Protein 6G60 (pdb70)

Foldseek 3Di:
DFAEEEEEEAAAFLQCQQQFGDPLFPFVQRVVQSQQWAWENFAWFQALALQSLLCLFQLHHCLVQVSFHLAFAGDLPAAGLLQLVVVVFAQEEEQEARSHADQDPQSNHPFYFDWYLDARHRVQFDALVDQLDADVVDFAACCLLVVFEEDPDDSQNVRLVRLLVVQLVVLLQLLLCVPPPSRTHYYYYRYGHPPDDSLYAHPVLLVSCPPPPCLADPAAADDLVRDFLLVNLQCSNNVVVVDDRDSVSLSSSVSSRSSVSNVVSVSSVVNCVSCVVSVSQQRYKYKYKYRWHFCSRHNHGTREQDCASRTTRMIIIIGHPPFDNDYHHFYAYSSQVSQQSCVVSVHDPVVSVVRHPGHHCSVVSVPDDDFDWRKHKHDHRSDSFIKIWIHGDQWIWIDDPVGQIFIDRCVVCVNSPDGCSVPPPDDVSVVVVVVVVVVCVVPDDRVVRRVSSNVSSVVSVVVVVVCPPDDHDGSIDDGDDDVQPDDDHVVDDNVVVVQSSDPPHPD/DFFAEEEAEAAAFLQCQQQFGDPLFPFVLRVVQSQQWAWESFEWFQALALQSLLCLFQLAHCLVQVSFELAFARDLPAAGLLQLVVVVFAQEEEQEARSHADQDPQSNHPFYFDWYLDARHRVQFDALVDQPDADVVDFAACCLLVVFEEDADDSQNVRLVRLLVVQLVVLLVLLLCVPPPPRTRYYYYRYGHPPDDSLYAHPVLLVSCPPPPCLADPAAADDLVPDFLLVNLQCVNNVVVPDDRDSVSLSSSVSSRSSVSNVVSVSSVSNCVSCVVSVSQQRYKYKYKYSWHFCSRHNHGTREQDCQSRTTRMIIIIHHPLFGNDYHHWYHYSSQNSQQSSVVSVHDCVVSVVRHPGHHCSVVSVPNDDFDWRKHKHRGRSDSFIKIWIHGDQWIWIDDPVGQIFIDRCVVPVRRPDGCSVPPPDDVSVVVVVVVVVVCVVPDDRVVSRVSSNVSSVVSVVVVVVCPPDDHDGSIDDGDDQVQPDDDHVVDDNVVVVSSSDPPD/DFAEEEEEEAAAFLQCQQQFGNPLFPQVQRVVQSQQWAWESQAWFQALALQSLLCLFQLHHCLVQVSFHLAFARDLPAAGLLQLVVVVFAQEEEQEARSHADLDPQSNHPFYADWYLDARHNVQFDALVDQLDADVVDFAACCLLQVFEEDQDDSQNVRLVSLLVVQLVVLLVLLLCVPPPPRTRYYYYRYGHPPDDSLYYHPVLLVSCPVPPCLDPPAAADDLVRDFLLQNLQCSNRVVVPDDRDSVSLSRSVSSRSSVSNVVSVSSVVNCVSCVVSVSQQRYKYKYKYSWHFCSRHNHGTREQDCFSRTTRMIIIIHHPPFGNDYHHFYHYSSQVSQQSSVVSVHDCVVSVVRHDGHHCSVVSVPDDDFDWRKHKHDHRSDSFIKIWIGGDQWIWIDDPPTQIFIDRCVVCVNRPDGCSVPPPDDVSVVVVVVVVVVCVVVDDRVVSRVSSNVSSVVSVVVVVVCPPDDHDGSIDDGDDDVQPDDDHVVDDNVVRVSSSDGD/DFAEEEEEEAAAFLQCQQQFGNPLFPQVLRVVQSQQWAWESQEWFQELALQSLLCLFQLHHCLVQVSFHLAFARDLPAAGLLQLVVVLQAQEEEQEARSHADLDPQSNHPFYADWYLDARHNVQFDALVDQLDEDVVDFAACVLLVVFEEDDDDSQNVRLVVLLVVVLVVLLVLLLCVPPPPRGHYYYYRYGHPPDDSLYAHPVLLVSCPPPDCLAPPAAADDLVRDFLLVNLQCSNNVVVPDDRDSVSLSSSVSSRSSVSNVVSVSSVSNCVSCVVSVSQQRYKYKYKYSFHFCSRHNHGTREQDCQNRGTRMIIIIHHPPFGRDYHHFYHYSSQNSQQSSVVSVHDPVVSVVRHPGHHCSVVRVPHDDFDWRKHKHDHRSDSFIKIWIGGDQKIWIDDPVGQIFIDRCVVCVSSPDGCSVPPPDPVSVVVVVVVVVVCVVPDDRVVSRVSSNVSSVVSVVVVVVCPPDDHDGSIDDGDDQVCPDDDHVVDDNVVSVVSSDGD

B-factor: mean 34.03, std 11.66, range [13.54, 104.68]

Structure (mmCIF, N/CA/C/O backbone):
data_6G60
#
_entry.id   6G60
#
_cell.length_a   128.538
_cell.length_b   206.898
_cell.length_c   116.602
_cell.angle_alpha   90.000
_cell.angle_beta   110.170
_cell.angle_gamma   90.000
#
_symmetry.space_group_name_H-M   'C 1 2 1'
#
loop_
_entity.id
_entity.type
_entity.pdbx_description
1 polymer Choline-sulfatase
2 non-polymer 'CHOLINE ION'
3 non-polymer 'MAGNESIUM ION'
4 non-polymer 'SULFATE ION'
5 water water
#
loop_
_atom_site.group_PDB
_atom_site.id
_atom_site.type_symbol
_atom_site.label_atom_id
_atom_site.label_alt_id
_atom_site.label_comp_id
_atom_site.label_asym_id
_atom_site.label_entity_id
_atom_site.label_seq_id
_atom_site.pdbx_PDB_ins_code
_atom_site.Cartn_x
_atom_site.Cartn_y
_atom_site.Cartn_z
_atom_site.occupancy
_atom_site.B_iso_or_equiv
_atom_site.auth_seq_id
_atom_site.auth_comp_id
_atom_site.auth_asym_id
_atom_site.auth_atom_id
_atom_site.pdbx_PDB_model_num
ATOM 1 N N . LYS A 1 1 ? 29.654 0.380 80.862 1.00 35.84 5 LYS A N 1
ATOM 2 C CA . LYS A 1 1 ? 29.068 0.607 79.545 1.00 30.72 5 LYS A CA 1
ATOM 3 C C . LYS A 1 1 ? 29.844 -0.219 78.534 1.00 30.69 5 LYS A C 1
ATOM 4 O O . LYS A 1 1 ? 31.078 -0.163 78.477 1.00 34.38 5 LYS A O 1
ATOM 10 N N . PRO A 1 2 ? 29.141 -1.050 77.785 1.00 30.23 6 PRO A N 1
ATOM 11 C CA . PRO A 1 2 ? 29.823 -1.867 76.772 1.00 28.23 6 PRO A CA 1
ATOM 12 C C . PRO A 1 2 ? 30.247 -1.021 75.574 1.00 25.26 6 PRO A C 1
ATOM 13 O O . PRO A 1 2 ? 29.629 -0.007 75.255 1.00 24.93 6 PRO A O 1
ATOM 17 N N . ASN A 1 3 ? 31.294 -1.466 74.873 1.00 24.98 7 ASN A N 1
ATOM 18 C CA . ASN A 1 3 ? 31.528 -0.881 73.556 1.00 25.34 7 ASN A CA 1
ATOM 19 C C . ASN A 1 3 ? 30.457 -1.359 72.583 1.00 24.84 7 ASN A C 1
ATOM 20 O O . ASN A 1 3 ? 29.754 -2.345 72.824 1.00 23.95 7 ASN A O 1
ATOM 25 N N . ILE A 1 4 ? 30.318 -0.638 71.465 1.00 25.16 8 ILE A N 1
ATOM 26 C CA . ILE A 1 4 ? 29.288 -0.948 70.475 1.00 24.37 8 ILE A CA 1
ATOM 27 C C . ILE A 1 4 ? 29.928 -0.873 69.096 1.00 21.90 8 ILE A C 1
ATOM 28 O O . ILE A 1 4 ? 30.469 0.167 68.716 1.00 24.39 8 ILE A O 1
ATOM 33 N N . LEU A 1 5 ? 29.884 -1.971 68.359 1.00 20.25 9 LEU A N 1
ATOM 34 C CA . LEU A 1 5 ? 30.355 -2.008 66.969 1.00 20.95 9 LEU A CA 1
ATOM 35 C C . LEU A 1 5 ? 29.130 -2.216 66.088 1.00 21.43 9 LEU A C 1
ATOM 36 O O . LEU A 1 5 ? 28.463 -3.253 66.176 1.00 23.27 9 LEU A O 1
ATOM 41 N N . ILE A 1 6 ? 28.793 -1.217 65.287 1.00 20.04 10 ILE A N 1
ATOM 42 C CA . ILE A 1 6 ? 27.675 -1.318 64.366 1.00 19.02 10 ILE A CA 1
ATOM 43 C C . ILE A 1 6 ? 28.236 -1.603 62.983 1.00 23.77 10 ILE A C 1
ATOM 44 O O . ILE A 1 6 ? 28.985 -0.796 62.426 1.00 24.47 10 ILE A O 1
ATOM 49 N N . ILE A 1 7 ? 27.901 -2.748 62.426 1.00 18.85 11 ILE A N 1
ATOM 50 C CA . ILE A 1 7 ? 28.336 -3.078 61.074 1.00 21.03 11 ILE A CA 1
ATOM 51 C C . ILE A 1 7 ? 27.133 -2.899 60.163 1.00 23.33 11 ILE A C 1
ATOM 52 O O . ILE A 1 7 ? 26.141 -3.631 60.262 1.00 24.74 11 ILE A O 1
ATOM 57 N N . MET A 1 8 ? 27.221 -1.942 59.263 1.00 21.97 12 MET A N 1
ATOM 58 C CA . MET A 1 8 ? 26.130 -1.633 58.360 1.00 23.64 12 MET A CA 1
ATOM 59 C C . MET A 1 8 ? 26.558 -1.932 56.942 1.00 24.20 12 MET A C 1
ATOM 60 O O . MET A 1 8 ? 27.708 -1.663 56.571 1.00 22.48 12 MET A O 1
ATOM 65 N N . VAL A 1 9 ? 25.622 -2.468 56.151 1.00 21.59 13 VAL A N 1
ATOM 66 C CA . VAL A 1 9 ? 25.829 -2.659 54.728 1.00 20.75 13 VAL A CA 1
ATOM 67 C C . VAL A 1 9 ? 24.644 -2.062 53.990 1.00 23.18 13 VAL A C 1
ATOM 68 O O . VAL A 1 9 ? 23.604 -1.758 54.578 1.00 24.53 13 VAL A O 1
ATOM 72 N N . ASP A 1 10 ? 24.820 -1.877 52.682 1.00 19.65 14 ASP A N 1
ATOM 73 C CA . ASP A 1 10 ? 23.896 -1.077 51.882 1.00 21.61 14 ASP A CA 1
ATOM 74 C C . ASP A 1 10 ? 23.181 -2.005 50.918 1.00 21.95 14 ASP A C 1
ATOM 75 O O . ASP A 1 10 ? 23.833 -2.808 50.233 1.00 23.96 14 ASP A O 1
ATOM 80 N N . GLN A 1 11 ? 21.848 -1.948 50.912 1.00 20.18 15 GLN A N 1
ATOM 81 C CA . GLN A 1 11 ? 21.061 -2.610 49.862 1.00 22.55 15 GLN A CA 1
ATOM 82 C C . GLN A 1 11 ? 21.059 -4.130 50.008 1.00 22.32 15 GLN A C 1
ATOM 83 O O . GLN A 1 11 ? 21.079 -4.854 49.006 1.00 24.61 15 GLN A O 1
ATOM 89 N N . LEU A 1 12 ? 21.029 -4.630 51.242 1.00 20.28 16 LEU A N 1
ATOM 90 C CA . LEU A 1 12 ? 21.024 -6.067 51.498 1.00 24.64 16 LEU A CA 1
ATOM 91 C C . LEU A 1 12 ? 19.592 -6.539 51.757 1.00 23.52 16 LEU A C 1
ATOM 92 O O . LEU A 1 12 ? 18.983 -6.169 52.758 1.00 23.42 16 LEU A O 1
ATOM 97 N N . ASN A 1 13 ? 19.076 -7.360 50.842 1.00 23.43 17 ASN A N 1
ATOM 98 C CA . ASN A 1 13 ? 17.731 -7.943 50.913 1.00 22.98 17 ASN A CA 1
ATOM 99 C C . ASN A 1 13 ? 17.598 -8.808 52.160 1.00 25.41 17 ASN A C 1
ATOM 100 O O . ASN A 1 13 ? 18.333 -9.786 52.320 1.00 26.27 17 ASN A O 1
ATOM 105 N N . GLY A 1 14 ? 16.681 -8.434 53.069 1.00 25.93 18 GLY A N 1
ATOM 106 C CA . GLY A 1 14 ? 16.557 -9.127 54.340 1.00 23.56 18 GLY A CA 1
ATOM 107 C C . GLY A 1 14 ? 16.030 -10.550 54.244 1.00 28.13 18 GLY A C 1
ATOM 108 O O . GLY A 1 14 ? 16.278 -11.350 55.152 1.00 28.40 18 GLY A O 1
ATOM 109 N N . LYS A 1 15 ? 15.308 -10.889 53.171 1.00 31.37 19 LYS A N 1
ATOM 110 C CA . LYS A 1 15 ? 14.899 -12.280 52.980 1.00 32.10 19 LYS A CA 1
ATOM 111 C C . LYS A 1 15 ? 16.095 -13.218 52.858 1.00 30.13 19 LYS A C 1
ATOM 112 O O . LYS A 1 15 ? 15.938 -14.424 53.071 1.00 26.51 19 LYS A O 1
ATOM 118 N N . LEU A 1 16 ? 17.285 -12.691 52.556 1.00 28.73 20 LEU A N 1
ATOM 119 C CA . LEU A 1 16 ? 18.498 -13.506 52.478 1.00 28.41 20 LEU A CA 1
ATOM 120 C C . LEU A 1 16 ? 19.078 -13.832 53.843 1.00 29.50 20 LEU A C 1
ATOM 121 O O . LEU A 1 16 ? 20.076 -14.568 53.919 1.00 28.79 20 LEU A O 1
ATOM 126 N N . PHE A 1 17 ? 18.470 -13.319 54.915 1.00 26.98 21 PHE A N 1
ATOM 127 C CA . PHE A 1 17 ? 18.839 -13.636 56.292 1.00 29.61 21 PHE A CA 1
ATOM 128 C C . PHE A 1 17 ? 17.617 -14.238 56.963 1.00 35.53 21 PHE A C 1
ATOM 129 O O . PHE A 1 17 ? 16.974 -13.591 57.799 1.00 38.03 21 PHE A O 1
ATOM 137 N N . PRO A 1 18 ? 17.260 -15.474 56.611 1.00 36.27 22 PRO A N 1
ATOM 138 C CA . PRO A 1 18 ? 16.070 -16.086 57.220 1.00 38.24 22 PRO A CA 1
ATOM 139 C C . PRO A 1 18 ? 16.282 -16.484 58.672 1.00 40.50 22 PRO A C 1
ATOM 140 O O . PRO A 1 18 ? 15.300 -16.606 59.415 1.00 39.77 22 PRO A O 1
ATOM 144 N N . ASP A 1 19 ? 17.534 -16.623 59.102 1.00 38.77 23 ASP A N 1
ATOM 145 C CA . ASP A 1 19 ? 17.904 -17.020 60.456 1.00 41.55 23 ASP A CA 1
ATOM 146 C C . ASP A 1 19 ? 19.417 -16.893 60.520 1.00 41.41 23 ASP A C 1
ATOM 147 O O . ASP A 1 19 ? 20.126 -17.900 60.526 1.00 41.88 23 ASP A O 1
ATOM 152 N N . GLY A 1 20 ? 19.924 -15.663 60.504 1.00 37.71 24 GLY A N 1
ATOM 153 C CA . GLY A 1 20 ? 21.268 -15.430 60.038 1.00 36.63 24 GLY A CA 1
ATOM 154 C C . GLY A 1 20 ? 21.301 -15.611 58.529 1.00 33.78 24 GLY A C 1
ATOM 155 O O . GLY A 1 20 ? 20.258 -15.808 57.896 1.00 32.19 24 GLY A O 1
ATOM 156 N N . PRO A 1 21 ? 22.494 -15.550 57.929 1.00 30.51 25 PRO A N 1
ATOM 157 C CA . PRO A 1 21 ? 22.609 -15.725 56.473 1.00 27.70 25 PRO A CA 1
ATOM 158 C C . PRO A 1 21 ? 22.011 -17.040 56.014 1.00 30.30 25 PRO A C 1
ATOM 159 O O . PRO A 1 21 ? 22.165 -18.069 56.672 1.00 25.01 25 PRO A O 1
ATOM 163 N N . ALA A 1 22 ? 21.367 -16.999 54.850 1.00 30.64 26 ALA A N 1
ATOM 164 C CA . ALA A 1 22 ? 20.814 -18.197 54.241 1.00 30.72 26 ALA A CA 1
ATOM 165 C C . ALA A 1 22 ? 21.908 -19.233 54.043 1.00 29.55 26 ALA A C 1
ATOM 166 O O . ALA A 1 22 ? 23.071 -18.905 53.796 1.00 28.17 26 ALA A O 1
ATOM 168 N N . ASP A 1 23 ? 21.518 -20.506 54.118 1.00 28.79 27 ASP A N 1
ATOM 169 C CA . ASP A 1 23 ? 22.490 -21.584 53.973 1.00 28.42 27 ASP A CA 1
ATOM 170 C C . ASP A 1 23 ? 23.311 -21.474 52.700 1.00 26.52 27 ASP A C 1
ATOM 171 O O . ASP A 1 23 ? 24.492 -21.826 52.699 1.00 29.38 27 ASP A O 1
ATOM 176 N N . PHE A 1 24 ? 22.696 -21.054 51.592 1.00 27.87 28 PHE A N 1
ATOM 177 C CA . PHE A 1 24 ? 23.406 -21.083 50.311 1.00 28.29 28 PHE A CA 1
ATOM 178 C C . PHE A 1 24 ? 24.475 -20.001 50.199 1.00 28.87 28 PHE A C 1
ATOM 179 O O . PHE A 1 24 ? 25.328 -20.070 49.293 1.00 28.64 28 PHE A O 1
ATOM 187 N N . LEU A 1 25 ? 24.433 -18.985 51.060 1.00 26.55 29 LEU A N 1
ATOM 188 C CA . LEU A 1 25 ? 25.448 -17.943 51.031 1.00 26.97 29 LEU A CA 1
ATOM 189 C C . LEU A 1 25 ? 26.754 -18.465 51.613 1.00 27.88 29 LEU A C 1
ATOM 190 O O . LEU A 1 25 ? 26.756 -19.153 52.631 1.00 31.05 29 LEU A O 1
ATOM 195 N N . HIS A 1 26 ? 27.880 -18.086 50.998 1.00 24.69 30 HIS A N 1
ATOM 196 C CA . HIS A 1 26 ? 29.186 -18.389 51.597 1.00 26.94 30 HIS A CA 1
ATOM 197 C C . HIS A 1 26 ? 29.519 -17.253 52.550 1.00 25.28 30 HIS A C 1
ATOM 198 O O . HIS A 1 26 ? 30.103 -16.246 52.162 1.00 24.06 30 HIS A O 1
ATOM 205 N N . ALA A 1 27 ? 29.138 -17.416 53.819 1.00 23.39 31 ALA A N 1
ATOM 206 C CA . ALA A 1 27 ? 29.294 -16.326 54.784 1.00 24.52 31 ALA A CA 1
ATOM 207 C C . ALA A 1 27 ? 29.613 -16.880 56.171 1.00 23.90 31 ALA A C 1
ATOM 208 O O . ALA A 1 27 ? 28.827 -16.692 57.111 1.00 26.09 31 ALA A O 1
ATOM 210 N N . PRO A 1 28 ? 30.761 -17.557 56.330 1.00 25.14 32 PRO A N 1
ATOM 211 C CA . PRO A 1 28 ? 31.054 -18.207 57.611 1.00 24.45 32 PRO A CA 1
ATOM 212 C C . PRO A 1 28 ? 31.124 -17.241 58.769 1.00 24.17 32 PRO A C 1
ATOM 213 O O . PRO A 1 28 ? 30.660 -17.583 59.867 1.00 22.81 32 PRO A O 1
ATOM 217 N N . ASN A 1 29 ? 31.654 -16.028 58.563 1.00 21.83 33 ASN A N 1
ATOM 218 C CA . ASN A 1 29 ? 31.821 -15.138 59.708 1.00 24.77 33 ASN A CA 1
ATOM 219 C C . ASN A 1 29 ? 30.484 -14.575 60.169 1.00 26.20 33 ASN A C 1
ATOM 220 O O . ASN A 1 29 ? 30.217 -14.513 61.381 1.00 25.08 33 ASN A O 1
ATOM 225 N N . LEU A 1 30 ? 29.611 -14.207 59.222 1.00 22.27 34 LEU A N 1
ATOM 226 C CA . LEU A 1 30 ? 28.292 -13.722 59.612 1.00 23.96 34 LEU A CA 1
ATOM 227 C C . LEU A 1 30 ? 27.433 -14.851 60.182 1.00 26.66 34 LEU A C 1
ATOM 228 O O . LEU A 1 30 ? 26.619 -14.616 61.085 1.00 28.06 34 LEU A O 1
ATOM 233 N N . LYS A 1 31 ? 27.607 -16.078 59.685 1.00 24.05 35 LYS A N 1
ATOM 234 C CA . LYS A 1 31 ? 26.879 -17.212 60.268 1.00 25.09 35 LYS A CA 1
ATOM 235 C C . LYS A 1 31 ? 27.345 -17.510 61.689 1.00 27.13 35 LYS A C 1
ATOM 236 O O . LYS A 1 31 ? 26.522 -17.834 62.552 1.00 30.71 35 LYS A O 1
ATOM 242 N N . ALA A 1 32 ? 28.655 -17.425 61.966 1.00 25.60 36 ALA A N 1
ATOM 243 C CA . ALA A 1 32 ? 29.104 -17.597 63.353 1.00 24.50 36 ALA A CA 1
ATOM 244 C C . ALA A 1 32 ? 28.607 -16.462 64.245 1.00 25.47 36 ALA A C 1
ATOM 245 O O . ALA A 1 32 ? 28.238 -16.671 65.416 1.00 24.78 36 ALA A O 1
ATOM 247 N N . LEU A 1 33 ? 28.628 -15.242 63.724 1.00 23.53 37 LEU A N 1
ATOM 248 C CA . LEU A 1 33 ? 28.089 -14.115 64.475 1.00 23.24 37 LEU A CA 1
ATOM 249 C C . LEU A 1 33 ? 26.615 -14.319 64.756 1.00 24.55 37 LEU A C 1
ATOM 250 O O . LEU A 1 33 ? 26.151 -14.087 65.888 1.00 25.68 37 LEU A O 1
ATOM 255 N N . ALA A 1 34 ? 25.876 -14.825 63.757 1.00 21.30 38 ALA A N 1
ATOM 256 C CA . ALA A 1 34 ? 24.443 -15.045 63.925 1.00 23.42 38 ALA A CA 1
ATOM 257 C C . ALA A 1 34 ? 24.152 -16.010 65.073 1.00 25.21 38 ALA A C 1
ATOM 258 O O . ALA A 1 34 ? 23.171 -15.834 65.791 1.00 25.37 38 ALA A O 1
ATOM 260 N N . LYS A 1 35 ? 24.977 -17.047 65.234 1.00 24.30 39 LYS A N 1
ATOM 261 C CA . LYS A 1 35 ? 24.711 -18.033 66.294 1.00 26.28 39 LYS A CA 1
ATOM 262 C C . LYS A 1 35 ? 24.760 -17.422 67.685 1.00 30.03 39 LYS A C 1
ATOM 263 O O . LYS A 1 35 ? 24.162 -17.995 68.613 1.00 30.71 39 LYS A O 1
ATOM 269 N N . ARG A 1 36 ? 25.478 -16.297 67.858 1.00 27.30 40 ARG A N 1
ATOM 270 C CA . ARG A 1 36 ? 25.547 -15.585 69.135 1.00 27.51 40 ARG A CA 1
ATOM 271 C C . ARG A 1 36 ? 24.543 -14.463 69.238 1.00 26.46 40 ARG A C 1
ATOM 272 O O . ARG A 1 36 ? 24.529 -13.767 70.258 1.00 28.08 40 ARG A O 1
ATOM 280 N N . SER A 1 37 ? 23.750 -14.232 68.201 1.00 28.09 41 SER A N 1
ATOM 281 C CA . SER A 1 37 ? 22.974 -13.012 68.089 1.00 24.81 41 SER A CA 1
ATOM 282 C C . SER A 1 37 ? 21.501 -13.235 68.403 1.00 26.86 41 SER A C 1
ATOM 283 O O . SER A 1 37 ? 20.944 -14.318 68.199 1.00 27.33 41 SER A O 1
ATOM 286 N N . ALA A 1 38 ? 20.861 -12.171 68.858 1.00 25.66 42 ALA A N 1
ATOM 287 C CA . ALA A 1 38 ? 19.421 -12.057 68.701 1.00 26.32 42 ALA A CA 1
ATOM 288 C C . ALA A 1 38 ? 19.171 -11.648 67.263 1.00 28.66 42 ALA A C 1
ATOM 289 O O . ALA A 1 38 ? 19.762 -10.672 66.793 1.00 29.59 42 ALA A O 1
ATOM 291 N N . ARG A 1 39 ? 18.337 -12.407 66.552 1.00 26.88 43 ARG A N 1
ATOM 292 C CA . ARG A 1 39 ? 18.139 -12.216 65.119 1.00 27.71 43 ARG A CA 1
ATOM 293 C C . ARG A 1 39 ? 16.684 -11.855 64.877 1.00 31.23 43 ARG A C 1
ATOM 294 O O . ARG A 1 39 ? 15.778 -12.579 65.317 1.00 30.47 43 ARG A O 1
ATOM 302 N N . PHE A 1 40 ? 16.467 -10.729 64.180 1.00 28.70 44 PHE A N 1
ATOM 303 C CA . PHE A 1 40 ? 15.133 -10.172 63.968 1.00 31.65 44 PHE A CA 1
ATOM 304 C C . PHE A 1 40 ? 14.732 -10.467 62.529 1.00 31.15 44 PHE A C 1
ATOM 305 O O . PHE A 1 40 ? 15.142 -9.771 61.595 1.00 27.89 44 PHE A O 1
ATOM 313 N N . HIS A 1 41 ? 13.920 -11.516 62.366 1.00 29.17 45 HIS A N 1
ATOM 314 C CA . HIS A 1 41 ? 13.672 -12.111 61.054 1.00 30.92 45 HIS A CA 1
ATOM 315 C C . HIS A 1 41 ? 12.847 -11.188 60.174 1.00 29.19 45 HIS A C 1
ATOM 316 O O . HIS A 1 41 ? 13.099 -11.086 58.964 1.00 31.55 45 HIS A O 1
ATOM 323 N N . ASN A 1 42 ? 11.851 -10.522 60.762 1.00 26.40 46 ASN A N 1
ATOM 324 C CA . ASN A 1 42 ? 10.930 -9.686 60.006 1.00 26.82 46 ASN A CA 1
ATOM 325 C C . ASN A 1 42 ? 11.212 -8.211 60.258 1.00 28.39 46 ASN A C 1
ATOM 326 O O . ASN A 1 42 ? 10.319 -7.450 60.653 1.00 29.61 46 ASN A O 1
ATOM 331 N N . ASN A 1 43 ? 12.456 -7.806 60.012 1.00 27.33 47 ASN A N 1
ATOM 332 C CA . ASN A 1 43 ? 12.880 -6.436 60.227 1.00 24.38 47 ASN A CA 1
ATOM 333 C C . ASN A 1 43 ? 12.780 -5.637 58.938 1.00 24.12 47 ASN A C 1
ATOM 334 O O . ASN A 1 43 ? 13.099 -6.142 57.862 1.00 25.15 47 ASN A O 1
ATOM 339 N N . TYR A 1 44 ? 12.342 -4.382 59.066 1.00 24.99 48 TYR A N 1
ATOM 340 C CA . TYR A 1 44 ? 12.029 -3.515 57.940 1.00 25.19 48 TYR A CA 1
ATOM 341 C C . TYR A 1 44 ? 12.807 -2.212 58.001 1.00 22.10 48 TYR A C 1
ATOM 342 O O . TYR A 1 44 ? 13.042 -1.648 59.075 1.00 23.24 48 TYR A O 1
ATOM 351 N N . THR A 1 45 ? 13.182 -1.723 56.826 1.00 22.35 49 THR A N 1
ATOM 352 C CA . THR A 1 45 ? 13.637 -0.354 56.712 1.00 22.71 49 THR A CA 1
ATOM 353 C C . THR A 1 45 ? 12.481 0.586 57.004 1.00 25.60 49 THR A C 1
ATOM 354 O O . THR A 1 45 ? 11.312 0.223 56.882 1.00 26.85 49 THR A O 1
ATOM 358 N N . SER A 1 46 ? 12.809 1.810 57.403 1.00 23.48 50 SER A N 1
ATOM 359 C CA . SER A 1 46 ? 11.754 2.804 57.500 1.00 25.74 50 SER A CA 1
ATOM 360 C C . SER A 1 46 ? 11.499 3.508 56.181 1.00 23.79 50 SER A C 1
ATOM 361 O O . SER A 1 46 ? 10.432 4.114 56.014 1.00 22.34 50 SER A O 1
ATOM 364 N N . SER A 1 47 ? 12.423 3.397 55.205 1.00 21.44 51 SER A N 1
ATOM 365 C CA . SER A 1 47 ? 12.156 4.034 53.928 1.00 22.38 51 SER A CA 1
ATOM 366 C C . SER A 1 47 ? 13.087 3.412 52.904 1.00 23.28 51 SER A C 1
ATOM 367 O O . SER A 1 47 ? 14.300 3.409 53.127 1.00 22.96 51 SER A O 1
ATOM 370 N N . PRO A 1 48 ? 12.569 2.884 51.790 1.00 21.74 52 PRO A N 1
ATOM 371 C CA . PRO A 1 48 ? 13.386 2.076 50.854 1.00 22.95 52 PRO A CA 1
ATOM 372 C C . PRO A 1 48 ? 14.215 2.913 49.885 1.00 25.32 52 PRO A C 1
ATOM 373 O O . PRO A 1 48 ? 14.076 2.820 48.658 1.00 25.53 52 PRO A O 1
ATOM 377 N N . LEU A 1 49 ? 15.107 3.726 50.448 1.00 24.99 53 LEU A N 1
ATOM 378 C CA . LEU A 1 49 ? 16.026 4.565 49.690 1.00 20.80 53 LEU A CA 1
ATOM 379 C C . LEU A 1 49 ? 17.129 4.974 50.664 1.00 24.77 53 LEU A C 1
ATOM 380 O O . LEU A 1 49 ? 16.859 5.189 51.852 1.00 21.48 53 LEU A O 1
ATOM 392 N N . ALA A 1 51 ? 19.464 7.726 51.559 1.00 19.59 55 ALA A N 1
ATOM 393 C CA . ALA A 1 51 ? 19.493 8.850 52.521 1.00 18.91 55 ALA A CA 1
ATOM 394 C C . ALA A 1 51 ? 18.266 8.907 53.451 1.00 19.80 55 ALA A C 1
ATOM 395 O O . ALA A 1 51 ? 18.454 9.190 54.646 1.00 21.59 55 ALA A O 1
ATOM 397 N N . PRO A 1 52 ? 17.030 8.706 52.941 1.00 23.53 56 PRO A N 1
ATOM 398 C CA . PRO A 1 52 ? 15.888 8.650 53.875 1.00 23.69 56 PRO A CA 1
ATOM 399 C C . PRO A 1 52 ? 16.028 7.552 54.895 1.00 23.66 56 PRO A C 1
ATOM 400 O O . PRO A 1 52 ? 15.742 7.787 56.072 1.00 21.25 56 PRO A O 1
ATOM 404 N N . ALA A 1 53 ? 16.452 6.353 54.474 1.00 23.26 57 ALA A N 1
ATOM 405 C CA . ALA A 1 53 ? 16.632 5.264 55.431 1.00 23.32 57 ALA A CA 1
ATOM 406 C C . ALA A 1 53 ? 17.707 5.594 56.460 1.00 24.84 57 ALA A C 1
ATOM 407 O O . ALA A 1 53 ? 17.555 5.273 57.647 1.00 23.61 57 ALA A O 1
ATOM 409 N N . ARG A 1 54 ? 18.797 6.241 56.029 1.00 20.14 58 ARG A N 1
ATOM 410 C CA . ARG A 1 54 ? 19.928 6.452 56.923 1.00 20.02 58 ARG A CA 1
ATOM 411 C C . ARG A 1 54 ? 19.688 7.601 57.898 1.00 20.15 58 ARG A C 1
ATOM 412 O O . ARG A 1 54 ? 20.093 7.508 59.056 1.00 20.31 58 ARG A O 1
ATOM 420 N N . ALA A 1 55 ? 19.058 8.695 57.447 1.00 20.96 59 ALA A N 1
ATOM 421 C CA . ALA A 1 55 ? 18.705 9.770 58.373 1.00 19.78 59 ALA A CA 1
ATOM 422 C C . ALA A 1 55 ? 17.709 9.269 59.403 1.00 22.71 59 ALA A C 1
ATOM 423 O O . ALA A 1 55 ? 17.763 9.637 60.580 1.00 25.31 59 ALA A O 1
ATOM 425 N N . SER A 1 56 ? 16.795 8.417 58.966 1.00 21.64 60 SER A N 1
ATOM 426 C CA . SER A 1 56 ? 15.814 7.822 59.860 1.00 22.90 60 SER A CA 1
ATOM 427 C C . SER A 1 56 ? 16.462 6.835 60.821 1.00 24.56 60 SER A C 1
ATOM 428 O O . SER A 1 56 ? 16.173 6.837 62.027 1.00 26.11 60 SER A O 1
ATOM 431 N N . PHE A 1 57 ? 17.379 6.012 60.308 1.00 22.72 61 PHE A N 1
ATOM 432 C CA . PHE A 1 57 ? 18.161 5.108 61.154 1.00 20.79 61 PHE A CA 1
ATOM 433 C C . PHE A 1 57 ? 18.944 5.881 62.223 1.00 23.05 61 PHE A C 1
ATOM 434 O O . PHE A 1 57 ? 18.935 5.520 63.404 1.00 25.34 61 PHE A O 1
ATOM 442 N N A MET A 1 58 ? 19.607 6.964 61.836 0.59 21.52 62 MET A N 1
ATOM 443 N N B MET A 1 58 ? 19.622 6.958 61.821 0.41 21.84 62 MET A N 1
ATOM 444 C CA A MET A 1 58 ? 20.425 7.683 62.806 0.59 22.08 62 MET A CA 1
ATOM 445 C CA B MET A 1 58 ? 20.437 7.716 62.767 0.41 22.21 62 MET A CA 1
ATOM 446 C C A MET A 1 58 ? 19.576 8.354 63.872 0.59 22.86 62 MET A C 1
ATOM 447 C C B MET A 1 58 ? 19.583 8.352 63.855 0.41 22.82 62 MET A C 1
ATOM 448 O O A MET A 1 58 ? 19.946 8.355 65.048 0.59 23.16 62 MET A O 1
ATOM 449 O O B MET A 1 58 ? 19.947 8.317 65.034 0.41 23.03 62 MET A O 1
ATOM 458 N N . ALA A 1 59 ? 18.447 8.950 63.477 1.00 22.67 63 ALA A N 1
ATOM 459 C CA . ALA A 1 59 ? 17.602 9.660 64.441 1.00 23.06 63 ALA A CA 1
ATOM 460 C C . ALA A 1 59 ? 16.586 8.774 65.167 1.00 23.26 63 ALA A C 1
ATOM 461 O O . ALA A 1 59 ? 16.024 9.209 66.184 1.00 25.08 63 ALA A O 1
ATOM 463 N N . GLY A 1 60 ? 16.285 7.589 64.648 1.00 25.94 64 GLY A N 1
ATOM 464 C CA . GLY A 1 60 ? 15.135 6.839 65.149 1.00 26.64 64 GLY A CA 1
ATOM 465 C C . GLY A 1 60 ? 13.810 7.530 64.896 1.00 26.42 64 GLY A C 1
ATOM 466 O O . GLY A 1 60 ? 12.882 7.417 65.713 1.00 24.88 64 GLY A O 1
ATOM 467 N N . GLN A 1 61 ? 13.711 8.275 63.791 1.00 23.94 65 GLN A N 1
ATOM 468 C CA . GLN A 1 61 ? 12.539 9.072 63.413 1.00 30.18 65 GLN A CA 1
ATOM 469 C C . GLN A 1 61 ? 12.160 8.774 61.973 1.00 25.17 65 GLN A C 1
ATOM 470 O O . GLN A 1 61 ? 13.019 8.450 61.157 1.00 24.89 65 GLN A O 1
ATOM 476 N N . LEU A 1 62 ? 10.867 8.844 61.661 1.00 23.18 66 LEU A N 1
ATOM 477 C CA . LEU A 1 62 ? 10.433 8.585 60.293 1.00 25.16 66 LEU A CA 1
ATOM 478 C C . LEU A 1 62 ? 10.846 9.741 59.374 1.00 24.68 66 LEU A C 1
ATOM 479 O O . LEU A 1 62 ? 11.057 10.862 59.841 1.00 24.28 66 LEU A O 1
ATOM 484 N N . PRO A 1 63 ? 10.948 9.490 58.061 1.00 22.30 67 PRO A N 1
ATOM 485 C CA . PRO A 1 63 ? 11.239 10.585 57.118 1.00 21.78 67 PRO A CA 1
ATOM 486 C C . PRO A 1 63 ? 10.307 11.783 57.241 1.00 24.67 67 PRO A C 1
ATOM 487 O O . PRO A 1 63 ? 10.771 12.925 57.094 1.00 24.40 67 PRO A O 1
ATOM 491 N N . SER A 1 64 ? 9.013 11.566 57.511 1.00 25.61 68 SER A N 1
ATOM 492 C CA . SER A 1 64 ? 8.100 12.703 57.667 1.00 27.48 68 SER A CA 1
ATOM 493 C C . SER A 1 64 ? 8.538 13.590 58.816 1.00 27.36 68 SER A C 1
ATOM 494 O O . SER A 1 64 ? 8.271 14.790 58.812 1.00 28.76 68 SER A O 1
ATOM 497 N N . ARG A 1 65 ? 9.219 13.025 59.798 1.00 25.91 69 ARG A N 1
ATOM 498 C CA . ARG A 1 65 ? 9.717 13.819 60.913 1.00 26.03 69 ARG A CA 1
ATOM 499 C C . ARG A 1 65 ? 11.132 14.354 60.666 1.00 29.15 69 ARG A C 1
ATOM 500 O O . ARG A 1 65 ? 11.406 15.522 60.963 1.00 28.46 69 ARG A O 1
ATOM 508 N N . THR A 1 66 ? 12.045 13.539 60.106 1.00 22.67 70 THR A N 1
ATOM 509 C CA . THR A 1 66 ? 13.391 14.051 59.861 1.00 22.36 70 THR A CA 1
ATOM 510 C C . THR A 1 66 ? 13.423 15.064 58.733 1.00 24.13 70 THR A C 1
ATOM 511 O O . THR A 1 66 ? 14.406 15.805 58.621 1.00 24.22 70 THR A O 1
ATOM 515 N N . ARG A 1 67 ? 12.394 15.073 57.885 1.00 21.71 71 ARG A N 1
ATOM 516 C CA . ARG A 1 67 ? 12.282 15.839 56.637 1.00 23.41 71 ARG A CA 1
ATOM 517 C C . ARG A 1 67 ? 13.225 15.355 55.530 1.00 22.84 71 ARG A C 1
ATOM 518 O O . ARG A 1 67 ? 13.307 16.006 54.475 1.00 21.82 71 ARG A O 1
ATOM 526 N N . VAL A 1 68 ? 13.929 14.238 55.718 1.00 21.93 72 VAL A N 1
ATOM 527 C CA . VAL A 1 68 ? 14.836 13.728 54.682 1.00 22.95 72 VAL A CA 1
ATOM 528 C C . VAL A 1 68 ? 13.988 12.795 53.821 1.00 23.96 72 VAL A C 1
ATOM 529 O O . VAL A 1 68 ? 13.955 11.592 54.013 1.00 20.12 72 VAL A O 1
ATOM 533 N N . TYR A 1 69 ? 13.279 13.382 52.860 1.00 22.47 73 TYR A N 1
ATOM 534 C CA . TYR A 1 69 ? 12.348 12.647 52.023 1.00 23.16 73 TYR A CA 1
ATOM 535 C C . TYR A 1 69 ? 13.006 11.876 50.888 1.00 23.79 73 TYR A C 1
ATOM 536 O O . TYR A 1 69 ? 12.382 10.962 50.333 1.00 22.37 73 TYR A O 1
ATOM 545 N N . ASP A 1 70 ? 14.195 12.280 50.460 1.00 22.15 74 ASP A N 1
ATOM 546 C CA . ASP A 1 70 ? 14.776 11.688 49.253 1.00 20.98 74 ASP A CA 1
ATOM 547 C C . ASP A 1 70 ? 16.288 11.777 49.387 1.00 20.04 74 ASP A C 1
ATOM 548 O O . ASP A 1 70 ? 16.811 12.188 50.427 1.00 19.65 74 ASP A O 1
ATOM 553 N N . ASN A 1 71 ? 17.002 11.446 48.309 1.00 20.98 75 ASN A N 1
ATOM 554 C CA . ASN A 1 71 ? 18.451 11.325 48.386 1.00 20.75 75 ASN A CA 1
ATOM 555 C C . ASN A 1 71 ? 19.157 12.648 48.292 1.00 24.10 75 ASN A C 1
ATOM 556 O O . ASN A 1 71 ? 20.386 12.664 48.240 1.00 23.67 75 ASN A O 1
ATOM 561 N N . ALA A 1 72 ? 18.427 13.763 48.268 1.00 20.80 76 ALA A N 1
ATOM 562 C CA . ALA A 1 72 ? 19.104 15.050 48.246 1.00 20.78 76 ALA A CA 1
ATOM 563 C C . ALA A 1 72 ? 18.521 16.026 49.269 1.00 21.77 76 ALA A C 1
ATOM 564 O O . ALA A 1 72 ? 18.733 17.235 49.162 1.00 21.42 76 ALA A O 1
ATOM 566 N N . ALA A 1 73 ? 17.778 15.526 50.256 1.00 20.74 77 ALA A N 1
ATOM 567 C CA . ALA A 1 73 ? 17.097 16.398 51.197 1.00 19.46 77 ALA A CA 1
ATOM 568 C C . ALA A 1 73 ? 18.004 16.645 52.394 1.00 22.28 77 ALA A C 1
ATOM 569 O O . ALA A 1 73 ? 18.573 15.698 52.965 1.00 20.57 77 ALA A O 1
ATOM 571 N N . GLU A 1 74 ? 18.122 17.925 52.777 1.00 23.04 78 GLU A N 1
ATOM 572 C CA . GLU A 1 74 ? 19.026 18.341 53.846 1.00 21.28 78 GLU A CA 1
ATOM 573 C C . GLU A 1 74 ? 18.643 17.718 55.177 1.00 21.54 78 GLU A C 1
ATOM 574 O O . GLU A 1 74 ? 17.482 17.779 55.595 1.00 24.67 78 GLU A O 1
ATOM 580 N N . TYR A 1 75 ? 19.637 17.188 55.880 1.00 20.59 79 TYR A N 1
ATOM 581 C CA . TYR A 1 75 ? 19.464 16.656 57.237 1.00 21.48 79 TYR A CA 1
ATOM 582 C C . TYR A 1 75 ? 19.920 17.736 58.205 1.00 22.86 79 TYR A C 1
ATOM 583 O O . TYR A 1 75 ? 21.111 18.068 58.246 1.00 24.09 79 TYR A O 1
ATOM 592 N N . GLN A 1 76 ? 18.988 18.291 58.979 1.00 23.28 80 GLN A N 1
ATOM 593 C CA . GLN A 1 76 ? 19.343 19.371 59.894 1.00 22.14 80 GLN A CA 1
ATOM 594 C C . GLN A 1 76 ? 20.308 18.928 60.988 1.00 25.46 80 GLN A C 1
ATOM 595 O O . GLN A 1 76 ? 20.164 17.851 61.586 1.00 25.62 80 GLN A O 1
ATOM 601 N N . SER A 1 77 ? 21.310 19.783 61.260 1.00 21.58 81 SER A N 1
ATOM 602 C CA . SER A 1 77 ? 22.294 19.484 62.289 1.00 25.79 81 SER A CA 1
ATOM 603 C C . SER A 1 77 ? 21.683 19.420 63.681 1.00 27.55 81 SER A C 1
ATOM 604 O O . SER A 1 77 ? 22.263 18.786 64.560 1.00 28.78 81 SER A O 1
ATOM 607 N N . SER A 1 78 ? 20.549 20.071 63.905 1.00 25.43 82 SER A N 1
ATOM 608 C CA . SER A 1 78 ? 19.983 20.102 65.251 1.00 24.69 82 SER A CA 1
ATOM 609 C C . SER A 1 78 ? 19.168 18.860 65.599 1.00 27.47 82 SER A C 1
ATOM 610 O O . SER A 1 78 ? 18.682 18.764 66.733 1.00 29.58 82 SER A O 1
ATOM 613 N N . ILE A 1 79 ? 19.034 17.897 64.690 1.00 25.83 83 ILE A N 1
ATOM 614 C CA . ILE A 1 79 ? 18.277 16.679 64.966 1.00 24.58 83 ILE A CA 1
ATOM 615 C C . ILE A 1 79 ? 19.138 15.658 65.709 1.00 26.95 83 ILE A C 1
ATOM 616 O O . ILE A 1 79 ? 20.185 15.239 65.208 1.00 24.73 83 ILE A O 1
ATOM 621 N N . PRO A 1 80 ? 18.737 15.220 66.896 1.00 26.45 84 PRO A N 1
ATOM 622 C CA . PRO A 1 80 ? 19.571 14.277 67.649 1.00 24.41 84 PRO A CA 1
ATOM 623 C C . PRO A 1 80 ? 19.656 12.921 66.962 1.00 21.65 84 PRO A C 1
ATOM 624 O O . PRO A 1 80 ? 18.656 12.393 66.468 1.00 23.35 84 PRO A O 1
ATOM 628 N N . THR A 1 81 ? 20.850 12.335 66.965 1.00 20.29 85 THR A N 1
ATOM 629 C CA . THR A 1 81 ? 21.049 10.984 66.467 1.00 19.66 85 THR A CA 1
ATOM 630 C C . THR A 1 81 ? 21.555 10.080 67.578 1.00 19.98 85 THR A C 1
ATOM 631 O O . THR A 1 81 ? 21.874 10.524 68.675 1.00 23.07 85 THR A O 1
ATOM 635 N N . TYR A 1 82 ? 21.690 8.795 67.268 1.00 20.30 86 TYR A N 1
ATOM 636 C CA . TYR A 1 82 ? 22.254 7.900 68.275 1.00 21.03 86 TYR A CA 1
ATOM 637 C C . TYR A 1 82 ? 23.673 8.308 68.614 1.00 25.98 86 TYR A C 1
ATOM 638 O O . TYR A 1 82 ? 24.126 8.099 69.741 1.00 25.31 86 TYR A O 1
ATOM 647 N N . ALA A 1 83 ? 24.384 8.924 67.671 1.00 23.13 87 ALA A N 1
ATOM 648 C CA . ALA A 1 83 ? 25.705 9.415 68.018 1.00 22.66 87 ALA A CA 1
ATOM 649 C C . ALA A 1 83 ? 25.620 10.487 69.096 1.00 22.62 87 ALA A C 1
ATOM 650 O O . ALA A 1 83 ? 26.425 10.480 70.028 1.00 22.92 87 ALA A O 1
ATOM 652 N N . HIS A 1 84 ? 24.659 11.421 68.996 1.00 22.57 88 HIS A N 1
ATOM 653 C CA . HIS A 1 84 ? 24.516 12.417 70.058 1.00 21.22 88 HIS A CA 1
ATOM 654 C C . HIS A 1 84 ? 24.156 11.761 71.381 1.00 22.15 88 HIS A C 1
ATOM 655 O O . HIS A 1 84 ? 24.670 12.151 72.433 1.00 22.40 88 HIS A O 1
ATOM 662 N N . HIS A 1 85 ? 23.201 10.831 71.359 1.00 22.36 89 HIS A N 1
ATOM 663 C CA . HIS A 1 85 ? 22.759 10.230 72.621 1.00 22.75 89 HIS A CA 1
ATOM 664 C C . HIS A 1 85 ? 23.904 9.511 73.322 1.00 23.35 89 HIS A C 1
ATOM 665 O O . HIS A 1 85 ? 24.076 9.629 74.545 1.00 22.30 89 HIS A O 1
ATOM 672 N N . LEU A 1 86 ? 24.674 8.724 72.572 1.00 21.83 90 LEU A N 1
ATOM 673 C CA . LEU A 1 86 ? 25.785 8.001 73.185 1.00 22.00 90 LEU A CA 1
ATOM 674 C C . LEU A 1 86 ? 26.889 8.960 73.606 1.00 23.67 90 LEU A C 1
ATOM 675 O O . LEU A 1 86 ? 27.505 8.790 74.663 1.00 26.19 90 LEU A O 1
ATOM 680 N N . ARG A 1 87 ? 27.198 9.940 72.756 1.00 21.41 91 ARG A N 1
ATOM 681 C CA . ARG A 1 87 ? 28.257 10.898 73.080 1.00 23.00 91 ARG A CA 1
ATOM 682 C C . ARG A 1 87 ? 27.929 11.684 74.340 1.00 25.15 91 ARG A C 1
ATOM 683 O O . ARG A 1 87 ? 28.815 11.954 75.164 1.00 25.17 91 ARG A O 1
ATOM 691 N N . ARG A 1 88 ? 26.665 12.075 74.485 1.00 26.60 92 ARG A N 1
ATOM 692 C CA . ARG A 1 88 ? 26.197 12.769 75.685 1.00 28.34 92 ARG A CA 1
ATOM 693 C C . ARG A 1 88 ? 26.323 11.877 76.911 1.00 27.40 92 ARG A C 1
ATOM 694 O O . ARG A 1 88 ? 26.617 12.363 78.005 1.00 28.17 92 ARG A O 1
ATOM 702 N N . ALA A 1 89 ? 26.134 10.572 76.740 1.00 29.44 93 ALA A N 1
ATOM 703 C CA . ALA A 1 89 ? 26.282 9.578 77.797 1.00 31.22 93 ALA A CA 1
ATOM 704 C C . ALA A 1 89 ? 27.731 9.132 78.039 1.00 32.87 93 ALA A C 1
ATOM 705 O O . ALA A 1 89 ? 27.939 8.185 78.803 1.00 39.47 93 ALA A O 1
ATOM 707 N N . GLY A 1 90 ? 28.736 9.738 77.415 1.00 27.93 94 GLY A N 1
ATOM 708 C CA . GLY A 1 90 ? 30.119 9.420 77.731 1.00 25.18 94 GLY A CA 1
ATOM 709 C C . GLY A 1 90 ? 30.887 8.597 76.700 1.00 26.33 94 GLY A C 1
ATOM 710 O O . GLY A 1 90 ? 32.030 8.202 76.978 1.00 25.00 94 GLY A O 1
ATOM 711 N N . TYR A 1 91 ? 30.308 8.326 75.532 1.00 27.90 95 TYR A N 1
ATOM 712 C CA . TYR A 1 91 ? 30.964 7.496 74.522 1.00 28.98 95 TYR A CA 1
ATOM 713 C C . TYR A 1 91 ? 31.817 8.326 73.567 1.00 25.32 95 TYR A C 1
ATOM 714 O O . TYR A 1 91 ? 31.431 9.423 73.155 1.00 26.02 95 TYR A O 1
ATOM 723 N N . TYR A 1 92 ? 32.959 7.765 73.179 1.00 22.36 96 TYR A N 1
ATOM 724 C CA . TYR A 1 92 ? 33.618 8.165 71.943 1.00 25.03 96 TYR A CA 1
ATOM 725 C C . TYR A 1 92 ? 32.862 7.531 70.771 1.00 28.58 96 TYR A C 1
ATOM 726 O O . TYR A 1 92 ? 32.618 6.322 70.782 1.00 26.17 96 TYR A O 1
ATOM 735 N N . THR A 1 93 ? 32.471 8.344 69.771 1.00 23.60 97 THR A N 1
ATOM 736 C CA . THR A 1 93 ? 31.710 7.863 68.615 1.00 24.05 97 THR A CA 1
ATOM 737 C C . THR A 1 93 ? 32.475 8.143 67.326 1.00 23.98 97 THR A C 1
ATOM 738 O O . THR A 1 93 ? 33.020 9.235 67.147 1.00 22.37 97 THR A O 1
ATOM 742 N N . ALA A 1 94 ? 32.530 7.158 66.432 1.00 22.22 98 ALA A N 1
ATOM 743 C CA . ALA A 1 94 ? 33.206 7.357 65.162 1.00 22.96 98 ALA A CA 1
ATOM 744 C C . ALA A 1 94 ? 32.469 6.607 64.066 1.00 22.65 98 ALA A C 1
ATOM 745 O O . ALA A 1 94 ? 31.731 5.642 64.316 1.00 21.55 98 ALA A O 1
ATOM 747 N N . LEU A 1 95 ? 32.684 7.070 62.837 1.00 21.02 99 LEU A N 1
ATOM 748 C CA . LEU A 1 95 ? 32.078 6.471 61.660 1.00 18.21 99 LEU A CA 1
ATOM 749 C C . LEU A 1 95 ? 33.155 6.238 60.613 1.00 21.79 99 LEU A C 1
ATOM 750 O O . LEU A 1 95 ? 33.947 7.139 60.304 1.00 20.85 99 LEU A O 1
ATOM 755 N N . SER A 1 96 ? 33.190 5.029 60.071 1.00 20.85 100 SER A N 1
ATOM 756 C CA . SER A 1 96 ? 34.000 4.717 58.903 1.00 21.99 100 SER A CA 1
ATOM 757 C C . SER A 1 96 ? 33.031 4.283 57.815 1.00 19.76 100 SER A C 1
ATOM 758 O O . SER A 1 96 ? 32.251 3.345 58.011 1.00 21.29 100 SER A O 1
ATOM 761 N N . GLY A 1 97 ? 33.032 4.988 56.700 1.00 19.57 101 GLY A N 1
ATOM 762 C CA . GLY A 1 97 ? 32.190 4.592 55.598 1.00 20.50 101 GLY A CA 1
ATOM 763 C C . GLY A 1 97 ? 30.991 5.495 55.386 1.00 22.22 101 GLY A C 1
ATOM 764 O O . GLY A 1 97 ? 31.015 6.689 55.676 1.00 21.09 101 GLY A O 1
ATOM 765 N N . LYS A 1 98 ? 29.942 4.906 54.816 1.00 22.15 102 LYS A N 1
ATOM 766 C CA . LYS A 1 98 ? 28.871 5.657 54.163 1.00 24.27 102 LYS A CA 1
ATOM 767 C C . LYS A 1 98 ? 27.731 6.006 55.124 1.00 21.04 102 LYS A C 1
ATOM 768 O O . LYS A 1 98 ? 27.281 5.171 55.903 1.00 23.40 102 LYS A O 1
ATOM 774 N N . MET A 1 99 ? 27.229 7.237 55.042 1.00 19.84 103 MET A N 1
ATOM 775 C CA . MET A 1 99 ? 25.940 7.488 55.669 1.00 24.31 103 MET A CA 1
ATOM 776 C C . MET A 1 99 ? 25.008 8.316 54.800 1.00 24.30 103 MET A C 1
ATOM 777 O O . MET A 1 99 ? 23.827 8.447 55.159 1.00 20.90 103 MET A O 1
ATOM 782 N N . HIS A 1 100 ? 25.467 8.814 53.648 1.00 20.64 104 HIS A N 1
ATOM 783 C CA . HIS A 1 100 ? 24.633 9.572 52.710 1.00 20.44 104 HIS A CA 1
ATOM 784 C C . HIS A 1 100 ? 23.881 10.685 53.433 1.00 23.45 104 HIS A C 1
ATOM 785 O O . HIS A 1 100 ? 22.664 10.829 53.315 1.00 24.24 104 HIS A O 1
ATOM 792 N N . LEU A 1 101 ? 24.614 11.446 54.225 1.00 19.03 105 LEU A N 1
ATOM 793 C CA . LEU A 1 101 ? 24.058 12.648 54.842 1.00 19.40 105 LEU A CA 1
ATOM 794 C C . LEU A 1 101 ? 24.149 13.796 53.857 1.00 23.30 105 LEU A C 1
ATOM 795 O O . LEU A 1 101 ? 25.197 14.005 53.234 1.00 23.22 105 LEU A O 1
ATOM 800 N N . VAL A 1 102 ? 23.061 14.538 53.706 1.00 23.13 106 VAL A N 1
ATOM 801 C CA . VAL A 1 102 ? 22.986 15.595 52.713 1.00 22.18 106 VAL A CA 1
ATOM 802 C C . VAL A 1 102 ? 23.024 16.907 53.464 1.00 24.15 106 VAL A C 1
ATOM 803 O O . VAL A 1 102 ? 22.306 17.076 54.467 1.00 20.86 106 VAL A O 1
ATOM 807 N N . GLY A 1 103 ? 23.882 17.823 53.004 1.00 20.12 107 GLY A N 1
ATOM 808 C CA . GLY A 1 103 ? 24.033 19.101 53.644 1.00 18.95 107 GLY A CA 1
ATOM 809 C C . GLY A 1 103 ? 25.430 19.269 54.206 1.00 21.03 107 GLY A C 1
ATOM 810 O O . GLY A 1 103 ? 26.247 18.343 54.208 1.00 23.26 107 GLY A O 1
ATOM 811 N N . PRO A 1 104 ? 25.715 20.465 54.714 1.00 20.19 108 PRO A N 1
ATOM 812 C CA . PRO A 1 104 ? 27.080 20.781 55.123 1.00 23.97 108 PRO A CA 1
ATOM 813 C C . PRO A 1 104 ? 27.545 20.030 56.375 1.00 26.00 108 PRO A C 1
ATOM 814 O O . PRO A 1 104 ? 28.758 19.913 56.583 1.00 24.84 108 PRO A O 1
ATOM 818 N N . ASP A 1 105 ? 26.638 19.522 57.209 1.00 24.09 109 ASP A N 1
ATOM 819 C CA . ASP A 1 105 ? 27.039 18.710 58.360 1.00 22.61 109 ASP A CA 1
ATOM 820 C C . ASP A 1 105 ? 27.251 17.279 57.898 1.00 20.93 109 ASP A C 1
ATOM 821 O O . ASP A 1 105 ? 26.287 16.584 57.555 1.00 20.44 109 ASP A O 1
ATOM 826 N N . GLN A 1 106 ? 28.500 16.809 57.920 1.00 20.26 110 GLN A N 1
ATOM 827 C CA . GLN A 1 106 ? 28.794 15.435 57.525 1.00 20.20 110 GLN A CA 1
ATOM 828 C C . GLN A 1 106 ? 29.103 14.538 58.720 1.00 22.22 110 GLN A C 1
ATOM 829 O O . GLN A 1 106 ? 29.568 13.407 58.537 1.00 22.14 110 GLN A O 1
ATOM 835 N N . LEU A 1 107 ? 28.821 15.007 59.938 1.00 19.40 111 LEU A N 1
ATOM 836 C CA . LEU A 1 107 ? 29.073 14.244 61.158 1.00 22.79 111 LEU A CA 1
ATOM 837 C C . LEU A 1 107 ? 27.816 13.922 61.934 1.00 22.54 111 LEU A C 1
ATOM 838 O O . LEU A 1 107 ? 27.697 12.819 62.449 1.00 20.83 111 LEU A O 1
ATOM 843 N N . HIS A 1 108 ? 26.884 14.866 62.057 1.00 21.90 112 HIS A N 1
ATOM 844 C CA . HIS A 1 108 ? 25.618 14.621 62.745 1.00 22.21 112 HIS A CA 1
ATOM 845 C C . HIS A 1 108 ? 25.808 13.908 64.085 1.00 24.35 112 HIS A C 1
ATOM 846 O O . HIS A 1 108 ? 25.122 12.930 64.412 1.00 23.56 112 HIS A O 1
ATOM 853 N N . GLY A 1 109 ? 26.742 14.429 64.883 1.00 21.67 113 GLY A N 1
ATOM 854 C CA . GLY A 1 109 ? 26.999 13.922 66.207 1.00 21.61 113 GLY A CA 1
ATOM 855 C C . GLY A 1 109 ? 28.211 13.020 66.322 1.00 22.42 113 GLY A C 1
ATOM 856 O O . GLY A 1 109 ? 28.810 12.951 67.401 1.00 21.86 113 GLY A O 1
ATOM 857 N N . PHE A 1 110 ? 28.594 12.327 65.250 1.00 22.83 114 PHE A N 1
ATOM 858 C CA . PHE A 1 110 ? 29.818 11.525 65.317 1.00 20.57 114 PHE A CA 1
ATOM 859 C C . PHE A 1 110 ? 30.988 12.424 65.693 1.00 21.29 114 PHE A C 1
ATOM 860 O O . PHE A 1 110 ? 31.158 13.510 65.122 1.00 21.58 114 PHE A O 1
ATOM 868 N N . GLU A 1 111 ? 31.825 11.949 66.617 1.00 22.08 115 GLU A N 1
ATOM 869 C CA . GLU A 1 111 ? 32.979 12.753 67.040 1.00 23.10 115 GLU A CA 1
ATOM 870 C C . GLU A 1 111 ? 34.104 12.721 66.014 1.00 24.54 115 GLU A C 1
ATOM 871 O O . GLU A 1 111 ? 34.852 13.700 65.878 1.00 23.82 115 GLU A O 1
ATOM 877 N N . GLU A 1 112 ? 34.199 11.632 65.259 1.00 21.83 116 GLU A N 1
ATOM 878 C CA . GLU A 1 112 ? 35.218 11.501 64.237 1.00 22.08 116 GLU A CA 1
ATOM 879 C C . GLU A 1 112 ? 34.631 10.692 63.093 1.00 22.79 116 GLU A C 1
ATOM 880 O O . GLU A 1 112 ? 33.857 9.765 63.320 1.00 20.17 116 GLU A O 1
ATOM 886 N N . ARG A 1 113 ? 35.010 11.040 61.867 1.00 21.52 117 ARG A N 1
ATOM 887 C CA . ARG A 1 113 ? 34.577 10.308 60.696 1.00 19.92 117 ARG A CA 1
ATOM 888 C C . ARG A 1 113 ? 35.823 9.993 59.877 1.00 21.32 117 ARG A C 1
ATOM 889 O O . ARG A 1 113 ? 36.551 10.905 59.476 1.00 23.31 117 ARG A O 1
ATOM 897 N N . LEU A 1 114 ? 36.067 8.719 59.632 1.00 19.68 118 LEU A N 1
ATOM 898 C CA . LEU A 1 114 ? 37.362 8.320 59.104 1.00 21.14 118 LEU A CA 1
ATOM 899 C C . LEU A 1 114 ? 37.470 8.372 57.584 1.00 22.33 118 LEU A C 1
ATOM 900 O O . LEU A 1 114 ? 38.589 8.338 57.055 1.00 23.27 118 LEU A O 1
ATOM 905 N N . THR A 1 115 ? 36.357 8.384 56.867 1.00 23.32 119 THR A N 1
ATOM 906 C CA . THR A 1 115 ? 36.368 8.417 55.413 1.00 22.46 119 THR A CA 1
ATOM 907 C C . THR A 1 115 ? 35.391 9.482 54.962 1.00 22.72 119 THR A C 1
ATOM 908 O O . THR A 1 115 ? 34.462 9.846 55.697 1.00 22.14 119 THR A O 1
ATOM 912 N N . THR A 1 116 ? 35.555 9.911 53.718 1.00 19.84 120 THR A N 1
ATOM 913 C CA . THR A 1 116 ? 34.531 10.720 53.078 1.00 18.82 120 THR A CA 1
ATOM 914 C C . THR A 1 116 ? 33.358 9.818 52.692 1.00 20.17 120 THR A C 1
ATOM 915 O O . THR A 1 116 ? 33.397 8.595 52.865 1.00 21.37 120 THR A O 1
ATOM 919 N N . ASP A 1 117 ? 32.288 10.423 52.199 1.00 21.08 121 ASP A N 1
ATOM 920 C CA . ASP A 1 117 ? 31.175 9.615 51.710 1.00 20.64 121 ASP A CA 1
ATOM 921 C C . ASP A 1 117 ? 31.399 9.195 50.260 1.00 21.27 121 ASP A C 1
ATOM 922 O O . ASP A 1 117 ? 32.004 9.924 49.471 1.00 22.54 121 ASP A O 1
ATOM 927 N N . ILE A 1 118 ? 30.859 8.021 49.907 1.00 20.62 122 ILE A N 1
ATOM 928 C CA . ILE A 1 118 ? 30.927 7.576 48.514 1.00 22.92 122 ILE A CA 1
ATOM 929 C C . ILE A 1 118 ? 29.996 8.399 47.633 1.00 24.96 122 ILE A C 1
ATOM 930 O O . ILE A 1 118 ? 30.218 8.506 46.426 1.00 23.05 122 ILE A O 1
ATOM 935 N N . TYR A 1 119 ? 28.921 8.962 48.199 1.00 24.86 123 TYR A N 1
ATOM 936 C CA . TYR A 1 119 ? 27.873 9.622 47.423 1.00 21.66 123 TYR A CA 1
ATOM 937 C C . TYR A 1 119 ? 27.870 11.116 47.732 1.00 22.83 123 TYR A C 1
ATOM 938 O O . TYR A 1 119 ? 28.483 11.552 48.712 1.00 23.88 123 TYR A O 1
ATOM 947 N N . PRO A 1 120 ? 27.205 11.930 46.910 1.00 24.27 124 PRO A N 1
ATOM 948 C CA . PRO A 1 120 ? 27.288 13.383 47.095 1.00 23.24 124 PRO A CA 1
ATOM 949 C C . PRO A 1 120 ? 26.562 13.840 48.353 1.00 25.35 124 PRO A C 1
ATOM 950 O O . PRO A 1 120 ? 25.645 13.193 48.860 1.00 23.71 124 PRO A O 1
ATOM 954 N N . ALA A 1 121 ? 27.004 14.989 48.840 1.00 21.61 125 ALA A N 1
ATOM 955 C CA . ALA A 1 121 ? 26.443 15.650 50.012 1.00 23.66 125 ALA A CA 1
ATOM 956 C C . ALA A 1 121 ? 25.559 16.851 49.657 1.00 23.21 125 ALA A C 1
ATOM 957 O O . ALA A 1 121 ? 25.101 17.547 50.574 1.00 23.67 125 ALA A O 1
ATOM 959 N N . ASP A 1 122 ? 25.276 17.089 48.372 1.00 22.00 126 ASP A N 1
ATOM 960 C CA . ASP A 1 122 ? 24.562 18.299 47.948 1.00 22.11 126 ASP A CA 1
ATOM 961 C C . ASP A 1 122 ? 23.159 17.959 47.444 1.00 20.73 126 ASP A C 1
ATOM 962 O O . ASP A 1 122 ? 22.695 16.834 47.579 1.00 20.96 126 ASP A O 1
ATOM 967 N N . PHE A 1 123 ? 22.458 18.958 46.871 1.00 23.74 127 PHE A N 1
ATOM 968 C CA . PHE A 1 123 ? 21.032 18.843 46.557 1.00 23.16 127 PHE A CA 1
ATOM 969 C C . PHE A 1 123 ? 20.752 18.334 45.149 1.00 24.88 127 PHE A C 1
ATOM 970 O O . PHE A 1 123 ? 19.622 18.479 44.661 1.00 24.36 127 PHE A O 1
ATOM 978 N N . GLY A 1 124 ? 21.734 17.708 44.498 1.00 23.95 128 GLY A N 1
ATOM 979 C CA . GLY A 1 124 ? 21.581 17.384 43.090 1.00 24.34 128 GLY A CA 1
ATOM 980 C C . GLY A 1 124 ? 20.471 16.386 42.784 1.00 24.60 128 GLY A C 1
ATOM 981 O O . GLY A 1 124 ? 19.782 16.513 41.769 1.00 25.82 128 GLY A O 1
ATOM 982 N N . TRP A 1 125 ? 20.287 15.375 43.642 1.00 25.31 129 TRP A N 1
ATOM 983 C CA . TRP A 1 125 ? 19.348 14.290 43.337 1.00 23.28 129 TRP A CA 1
ATOM 984 C C . TRP A 1 125 ? 17.934 14.592 43.856 1.00 25.49 129 TRP A C 1
ATOM 985 O O . TRP A 1 125 ? 17.274 13.728 44.438 1.00 27.29 129 TRP A O 1
ATOM 996 N N . THR A 1 126 ? 17.467 15.835 43.684 1.00 28.07 130 THR A N 1
ATOM 997 C CA . THR A 1 126 ? 16.164 16.265 44.206 1.00 24.53 130 THR A CA 1
ATOM 998 C C . THR A 1 126 ? 15.071 15.925 43.204 1.00 26.73 130 THR A C 1
ATOM 999 O O . THR A 1 126 ? 15.098 16.449 42.084 1.00 29.50 130 THR A O 1
ATOM 1003 N N . PRO A 1 127 ? 14.121 15.053 43.538 1.00 28.29 131 PRO A N 1
ATOM 1004 C CA . PRO A 1 127 ? 12.989 14.800 42.640 1.00 27.16 131 PRO A CA 1
ATOM 1005 C C . PRO A 1 127 ? 12.112 16.042 42.521 1.00 27.87 131 PRO A C 1
ATOM 1006 O O . PRO A 1 127 ? 12.212 16.986 43.305 1.00 29.33 131 PRO A O 1
ATOM 1010 N N . ASP A 1 128 ? 11.218 16.029 41.535 1.00 30.43 132 ASP A N 1
ATOM 1011 C CA . ASP A 1 128 ? 10.305 17.163 41.329 1.00 31.07 132 ASP A CA 1
ATOM 1012 C C . ASP A 1 128 ? 8.903 16.627 41.066 1.00 30.13 132 ASP A C 1
ATOM 1013 O O . ASP A 1 128 ? 8.612 16.147 39.969 1.00 34.33 132 ASP A O 1
ATOM 1018 N N . TYR A 1 129 ? 8.036 16.710 42.076 1.00 28.67 133 TYR A N 1
ATOM 1019 C CA . TYR A 1 129 ? 6.661 16.255 41.897 1.00 28.65 133 TYR A CA 1
ATOM 1020 C C . TYR A 1 129 ? 5.913 17.076 40.853 1.00 29.98 133 TYR A C 1
ATOM 1021 O O . TYR A 1 129 ? 4.870 16.637 40.365 1.00 28.41 133 TYR A O 1
ATOM 1030 N N . ARG A 1 130 ? 6.427 18.248 40.481 1.00 30.33 134 ARG A N 1
ATOM 1031 C CA . ARG A 1 130 ? 5.765 19.027 39.441 1.00 32.52 134 ARG A CA 1
ATOM 1032 C C . ARG A 1 130 ? 5.954 18.448 38.047 1.00 37.14 134 ARG A C 1
ATOM 1033 O O . ARG A 1 130 ? 5.257 18.876 37.121 1.00 37.85 134 ARG A O 1
ATOM 1041 N N . LYS A 1 131 ? 6.857 17.492 37.860 1.00 34.94 135 LYS A N 1
ATOM 1042 C CA . LYS A 1 131 ? 7.097 16.902 36.541 1.00 38.28 135 LYS A CA 1
ATOM 1043 C C . LYS A 1 131 ? 6.985 15.385 36.656 1.00 39.15 135 LYS A C 1
ATOM 1044 O O . LYS A 1 131 ? 7.974 14.660 36.492 1.00 37.57 135 LYS A O 1
ATOM 1046 N N . PRO A 1 132 ? 5.780 14.870 36.929 1.00 38.78 136 PRO A N 1
ATOM 1047 C CA . PRO A 1 132 ? 5.622 13.414 37.091 1.00 41.07 136 PRO A CA 1
ATOM 1048 C C . PRO A 1 132 ? 5.837 12.700 35.761 1.00 38.86 136 PRO A C 1
ATOM 1049 O O . PRO A 1 132 ? 5.284 13.089 34.731 1.00 40.17 136 PRO A O 1
ATOM 1053 N N . GLY A 1 133 ? 6.664 11.661 35.785 1.00 36.27 137 GLY A N 1
ATOM 1054 C CA . GLY A 1 133 ? 6.965 10.891 34.599 1.00 42.85 137 GLY A CA 1
ATOM 1055 C C . GLY A 1 133 ? 8.336 11.155 34.013 1.00 44.32 137 GLY A C 1
ATOM 1056 O O . GLY A 1 133 ? 8.794 10.368 33.178 1.00 45.28 137 GLY A O 1
ATOM 1057 N N . GLU A 1 134 ? 8.996 12.241 34.405 1.00 43.34 138 GLU A N 1
ATOM 1058 C CA . GLU A 1 134 ? 10.360 12.468 33.947 1.00 45.84 138 GLU A CA 1
ATOM 1059 C C . GLU A 1 134 ? 11.330 11.541 34.674 1.00 41.05 138 GLU A C 1
ATOM 1060 O O . GLU A 1 134 ? 11.049 11.028 35.764 1.00 40.72 138 GLU A O 1
ATOM 1066 N N . ARG A 1 135 ? 12.497 11.344 34.071 1.00 33.99 139 ARG A N 1
ATOM 1067 C CA . ARG A 1 135 ? 13.589 10.682 34.767 1.00 31.73 139 ARG A CA 1
ATOM 1068 C C . ARG A 1 135 ? 14.865 11.456 34.481 1.00 36.24 139 ARG A C 1
ATOM 1069 O O . ARG A 1 135 ? 14.956 12.170 33.479 1.00 35.49 139 ARG A O 1
ATOM 1077 N N . ILE A 1 136 ? 15.843 11.339 35.372 1.00 34.22 140 ILE A N 1
ATOM 1078 C CA . ILE A 1 136 ? 17.103 12.049 35.211 1.00 32.67 140 ILE A CA 1
ATOM 1079 C C . ILE A 1 136 ? 18.173 11.004 34.937 1.00 34.71 140 ILE A C 1
ATOM 1080 O O . ILE A 1 136 ? 18.622 10.301 35.849 1.00 33.62 140 ILE A O 1
ATOM 1085 N N . ASP A 1 137 ? 18.611 10.911 33.682 1.00 33.88 141 ASP A N 1
ATOM 1086 C CA . ASP A 1 137 ? 19.412 9.746 33.303 1.00 35.90 141 ASP A CA 1
ATOM 1087 C C . ASP A 1 137 ? 20.793 9.749 33.953 1.00 33.67 141 ASP A C 1
ATOM 1088 O O . ASP A 1 137 ? 21.384 8.677 34.158 1.00 33.28 141 ASP A O 1
ATOM 1093 N N . TRP A 1 138 ? 21.319 10.920 34.319 1.00 35.01 142 TRP A N 1
ATOM 1094 C CA . TRP A 1 138 ? 22.682 10.903 34.829 1.00 34.96 142 TRP A CA 1
ATOM 1095 C C . TRP A 1 138 ? 22.768 10.453 36.284 1.00 31.60 142 TRP A C 1
ATOM 1096 O O . TRP A 1 138 ? 23.879 10.171 36.754 1.00 33.53 142 TRP A O 1
ATOM 1107 N N . TRP A 1 139 ? 21.643 10.337 37.007 1.00 28.92 143 TRP A N 1
ATOM 1108 C CA . TRP A 1 139 ? 21.737 9.730 38.338 1.00 31.15 143 TRP A CA 1
ATOM 1109 C C . TRP A 1 139 ? 20.652 8.712 38.688 1.00 32.13 143 TRP A C 1
ATOM 1110 O O . TRP A 1 139 ? 20.890 7.922 39.607 1.00 32.59 143 TRP A O 1
ATOM 1121 N N . TYR A 1 140 ? 19.507 8.654 38.007 1.00 29.42 144 TYR A N 1
ATOM 1122 C CA . TYR A 1 140 ? 18.541 7.590 38.289 1.00 31.71 144 TYR A CA 1
ATOM 1123 C C . TYR A 1 140 ? 19.174 6.208 38.118 1.00 33.25 144 TYR A C 1
ATOM 1124 O O . TYR A 1 140 ? 20.054 6.010 37.273 1.00 31.72 144 TYR A O 1
ATOM 1133 N N . HIS A 1 141 ? 18.704 5.240 38.926 1.00 28.80 145 HIS A N 1
ATOM 1134 C CA . HIS A 1 141 ? 18.926 3.821 38.630 1.00 29.09 145 HIS A CA 1
ATOM 1135 C C . HIS A 1 141 ? 18.496 3.527 37.197 1.00 28.63 145 HIS A C 1
ATOM 1136 O O . HIS A 1 141 ? 17.552 4.130 36.679 1.00 27.13 145 HIS A O 1
ATOM 1143 N N . ASN A 1 142 ? 19.181 2.582 36.554 1.00 27.17 146 ASN A N 1
ATOM 1144 C CA . ASN A 1 142 ? 18.694 2.023 35.294 1.00 26.73 146 ASN A CA 1
ATOM 1145 C C . ASN A 1 142 ? 19.138 0.559 35.240 1.00 26.87 146 ASN A C 1
ATOM 1146 O O . ASN A 1 142 ? 20.015 0.133 35.996 1.00 29.15 146 ASN A O 1
ATOM 1151 N N . LEU A 1 143 ? 18.508 -0.217 34.355 1.00 27.21 147 LEU A N 1
ATOM 1152 C CA . LEU A 1 143 ? 18.797 -1.641 34.293 1.00 26.03 147 LEU A CA 1
ATOM 1153 C C . LEU A 1 143 ? 20.165 -1.950 33.663 1.00 30.59 147 LEU A C 1
ATOM 1154 O O . LEU A 1 143 ? 20.507 -3.125 33.517 1.00 28.30 147 LEU A O 1
ATOM 1159 N N . GLY A 1 144 ? 20.974 -0.939 33.334 1.00 31.93 148 GLY A N 1
ATOM 1160 C CA . GLY A 1 144 ? 22.352 -1.184 32.948 1.00 32.41 148 GLY A CA 1
ATOM 1161 C C . GLY A 1 144 ? 23.173 -1.855 34.027 1.00 29.90 148 GLY A C 1
ATOM 1162 O O . GLY A 1 144 ? 24.195 -2.487 33.719 1.00 26.43 148 GLY A O 1
ATOM 1163 N N . SER A 1 145 ? 22.755 -1.727 35.290 1.00 23.15 149 SER A N 1
ATOM 1164 C CA . SER A 1 145 ? 23.371 -2.518 36.344 1.00 26.61 149 SER A CA 1
ATOM 1165 C C . SER A 1 145 ? 23.165 -4.011 36.096 1.00 26.45 149 SER A C 1
ATOM 1166 O O . SER A 1 145 ? 24.053 -4.827 36.373 1.00 26.18 149 SER A O 1
ATOM 1169 N N . VAL A 1 146 ? 22.000 -4.378 35.576 1.00 23.53 150 VAL A N 1
ATOM 1170 C CA . VAL A 1 146 ? 21.679 -5.783 35.366 1.00 23.28 150 VAL A CA 1
ATOM 1171 C C . VAL A 1 146 ? 22.400 -6.315 34.133 1.00 24.59 150 VAL A C 1
ATOM 1172 O O . VAL A 1 146 ? 23.023 -7.381 34.173 1.00 24.98 150 VAL A O 1
ATOM 1176 N N . THR A 1 147 ? 22.376 -5.554 33.033 1.00 25.71 151 THR A N 1
ATOM 1177 C CA . THR A 1 147 ? 23.054 -6.010 31.820 1.00 25.89 151 THR A CA 1
ATOM 1178 C C . THR A 1 147 ? 24.575 -5.880 31.908 1.00 27.67 151 THR A C 1
ATOM 1179 O O . THR A 1 147 ? 25.281 -6.560 31.148 1.00 28.88 151 THR A O 1
ATOM 1183 N N . GLY A 1 148 ? 25.100 -5.071 32.833 1.00 23.30 152 GLY A N 1
ATOM 1184 C CA . GLY A 1 148 ? 26.534 -4.874 33.001 1.00 26.24 152 GLY A CA 1
ATOM 1185 C C . GLY A 1 148 ? 27.192 -5.651 34.126 1.00 28.15 152 GLY A C 1
ATOM 1186 O O . GLY A 1 148 ? 28.382 -5.438 34.407 1.00 26.87 152 GLY A O 1
ATOM 1187 N N . ALA A 1 149 ? 26.458 -6.559 34.762 1.00 25.78 153 ALA A N 1
ATOM 1188 C CA . ALA A 1 149 ? 26.966 -7.321 35.888 1.00 23.81 153 ALA A CA 1
ATOM 1189 C C . ALA A 1 149 ? 28.172 -8.165 35.492 1.00 26.22 153 ALA A C 1
ATOM 1190 O O . ALA A 1 149 ? 28.286 -8.645 34.358 1.00 25.26 153 ALA A O 1
ATOM 1192 N N . GLY A 1 150 ? 29.069 -8.367 36.445 1.00 26.85 154 GLY A N 1
ATOM 1193 C CA . GLY A 1 150 ? 30.184 -9.245 36.163 1.00 28.33 154 GLY A CA 1
ATOM 1194 C C . GLY A 1 150 ? 31.282 -9.218 37.197 1.00 24.98 154 GLY A C 1
ATOM 1195 O O . GLY A 1 150 ? 31.026 -9.104 38.396 1.00 25.30 154 GLY A O 1
ATOM 1196 N N . VAL A 1 151 ? 32.519 -9.292 36.718 1.00 22.15 155 VAL A N 1
ATOM 1197 C CA . VAL A 1 151 ? 33.689 -9.580 37.527 1.00 20.85 155 VAL A CA 1
ATOM 1198 C C . VAL A 1 151 ? 34.746 -8.511 37.275 1.00 23.01 155 VAL A C 1
ATOM 1199 O O . VAL A 1 151 ? 35.057 -8.210 36.119 1.00 23.67 155 VAL A O 1
ATOM 1203 N N . ALA A 1 152 ? 35.301 -7.955 38.349 1.00 24.10 156 ALA A N 1
ATOM 1204 C CA . ALA A 1 152 ? 36.427 -7.022 38.269 1.00 25.00 156 ALA A CA 1
ATOM 1205 C C . ALA A 1 152 ? 37.208 -7.094 39.572 1.00 25.66 156 ALA A C 1
ATOM 1206 O O . ALA A 1 152 ? 36.680 -7.512 40.606 1.00 25.60 156 ALA A O 1
ATOM 1208 N N . GLU A 1 153 ? 38.474 -6.673 39.527 1.00 22.05 157 GLU A N 1
ATOM 1209 C CA . GLU A 1 153 ? 39.309 -6.710 40.726 1.00 24.02 157 GLU A CA 1
ATOM 1210 C C . GLU A 1 153 ? 39.331 -5.381 41.466 1.00 23.92 157 GLU A C 1
ATOM 1211 O O . GLU A 1 153 ? 39.637 -5.349 42.663 1.00 23.59 157 GLU A O 1
ATOM 1217 N N . ILE A 1 154 ? 38.942 -4.294 40.815 1.00 23.34 158 ILE A N 1
ATOM 1218 C CA . ILE A 1 154 ? 38.679 -3.052 41.527 1.00 20.34 158 ILE A CA 1
ATOM 1219 C C . ILE A 1 154 ? 37.460 -2.393 40.890 1.00 21.90 158 ILE A C 1
ATOM 1220 O O . ILE A 1 154 ? 37.185 -2.577 39.701 1.00 22.20 158 ILE A O 1
ATOM 1225 N N . THR A 1 155 ? 36.683 -1.693 41.714 1.00 21.82 159 THR A N 1
ATOM 1226 C CA . THR A 1 155 ? 35.545 -0.872 41.293 1.00 22.71 159 THR A CA 1
ATOM 1227 C C . THR A 1 155 ? 35.563 0.333 42.208 1.00 23.76 159 THR A C 1
ATOM 1228 O O . THR A 1 155 ? 36.346 0.371 43.156 1.00 21.28 159 THR A O 1
ATOM 1232 N N . ASN A 1 156 ? 34.724 1.331 41.902 1.00 20.41 160 ASN A N 1
ATOM 1233 C CA . ASN A 1 156 ? 34.522 2.461 42.811 1.00 19.99 160 ASN A CA 1
ATOM 1234 C C . ASN A 1 156 ? 34.160 1.952 44.200 1.00 19.61 160 ASN A C 1
ATOM 1235 O O . ASN A 1 156 ? 34.682 2.416 45.224 1.00 21.07 160 ASN A O 1
ATOM 1240 N N . GLN A 1 157 ? 33.252 0.974 44.254 1.00 19.47 161 GLN A N 1
ATOM 1241 C CA . GLN A 1 157 ? 32.759 0.558 45.551 1.00 22.01 161 GLN A CA 1
ATOM 1242 C C . GLN A 1 157 ? 33.774 -0.298 46.282 1.00 19.83 161 GLN A C 1
ATOM 1243 O O . GLN A 1 157 ? 33.837 -0.256 47.511 1.00 20.00 161 GLN A O 1
ATOM 1249 N N . MET A 1 158 ? 34.557 -1.104 45.571 1.00 17.04 162 MET A N 1
ATOM 1250 C CA . MET A 1 158 ? 35.541 -1.927 46.281 1.00 17.85 162 MET A CA 1
ATOM 1251 C C . MET A 1 158 ? 36.696 -1.073 46.790 1.00 19.40 162 MET A C 1
ATOM 1252 O O . MET A 1 158 ? 37.228 -1.324 47.871 1.00 20.77 162 MET A O 1
ATOM 1257 N N . GLU A 1 159 ? 37.082 -0.041 46.046 1.00 17.61 163 GLU A N 1
ATOM 1258 C CA . GLU A 1 159 ? 38.055 0.900 46.601 1.00 16.47 163 GLU A CA 1
ATOM 1259 C C . GLU A 1 159 ? 37.513 1.532 47.883 1.00 19.62 163 GLU A C 1
ATOM 1260 O O . GLU A 1 159 ? 38.215 1.612 48.904 1.00 21.46 163 GLU A O 1
ATOM 1266 N N . TYR A 1 160 ? 36.242 1.918 47.865 1.00 19.07 164 TYR A N 1
ATOM 1267 C CA . TYR A 1 160 ? 35.629 2.547 49.029 1.00 22.10 164 TYR A CA 1
ATOM 1268 C C . TYR A 1 160 ? 35.617 1.600 50.219 1.00 19.18 164 TYR A C 1
ATOM 1269 O O . TYR A 1 160 ? 36.108 1.934 51.308 1.00 19.75 164 TYR A O 1
ATOM 1278 N N . ASP A 1 161 ? 35.088 0.389 50.012 1.00 19.23 165 ASP A N 1
ATOM 1279 C CA . ASP A 1 161 ? 34.914 -0.541 51.130 1.00 20.64 165 ASP A CA 1
ATOM 1280 C C . ASP A 1 161 ? 36.245 -1.096 51.630 1.00 21.32 165 ASP A C 1
ATOM 1281 O O . ASP A 1 161 ? 36.384 -1.354 52.830 1.00 19.69 165 ASP A O 1
ATOM 1286 N N . ASP A 1 162 ? 37.229 -1.296 50.742 1.00 19.15 166 ASP A N 1
ATOM 1287 C CA . ASP A 1 162 ? 38.559 -1.706 51.208 1.00 20.75 166 ASP A CA 1
ATOM 1288 C C . ASP A 1 162 ? 39.108 -0.696 52.214 1.00 18.72 166 ASP A C 1
ATOM 1289 O O . ASP A 1 162 ? 39.658 -1.076 53.256 1.00 18.63 166 ASP A O 1
ATOM 1294 N N . GLU A 1 163 ? 38.927 0.599 51.931 1.00 19.42 167 GLU A N 1
ATOM 1295 C CA . GLU A 1 163 ? 39.414 1.641 52.835 1.00 18.41 167 GLU A CA 1
ATOM 1296 C C . GLU A 1 163 ? 38.554 1.760 54.102 1.00 19.51 167 GLU A C 1
ATOM 1297 O O . GLU A 1 163 ? 39.093 1.975 55.197 1.00 19.28 167 GLU A O 1
ATOM 1303 N N . VAL A 1 164 ? 37.229 1.608 53.976 1.00 18.10 168 VAL A N 1
ATOM 1304 C CA . VAL A 1 164 ? 36.343 1.609 55.150 1.00 20.38 168 VAL A CA 1
ATOM 1305 C C . VAL A 1 164 ? 36.796 0.550 56.141 1.00 21.07 168 VAL A C 1
ATOM 1306 O O . VAL A 1 164 ? 36.979 0.815 57.335 1.00 19.31 168 VAL A O 1
ATOM 1310 N N . ALA A 1 165 ? 37.001 -0.674 55.642 1.00 19.18 169 ALA A N 1
ATOM 1311 C CA . ALA A 1 165 ? 37.442 -1.779 56.487 1.00 16.75 169 ALA A CA 1
ATOM 1312 C C . ALA A 1 165 ? 38.812 -1.511 57.090 1.00 21.15 169 ALA A C 1
ATOM 1313 O O . ALA A 1 165 ? 39.031 -1.727 58.294 1.00 19.62 169 ALA A O 1
ATOM 1315 N N . PHE A 1 166 ? 39.777 -1.097 56.261 1.00 19.10 170 PHE A N 1
ATOM 1316 C CA . PHE A 1 166 ? 41.120 -0.873 56.790 1.00 21.18 170 PHE A CA 1
ATOM 1317 C C . PHE A 1 166 ? 41.103 0.172 57.902 1.00 18.80 170 PHE A C 1
ATOM 1318 O O . PHE A 1 166 ? 41.693 -0.022 58.973 1.00 20.05 170 PHE A O 1
ATOM 1326 N N . LEU A 1 167 ? 40.443 1.294 57.659 1.00 16.04 171 LEU A N 1
ATOM 1327 C CA . LEU A 1 167 ? 40.480 2.352 58.667 1.00 18.90 171 LEU A CA 1
ATOM 1328 C C . LEU A 1 167 ? 39.664 1.978 59.899 1.00 18.17 171 LEU A C 1
ATOM 1329 O O . LEU A 1 167 ? 39.971 2.428 61.019 1.00 20.08 171 LEU A O 1
ATOM 1334 N N . ALA A 1 168 ? 38.630 1.166 59.729 1.00 21.07 172 ALA A N 1
ATOM 1335 C CA . ALA A 1 168 ? 37.893 0.689 60.904 1.00 20.10 172 ALA A CA 1
ATOM 1336 C C . ALA A 1 168 ? 38.753 -0.226 61.784 1.00 20.88 172 ALA A C 1
ATOM 1337 O O . ALA A 1 168 ? 38.770 -0.090 63.023 1.00 16.95 172 ALA A O 1
ATOM 1339 N N . ASN A 1 169 ? 39.477 -1.163 61.172 1.00 19.87 173 ASN A N 1
ATOM 1340 C CA . ASN A 1 169 ? 40.368 -2.006 61.963 1.00 20.82 173 ASN A CA 1
ATOM 1341 C C . ASN A 1 169 ? 41.485 -1.190 62.597 1.00 20.76 173 ASN A C 1
ATOM 1342 O O . ASN A 1 169 ? 41.847 -1.424 63.747 1.00 22.82 173 ASN A O 1
ATOM 1347 N N . GLN A 1 170 ? 42.028 -0.216 61.867 1.00 19.15 174 GLN A N 1
ATOM 1348 C CA . GLN A 1 170 ? 43.068 0.634 62.444 1.00 17.47 174 GLN A CA 1
ATOM 1349 C C . GLN A 1 170 ? 42.530 1.372 63.659 1.00 21.68 174 GLN A C 1
ATOM 1350 O O . GLN A 1 170 ? 43.217 1.490 64.684 1.00 20.27 174 GLN A O 1
ATOM 1356 N N . LYS A 1 171 ? 41.281 1.839 63.575 1.00 20.92 175 LYS A N 1
ATOM 1357 C CA . LYS A 1 171 ? 40.694 2.561 64.699 1.00 20.86 175 LYS A CA 1
ATOM 1358 C C . LYS A 1 171 ? 40.526 1.645 65.910 1.00 22.16 175 LYS A C 1
ATOM 1359 O O . LYS A 1 171 ? 40.780 2.045 67.057 1.00 20.30 175 LYS A O 1
ATOM 1365 N N . LEU A 1 172 ? 40.081 0.416 65.680 1.00 21.06 176 LEU A N 1
ATOM 1366 C CA . LEU A 1 172 ? 40.023 -0.556 66.763 1.00 23.43 176 LEU A CA 1
ATOM 1367 C C . LEU A 1 172 ? 41.387 -0.760 67.410 1.00 23.27 176 LEU A C 1
ATOM 1368 O O . LEU A 1 172 ? 41.496 -0.789 68.631 1.00 22.44 176 LEU A O 1
ATOM 1373 N N . TYR A 1 173 ? 42.444 -0.939 66.610 1.00 22.25 177 TYR A N 1
ATOM 1374 C CA . TYR A 1 173 ? 43.781 -1.063 67.202 1.00 21.19 177 TYR A CA 1
ATOM 1375 C C . TYR A 1 173 ? 44.159 0.193 67.997 1.00 24.00 177 TYR A C 1
ATOM 1376 O O . TYR A 1 173 ? 44.735 0.102 69.083 1.00 25.95 177 TYR A O 1
ATOM 1385 N N . GLN A 1 174 ? 43.858 1.377 67.466 1.00 22.72 178 GLN A N 1
ATOM 1386 C CA . GLN A 1 174 ? 44.191 2.594 68.203 1.00 23.72 178 GLN A CA 1
ATOM 1387 C C . GLN A 1 174 ? 43.421 2.659 69.517 1.00 27.12 178 GLN A C 1
ATOM 1388 O O . GLN A 1 174 ? 43.976 3.040 70.556 1.00 27.45 178 GLN A O 1
ATOM 1394 N N . LEU A 1 175 ? 42.140 2.292 69.486 1.00 26.12 179 LEU A N 1
ATOM 1395 C CA . LEU A 1 175 ? 41.313 2.313 70.683 1.00 24.61 179 LEU A CA 1
ATOM 1396 C C . LEU A 1 175 ? 41.787 1.321 71.741 1.00 27.23 179 LEU A C 1
ATOM 1397 O O . LEU A 1 175 ? 41.593 1.553 72.949 1.00 25.81 179 LEU A O 1
ATOM 1402 N N . SER A 1 176 ? 42.369 0.197 71.312 1.00 24.68 180 SER A N 1
ATOM 1403 C CA . SER A 1 176 ? 42.850 -0.795 72.268 1.00 25.53 180 SER A CA 1
ATOM 1404 C C . SER A 1 176 ? 43.962 -0.239 73.152 1.00 26.08 180 SER A C 1
ATOM 1405 O O . SER A 1 176 ? 44.171 -0.733 74.269 1.00 28.96 180 SER A O 1
ATOM 1408 N N . ARG A 1 177 ? 44.698 0.759 72.667 1.00 26.71 181 ARG A N 1
ATOM 1409 C CA . ARG A 1 177 ? 45.798 1.349 73.426 1.00 27.02 181 ARG A CA 1
ATOM 1410 C C . ARG A 1 177 ? 45.313 2.056 74.684 1.00 28.75 181 ARG A C 1
ATOM 1411 O O . ARG A 1 177 ? 46.129 2.345 75.568 1.00 31.41 181 ARG A O 1
ATOM 1419 N N . GLU A 1 178 ? 44.027 2.371 74.763 1.00 28.82 182 GLU A N 1
ATOM 1420 C CA . GLU A 1 178 ? 43.429 2.942 75.967 1.00 36.82 182 GLU A CA 1
ATOM 1421 C C . GLU A 1 178 ? 42.901 1.884 76.933 1.00 39.98 182 GLU A C 1
ATOM 1422 O O . GLU A 1 178 ? 42.353 2.252 77.982 1.00 41.29 182 GLU A O 1
ATOM 1428 N N . ASN A 1 179 ? 43.070 0.590 76.615 1.00 41.61 183 ASN A N 1
ATOM 1429 C CA . ASN A 1 179 ? 42.346 -0.479 77.313 1.00 45.26 183 ASN A CA 1
ATOM 1430 C C . ASN A 1 179 ? 42.696 -0.569 78.792 1.00 47.10 183 ASN A C 1
ATOM 1431 O O . ASN A 1 179 ? 41.851 -0.985 79.594 1.00 46.48 183 ASN A O 1
ATOM 1436 N N . ASP A 1 180 ? 43.937 -0.243 79.170 1.00 48.07 184 ASP A N 1
ATOM 1437 C CA . ASP A 1 180 ? 44.358 -0.334 80.566 1.00 49.60 184 ASP A CA 1
ATOM 1438 C C . ASP A 1 180 ? 44.073 0.942 81.351 1.00 50.33 184 ASP A C 1
ATOM 1439 O O . ASP A 1 180 ? 44.300 0.961 82.562 1.00 50.79 184 ASP A O 1
ATOM 1444 N N . ASP A 1 181 ? 43.590 1.997 80.692 1.00 50.42 185 ASP A N 1
ATOM 1445 C CA . ASP A 1 181 ? 43.252 3.258 81.351 1.00 54.23 185 ASP A CA 1
ATOM 1446 C C . ASP A 1 181 ? 41.888 3.129 82.021 1.00 56.62 185 ASP A C 1
ATOM 1447 O O . ASP A 1 181 ? 40.880 2.886 81.348 1.00 57.50 185 ASP A O 1
ATOM 1452 N N . GLU A 1 182 ? 41.855 3.308 83.344 1.00 58.87 186 GLU A N 1
ATOM 1453 C CA . GLU A 1 182 ? 40.596 3.210 84.080 1.00 61.10 186 GLU A CA 1
ATOM 1454 C C . GLU A 1 182 ? 39.590 4.271 83.643 1.00 58.70 186 GLU A C 1
ATOM 1455 O O . GLU A 1 182 ? 38.377 4.047 83.726 1.00 59.42 186 GLU A O 1
ATOM 1457 N N . SER A 1 183 ? 40.067 5.425 83.176 1.00 55.93 187 SER A N 1
ATOM 1458 C CA . SER A 1 183 ? 39.211 6.547 82.811 1.00 55.49 187 SER A CA 1
ATOM 1459 C C . SER A 1 183 ? 38.904 6.601 81.313 1.00 48.77 187 SER A C 1
ATOM 1460 O O . SER A 1 183 ? 38.502 7.657 80.808 1.00 47.97 187 SER A O 1
ATOM 1463 N N . ARG A 1 184 ? 39.109 5.499 80.592 1.00 42.04 188 ARG A N 1
ATOM 1464 C CA . ARG A 1 184 ? 38.810 5.456 79.166 1.00 39.01 188 ARG A CA 1
ATOM 1465 C C . ARG A 1 184 ? 37.323 5.690 78.916 1.00 38.03 188 ARG A C 1
ATOM 1466 O O . ARG A 1 184 ? 36.466 5.283 79.705 1.00 39.23 188 ARG A O 1
ATOM 1474 N N . ARG A 1 185 ? 37.009 6.372 77.811 1.00 32.94 189 ARG A N 1
ATOM 1475 C CA . ARG A 1 185 ? 35.598 6.372 77.427 1.00 30.01 189 ARG A CA 1
ATOM 1476 C C . ARG A 1 185 ? 35.267 5.056 76.729 1.00 26.49 189 ARG A C 1
ATOM 1477 O O . ARG A 1 185 ? 36.106 4.531 75.995 1.00 29.31 189 ARG A O 1
ATOM 1485 N N . PRO A 1 186 ? 34.060 4.506 76.904 1.00 27.24 190 PRO A N 1
ATOM 1486 C CA . PRO A 1 186 ? 33.629 3.428 75.998 1.00 26.35 190 PRO A CA 1
ATOM 1487 C C . PRO A 1 186 ? 33.479 3.983 74.590 1.00 24.13 190 PRO A C 1
ATOM 1488 O O . PRO A 1 186 ? 33.288 5.176 74.389 1.00 22.37 190 PRO A O 1
ATOM 1492 N N . TRP A 1 187 ? 33.589 3.108 73.588 1.00 25.52 191 TRP A N 1
ATOM 1493 C CA . TRP A 1 187 ? 33.540 3.581 72.217 1.00 24.70 191 TRP A CA 1
ATOM 1494 C C . TRP A 1 187 ? 32.364 2.970 71.466 1.00 25.19 191 TRP A C 1
ATOM 1495 O O . TRP A 1 187 ? 31.899 1.866 71.773 1.00 24.16 191 TRP A O 1
ATOM 1506 N N . CYS A 1 188 ? 31.880 3.708 70.470 1.00 22.72 192 CYS A N 1
ATOM 1507 C CA . CYS A 1 188 ? 30.878 3.195 69.548 1.00 23.25 192 CYS A CA 1
ATOM 1508 C C . CYS A 1 188 ? 31.374 3.501 68.144 1.00 21.48 192 CYS A C 1
ATOM 1509 O O . CYS A 1 188 ? 31.499 4.668 67.768 1.00 23.46 192 CYS A O 1
ATOM 1512 N N . LEU A 1 189 ? 31.681 2.459 67.382 1.00 21.33 193 LEU A N 1
ATOM 1513 C CA . LEU A 1 189 ? 32.221 2.593 66.034 1.00 22.93 193 LEU A CA 1
ATOM 1514 C C . LEU A 1 189 ? 31.189 2.041 65.058 1.00 23.63 193 LEU A C 1
ATOM 1515 O O . LEU A 1 189 ? 30.780 0.878 65.182 1.00 22.44 193 LEU A O 1
ATOM 1520 N N . THR A 1 190 ? 30.771 2.863 64.100 1.00 21.25 194 THR A N 1
ATOM 1521 C CA . THR A 1 190 ? 29.891 2.450 63.009 1.00 22.70 194 THR A CA 1
ATOM 1522 C C . THR A 1 190 ? 30.763 2.212 61.777 1.00 22.23 194 THR A C 1
ATOM 1523 O O . THR A 1 190 ? 31.511 3.101 61.359 1.00 20.34 194 THR A O 1
ATOM 1527 N N . VAL A 1 191 ? 30.673 1.013 61.211 1.00 18.50 195 VAL A N 1
ATOM 1528 C CA . VAL A 1 191 ? 31.417 0.642 60.005 1.00 18.92 195 VAL A CA 1
ATOM 1529 C C . VAL A 1 191 ? 30.369 0.384 58.927 1.00 24.03 195 VAL A C 1
ATOM 1530 O O . VAL A 1 191 ? 29.583 -0.563 59.037 1.00 22.83 195 VAL A O 1
ATOM 1534 N N . SER A 1 192 ? 30.320 1.251 57.914 1.00 20.13 196 SER A N 1
ATOM 1535 C CA . SER A 1 192 ? 29.201 1.326 56.977 1.00 19.37 196 SER A CA 1
ATOM 1536 C C . SER A 1 192 ? 29.722 1.126 55.559 1.00 21.28 196 SER A C 1
ATOM 1537 O O . SER A 1 192 ? 30.373 2.013 54.977 1.00 19.69 196 SER A O 1
ATOM 1540 N N . PHE A 1 193 ? 29.455 -0.069 55.030 1.00 21.12 197 PHE A N 1
ATOM 1541 C CA . PHE A 1 193 ? 29.950 -0.504 53.740 1.00 21.30 197 PHE A CA 1
ATOM 1542 C C . PHE A 1 193 ? 28.946 -0.179 52.647 1.00 22.43 197 PHE A C 1
ATOM 1543 O O . PHE A 1 193 ? 27.731 -0.144 52.881 1.00 23.17 197 PHE A O 1
ATOM 1551 N N . THR A 1 194 ? 29.465 0.075 51.435 1.00 19.49 198 THR A N 1
ATOM 1552 C CA . THR A 1 194 ? 28.555 0.342 50.342 1.00 19.65 198 THR A CA 1
ATOM 1553 C C . THR A 1 194 ? 28.060 -0.936 49.662 1.00 22.69 198 THR A C 1
ATOM 1554 O O . THR A 1 194 ? 26.944 -0.954 49.150 1.00 24.52 198 THR A O 1
ATOM 1558 N N . HIS A 1 195 ? 28.811 -2.031 49.683 1.00 19.82 199 HIS A N 1
ATOM 1559 C CA . HIS A 1 195 ? 28.272 -3.266 49.123 1.00 19.18 199 HIS A CA 1
ATOM 1560 C C . HIS A 1 195 ? 27.117 -3.775 49.984 1.00 20.14 199 HIS A C 1
ATOM 1561 O O . HIS A 1 195 ? 27.031 -3.421 51.160 1.00 22.39 199 HIS A O 1
ATOM 1568 N N . PRO A 1 196 ? 26.234 -4.651 49.429 1.00 22.58 200 PRO A N 1
ATOM 1569 C CA . PRO A 1 196 ? 26.178 -5.185 48.040 1.00 20.88 200 PRO A CA 1
ATOM 1570 C C . PRO A 1 196 ? 25.344 -4.340 47.065 1.00 21.05 200 PRO A C 1
ATOM 1571 O O . PRO A 1 196 ? 24.837 -4.836 46.059 1.00 21.92 200 PRO A O 1
ATOM 1575 N N . HIS A 1 197 ? 25.215 -3.057 47.367 1.00 21.25 201 HIS A N 1
ATOM 1576 C CA . HIS A 1 197 ? 24.652 -2.089 46.428 1.00 22.11 201 HIS A CA 1
ATOM 1577 C C . HIS A 1 197 ? 25.262 -2.275 45.035 1.00 24.22 201 HIS A C 1
ATOM 1578 O O . HIS A 1 197 ? 26.442 -2.617 44.904 1.00 23.12 201 HIS A O 1
ATOM 1585 N N . ASP A 1 198 ? 24.450 -2.081 43.989 1.00 21.66 202 ASP A N 1
ATOM 1586 C CA . ASP A 1 198 ? 24.973 -2.195 42.626 1.00 23.64 202 ASP A CA 1
ATOM 1587 C C . ASP A 1 198 ? 25.947 -1.041 42.349 1.00 21.98 202 ASP A C 1
ATOM 1588 O O . ASP A 1 198 ? 25.969 -0.055 43.082 1.00 23.51 202 ASP A O 1
ATOM 1593 N N . PRO A 1 199 ? 26.770 -1.138 41.288 1.00 21.71 203 PRO A N 1
ATOM 1594 C CA . PRO A 1 199 ? 26.867 -2.180 40.263 1.00 21.26 203 PRO A CA 1
ATOM 1595 C C . PRO A 1 199 ? 27.130 -3.579 40.823 1.00 24.69 203 PRO A C 1
ATOM 1596 O O . PRO A 1 199 ? 27.845 -3.735 41.817 1.00 22.90 203 PRO A O 1
ATOM 1600 N N . TYR A 1 200 ? 26.519 -4.579 40.185 1.00 24.10 204 TYR A N 1
ATOM 1601 C CA . TYR A 1 200 ? 26.672 -5.975 40.594 1.00 27.67 204 TYR A CA 1
ATOM 1602 C C . TYR A 1 200 ? 27.961 -6.513 39.975 1.00 23.46 204 TYR A C 1
ATOM 1603 O O . TYR A 1 200 ? 27.968 -7.196 38.948 1.00 20.68 204 TYR A O 1
ATOM 1612 N N . VAL A 1 201 ? 29.079 -6.172 40.605 1.00 20.94 205 VAL A N 1
ATOM 1613 C CA . VAL A 1 201 ? 30.406 -6.472 40.073 1.00 22.92 205 VAL A CA 1
ATOM 1614 C C . VAL A 1 201 ? 31.286 -6.924 41.224 1.00 20.81 205 VAL A C 1
ATOM 1615 O O . VAL A 1 201 ? 31.456 -6.183 42.196 1.00 21.93 205 VAL A O 1
ATOM 1619 N N . ALA A 1 202 ? 31.899 -8.101 41.094 1.00 21.66 206 ALA A N 1
ATOM 1620 C CA . ALA A 1 202 ? 32.548 -8.748 42.233 1.00 22.64 206 ALA A CA 1
ATOM 1621 C C . ALA A 1 202 ? 33.951 -9.190 41.865 1.00 20.25 206 ALA A C 1
ATOM 1622 O O . ALA A 1 202 ? 34.224 -9.476 40.700 1.00 22.21 206 ALA A O 1
ATOM 1624 N N . ARG A 1 203 ? 34.831 -9.281 42.870 1.00 20.99 207 ARG A N 1
ATOM 1625 C CA . ARG A 1 203 ? 36.142 -9.891 42.644 1.00 21.12 207 ARG A CA 1
ATOM 1626 C C . ARG A 1 203 ? 35.999 -11.362 42.262 1.00 21.08 207 ARG A C 1
ATOM 1627 O O . ARG A 1 203 ? 35.103 -12.056 42.734 1.00 22.04 207 ARG A O 1
ATOM 1635 N N . ARG A 1 204 ? 36.923 -11.845 41.424 1.00 20.16 208 ARG A N 1
ATOM 1636 C CA . ARG A 1 204 ? 36.803 -13.204 40.898 1.00 22.40 208 ARG A CA 1
ATOM 1637 C C . ARG A 1 204 ? 36.822 -14.238 42.012 1.00 24.20 208 ARG A C 1
ATOM 1638 O O . ARG A 1 204 ? 36.142 -15.275 41.919 1.00 22.18 208 ARG A O 1
ATOM 1646 N N . LYS A 1 205 ? 37.580 -13.972 43.073 1.00 23.12 209 LYS A N 1
ATOM 1647 C CA . LYS A 1 205 ? 37.670 -14.932 44.169 1.00 27.19 209 LYS A CA 1
ATOM 1648 C C . LYS A 1 205 ? 36.294 -15.227 44.765 1.00 27.12 209 LYS A C 1
ATOM 1649 O O . LYS A 1 205 ? 35.984 -16.378 45.070 1.00 25.45 209 LYS A O 1
ATOM 1655 N N . PHE A 1 206 ? 35.438 -14.211 44.900 1.00 20.98 210 PHE A N 1
ATOM 1656 C CA . PHE A 1 206 ? 34.118 -14.403 45.491 1.00 23.33 210 PHE A CA 1
ATOM 1657 C C . PHE A 1 206 ? 33.083 -14.836 44.459 1.00 23.58 210 PHE A C 1
ATOM 1658 O O . PHE A 1 206 ? 32.201 -15.636 44.774 1.00 24.12 210 PHE A O 1
ATOM 1666 N N . TRP A 1 207 ? 33.164 -14.312 43.229 1.00 22.87 211 TRP A N 1
ATOM 1667 C CA . TRP A 1 207 ? 32.327 -14.820 42.138 1.00 21.36 211 TRP A CA 1
ATOM 1668 C C . TRP A 1 207 ? 32.474 -16.326 41.998 1.00 23.62 211 TRP A C 1
ATOM 1669 O O . TRP A 1 207 ? 31.487 -17.047 41.769 1.00 22.74 211 TRP A O 1
ATOM 1680 N N . ASP A 1 208 ? 33.696 -16.820 42.170 1.00 22.31 212 ASP A N 1
ATOM 1681 C CA . ASP A 1 208 ? 33.932 -18.244 41.957 1.00 27.87 212 ASP A CA 1
ATOM 1682 C C . ASP A 1 208 ? 33.251 -19.091 43.024 1.00 28.90 212 ASP A C 1
ATOM 1683 O O . ASP A 1 208 ? 32.993 -20.275 42.786 1.00 25.06 212 ASP A O 1
ATOM 1688 N N . LEU A 1 209 ? 32.915 -18.503 44.170 1.00 24.90 213 LEU A N 1
ATOM 1689 C CA . LEU A 1 209 ? 32.225 -19.238 45.220 1.00 27.08 213 LEU A CA 1
ATOM 1690 C C . LEU A 1 209 ? 30.829 -19.701 44.800 1.00 26.89 213 LEU A C 1
ATOM 1691 O O . LEU A 1 209 ? 30.283 -20.608 45.437 1.00 25.62 213 LEU A O 1
ATOM 1696 N N . TYR A 1 210 ? 30.220 -19.067 43.793 1.00 27.66 214 TYR A N 1
ATOM 1697 C CA . TYR A 1 210 ? 28.815 -19.274 43.439 1.00 28.07 214 TYR A CA 1
ATOM 1698 C C . TYR A 1 210 ? 28.640 -19.972 42.088 1.00 28.92 214 TYR A C 1
ATOM 1699 O O . TYR A 1 210 ? 27.603 -19.825 41.428 1.00 27.36 214 TYR A O 1
ATOM 1708 N N . GLU A 1 211 ? 29.662 -20.703 41.645 1.00 32.50 215 GLU A N 1
ATOM 1709 C CA . GLU A 1 211 ? 29.563 -21.402 40.359 1.00 38.38 215 GLU A CA 1
ATOM 1710 C C . GLU A 1 211 ? 28.351 -22.341 40.322 1.00 42.14 215 GLU A C 1
ATOM 1711 O O . GLU A 1 211 ? 27.644 -22.425 39.309 1.00 45.81 215 GLU A O 1
ATOM 1717 N N . ASP A 1 212 ? 28.076 -23.032 41.424 1.00 39.59 216 ASP A N 1
ATOM 1718 C CA . ASP A 1 212 ? 27.007 -24.019 41.455 1.00 46.15 216 ASP A CA 1
ATOM 1719 C C . ASP A 1 212 ? 25.734 -23.488 42.102 1.00 43.05 216 ASP A C 1
ATOM 1720 O O . ASP A 1 212 ? 24.862 -24.278 42.485 1.00 43.87 216 ASP A O 1
ATOM 1725 N N . CYS A 1 213 ? 25.599 -22.170 42.213 1.00 36.38 217 CYS A N 1
ATOM 1726 C CA . CYS A 1 213 ? 24.520 -21.593 42.997 1.00 34.31 217 CYS A CA 1
ATOM 1727 C C . CYS A 1 213 ? 23.149 -21.906 42.400 1.00 34.60 217 CYS A C 1
ATOM 1728 O O . CYS A 1 213 ? 22.938 -21.809 41.189 1.00 35.38 217 CYS A O 1
ATOM 1731 N N . GLU A 1 214 ? 22.216 -22.304 43.266 1.00 35.62 218 GLU A N 1
ATOM 1732 C CA . GLU A 1 214 ? 20.861 -22.687 42.884 1.00 36.89 218 GLU A CA 1
ATOM 1733 C C . GLU A 1 214 ? 19.850 -21.563 43.069 1.00 34.96 218 GLU A C 1
ATOM 1734 O O . GLU A 1 214 ? 18.649 -21.784 42.877 1.00 36.12 218 GLU A O 1
ATOM 1740 N N . HIS A 1 215 ? 20.302 -20.373 43.436 1.00 28.73 219 HIS A N 1
ATOM 1741 C CA . HIS A 1 215 ? 19.420 -19.243 43.714 1.00 31.61 219 HIS A CA 1
ATOM 1742 C C . 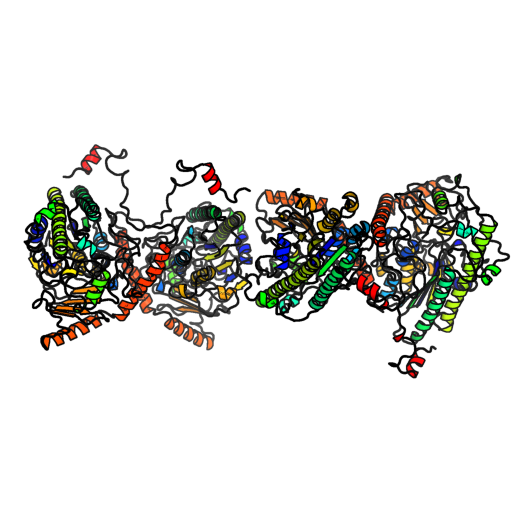HIS A 1 215 ? 19.632 -18.085 42.742 1.00 31.34 219 HIS A C 1
ATOM 1743 O O . HIS A 1 215 ? 19.374 -16.926 43.080 1.00 28.03 219 HIS A O 1
ATOM 1750 N N . LEU A 1 216 ? 20.093 -18.374 41.525 1.00 30.26 220 LEU A N 1
ATOM 1751 C CA . LEU A 1 216 ? 20.471 -17.283 40.636 1.00 29.47 220 LEU A CA 1
ATOM 1752 C C . LEU A 1 216 ? 19.294 -16.723 39.845 1.00 33.09 220 LEU A C 1
ATOM 1753 O O . LEU A 1 216 ? 19.476 -15.728 39.150 1.00 33.01 220 LEU A O 1
ATOM 1758 N N . THR A 1 217 ? 18.096 -17.332 39.930 1.00 32.56 221 THR A N 1
ATOM 1759 C CA . THR A 1 217 ? 16.882 -16.725 39.386 1.00 38.49 221 THR A CA 1
ATOM 1760 C C . THR A 1 217 ? 15.822 -16.582 40.479 1.00 38.29 221 THR A C 1
ATOM 1761 O O . THR A 1 217 ? 15.685 -17.466 41.332 1.00 38.49 221 THR A O 1
ATOM 1765 N N . PRO A 1 218 ? 15.086 -15.474 40.507 1.00 35.14 222 PRO A N 1
ATOM 1766 C CA . PRO A 1 218 ? 14.074 -15.300 41.554 1.00 38.07 222 PRO A CA 1
ATOM 1767 C C . PRO A 1 218 ? 12.904 -16.246 41.334 1.00 40.42 222 PRO A C 1
ATOM 1768 O O . PRO A 1 218 ? 12.611 -16.644 40.208 1.00 37.38 222 PRO A O 1
ATOM 1772 N N . GLU A 1 219 ? 12.244 -16.611 42.440 1.00 41.45 223 GLU A N 1
ATOM 1773 C CA . GLU A 1 219 ? 11.066 -17.465 42.357 1.00 43.98 223 GLU A CA 1
ATOM 1774 C C . GLU A 1 219 ? 9.937 -16.784 41.594 1.00 42.49 223 GLU A C 1
ATOM 1775 O O . GLU A 1 219 ? 9.293 -17.409 40.745 1.00 48.03 223 GLU A O 1
ATOM 1777 N N . VAL A 1 220 ? 9.695 -15.505 41.860 1.00 36.23 224 VAL A N 1
ATOM 1778 C CA . VAL A 1 220 ? 8.678 -14.733 41.152 1.00 37.08 224 VAL A CA 1
ATOM 1779 C C . VAL A 1 220 ? 9.357 -13.962 40.022 1.00 39.34 224 VAL A C 1
ATOM 1780 O O . VAL A 1 220 ? 10.185 -13.074 40.270 1.00 34.58 224 VAL A O 1
ATOM 1784 N N . GLY A 1 221 ? 8.999 -14.292 38.783 1.00 39.38 225 GLY A N 1
ATOM 1785 C CA . GLY A 1 221 ? 9.606 -13.693 37.612 1.00 38.86 225 GLY A CA 1
ATOM 1786 C C . GLY A 1 221 ? 8.960 -12.376 37.217 1.00 36.54 225 GLY A C 1
ATOM 1787 O O . GLY A 1 221 ? 8.134 -11.809 37.931 1.00 33.51 225 GLY A O 1
ATOM 1788 N N . ALA A 1 222 ? 9.322 -11.910 36.024 1.00 37.38 226 ALA A N 1
ATOM 1789 C CA . ALA A 1 222 ? 8.990 -10.548 35.624 1.00 38.99 226 ALA A CA 1
ATOM 1790 C C . ALA A 1 222 ? 7.509 -10.418 35.294 1.00 40.67 226 ALA A C 1
ATOM 1791 O O . ALA A 1 222 ? 6.958 -11.213 34.532 1.00 44.42 226 ALA A O 1
ATOM 1793 N N . ILE A 1 223 ? 6.862 -9.419 35.885 1.00 40.39 227 ILE A N 1
ATOM 1794 C CA . ILE A 1 223 ? 5.459 -9.106 35.629 1.00 40.71 227 ILE A CA 1
ATOM 1795 C C . ILE A 1 223 ? 5.417 -8.076 34.507 1.00 40.60 227 ILE A C 1
ATOM 1796 O O . ILE A 1 223 ? 6.114 -7.047 34.588 1.00 36.55 227 ILE A O 1
ATOM 1801 N N . PRO A 1 224 ? 4.640 -8.313 33.444 1.00 43.58 228 PRO A N 1
ATOM 1802 C CA . PRO A 1 224 ? 4.569 -7.344 32.337 1.00 44.63 228 PRO A CA 1
ATOM 1803 C C . PRO A 1 224 ? 4.058 -5.988 32.808 1.00 42.01 228 PRO A C 1
ATOM 1804 O O . PRO A 1 224 ? 3.290 -5.895 33.767 1.00 40.58 228 PRO A O 1
ATOM 1808 N N . LEU A 1 225 ? 4.482 -4.932 32.099 1.00 42.70 229 LEU A N 1
ATOM 1809 C CA . LEU A 1 225 ? 4.140 -3.564 32.495 1.00 46.22 229 LEU A CA 1
ATOM 1810 C C . LEU A 1 225 ? 2.635 -3.371 32.652 1.00 50.98 229 LEU A C 1
ATOM 1811 O O . LEU A 1 225 ? 2.183 -2.729 33.611 1.00 47.20 229 LEU A O 1
ATOM 1816 N N . ASP A 1 226 ? 1.844 -3.931 31.724 1.00 51.72 230 ASP A N 1
ATOM 1817 C CA . ASP A 1 226 ? 0.389 -3.800 31.775 1.00 56.48 230 ASP A CA 1
ATOM 1818 C C . ASP A 1 226 ? -0.210 -4.490 32.991 1.00 54.97 230 ASP A C 1
ATOM 1819 O O . ASP A 1 226 ? -1.271 -4.079 33.475 1.00 56.86 230 ASP A O 1
ATOM 1824 N N . GLU A 1 227 ? 0.439 -5.541 33.488 1.00 51.18 231 GLU A N 1
ATOM 1825 C CA . GLU A 1 227 ? -0.048 -6.304 34.631 1.00 48.28 231 GLU A CA 1
ATOM 1826 C C . GLU A 1 227 ? 0.524 -5.825 35.964 1.00 42.90 231 GLU A C 1
ATOM 1827 O O . GLU A 1 227 ? 0.176 -6.388 37.007 1.00 43.90 231 GLU A O 1
ATOM 1833 N N . GLN A 1 228 ? 1.381 -4.808 35.959 1.00 38.83 232 GLN A N 1
ATOM 1834 C CA . GLN A 1 228 ? 1.991 -4.325 37.187 1.00 35.44 232 GLN A CA 1
ATOM 1835 C C . GLN A 1 228 ? 1.074 -3.328 37.891 1.00 38.01 232 GLN A C 1
ATOM 1836 O O . GLN A 1 228 ? 0.284 -2.622 37.257 1.00 37.79 232 GLN A O 1
ATOM 1842 N N . ASP A 1 229 ? 1.193 -3.267 39.218 1.00 36.71 233 ASP A N 1
ATOM 1843 C CA . ASP A 1 229 ? 0.536 -2.206 39.984 1.00 36.46 233 ASP A CA 1
ATOM 1844 C C . ASP A 1 229 ? 1.158 -0.860 39.621 1.00 34.38 233 ASP A C 1
ATOM 1845 O O . ASP A 1 229 ? 2.274 -0.812 39.102 1.00 33.92 233 ASP A O 1
ATOM 1850 N N . PRO A 1 230 ? 0.454 0.249 39.890 1.00 35.15 234 PRO A N 1
ATOM 1851 C CA . PRO A 1 230 ? 0.925 1.553 39.372 1.00 34.29 234 PRO A CA 1
ATOM 1852 C C . PRO A 1 230 ? 2.300 1.958 39.859 1.00 31.00 234 PRO A C 1
ATOM 1853 O O . PRO A 1 230 ? 3.056 2.564 39.087 1.00 31.84 234 PRO A O 1
ATOM 1857 N N . HIS A 1 231 ? 2.638 1.690 41.124 1.00 29.84 235 HIS A N 1
ATOM 1858 C CA . HIS A 1 231 ? 3.943 2.102 41.624 1.00 28.75 235 HIS A CA 1
ATOM 1859 C C . HIS A 1 231 ? 5.057 1.300 40.960 1.00 29.38 235 HIS A C 1
ATOM 1860 O O . HIS A 1 231 ? 6.072 1.870 40.532 1.00 28.37 235 HIS A O 1
ATOM 1867 N N . SER A 1 232 ? 4.864 -0.021 40.834 1.00 28.03 236 SER A N 1
ATOM 1868 C CA . SER A 1 232 ? 5.830 -0.849 40.119 1.00 25.73 236 SER A CA 1
ATOM 1869 C C . SER A 1 232 ? 6.015 -0.358 38.685 1.00 30.49 236 SER A C 1
ATOM 1870 O O . SER A 1 232 ? 7.138 -0.367 38.161 1.00 32.84 236 SER A O 1
ATOM 1873 N N . GLN A 1 233 ? 4.934 0.111 38.047 1.00 28.41 237 GLN A N 1
ATOM 1874 C CA . GLN A 1 233 ? 5.074 0.680 36.705 1.00 30.30 237 GLN A CA 1
ATOM 1875 C C . GLN A 1 233 ? 5.936 1.940 36.720 1.00 30.54 237 GLN A C 1
ATOM 1876 O O . GLN A 1 233 ? 6.780 2.133 35.835 1.00 32.84 237 GLN A O 1
ATOM 1882 N N . ARG A 1 234 ? 5.725 2.821 37.701 1.00 26.46 238 ARG A N 1
ATOM 1883 C CA . ARG A 1 234 ? 6.560 4.016 37.807 1.00 28.67 238 ARG A CA 1
ATOM 1884 C C . ARG A 1 234 ? 8.019 3.656 38.053 1.00 27.88 238 ARG A C 1
ATOM 1885 O O . ARG A 1 234 ? 8.917 4.344 37.564 1.00 29.33 238 ARG A O 1
ATOM 1893 N N . ILE A 1 235 ? 8.278 2.579 38.793 1.00 26.00 239 ILE A N 1
ATOM 1894 C CA . ILE A 1 235 ? 9.658 2.170 39.026 1.00 26.13 239 ILE A CA 1
ATOM 1895 C C . ILE A 1 235 ? 10.279 1.678 37.731 1.00 26.59 239 ILE A C 1
ATOM 1896 O O . ILE A 1 235 ? 11.405 2.058 37.385 1.00 30.32 239 ILE A O 1
ATOM 1901 N N . MET A 1 236 ? 9.562 0.810 37.011 1.00 28.03 240 MET A N 1
ATOM 1902 C CA . MET A 1 236 ? 10.067 0.316 35.730 1.00 29.79 240 MET A CA 1
ATOM 1903 C C . MET A 1 236 ? 10.381 1.459 34.775 1.00 31.62 240 MET A C 1
ATOM 1904 O O . MET A 1 236 ? 11.436 1.458 34.129 1.00 37.59 240 MET A O 1
ATOM 1909 N N . LEU A 1 237 ? 9.488 2.448 34.676 1.00 30.77 241 LEU A N 1
ATOM 1910 C CA . LEU A 1 237 ? 9.767 3.599 33.814 1.00 33.25 241 LEU A CA 1
ATOM 1911 C C . LEU A 1 237 ? 10.976 4.385 34.313 1.00 32.66 241 LEU A C 1
ATOM 1912 O O . LEU A 1 237 ? 11.817 4.814 33.518 1.00 30.64 241 LEU A O 1
ATOM 1917 N N . SER A 1 238 ? 11.098 4.566 35.626 1.00 33.15 242 SER A N 1
ATOM 1918 C CA . SER A 1 238 ? 12.236 5.319 36.148 1.00 32.35 242 SER A CA 1
ATOM 1919 C C . SER A 1 238 ? 13.564 4.601 35.908 1.00 31.05 242 SER A C 1
ATOM 1920 O O . SER A 1 238 ? 14.611 5.253 35.813 1.00 29.34 242 SER A O 1
ATOM 1923 N N . CYS A 1 239 ? 13.552 3.272 35.821 1.00 31.30 243 CYS A N 1
ATOM 1924 C CA . CYS A 1 239 ? 14.750 2.503 35.498 1.00 31.14 243 CYS A CA 1
ATOM 1925 C C . CYS A 1 239 ? 15.009 2.405 34.001 1.00 32.25 243 CYS A C 1
ATOM 1926 O O . CYS A 1 239 ? 15.898 1.639 33.593 1.00 29.19 243 CYS A O 1
ATOM 1929 N N . ASP A 1 240 ? 14.209 3.088 33.177 1.00 32.80 244 ASP A N 1
ATOM 1930 C CA . ASP A 1 240 ? 14.422 3.107 31.731 1.00 32.71 244 ASP A CA 1
ATOM 1931 C C . ASP A 1 240 ? 14.303 1.704 31.145 1.00 32.74 244 ASP A C 1
ATOM 1932 O O . ASP A 1 240 ? 15.021 1.340 30.216 1.00 29.59 244 ASP A O 1
ATOM 1937 N N . TYR A 1 241 ? 13.375 0.904 31.690 1.00 33.03 245 TYR A N 1
ATOM 1938 C CA . TYR A 1 241 ? 13.364 -0.532 31.403 1.00 34.79 245 TYR A CA 1
ATOM 1939 C C . TYR A 1 241 ? 13.142 -0.824 29.928 1.00 37.39 245 TYR A C 1
ATOM 1940 O O . TYR A 1 241 ? 13.551 -1.889 29.436 1.00 36.69 245 TYR A O 1
ATOM 1949 N N . GLN A 1 242 ? 12.473 0.087 29.213 1.00 37.95 246 GLN A N 1
ATOM 1950 C CA . GLN A 1 242 ? 12.203 -0.133 27.801 1.00 38.83 246 GLN A CA 1
ATOM 1951 C C . GLN A 1 242 ? 13.478 -0.145 26.968 1.00 39.82 246 GLN A C 1
ATOM 1952 O O . GLN A 1 242 ? 13.468 -0.698 25.869 1.00 40.26 246 GLN A O 1
ATOM 1954 N N . ASN A 1 243 ? 14.577 0.428 27.465 1.00 36.60 247 ASN A N 1
ATOM 1955 C CA . ASN A 1 243 ? 15.806 0.532 26.691 1.00 39.58 247 ASN A CA 1
ATOM 1956 C C . ASN A 1 243 ? 16.827 -0.543 27.044 1.00 41.49 247 ASN A C 1
ATOM 1957 O O . ASN A 1 243 ? 17.997 -0.422 26.667 1.00 44.41 247 ASN A O 1
ATOM 1962 N N . PHE A 1 244 ? 16.409 -1.598 27.738 1.00 36.16 248 PHE A N 1
ATOM 1963 C CA . PHE A 1 244 ? 17.315 -2.656 28.161 1.00 34.96 248 PHE A CA 1
ATOM 1964 C C . PHE A 1 244 ? 16.657 -3.997 27.898 1.00 38.53 248 PHE A C 1
ATOM 1965 O O . PHE A 1 244 ? 15.462 -4.169 28.149 1.00 42.50 248 PHE A O 1
ATOM 1973 N N . ASP A 1 245 ? 17.434 -4.933 27.362 1.00 38.06 249 ASP A N 1
ATOM 1974 C CA . ASP A 1 245 ? 16.976 -6.302 27.128 1.00 40.52 249 ASP A CA 1
ATOM 1975 C C . ASP A 1 245 ? 17.584 -7.169 28.225 1.00 38.52 249 ASP A C 1
ATOM 1976 O O . ASP A 1 245 ? 18.711 -7.648 28.111 1.00 40.91 249 ASP A O 1
ATOM 1981 N N . VAL A 1 246 ? 16.842 -7.353 29.310 1.00 34.99 250 VAL A N 1
ATOM 1982 C CA . VAL A 1 246 ? 17.344 -8.123 30.442 1.00 32.93 250 VAL A CA 1
ATOM 1983 C C . VAL A 1 246 ? 17.092 -9.602 30.162 1.00 38.15 250 VAL A C 1
ATOM 1984 O O . VAL A 1 246 ? 15.947 -10.060 30.164 1.00 38.44 250 VAL A O 1
ATOM 1988 N N . THR A 1 247 ? 18.161 -10.348 29.914 1.00 37.71 251 THR A N 1
ATOM 1989 C CA . THR A 1 247 ? 18.065 -11.766 29.620 1.00 36.64 251 THR A CA 1
ATOM 1990 C C . THR A 1 247 ? 18.142 -12.584 30.907 1.00 35.56 251 THR A C 1
ATOM 1991 O O . THR A 1 247 ? 18.556 -12.096 31.954 1.00 32.94 251 THR A O 1
ATOM 1995 N N . GLU A 1 248 ? 17.773 -13.866 30.811 1.00 30.91 252 GLU A N 1
ATOM 1996 C CA . GLU A 1 248 ? 17.927 -14.741 31.969 1.00 31.88 252 GLU A CA 1
ATOM 1997 C C . GLU A 1 248 ? 19.379 -14.763 32.421 1.00 33.47 252 GLU A C 1
ATOM 1998 O O . GLU A 1 248 ? 19.663 -14.763 33.628 1.00 32.56 252 GLU A O 1
ATOM 2000 N N . GLU A 1 249 ? 20.317 -14.745 31.470 1.00 27.87 253 GLU A N 1
ATOM 2001 C CA . GLU A 1 249 ? 21.721 -14.755 31.856 1.00 32.09 253 GLU A CA 1
ATOM 2002 C C . GLU A 1 249 ? 22.111 -13.479 32.606 1.00 29.08 253 GLU A C 1
ATOM 2003 O O . GLU A 1 249 ? 22.933 -13.536 33.520 1.00 27.97 253 GLU A O 1
ATOM 2009 N N . ASN A 1 250 ? 21.569 -12.318 32.207 1.00 29.38 254 ASN A N 1
ATOM 2010 C CA . ASN A 1 250 ? 21.828 -11.073 32.941 1.00 28.66 254 ASN A CA 1
ATOM 2011 C C . ASN A 1 250 ? 21.322 -11.163 34.369 1.00 26.86 254 ASN A C 1
ATOM 2012 O O . ASN A 1 250 ? 21.968 -10.669 35.306 1.00 25.37 254 ASN A O 1
ATOM 2017 N N . VAL A 1 251 ? 20.121 -11.720 34.540 1.00 24.22 255 VAL A N 1
ATOM 2018 C CA . VAL A 1 251 ? 19.553 -11.869 35.876 1.00 26.25 255 VAL A CA 1
ATOM 2019 C C . VAL A 1 251 ? 20.463 -12.732 36.734 1.00 25.49 255 VAL A C 1
ATOM 2020 O O . VAL A 1 251 ? 20.753 -12.399 37.884 1.00 24.07 255 VAL A O 1
ATOM 2024 N N . ARG A 1 252 ? 20.955 -13.842 36.176 1.00 24.55 256 ARG A N 1
ATOM 2025 C CA . ARG A 1 252 ? 21.805 -14.740 36.946 1.00 25.02 256 ARG A CA 1
ATOM 2026 C C . ARG A 1 252 ? 23.145 -14.104 37.282 1.00 24.60 256 ARG A C 1
ATOM 2027 O O . ARG A 1 252 ? 23.668 -14.316 38.376 1.00 25.54 256 ARG A O 1
ATOM 2035 N N . ARG A 1 253 ? 23.761 -13.391 36.328 1.00 23.07 257 ARG A N 1
ATOM 2036 C CA . ARG A 1 253 ? 25.053 -12.774 36.618 1.00 22.21 257 ARG A CA 1
ATOM 2037 C C . ARG A 1 253 ? 24.918 -11.684 37.670 1.00 21.96 257 ARG A C 1
ATOM 2038 O O . ARG A 1 253 ? 25.830 -11.484 38.484 1.00 22.91 257 ARG A O 1
ATOM 2046 N N . SER A 1 254 ? 23.823 -10.922 37.614 1.00 22.18 258 SER A N 1
ATOM 2047 C CA . SER A 1 254 ? 23.571 -9.906 38.639 1.00 21.42 258 SER A CA 1
ATOM 2048 C C . SER A 1 254 ? 23.434 -10.539 40.020 1.00 20.00 258 SER A C 1
ATOM 2049 O O . SER A 1 254 ? 24.093 -10.114 40.978 1.00 21.29 258 SER A O 1
ATOM 2052 N N . ARG A 1 255 ? 22.566 -11.546 40.152 1.00 19.32 259 ARG A N 1
ATOM 2053 C CA . ARG A 1 255 ? 22.417 -12.176 41.460 1.00 22.23 259 ARG A CA 1
ATOM 2054 C C . ARG A 1 255 ? 23.726 -12.819 41.912 1.00 23.85 259 ARG A C 1
ATOM 2055 O O . ARG A 1 255 ? 24.079 -12.751 43.090 1.00 24.31 259 ARG A O 1
ATOM 2063 N N . ARG A 1 256 ? 24.473 -13.423 40.984 1.00 22.75 260 ARG A N 1
ATOM 2064 C CA . ARG A 1 256 ? 25.722 -14.092 41.348 1.00 22.46 260 ARG A CA 1
ATOM 2065 C C . ARG A 1 256 ? 26.758 -13.102 41.894 1.00 24.23 260 ARG A C 1
ATOM 2066 O O . ARG A 1 256 ? 27.417 -13.361 42.903 1.00 22.45 260 ARG A O 1
ATOM 2074 N N . ALA A 1 257 ? 26.940 -11.979 41.217 1.00 23.38 261 ALA A N 1
ATOM 2075 C CA . ALA A 1 257 ? 27.873 -10.958 41.704 1.00 21.92 261 ALA A CA 1
ATOM 2076 C C . ALA A 1 257 ? 27.390 -10.351 43.018 1.00 20.45 261 ALA A C 1
ATOM 2077 O O . ALA A 1 257 ? 28.192 -10.003 43.887 1.00 20.55 261 ALA A O 1
ATOM 2079 N N . TYR A 1 258 ? 26.083 -10.196 43.166 1.00 18.07 262 TYR A N 1
ATOM 2080 C CA . TYR A 1 258 ? 25.543 -9.676 44.431 1.00 19.11 262 TYR A CA 1
ATOM 2081 C C . TYR A 1 258 ? 25.834 -10.632 45.596 1.00 21.35 262 TYR A C 1
ATOM 2082 O O . TYR A 1 258 ? 26.299 -10.207 46.660 1.00 20.51 262 TYR A O 1
ATOM 2091 N N . PHE A 1 259 ? 25.602 -11.943 45.400 1.00 22.00 263 PHE A N 1
ATOM 2092 C CA . PHE A 1 259 ? 25.958 -12.895 46.453 1.00 23.11 263 PHE A CA 1
ATOM 2093 C C . PHE A 1 259 ? 27.466 -12.927 46.684 1.00 21.47 263 PHE A C 1
ATOM 2094 O O . PHE A 1 259 ? 27.920 -13.095 47.821 1.00 21.70 263 PHE A O 1
ATOM 2102 N N . ALA A 1 260 ? 28.257 -12.825 45.611 1.00 20.28 264 ALA A N 1
ATOM 2103 C CA . ALA A 1 260 ? 29.706 -12.743 45.774 1.00 19.78 264 ALA A CA 1
ATOM 2104 C C . ALA A 1 260 ? 30.089 -11.541 46.624 1.00 18.64 264 ALA A C 1
ATOM 2105 O O . ALA A 1 260 ? 31.018 -11.611 47.440 1.00 18.91 264 ALA A O 1
ATOM 2107 N N . ASN A 1 261 ? 29.393 -10.418 46.436 1.00 19.70 265 ASN A N 1
ATOM 2108 C CA . ASN A 1 261 ? 29.720 -9.246 47.239 1.00 16.03 265 ASN A CA 1
ATOM 2109 C C . ASN A 1 261 ? 29.266 -9.384 48.691 1.00 19.96 265 ASN A C 1
ATOM 2110 O O . ASN A 1 261 ? 29.872 -8.781 49.587 1.00 18.75 265 ASN A O 1
ATOM 2115 N N . ILE A 1 262 ? 28.241 -10.179 48.972 1.00 21.61 266 ILE A N 1
ATOM 2116 C CA . ILE A 1 262 ? 27.999 -10.535 50.369 1.00 22.33 266 ILE A CA 1
ATOM 2117 C C . ILE A 1 262 ? 29.198 -11.305 50.943 1.00 21.45 266 ILE A C 1
ATOM 2118 O O . ILE A 1 262 ? 29.619 -11.069 52.076 1.00 22.27 266 ILE A O 1
ATOM 2123 N N . SER A 1 263 ? 29.761 -12.242 50.176 1.00 21.09 267 SER A N 1
ATOM 2124 C CA . SER A 1 263 ? 30.927 -12.988 50.648 1.00 19.36 267 SER A CA 1
ATOM 2125 C C . SER A 1 263 ? 32.150 -12.092 50.832 1.00 19.42 267 SER A C 1
ATOM 2126 O O . SER A 1 263 ? 32.948 -12.304 51.748 1.00 21.36 267 SER A O 1
ATOM 2129 N N . TYR A 1 264 ? 32.364 -11.156 49.911 1.00 20.28 268 TYR A N 1
ATOM 2130 C CA . TYR A 1 264 ? 33.377 -10.112 50.083 1.00 19.21 268 TYR A CA 1
ATOM 2131 C C . TYR A 1 264 ? 33.206 -9.394 51.425 1.00 20.70 268 TYR A C 1
ATOM 2132 O O . TYR A 1 264 ? 34.169 -9.210 52.175 1.00 22.10 268 TYR A O 1
ATOM 2141 N N . LEU A 1 265 ? 31.978 -8.979 51.732 1.00 19.90 269 LEU A N 1
ATOM 2142 C CA . LEU A 1 265 ? 31.683 -8.351 53.021 1.00 19.49 269 LEU A CA 1
ATOM 2143 C C . LEU A 1 265 ? 31.915 -9.310 54.183 1.00 21.16 269 LEU A C 1
ATOM 2144 O O . LEU A 1 265 ? 32.398 -8.891 55.240 1.00 22.83 269 LEU A O 1
ATOM 2149 N N . ASP A 1 266 ? 31.550 -10.592 54.020 1.00 21.19 270 ASP A N 1
ATOM 2150 C CA . ASP A 1 266 ? 31.745 -11.556 55.120 1.00 20.37 270 ASP A CA 1
ATOM 2151 C C . ASP A 1 266 ? 33.209 -11.658 55.520 1.00 19.78 270 ASP A C 1
ATOM 2152 O O . ASP A 1 266 ? 33.538 -11.806 56.704 1.00 21.71 270 ASP A O 1
ATOM 2157 N N . GLU A 1 267 ? 34.111 -11.587 54.540 1.00 21.94 271 GLU A N 1
ATOM 2158 C CA . GLU A 1 267 ? 35.527 -11.584 54.869 1.00 22.65 271 GLU A CA 1
ATOM 2159 C C . GLU A 1 267 ? 35.886 -10.375 55.720 1.00 20.34 271 GLU A C 1
ATOM 2160 O O . GLU A 1 267 ? 36.686 -10.481 56.655 1.00 19.94 271 GLU A O 1
ATOM 2166 N N . LYS A 1 268 ? 35.280 -9.224 55.434 1.00 18.35 272 LYS A N 1
ATOM 2167 C CA . LYS A 1 268 ? 35.602 -8.042 56.226 1.00 20.42 272 LYS A CA 1
ATOM 2168 C C . LYS A 1 268 ? 34.994 -8.129 57.629 1.00 21.71 272 LYS A C 1
ATOM 2169 O O . LYS A 1 268 ? 35.584 -7.640 58.598 1.00 22.42 272 LYS A O 1
ATOM 2175 N N . VAL A 1 269 ? 33.823 -8.735 57.759 1.00 21.76 273 VAL A N 1
ATOM 2176 C CA . VAL A 1 269 ? 33.283 -8.983 59.098 1.00 20.02 273 VAL A CA 1
ATOM 2177 C C . VAL A 1 269 ? 34.253 -9.837 59.911 1.00 20.93 273 VAL A C 1
ATOM 2178 O O . VAL A 1 269 ? 34.525 -9.556 61.081 1.00 24.56 273 VAL A O 1
ATOM 2182 N N . GLY A 1 270 ? 34.828 -10.864 59.289 1.00 22.63 274 GLY A N 1
ATOM 2183 C CA . GLY A 1 270 ? 35.768 -11.717 60.004 1.00 20.06 274 GLY A CA 1
ATOM 2184 C C . GLY A 1 270 ? 37.010 -10.984 60.476 1.00 25.78 274 GLY A C 1
ATOM 2185 O O . GLY A 1 270 ? 37.505 -11.236 61.581 1.00 25.86 274 GLY A O 1
ATOM 2186 N N . GLU A 1 271 ? 37.535 -10.066 59.645 1.00 23.22 275 GLU A N 1
ATOM 2187 C CA . GLU A 1 271 ? 38.690 -9.261 60.054 1.00 18.71 275 GLU A CA 1
ATOM 2188 C C . GLU A 1 271 ? 38.362 -8.396 61.270 1.00 19.22 275 GLU A C 1
ATOM 2189 O O . GLU A 1 271 ? 39.157 -8.311 62.206 1.00 20.24 275 GLU A O 1
ATOM 2191 N N . LEU A 1 272 ? 37.213 -7.712 61.252 1.00 19.41 276 LEU A N 1
ATOM 2192 C CA . LEU A 1 272 ? 36.834 -6.864 62.387 1.00 20.38 276 LEU A CA 1
ATOM 2193 C C . LEU A 1 272 ? 36.715 -7.681 63.664 1.00 19.95 276 LEU A C 1
ATOM 2194 O O . LEU A 1 272 ? 37.168 -7.261 64.735 1.00 20.35 276 LEU A O 1
ATOM 2199 N N . ILE A 1 273 ? 36.083 -8.848 63.574 1.00 19.76 277 ILE A N 1
ATOM 2200 C CA . ILE A 1 273 ? 35.939 -9.667 64.769 1.00 23.13 277 ILE A CA 1
ATOM 2201 C C . ILE A 1 273 ? 37.297 -10.200 65.228 1.00 22.88 277 ILE A C 1
ATOM 2202 O O . ILE A 1 273 ? 37.566 -10.303 66.427 1.00 23.53 277 ILE A O 1
ATOM 2207 N N . ASP A 1 274 ? 38.183 -10.529 64.288 1.00 21.27 278 ASP A N 1
ATOM 2208 C CA . ASP A 1 274 ? 39.544 -10.919 64.655 1.00 22.37 278 ASP A CA 1
ATOM 2209 C C . ASP A 1 274 ? 40.274 -9.785 65.372 1.00 22.67 278 ASP A C 1
ATOM 2210 O O . ASP A 1 274 ? 41.003 -10.017 66.349 1.00 24.15 278 ASP A O 1
ATOM 2215 N N . THR A 1 275 ? 40.103 -8.551 64.897 1.00 21.97 279 THR A N 1
ATOM 2216 C CA . THR A 1 275 ? 40.740 -7.433 65.575 1.00 22.38 279 THR A CA 1
ATOM 2217 C C . THR A 1 275 ? 40.198 -7.284 66.990 1.00 21.51 279 THR A C 1
ATOM 2218 O O . THR A 1 275 ? 40.969 -7.117 67.940 1.00 20.93 279 THR A O 1
ATOM 2222 N N . LEU A 1 276 ? 38.881 -7.405 67.149 1.00 20.85 280 LEU A N 1
ATOM 2223 C CA . LEU A 1 276 ? 38.298 -7.306 68.479 1.00 24.12 280 LEU A CA 1
ATOM 2224 C C . LEU A 1 276 ? 38.841 -8.400 69.390 1.00 23.62 280 LEU A C 1
ATOM 2225 O O . LEU A 1 276 ? 39.054 -8.175 70.592 1.00 23.30 280 LEU A O 1
ATOM 2230 N N . THR A 1 277 ? 39.046 -9.600 68.832 1.00 21.99 281 THR A N 1
ATOM 2231 C CA . THR A 1 277 ? 39.501 -10.732 69.636 1.00 22.39 281 THR A CA 1
ATOM 2232 C C . THR A 1 277 ? 40.945 -10.543 70.082 1.00 24.12 281 THR A C 1
ATOM 2233 O O . THR A 1 277 ? 41.259 -10.704 71.262 1.00 24.85 281 THR A O 1
ATOM 2237 N N . ARG A 1 278 ? 41.839 -10.155 69.159 1.00 23.42 282 ARG A N 1
ATOM 2238 C CA . ARG A 1 278 ? 43.258 -10.030 69.504 1.00 26.31 282 ARG A CA 1
ATOM 2239 C C . ARG A 1 278 ? 43.552 -8.810 70.388 1.00 28.15 282 ARG A C 1
ATOM 2240 O O . ARG A 1 278 ? 44.524 -8.827 71.155 1.00 28.21 282 ARG A O 1
ATOM 2248 N N . THR A 1 279 ? 42.755 -7.761 70.295 1.00 22.99 283 THR A N 1
ATOM 2249 C CA . THR A 1 279 ? 42.940 -6.566 71.134 1.00 23.84 283 THR A CA 1
ATOM 2250 C C . THR A 1 279 ? 42.283 -6.716 72.499 1.00 28.18 283 THR A C 1
ATOM 2251 O O . THR A 1 279 ? 42.338 -5.777 73.309 1.00 25.96 283 THR A O 1
ATOM 2255 N N . ARG A 1 280 ? 41.617 -7.848 72.725 1.00 27.69 284 ARG A N 1
ATOM 2256 C CA . ARG A 1 280 ? 40.964 -8.182 73.983 1.00 29.11 284 ARG A CA 1
ATOM 2257 C C . ARG A 1 280 ? 39.772 -7.279 74.270 1.00 30.84 284 ARG A C 1
ATOM 2258 O O . ARG A 1 280 ? 39.446 -7.016 75.429 1.00 32.25 284 ARG A O 1
ATOM 2266 N N . MET A 1 281 ? 39.071 -6.848 73.232 1.00 28.00 285 MET A N 1
ATOM 2267 C CA . MET A 1 281 ? 37.883 -6.017 73.407 1.00 30.12 285 MET A CA 1
ATOM 2268 C C . MET A 1 281 ? 36.576 -6.745 73.128 1.00 32.16 285 MET A C 1
ATOM 2269 O O . MET A 1 281 ? 35.509 -6.176 73.384 1.00 34.36 285 MET A O 1
ATOM 2274 N N . LEU A 1 282 ? 36.628 -8.004 72.674 1.00 28.10 286 LEU A N 1
ATOM 2275 C CA . LEU A 1 282 ? 35.435 -8.639 72.137 1.00 29.56 286 LEU A CA 1
ATOM 2276 C C . LEU A 1 282 ? 34.396 -8.902 73.221 1.00 30.99 286 LEU A C 1
ATOM 2277 O O . LEU A 1 282 ? 33.202 -8.692 72.992 1.00 31.53 286 LEU A O 1
ATOM 2282 N N . ASP A 1 283 ? 34.822 -9.368 74.399 1.00 32.17 287 ASP A N 1
ATOM 2283 C CA . ASP A 1 283 ? 33.870 -9.737 75.460 1.00 29.99 287 ASP A CA 1
ATOM 2284 C C . ASP A 1 283 ? 33.084 -8.546 75.987 1.00 32.01 287 ASP A C 1
ATOM 2285 O O . ASP A 1 283 ? 32.008 -8.736 76.571 1.00 33.41 287 ASP A O 1
ATOM 2290 N N . ASP A 1 284 ? 33.592 -7.330 75.800 1.00 30.14 288 ASP A N 1
ATOM 2291 C CA . ASP A 1 284 ? 32.939 -6.130 76.310 1.00 31.55 288 ASP A CA 1
ATOM 2292 C C . ASP A 1 284 ? 32.232 -5.342 75.209 1.00 30.45 288 ASP A C 1
ATOM 2293 O O . ASP A 1 284 ? 31.923 -4.163 75.415 1.00 29.97 288 ASP A O 1
ATOM 2298 N N . THR A 1 285 ? 32.008 -5.957 74.038 1.00 26.71 289 THR A N 1
ATOM 2299 C CA . THR A 1 285 ? 31.526 -5.264 72.848 1.00 27.86 289 THR A CA 1
ATOM 2300 C C . THR A 1 285 ? 30.229 -5.880 72.336 1.00 27.10 289 THR A C 1
ATOM 2301 O O . THR A 1 285 ? 30.157 -7.093 72.090 1.00 26.70 289 THR A O 1
ATOM 2305 N N . LEU A 1 286 ? 29.220 -5.034 72.164 1.00 26.96 290 LEU A N 1
ATOM 2306 C CA . LEU A 1 286 ? 28.013 -5.378 71.423 1.00 26.73 290 LEU A CA 1
ATOM 2307 C C . LEU A 1 286 ? 28.278 -5.236 69.940 1.00 24.06 290 LEU A C 1
ATOM 2308 O O . LEU A 1 286 ? 28.829 -4.222 69.506 1.00 25.24 290 LEU A O 1
ATOM 2313 N N . ILE A 1 287 ? 27.847 -6.213 69.153 1.00 23.27 291 ILE A N 1
ATOM 2314 C CA . ILE A 1 287 ? 27.979 -6.121 67.693 1.00 24.06 291 ILE A CA 1
ATOM 2315 C C . ILE A 1 287 ? 26.594 -6.138 67.080 1.00 26.56 291 ILE A C 1
ATOM 2316 O O . ILE A 1 287 ? 25.810 -7.066 67.313 1.00 29.17 291 ILE A O 1
ATOM 2321 N N . LEU A 1 288 ? 26.285 -5.108 66.309 1.00 24.44 292 LEU A N 1
ATOM 2322 C CA . LEU A 1 288 ? 25.011 -5.008 65.640 1.00 26.58 292 LEU A CA 1
ATOM 2323 C C . LEU A 1 288 ? 25.263 -5.104 64.140 1.00 26.08 292 LEU A C 1
ATOM 2324 O O . LEU A 1 288 ? 26.201 -4.491 63.626 1.00 31.58 292 LEU A O 1
ATOM 2329 N N . PHE A 1 289 ? 24.445 -5.874 63.437 1.00 22.75 293 PHE A N 1
ATOM 2330 C CA . PHE A 1 289 ? 24.557 -6.008 61.985 1.00 23.32 293 PHE A CA 1
ATOM 2331 C C . PHE A 1 289 ? 23.259 -5.530 61.349 1.00 25.44 293 PHE A C 1
ATOM 2332 O O . PHE A 1 289 ? 22.175 -5.984 61.725 1.00 23.35 293 PHE A O 1
ATOM 2340 N N . CYS A 1 290 ? 23.348 -4.589 60.406 1.00 24.33 294 CYS A N 1
ATOM 2341 C CA . CYS A 1 290 ? 22.128 -3.984 59.893 1.00 23.41 294 CYS A CA 1
ATOM 2342 C C . CYS A 1 290 ? 22.342 -3.496 58.462 1.00 25.49 294 CYS A C 1
ATOM 2343 O O . CYS A 1 290 ? 23.447 -3.581 57.916 1.00 20.56 294 CYS A O 1
ATOM 2346 N N . SER A 1 291 ? 21.258 -2.989 57.864 1.00 25.10 295 SER A N 1
ATOM 2347 C CA . SER A 1 291 ? 21.276 -2.497 56.481 1.00 22.86 295 SER A CA 1
ATOM 2348 C C . SER A 1 291 ? 20.206 -1.428 56.312 1.00 24.22 295 SER A C 1
ATOM 2349 O O . SER A 1 291 ? 19.239 -1.367 57.071 1.00 25.50 295 SER A O 1
ATOM 2352 N N . ASP A 1 292 ? 20.369 -0.592 55.280 1.00 22.72 296 ASP A N 1
ATOM 2353 C CA . ASP A 1 292 ? 19.457 0.532 55.137 1.00 21.32 296 ASP A CA 1
ATOM 2354 C C . ASP A 1 292 ? 18.168 0.167 54.403 1.00 21.75 296 ASP A C 1
ATOM 2355 O O . ASP A 1 292 ? 17.099 0.638 54.789 1.00 27.52 296 ASP A O 1
ATOM 2360 N N . HIS A 1 293 ? 18.230 -0.670 53.372 1.00 20.81 297 HIS A N 1
ATOM 2361 C CA . HIS A 1 293 ? 17.064 -1.116 52.617 1.00 20.40 297 HIS A CA 1
ATOM 2362 C C . HIS A 1 293 ? 17.527 -2.335 51.842 1.00 21.63 297 HIS A C 1
ATOM 2363 O O . HIS A 1 293 ? 18.714 -2.658 51.849 1.00 20.81 297 HIS A O 1
ATOM 2370 N N . GLY A 1 294 ? 16.592 -2.985 51.141 1.00 22.95 298 GLY A N 1
ATOM 2371 C CA . GLY A 1 294 ? 16.865 -4.222 50.426 1.00 24.31 298 GLY A CA 1
ATOM 2372 C C . GLY A 1 294 ? 17.147 -4.004 48.947 1.00 25.61 298 GLY A C 1
ATOM 2373 O O . GLY A 1 294 ? 17.534 -2.913 48.512 1.00 22.21 298 GLY A O 1
ATOM 2374 N N . ASP A 1 295 ? 16.970 -5.078 48.170 1.00 22.85 299 ASP A N 1
ATOM 2375 C CA . ASP A 1 295 ? 17.113 -5.081 46.710 1.00 25.16 299 ASP A CA 1
ATOM 2376 C C . ASP A 1 295 ? 16.175 -6.171 46.200 1.00 25.60 299 ASP A C 1
ATOM 2377 O O . ASP A 1 295 ? 16.268 -7.313 46.657 1.00 25.28 299 ASP A O 1
ATOM 2382 N N . MET A 1 296 ? 15.263 -5.822 45.290 1.00 22.64 300 MET A N 1
ATOM 2383 C CA . MET A 1 296 ? 14.328 -6.811 44.745 1.00 24.06 300 MET A CA 1
ATOM 2384 C C . MET A 1 296 ? 15.046 -7.931 43.987 1.00 25.69 300 MET A C 1
ATOM 2385 O O . MET A 1 296 ? 14.503 -9.032 43.841 1.00 26.50 300 MET A O 1
ATOM 2390 N N . LEU A 1 297 ? 16.247 -7.670 43.479 1.00 23.72 301 LEU A N 1
ATOM 2391 C CA . LEU A 1 297 ? 17.079 -8.699 42.841 1.00 26.83 301 LEU A CA 1
ATOM 2392 C C . LEU A 1 297 ? 16.343 -9.443 41.720 1.00 26.30 301 LEU A C 1
ATOM 2393 O O . LEU A 1 297 ? 16.528 -10.650 41.526 1.00 25.24 301 LEU A O 1
ATOM 2398 N N . GLY A 1 298 ? 15.542 -8.719 40.928 1.00 25.90 302 GLY A N 1
ATOM 2399 C CA . GLY A 1 298 ? 14.854 -9.361 39.818 1.00 26.47 302 GLY A CA 1
ATOM 2400 C C . GLY A 1 298 ? 13.479 -9.891 40.160 1.00 29.12 302 GLY A C 1
ATOM 2401 O O . GLY A 1 298 ? 12.717 -10.219 39.247 1.00 28.98 302 GLY A O 1
ATOM 2402 N N . GLU A 1 299 ? 13.120 -9.956 41.445 1.00 25.46 303 GLU A N 1
ATOM 2403 C CA . GLU A 1 299 ? 11.817 -10.495 41.809 1.00 27.60 303 GLU A CA 1
ATOM 2404 C C . GLU A 1 299 ? 10.705 -9.585 41.289 1.00 28.98 303 GLU A C 1
ATOM 2405 O O . GLU A 1 299 ? 10.781 -8.359 41.404 1.00 28.94 303 GLU A O 1
ATOM 2411 N N . ARG A 1 300 ? 9.666 -10.192 40.702 1.00 26.54 304 ARG A N 1
ATOM 2412 C CA . ARG A 1 300 ? 8.569 -9.489 40.023 1.00 27.82 304 ARG A CA 1
ATOM 2413 C C . ARG A 1 300 ? 9.033 -8.719 38.800 1.00 32.02 304 ARG A C 1
ATOM 2414 O O . ARG A 1 300 ? 8.259 -7.926 38.245 1.00 34.60 304 ARG A O 1
ATOM 2422 N N . GLY A 1 301 ? 10.277 -8.914 38.375 1.00 29.32 305 GLY A N 1
ATOM 2423 C CA . GLY A 1 301 ? 10.856 -8.098 37.337 1.00 28.36 305 GLY A CA 1
ATOM 2424 C C . GLY A 1 301 ? 11.491 -6.821 37.835 1.00 30.10 305 GLY A C 1
ATOM 2425 O O . GLY A 1 301 ? 11.994 -6.038 37.024 1.00 28.67 305 GLY A O 1
ATOM 2426 N N . LEU A 1 302 ? 11.482 -6.580 39.136 1.00 25.49 306 LEU A N 1
ATOM 2427 C CA . LEU A 1 302 ? 11.996 -5.337 39.678 1.00 25.64 306 LEU A CA 1
ATOM 2428 C C . LEU A 1 302 ? 13.418 -5.529 40.195 1.00 22.06 306 LEU A C 1
ATOM 2429 O O . LEU A 1 302 ? 13.819 -6.625 40.606 1.00 25.50 306 LEU A O 1
ATOM 2434 N N . TRP A 1 303 ? 14.168 -4.450 40.171 1.00 22.71 307 TRP A N 1
ATOM 2435 C CA . TRP A 1 303 ? 15.513 -4.379 40.721 1.00 24.20 307 TRP A CA 1
ATOM 2436 C C . TRP A 1 303 ? 15.563 -3.201 41.679 1.00 22.88 307 TRP A C 1
ATOM 2437 O O . TRP A 1 303 ? 14.759 -2.269 41.574 1.00 24.67 307 TRP A O 1
ATOM 2448 N N . PHE A 1 304 ? 16.526 -3.254 42.603 1.00 19.47 308 PHE A N 1
ATOM 2449 C CA . PHE A 1 304 ? 16.852 -2.151 43.512 1.00 19.87 308 PHE A CA 1
ATOM 2450 C C . PHE A 1 304 ? 15.746 -2.007 44.557 1.00 23.33 308 PHE A C 1
ATOM 2451 O O . PHE A 1 304 ? 15.240 -3.024 45.044 1.00 22.77 308 PHE A O 1
ATOM 2459 N N . LYS A 1 305 ? 15.440 -0.802 44.993 1.00 23.24 309 LYS A N 1
ATOM 2460 C CA . LYS A 1 305 ? 14.520 -0.566 46.078 1.00 23.21 309 LYS A CA 1
ATOM 2461 C C . LYS A 1 305 ? 13.360 0.353 45.709 1.00 22.82 309 LYS A C 1
ATOM 2462 O O . LYS A 1 305 ? 12.740 0.112 44.741 1.00 28.37 309 LYS A O 1
ATOM 2468 N N . MET A 1 306 ? 13.061 1.359 46.508 1.00 20.46 310 MET A N 1
ATOM 2469 C CA . MET A 1 306 ? 12.031 2.343 46.184 1.00 24.56 310 MET A CA 1
ATOM 2470 C C . MET A 1 306 ? 10.606 1.770 46.315 1.00 27.28 310 MET A C 1
ATOM 2471 O O . MET A 1 306 ? 9.639 2.405 45.857 1.00 26.79 310 MET A O 1
ATOM 2476 N N . ASN A 1 307 ? 10.426 0.587 46.914 1.00 23.04 311 ASN A N 1
ATOM 2477 C CA . ASN A 1 307 ? 9.073 0.069 47.090 1.00 23.60 311 ASN A CA 1
ATOM 2478 C C . ASN A 1 307 ? 9.000 -0.698 48.400 1.00 25.89 311 ASN A C 1
ATOM 2479 O O . ASN A 1 307 ? 10.013 -0.899 49.091 1.00 25.36 311 ASN A O 1
ATOM 2484 N N . PHE A 1 308 ? 7.783 -1.133 48.727 1.00 25.32 312 PHE A N 1
ATOM 2485 C CA . PHE A 1 308 ? 7.484 -1.761 50.002 1.00 25.94 312 PHE A CA 1
ATOM 2486 C C . PHE A 1 308 ? 7.376 -3.276 49.899 1.00 28.35 312 PHE A C 1
ATOM 2487 O O . PHE A 1 308 ? 7.002 -3.922 50.885 1.00 27.76 312 PHE A O 1
ATOM 2495 N N . PHE A 1 309 ? 7.667 -3.859 48.736 1.00 27.19 313 PHE A N 1
ATOM 2496 C CA . PHE A 1 309 ? 7.667 -5.320 48.662 1.00 27.88 313 PHE A CA 1
ATOM 2497 C C . PHE A 1 309 ? 8.793 -5.880 49.526 1.00 27.71 313 PHE A C 1
ATOM 2498 O O . PHE A 1 309 ? 9.761 -5.195 49.840 1.00 25.21 313 PHE A O 1
ATOM 2506 N N . GLU A 1 310 ? 8.654 -7.153 49.908 1.00 28.81 314 GLU A N 1
ATOM 2507 C CA . GLU A 1 310 ? 9.551 -7.746 50.895 1.00 27.83 314 GLU A CA 1
ATOM 2508 C C . GLU A 1 310 ? 11.013 -7.580 50.510 1.00 27.51 314 GLU A C 1
ATOM 2509 O O . GLU A 1 310 ? 11.846 -7.227 51.346 1.00 25.81 314 GLU A O 1
ATOM 2515 N N . GLY A 1 311 ? 11.350 -7.800 49.239 1.00 25.96 315 GLY A N 1
ATOM 2516 C CA . GLY A 1 311 ? 12.750 -7.789 48.867 1.00 24.21 315 GLY A CA 1
ATOM 2517 C C . GLY A 1 311 ? 13.411 -6.440 49.041 1.00 24.83 315 GLY A C 1
ATOM 2518 O O . GLY A 1 311 ? 14.605 -6.370 49.358 1.00 25.79 315 GLY A O 1
ATOM 2519 N N . SER A 1 312 ? 12.647 -5.356 48.836 1.00 23.61 316 SER A N 1
ATOM 2520 C CA . SER A 1 312 ? 13.144 -3.989 48.974 1.00 25.19 316 SER A CA 1
ATOM 2521 C C . SER A 1 312 ? 13.049 -3.465 50.414 1.00 25.76 316 SER A C 1
ATOM 2522 O O . SER A 1 312 ? 13.948 -2.742 50.870 1.00 25.60 316 SER A O 1
ATOM 2525 N N . ALA A 1 313 ? 11.988 -3.827 51.138 1.00 25.91 317 ALA A N 1
ATOM 2526 C CA . ALA A 1 313 ? 11.702 -3.274 52.463 1.00 27.02 317 ALA A CA 1
ATOM 2527 C C . ALA A 1 313 ? 12.301 -4.087 53.609 1.00 25.26 317 ALA A C 1
ATOM 2528 O O . ALA A 1 313 ? 12.564 -3.526 54.669 1.00 25.97 317 ALA A O 1
ATOM 2530 N N . ARG A 1 314 ? 12.523 -5.388 53.434 1.00 23.78 318 ARG A N 1
ATOM 2531 C CA . ARG A 1 314 ? 13.124 -6.206 54.483 1.00 23.12 318 ARG A CA 1
ATOM 2532 C C . ARG A 1 314 ? 14.631 -6.007 54.529 1.00 22.47 318 ARG A C 1
ATOM 2533 O O . ARG A 1 314 ? 15.297 -6.031 53.487 1.00 22.24 318 ARG A O 1
ATOM 2541 N N . VAL A 1 315 ? 15.177 -5.824 55.732 1.00 24.82 319 VAL A N 1
ATOM 2542 C CA . VAL A 1 315 ? 16.634 -5.772 55.917 1.00 21.86 319 VAL A CA 1
ATOM 2543 C C . VAL A 1 315 ? 17.007 -6.571 57.141 1.00 24.53 319 VAL A C 1
ATOM 2544 O O . VAL A 1 315 ? 16.264 -6.607 58.129 1.00 27.39 319 VAL A O 1
ATOM 2548 N N . PRO A 1 316 ? 18.203 -7.166 57.140 1.00 21.54 320 PRO A N 1
ATOM 2549 C CA . PRO A 1 316 ? 18.623 -7.963 58.298 1.00 22.80 320 PRO A CA 1
ATOM 2550 C C . PRO A 1 316 ? 18.873 -7.090 59.516 1.00 25.29 320 PRO A C 1
ATOM 2551 O O . PRO A 1 316 ? 19.236 -5.923 59.400 1.00 26.32 320 PRO A O 1
ATOM 2555 N N . LEU A 1 317 ? 18.735 -7.694 60.698 1.00 24.01 321 LEU A N 1
ATOM 2556 C CA . LEU A 1 317 ? 19.104 -7.030 61.947 1.00 25.26 321 LEU A CA 1
ATOM 2557 C C . LEU A 1 317 ? 19.503 -8.092 62.959 1.00 26.79 321 LEU A C 1
ATOM 2558 O O . LEU A 1 317 ? 18.699 -8.967 63.281 1.00 28.14 321 LEU A O 1
ATOM 2563 N N . MET A 1 318 ? 20.730 -8.000 63.457 1.00 25.05 322 MET A N 1
ATOM 2564 C CA . MET A 1 318 ? 21.266 -8.933 64.440 1.00 23.43 322 MET A CA 1
ATOM 2565 C C . MET A 1 318 ? 22.018 -8.153 65.495 1.00 26.45 322 MET A C 1
ATOM 2566 O O . MET A 1 318 ? 22.664 -7.149 65.183 1.00 27.68 322 MET A O 1
ATOM 2571 N N . ILE A 1 319 ? 21.968 -8.639 66.734 1.00 23.28 323 ILE A N 1
ATOM 2572 C CA . ILE A 1 319 ? 22.644 -7.999 67.854 1.00 23.52 323 ILE A CA 1
ATOM 2573 C C . ILE A 1 319 ? 23.281 -9.105 68.677 1.00 25.76 323 ILE A C 1
ATOM 2574 O O . ILE A 1 319 ? 22.602 -10.078 69.025 1.00 28.13 323 ILE A O 1
ATOM 2579 N N . ALA A 1 320 ? 24.567 -8.971 68.990 1.00 25.87 324 ALA A N 1
ATOM 2580 C CA . ALA A 1 320 ? 25.237 -9.979 69.809 1.00 24.74 324 ALA A CA 1
ATOM 2581 C C . ALA A 1 320 ? 26.084 -9.272 70.845 1.00 29.42 324 ALA A C 1
ATOM 2582 O O . ALA A 1 320 ? 26.535 -8.157 70.623 1.00 30.53 324 ALA A O 1
ATOM 2584 N N . GLY A 1 321 ? 26.299 -9.927 71.986 1.00 27.17 325 GLY A N 1
ATOM 2585 C CA . GLY A 1 321 ? 27.219 -9.391 72.953 1.00 29.34 325 GLY A CA 1
ATOM 2586 C C . GLY A 1 321 ? 26.691 -9.518 74.373 1.00 32.13 325 GLY A C 1
ATOM 2587 O O . GLY A 1 321 ? 25.726 -10.242 74.646 1.00 28.72 325 GLY A O 1
ATOM 2588 N N . PRO A 1 322 ? 27.357 -8.855 75.311 1.00 35.42 326 PRO A N 1
ATOM 2589 C CA . PRO A 1 322 ? 27.027 -9.058 76.733 1.00 38.36 326 PRO A CA 1
ATOM 2590 C C . PRO A 1 322 ? 25.568 -8.723 77.022 1.00 38.59 326 PRO A C 1
ATOM 2591 O O . PRO A 1 322 ? 25.083 -7.657 76.653 1.00 33.54 326 PRO A O 1
ATOM 2595 N N . GLY A 1 323 ? 24.856 -9.678 77.654 1.00 42.07 327 GLY A N 1
ATOM 2596 C CA . GLY A 1 323 ? 23.469 -9.502 78.050 1.00 42.47 327 GLY A CA 1
ATOM 2597 C C . GLY A 1 323 ? 22.409 -9.795 76.991 1.00 42.34 327 GLY A C 1
ATOM 2598 O O . GLY A 1 323 ? 21.208 -9.697 77.295 1.00 42.74 327 GLY A O 1
ATOM 2599 N N . ILE A 1 324 ? 22.791 -10.140 75.763 1.00 35.55 328 ILE A N 1
ATOM 2600 C CA . ILE A 1 324 ? 21.822 -10.441 74.714 1.00 33.03 328 ILE A CA 1
ATOM 2601 C C . ILE A 1 324 ? 21.679 -11.943 74.615 1.00 34.63 328 ILE A C 1
ATOM 2602 O O . ILE A 1 324 ? 22.646 -12.647 74.303 1.00 32.37 328 ILE A O 1
ATOM 2607 N N . ALA A 1 325 ? 20.470 -12.415 74.860 1.00 32.03 329 ALA A N 1
ATOM 2608 C CA . ALA A 1 325 ? 20.126 -13.805 74.581 1.00 30.88 329 ALA A CA 1
ATOM 2609 C C . ALA A 1 325 ? 20.152 -14.075 73.077 1.00 31.19 329 ALA A C 1
ATOM 2610 O O . ALA A 1 325 ? 19.498 -13.356 72.311 1.00 29.99 329 ALA A O 1
ATOM 2612 N N . PRO A 1 326 ? 20.869 -15.101 72.614 1.00 31.26 330 PRO A N 1
ATOM 2613 C CA . PRO A 1 326 ? 20.741 -15.507 71.211 1.00 30.95 330 PRO A CA 1
ATOM 2614 C C . PRO A 1 326 ? 19.358 -16.088 70.953 1.00 34.12 330 PRO A C 1
ATOM 2615 O O . PRO A 1 326 ? 18.777 -16.760 71.811 1.00 32.76 330 PRO A O 1
ATOM 2619 N N . GLY A 1 327 ? 18.858 -15.879 69.746 1.00 30.87 331 GLY A N 1
ATOM 2620 C CA . GLY A 1 327 ? 17.578 -16.437 69.362 1.00 33.03 331 GLY A CA 1
ATOM 2621 C C . GLY A 1 327 ? 17.003 -15.727 68.163 1.00 36.08 331 GLY A C 1
ATOM 2622 O O . GLY A 1 327 ? 17.415 -14.624 67.802 1.00 36.60 331 GLY A O 1
ATOM 2623 N N . LEU A 1 328 ? 16.026 -16.381 67.540 1.00 32.93 332 LEU A N 1
ATOM 2624 C CA . LEU A 1 328 ? 15.323 -15.856 66.377 1.00 32.75 332 LEU A CA 1
ATOM 2625 C C . LEU A 1 328 ? 13.989 -15.251 66.792 1.00 34.78 332 LEU A C 1
ATOM 2626 O O . LEU A 1 328 ? 13.208 -15.888 67.507 1.00 39.36 332 LEU A O 1
ATOM 2631 N N . HIS A 1 329 ? 13.736 -14.014 66.354 1.00 33.49 333 HIS A N 1
ATOM 2632 C CA . HIS A 1 329 ? 12.487 -13.309 66.630 1.00 34.42 333 HIS A CA 1
ATOM 2633 C C . HIS A 1 329 ? 11.677 -13.119 65.350 1.00 34.92 333 HIS A C 1
ATOM 2634 O O . HIS A 1 329 ? 12.203 -12.642 64.338 1.00 35.25 333 HIS A O 1
ATOM 2641 N N . LEU A 1 330 ? 10.389 -13.464 65.411 1.00 35.58 334 LEU A N 1
ATOM 2642 C CA . LEU A 1 330 ? 9.495 -13.350 64.263 1.00 36.67 334 LEU A CA 1
ATOM 2643 C C . LEU A 1 330 ? 8.617 -12.102 64.265 1.00 32.20 334 LEU A C 1
ATOM 2644 O O . LEU A 1 330 ? 8.092 -11.748 63.207 1.00 33.85 334 LEU A O 1
ATOM 2649 N N . THR A 1 331 ? 8.409 -11.456 65.405 1.00 32.18 335 THR A N 1
ATOM 2650 C CA . THR A 1 331 ? 7.562 -10.269 65.429 1.00 30.82 335 THR A CA 1
ATOM 2651 C C . THR A 1 331 ? 8.192 -9.177 64.572 1.00 30.72 335 THR A C 1
ATOM 2652 O O . THR A 1 331 ? 9.402 -8.948 64.678 1.00 29.61 335 THR A O 1
ATOM 2656 N N . PRO A 1 332 ? 7.424 -8.483 63.732 1.00 31.17 336 PRO A N 1
ATOM 2657 C CA . PRO A 1 332 ? 8.035 -7.464 62.869 1.00 32.72 336 PRO A CA 1
ATOM 2658 C C . PRO A 1 332 ? 8.641 -6.338 63.692 1.00 31.10 336 PRO A C 1
ATOM 2659 O O . PRO A 1 332 ? 8.066 -5.876 64.684 1.00 30.36 336 PRO A O 1
ATOM 2663 N N . THR A 1 333 ? 9.819 -5.906 63.260 1.00 28.32 337 THR A N 1
ATOM 2664 C CA . THR A 1 333 ? 10.597 -4.847 63.872 1.00 28.26 337 THR A CA 1
ATOM 2665 C C . THR A 1 333 ? 11.018 -3.877 62.777 1.00 27.74 337 THR A C 1
ATOM 2666 O O . THR A 1 333 ? 10.801 -4.123 61.591 1.00 26.81 337 THR A O 1
ATOM 2670 N N . SER A 1 334 ? 11.683 -2.795 63.176 1.00 26.55 338 SER A N 1
ATOM 2671 C CA . SER A 1 334 ? 12.030 -1.742 62.242 1.00 27.83 338 SER A CA 1
ATOM 2672 C C . SER A 1 334 ? 13.410 -1.187 62.567 1.00 23.75 338 SER A C 1
ATOM 2673 O O . SER A 1 334 ? 13.826 -1.163 63.725 1.00 25.42 338 SER A O 1
ATOM 2676 N N . ASN A 1 335 ? 14.098 -0.687 61.532 1.00 22.36 339 ASN A N 1
ATOM 2677 C CA . ASN A 1 335 ? 15.306 0.118 61.720 1.00 23.59 339 ASN A CA 1
ATOM 2678 C C . ASN A 1 335 ? 15.060 1.308 62.640 1.00 21.20 339 ASN A C 1
ATOM 2679 O O . ASN A 1 335 ? 16.007 1.826 63.246 1.00 24.58 339 ASN A O 1
ATOM 2684 N N . LEU A 1 336 ? 13.816 1.796 62.706 1.00 24.98 340 LEU A N 1
ATOM 2685 C CA . LEU A 1 336 ? 13.483 2.867 63.642 1.00 27.42 340 LEU A CA 1
ATOM 2686 C C . LEU A 1 336 ? 13.791 2.479 65.076 1.00 29.51 340 LEU A C 1
ATOM 2687 O O . LEU A 1 336 ? 13.923 3.362 65.938 1.00 25.76 340 LEU A O 1
ATOM 2692 N N . ASP A 1 337 ? 13.886 1.178 65.352 1.00 28.21 341 ASP A N 1
ATOM 2693 C CA . ASP A 1 337 ? 14.093 0.694 66.699 1.00 28.57 341 ASP A CA 1
ATOM 2694 C C . ASP A 1 337 ? 15.565 0.642 67.094 1.00 27.96 341 ASP A C 1
ATOM 2695 O O . ASP A 1 337 ? 15.867 0.414 68.272 1.00 27.13 341 ASP A O 1
ATOM 2700 N N . VAL A 1 338 ? 16.489 0.868 66.161 1.00 26.23 342 VAL A N 1
ATOM 2701 C CA . VAL A 1 338 ? 17.903 0.713 66.491 1.00 23.70 342 VAL A CA 1
ATOM 2702 C C . VAL A 1 338 ? 18.367 1.803 67.457 1.00 22.74 342 VAL A C 1
ATOM 2703 O O . VAL A 1 338 ? 19.042 1.523 68.446 1.00 25.42 342 VAL A O 1
ATOM 2707 N N . THR A 1 339 ? 18.080 3.067 67.156 1.00 21.71 343 THR A N 1
ATOM 2708 C CA . THR A 1 339 ? 18.568 4.119 68.052 1.00 23.14 343 THR A CA 1
ATOM 2709 C C . THR A 1 339 ? 18.054 3.970 69.480 1.00 25.02 343 THR A C 1
ATOM 2710 O O . THR A 1 339 ? 18.868 4.063 70.415 1.00 23.04 343 THR A O 1
ATOM 2714 N N . PRO A 1 340 ? 16.771 3.716 69.733 1.00 23.70 344 PRO A N 1
ATOM 2715 C CA . PRO A 1 340 ? 16.354 3.515 71.136 1.00 25.45 344 PRO A CA 1
ATOM 2716 C C . PRO A 1 340 ? 16.877 2.218 71.723 1.00 24.64 344 PRO A C 1
ATOM 2717 O O . PRO A 1 340 ? 17.055 2.134 72.943 1.00 24.19 344 PRO A O 1
ATOM 2721 N N . THR A 1 341 ? 17.183 1.207 70.899 1.00 23.98 345 THR A N 1
ATOM 2722 C CA . THR A 1 341 ? 17.810 -0.011 71.425 1.00 22.57 345 THR A CA 1
ATOM 2723 C C . THR A 1 341 ? 19.248 0.255 71.840 1.00 23.42 345 THR A C 1
ATOM 2724 O O . THR A 1 341 ? 19.680 -0.171 72.907 1.00 27.22 345 THR A O 1
ATOM 2728 N N . LEU A 1 342 ? 20.012 0.959 70.996 1.00 24.25 346 LEU A N 1
ATOM 2729 C CA . LEU A 1 342 ? 21.367 1.345 71.378 1.00 22.29 346 LEU A CA 1
ATOM 2730 C C . LEU A 1 342 ? 21.357 2.174 72.655 1.00 23.83 346 LEU A C 1
ATOM 2731 O O . LEU A 1 342 ? 22.173 1.961 73.555 1.00 26.05 346 LEU A O 1
ATOM 2736 N N . ALA A 1 343 ? 20.449 3.148 72.738 1.00 23.99 347 ALA A N 1
ATOM 2737 C CA . ALA A 1 343 ? 20.355 3.968 73.941 1.00 26.98 347 ALA A CA 1
ATOM 2738 C C . ALA A 1 343 ? 20.144 3.096 75.175 1.00 29.57 347 ALA A C 1
ATOM 2739 O O . ALA A 1 343 ? 20.836 3.255 76.189 1.00 30.51 347 ALA A O 1
ATOM 2741 N N . ASP A 1 344 ? 19.189 2.164 75.090 1.00 27.97 348 ASP A N 1
ATOM 2742 C CA . ASP A 1 344 ? 18.866 1.269 76.207 1.00 28.95 348 ASP A CA 1
ATOM 2743 C C . ASP A 1 344 ? 20.071 0.415 76.592 1.00 28.02 348 ASP A C 1
ATOM 2744 O O . ASP A 1 344 ? 20.391 0.269 77.776 1.00 31.01 348 ASP A O 1
ATOM 2749 N N . LEU A 1 345 ? 20.776 -0.133 75.592 1.00 27.13 349 LEU A N 1
ATOM 2750 C CA . LEU A 1 345 ? 21.953 -0.952 75.848 1.00 28.77 349 LEU A CA 1
ATOM 2751 C C . LEU A 1 345 ? 23.073 -0.147 76.491 1.00 29.77 349 LEU A C 1
ATOM 2752 O O . LEU A 1 345 ? 23.854 -0.692 77.270 1.00 28.83 349 LEU A O 1
ATOM 2757 N N . ALA A 1 346 ? 23.166 1.140 76.195 1.00 27.71 350 ALA A N 1
ATOM 2758 C CA . ALA A 1 346 ? 24.170 2.007 76.802 1.00 30.27 350 ALA A CA 1
ATOM 2759 C C . ALA A 1 346 ? 23.751 2.533 78.168 1.00 30.75 350 ALA A C 1
ATOM 2760 O O . ALA A 1 346 ? 24.478 3.352 78.741 1.00 30.91 350 ALA A O 1
ATOM 2762 N N . GLY A 1 347 ? 22.621 2.081 78.706 1.00 31.28 351 GLY A N 1
ATOM 2763 C CA . GLY A 1 347 ? 22.189 2.540 80.014 1.00 34.15 351 GLY A CA 1
ATOM 2764 C C . GLY A 1 347 ? 21.533 3.901 80.055 1.00 34.37 351 GLY A C 1
ATOM 2765 O O . GLY A 1 347 ? 21.356 4.445 81.153 1.00 31.91 351 GLY A O 1
ATOM 2766 N N . ILE A 1 348 ? 21.144 4.462 78.908 1.00 30.39 352 ILE A N 1
ATOM 2767 C CA . ILE A 1 348 ? 20.425 5.739 78.867 1.00 30.73 352 ILE A CA 1
ATOM 2768 C C . ILE A 1 348 ? 18.961 5.511 79.220 1.00 31.58 352 ILE A C 1
ATOM 2769 O O . ILE A 1 348 ? 18.336 4.539 78.774 1.00 32.36 352 ILE A O 1
ATOM 2774 N N . SER A 1 349 ? 18.403 6.402 80.036 1.00 33.60 353 SER A N 1
ATOM 2775 C CA . SER A 1 349 ? 17.045 6.213 80.512 1.00 36.34 353 SER A CA 1
ATOM 2776 C C . SER A 1 349 ? 16.039 6.364 79.375 1.00 36.34 353 SER A C 1
ATOM 2777 O O . SER A 1 349 ? 16.266 7.097 78.400 1.00 33.75 353 SER A O 1
ATOM 2780 N N . LEU A 1 350 ? 14.895 5.687 79.534 1.00 33.90 354 LEU A N 1
ATOM 2781 C CA . LEU A 1 350 ? 13.798 5.822 78.579 1.00 38.81 354 LEU A CA 1
ATOM 2782 C C . LEU A 1 350 ? 13.375 7.276 78.396 1.00 39.96 354 LEU A C 1
ATOM 2783 O O . LEU A 1 350 ? 13.095 7.719 77.275 1.00 40.85 354 LEU A O 1
ATOM 2788 N N . GLU A 1 351 ? 13.308 8.037 79.486 1.00 36.96 355 GLU A N 1
ATOM 2789 C CA . GLU A 1 351 ? 12.826 9.403 79.342 1.00 38.83 355 GLU A CA 1
ATOM 2790 C C . GLU A 1 351 ? 13.781 10.259 78.518 1.00 36.21 355 GLU A C 1
ATOM 2791 O O . GLU A 1 351 ? 13.330 11.134 77.773 1.00 37.18 355 GLU A O 1
ATOM 2797 N N . GLU A 1 352 ? 15.090 10.014 78.619 1.00 33.77 356 GLU A N 1
ATOM 2798 C CA . GLU A 1 352 ? 16.042 10.830 77.873 1.00 35.91 356 GLU A CA 1
ATOM 2799 C C . GLU A 1 352 ? 15.841 10.689 76.371 1.00 36.31 356 GLU A C 1
ATOM 2800 O O . GLU A 1 352 ? 16.049 11.646 75.628 1.00 32.65 356 GLU A O 1
ATOM 2806 N N . VAL A 1 353 ? 15.395 9.525 75.917 1.00 34.90 357 VAL A N 1
ATOM 2807 C CA . VAL A 1 353 ? 15.263 9.255 74.492 1.00 36.82 357 VAL A CA 1
ATOM 2808 C C . VAL A 1 353 ? 13.825 9.384 73.985 1.00 34.62 357 VAL A C 1
ATOM 2809 O O . VAL A 1 353 ? 13.623 9.604 72.781 1.00 29.78 357 VAL A O 1
ATOM 2813 N N . ARG A 1 354 ? 12.832 9.365 74.878 1.00 35.56 358 ARG A N 1
ATOM 2814 C CA . ARG A 1 354 ? 11.422 9.399 74.482 1.00 36.00 358 ARG A CA 1
ATOM 2815 C C . ARG A 1 354 ? 11.045 10.542 73.538 1.00 32.31 358 ARG A C 1
ATOM 2816 O O . ARG A 1 354 ? 10.381 10.270 72.528 1.00 35.03 358 ARG A O 1
ATOM 2824 N N . PRO A 1 355 ? 11.406 11.807 73.785 1.00 29.33 359 PRO A N 1
ATOM 2825 C CA . PRO A 1 355 ? 10.947 12.875 72.886 1.00 30.97 359 PRO A CA 1
ATOM 2826 C C . PRO A 1 355 ? 11.623 12.853 71.532 1.00 30.89 359 PRO A C 1
ATOM 2827 O O . PRO A 1 355 ? 11.188 13.591 70.647 1.00 29.29 359 PRO A O 1
ATOM 2831 N N . TRP A 1 356 ? 12.657 12.036 71.337 1.00 30.88 360 TRP A N 1
ATOM 2832 C CA . TRP A 1 356 ? 13.464 12.123 70.126 1.00 28.90 360 TRP A CA 1
ATOM 2833 C C . TRP A 1 356 ? 13.372 10.901 69.236 1.00 31.56 360 TRP A C 1
ATOM 2834 O O . TRP A 1 356 ? 13.959 10.914 68.145 1.00 28.09 360 TRP A O 1
ATOM 2845 N N . THR A 1 357 ? 12.641 9.860 69.645 1.00 28.04 361 THR A N 1
ATOM 2846 C CA . THR A 1 357 ? 12.558 8.642 68.852 1.00 33.28 361 THR A CA 1
ATOM 2847 C C . THR A 1 357 ? 11.111 8.211 68.639 1.00 33.75 361 THR A C 1
ATOM 2848 O O . THR A 1 357 ? 10.264 8.381 69.516 1.00 37.06 361 THR A O 1
ATOM 2852 N N . ASP A 1 358 ? 10.844 7.677 67.446 1.00 33.81 362 ASP A N 1
ATOM 2853 C CA . ASP A 1 358 ? 9.564 7.109 67.044 1.00 37.09 362 ASP A CA 1
ATOM 2854 C C . ASP A 1 358 ? 9.537 5.586 67.201 1.00 33.86 362 ASP A C 1
ATOM 2855 O O . ASP A 1 358 ? 8.472 4.979 67.059 1.00 35.07 362 ASP A O 1
ATOM 2860 N N . GLY A 1 359 ? 10.685 4.952 67.436 1.00 31.81 363 GLY A N 1
ATOM 2861 C CA . GLY A 1 359 ? 10.766 3.514 67.564 1.00 30.09 363 GLY A CA 1
ATOM 2862 C C . GLY A 1 359 ? 10.699 3.085 69.018 1.00 33.41 363 GLY A C 1
ATOM 2863 O O . GLY A 1 359 ? 10.439 3.881 69.920 1.00 29.60 363 GLY A O 1
ATOM 2864 N N . VAL A 1 360 ? 10.945 1.792 69.246 1.00 29.52 364 VAL A N 1
ATOM 2865 C CA . VAL A 1 360 ? 10.939 1.261 70.605 1.00 26.66 364 VAL A CA 1
ATOM 2866 C C . VAL A 1 360 ? 12.208 0.449 70.814 1.00 27.43 364 VAL A C 1
ATOM 2867 O O . VAL A 1 360 ? 12.799 -0.061 69.859 1.00 28.44 364 VAL A O 1
ATOM 2871 N N . SER A 1 361 ? 12.650 0.336 72.067 1.00 25.14 365 SER A N 1
ATOM 2872 C CA . SER A 1 361 ? 13.805 -0.519 72.324 1.00 25.79 365 SER A CA 1
ATOM 2873 C C . SER A 1 361 ? 13.453 -1.983 72.076 1.00 29.21 365 SER A C 1
ATOM 2874 O O . SER A 1 361 ? 12.381 -2.461 72.464 1.00 29.60 365 SER A O 1
ATOM 2877 N N . LEU A 1 362 ? 14.361 -2.703 71.411 1.00 26.21 366 LEU A N 1
ATOM 2878 C CA . LEU A 1 362 ? 14.189 -4.133 71.214 1.00 26.37 366 LEU A CA 1
ATOM 2879 C C . LEU A 1 362 ? 14.674 -4.962 72.392 1.00 30.72 366 LEU A C 1
ATOM 2880 O O . LEU A 1 362 ? 14.448 -6.179 72.402 1.00 33.05 366 LEU A O 1
ATOM 2885 N N . VAL A 1 363 ? 15.347 -4.350 73.376 1.00 28.04 367 VAL A N 1
ATOM 2886 C CA . VAL A 1 363 ? 15.895 -5.137 74.483 1.00 30.03 367 VAL A CA 1
ATOM 2887 C C . VAL A 1 363 ? 14.793 -5.905 75.196 1.00 29.51 367 VAL A C 1
ATOM 2888 O O . VAL A 1 363 ? 15.006 -7.086 75.522 1.00 34.56 367 VAL A O 1
ATOM 2892 N N . PRO A 1 364 ? 13.607 -5.343 75.456 1.00 31.22 368 PRO A N 1
ATOM 2893 C CA . PRO A 1 364 ? 12.571 -6.169 76.120 1.00 35.95 368 PRO A CA 1
ATOM 2894 C C . PRO A 1 364 ? 12.162 -7.395 75.307 1.00 35.63 368 PRO A C 1
ATOM 2895 O O . PRO A 1 364 ? 11.899 -8.455 75.893 1.00 33.71 368 PRO A O 1
ATOM 2899 N N . MET A 1 365 ? 12.112 -7.279 73.976 1.00 29.57 369 MET A N 1
ATOM 2900 C CA . MET A 1 365 ? 11.875 -8.437 73.107 1.00 35.16 369 MET A CA 1
ATOM 2901 C C . MET A 1 365 ? 12.904 -9.526 73.350 1.00 35.48 369 MET A C 1
ATOM 2902 O O . MET A 1 365 ? 12.564 -10.709 73.484 1.00 35.07 369 MET A O 1
ATOM 2907 N N . VAL A 1 366 ? 14.179 -9.148 73.347 1.00 35.30 370 VAL A N 1
ATOM 2908 C CA . VAL A 1 366 ? 15.237 -10.119 73.597 1.00 36.47 370 VAL A CA 1
ATOM 2909 C C . VAL A 1 366 ? 15.013 -10.809 74.929 1.00 39.96 370 VAL A C 1
ATOM 2910 O O . VAL A 1 366 ? 15.295 -12.002 75.078 1.00 44.11 370 VAL A O 1
ATOM 2914 N N . ASN A 1 367 ? 14.451 -10.092 75.901 1.00 37.51 371 ASN A N 1
ATOM 2915 C CA . ASN A 1 367 ? 14.204 -10.638 77.227 1.00 38.12 371 ASN A CA 1
ATOM 2916 C C . ASN A 1 367 ? 12.781 -11.158 77.408 1.00 42.22 371 ASN A C 1
ATOM 2917 O O . ASN A 1 367 ? 12.281 -11.189 78.534 1.00 45.91 371 ASN A O 1
ATOM 2922 N N . GLY A 1 368 ? 12.114 -11.552 76.325 1.00 42.49 372 GLY A N 1
ATOM 2923 C CA . GLY A 1 368 ? 10.825 -12.216 76.400 1.00 42.82 372 GLY A CA 1
ATOM 2924 C C . GLY A 1 368 ? 9.599 -11.350 76.635 1.00 45.11 372 GLY A C 1
ATOM 2925 O O . GLY A 1 368 ? 8.551 -11.890 76.999 1.00 47.10 372 GLY A O 1
ATOM 2926 N N . VAL A 1 369 ? 9.673 -10.038 76.448 1.00 42.34 373 VAL A N 1
ATOM 2927 C CA . VAL A 1 369 ? 8.488 -9.185 76.530 1.00 40.90 373 VAL A CA 1
ATOM 2928 C C . VAL A 1 369 ? 7.935 -8.999 75.122 1.00 43.38 373 VAL A C 1
ATOM 2929 O O . VAL A 1 369 ? 8.656 -8.554 74.221 1.00 40.17 373 VAL A O 1
ATOM 2933 N N . GLU A 1 370 ? 6.659 -9.340 74.934 1.00 44.36 374 GLU A N 1
ATOM 2934 C CA . GLU A 1 370 ? 6.045 -9.266 73.613 1.00 46.32 374 GLU A CA 1
ATOM 2935 C C . GLU A 1 370 ? 6.003 -7.828 73.112 1.00 43.45 374 GLU A C 1
ATOM 2936 O O . GLU A 1 370 ? 5.663 -6.902 73.850 1.00 43.73 374 GLU A O 1
ATOM 2942 N N . ARG A 1 371 ? 6.355 -7.640 71.850 1.00 41.54 375 ARG A N 1
ATOM 2943 C CA . ARG A 1 371 ? 6.288 -6.331 71.218 1.00 41.63 375 ARG A CA 1
ATOM 2944 C C . ARG A 1 371 ? 5.016 -6.246 70.383 1.00 40.00 375 ARG A C 1
ATOM 2945 O O . ARG A 1 371 ? 4.761 -7.122 69.547 1.00 39.17 375 ARG A O 1
ATOM 2953 N N . THR A 1 372 ? 4.228 -5.188 70.607 1.00 37.90 376 THR A N 1
ATOM 2954 C CA . THR A 1 372 ? 2.949 -5.014 69.930 1.00 42.06 376 THR A CA 1
ATOM 2955 C C . THR A 1 372 ? 2.909 -3.864 68.927 1.00 40.29 376 THR A C 1
ATOM 2956 O O . THR A 1 372 ? 2.012 -3.852 68.083 1.00 37.90 376 THR A O 1
ATOM 2960 N N . GLU A 1 373 ? 3.828 -2.900 69.008 1.00 39.30 377 GLU A N 1
ATOM 2961 C CA . GLU A 1 373 ? 3.762 -1.726 68.142 1.00 35.75 377 GLU A CA 1
ATOM 2962 C C . GLU A 1 373 ? 3.889 -2.139 66.675 1.00 34.12 377 GLU A C 1
ATOM 2963 O O . GLU A 1 373 ? 4.715 -3.001 66.341 1.00 35.99 377 GLU A O 1
ATOM 2969 N N . PRO A 1 374 ? 3.125 -1.527 65.773 1.00 34.09 378 PRO A N 1
ATOM 2970 C CA . PRO A 1 374 ? 3.312 -1.801 64.343 1.00 33.98 378 PRO A CA 1
ATOM 2971 C C . PRO A 1 374 ? 4.631 -1.242 63.834 1.00 34.54 378 PRO A C 1
ATOM 2972 O O . PRO A 1 374 ? 5.319 -0.450 64.489 1.00 33.24 378 PRO A O 1
ATOM 2976 N N . VAL A 1 375 ? 4.969 -1.676 62.621 1.00 30.57 379 VAL A N 1
ATOM 2977 C CA . VAL A 1 375 ? 6.096 -1.146 61.859 1.00 27.64 379 VAL A CA 1
ATOM 2978 C C . VAL A 1 375 ? 5.537 -0.220 60.781 1.00 27.33 379 VAL A C 1
ATOM 2979 O O . VAL A 1 375 ? 4.638 -0.610 60.029 1.00 26.33 379 VAL A O 1
ATOM 2983 N N . LEU A 1 376 ? 6.045 1.011 60.718 1.00 26.67 380 LEU A N 1
ATOM 2984 C CA . LEU A 1 376 ? 5.627 1.984 59.721 1.00 23.85 380 LEU A CA 1
ATOM 2985 C C . LEU A 1 376 ? 6.754 2.252 58.728 1.00 26.14 380 LEU A C 1
ATOM 2986 O O . LEU A 1 376 ? 7.935 2.227 59.087 1.00 27.35 380 LEU A O 1
ATOM 2991 N N . MET A 1 377 ? 6.377 2.558 57.486 1.00 24.90 381 MET A N 1
ATOM 2992 C CA . MET A 1 377 ? 7.341 2.894 56.433 1.00 20.47 381 MET A CA 1
ATOM 2993 C C . MET A 1 377 ? 6.770 4.031 55.599 1.00 24.87 381 MET A C 1
ATOM 2994 O O . MET A 1 377 ? 5.552 4.225 55.543 1.00 24.96 381 MET A O 1
ATOM 2999 N N . GLU A 1 378 ? 7.659 4.787 54.939 1.00 21.63 382 GLU A N 1
ATOM 3000 C CA . GLU A 1 378 ? 7.250 5.916 54.116 1.00 21.66 382 GLU A CA 1
ATOM 3001 C C . GLU A 1 378 ? 8.149 5.929 52.897 1.00 23.24 382 GLU A C 1
ATOM 3002 O O . GLU A 1 378 ? 9.295 5.489 52.970 1.00 25.09 382 GLU A O 1
ATOM 3008 N N . TYR A 1 379 ? 7.629 6.443 51.788 1.00 24.01 383 TYR A N 1
ATOM 3009 C CA . TYR A 1 379 ? 8.463 6.657 50.613 1.00 23.46 383 TYR A CA 1
ATOM 3010 C C . TYR A 1 379 ? 7.975 7.905 49.881 1.00 23.97 383 TYR A C 1
ATOM 3011 O O . TYR A 1 379 ? 6.777 8.038 49.619 1.00 24.79 383 TYR A O 1
ATOM 3020 N N . ALA A 1 380 ? 8.906 8.804 49.540 1.00 21.47 384 ALA A N 1
ATOM 3021 C CA . ALA A 1 380 ? 8.553 10.068 48.899 1.00 22.28 384 ALA A CA 1
ATOM 3022 C C . ALA A 1 380 ? 9.672 10.542 47.973 1.00 26.38 384 ALA A C 1
ATOM 3023 O O . ALA A 1 380 ? 9.961 11.740 47.892 1.00 27.11 384 ALA A O 1
ATOM 3025 N N . ALA A 1 381 ? 10.291 9.624 47.231 1.00 25.75 385 ALA A N 1
ATOM 3026 C CA . ALA A 1 381 ? 11.377 10.054 46.350 1.00 24.54 385 ALA A CA 1
ATOM 3027 C C . ALA A 1 381 ? 11.100 9.667 44.900 1.00 24.91 385 ALA A C 1
ATOM 3028 O O . ALA A 1 381 ? 9.932 9.541 44.504 1.00 25.13 385 ALA A O 1
ATOM 3030 N N . GLU A 1 382 ? 12.149 9.466 44.094 1.00 26.21 386 GLU A N 1
ATOM 3031 C CA . GLU A 1 382 ? 11.929 9.187 42.679 1.00 28.44 386 GLU A CA 1
ATOM 3032 C C . GLU A 1 382 ? 11.074 7.932 42.495 1.00 31.43 386 GLU A C 1
ATOM 3033 O O . GLU A 1 382 ? 11.099 7.002 43.310 1.00 28.89 386 GLU A O 1
ATOM 3039 N N . ALA A 1 383 ? 10.269 7.945 41.423 1.00 29.85 387 ALA A N 1
ATOM 3040 C CA . ALA A 1 383 ? 9.230 6.975 41.057 1.00 27.83 387 ALA A CA 1
ATOM 3041 C C . ALA A 1 383 ? 7.985 7.093 41.924 1.00 28.75 387 ALA A C 1
ATOM 3042 O O . ALA A 1 383 ? 7.041 6.321 41.736 1.00 29.91 387 ALA A O 1
ATOM 3044 N N . SER A 1 384 ? 7.947 8.004 42.880 1.00 26.55 388 SER A N 1
ATOM 3045 C CA . SER A 1 384 ? 6.681 8.369 43.498 1.00 27.91 388 SER A CA 1
ATOM 3046 C C . SER A 1 384 ? 6.267 9.703 42.891 1.00 29.32 388 SER A C 1
ATOM 3047 O O . SER A 1 384 ? 7.118 10.536 42.575 1.00 29.03 388 SER A O 1
ATOM 3050 N N . TYR A 1 385 ? 4.969 9.887 42.675 1.00 30.72 389 TYR A N 1
ATOM 3051 C CA . TYR A 1 385 ? 4.452 11.200 42.285 1.00 32.17 389 TYR A CA 1
ATOM 3052 C C . TYR A 1 385 ? 3.709 11.855 43.438 1.00 30.49 389 TYR A C 1
ATOM 3053 O O . TYR A 1 385 ? 3.288 13.007 43.332 1.00 31.61 389 TYR A O 1
ATOM 3062 N N . ALA A 1 386 ? 3.585 11.139 44.542 1.00 26.87 390 ALA A N 1
ATOM 3063 C CA . ALA A 1 386 ? 3.026 11.582 45.810 1.00 29.14 390 ALA A CA 1
ATOM 3064 C C . ALA A 1 386 ? 3.453 10.573 46.863 1.00 29.02 390 ALA A C 1
ATOM 3065 O O . ALA A 1 386 ? 3.772 9.427 46.522 1.00 28.50 390 ALA A O 1
ATOM 3067 N N . PRO A 1 387 ? 3.454 10.948 48.144 1.00 30.40 391 PRO A N 1
ATOM 3068 C CA . PRO A 1 387 ? 4.004 10.045 49.164 1.00 28.08 391 PRO A CA 1
ATOM 3069 C C . PRO A 1 387 ? 3.239 8.736 49.269 1.00 28.13 391 PRO A C 1
ATOM 3070 O O . PRO A 1 387 ? 2.029 8.677 49.047 1.00 25.38 391 PRO A O 1
ATOM 3074 N N . LEU A 1 388 ? 3.977 7.680 49.632 1.00 24.14 392 LEU A N 1
ATOM 3075 C CA . LEU A 1 388 ? 3.439 6.366 49.943 1.00 25.52 392 LEU A CA 1
ATOM 3076 C C . LEU A 1 388 ? 3.780 6.027 51.377 1.00 22.10 392 LEU A C 1
ATOM 3077 O O . LEU A 1 388 ? 4.825 6.417 51.887 1.00 24.85 392 LEU A O 1
ATOM 3082 N N . VAL A 1 389 ? 2.878 5.311 52.029 1.00 26.04 393 VAL A N 1
ATOM 3083 C CA . VAL A 1 389 ? 3.067 4.876 53.401 1.00 27.56 393 VAL A CA 1
ATOM 3084 C C . VAL A 1 389 ? 2.628 3.428 53.486 1.00 26.69 393 VAL A C 1
ATOM 3085 O O . VAL A 1 389 ? 1.839 2.937 52.670 1.00 29.22 393 VAL A O 1
ATOM 3089 N N . ALA A 1 390 ? 3.165 2.737 54.488 1.00 27.48 394 ALA A N 1
ATOM 3090 C CA . ALA A 1 390 ? 2.900 1.321 54.664 1.00 27.95 394 ALA A CA 1
ATOM 3091 C C . ALA A 1 390 ? 2.854 1.011 56.147 1.00 28.88 394 ALA A C 1
ATOM 3092 O O . ALA A 1 390 ? 3.564 1.622 56.945 1.00 27.74 394 ALA A O 1
ATOM 3094 N N . ILE A 1 391 ? 2.010 0.049 56.506 1.00 31.83 395 ILE A N 1
ATOM 3095 C CA . ILE A 1 391 ? 1.921 -0.454 57.867 1.00 29.32 395 ILE A CA 1
ATOM 3096 C C . ILE A 1 391 ? 2.162 -1.946 57.832 1.00 31.64 395 ILE A C 1
ATOM 3097 O O . ILE A 1 391 ? 1.554 -2.666 57.032 1.00 30.91 395 ILE A O 1
ATOM 3102 N N . ARG A 1 392 ? 3.027 -2.410 58.711 1.00 31.43 396 ARG A N 1
ATOM 3103 C CA . ARG A 1 392 ? 3.314 -3.827 58.841 1.00 33.03 396 ARG A CA 1
ATOM 3104 C C . ARG A 1 392 ? 2.947 -4.211 60.263 1.00 31.32 396 ARG A C 1
ATOM 3105 O O . ARG A 1 392 ? 3.581 -3.746 61.216 1.00 30.21 396 ARG A O 1
ATOM 3113 N N . GLU A 1 393 ? 1.910 -5.030 60.412 1.00 34.31 397 GLU A N 1
ATOM 3114 C CA . GLU A 1 393 ? 1.473 -5.417 61.751 1.00 37.17 397 GLU A CA 1
ATOM 3115 C C . GLU A 1 393 ? 0.909 -6.825 61.706 1.00 38.16 397 GLU A C 1
ATOM 3116 O O . GLU A 1 393 ? 0.105 -7.140 60.824 1.00 37.17 397 GLU A O 1
ATOM 3122 N N . GLY A 1 394 ? 1.318 -7.651 62.663 1.00 38.37 398 GLY A N 1
ATOM 3123 C CA . GLY A 1 394 ? 0.878 -9.033 62.655 1.00 37.51 398 GLY A CA 1
ATOM 3124 C C . GLY A 1 394 ? 1.307 -9.696 61.364 1.00 40.62 398 GLY A C 1
ATOM 3125 O O . GLY A 1 394 ? 2.450 -9.550 60.904 1.00 41.30 398 GLY A O 1
ATOM 3126 N N . LYS A 1 395 ? 0.387 -10.419 60.748 1.00 36.37 399 LYS A N 1
ATOM 3127 C CA . LYS A 1 395 ? 0.700 -11.072 59.489 1.00 35.51 399 LYS A CA 1
ATOM 3128 C C . LYS A 1 395 ? 0.453 -10.183 58.279 1.00 33.25 399 LYS A C 1
ATOM 3129 O O . LYS A 1 395 ? 0.622 -10.658 57.151 1.00 36.58 399 LYS A O 1
ATOM 3135 N N . TRP A 1 396 ? 0.077 -8.916 58.476 1.00 31.03 400 TRP A N 1
ATOM 3136 C CA . TRP A 1 396 ? -0.410 -8.070 57.389 1.00 33.39 400 TRP A CA 1
ATOM 3137 C C . TRP A 1 396 ? 0.628 -7.056 56.924 1.00 34.99 400 TRP A C 1
ATOM 3138 O O . TRP A 1 396 ? 1.470 -6.602 57.702 1.00 36.86 400 TRP A O 1
ATOM 3149 N N . LYS A 1 397 ? 0.521 -6.671 55.653 1.00 33.57 401 LYS A N 1
ATOM 3150 C CA . LYS A 1 397 ? 1.184 -5.475 55.142 1.00 31.80 401 LYS A CA 1
ATOM 3151 C C . LYS A 1 397 ? 0.156 -4.661 54.365 1.00 33.31 401 LYS A C 1
ATOM 3152 O O . LYS A 1 397 ? -0.506 -5.192 53.469 1.00 35.58 401 LYS A O 1
ATOM 3158 N N . TYR A 1 398 ? 0.021 -3.381 54.715 1.00 30.42 402 TYR A N 1
ATOM 3159 C CA . TYR A 1 398 ? -0.896 -2.457 54.062 1.00 31.19 402 TYR A CA 1
ATOM 3160 C C . TYR A 1 398 ? -0.093 -1.330 53.420 1.00 29.81 402 TYR A C 1
ATOM 3161 O O . TYR A 1 398 ? 0.814 -0.786 54.052 1.00 30.92 402 TYR A O 1
ATOM 3170 N N . VAL A 1 399 ? -0.419 -0.969 52.177 1.00 30.16 403 VAL A N 1
ATOM 3171 C CA . VAL A 1 399 ? 0.269 0.126 51.492 1.00 28.63 403 VAL A CA 1
ATOM 3172 C C . VAL A 1 399 ? -0.766 1.099 50.948 1.00 30.48 403 VAL A C 1
ATOM 3173 O O . VAL A 1 399 ? -1.707 0.685 50.261 1.00 33.38 403 VAL A O 1
ATOM 3177 N N . TYR A 1 400 ? -0.566 2.387 51.210 1.00 27.97 404 TYR A N 1
ATOM 3178 C CA . TYR A 1 400 ? -1.473 3.441 50.770 1.00 29.00 404 TYR A CA 1
ATOM 3179 C C . TYR A 1 400 ? -0.725 4.503 49.985 1.00 28.17 404 TYR A C 1
ATOM 3180 O O . TYR A 1 400 ? 0.339 4.964 50.408 1.00 27.61 404 TYR A O 1
ATOM 3189 N N . CYS A 1 401 ? -1.301 4.905 48.848 1.00 31.61 405 CYS A N 1
ATOM 3190 C CA . CYS A 1 401 ? -0.896 6.096 48.122 1.00 31.32 405 CYS A CA 1
ATOM 3191 C C . CYS A 1 401 ? -2.154 6.754 47.565 1.00 35.30 405 CYS A C 1
ATOM 3192 O O . CYS A 1 401 ? -3.007 6.077 46.994 1.00 37.18 405 CYS A O 1
ATOM 3195 N N . ALA A 1 402 ? -2.266 8.073 47.726 1.00 35.27 406 ALA A N 1
ATOM 3196 C CA . ALA A 1 402 ? -3.466 8.771 47.261 1.00 36.73 406 ALA A CA 1
ATOM 3197 C C . ALA A 1 402 ? -3.737 8.531 45.773 1.00 38.47 406 ALA A C 1
ATOM 3198 O O . ALA A 1 402 ? -4.898 8.532 45.354 1.00 39.85 406 ALA A O 1
ATOM 3200 N N . LEU A 1 403 ? -2.699 8.290 44.968 1.00 38.13 407 LEU A N 1
ATOM 3201 C CA . LEU A 1 403 ? -2.853 8.143 43.523 1.00 40.09 407 LEU A CA 1
ATOM 3202 C C . LEU A 1 403 ? -3.043 6.701 43.060 1.00 41.55 407 LEU A C 1
ATOM 3203 O O . LEU A 1 403 ? -3.284 6.490 41.862 1.00 40.06 407 LEU A O 1
ATOM 3208 N N . ASP A 1 404 ? -2.902 5.712 43.949 1.00 38.98 408 ASP A N 1
ATOM 3209 C CA . ASP A 1 404 ? -2.878 4.294 43.611 1.00 38.23 408 ASP A CA 1
ATOM 3210 C C . ASP A 1 404 ? -3.969 3.535 44.355 1.00 38.90 408 ASP A C 1
ATOM 3211 O O . ASP A 1 404 ? -4.373 3.936 45.453 1.00 41.38 408 ASP A O 1
ATOM 3216 N N . PRO A 1 405 ? -4.425 2.396 43.819 1.00 36.38 409 PRO A N 1
ATOM 3217 C CA . PRO A 1 405 ? -5.250 1.487 44.625 1.00 36.91 409 PRO A CA 1
ATOM 3218 C C . PRO A 1 405 ? -4.463 0.988 45.823 1.00 37.02 409 PRO A C 1
ATOM 3219 O O . PRO A 1 405 ? -3.249 0.803 45.754 1.00 35.10 409 PRO A O 1
ATOM 3223 N N . GLU A 1 406 ? -5.165 0.783 46.934 1.00 32.12 410 GLU A N 1
ATOM 3224 C CA . GLU A 1 406 ? -4.510 0.255 48.117 1.00 32.84 410 GLU A CA 1
ATOM 3225 C C . GLU A 1 406 ? -4.006 -1.156 47.856 1.00 34.14 410 GLU A C 1
ATOM 3226 O O . GLU A 1 406 ? -4.505 -1.869 46.982 1.00 36.36 410 GLU A O 1
ATOM 3232 N N . GLN A 1 407 ? -3.022 -1.569 48.652 1.00 33.91 411 GLN A N 1
ATOM 3233 C CA . GLN A 1 407 ? -2.540 -2.943 48.665 1.00 31.44 411 GLN A CA 1
ATOM 3234 C C . GLN A 1 407 ? -2.650 -3.497 50.076 1.00 34.65 411 GLN A C 1
ATOM 3235 O O . GLN A 1 407 ? -2.384 -2.790 51.052 1.00 35.83 411 GLN A O 1
ATOM 3241 N N . LEU A 1 408 ? -3.067 -4.756 50.178 1.00 32.25 412 LEU A N 1
ATOM 3242 C CA . LEU A 1 408 ? -3.160 -5.451 51.457 1.00 35.32 412 LEU A CA 1
ATOM 3243 C C . LEU A 1 408 ? -2.679 -6.877 51.239 1.00 35.63 412 LEU A C 1
ATOM 3244 O O . LEU A 1 408 ? -3.206 -7.581 50.373 1.00 38.85 412 LEU A O 1
ATOM 3249 N N . PHE A 1 409 ? -1.690 -7.301 52.015 1.00 33.46 413 PHE A N 1
ATOM 3250 C CA . PHE A 1 409 ? -1.080 -8.608 51.840 1.00 33.80 413 PHE A CA 1
ATOM 3251 C C . PHE A 1 409 ? -1.102 -9.345 53.170 1.00 36.59 413 PHE A C 1
ATOM 3252 O O . PHE A 1 409 ? -0.826 -8.757 54.222 1.00 35.29 413 PHE A O 1
ATOM 3260 N N . ASP A 1 410 ? -1.483 -10.623 53.109 1.00 32.89 414 ASP A N 1
ATOM 3261 C CA . ASP A 1 410 ? -1.384 -11.563 54.221 1.00 33.88 414 ASP A CA 1
ATOM 3262 C C . ASP A 1 410 ? -0.090 -12.333 54.014 1.00 37.65 414 ASP A C 1
ATOM 3263 O O . ASP A 1 410 ? -0.045 -13.299 53.239 1.00 39.57 414 ASP A O 1
ATOM 3268 N N . LEU A 1 411 ? 0.963 -11.915 54.724 1.00 38.60 415 LEU A N 1
ATOM 3269 C CA . LEU A 1 411 ? 2.280 -12.509 54.524 1.00 38.24 415 LEU A CA 1
ATOM 3270 C C . LEU A 1 411 ? 2.382 -13.919 55.090 1.00 41.61 415 LEU A C 1
ATOM 3271 O O . LEU A 1 411 ? 3.298 -14.652 54.720 1.00 40.23 415 LEU A O 1
ATOM 3276 N N . GLU A 1 412 ? 1.471 -14.324 55.970 1.00 45.29 416 GLU A N 1
ATOM 3277 C CA . GLU A 1 412 ? 1.499 -15.704 56.437 1.00 48.83 416 GLU A CA 1
ATOM 3278 C C . GLU A 1 412 ? 0.983 -16.649 55.359 1.00 46.23 416 GLU A C 1
ATOM 3279 O O . GLU A 1 412 ? 1.644 -17.635 55.019 1.00 45.96 416 GLU A O 1
ATOM 3285 N N . ALA A 1 413 ? -0.191 -16.353 54.798 1.00 45.71 417 ALA A N 1
ATOM 3286 C CA . ALA A 1 413 ? -0.734 -17.161 53.711 1.00 44.18 417 ALA A CA 1
ATOM 3287 C C . ALA A 1 413 ? -0.077 -16.872 52.363 1.00 45.65 417 ALA A C 1
ATOM 3288 O O . ALA A 1 413 ? -0.016 -17.766 51.515 1.00 44.69 417 ALA A O 1
ATOM 3290 N N . ASP A 1 414 ? 0.420 -15.653 52.137 1.00 45.58 418 ASP A N 1
ATOM 3291 C CA . ASP A 1 414 ? 0.871 -15.208 50.814 1.00 42.27 418 ASP A CA 1
ATOM 3292 C C . ASP A 1 414 ? 2.203 -14.476 50.959 1.00 41.80 418 ASP A C 1
ATOM 3293 O O . ASP A 1 414 ? 2.278 -13.259 50.776 1.00 40.18 418 ASP A O 1
ATOM 3298 N N . PRO A 1 415 ? 3.282 -15.196 51.283 1.00 42.16 419 PRO A N 1
ATOM 3299 C CA . PRO A 1 415 ? 4.548 -14.513 51.588 1.00 38.84 419 PRO A CA 1
ATOM 3300 C C . PRO A 1 415 ? 5.220 -13.864 50.384 1.00 38.22 419 PRO A C 1
ATOM 3301 O O . PRO A 1 415 ? 6.087 -12.997 50.587 1.00 37.98 419 PRO A O 1
ATOM 3305 N N . LEU A 1 416 ? 4.873 -14.256 49.153 1.00 32.57 420 LEU A N 1
ATOM 3306 C CA . LEU A 1 416 ? 5.399 -13.615 47.955 1.00 35.31 420 LEU A CA 1
ATOM 3307 C C . LEU A 1 416 ? 4.536 -12.451 47.482 1.00 37.00 420 LEU A C 1
ATOM 3308 O O . LEU A 1 416 ? 4.796 -11.910 46.408 1.00 36.81 420 LEU A O 1
ATOM 3313 N N . GLU A 1 417 ? 3.497 -12.085 48.233 1.00 35.76 421 GLU A N 1
ATOM 3314 C CA . GLU A 1 417 ? 2.671 -10.916 47.922 1.00 34.90 421 GLU A CA 1
ATOM 3315 C C . GLU A 1 417 ? 2.112 -11.012 46.505 1.00 36.84 421 GLU A C 1
ATOM 3316 O O . GLU A 1 417 ? 2.221 -10.092 45.693 1.00 35.92 421 GLU A O 1
ATOM 3322 N N . LEU A 1 418 ? 1.508 -12.164 46.203 1.00 40.53 422 LEU A N 1
ATOM 3323 C CA . LEU A 1 418 ? 0.928 -12.398 44.885 1.00 44.12 422 LEU A CA 1
ATOM 3324 C C . LEU A 1 418 ? -0.558 -12.066 44.807 1.00 45.09 422 LEU A C 1
ATOM 3325 O O . LEU A 1 418 ? -1.087 -11.945 43.699 1.00 44.37 422 LEU A O 1
ATOM 3330 N N . THR A 1 419 ? -1.239 -11.906 45.941 1.00 43.67 423 THR A N 1
ATOM 3331 C CA . THR A 1 419 ? -2.674 -11.635 45.963 1.00 43.16 423 THR A CA 1
ATOM 3332 C C . THR A 1 419 ? -2.939 -10.363 46.752 1.00 37.96 423 THR A C 1
ATOM 3333 O O . THR A 1 419 ? -2.681 -10.318 47.958 1.00 38.21 423 THR A O 1
ATOM 3337 N N . ASN A 1 420 ? -3.463 -9.338 46.076 1.00 35.95 424 ASN A N 1
ATOM 3338 C CA . ASN A 1 420 ? -3.811 -8.078 46.725 1.00 36.69 424 ASN A CA 1
ATOM 3339 C C . ASN A 1 420 ? -5.226 -8.196 47.266 1.00 40.87 424 ASN A C 1
ATOM 3340 O O . ASN A 1 420 ? -6.199 -8.116 46.506 1.00 39.20 424 ASN A O 1
ATOM 3345 N N . LEU A 1 421 ? -5.332 -8.366 48.586 1.00 41.48 425 LEU A N 1
ATOM 3346 C CA . LEU A 1 421 ? -6.598 -8.583 49.263 1.00 43.77 425 LEU A CA 1
ATOM 3347 C C . LEU A 1 421 ? -7.451 -7.327 49.360 1.00 44.11 425 LEU A C 1
ATOM 3348 O O . LEU A 1 421 ? -8.631 -7.438 49.703 1.00 47.69 425 LEU A O 1
ATOM 3353 N N . ALA A 1 422 ? -6.891 -6.145 49.095 1.00 43.20 426 ALA A N 1
ATOM 3354 C CA . ALA A 1 422 ? -7.714 -4.941 49.039 1.00 44.26 426 ALA A CA 1
ATOM 3355 C C . ALA A 1 422 ? -8.508 -4.894 47.746 1.00 47.81 426 ALA A C 1
ATOM 3356 O O . ALA A 1 422 ? -9.592 -4.306 47.700 1.00 50.34 426 ALA A O 1
ATOM 3358 N N . GLU A 1 423 ? -7.978 -5.507 46.693 1.00 48.56 427 GLU A N 1
ATOM 3359 C CA . GLU A 1 423 ? -8.655 -5.641 45.415 1.00 53.66 427 GLU A CA 1
ATOM 3360 C C . GLU A 1 423 ? -9.555 -6.870 45.388 1.00 56.40 427 GLU A C 1
ATOM 3361 O O . GLU A 1 423 ? -10.669 -6.808 44.863 1.00 58.20 427 GLU A O 1
ATOM 3367 N N . ASN A 1 424 ? -9.103 -7.974 45.985 1.00 55.62 428 ASN A N 1
ATOM 3368 C CA . ASN A 1 424 ? -9.808 -9.254 45.963 1.00 55.65 428 ASN A CA 1
ATOM 3369 C C . ASN A 1 424 ? -9.901 -9.815 47.380 1.00 53.89 428 ASN A C 1
ATOM 3370 O O . ASN A 1 424 ? -9.175 -10.754 47.734 1.00 53.09 428 ASN A O 1
ATOM 3375 N N . PRO A 1 425 ? -10.775 -9.257 48.223 1.00 54.92 429 PRO A N 1
ATOM 3376 C CA . PRO A 1 425 ? -10.882 -9.749 49.605 1.00 57.52 429 PRO A CA 1
ATOM 3377 C C . PRO A 1 425 ? -11.413 -11.175 49.646 1.00 61.63 429 PRO A C 1
ATOM 3378 O O . PRO A 1 425 ? -12.382 -11.512 48.962 1.00 62.43 429 PRO A O 1
ATOM 3382 N N . ARG A 1 426 ? -10.765 -12.013 50.460 1.00 63.88 430 ARG A N 1
ATOM 3383 C CA . ARG A 1 426 ? -11.168 -13.411 50.558 1.00 64.84 430 ARG A CA 1
ATOM 3384 C C . ARG A 1 426 ? -12.533 -13.556 51.208 1.00 70.87 430 ARG A C 1
ATOM 3385 O O . ARG A 1 426 ? -13.248 -14.528 50.934 1.00 74.92 430 ARG A O 1
ATOM 3393 N N . GLY A 1 427 ? -12.909 -12.614 52.067 1.00 71.50 431 GLY A N 1
ATOM 3394 C CA . GLY A 1 427 ? -14.146 -12.700 52.799 1.00 71.49 431 GLY A CA 1
ATOM 3395 C C . GLY A 1 427 ? -14.395 -11.467 53.641 1.00 71.94 431 GLY A C 1
ATOM 3396 O O . GLY A 1 427 ? -13.861 -10.383 53.379 1.00 70.24 431 GLY A O 1
ATOM 3397 N N . PRO A 1 428 ? -15.206 -11.616 54.684 1.00 65.97 432 PRO A N 1
ATOM 3398 C CA . PRO A 1 428 ? -15.596 -10.450 55.487 1.00 63.54 432 PRO A CA 1
ATOM 3399 C C . PRO A 1 428 ? -14.485 -9.974 56.415 1.00 59.14 432 PRO A C 1
ATOM 3400 O O . PRO A 1 428 ? -14.424 -8.788 56.761 1.00 55.19 432 PRO A O 1
ATOM 3404 N N . VAL A 1 429 ? -13.609 -10.892 56.833 1.00 57.79 433 VAL A N 1
ATOM 3405 C CA . VAL A 1 429 ? -12.493 -10.509 57.694 1.00 57.30 433 VAL A CA 1
ATOM 3406 C C . VAL A 1 429 ? -11.520 -9.610 56.932 1.00 55.40 433 VAL A C 1
ATOM 3407 O O . VAL A 1 429 ? -10.983 -8.642 57.482 1.00 54.93 433 VAL A O 1
ATOM 3411 N N . ASP A 1 430 ? -11.297 -9.902 55.651 1.00 54.70 434 ASP A N 1
ATOM 3412 C CA . ASP A 1 430 ? -10.400 -9.076 54.850 1.00 55.84 434 ASP A CA 1
ATOM 3413 C C . ASP A 1 430 ? -10.940 -7.658 54.697 1.00 57.13 434 ASP A C 1
ATOM 3414 O O . ASP A 1 430 ? -10.177 -6.687 54.761 1.00 55.74 434 ASP A O 1
ATOM 3419 N N . GLN A 1 431 ? -12.255 -7.522 54.490 1.00 59.06 435 GLN A N 1
ATOM 3420 C CA . GLN A 1 431 ? -12.860 -6.198 54.383 1.00 59.90 435 GLN A CA 1
ATOM 3421 C C . GLN A 1 431 ? -12.768 -5.447 55.702 1.00 56.47 435 GLN A C 1
ATOM 3422 O O . GLN A 1 431 ? -12.549 -4.232 55.714 1.00 57.12 435 GLN A O 1
ATOM 3428 N N . ALA A 1 432 ? -12.922 -6.154 56.827 1.00 51.90 436 ALA A N 1
ATOM 3429 C CA . ALA A 1 432 ? -12.783 -5.511 58.131 1.00 50.20 436 ALA A CA 1
ATOM 3430 C C . ALA A 1 432 ? -11.338 -5.110 58.403 1.00 49.25 436 ALA A C 1
ATOM 3431 O O . ALA A 1 432 ? -11.083 -4.045 58.979 1.00 48.83 436 ALA A O 1
ATOM 3433 N N . THR A 1 433 ? -10.386 -5.964 58.015 1.00 49.38 437 THR A N 1
ATOM 3434 C CA . THR A 1 433 ? -8.968 -5.654 58.188 1.00 46.89 437 THR A CA 1
ATOM 3435 C C . THR A 1 433 ? -8.572 -4.426 57.379 1.00 45.75 437 THR A C 1
ATOM 3436 O O . THR A 1 433 ? -7.824 -3.569 57.863 1.00 46.33 437 THR A O 1
ATOM 3440 N N . LEU A 1 434 ? -9.070 -4.322 56.146 1.00 45.53 438 LEU A N 1
ATOM 3441 C CA . LEU A 1 434 ? -8.805 -3.142 55.333 1.00 45.36 438 LEU A CA 1
ATOM 3442 C C . LEU A 1 434 ? -9.306 -1.872 56.022 1.00 45.63 438 LEU A C 1
ATOM 3443 O O . LEU A 1 434 ? -8.597 -0.862 56.067 1.00 45.66 438 LEU A O 1
ATOM 3448 N N . THR A 1 435 ? -10.513 -1.911 56.592 1.00 45.47 439 THR A N 1
ATOM 3449 C CA . THR A 1 435 ? -11.051 -0.734 57.275 1.00 44.82 439 THR A CA 1
ATOM 3450 C C . THR A 1 435 ? -10.232 -0.381 58.510 1.00 46.57 439 THR A C 1
ATOM 3451 O O . THR A 1 435 ? -10.034 0.802 58.817 1.00 49.38 439 THR A O 1
ATOM 3455 N N . ALA A 1 436 ? -9.764 -1.391 59.243 1.00 44.72 440 ALA A N 1
ATOM 3456 C CA . ALA A 1 436 ? -8.885 -1.136 60.379 1.00 42.10 440 ALA A CA 1
ATOM 3457 C C . ALA A 1 436 ? -7.602 -0.424 59.944 1.00 39.21 440 ALA A C 1
ATOM 3458 O O . ALA A 1 436 ? -7.184 0.557 60.568 1.00 40.30 440 ALA A O 1
ATOM 3460 N N . PHE A 1 437 ? -6.956 -0.905 58.874 1.00 38.58 441 PHE A N 1
ATOM 3461 C CA . PHE A 1 437 ? -5.720 -0.244 58.449 1.00 41.41 441 PHE A CA 1
ATOM 3462 C C . PHE A 1 437 ? -5.974 1.167 57.917 1.00 43.36 441 PHE A C 1
ATOM 3463 O O . PHE A 1 437 ? -5.116 2.045 58.082 1.00 44.20 441 PHE A O 1
ATOM 3471 N N . ARG A 1 438 ? -7.129 1.415 57.289 1.00 43.22 442 ARG A N 1
ATOM 3472 C CA . ARG A 1 438 ? -7.438 2.769 56.829 1.00 46.95 442 ARG A CA 1
ATOM 3473 C C . ARG A 1 438 ? -7.539 3.734 58.001 1.00 50.32 442 ARG A C 1
ATOM 3474 O O . ARG A 1 438 ? -7.002 4.851 57.953 1.00 47.94 442 ARG A O 1
ATOM 3482 N N . ASP A 1 439 ? -8.232 3.317 59.067 1.00 51.15 443 ASP A N 1
ATOM 3483 C CA . ASP A 1 439 ? -8.325 4.141 60.268 1.00 52.06 443 ASP A CA 1
ATOM 3484 C C . ASP A 1 439 ? -6.954 4.330 60.903 1.00 46.23 443 ASP A C 1
ATOM 3485 O O . ASP A 1 439 ? -6.613 5.433 61.349 1.00 41.46 443 ASP A O 1
ATOM 3490 N N . MET A 1 440 ? -6.160 3.257 60.960 1.00 45.61 444 MET A N 1
ATOM 3491 C CA . MET A 1 440 ? -4.796 3.367 61.464 1.00 47.80 444 MET A CA 1
ATOM 3492 C C . MET A 1 440 ? -3.969 4.334 60.616 1.00 42.32 444 MET A C 1
ATOM 3493 O O . MET A 1 440 ? -3.231 5.170 61.153 1.00 43.15 444 MET A O 1
ATOM 3498 N N . ARG A 1 441 ? -4.113 4.260 59.291 1.00 37.21 445 ARG A N 1
ATOM 3499 C CA . ARG A 1 441 ? -3.379 5.165 58.409 1.00 38.22 445 ARG A CA 1
ATOM 3500 C C . ARG A 1 441 ? -3.779 6.622 58.640 1.00 40.66 445 ARG A C 1
ATOM 3501 O O . ARG A 1 441 ? -2.918 7.506 58.673 1.00 38.21 445 ARG A O 1
ATOM 3509 N N . ALA A 1 442 ? -5.080 6.889 58.825 1.00 41.78 446 ALA A N 1
ATOM 3510 C CA . ALA A 1 442 ? -5.527 8.242 59.164 1.00 42.34 446 ALA A CA 1
ATOM 3511 C C . ALA A 1 442 ? -5.042 8.672 60.542 1.00 45.22 446 ALA A C 1
ATOM 3512 O O . ALA A 1 442 ? -4.874 9.868 60.798 1.00 48.37 446 ALA A O 1
ATOM 3514 N N . ALA A 1 443 ? -4.801 7.719 61.434 1.00 47.43 447 ALA A N 1
ATOM 3515 C CA . ALA A 1 443 ? -4.317 8.065 62.760 1.00 46.94 447 ALA A CA 1
ATOM 3516 C C . ALA A 1 443 ? -2.850 8.477 62.753 1.00 47.03 447 ALA A C 1
ATOM 3517 O O . ALA A 1 443 ? -2.423 9.233 63.628 1.00 50.24 447 ALA A O 1
ATOM 3519 N N . HIS A 1 444 ? -2.054 7.980 61.807 1.00 44.07 448 HIS A N 1
ATOM 3520 C CA . HIS A 1 444 ? -0.622 8.260 61.826 1.00 45.43 448 HIS A CA 1
ATOM 3521 C C . HIS A 1 444 ? -0.193 9.338 60.837 1.00 46.48 448 HIS A C 1
ATOM 3522 O O . HIS A 1 444 ? 0.804 10.025 61.092 1.00 45.45 448 HIS A O 1
ATOM 3529 N N . TRP A 1 445 ? -0.892 9.501 59.706 1.00 43.68 449 TRP A N 1
ATOM 3530 C CA . TRP A 1 445 ? -0.442 10.402 58.654 1.00 38.21 449 TRP A CA 1
ATOM 3531 C C . TRP A 1 445 ? -1.575 11.287 58.161 1.00 39.12 449 TRP A C 1
ATOM 3532 O O . TRP A 1 445 ? -2.710 10.830 58.006 1.00 38.54 449 TRP A O 1
ATOM 3543 N N . ASP A 1 446 ? -1.249 12.557 57.912 1.00 37.97 450 ASP A N 1
ATOM 3544 C CA . ASP A 1 446 ? -2.047 13.465 57.083 1.00 37.48 450 ASP A CA 1
ATOM 3545 C C . ASP A 1 446 ? -1.383 13.480 55.711 1.00 35.65 450 ASP A C 1
ATOM 3546 O O . ASP A 1 446 ? -0.365 14.153 55.516 1.00 33.06 450 ASP A O 1
ATOM 3551 N N . MET A 1 447 ? -1.969 12.752 54.750 1.00 36.27 451 MET A N 1
ATOM 3552 C CA . MET A 1 447 ? -1.285 12.525 53.482 1.00 35.83 451 MET A CA 1
ATOM 3553 C C . MET A 1 447 ? -1.251 13.773 52.606 1.00 36.52 451 MET A C 1
ATOM 3554 O O . MET A 1 447 ? -0.333 13.929 51.789 1.00 34.58 451 MET A O 1
ATOM 3559 N N . GLU A 1 448 ? -2.242 14.655 52.729 1.00 38.26 452 GLU A N 1
ATOM 3560 C CA . GLU A 1 448 ? -2.200 15.880 51.942 1.00 41.50 452 GLU A CA 1
ATOM 3561 C C . GLU A 1 448 ? -1.131 16.828 52.471 1.00 36.24 452 GLU A C 1
ATOM 3562 O O . GLU A 1 448 ? -0.407 17.451 51.683 1.00 33.59 452 GLU A O 1
ATOM 3568 N N . ALA A 1 449 ? -1.016 16.931 53.799 1.00 36.96 453 ALA A N 1
ATOM 3569 C CA . ALA A 1 449 ? 0.074 17.678 54.424 1.00 37.25 453 ALA A CA 1
ATOM 3570 C C . ALA A 1 449 ? 1.442 17.086 54.077 1.00 34.81 453 ALA A C 1
ATOM 3571 O O . ALA A 1 449 ? 2.405 17.822 53.827 1.00 33.90 453 ALA A O 1
ATOM 3573 N N . PHE A 1 450 ? 1.561 15.758 54.127 1.00 32.56 454 PHE A N 1
ATOM 3574 C CA . PHE A 1 450 ? 2.783 15.082 53.703 1.00 30.87 454 PHE A CA 1
ATOM 3575 C C . PHE A 1 450 ? 3.155 15.503 52.283 1.00 30.68 454 PHE A C 1
ATOM 3576 O O . PHE A 1 450 ? 4.289 15.929 52.022 1.00 28.58 454 PHE A O 1
ATOM 3584 N N . ASP A 1 451 ? 2.202 15.400 51.350 1.00 29.12 455 ASP A N 1
ATOM 3585 C CA . ASP A 1 451 ? 2.497 15.783 49.969 1.00 29.54 455 ASP A CA 1
ATOM 3586 C C . ASP A 1 451 ? 2.896 17.253 49.875 1.00 29.19 455 ASP A C 1
ATOM 3587 O O . ASP A 1 451 ? 3.828 17.602 49.142 1.00 30.78 455 ASP A O 1
ATOM 3592 N N . ALA A 1 452 ? 2.218 18.127 50.622 1.00 28.47 456 ALA A N 1
ATOM 3593 C CA . ALA A 1 452 ? 2.564 19.545 50.557 1.00 30.26 456 ALA A CA 1
ATOM 3594 C C . ALA A 1 452 ? 3.978 19.794 51.073 1.00 29.53 456 ALA A C 1
ATOM 3595 O O . ALA A 1 452 ? 4.727 20.582 50.484 1.00 31.35 456 ALA A O 1
ATOM 3597 N N . ALA A 1 453 ? 4.371 19.102 52.153 1.00 29.19 457 ALA A N 1
ATOM 3598 C CA . ALA A 1 453 ? 5.702 19.283 52.722 1.00 26.60 457 ALA A CA 1
ATOM 3599 C C . ALA A 1 453 ? 6.781 18.844 51.749 1.00 27.42 457 ALA A C 1
ATOM 3600 O O . ALA A 1 453 ? 7.793 19.532 51.586 1.00 27.50 457 ALA A O 1
ATOM 3602 N N . VAL A 1 454 ? 6.579 17.693 51.096 1.00 26.43 458 VAL A N 1
ATOM 3603 C CA . VAL A 1 454 ? 7.555 17.191 50.128 1.00 25.08 458 VAL A CA 1
ATOM 3604 C C . VAL A 1 454 ? 7.690 18.160 48.962 1.00 25.21 458 VAL A C 1
ATOM 3605 O O . VAL A 1 454 ? 8.804 18.495 48.533 1.00 25.56 458 VAL A O 1
ATOM 3609 N N . ARG A 1 455 ? 6.560 18.656 48.461 1.00 23.56 459 ARG A N 1
ATOM 3610 C CA . ARG A 1 455 ? 6.583 19.620 47.363 1.00 28.06 459 ARG A CA 1
ATOM 3611 C C . ARG A 1 455 ? 7.355 20.885 47.734 1.00 27.43 459 ARG A C 1
ATOM 3612 O O . ARG A 1 455 ? 8.159 21.389 46.940 1.00 27.57 459 ARG A O 1
ATOM 3620 N N . GLU A 1 456 ? 7.123 21.419 48.927 1.00 26.46 460 GLU A N 1
ATOM 3621 C CA . GLU A 1 456 ? 7.835 22.636 49.314 1.00 30.28 460 GLU A CA 1
ATOM 3622 C C . GLU A 1 456 ? 9.328 22.378 49.448 1.00 27.78 460 GLU A C 1
ATOM 3623 O O . GLU A 1 456 ? 10.146 23.206 49.028 1.00 28.11 460 GLU A O 1
ATOM 3629 N N . SER A 1 457 ? 9.700 21.230 50.033 1.00 24.55 461 SER A N 1
ATOM 3630 C CA . SER A 1 457 ? 11.111 20.888 50.185 1.00 25.79 461 SER A CA 1
ATOM 3631 C C . SER A 1 457 ? 11.811 20.794 48.832 1.00 24.19 461 SER A C 1
ATOM 3632 O O . SER A 1 457 ? 12.925 21.306 48.659 1.00 22.92 461 SER A O 1
ATOM 3635 N N . GLN A 1 458 ? 11.192 20.100 47.865 1.00 24.80 462 GLN A N 1
ATOM 3636 C CA . GLN A 1 458 ? 11.756 20.027 46.520 1.00 25.03 462 GLN A CA 1
ATOM 3637 C C . GLN A 1 458 ? 11.893 21.412 45.897 1.00 22.10 462 GLN A C 1
ATOM 3638 O O . GLN A 1 458 ? 12.916 21.730 45.274 1.00 23.90 462 GLN A O 1
ATOM 3644 N N . ALA A 1 459 ? 10.857 22.234 46.020 1.00 23.31 463 ALA A N 1
ATOM 3645 C CA . ALA A 1 459 ? 10.875 23.527 45.332 1.00 26.76 463 ALA A CA 1
ATOM 3646 C C . ALA A 1 459 ? 11.977 24.444 45.872 1.00 26.91 463 ALA A C 1
ATOM 3647 O O . ALA A 1 459 ? 12.677 25.105 45.089 1.00 27.42 463 ALA A O 1
ATOM 3649 N N . ARG A 1 460 ? 12.116 24.525 47.202 1.00 25.32 464 ARG A N 1
ATOM 3650 C CA . ARG A 1 460 ? 13.232 25.235 47.840 1.00 27.94 464 ARG A CA 1
ATOM 3651 C C . ARG A 1 460 ? 14.572 24.807 47.269 1.00 27.69 464 ARG A C 1
ATOM 3652 O O . ARG A 1 460 ? 15.435 25.636 46.951 1.00 25.44 464 ARG A O 1
ATOM 3660 N N . ARG A 1 461 ? 14.807 23.493 47.258 1.00 27.22 465 ARG A N 1
ATOM 3661 C CA . ARG A 1 461 ? 16.119 22.997 46.878 1.00 28.10 465 ARG A CA 1
ATOM 3662 C C . ARG A 1 461 ? 16.426 23.307 45.429 1.00 28.69 465 ARG A C 1
ATOM 3663 O O . ARG A 1 461 ? 17.576 23.612 45.089 1.00 30.67 465 ARG A O 1
ATOM 3671 N N . TRP A 1 462 ? 15.429 23.229 44.551 1.00 30.61 466 TRP A N 1
ATOM 3672 C CA . TRP A 1 462 ? 15.747 23.520 43.154 1.00 33.11 466 TRP A CA 1
ATOM 3673 C C . TRP A 1 462 ? 16.144 24.980 42.958 1.00 31.61 466 TRP A C 1
ATOM 3674 O O . TRP A 1 462 ? 17.057 25.265 42.169 1.00 30.54 466 TRP A O 1
ATOM 3685 N N . VAL A 1 463 ? 15.517 25.905 43.691 1.00 27.54 467 VAL A N 1
ATOM 3686 C CA . VAL A 1 463 ? 15.976 27.301 43.680 1.00 28.27 467 VAL A CA 1
ATOM 3687 C C . VAL A 1 463 ? 17.429 27.388 44.144 1.00 28.61 467 VAL A C 1
ATOM 3688 O O . VAL A 1 463 ? 18.306 27.953 43.466 1.00 28.63 467 VAL A O 1
ATOM 3692 N N . VAL A 1 464 ? 17.699 26.827 45.314 1.00 24.28 468 VAL A N 1
ATOM 3693 C CA . VAL A 1 464 ? 19.004 26.954 45.942 1.00 23.26 468 VAL A CA 1
ATOM 3694 C C . VAL A 1 464 ? 20.063 26.224 45.135 1.00 24.97 468 VAL A C 1
ATOM 3695 O O . VAL A 1 464 ? 21.173 26.730 44.946 1.00 24.20 468 VAL A O 1
ATOM 3699 N N . TYR A 1 465 ? 19.755 25.016 44.671 1.00 24.10 469 TYR A N 1
ATOM 3700 C CA . TYR A 1 465 ? 20.788 24.228 43.999 1.00 24.88 469 TYR A CA 1
ATOM 3701 C C . TYR A 1 465 ? 21.202 24.866 42.670 1.00 26.48 469 TYR A C 1
ATOM 3702 O O . TYR A 1 465 ? 22.385 24.872 42.310 1.00 26.94 469 TYR A O 1
ATOM 3711 N N . GLU A 1 466 ? 20.246 25.391 41.923 1.00 26.40 470 GLU A N 1
ATOM 3712 C CA . GLU A 1 466 ? 20.607 26.067 40.687 1.00 31.19 470 GLU A CA 1
ATOM 3713 C C . GLU A 1 466 ? 21.592 27.198 40.958 1.00 30.94 470 GLU A C 1
ATOM 3714 O O . GLU A 1 466 ? 22.555 27.385 40.201 1.00 28.62 470 GLU A O 1
ATOM 3720 N N . ALA A 1 467 ? 21.399 27.933 42.063 1.00 25.54 471 ALA A N 1
ATOM 3721 C CA . ALA A 1 467 ? 22.338 28.997 42.404 1.00 25.33 471 ALA A CA 1
ATOM 3722 C C . ALA A 1 467 ? 23.705 28.428 42.795 1.00 22.78 471 ALA A C 1
ATOM 3723 O O . ALA A 1 467 ? 24.747 28.943 42.377 1.00 27.25 471 ALA A O 1
ATOM 3725 N N . LEU A 1 468 ? 23.721 27.386 43.627 1.00 19.81 472 LEU A N 1
ATOM 3726 C CA . LEU A 1 468 ? 24.984 26.822 44.096 1.00 21.38 472 LEU A CA 1
ATOM 3727 C C . LEU A 1 468 ? 25.831 26.237 42.956 1.00 25.22 472 LEU A C 1
ATOM 3728 O O . LEU A 1 468 ? 27.060 26.137 43.091 1.00 24.83 472 LEU A O 1
ATOM 3733 N N . ARG A 1 469 ? 25.213 25.880 41.835 1.00 23.35 473 ARG A N 1
ATOM 3734 C CA . ARG A 1 469 ? 25.956 25.347 40.703 1.00 22.94 473 ARG A CA 1
ATOM 3735 C C . ARG A 1 469 ? 26.310 26.430 39.692 1.00 27.61 473 ARG A C 1
ATOM 3736 O O . ARG A 1 469 ? 26.789 26.118 38.599 1.00 30.02 473 ARG A O 1
ATOM 3744 N N . ASN A 1 470 ? 26.116 27.694 40.044 1.00 26.13 474 ASN A N 1
ATOM 3745 C CA . ASN A 1 470 ? 26.639 28.804 39.255 1.00 24.28 474 ASN A CA 1
ATOM 3746 C C . ASN A 1 470 ? 27.899 29.324 39.928 1.00 25.09 474 ASN A C 1
ATOM 3747 O O . ASN A 1 470 ? 27.974 29.390 41.153 1.00 26.43 474 ASN A O 1
ATOM 3752 N N . GLY A 1 471 ? 28.904 29.643 39.130 1.00 25.65 475 GLY A N 1
ATOM 3753 C CA . GLY A 1 471 ? 30.139 30.144 39.704 1.00 24.80 475 GLY A CA 1
ATOM 3754 C C . GLY A 1 471 ? 30.966 29.043 40.354 1.00 23.48 475 GLY A C 1
ATOM 3755 O O . GLY A 1 471 ? 30.779 27.859 40.111 1.00 27.37 475 GLY A O 1
ATOM 3756 N N . ALA A 1 472 ? 31.905 29.464 41.198 1.00 25.43 476 ALA A N 1
ATOM 3757 C CA . ALA A 1 472 ? 32.769 28.518 41.902 1.00 23.92 476 ALA A CA 1
ATOM 3758 C C . ALA A 1 472 ? 31.953 27.644 42.848 1.00 27.34 476 ALA A C 1
ATOM 3759 O O . ALA A 1 472 ? 31.190 28.163 43.671 1.00 26.44 476 ALA A O 1
ATOM 3761 N N . TYR A 1 473 ? 32.135 26.326 42.760 1.00 21.21 477 TYR A N 1
ATOM 3762 C CA . TYR A 1 473 ? 31.384 25.409 43.613 1.00 24.56 477 TYR A CA 1
ATOM 3763 C C . TYR A 1 473 ? 32.069 25.254 44.969 1.00 26.30 477 TYR A C 1
ATOM 3764 O O . TYR A 1 473 ? 33.284 25.082 45.048 1.00 24.85 477 TYR A O 1
ATOM 3773 N N . TYR A 1 474 ? 31.278 25.285 46.040 1.00 24.01 478 TYR A N 1
ATOM 3774 C CA . TYR A 1 474 ? 31.814 25.060 47.381 1.00 18.73 478 TYR A CA 1
ATOM 3775 C C . TYR A 1 474 ? 31.396 23.677 47.847 1.00 22.54 478 TYR A C 1
ATOM 3776 O O . TYR A 1 474 ? 30.213 23.471 48.185 1.00 21.38 478 TYR A O 1
ATOM 3785 N N . PRO A 1 475 ? 32.291 22.701 47.882 1.00 24.11 479 PRO A N 1
ATOM 3786 C CA . PRO A 1 475 ? 31.853 21.342 48.177 1.00 23.72 479 PRO A CA 1
ATOM 3787 C C . PRO A 1 475 ? 31.648 21.122 49.670 1.00 24.68 479 PRO A C 1
ATOM 3788 O O . PRO A 1 475 ? 32.309 21.723 50.519 1.00 24.04 479 PRO A O 1
ATOM 3792 N N . TRP A 1 476 ? 30.723 20.225 49.970 1.00 23.62 480 TRP A N 1
ATOM 3793 C CA . TRP A 1 476 ? 30.381 19.848 51.336 1.00 23.47 480 TRP A CA 1
ATOM 3794 C C . TRP A 1 476 ? 30.899 18.467 51.720 1.00 21.68 480 TRP A C 1
ATOM 3795 O O . TRP A 1 476 ? 30.605 17.994 52.833 1.00 22.76 480 TRP A O 1
ATOM 3806 N N . ASP A 1 477 ? 31.651 17.798 50.847 1.00 23.30 481 ASP A N 1
ATOM 3807 C CA . ASP A 1 477 ? 32.098 16.443 51.184 1.00 24.57 481 ASP A CA 1
ATOM 3808 C C . ASP A 1 477 ? 33.013 16.444 52.409 1.00 24.48 481 ASP A C 1
ATOM 3809 O O . ASP A 1 477 ? 33.864 17.318 52.579 1.00 23.52 481 ASP A O 1
ATOM 3814 N N . HIS A 1 478 ? 32.851 15.430 53.265 1.00 22.36 482 HIS A N 1
ATOM 3815 C CA . HIS A 1 478 ? 33.694 15.330 54.452 1.00 24.76 482 HIS A CA 1
ATOM 3816 C C . HIS A 1 478 ? 35.142 15.076 54.063 1.00 23.39 482 HIS A C 1
ATOM 3817 O O . HIS A 1 478 ? 35.446 14.164 53.279 1.00 23.47 482 HIS A O 1
ATOM 3824 N N . GLN A 1 479 ? 36.039 15.858 54.630 1.00 20.69 483 GLN A N 1
ATOM 3825 C CA . GLN A 1 479 ? 37.468 15.601 54.481 1.00 23.83 483 GLN A CA 1
ATOM 3826 C C . GLN A 1 479 ? 38.055 15.147 55.818 1.00 26.09 483 GLN A C 1
ATOM 3827 O O . GLN A 1 479 ? 38.129 15.951 56.764 1.00 25.83 483 GLN A O 1
ATOM 3833 N N . PRO A 1 480 ? 38.450 13.885 55.958 1.00 25.72 484 PRO A N 1
ATOM 3834 C CA . PRO A 1 480 ? 39.011 13.410 57.233 1.00 28.66 484 PRO A CA 1
ATOM 3835 C C . PRO A 1 480 ? 40.241 14.205 57.654 1.00 38.89 484 PRO A C 1
ATOM 3836 O O . PRO A 1 480 ? 41.043 14.636 56.827 1.00 42.07 484 PRO A O 1
ATOM 3840 N N . LEU A 1 481 ? 40.380 14.386 58.967 1.00 44.29 485 LEU A N 1
ATOM 3841 C CA . LEU A 1 481 ? 41.287 15.384 59.523 1.00 50.58 485 LEU A CA 1
ATOM 3842 C C . LEU A 1 481 ? 42.751 15.007 59.321 1.00 52.70 485 LEU A C 1
ATOM 3843 O O . LEU A 1 481 ? 43.133 13.835 59.344 1.00 49.35 485 LEU A O 1
ATOM 3845 N N . GLN A 1 482 ? 43.576 16.032 59.126 1.00 58.34 486 GLN A N 1
ATOM 3846 C CA . GLN A 1 482 ? 44.999 15.871 58.858 1.00 63.23 486 GLN A CA 1
ATOM 3847 C C . GLN A 1 482 ? 45.781 15.963 60.164 1.00 62.35 486 GLN A C 1
ATOM 3848 O O . GLN A 1 482 ? 45.578 16.895 60.945 1.00 69.94 486 GLN A O 1
ATOM 3850 N N . LYS A 1 483 ? 46.677 15.005 60.404 1.00 51.40 487 LYS A N 1
ATOM 3851 C CA . LYS A 1 483 ? 47.354 15.015 61.695 1.00 48.63 487 LYS A CA 1
ATOM 3852 C C . LYS A 1 483 ? 48.835 14.636 61.634 1.00 39.17 487 LYS A C 1
ATOM 3853 O O . LYS A 1 483 ? 49.402 14.268 62.673 1.00 34.91 487 LYS A O 1
ATOM 3855 N N . ALA A 1 484 ? 49.491 14.764 60.466 1.00 34.72 488 ALA A N 1
ATOM 3856 C CA . ALA A 1 484 ? 50.818 14.179 60.290 1.00 31.67 488 ALA A CA 1
ATOM 3857 C C . ALA A 1 484 ? 51.828 14.736 61.275 1.00 30.76 488 ALA A C 1
ATOM 3858 O O . ALA A 1 484 ? 52.726 14.010 61.715 1.00 31.13 488 ALA A O 1
ATOM 3860 N N . SER A 1 485 ? 51.711 16.010 61.639 1.00 28.38 489 SER A N 1
ATOM 3861 C CA . SER A 1 485 ? 52.713 16.588 62.530 1.00 28.79 489 SER A CA 1
ATOM 3862 C C . SER A 1 485 ? 52.547 16.125 63.977 1.00 31.26 489 SER A C 1
ATOM 3863 O O . SER A 1 485 ? 53.410 16.426 64.817 1.00 31.40 489 SER A O 1
ATOM 3866 N N . GLU A 1 486 ? 51.465 15.416 64.293 1.00 28.04 490 GLU A N 1
ATOM 3867 C CA . GLU A 1 486 ? 51.277 14.876 65.633 1.00 30.39 490 GLU A CA 1
ATOM 3868 C C . GLU A 1 486 ? 51.287 13.348 65.656 1.00 31.21 490 GLU A C 1
ATOM 3869 O O . GLU A 1 486 ? 51.025 12.749 66.706 1.00 33.19 490 GLU A O 1
ATOM 3875 N N . ARG A 1 487 ? 51.576 12.701 64.530 1.00 28.67 491 ARG A N 1
ATOM 3876 C CA . ARG A 1 487 ? 51.553 11.247 64.424 1.00 31.63 491 ARG A CA 1
ATOM 3877 C C . ARG A 1 487 ? 52.957 10.678 64.528 1.00 29.32 491 ARG A C 1
ATOM 3878 O O . ARG A 1 487 ? 53.936 11.345 64.181 1.00 29.62 491 ARG A O 1
ATOM 3886 N N . TYR A 1 488 ? 53.041 9.443 65.015 1.00 26.43 492 TYR A N 1
ATOM 3887 C CA . TYR A 1 488 ? 54.316 8.695 65.076 1.00 25.13 492 TYR A CA 1
ATOM 3888 C C . TYR A 1 488 ? 55.337 9.512 65.877 1.00 26.88 492 TYR A C 1
ATOM 3889 O O . TYR A 1 488 ? 54.968 10.175 66.861 1.00 27.50 492 TYR A O 1
ATOM 3898 N N . MET A 1 489 ? 56.625 9.486 65.507 1.00 25.69 493 MET A N 1
ATOM 3899 C CA . MET A 1 489 ? 57.670 10.078 66.335 1.00 26.32 493 MET A CA 1
ATOM 3900 C C . MET A 1 489 ? 57.994 11.492 65.856 1.00 27.64 493 MET A C 1
ATOM 3901 O O . MET A 1 489 ? 58.425 11.679 64.709 1.00 28.08 493 MET A O 1
ATOM 3906 N N . ARG A 1 490 ? 57.792 12.481 66.739 1.00 26.80 494 ARG A N 1
ATOM 3907 C CA . ARG A 1 490 ? 58.128 13.880 66.457 1.00 26.82 494 ARG A CA 1
ATOM 3908 C C . ARG A 1 490 ? 58.986 14.405 67.607 1.00 27.61 494 ARG A C 1
ATOM 3909 O O . ARG A 1 490 ? 58.893 13.905 68.728 1.00 33.99 494 ARG A O 1
ATOM 3917 N N . ASN A 1 491 ? 59.794 15.440 67.360 1.00 27.66 495 ASN A N 1
ATOM 3918 C CA . ASN A 1 491 ? 60.864 15.752 68.305 1.00 28.34 495 ASN A CA 1
ATOM 3919 C C . ASN A 1 491 ? 60.449 16.688 69.434 1.00 33.44 495 ASN A C 1
ATOM 3920 O O . ASN A 1 491 ? 61.321 17.269 70.090 1.00 35.65 495 ASN A O 1
ATOM 3925 N N . HIS A 1 492 ? 59.158 16.811 69.710 1.00 34.49 496 HIS A N 1
ATOM 3926 C CA . HIS A 1 492 ? 58.736 17.255 71.029 1.00 36.31 496 HIS A CA 1
ATOM 3927 C C . HIS A 1 492 ? 58.465 16.078 71.969 1.00 37.58 496 HI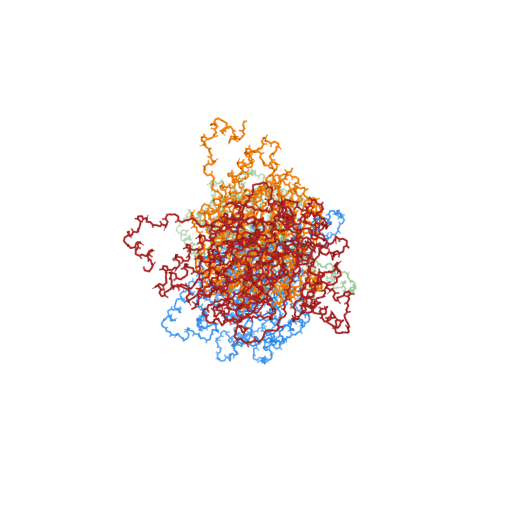S A C 1
ATOM 3928 O O . HIS A 1 492 ? 58.104 16.304 73.125 1.00 38.10 496 HIS A O 1
ATOM 3935 N N . MET A 1 493 ? 58.642 14.836 71.506 1.00 36.49 497 MET A N 1
ATOM 3936 C CA . MET A 1 493 ? 58.366 13.627 72.282 1.00 39.61 497 MET A CA 1
ATOM 3937 C C . MET A 1 493 ? 59.660 12.943 72.731 1.00 42.19 497 MET A C 1
ATOM 3938 O O . MET A 1 493 ? 60.737 13.160 72.167 1.00 40.80 497 MET A O 1
ATOM 3943 N N . ASN A 1 494 ? 59.538 12.086 73.755 1.00 42.16 498 ASN A N 1
ATOM 3944 C CA . ASN A 1 494 ? 60.575 11.122 74.125 1.00 38.77 498 ASN A CA 1
ATOM 3945 C C . ASN A 1 494 ? 60.281 9.806 73.410 1.00 35.23 498 ASN A C 1
ATOM 3946 O O . ASN A 1 494 ? 59.164 9.292 73.504 1.00 36.99 498 ASN A O 1
ATOM 3951 N N . LEU A 1 495 ? 61.276 9.259 72.701 1.00 32.51 499 LEU A N 1
ATOM 3952 C CA . LEU A 1 495 ? 61.000 8.118 71.822 1.00 33.87 499 LEU A CA 1
ATOM 3953 C C . LEU A 1 495 ? 60.550 6.902 72.621 1.00 34.68 499 LEU A C 1
ATOM 3954 O O . LEU A 1 495 ? 59.591 6.214 72.240 1.00 35.41 499 LEU A O 1
ATOM 3959 N N . ASP A 1 496 ? 61.248 6.604 73.722 1.00 33.82 500 ASP A N 1
ATOM 3960 C CA . ASP A 1 496 ? 60.859 5.462 74.550 1.00 36.16 500 ASP A CA 1
ATOM 3961 C C . ASP A 1 496 ? 59.447 5.639 75.103 1.00 33.49 500 ASP A C 1
ATOM 3962 O O . ASP A 1 496 ? 58.651 4.691 75.108 1.00 34.30 500 ASP A O 1
ATOM 3967 N N . THR A 1 497 ? 59.112 6.845 75.581 1.00 32.19 501 THR A N 1
ATOM 3968 C CA . THR A 1 497 ? 57.751 7.076 76.065 1.00 34.46 501 THR A CA 1
ATOM 3969 C C . THR A 1 497 ? 56.717 6.859 74.959 1.00 32.80 501 THR A C 1
ATOM 3970 O O . THR A 1 497 ? 55.673 6.222 75.176 1.00 32.35 501 THR A O 1
ATOM 3974 N N . LEU A 1 498 ? 56.987 7.386 73.768 1.00 30.22 502 LEU A N 1
ATOM 3975 C CA . LEU A 1 498 ? 56.082 7.188 72.640 1.00 30.11 502 LEU A CA 1
ATOM 3976 C C . LEU A 1 498 ? 55.877 5.700 72.354 1.00 31.23 502 LEU A C 1
ATOM 3977 O O . LEU A 1 498 ? 54.737 5.230 72.227 1.00 31.81 502 LEU A O 1
ATOM 3982 N N . GLU A 1 499 ? 56.974 4.935 72.250 1.00 31.72 503 GLU A N 1
ATOM 3983 C CA . GLU A 1 499 ? 56.838 3.529 71.869 1.00 32.22 503 GLU A CA 1
ATOM 3984 C C . GLU A 1 499 ? 55.994 2.777 72.888 1.00 32.20 503 GLU A C 1
ATOM 3985 O O . GLU A 1 499 ? 55.141 1.956 72.524 1.00 32.16 503 GLU A O 1
ATOM 3991 N N . GLU A 1 500 ? 56.203 3.059 74.174 1.00 29.91 504 GLU A N 1
ATOM 3992 C CA . GLU A 1 500 ? 55.427 2.362 75.190 1.00 30.33 504 GLU A CA 1
ATOM 3993 C C . GLU A 1 500 ? 53.940 2.715 75.094 1.00 34.15 504 GLU A C 1
ATOM 3994 O O . GLU A 1 500 ? 53.073 1.841 75.248 1.00 33.49 504 GLU A O 1
ATOM 4000 N N . SER A 1 501 ? 53.625 3.997 74.843 1.00 34.34 505 SER A N 1
ATOM 4001 C CA . SER A 1 501 ? 52.227 4.401 74.734 1.00 33.00 505 SER A CA 1
ATOM 4002 C C . SER A 1 501 ? 51.535 3.760 73.529 1.00 30.86 505 SER A C 1
ATOM 4003 O O . SER A 1 501 ? 50.331 3.489 73.588 1.00 31.69 505 SER A O 1
ATOM 4006 N N . LYS A 1 502 ? 52.275 3.498 72.434 1.00 28.56 506 LYS A N 1
ATOM 4007 C CA . LYS A 1 502 ? 51.677 2.988 71.202 1.00 27.76 506 LYS A CA 1
ATOM 4008 C C . LYS A 1 502 ? 51.633 1.462 71.152 1.00 27.58 506 LYS A C 1
ATOM 4009 O O . LYS A 1 502 ? 51.010 0.915 70.241 1.00 28.78 506 LYS A O 1
ATOM 4015 N N . ARG A 1 503 ? 52.230 0.787 72.133 1.00 28.13 507 ARG A N 1
ATOM 4016 C CA . ARG A 1 503 ? 52.315 -0.666 72.170 1.00 29.74 507 ARG A CA 1
ATOM 4017 C C . ARG A 1 503 ? 51.153 -1.207 73.001 1.00 28.76 507 ARG A C 1
ATOM 4018 O O . ARG A 1 503 ? 50.875 -0.686 74.082 1.00 31.05 507 ARG A O 1
ATOM 4026 N N . TYR A 1 504 ? 50.455 -2.228 72.478 1.00 27.87 508 TYR A N 1
ATOM 4027 C CA . TYR A 1 504 ? 49.398 -2.824 73.288 1.00 28.16 508 TYR A CA 1
ATOM 4028 C C . TYR A 1 504 ? 49.080 -4.242 72.813 1.00 29.41 508 TYR A C 1
ATOM 4029 O O . TYR A 1 504 ? 48.949 -4.470 71.606 1.00 27.02 508 TYR A O 1
ATOM 4038 N N . PRO A 1 505 ? 48.949 -5.230 73.725 1.00 29.54 509 PRO A N 1
ATOM 4039 C CA . PRO A 1 505 ? 49.153 -5.158 75.184 1.00 33.04 509 PRO A CA 1
ATOM 4040 C C . PRO A 1 505 ? 50.589 -4.752 75.553 1.00 35.52 509 PRO A C 1
ATOM 4041 O O . PRO A 1 505 ? 51.477 -4.842 74.704 1.00 32.86 509 PRO A O 1
ATOM 4045 N N . ARG A 1 506 ? 50.808 -4.282 76.778 1.00 38.36 510 ARG A N 1
ATOM 4046 C CA . ARG A 1 506 ? 52.118 -3.803 77.194 1.00 42.79 510 ARG A CA 1
ATOM 4047 C C . ARG A 1 506 ? 52.834 -4.839 78.054 1.00 47.21 510 ARG A C 1
ATOM 4048 O O . ARG A 1 506 ? 52.197 -5.657 78.724 1.00 47.18 510 ARG A O 1
ATOM 4056 N N . GLY A 1 507 ? 54.168 -4.800 78.003 1.00 51.54 511 GLY A N 1
ATOM 4057 C CA . GLY A 1 507 ? 55.018 -5.636 78.845 1.00 54.34 511 GLY A CA 1
ATOM 4058 C C . GLY A 1 507 ? 54.826 -7.134 78.712 1.00 56.97 511 GLY A C 1
ATOM 4059 O O . GLY A 1 507 ? 55.085 -7.866 79.671 1.00 60.93 511 GLY A O 1
ATOM 4060 N N . GLU A 1 508 ? 54.393 -7.621 77.550 1.00 55.78 512 GLU A N 1
ATOM 4061 C CA . GLU A 1 508 ? 54.212 -9.070 77.365 1.00 54.51 512 GLU A CA 1
ATOM 4062 C C . GLU A 1 508 ? 55.225 -9.648 76.373 1.00 50.25 512 GLU A C 1
A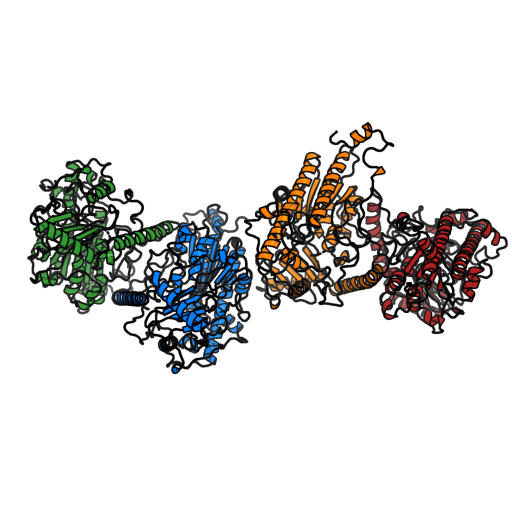TOM 4063 O O . GLU A 1 508 ? 55.828 -8.904 75.599 1.00 45.25 512 GLU A O 1
ATOM 4069 N N . LYS B 1 1 ? 53.945 -34.072 107.021 1.00 46.64 5 LYS B N 1
ATOM 4070 C CA . LYS B 1 1 ? 53.020 -34.466 105.955 1.00 41.65 5 LYS B CA 1
ATOM 4071 C C . LYS B 1 1 ? 51.716 -33.703 106.156 1.00 37.94 5 LYS B C 1
ATOM 4072 O O . LYS B 1 1 ? 51.132 -33.769 107.238 1.00 36.54 5 LYS B O 1
ATOM 4078 N N . PRO B 1 2 ? 51.275 -32.957 105.142 1.00 34.01 6 PRO B N 1
ATOM 4079 C CA . PRO B 1 2 ? 50.070 -32.133 105.308 1.00 32.40 6 PRO B CA 1
ATOM 4080 C C . PRO B 1 2 ? 48.810 -32.977 105.221 1.00 30.07 6 PRO B C 1
ATOM 4081 O O . PRO B 1 2 ? 48.765 -33.995 104.532 1.00 29.75 6 PRO B O 1
ATOM 4085 N N . ASN B 1 3 ? 47.772 -32.544 105.934 1.00 27.30 7 ASN B N 1
ATOM 4086 C CA . ASN B 1 3 ? 46.456 -33.102 105.659 1.00 27.33 7 ASN B CA 1
ATOM 4087 C C . ASN B 1 3 ? 45.984 -32.639 104.283 1.00 23.42 7 ASN B C 1
ATOM 4088 O O . ASN B 1 3 ? 46.453 -31.640 103.750 1.00 27.04 7 ASN B O 1
ATOM 4093 N N . ILE B 1 4 ? 45.048 -33.383 103.697 1.00 24.25 8 ILE B N 1
ATOM 4094 C CA . ILE B 1 4 ? 44.541 -33.053 102.367 1.00 21.96 8 ILE B CA 1
ATOM 4095 C C . ILE B 1 4 ? 43.025 -33.137 102.387 1.00 25.12 8 ILE B C 1
ATOM 4096 O O . ILE B 1 4 ? 42.462 -34.200 102.669 1.00 25.11 8 ILE B O 1
ATOM 4101 N N . LEU B 1 5 ? 42.373 -32.037 102.042 1.00 21.63 9 LEU B N 1
ATOM 4102 C CA . LEU B 1 5 ? 40.929 -31.994 101.884 1.00 23.23 9 LEU B CA 1
ATOM 4103 C C . LEU B 1 5 ? 40.638 -31.801 100.402 1.00 24.09 9 LEU B C 1
ATOM 4104 O O . LEU B 1 5 ? 41.014 -30.778 99.817 1.00 23.61 9 LEU B O 1
ATOM 4109 N N . ILE B 1 6 ? 39.983 -32.780 99.801 1.00 20.87 10 ILE B N 1
ATOM 4110 C CA . ILE B 1 6 ? 39.613 -32.730 98.394 1.00 20.37 10 ILE B CA 1
ATOM 4111 C C . ILE B 1 6 ? 38.125 -32.446 98.337 1.00 20.15 10 ILE B C 1
ATOM 4112 O O . ILE B 1 6 ? 37.315 -33.264 98.785 1.00 19.35 10 ILE B O 1
ATOM 4117 N N . ILE B 1 7 ? 37.759 -31.282 97.821 1.00 18.34 11 ILE B N 1
ATOM 4118 C CA . ILE B 1 7 ? 36.354 -30.940 97.605 1.00 19.80 11 ILE B CA 1
ATOM 4119 C C . ILE B 1 7 ? 36.064 -31.129 96.129 1.00 21.84 11 ILE B C 1
ATOM 4120 O O . ILE B 1 7 ? 36.593 -30.397 95.285 1.00 24.38 11 ILE B O 1
ATOM 4125 N N . MET B 1 8 ? 35.194 -32.076 95.824 1.00 18.75 12 MET B N 1
ATOM 4126 C CA . MET B 1 8 ? 34.799 -32.396 94.469 1.00 19.41 12 MET B CA 1
ATOM 4127 C C . MET B 1 8 ? 33.311 -32.143 94.288 1.00 19.62 12 MET B C 1
ATOM 4128 O O . MET B 1 8 ? 32.509 -32.429 95.180 1.00 20.88 12 MET B O 1
ATOM 4133 N N . VAL B 1 9 ? 32.941 -31.587 93.141 1.00 20.07 13 VAL B N 1
ATOM 4134 C CA . VAL B 1 9 ? 31.542 -31.378 92.808 1.00 16.69 13 VAL B CA 1
ATOM 4135 C C . VAL B 1 9 ? 31.303 -32.029 91.452 1.00 19.69 13 VAL B C 1
ATOM 4136 O O . VAL B 1 9 ? 32.243 -32.348 90.727 1.00 19.01 13 VAL B O 1
ATOM 4140 N N . ASP B 1 10 ? 30.037 -32.218 91.101 1.00 18.46 14 ASP B N 1
ATOM 4141 C CA . ASP B 1 10 ? 29.710 -33.008 89.919 1.00 19.01 14 ASP B CA 1
ATOM 4142 C C . ASP B 1 10 ? 29.101 -32.123 88.853 1.00 19.08 14 ASP B C 1
ATOM 4143 O O . ASP B 1 10 ? 28.115 -31.433 89.114 1.00 19.44 14 ASP B O 1
ATOM 4148 N N . GLN B 1 11 ? 29.658 -32.184 87.628 1.00 18.17 15 GLN B N 1
ATOM 4149 C CA . GLN B 1 11 ? 29.040 -31.511 86.470 1.00 19.35 15 GLN B CA 1
ATOM 4150 C C . GLN B 1 11 ? 29.170 -29.986 86.536 1.00 15.51 15 GLN B C 1
ATOM 4151 O O . GLN B 1 11 ? 28.278 -29.250 86.110 1.00 18.32 15 GLN B O 1
ATOM 4157 N N . LEU B 1 12 ? 30.311 -29.486 86.989 1.00 17.88 16 LEU B N 1
ATOM 4158 C CA . LEU B 1 12 ? 30.550 -28.040 87.074 1.00 16.73 16 LEU B CA 1
ATOM 4159 C C . LEU B 1 12 ? 31.360 -27.579 85.856 1.00 18.46 16 LEU B C 1
ATOM 4160 O O . LEU B 1 12 ? 32.544 -27.924 85.711 1.00 16.57 16 LEU B O 1
ATOM 4165 N N . ASN B 1 13 ? 30.710 -26.779 85.016 1.00 17.54 17 ASN B N 1
ATOM 4166 C CA . ASN B 1 13 ? 31.285 -26.154 83.821 1.00 19.83 17 ASN B CA 1
ATOM 4167 C C . ASN B 1 13 ? 32.482 -25.284 84.212 1.00 20.98 17 ASN B C 1
ATOM 4168 O O . ASN B 1 13 ? 32.322 -24.250 84.876 1.00 19.72 17 ASN B O 1
ATOM 4173 N N . GLY B 1 14 ? 33.683 -25.665 83.750 1.00 18.17 18 GLY B N 1
ATOM 4174 C CA . GLY B 1 14 ? 34.901 -24.964 84.116 1.00 19.00 18 GLY B CA 1
ATOM 4175 C C . GLY B 1 14 ? 34.999 -23.538 83.602 1.00 20.07 18 GLY B C 1
ATOM 4176 O O . GLY B 1 14 ? 35.768 -22.744 84.155 1.00 21.39 18 GLY B O 1
ATOM 4177 N N . LYS B 1 15 ? 34.243 -23.190 82.558 1.00 20.66 19 LYS B N 1
ATOM 4178 C CA . LYS B 1 15 ? 34.283 -21.807 82.084 1.00 20.84 19 LYS B CA 1
ATOM 4179 C C . LYS B 1 15 ? 33.662 -20.845 83.088 1.00 22.61 19 LYS B C 1
ATOM 4180 O O . LYS B 1 15 ? 33.882 -19.632 82.985 1.00 21.43 19 LYS B O 1
ATOM 4186 N N . LEU B 1 16 ? 32.914 -21.367 84.055 1.00 21.39 20 LEU B N 1
ATOM 4187 C CA . LEU B 1 16 ? 32.356 -20.540 85.126 1.00 20.56 20 LEU B CA 1
ATOM 4188 C C . LEU B 1 16 ? 33.382 -20.182 86.194 1.00 25.91 20 LEU B C 1
ATOM 4189 O O . LEU B 1 16 ? 33.054 -19.429 87.136 1.00 23.46 20 LEU B O 1
ATOM 4194 N N . PHE B 1 17 ? 34.589 -20.740 86.106 1.00 23.04 21 PHE B N 1
ATOM 4195 C CA . PHE B 1 17 ? 35.692 -20.447 87.017 1.00 22.18 21 PHE B CA 1
ATOM 4196 C C . PHE B 1 17 ? 36.855 -19.871 86.231 1.00 29.05 21 PHE B C 1
ATOM 4197 O O . PHE B 1 17 ? 37.923 -20.494 86.141 1.00 32.41 21 PHE B O 1
ATOM 4205 N N . PRO B 1 18 ? 36.693 -18.665 85.680 1.00 28.99 22 PRO B N 1
ATOM 4206 C CA . PRO B 1 18 ? 37.781 -18.071 84.894 1.00 32.66 22 PRO B CA 1
ATOM 4207 C C . PRO B 1 18 ? 38.986 -17.718 85.741 1.00 32.97 22 PRO B C 1
ATOM 4208 O O . PRO B 1 18 ? 40.122 -17.779 85.253 1.00 34.66 22 PRO B O 1
ATOM 4212 N N . ASP B 1 19 ? 38.778 -17.420 87.014 1.00 32.04 23 ASP B N 1
ATOM 4213 C CA . ASP B 1 19 ? 39.855 -17.029 87.915 1.00 34.26 23 ASP B CA 1
ATOM 4214 C C . ASP B 1 19 ? 39.308 -17.187 89.325 1.00 32.64 23 ASP B C 1
ATOM 4215 O O . ASP B 1 19 ? 39.014 -16.189 90.000 1.00 30.09 23 ASP B O 1
ATOM 4220 N N . GLY B 1 20 ? 39.099 -18.436 89.752 1.00 29.29 24 GLY B N 1
ATOM 4221 C CA . GLY B 1 20 ? 38.129 -18.688 90.790 1.00 27.50 24 GLY B CA 1
ATOM 4222 C C . GLY B 1 20 ? 36.758 -18.475 90.176 1.00 27.39 24 GLY B C 1
ATOM 4223 O O . GLY B 1 20 ? 36.646 -18.268 88.958 1.00 28.70 24 GLY B O 1
ATOM 4224 N N . PRO B 1 21 ? 35.698 -18.515 90.985 1.00 26.07 25 PRO B N 1
ATOM 4225 C CA . PRO B 1 21 ? 34.344 -18.340 90.444 1.00 22.53 25 PRO B CA 1
ATOM 4226 C C . PRO B 1 21 ? 34.197 -17.043 89.678 1.00 23.14 25 PRO B C 1
ATOM 4227 O O . PRO B 1 21 ? 34.783 -16.017 90.036 1.00 23.52 25 PRO B O 1
ATOM 4231 N N . ALA B 1 22 ? 33.345 -17.073 88.659 1.00 20.83 26 ALA B N 1
ATOM 4232 C CA . ALA B 1 22 ? 33.067 -15.841 87.931 1.00 23.17 26 ALA B CA 1
ATOM 4233 C C . ALA B 1 22 ? 32.419 -14.818 88.859 1.00 24.66 26 ALA B C 1
ATOM 4234 O O . ALA B 1 22 ? 31.735 -15.174 89.814 1.00 23.57 26 ALA B O 1
ATOM 4236 N N . ASP B 1 23 ? 32.644 -13.532 88.555 1.00 26.12 27 ASP B N 1
ATOM 4237 C CA . ASP B 1 23 ? 32.140 -12.462 89.412 1.00 26.98 27 ASP B CA 1
ATOM 4238 C C . ASP B 1 23 ? 30.635 -12.555 89.596 1.00 25.71 27 ASP B C 1
ATOM 4239 O O . ASP B 1 23 ? 30.120 -12.224 90.666 1.00 28.00 27 ASP B O 1
ATOM 4244 N N . PHE B 1 24 ? 29.906 -12.975 88.560 1.00 26.96 28 PHE B N 1
ATOM 4245 C CA . PHE B 1 24 ? 28.447 -12.949 88.660 1.00 27.78 28 PHE B CA 1
ATOM 4246 C C . PHE B 1 24 ? 27.904 -14.034 89.572 1.00 27.41 28 PHE B C 1
ATOM 4247 O O . PHE B 1 24 ? 26.724 -13.974 89.941 1.00 28.36 28 PHE B O 1
ATOM 4255 N N . LEU B 1 25 ? 28.707 -15.033 89.918 1.00 20.59 29 LEU B N 1
ATOM 4256 C CA . LEU B 1 25 ? 28.255 -16.078 90.828 1.00 21.77 29 LEU B CA 1
ATOM 4257 C C . LEU B 1 25 ? 28.285 -15.560 92.260 1.00 25.35 29 LEU B C 1
ATOM 4258 O O . LEU B 1 25 ? 29.213 -14.845 92.650 1.00 25.63 29 LEU B O 1
ATOM 4263 N N . HIS B 1 26 ? 27.286 -15.944 93.052 1.00 21.45 30 HIS B N 1
ATOM 4264 C CA . HIS B 1 26 ? 27.330 -15.668 94.482 1.00 23.84 30 HIS B CA 1
ATOM 4265 C C . HIS B 1 26 ? 28.039 -16.830 95.155 1.00 23.27 30 HIS B C 1
ATOM 4266 O O . HIS B 1 26 ? 27.424 -17.857 95.462 1.00 25.04 30 HIS B O 1
ATOM 4273 N N . ALA B 1 27 ? 29.309 -16.660 95.419 1.00 20.97 31 ALA B N 1
ATOM 4274 C CA . ALA B 1 27 ? 30.088 -17.773 95.941 1.00 23.30 31 ALA B CA 1
ATOM 4275 C C . ALA B 1 27 ? 31.246 -17.204 96.738 1.00 25.20 31 ALA B C 1
ATOM 4276 O O . ALA B 1 27 ? 32.406 -17.416 96.368 1.00 24.24 31 ALA B O 1
ATOM 4278 N N . PRO B 1 28 ? 30.970 -16.467 97.821 1.00 23.16 32 PRO B N 1
ATOM 4279 C CA . PRO B 1 28 ? 32.064 -15.828 98.565 1.00 23.35 32 PRO B CA 1
ATOM 4280 C C . PRO B 1 28 ? 33.062 -16.799 99.156 1.00 24.30 32 PRO B C 1
ATOM 4281 O O . PRO B 1 28 ? 34.242 -16.449 99.250 1.00 24.83 32 PRO B O 1
ATOM 4285 N N . ASN B 1 29 ? 32.648 -18.001 99.579 1.00 20.48 33 ASN B N 1
ATOM 4286 C CA . ASN B 1 29 ? 33.639 -18.886 100.187 1.00 20.36 33 ASN B CA 1
ATOM 4287 C C . ASN B 1 29 ? 34.601 -19.449 99.136 1.00 23.06 33 ASN B C 1
ATOM 4288 O O . ASN B 1 29 ? 35.805 -19.611 99.396 1.00 22.50 33 ASN B O 1
ATOM 4293 N N . LEU B 1 30 ? 34.083 -19.780 97.954 1.00 17.75 34 LEU B N 1
ATOM 4294 C CA . LEU B 1 30 ? 34.964 -20.271 96.899 1.00 17.78 34 LEU B CA 1
ATOM 4295 C C . LEU B 1 30 ? 35.838 -19.158 96.339 1.00 21.78 34 LEU B C 1
ATOM 4296 O O . LEU B 1 30 ? 36.957 -19.418 95.872 1.00 22.75 34 LEU B O 1
ATOM 4301 N N . LYS B 1 31 ? 35.329 -17.930 96.318 1.00 22.85 35 LYS B N 1
ATOM 4302 C CA . LYS B 1 31 ? 36.167 -16.818 95.867 1.00 26.11 35 LYS B CA 1
ATOM 4303 C C . LYS B 1 31 ? 37.303 -16.558 96.854 1.00 26.65 35 LYS B C 1
ATOM 4304 O O . LYS B 1 31 ? 38.440 -16.262 96.454 1.00 25.54 35 LYS B O 1
ATOM 4310 N N . ALA B 1 32 ? 37.014 -16.665 98.152 1.00 22.23 36 ALA B N 1
ATOM 4311 C CA . ALA B 1 32 ? 38.058 -16.476 99.157 1.00 26.36 36 ALA B CA 1
ATOM 4312 C C . ALA B 1 32 ? 39.083 -17.600 99.091 1.00 26.87 36 ALA B C 1
ATOM 4313 O O . ALA B 1 32 ? 40.293 -17.360 99.198 1.00 23.12 36 ALA B O 1
ATOM 4315 N N . LEU B 1 33 ? 38.622 -18.832 98.880 1.00 22.35 37 LEU B N 1
ATOM 4316 C CA . LEU B 1 33 ? 39.553 -19.943 98.717 1.00 22.74 37 LEU B CA 1
ATOM 4317 C C . LEU B 1 33 ? 40.412 -19.747 97.479 1.00 22.96 37 LEU B C 1
ATOM 4318 O O . LEU B 1 33 ? 41.632 -19.975 97.510 1.00 26.29 37 LEU B O 1
ATOM 4323 N N . ALA B 1 34 ? 39.797 -19.281 96.390 1.00 22.12 38 ALA B N 1
ATOM 4324 C CA . ALA B 1 34 ? 40.533 -19.111 95.140 1.00 21.65 38 ALA B CA 1
ATOM 4325 C C . ALA B 1 34 ? 41.650 -18.097 95.295 1.00 24.29 38 ALA B C 1
ATOM 4326 O O . ALA B 1 34 ? 42.718 -18.247 94.690 1.00 23.34 38 ALA B O 1
ATOM 4328 N N . LYS B 1 35 ? 41.414 -17.047 96.097 1.00 24.15 39 LYS B N 1
ATOM 4329 C CA . LYS B 1 35 ? 42.390 -15.974 96.255 1.00 31.39 39 LYS B CA 1
ATOM 4330 C C . LYS B 1 35 ? 43.685 -16.477 96.860 1.00 30.15 39 LYS B C 1
ATOM 4331 O O . LYS B 1 35 ? 44.749 -15.896 96.622 1.00 32.68 39 LYS B O 1
ATOM 4337 N N . ARG B 1 36 ? 43.637 -17.561 97.627 1.00 27.08 40 ARG B N 1
ATOM 4338 C CA . ARG B 1 36 ? 44.868 -18.124 98.157 1.00 29.20 40 ARG B CA 1
ATOM 4339 C C . ARG B 1 36 ? 45.263 -19.411 97.460 1.00 28.47 40 ARG B C 1
ATOM 4340 O O . ARG B 1 36 ? 46.173 -20.102 97.930 1.00 27.79 40 ARG B O 1
ATOM 4348 N N . SER B 1 37 ? 44.646 -19.708 96.313 1.00 24.67 41 SER B N 1
ATOM 4349 C CA . SER B 1 37 ? 44.929 -20.942 95.595 1.00 22.70 41 SER B CA 1
ATOM 4350 C C . SER B 1 37 ? 45.836 -20.721 94.391 1.00 24.61 41 SER B C 1
ATOM 4351 O O . SER B 1 37 ? 45.873 -19.639 93.802 1.00 25.50 41 SER B O 1
ATOM 4354 N N . ALA B 1 38 ? 46.518 -21.798 93.994 1.00 22.35 42 ALA B N 1
ATOM 4355 C CA . ALA B 1 38 ? 46.958 -21.929 92.609 1.00 24.83 42 ALA B CA 1
ATOM 4356 C C . ALA B 1 38 ? 45.739 -22.315 91.784 1.00 27.78 42 ALA B C 1
ATOM 4357 O O . ALA B 1 38 ? 45.069 -23.312 92.098 1.00 26.25 42 ALA B O 1
ATOM 4359 N N . ARG B 1 39 ? 45.400 -21.504 90.782 1.00 23.60 43 ARG B N 1
ATOM 4360 C CA . ARG B 1 39 ? 44.184 -21.707 90.006 1.00 24.87 43 ARG B CA 1
ATOM 4361 C C . ARG B 1 39 ? 44.536 -22.113 88.586 1.00 22.62 43 ARG B C 1
ATOM 4362 O O . ARG B 1 39 ? 45.323 -21.433 87.926 1.00 23.53 43 ARG B O 1
ATOM 4370 N N . PHE B 1 40 ? 43.978 -23.230 88.129 1.00 19.94 44 PHE B N 1
ATOM 4371 C CA . PHE B 1 40 ? 44.325 -23.776 86.811 1.00 21.23 44 PHE B CA 1
ATOM 4372 C C . PHE B 1 40 ? 43.170 -23.461 85.873 1.00 25.28 44 PHE B C 1
ATOM 4373 O O . PHE B 1 40 ? 42.144 -24.146 85.877 1.00 25.06 44 PHE B O 1
ATOM 4381 N N . HIS B 1 41 ? 43.339 -22.392 85.096 1.00 23.25 45 HIS B N 1
ATOM 4382 C CA . HIS B 1 41 ? 42.244 -21.826 84.316 1.00 22.27 45 HIS B CA 1
ATOM 4383 C C . HIS B 1 41 ? 41.762 -22.782 83.236 1.00 23.46 45 HIS B C 1
ATOM 4384 O O . HIS B 1 41 ? 40.552 -22.906 83.016 1.00 24.04 45 HIS B O 1
ATOM 4391 N N . ASN B 1 42 ? 42.696 -23.455 82.546 1.00 20.15 46 ASN B N 1
ATOM 4392 C CA . ASN B 1 42 ? 42.366 -24.300 81.401 1.00 21.25 46 ASN B CA 1
ATOM 4393 C C . ASN B 1 42 ? 42.484 -25.766 81.792 1.00 20.05 46 ASN B C 1
ATOM 4394 O O . ASN B 1 42 ? 43.294 -26.515 81.240 1.00 19.08 46 ASN B O 1
ATOM 4399 N N . ASN B 1 43 ? 41.707 -26.173 82.788 1.00 18.81 47 ASN B N 1
ATOM 4400 C CA . ASN B 1 43 ? 41.806 -27.530 83.286 1.00 18.56 47 ASN B CA 1
ATOM 4401 C C . ASN B 1 43 ? 40.691 -28.370 82.680 1.00 17.78 47 ASN B C 1
ATOM 4402 O O . ASN B 1 43 ? 39.547 -27.917 82.604 1.00 17.94 47 ASN B O 1
ATOM 4407 N N . TYR B 1 44 ? 41.012 -29.614 82.328 1.00 17.59 48 TYR B N 1
ATOM 4408 C CA . TYR B 1 44 ? 40.109 -30.487 81.582 1.00 17.69 48 TYR B CA 1
ATOM 4409 C C . TYR B 1 44 ? 39.860 -31.794 82.323 1.00 19.49 48 TYR B C 1
ATOM 4410 O O . TYR B 1 44 ? 40.744 -32.337 82.990 1.00 19.55 48 TYR B O 1
ATOM 4419 N N . THR B 1 45 ? 38.642 -32.309 82.164 1.00 18.73 49 THR B N 1
ATOM 4420 C CA . THR B 1 45 ? 38.365 -33.683 82.531 1.00 17.65 49 THR B CA 1
ATOM 4421 C C . THR B 1 45 ? 39.175 -34.619 81.624 1.00 18.85 49 THR B C 1
ATOM 4422 O O . THR B 1 45 ? 39.627 -34.237 80.550 1.00 19.51 49 THR B O 1
ATOM 4426 N N . SER B 1 46 ? 39.354 -35.861 82.056 1.00 18.13 50 SER B N 1
ATOM 4427 C CA . SER B 1 46 ? 39.929 -36.842 81.138 1.00 18.79 50 SER B CA 1
ATOM 4428 C C . SER B 1 46 ? 38.864 -37.572 80.330 1.00 19.42 50 SER B C 1
ATOM 4429 O O . SER B 1 46 ? 39.191 -38.176 79.313 1.00 17.78 50 SER B O 1
ATOM 4432 N N . SER B 1 47 ? 37.571 -37.456 80.697 1.00 17.44 51 SER B N 1
ATOM 4433 C CA . SER B 1 47 ? 36.515 -38.112 79.933 1.00 16.79 51 SER B CA 1
ATOM 4434 C C . SER B 1 47 ? 35.180 -37.518 80.384 1.00 18.57 51 SER B C 1
ATOM 4435 O O . SER B 1 47 ? 34.899 -37.528 81.577 1.00 19.18 51 SER B O 1
ATOM 4438 N N . PRO B 1 48 ? 34.362 -36.962 79.486 1.00 16.71 52 PRO B N 1
ATOM 4439 C CA . PRO B 1 48 ? 33.181 -36.152 79.906 1.00 17.94 52 PRO B CA 1
ATOM 4440 C C . PRO B 1 48 ? 31.974 -37.012 80.267 1.00 19.66 52 PRO B C 1
ATOM 4441 O O . PRO B 1 48 ? 30.930 -36.983 79.590 1.00 20.21 52 PRO B O 1
ATOM 4445 N N . LEU B 1 49 ? 32.142 -37.828 81.305 1.00 18.29 53 LEU B N 1
ATOM 4446 C CA . LEU B 1 49 ? 31.068 -38.641 81.837 1.00 18.64 53 LEU B CA 1
ATOM 4447 C C . LEU B 1 49 ? 31.482 -39.086 83.231 1.00 19.12 53 LEU B C 1
ATOM 4448 O O . LEU B 1 49 ? 32.673 -39.311 83.465 1.00 20.72 53 LEU B O 1
ATOM 4460 N N . ALA B 1 51 ? 31.403 -41.833 85.585 1.00 16.03 55 ALA B N 1
ATOM 4461 C CA . ALA B 1 51 ? 32.259 -42.953 86.061 1.00 15.22 55 ALA B CA 1
ATOM 4462 C C . ALA B 1 51 ? 33.629 -42.976 85.355 1.00 17.34 55 ALA B C 1
ATOM 4463 O O . ALA B 1 51 ? 34.637 -43.168 86.044 1.00 18.05 55 ALA B O 1
ATOM 4465 N N . PRO B 1 52 ? 33.673 -42.798 84.020 1.00 18.55 56 PRO B N 1
ATOM 4466 C CA . PRO B 1 52 ? 34.996 -42.719 83.365 1.00 18.34 56 PRO B CA 1
ATOM 4467 C C . PRO B 1 52 ? 35.840 -41.603 83.930 1.00 17.32 56 PRO B C 1
ATOM 4468 O O . PRO B 1 52 ? 37.012 -41.829 84.239 1.00 18.45 56 PRO B O 1
ATOM 4472 N N . ALA B 1 53 ? 35.261 -40.407 84.136 1.00 15.55 57 ALA B N 1
ATOM 4473 C CA . ALA B 1 53 ? 36.032 -39.303 84.701 1.00 16.72 57 ALA B CA 1
ATOM 4474 C C . ALA B 1 53 ? 36.561 -39.628 86.093 1.00 16.58 57 ALA B C 1
ATOM 4475 O O . ALA B 1 53 ? 37.701 -39.268 86.437 1.00 17.80 57 ALA B O 1
ATOM 4477 N N . ARG B 1 54 ? 35.733 -40.253 86.926 1.00 16.69 58 ARG B N 1
ATOM 4478 C CA . ARG B 1 54 ? 36.089 -40.472 88.325 1.00 15.96 58 ARG B CA 1
ATOM 4479 C C . ARG B 1 54 ? 37.080 -41.608 88.499 1.00 15.58 58 ARG B C 1
ATOM 4480 O O . ARG B 1 54 ? 37.979 -41.524 89.337 1.00 17.14 58 ARG B O 1
ATOM 4488 N N . ALA B 1 55 ? 36.976 -42.653 87.682 1.00 15.70 59 ALA B N 1
ATOM 4489 C CA . ALA B 1 55 ? 37.949 -43.733 87.786 1.00 18.23 59 ALA B CA 1
ATOM 4490 C C . ALA B 1 55 ? 39.309 -43.256 87.289 1.00 19.23 59 ALA B C 1
ATOM 4491 O O . ALA B 1 55 ? 40.357 -43.581 87.866 1.00 17.77 59 ALA B O 1
ATOM 4493 N N . SER B 1 56 ? 39.294 -42.457 86.235 1.00 17.97 60 SER B N 1
ATOM 4494 C CA . SER B 1 56 ? 40.509 -41.821 85.745 1.00 18.02 60 SER B CA 1
ATOM 4495 C C . SER B 1 56 ? 41.079 -40.845 86.760 1.00 21.16 60 SER B C 1
ATOM 4496 O O . SER B 1 56 ? 42.293 -40.816 86.984 1.00 25.31 60 SER B O 1
ATOM 4499 N N . PHE B 1 57 ? 40.219 -40.033 87.391 1.00 18.60 61 PHE B N 1
ATOM 4500 C CA . PHE B 1 57 ? 40.667 -39.122 88.441 1.00 20.63 61 PHE B CA 1
ATOM 4501 C C . PHE B 1 57 ? 41.323 -39.886 89.599 1.00 19.37 61 PHE B C 1
ATOM 4502 O O . PHE B 1 57 ? 42.410 -39.523 90.069 1.00 22.13 61 PHE B O 1
ATOM 4510 N N . MET B 1 58 ? 40.678 -40.962 90.065 1.00 20.78 62 MET B N 1
ATOM 4511 C CA . MET B 1 58 ? 41.218 -41.728 91.188 1.00 19.72 62 MET B CA 1
ATOM 4512 C C . MET B 1 58 ? 42.559 -42.363 90.850 1.00 21.76 62 MET B C 1
ATOM 4513 O O . MET B 1 58 ? 43.480 -42.364 91.674 1.00 23.39 62 MET B O 1
ATOM 4518 N N . ALA B 1 59 ? 42.695 -42.892 89.637 1.00 18.01 63 ALA B N 1
ATOM 4519 C CA . ALA B 1 59 ? 43.913 -43.608 89.275 1.00 23.15 63 ALA B CA 1
ATOM 4520 C C . ALA B 1 59 ? 44.957 -42.718 88.608 1.00 24.07 63 ALA B C 1
ATOM 4521 O O . ALA B 1 59 ? 46.129 -43.124 88.492 1.00 24.65 63 ALA B O 1
ATOM 4523 N N . GLY B 1 60 ? 44.563 -41.533 88.145 1.00 21.22 64 GLY B N 1
ATOM 4524 C CA . GLY B 1 60 ? 45.492 -40.766 87.319 1.00 22.21 64 GLY B CA 1
ATOM 4525 C C . GLY B 1 60 ? 45.803 -41.460 86.008 1.00 22.59 64 GLY B C 1
ATOM 4526 O O . GLY B 1 60 ? 46.902 -41.299 85.457 1.00 23.17 64 GLY B O 1
ATOM 4527 N N . GLN B 1 61 ? 44.848 -42.218 85.481 1.00 20.75 65 GLN B N 1
ATOM 4528 C CA . GLN B 1 61 ? 45.043 -42.994 84.254 1.00 23.23 65 GLN B CA 1
ATOM 4529 C C . GLN B 1 61 ? 43.887 -42.709 83.315 1.00 21.85 65 GLN B C 1
ATOM 4530 O O . GLN B 1 61 ? 42.772 -42.467 83.765 1.00 20.52 65 GLN B O 1
ATOM 4536 N N . LEU B 1 62 ? 44.145 -42.748 82.010 1.00 20.64 66 LEU B N 1
ATOM 4537 C CA . LEU B 1 62 ? 43.088 -42.560 81.027 1.00 19.27 66 LEU B CA 1
ATOM 4538 C C . LEU B 1 62 ? 42.110 -43.720 81.054 1.00 18.26 66 LEU B C 1
ATOM 4539 O O . LEU B 1 62 ? 42.483 -44.832 81.436 1.00 19.21 66 LEU B O 1
ATOM 4544 N N . PRO B 1 63 ? 40.862 -43.500 80.582 1.00 19.92 67 PRO B N 1
ATOM 4545 C CA . PRO B 1 63 ? 39.909 -44.622 80.465 1.00 21.72 67 PRO B CA 1
ATOM 4546 C C . PRO B 1 63 ? 40.448 -45.792 79.669 1.00 21.45 67 PRO B C 1
ATOM 4547 O O . PRO B 1 63 ? 40.129 -46.945 79.963 1.00 20.50 67 PRO B O 1
ATOM 4551 N N . SER B 1 64 ? 41.233 -45.526 78.630 1.00 18.98 68 SER B N 1
ATOM 4552 C CA . SER B 1 64 ? 41.768 -46.644 77.862 1.00 22.40 68 SER B CA 1
ATOM 4553 C C . SER B 1 64 ? 42.666 -47.532 78.721 1.00 23.93 68 SER B C 1
ATOM 4554 O O . SER B 1 64 ? 42.848 -48.716 78.410 1.00 25.16 68 SER B O 1
ATOM 4557 N N . ARG B 1 65 ? 43.211 -47.002 79.799 1.00 21.23 69 ARG B N 1
ATOM 4558 C CA . ARG B 1 65 ? 44.013 -47.786 80.724 1.00 21.75 69 ARG B CA 1
ATOM 4559 C C . ARG B 1 65 ? 43.208 -48.332 81.907 1.00 21.97 69 ARG B C 1
ATOM 4560 O O . ARG B 1 65 ? 43.387 -49.491 82.289 1.00 22.16 69 ARG B O 1
ATOM 4568 N N . THR B 1 66 ? 42.327 -47.533 82.504 1.00 19.60 70 THR B N 1
ATOM 4569 C CA . THR B 1 66 ? 41.512 -48.031 83.614 1.00 21.00 70 THR B CA 1
ATOM 4570 C C . THR B 1 66 ? 40.508 -49.064 83.156 1.00 23.05 70 THR B C 1
ATOM 4571 O O . THR B 1 66 ? 40.044 -49.857 83.982 1.00 24.27 70 THR B O 1
ATOM 4575 N N . ARG B 1 67 ? 40.156 -49.043 81.869 1.00 18.45 71 ARG B N 1
ATOM 4576 C CA . ARG B 1 67 ? 39.077 -49.804 81.241 1.00 22.67 71 ARG B CA 1
ATOM 4577 C C . ARG B 1 67 ? 37.684 -49.356 81.675 1.00 19.21 71 ARG B C 1
ATOM 4578 O O . ARG B 1 67 ? 36.688 -50.035 81.331 1.00 21.63 71 ARG B O 1
ATOM 4586 N N . VAL B 1 68 ? 37.560 -48.250 82.405 1.00 17.54 72 VAL B N 1
ATOM 4587 C CA . VAL B 1 68 ? 36.239 -47.752 82.787 1.00 20.27 72 VAL B CA 1
ATOM 4588 C C . VAL B 1 68 ? 35.785 -46.836 81.658 1.00 21.28 72 VAL B C 1
ATOM 4589 O O . VAL B 1 68 ? 35.993 -45.618 81.683 1.00 17.95 72 VAL B O 1
ATOM 4593 N N . TYR B 1 69 ? 35.161 -47.445 80.653 1.00 18.37 73 TYR B N 1
ATOM 4594 C CA . TYR B 1 69 ? 34.800 -46.743 79.439 1.00 16.70 73 TYR B CA 1
ATOM 4595 C C . TYR B 1 69 ? 33.516 -45.947 79.549 1.00 19.16 73 TYR B C 1
ATOM 4596 O O . TYR B 1 69 ? 33.304 -45.047 78.733 1.00 19.73 73 TYR B O 1
ATOM 4605 N N . ASP B 1 70 ? 32.636 -46.297 80.486 1.00 16.97 74 ASP B N 1
ATOM 4606 C CA . ASP B 1 70 ? 31.271 -45.791 80.461 1.00 18.03 74 ASP B CA 1
ATOM 4607 C C . ASP B 1 70 ? 30.750 -45.932 81.885 1.00 22.43 74 ASP B C 1
ATOM 4608 O O . ASP B 1 70 ? 31.492 -46.336 82.790 1.00 18.95 74 ASP B O 1
ATOM 4613 N N . ASN B 1 71 ? 29.466 -45.600 82.083 1.00 18.08 75 ASN B N 1
ATOM 4614 C CA . ASN B 1 71 ? 28.954 -45.476 83.450 1.00 18.68 75 ASN B CA 1
ATOM 4615 C C . ASN B 1 71 ? 28.615 -46.832 84.068 1.00 23.30 75 ASN B C 1
ATOM 4616 O O . ASN B 1 71 ? 28.134 -46.896 85.207 1.00 23.90 75 ASN B O 1
ATOM 4621 N N . ALA B 1 72 ? 28.851 -47.924 83.352 1.00 24.24 76 ALA B N 1
ATOM 4622 C CA . ALA B 1 72 ? 28.556 -49.247 83.890 1.00 27.15 76 ALA B CA 1
ATOM 4623 C C . ALA B 1 72 ? 29.754 -50.181 83.804 1.00 25.61 76 ALA B C 1
ATOM 4624 O O . ALA B 1 72 ? 29.592 -51.403 83.921 1.00 23.03 76 ALA B O 1
ATOM 4626 N N . ALA B 1 73 ? 30.946 -49.648 83.556 1.00 23.68 77 ALA B N 1
ATOM 4627 C CA . ALA B 1 73 ? 32.119 -50.476 83.329 1.00 22.44 77 ALA B CA 1
ATOM 4628 C C . ALA B 1 73 ? 32.807 -50.745 84.668 1.00 23.75 77 ALA B C 1
ATOM 4629 O O . ALA B 1 73 ? 33.085 -49.815 85.436 1.00 23.19 77 ALA B O 1
ATOM 4631 N N . GLU B 1 74 ? 33.118 -52.013 84.918 1.00 22.27 78 GLU B N 1
ATOM 4632 C CA . GLU B 1 74 ? 33.713 -52.403 86.186 1.00 22.08 78 GLU B CA 1
ATOM 4633 C C . GLU B 1 74 ? 35.095 -51.776 86.367 1.00 22.60 78 GLU B C 1
ATOM 4634 O O . GLU B 1 74 ? 35.939 -51.813 85.471 1.00 21.69 78 GLU B O 1
ATOM 4640 N N . TYR B 1 75 ? 35.331 -51.229 87.541 1.00 19.72 79 TYR B N 1
ATOM 4641 C CA . TYR B 1 75 ? 36.627 -50.711 87.950 1.00 25.50 79 TYR B CA 1
ATOM 4642 C C . TYR B 1 75 ? 37.329 -51.793 88.772 1.00 26.70 79 TYR B C 1
ATOM 4643 O O . TYR B 1 75 ? 36.899 -52.105 89.886 1.00 23.73 79 TYR B O 1
ATOM 4652 N N . GLN B 1 76 ? 38.413 -52.350 88.234 1.00 23.13 80 GLN B N 1
ATOM 4653 C CA . GLN B 1 76 ? 39.086 -53.449 88.919 1.00 23.04 80 GLN B CA 1
ATOM 4654 C C . GLN B 1 76 ? 39.727 -53.005 90.228 1.00 25.93 80 GLN B C 1
ATOM 4655 O O . GLN B 1 76 ? 40.358 -51.947 90.298 1.00 24.77 80 GLN B O 1
ATOM 4661 N N . SER B 1 77 ? 39.602 -53.849 91.267 1.00 24.57 81 SER B N 1
ATOM 4662 C CA . SER B 1 77 ? 40.148 -53.505 92.580 1.00 25.59 81 SER B CA 1
ATOM 4663 C C . SER B 1 77 ? 41.666 -53.391 92.591 1.00 27.60 81 SER B C 1
ATOM 4664 O O . SER B 1 77 ? 42.218 -52.729 93.477 1.00 30.25 81 SER B O 1
ATOM 4667 N N . SER B 1 78 ? 42.360 -54.038 91.652 1.00 25.25 82 SER B N 1
ATOM 4668 C CA . SER B 1 78 ? 43.816 -54.045 91.702 1.00 26.81 82 SER B CA 1
ATOM 4669 C C . SER B 1 78 ? 44.465 -52.798 91.096 1.00 28.57 82 SER B C 1
ATOM 4670 O O . SER B 1 78 ? 45.697 -52.728 91.043 1.00 32.89 82 SER B O 1
ATOM 4673 N N . ILE B 1 79 ? 43.690 -51.844 90.591 1.00 24.02 83 ILE B N 1
ATOM 4674 C CA . ILE B 1 79 ? 44.235 -50.613 90.014 1.00 22.55 83 ILE B CA 1
ATOM 4675 C C . ILE B 1 79 ? 44.543 -49.625 91.135 1.00 26.59 83 ILE B C 1
ATOM 4676 O O . ILE B 1 79 ? 43.629 -49.232 91.870 1.00 25.96 83 ILE B O 1
ATOM 4681 N N . PRO B 1 80 ? 45.789 -49.191 91.325 1.00 26.62 84 PRO B N 1
ATOM 4682 C CA . PRO B 1 80 ? 46.058 -48.274 92.439 1.00 22.19 84 PRO B CA 1
ATOM 4683 C C . PRO B 1 80 ? 45.416 -46.921 92.198 1.00 21.87 84 PRO B C 1
ATOM 4684 O O . PRO B 1 80 ? 45.403 -46.415 91.076 1.00 22.27 84 PRO B O 1
ATOM 4688 N N . THR B 1 81 ? 44.895 -46.329 93.265 1.00 21.58 85 THR B N 1
ATOM 4689 C CA . THR B 1 81 ? 44.330 -44.977 93.212 1.00 22.29 85 THR B CA 1
ATOM 4690 C C . THR B 1 81 ? 45.155 -44.064 94.107 1.00 22.38 85 THR B C 1
ATOM 4691 O O . THR B 1 81 ? 46.034 -44.512 94.847 1.00 23.14 85 THR B O 1
ATOM 4695 N N . TYR B 1 82 ? 44.825 -42.772 94.097 1.00 22.68 86 TYR B N 1
ATOM 4696 C CA . TYR B 1 82 ? 45.494 -41.895 95.043 1.00 23.31 86 TYR B CA 1
ATOM 4697 C C . TYR B 1 82 ? 45.235 -42.316 96.479 1.00 20.21 86 TYR B C 1
ATOM 4698 O O . TYR B 1 82 ? 46.081 -42.075 97.336 1.00 19.37 86 TYR B O 1
ATOM 4707 N N . ALA B 1 83 ? 44.100 -42.965 96.757 1.00 19.10 87 ALA B N 1
ATOM 4708 C CA . ALA B 1 83 ? 43.874 -43.418 98.133 1.00 21.41 87 ALA B CA 1
ATOM 4709 C C . ALA B 1 83 ? 44.884 -44.502 98.523 1.00 24.86 87 ALA B C 1
ATOM 4710 O O . ALA B 1 83 ? 45.412 -44.482 99.640 1.00 23.20 87 ALA B O 1
ATOM 4712 N N . HIS B 1 84 ? 45.192 -45.437 97.606 1.00 25.52 88 HIS B N 1
ATOM 4713 C CA . HIS B 1 84 ? 46.244 -46.422 97.874 1.00 24.57 88 HIS B CA 1
ATOM 4714 C C . HIS B 1 84 ? 47.590 -45.746 98.083 1.00 24.08 88 HIS B C 1
ATOM 4715 O O . HIS B 1 84 ? 48.322 -46.074 99.022 1.00 27.34 88 HIS B O 1
ATOM 4722 N N . HIS B 1 85 ? 47.967 -44.857 97.164 1.00 20.89 89 HIS B N 1
ATOM 4723 C CA . HIS B 1 85 ? 49.271 -44.210 97.260 1.00 23.25 89 HIS B CA 1
ATOM 4724 C C . HIS B 1 85 ? 49.444 -43.498 98.587 1.00 25.03 89 HIS B C 1
ATOM 4725 O O . HIS B 1 85 ? 50.485 -43.640 99.246 1.00 27.54 89 HIS B O 1
ATOM 4732 N N . LEU B 1 86 ? 48.446 -42.696 98.981 1.00 22.48 90 LEU B N 1
ATOM 4733 C CA . LEU B 1 86 ? 48.508 -42.006 100.266 1.00 23.09 90 LEU B CA 1
ATOM 4734 C C . LEU B 1 86 ? 48.468 -42.986 101.428 1.00 24.34 90 LEU B C 1
ATOM 4735 O O . LEU B 1 86 ? 49.188 -42.813 102.410 1.00 25.40 90 LEU B O 1
ATOM 4740 N N . ARG B 1 87 ? 47.584 -43.982 101.359 1.00 25.81 91 ARG B N 1
ATOM 4741 C CA . ARG B 1 87 ? 47.419 -44.929 102.463 1.00 25.34 91 ARG B CA 1
ATOM 4742 C C . ARG B 1 87 ? 48.687 -45.731 102.688 1.00 28.19 91 ARG B C 1
ATOM 4743 O O . ARG B 1 87 ? 49.029 -46.056 103.833 1.00 31.00 91 ARG B O 1
ATOM 4751 N N . ARG B 1 88 ? 49.385 -46.067 101.594 1.00 29.89 92 ARG B N 1
ATOM 4752 C CA . ARG B 1 88 ? 50.683 -46.732 101.658 1.00 31.34 92 ARG B CA 1
ATOM 4753 C C . ARG B 1 88 ? 51.738 -45.819 102.257 1.00 32.71 92 ARG B C 1
ATOM 4754 O O . ARG B 1 88 ? 52.644 -46.294 102.944 1.00 32.35 92 ARG B O 1
ATOM 4762 N N . ALA B 1 89 ? 51.614 -44.513 102.049 1.00 33.26 93 ALA B N 1
ATOM 4763 C CA . ALA B 1 89 ? 52.531 -43.537 102.622 1.00 32.83 93 ALA B CA 1
ATOM 4764 C C . ALA B 1 89 ? 52.155 -43.108 104.052 1.00 34.17 93 ALA B C 1
ATOM 4765 O O . ALA B 1 89 ? 52.778 -42.176 104.580 1.00 36.02 93 ALA B O 1
ATOM 4767 N N . GLY B 1 90 ? 51.165 -43.735 104.690 1.00 29.88 94 GLY B N 1
ATOM 4768 C CA . GLY B 1 90 ? 50.871 -43.429 106.081 1.00 28.24 94 GLY B CA 1
ATOM 4769 C C . GLY B 1 90 ? 49.635 -42.590 106.351 1.00 28.25 94 GLY B C 1
ATOM 4770 O O . GLY B 1 90 ? 49.412 -42.204 107.507 1.00 29.12 94 GLY B O 1
ATOM 4771 N N . TYR B 1 91 ? 48.818 -42.305 105.338 1.00 26.14 95 TYR B N 1
ATOM 4772 C CA . TYR B 1 91 ? 47.637 -41.476 105.530 1.00 26.90 95 TYR B CA 1
ATOM 4773 C C . TYR B 1 91 ? 46.430 -42.312 105.898 1.00 25.34 95 TYR B C 1
ATOM 4774 O O . TYR B 1 91 ? 46.238 -43.405 105.367 1.00 26.29 95 TYR B O 1
ATOM 4783 N N . TYR B 1 92 ? 45.585 -41.756 106.771 1.00 23.83 96 TYR B N 1
ATOM 4784 C CA . TYR B 1 92 ? 44.198 -42.186 106.869 1.00 24.04 96 TYR B CA 1
ATOM 4785 C C . TYR B 1 92 ? 43.421 -41.541 105.717 1.00 26.22 96 TYR B C 1
ATOM 4786 O O . TYR B 1 92 ? 43.516 -40.332 105.503 1.00 27.23 96 TYR B O 1
ATOM 4795 N N . THR B 1 93 ? 42.667 -42.343 104.971 1.00 24.87 97 THR B N 1
ATOM 4796 C CA . THR B 1 93 ? 41.954 -41.868 103.793 1.00 24.53 97 THR B CA 1
ATOM 4797 C C . THR B 1 93 ? 40.470 -42.156 103.941 1.00 24.62 97 THR B C 1
ATOM 4798 O O . THR B 1 93 ? 40.083 -43.238 104.378 1.00 24.15 97 THR B O 1
ATOM 4802 N N . ALA B 1 94 ? 39.631 -41.200 103.550 1.00 21.94 98 ALA B N 1
ATOM 4803 C CA . ALA B 1 94 ? 38.206 -41.442 103.622 1.00 21.15 98 ALA B CA 1
ATOM 4804 C C . ALA B 1 94 ? 37.512 -40.662 102.520 1.00 21.31 98 ALA B C 1
ATOM 4805 O O . ALA B 1 94 ? 38.012 -39.634 102.064 1.00 20.01 98 ALA B O 1
ATOM 4807 N N . LEU B 1 95 ? 36.331 -41.140 102.151 1.00 20.67 99 LEU B N 1
ATOM 4808 C CA . LEU B 1 95 ? 35.455 -40.503 101.185 1.00 20.35 99 LEU B CA 1
ATOM 4809 C C . LEU B 1 95 ? 34.102 -40.256 101.825 1.00 19.57 99 LEU B C 1
ATOM 4810 O O . LEU B 1 95 ? 33.518 -41.170 102.431 1.00 19.63 99 LEU B O 1
ATOM 4815 N N . SER B 1 96 ? 33.595 -39.039 101.677 1.00 19.41 100 SER B N 1
ATOM 4816 C CA . SER B 1 96 ? 32.191 -38.747 101.932 1.00 20.15 100 SER B CA 1
ATOM 4817 C C . SER B 1 96 ? 31.574 -38.354 100.601 1.00 18.19 100 SER B C 1
ATOM 4818 O O . SER B 1 96 ? 32.044 -37.417 99.962 1.00 18.65 100 SER B O 1
ATOM 4821 N N . GLY B 1 97 ? 30.550 -39.076 100.167 1.00 17.97 101 GLY B N 1
ATOM 4822 C CA . GLY B 1 97 ? 29.845 -38.686 98.968 1.00 16.66 101 GLY B CA 1
ATOM 4823 C C . GLY B 1 97 ? 30.108 -39.624 97.810 1.00 20.37 101 GLY B C 1
ATOM 4824 O O . GLY B 1 97 ? 30.439 -40.803 97.981 1.00 19.55 101 GLY B O 1
ATOM 4825 N N . LYS B 1 98 ? 29.978 -39.068 96.618 1.00 20.51 102 LYS B N 1
ATOM 4826 C CA . LYS B 1 98 ? 29.797 -39.835 95.397 1.00 23.52 102 LYS B CA 1
ATOM 4827 C C . LYS B 1 98 ? 31.135 -40.172 94.742 1.00 22.02 102 LYS B C 1
ATOM 4828 O O . LYS B 1 98 ? 32.074 -39.373 94.736 1.00 20.70 102 LYS B O 1
ATOM 4834 N N . MET B 1 99 ? 31.218 -41.360 94.173 1.00 22.53 103 MET B N 1
ATOM 4835 C CA . MET B 1 99 ? 32.341 -41.590 93.274 1.00 21.02 103 MET B CA 1
ATOM 4836 C C . MET B 1 99 ? 31.984 -42.458 92.081 1.00 21.76 103 MET B C 1
ATOM 4837 O O . MET B 1 99 ? 32.801 -42.563 91.161 1.00 23.41 103 MET B O 1
ATOM 4842 N N . HIS B 1 100 ? 30.773 -42.992 92.014 1.00 19.38 104 HIS B N 1
ATOM 4843 C CA . HIS B 1 100 ? 30.266 -43.681 90.830 1.00 20.19 104 HIS B CA 1
ATOM 4844 C C . HIS B 1 100 ? 31.232 -44.784 90.444 1.00 23.85 104 HIS B C 1
ATOM 4845 O O . HIS B 1 100 ? 31.651 -44.908 89.288 1.00 23.03 104 HIS B O 1
ATOM 4852 N N . LEU B 1 101 ? 31.645 -45.540 91.460 1.00 21.24 105 LEU B N 1
ATOM 4853 C CA . LEU B 1 101 ? 32.471 -46.710 91.243 1.00 26.73 105 LEU B CA 1
ATOM 4854 C C . LEU B 1 101 ? 31.555 -47.866 90.879 1.00 27.00 105 LEU B C 1
ATOM 4855 O O . LEU B 1 101 ? 30.512 -48.065 91.508 1.00 27.84 105 LEU B O 1
ATOM 4860 N N . VAL B 1 102 ? 31.909 -48.605 89.842 1.00 22.17 106 VAL B N 1
ATOM 4861 C CA . VAL B 1 102 ? 31.048 -49.668 89.341 1.00 23.26 106 VAL B CA 1
ATOM 4862 C C . VAL B 1 102 ? 31.711 -50.982 89.685 1.00 26.13 106 VAL B C 1
ATOM 4863 O O . VAL B 1 102 ? 32.911 -51.166 89.424 1.00 24.42 106 VAL B O 1
ATOM 4867 N N . GLY B 1 103 ? 30.924 -51.896 90.247 1.00 24.22 107 GLY B N 1
ATOM 4868 C CA . GLY B 1 103 ? 31.407 -53.193 90.600 1.00 24.55 107 GLY B CA 1
ATOM 4869 C C . GLY B 1 103 ? 31.345 -53.365 92.096 1.00 27.73 107 GLY B C 1
ATOM 4870 O O . GLY B 1 103 ? 30.954 -52.461 92.834 1.00 28.46 107 GLY B O 1
ATOM 4871 N N . PRO B 1 104 ? 31.738 -54.542 92.567 1.00 25.42 108 PRO B N 1
ATOM 4872 C CA . PRO B 1 104 ? 31.567 -54.860 93.990 1.00 25.57 108 PRO B CA 1
ATOM 4873 C C . PRO B 1 104 ? 32.498 -54.096 94.918 1.00 26.86 108 PRO B C 1
ATOM 4874 O O . PRO B 1 104 ? 32.206 -53.995 96.120 1.00 27.98 108 PRO B O 1
ATOM 4878 N N . ASP B 1 105 ? 33.608 -53.560 94.423 1.00 26.41 109 ASP B N 1
ATOM 4879 C CA . ASP B 1 105 ? 34.512 -52.774 95.256 1.00 24.87 109 ASP B CA 1
ATOM 4880 C C . ASP B 1 105 ? 34.006 -51.340 95.277 1.00 24.77 109 ASP B C 1
ATOM 4881 O O . ASP B 1 105 ? 34.026 -50.654 94.249 1.00 22.92 109 ASP B O 1
ATOM 4886 N N . GLN B 1 106 ? 33.524 -50.887 96.438 1.00 22.77 110 GLN B N 1
ATOM 4887 C CA . GLN B 1 106 ? 33.040 -49.517 96.573 1.00 24.70 110 GLN B CA 1
ATOM 4888 C C . GLN B 1 106 ? 34.006 -48.637 97.364 1.00 21.87 110 GLN B C 1
ATOM 4889 O O . GLN B 1 106 ? 33.650 -47.515 97.734 1.00 23.44 110 GLN B O 1
ATOM 4895 N N . LEU B 1 107 ? 35.224 -49.113 97.606 1.00 21.22 111 LEU B N 1
ATOM 4896 C CA . LEU B 1 107 ? 36.238 -48.353 98.333 1.00 23.07 111 LEU B CA 1
ATOM 4897 C C . LEU B 1 107 ? 37.444 -47.995 97.481 1.00 23.27 111 LEU B C 1
ATOM 4898 O O . LEU B 1 107 ? 37.944 -46.863 97.570 1.00 22.68 111 LEU B O 1
ATOM 4903 N N . HIS B 1 108 ? 37.963 -48.951 96.712 1.00 24.46 112 HIS B N 1
ATOM 4904 C CA . HIS B 1 108 ? 39.124 -48.735 95.852 1.00 25.48 112 HIS B CA 1
ATOM 4905 C C . HIS B 1 108 ? 40.251 -48.011 96.589 1.00 24.00 112 HIS B C 1
ATOM 4906 O O . HIS B 1 108 ? 40.807 -47.021 96.116 1.00 24.00 112 HIS B O 1
ATOM 4913 N N . GLY B 1 109 ? 40.590 -48.513 97.771 1.00 20.89 113 GLY B N 1
ATOM 4914 C CA . GLY B 1 109 ? 41.708 -47.968 98.523 1.00 22.89 113 GLY B CA 1
ATOM 4915 C C . GLY B 1 109 ? 41.321 -47.051 99.675 1.00 22.46 113 GLY B C 1
ATOM 4916 O O . GLY B 1 109 ? 42.062 -46.982 100.662 1.00 22.65 113 GLY B O 1
ATOM 4917 N N . PHE B 1 110 ? 40.201 -46.338 99.575 1.00 21.42 114 PHE B N 1
ATOM 4918 C CA . PHE B 1 110 ? 39.739 -45.550 100.725 1.00 19.97 114 PHE B CA 1
ATOM 4919 C C . PHE B 1 110 ? 39.606 -46.460 101.940 1.00 21.64 114 PHE B C 1
ATOM 4920 O O . PHE B 1 110 ? 39.000 -47.533 101.853 1.00 24.11 114 PHE B O 1
ATOM 4928 N N . GLU B 1 111 ? 40.111 -45.997 103.090 1.00 20.89 115 GLU B N 1
ATOM 4929 C CA . GLU B 1 111 ? 40.008 -46.797 104.312 1.00 24.02 115 GLU B CA 1
ATOM 4930 C C . GLU B 1 111 ? 38.599 -46.763 104.880 1.00 26.15 115 GLU B C 1
ATOM 4931 O O . GLU B 1 111 ? 38.134 -47.740 105.495 1.00 25.39 115 GLU B O 1
ATOM 4937 N N . GLU B 1 112 ? 37.891 -45.664 104.659 1.00 22.21 116 GLU B N 1
ATOM 4938 C CA . GLU B 1 112 ? 36.540 -45.538 105.154 1.00 27.49 116 GLU B CA 1
ATOM 4939 C C . GLU B 1 112 ? 35.738 -44.711 104.163 1.00 25.29 116 GLU B C 1
ATOM 4940 O O . GLU B 1 112 ? 36.254 -43.762 103.570 1.00 23.09 116 GLU B O 1
ATOM 4946 N N . ARG B 1 113 ? 34.478 -45.094 103.979 1.00 22.32 117 ARG B N 1
ATOM 4947 C CA . ARG B 1 113 ? 33.543 -44.348 103.157 1.00 20.66 117 ARG B CA 1
ATOM 4948 C C . ARG B 1 113 ? 32.311 -44.051 103.988 1.00 23.14 117 ARG B C 1
ATOM 4949 O O . ARG B 1 113 ? 31.655 -44.974 104.470 1.00 24.40 117 ARG B O 1
ATOM 4957 N N . LEU B 1 114 ? 31.980 -42.774 104.125 1.00 20.94 118 LEU B N 1
ATOM 4958 C CA . LEU B 1 114 ? 30.978 -42.358 105.096 1.00 20.59 118 LEU B CA 1
ATOM 4959 C C . LEU B 1 114 ? 29.551 -42.416 104.566 1.00 23.85 118 LEU B C 1
ATOM 4960 O O . LEU B 1 114 ? 28.614 -42.409 105.370 1.00 23.70 118 LEU B O 1
ATOM 4965 N N . THR B 1 115 ? 29.352 -42.463 103.248 1.00 21.08 119 THR B N 1
ATOM 4966 C CA . THR B 1 115 ? 28.026 -42.515 102.642 1.00 20.91 119 THR B CA 1
ATOM 4967 C C . THR B 1 115 ? 27.997 -43.587 101.564 1.00 23.33 119 THR B C 1
ATOM 4968 O O . THR B 1 115 ? 29.027 -43.967 101.005 1.00 24.07 119 THR B O 1
ATOM 4972 N N . THR B 1 116 ? 26.794 -44.022 101.227 1.00 23.53 120 THR B N 1
ATOM 4973 C CA . THR B 1 116 ? 26.625 -44.815 100.018 1.00 21.68 120 THR B CA 1
ATOM 4974 C C . THR B 1 116 ? 26.717 -43.903 98.788 1.00 25.58 120 THR B C 1
ATOM 4975 O O . THR B 1 116 ? 26.811 -42.674 98.886 1.00 24.13 120 THR B O 1
ATOM 4979 N N . ASP B 1 117 ? 26.721 -44.508 97.614 1.00 22.97 121 ASP B N 1
ATOM 4980 C CA . ASP B 1 117 ? 26.702 -43.675 96.426 1.00 23.33 121 ASP B CA 1
ATOM 4981 C C . ASP B 1 117 ? 25.274 -43.234 96.132 1.00 24.37 121 ASP B C 1
ATOM 4982 O O . ASP B 1 117 ? 24.310 -43.897 96.518 1.00 27.69 121 ASP B O 1
ATOM 4987 N N . ILE B 1 118 ? 25.146 -42.096 95.452 1.00 29.91 122 ILE B N 1
ATOM 4988 C CA . ILE B 1 118 ? 23.839 -41.698 94.963 1.00 27.72 122 ILE B CA 1
ATOM 4989 C C . ILE B 1 118 ? 23.458 -42.506 93.722 1.00 32.52 122 ILE B C 1
ATOM 4990 O O . ILE B 1 118 ? 22.271 -42.714 93.460 1.00 34.41 122 ILE B O 1
ATOM 4995 N N . TYR B 1 119 ? 24.434 -42.989 92.959 1.00 29.82 123 TYR B N 1
ATOM 4996 C CA . TYR B 1 119 ? 24.197 -43.676 91.699 1.00 28.19 123 TYR B CA 1
ATOM 4997 C C . TYR B 1 119 ? 24.403 -45.201 91.812 1.00 28.29 123 TYR B C 1
ATOM 4998 O O . TYR B 1 119 ? 24.943 -45.696 92.806 1.00 26.74 123 TYR B O 1
ATOM 5007 N N . PRO B 1 120 ? 23.937 -45.977 90.818 1.00 30.48 124 PRO B N 1
ATOM 5008 C CA . PRO B 1 120 ? 24.071 -47.444 90.895 1.00 28.20 124 PRO B CA 1
ATOM 5009 C C . PRO B 1 120 ? 25.520 -47.921 90.802 1.00 30.81 124 PRO B C 1
ATOM 5010 O O . PRO B 1 120 ? 26.383 -47.298 90.170 1.00 30.37 124 PRO B O 1
ATOM 5014 N N . ALA B 1 121 ? 25.762 -49.082 91.400 1.00 30.64 125 ALA B N 1
ATOM 5015 C CA . ALA B 1 121 ? 27.069 -49.728 91.406 1.00 32.94 125 ALA B CA 1
ATOM 5016 C C . ALA B 1 121 ? 27.154 -50.895 90.428 1.00 34.70 125 ALA B C 1
ATOM 5017 O O . ALA B 1 121 ? 28.180 -51.590 90.412 1.00 34.13 125 ALA B O 1
ATOM 5019 N N . ASP B 1 122 ? 26.098 -51.146 89.639 1.00 31.44 126 ASP B N 1
ATOM 5020 C CA . ASP B 1 122 ? 26.015 -52.346 88.814 1.00 30.23 126 ASP B CA 1
ATOM 5021 C C . ASP B 1 122 ? 26.184 -52.002 87.332 1.00 30.15 126 ASP B C 1
ATOM 5022 O O . ASP B 1 122 ? 26.486 -50.861 86.971 1.00 29.40 126 ASP B O 1
ATOM 5027 N N . PHE B 1 123 ? 25.953 -53.002 86.467 1.00 30.22 127 PHE B N 1
ATOM 5028 C CA . PHE B 1 123 ? 26.202 -52.914 85.029 1.00 32.14 127 PHE B CA 1
ATOM 5029 C C . PHE B 1 123 ? 24.998 -52.391 84.222 1.00 35.50 127 PHE B C 1
ATOM 5030 O O . PHE B 1 123 ? 24.972 -52.553 82.987 1.00 33.42 127 PHE B O 1
ATOM 5038 N N . GLY B 1 124 ? 24.022 -51.751 84.881 1.00 33.79 128 GLY B N 1
ATOM 5039 C CA . GLY B 1 124 ? 22.798 -51.359 84.187 1.00 30.66 128 GLY B CA 1
ATOM 5040 C C . GLY B 1 124 ? 23.010 -50.421 83.001 1.00 30.16 128 GLY B C 1
ATOM 5041 O O . GLY B 1 124 ? 22.373 -50.582 81.950 1.00 33.51 128 GLY B O 1
ATOM 5042 N N . TRP B 1 125 ? 23.867 -49.409 83.157 1.00 26.49 129 TRP B N 1
ATOM 5043 C CA . TRP B 1 125 ? 23.967 -48.340 82.161 1.00 28.48 129 TRP B CA 1
ATOM 5044 C C . TRP B 1 125 ? 25.000 -48.640 81.059 1.00 34.48 129 TRP B C 1
ATOM 5045 O O . TRP B 1 125 ? 25.787 -47.764 80.671 1.00 34.47 129 TRP B O 1
ATOM 5056 N N . THR B 1 126 ? 25.017 -49.880 80.541 1.00 34.88 130 THR B N 1
ATOM 5057 C CA . THR B 1 126 ? 26.058 -50.328 79.612 1.00 33.51 130 THR B CA 1
ATOM 5058 C C . THR B 1 126 ? 25.675 -50.007 78.178 1.00 27.60 130 THR B C 1
ATOM 5059 O O . THR B 1 126 ? 24.660 -50.519 77.702 1.00 33.31 130 THR B O 1
ATOM 5063 N N . PRO B 1 127 ? 26.477 -49.223 77.437 1.00 28.01 131 PRO B N 1
ATOM 5064 C CA . PRO B 1 127 ? 26.198 -48.988 76.009 1.00 28.46 131 PRO B CA 1
ATOM 5065 C C . PRO B 1 127 ? 26.560 -50.202 75.171 1.00 31.95 131 PRO B C 1
ATOM 5066 O O . PRO B 1 127 ? 27.284 -51.098 75.598 1.00 35.02 131 PRO B O 1
ATOM 5070 N N . ASP B 1 128 ? 26.076 -50.216 73.933 1.00 31.23 132 ASP B N 1
ATOM 5071 C CA . ASP B 1 128 ? 26.314 -51.353 73.047 1.00 33.10 132 ASP B CA 1
ATOM 5072 C C . ASP B 1 128 ? 26.640 -50.843 71.654 1.00 34.33 132 ASP B C 1
ATOM 5073 O O . ASP B 1 128 ? 25.731 -50.404 70.937 1.00 36.69 132 ASP B O 1
ATOM 5078 N N . TYR B 1 129 ? 27.918 -50.949 71.253 1.00 33.83 133 TYR B N 1
ATOM 5079 C CA . TYR B 1 129 ? 28.340 -50.509 69.926 1.00 33.57 133 TYR B CA 1
ATOM 5080 C C . TYR B 1 129 ? 27.714 -51.335 68.808 1.00 34.92 133 TYR B C 1
ATOM 5081 O O . TYR B 1 129 ? 27.850 -50.968 67.636 1.00 32.78 133 TYR B O 1
ATOM 5090 N N . ARG B 1 130 ? 27.072 -52.456 69.126 1.00 34.56 134 ARG B N 1
ATOM 5091 C CA . ARG B 1 130 ? 26.413 -53.226 68.082 1.00 33.32 134 ARG B CA 1
ATOM 5092 C C . ARG B 1 130 ? 25.043 -52.650 67.723 1.00 35.34 134 ARG B C 1
ATOM 5093 O O . ARG B 1 130 ? 24.446 -53.078 66.739 1.00 40.22 134 ARG B O 1
ATOM 5101 N N . LYS B 1 131 ? 24.530 -51.684 68.478 1.00 33.81 135 LYS B N 1
ATOM 5102 C CA . LYS B 1 131 ? 23.249 -51.044 68.188 1.00 34.55 135 LYS B CA 1
ATOM 5103 C C . LYS B 1 131 ? 23.450 -49.532 68.101 1.00 31.61 135 LYS B C 1
ATOM 5104 O O . LYS B 1 131 ? 22.873 -48.757 68.882 1.00 31.30 135 LYS B O 1
ATOM 5110 N N . PRO B 1 132 ? 24.273 -49.075 67.156 1.00 30.18 136 PRO B N 1
ATOM 5111 C CA . PRO B 1 132 ? 24.535 -47.630 67.074 1.00 33.38 136 PRO B CA 1
ATOM 5112 C C . PRO B 1 132 ? 23.252 -46.928 66.665 1.00 33.11 136 PRO B C 1
ATOM 5113 O O . PRO B 1 132 ? 22.631 -47.284 65.661 1.00 35.60 136 PRO B O 1
ATOM 5117 N N . GLY B 1 133 ? 22.830 -45.967 67.472 1.00 31.93 137 GLY B N 1
ATOM 5118 C CA . GLY B 1 133 ? 21.631 -45.203 67.206 1.00 33.14 137 GLY B CA 1
ATOM 5119 C C . GLY B 1 133 ? 20.496 -45.443 68.175 1.00 31.77 137 GLY B C 1
ATOM 5120 O O . GLY B 1 133 ? 19.549 -44.651 68.188 1.00 36.16 137 GLY B O 1
ATOM 5121 N N . GLU B 1 134 ? 20.544 -46.503 68.977 1.00 31.25 138 GLU B N 1
ATOM 5122 C CA . GLU B 1 134 ? 19.504 -46.674 69.992 1.00 35.18 138 GLU B CA 1
ATOM 5123 C C . GLU B 1 134 ? 19.736 -45.733 71.181 1.00 36.36 138 GLU B C 1
ATOM 5124 O O . GLU B 1 134 ? 20.838 -45.226 71.397 1.00 39.95 138 GLU B O 1
ATOM 5130 N N . ARG B 1 135 ? 18.669 -45.473 71.949 1.00 36.06 139 ARG B N 1
ATOM 5131 C CA . ARG B 1 135 ? 18.787 -44.815 73.250 1.00 32.51 139 ARG B CA 1
ATOM 5132 C C . ARG B 1 135 ? 17.952 -45.590 74.261 1.00 36.12 139 ARG B C 1
ATOM 5133 O O . ARG B 1 135 ? 17.071 -46.367 73.878 1.00 35.20 139 ARG B O 1
ATOM 5141 N N . ILE B 1 136 ? 18.250 -45.399 75.559 1.00 36.98 140 ILE B N 1
ATOM 5142 C CA . ILE B 1 136 ? 17.585 -46.138 76.646 1.00 36.95 140 ILE B CA 1
ATOM 5143 C C . ILE B 1 136 ? 16.889 -45.104 77.520 1.00 35.85 140 ILE B C 1
ATOM 5144 O O . ILE B 1 136 ? 17.538 -44.371 78.281 1.00 35.43 140 ILE B O 1
ATOM 5149 N N . ASP B 1 137 ? 15.564 -45.019 77.405 1.00 34.13 141 ASP B N 1
ATOM 5150 C CA . ASP B 1 137 ? 14.897 -43.858 77.988 1.00 38.02 141 ASP B CA 1
ATOM 5151 C C . ASP B 1 137 ? 14.922 -43.868 79.514 1.00 39.96 141 ASP B C 1
ATOM 5152 O O . ASP B 1 137 ? 14.894 -42.795 80.134 1.00 40.03 141 ASP B O 1
ATOM 5157 N N . TRP B 1 138 ? 14.991 -45.052 80.145 1.00 40.91 142 TRP B N 1
ATOM 5158 C CA . TRP B 1 138 ? 14.921 -45.080 81.608 1.00 37.12 142 TRP B CA 1
ATOM 5159 C C . TRP B 1 138 ? 16.223 -44.667 82.293 1.00 41.06 142 TRP B C 1
ATOM 5160 O O . TRP B 1 138 ? 16.234 -44.516 83.520 1.00 39.91 142 TRP B O 1
ATOM 5171 N N . TRP B 1 139 ? 17.313 -44.407 81.546 1.00 41.00 143 TRP B N 1
ATOM 5172 C CA . TRP B 1 139 ? 18.482 -43.824 82.217 1.00 39.50 143 TRP B CA 1
ATOM 5173 C C . TRP B 1 139 ? 19.281 -42.819 81.393 1.00 37.61 143 TRP B C 1
ATOM 5174 O O . TRP B 1 139 ? 20.147 -42.146 81.970 1.00 36.26 143 TRP B O 1
ATOM 5185 N N . TYR B 1 140 ? 19.038 -42.686 80.092 1.00 37.80 144 TYR B N 1
ATOM 5186 C CA . TYR B 1 140 ? 19.712 -41.639 79.330 1.00 34.46 144 TYR B CA 1
ATOM 5187 C C . TYR B 1 140 ? 19.290 -40.269 79.846 1.00 30.32 144 TYR B C 1
ATOM 5188 O O . TYR B 1 140 ? 18.135 -40.064 80.212 1.00 35.02 144 TYR B O 1
ATOM 5197 N N . HIS B 1 141 ? 20.226 -39.315 79.835 1.00 25.83 145 HIS B N 1
ATOM 5198 C CA . HIS B 1 141 ? 19.866 -37.906 79.911 1.00 26.01 145 HIS B CA 1
ATOM 5199 C C . HIS B 1 141 ? 18.726 -37.596 78.945 1.00 28.13 145 HIS B C 1
ATOM 5200 O O . HIS B 1 141 ? 18.628 -38.188 77.865 1.00 29.30 145 HIS B O 1
ATOM 5207 N N . ASN B 1 142 ? 17.830 -36.698 79.348 1.00 31.48 146 ASN B N 1
ATOM 5208 C CA . ASN B 1 142 ? 16.842 -36.189 78.400 1.00 31.21 146 ASN B CA 1
ATOM 5209 C C . ASN B 1 142 ? 16.524 -34.752 78.769 1.00 29.51 146 ASN B C 1
ATOM 5210 O O . ASN B 1 142 ? 16.823 -34.296 79.874 1.00 29.60 146 ASN B O 1
ATOM 5215 N N . LEU B 1 143 ? 15.909 -34.046 77.828 1.00 29.27 147 LEU B N 1
ATOM 5216 C CA . LEU B 1 143 ? 15.765 -32.635 78.094 1.00 28.99 147 LEU B CA 1
ATOM 5217 C C . LEU B 1 143 ? 14.648 -32.319 79.145 1.00 30.12 147 LEU B C 1
ATOM 5218 O O . LEU B 1 143 ? 14.422 -31.108 79.315 1.00 28.31 147 LEU B O 1
ATOM 5223 N N . GLY B 1 144 ? 14.039 -33.343 79.758 1.00 28.65 148 GLY B N 1
ATOM 5224 C CA . GLY B 1 144 ? 13.071 -33.119 80.836 1.00 30.85 148 GLY B CA 1
ATOM 5225 C C . GLY B 1 144 ? 13.657 -32.378 82.029 1.00 29.55 148 GLY B C 1
ATOM 5226 O O . GLY B 1 144 ? 12.937 -31.685 82.754 1.00 26.26 148 GLY B O 1
ATOM 5227 N N . SER B 1 145 ? 14.967 -32.507 82.244 1.00 27.43 149 SER B N 1
ATOM 5228 C CA . SER B 1 145 ? 15.641 -31.690 83.238 1.00 27.98 149 SER B CA 1
ATOM 5229 C C . SER B 1 145 ? 15.516 -30.215 82.895 1.00 25.91 149 SER B C 1
ATOM 5230 O O . SER B 1 145 ? 15.416 -29.372 83.793 1.00 23.86 149 SER B O 1
ATOM 5233 N N . VAL B 1 146 ? 15.586 -29.885 81.601 1.00 22.54 150 VAL B N 1
ATOM 5234 C CA . VAL B 1 146 ? 15.545 -28.486 81.190 1.00 23.27 150 VAL B CA 1
ATOM 5235 C C . VAL B 1 146 ? 14.127 -27.942 81.310 1.00 23.98 150 VAL B C 1
ATOM 5236 O O . VAL B 1 146 ? 13.911 -26.843 81.830 1.00 25.20 150 VAL B O 1
ATOM 5240 N N . THR B 1 147 ? 13.146 -28.710 80.871 1.00 23.96 151 THR B N 1
ATOM 5241 C CA . THR B 1 147 ? 11.767 -28.238 80.946 1.00 24.16 151 THR B CA 1
ATOM 5242 C C . THR B 1 147 ? 11.196 -28.320 82.358 1.00 24.38 151 THR B C 1
ATOM 5243 O O . THR B 1 147 ? 10.179 -27.680 82.633 1.00 27.45 151 THR B O 1
ATOM 5247 N N . GLY B 1 148 ? 11.808 -29.088 83.252 1.00 22.80 152 GLY B N 1
ATOM 5248 C CA . GLY B 1 148 ? 11.327 -29.236 84.616 1.00 24.88 152 GLY B CA 1
ATOM 5249 C C . GLY B 1 148 ? 12.130 -28.481 85.650 1.00 23.83 152 GLY B C 1
ATOM 5250 O O . GLY B 1 148 ? 11.932 -28.706 86.850 1.00 23.44 152 GLY B O 1
ATOM 5251 N N . ALA B 1 149 ? 13.020 -27.583 85.229 1.00 19.54 153 ALA B N 1
ATOM 5252 C CA . ALA B 1 149 ? 13.860 -26.854 86.174 1.00 19.81 153 ALA B CA 1
ATOM 5253 C C . ALA B 1 149 ? 13.004 -25.959 87.072 1.00 24.68 153 ALA B C 1
ATOM 5254 O O . ALA B 1 149 ? 11.942 -25.492 86.674 1.00 22.96 153 ALA B O 1
ATOM 5256 N N . GLY B 1 150 ? 13.506 -25.680 88.272 1.00 23.47 154 GLY B N 1
ATOM 5257 C CA . GLY B 1 150 ? 12.783 -24.756 89.130 1.00 24.66 154 GLY B CA 1
ATOM 5258 C C . GLY B 1 150 ? 13.240 -24.805 90.568 1.00 21.42 154 GLY B C 1
ATOM 5259 O O . GLY B 1 150 ? 14.428 -24.951 90.851 1.00 23.06 154 GLY B O 1
ATOM 5260 N N . VAL B 1 151 ? 12.292 -24.687 91.489 1.00 23.51 155 VAL B N 1
ATOM 5261 C CA . VAL B 1 151 ? 12.591 -24.451 92.891 1.00 23.20 155 VAL B CA 1
ATOM 5262 C C . VAL B 1 151 ? 11.933 -25.526 93.740 1.00 21.81 155 VAL B C 1
ATOM 5263 O O . VAL B 1 151 ? 10.755 -25.858 93.537 1.00 24.07 155 VAL B O 1
ATOM 5267 N N . ALA B 1 152 ? 12.690 -26.066 94.688 1.00 22.46 156 ALA B N 1
ATOM 5268 C CA . ALA B 1 152 ? 12.122 -26.996 95.658 1.00 24.51 156 ALA B CA 1
ATOM 5269 C C . ALA B 1 152 ? 12.977 -26.974 96.927 1.00 22.95 156 ALA B C 1
ATOM 5270 O O . ALA B 1 152 ? 14.159 -26.649 96.881 1.00 23.54 156 ALA B O 1
ATOM 5272 N N . GLU B 1 153 ? 12.373 -27.309 98.070 1.00 23.66 157 GLU B N 1
ATOM 5273 C CA . GLU B 1 153 ? 13.147 -27.260 99.314 1.00 23.07 157 GLU B CA 1
ATOM 5274 C C . GLU B 1 153 ? 13.864 -28.560 99.633 1.00 24.77 157 GLU B C 1
ATOM 5275 O O . GLU B 1 153 ? 14.818 -28.564 100.418 1.00 23.96 157 GLU B O 1
ATOM 5281 N N . ILE B 1 154 ? 13.462 -29.666 99.018 1.00 23.85 158 ILE B N 1
ATOM 5282 C CA . ILE B 1 154 ? 14.213 -30.905 99.111 1.00 23.92 158 ILE B CA 1
ATOM 5283 C C . ILE B 1 154 ? 14.130 -31.583 97.748 1.00 24.72 158 ILE B C 1
ATOM 5284 O O . ILE B 1 154 ? 13.157 -31.401 97.014 1.00 24.11 158 ILE B O 1
ATOM 5289 N N . THR B 1 155 ? 15.191 -32.307 97.402 1.00 23.98 159 THR B N 1
ATOM 5290 C CA . THR B 1 155 ? 15.283 -33.149 96.216 1.00 23.82 159 THR B CA 1
ATOM 5291 C C . THR B 1 155 ? 16.110 -34.359 96.611 1.00 24.18 159 THR B C 1
ATOM 5292 O O . THR B 1 155 ? 16.746 -34.376 97.666 1.00 24.19 159 THR B O 1
ATOM 5296 N N . ASN B 1 156 ? 16.156 -35.356 95.724 1.00 22.32 160 ASN B N 1
ATOM 5297 C CA . ASN B 1 156 ? 17.067 -36.478 95.942 1.00 23.71 160 ASN B CA 1
ATOM 5298 C C . ASN B 1 156 ? 18.489 -35.976 96.149 1.00 22.47 160 ASN B C 1
ATOM 5299 O O . ASN B 1 156 ? 19.192 -36.446 97.038 1.00 18.24 160 ASN B O 1
ATOM 5304 N N . GLN B 1 157 ? 18.941 -35.024 95.312 1.00 19.33 161 GLN B N 1
ATOM 5305 C CA . GLN B 1 157 ? 20.335 -34.615 95.404 1.00 19.16 161 GLN B CA 1
ATOM 5306 C C . GLN B 1 157 ? 20.603 -33.739 96.617 1.00 17.40 161 GLN B C 1
ATOM 5307 O O . GLN B 1 157 ? 21.712 -33.766 97.147 1.00 17.89 161 GLN B O 1
ATOM 5313 N N . MET B 1 158 ? 19.647 -32.900 97.011 1.00 16.09 162 MET B N 1
ATOM 5314 C CA . MET B 1 158 ? 19.893 -32.089 98.202 1.00 17.17 162 MET B CA 1
ATOM 5315 C C . MET B 1 158 ? 19.874 -32.941 99.458 1.00 19.09 162 MET B C 1
ATOM 5316 O O . MET B 1 158 ? 20.625 -32.676 100.401 1.00 19.72 162 MET B O 1
ATOM 5321 N N . GLU B 1 159 ? 19.076 -33.998 99.469 1.00 17.62 163 GLU B N 1
ATOM 5322 C CA . GLU B 1 159 ? 19.134 -34.902 100.616 1.00 19.42 163 GLU B CA 1
ATOM 5323 C C . GLU B 1 159 ? 20.513 -35.537 100.706 1.00 20.06 163 GLU B C 1
ATOM 5324 O O . GLU B 1 159 ? 21.110 -35.630 101.790 1.00 19.84 163 GLU B O 1
ATOM 5330 N N . TYR B 1 160 ? 21.029 -35.987 99.561 1.00 19.09 164 TYR B N 1
ATOM 5331 C CA . TYR B 1 160 ? 22.346 -36.619 99.507 1.00 18.08 164 TYR B CA 1
ATOM 5332 C C . TYR B 1 160 ? 23.438 -35.645 99.946 1.00 17.82 164 TYR B C 1
ATOM 5333 O O . TYR B 1 160 ? 24.248 -35.949 100.838 1.00 18.78 164 TYR B O 1
ATOM 5342 N N . ASP B 1 161 ? 23.484 -34.464 99.311 1.00 17.13 165 ASP B N 1
ATOM 5343 C CA . ASP B 1 161 ? 24.567 -33.519 99.588 1.00 16.33 165 ASP B CA 1
ATOM 5344 C C . ASP B 1 161 ? 24.495 -32.958 100.995 1.00 15.81 165 ASP B C 1
ATOM 5345 O O . ASP B 1 161 ? 25.540 -32.671 101.605 1.00 16.54 165 ASP B O 1
ATOM 5350 N N . ASP B 1 162 ? 23.280 -32.745 101.522 1.00 17.52 166 ASP B N 1
ATOM 5351 C CA . ASP B 1 162 ? 23.189 -32.310 102.919 1.00 16.76 166 ASP B CA 1
ATOM 5352 C C . ASP B 1 162 ? 23.869 -33.321 103.822 1.00 17.12 166 ASP B C 1
ATOM 5353 O O . ASP B 1 162 ? 24.553 -32.948 104.774 1.00 16.31 166 ASP B O 1
ATOM 5358 N N . GLU B 1 163 ? 23.680 -34.617 103.528 1.00 17.51 167 GLU B N 1
ATOM 5359 C CA . GLU B 1 163 ? 24.290 -35.684 104.322 1.00 19.74 167 GLU B CA 1
ATOM 5360 C C . GLU B 1 163 ? 25.791 -35.788 104.093 1.00 21.74 167 GLU B C 1
ATOM 5361 O O . GLU B 1 163 ? 26.558 -36.014 105.040 1.00 18.60 167 GLU B O 1
ATOM 5367 N N . VAL B 1 164 ? 26.224 -35.659 102.832 1.00 17.52 168 VAL B N 1
ATOM 5368 C CA . VAL B 1 164 ? 27.649 -35.642 102.528 1.00 19.11 168 VAL B CA 1
ATOM 5369 C C . VAL B 1 164 ? 28.356 -34.582 103.362 1.00 18.90 168 VAL B C 1
ATOM 5370 O O . VAL B 1 164 ? 29.396 -34.840 103.975 1.00 17.08 168 VAL B O 1
ATOM 5374 N N . ALA B 1 165 ? 27.785 -33.375 103.395 1.00 14.84 169 ALA B N 1
ATOM 5375 C CA . ALA B 1 165 ? 28.393 -32.255 104.095 1.00 16.35 169 ALA B CA 1
ATOM 5376 C C . ALA B 1 165 ? 28.411 -32.475 105.604 1.00 18.12 169 ALA B C 1
ATOM 5377 O O . ALA B 1 165 ? 29.425 -32.237 106.272 1.00 19.85 169 ALA B O 1
ATOM 5379 N N . PHE B 1 166 ? 27.297 -32.935 106.156 1.00 18.17 170 PHE B N 1
ATOM 5380 C CA . PHE B 1 166 ? 27.252 -33.178 107.592 1.00 17.79 170 PHE B CA 1
ATOM 5381 C C . PHE B 1 166 ? 28.313 -34.194 108.011 1.00 18.62 170 PHE B C 1
ATOM 5382 O O . PHE B 1 166 ? 29.051 -33.983 108.977 1.00 18.05 170 PHE B O 1
ATOM 5390 N N . LEU B 1 167 ? 28.382 -35.323 107.303 1.00 18.54 171 LEU B N 1
ATOM 5391 C CA . LEU B 1 167 ? 29.306 -36.380 107.702 1.00 19.33 171 LEU B CA 1
ATOM 5392 C C . LEU B 1 167 ? 30.754 -35.977 107.475 1.00 22.05 171 LEU B C 1
ATOM 5393 O O . LEU B 1 167 ? 31.632 -36.400 108.244 1.00 18.00 171 LEU B O 1
ATOM 5398 N N . ALA B 1 168 ? 31.021 -35.159 106.443 1.00 18.59 172 ALA B N 1
ATOM 5399 C CA . ALA B 1 168 ? 32.374 -34.639 106.228 1.00 19.65 172 ALA B CA 1
ATOM 5400 C C . ALA B 1 168 ? 32.794 -33.734 107.375 1.00 18.84 172 ALA B C 1
ATOM 5401 O O . ALA B 1 168 ? 33.911 -33.849 107.895 1.00 18.44 172 ALA B O 1
ATOM 5403 N N . ASN B 1 169 ? 31.908 -32.825 107.786 1.00 16.95 173 ASN B N 1
ATOM 5404 C CA . ASN B 1 169 ? 32.243 -31.956 108.911 1.00 20.01 173 ASN B CA 1
ATOM 5405 C C . ASN B 1 169 ? 32.377 -32.754 110.198 1.00 19.40 173 ASN B C 1
ATOM 5406 O O . ASN B 1 169 ? 33.326 -32.538 110.958 1.00 20.37 173 ASN B O 1
ATOM 5411 N N . GLN B 1 170 ? 31.466 -33.702 110.426 1.00 18.13 174 GLN B N 1
ATOM 5412 C CA . GLN B 1 170 ? 31.595 -34.593 111.587 1.00 20.23 174 GLN B CA 1
ATOM 5413 C C . GLN B 1 170 ? 32.956 -35.296 111.598 1.00 20.80 174 GLN B C 1
ATOM 5414 O O . GLN B 1 170 ? 33.607 -35.398 112.645 1.00 22.18 174 GLN B O 1
ATOM 5420 N N . LYS B 1 171 ? 33.403 -35.785 110.432 1.00 20.03 175 LYS B N 1
ATOM 5421 C CA . LYS B 1 171 ? 34.678 -36.487 110.365 1.00 19.76 175 LYS B CA 1
ATOM 5422 C C . LYS B 1 171 ? 35.846 -35.544 110.653 1.00 23.16 175 LYS B C 1
ATOM 5423 O O . LYS B 1 171 ? 36.762 -35.905 111.391 1.00 21.22 175 LYS B O 1
ATOM 5429 N N . LEU B 1 172 ? 35.833 -34.328 110.090 1.00 21.13 176 LEU B N 1
ATOM 5430 C CA . LEU B 1 172 ? 36.860 -33.348 110.446 1.00 23.28 176 LEU B CA 1
ATOM 5431 C C . LEU B 1 172 ? 36.930 -33.127 111.961 1.00 22.44 176 LEU B C 1
ATOM 5432 O O . LEU B 1 172 ? 38.019 -33.056 112.543 1.00 23.05 176 LEU B O 1
ATOM 5437 N N . TYR B 1 173 ? 35.781 -33.011 112.620 1.00 22.81 177 TYR B N 1
ATOM 5438 C CA . TYR B 1 173 ? 35.794 -32.882 114.073 1.00 24.57 177 TYR B CA 1
ATOM 5439 C C . TYR B 1 173 ? 36.424 -34.108 114.735 1.00 25.79 177 TYR B C 1
ATOM 5440 O O . TYR B 1 173 ? 37.227 -33.975 115.663 1.00 25.59 177 TYR B O 1
ATOM 5449 N N . GLN B 1 174 ? 36.073 -35.314 114.269 1.00 26.21 178 GLN B N 1
ATOM 5450 C CA . GLN B 1 174 ? 36.653 -36.529 114.852 1.00 25.25 178 GLN B CA 1
ATOM 5451 C C . GLN B 1 174 ? 38.160 -36.556 114.651 1.00 31.16 178 GLN B C 1
ATOM 5452 O O . GLN B 1 174 ? 38.918 -36.853 115.585 1.00 35.00 178 GLN B O 1
ATOM 5458 N N . LEU B 1 175 ? 38.614 -36.213 113.436 1.00 28.11 179 LEU B N 1
ATOM 5459 C CA . LEU B 1 175 ? 40.037 -36.172 113.122 1.00 26.48 179 LEU B CA 1
ATOM 5460 C C . LEU B 1 175 ? 40.789 -35.143 113.961 1.00 30.66 179 LEU B C 1
ATOM 5461 O O . LEU B 1 175 ? 41.993 -35.303 114.210 1.00 31.46 179 LEU B O 1
ATOM 5466 N N . SER B 1 176 ? 40.108 -34.093 114.412 1.00 28.53 180 SER B N 1
ATOM 5467 C CA . SER B 1 176 ? 40.758 -33.104 115.269 1.00 30.11 180 SER B CA 1
ATOM 5468 C C . SER B 1 176 ? 41.051 -33.635 116.675 1.00 30.25 180 SER B C 1
ATOM 5469 O O . SER B 1 176 ? 41.915 -33.077 117.364 1.00 34.88 180 SER B O 1
ATOM 5472 N N . ARG B 1 177 ? 40.347 -34.680 117.120 1.00 26.50 181 ARG B N 1
ATOM 5473 C CA . ARG B 1 177 ? 40.530 -35.224 118.469 1.00 31.02 181 ARG B CA 1
ATOM 5474 C C . ARG B 1 177 ? 41.847 -35.982 118.616 1.00 34.16 181 ARG B C 1
ATOM 5475 O O . ARG B 1 177 ? 42.292 -36.234 119.744 1.00 38.73 181 ARG B O 1
ATOM 5483 N N . GLU B 1 178 ? 42.452 -36.375 117.514 1.00 31.61 182 GLU B N 1
ATOM 5484 C CA . GLU B 1 178 ? 43.767 -36.997 117.494 1.00 44.43 182 GLU B CA 1
ATOM 5485 C C . GLU B 1 178 ? 44.911 -35.989 117.392 1.00 55.17 182 GLU B C 1
ATOM 5486 O O . GLU B 1 178 ? 46.075 -36.402 117.339 1.00 59.13 182 GLU B O 1
ATOM 5492 N N . ASN B 1 179 ? 44.612 -34.686 117.349 1.00 61.72 183 ASN B N 1
ATOM 5493 C CA . ASN B 1 179 ? 45.619 -33.687 117.004 1.00 69.53 183 ASN B CA 1
ATOM 5494 C C . ASN B 1 179 ? 46.699 -33.526 118.066 1.00 77.04 183 ASN B C 1
ATOM 5495 O O . ASN B 1 179 ? 47.723 -32.896 117.780 1.00 78.75 183 ASN B O 1
ATOM 5497 N N . ASP B 1 180 ? 46.502 -34.070 119.269 1.00 82.43 184 ASP B N 1
ATOM 5498 C CA . ASP B 1 180 ? 47.472 -33.959 120.352 1.00 86.94 184 ASP B CA 1
ATOM 5499 C C . ASP B 1 180 ? 48.339 -35.202 120.500 1.00 91.13 184 ASP B C 1
ATOM 5500 O O . ASP B 1 180 ? 49.245 -35.212 121.338 1.00 92.36 184 ASP B O 1
ATOM 5502 N N . ASP B 1 181 ? 48.083 -36.247 119.718 1.00 93.45 185 ASP B N 1
ATOM 5503 C CA . ASP B 1 181 ? 48.936 -37.430 119.679 1.00 96.14 185 ASP B CA 1
ATOM 5504 C C . ASP B 1 181 ? 49.906 -37.270 118.514 1.00 97.80 185 ASP B C 1
ATOM 5505 O O . ASP B 1 181 ? 49.489 -37.233 117.350 1.00 98.48 185 ASP B O 1
ATOM 5507 N N . GLU B 1 182 ? 51.200 -37.163 118.828 1.00 97.25 186 GLU B N 1
ATOM 5508 C CA . GLU B 1 182 ? 52.213 -37.094 117.783 1.00 95.32 186 GLU B CA 1
ATOM 5509 C C . GLU B 1 182 ? 52.197 -38.329 116.890 1.00 90.88 186 GLU B C 1
ATOM 5510 O O . GLU B 1 182 ? 52.751 -38.290 115.785 1.00 91.89 186 GLU B O 1
ATOM 5512 N N . SER B 1 183 ? 51.562 -39.414 117.337 1.00 84.62 187 SER B N 1
ATOM 5513 C CA . SER B 1 183 ? 51.483 -40.662 116.593 1.00 77.34 187 SER B CA 1
ATOM 5514 C C . SER B 1 183 ? 50.258 -40.741 115.682 1.00 67.24 187 SER B C 1
ATOM 5515 O O . SER B 1 183 ? 49.990 -41.807 115.119 1.00 69.19 187 SER B O 1
ATOM 5517 N N . ARG B 1 184 ? 49.517 -39.647 115.523 1.00 56.34 188 ARG B N 1
ATOM 5518 C CA . ARG B 1 184 ? 48.335 -39.640 114.670 1.00 48.43 188 ARG B CA 1
ATOM 5519 C C . ARG B 1 184 ? 48.733 -39.618 113.193 1.00 42.25 188 ARG B C 1
ATOM 5520 O O . ARG B 1 184 ? 49.629 -38.870 112.789 1.00 47.09 188 ARG B O 1
ATOM 5522 N N . ARG B 1 185 ? 48.053 -40.419 112.381 1.00 32.76 189 ARG B N 1
ATOM 5523 C CA . ARG B 1 185 ? 48.339 -40.382 110.947 1.00 33.12 189 ARG B CA 1
ATOM 5524 C C . ARG B 1 185 ? 47.847 -39.060 110.356 1.00 31.47 189 ARG B C 1
ATOM 5525 O O . ARG B 1 185 ? 46.820 -38.533 110.796 1.00 31.43 189 ARG B O 1
ATOM 5533 N N . PRO B 1 186 ? 48.541 -38.501 109.365 1.00 29.17 190 PRO B N 1
ATOM 5534 C CA . PRO B 1 186 ? 47.919 -37.432 108.570 1.00 28.95 190 PRO B CA 1
ATOM 5535 C C . PRO B 1 186 ? 46.707 -37.997 107.835 1.00 26.81 190 PRO B C 1
ATOM 5536 O O . PRO B 1 186 ? 46.573 -39.209 107.649 1.00 25.55 190 PRO B O 1
ATOM 5540 N N . TRP B 1 187 ? 45.772 -37.115 107.477 1.00 26.97 191 TRP B N 1
ATOM 5541 C CA . TRP B 1 187 ? 44.527 -37.584 106.894 1.00 25.30 191 TRP B CA 1
ATOM 5542 C C . TRP B 1 187 ? 44.306 -36.961 105.527 1.00 22.27 191 TRP B C 1
ATOM 5543 O O . TRP B 1 187 ? 44.778 -35.866 105.249 1.00 23.64 191 TRP B O 1
ATOM 5554 N N . CYS B 1 188 ? 43.568 -37.679 104.686 1.00 20.62 192 CYS B N 1
ATOM 5555 C CA . CYS B 1 188 ? 43.118 -37.170 103.388 1.00 21.10 192 CYS B CA 1
ATOM 5556 C C . CYS B 1 188 ? 41.632 -37.495 103.308 1.00 21.82 192 CYS B C 1
ATOM 5557 O O . CYS B 1 188 ? 41.259 -38.674 103.322 1.00 26.01 192 CYS B O 1
ATOM 5560 N N . LEU B 1 189 ? 40.788 -36.459 103.273 1.00 21.66 193 LEU B N 1
ATOM 5561 C CA . LEU B 1 189 ? 39.340 -36.620 103.247 1.00 19.54 193 LEU B CA 1
ATOM 5562 C C . LEU B 1 189 ? 38.854 -36.115 101.892 1.00 22.79 193 LEU B C 1
ATOM 5563 O O . LEU B 1 189 ? 39.147 -34.974 101.518 1.00 21.08 193 LEU B O 1
ATOM 5568 N N . THR B 1 190 ? 38.160 -36.967 101.128 1.00 19.15 194 THR B N 1
ATOM 5569 C CA . THR B 1 190 ? 37.533 -36.515 99.888 1.00 21.26 194 THR B CA 1
ATOM 5570 C C . THR B 1 190 ? 36.051 -36.277 100.146 1.00 21.36 194 THR B C 1
ATOM 5571 O O . THR B 1 190 ? 35.357 -37.176 100.627 1.00 21.35 194 THR B O 1
ATOM 5575 N N . VAL B 1 191 ? 35.574 -35.068 99.830 1.00 20.05 195 VAL B N 1
ATOM 5576 C CA . VAL B 1 191 ? 34.169 -34.695 99.996 1.00 17.81 195 VAL B CA 1
ATOM 5577 C C . VAL B 1 191 ? 33.596 -34.440 98.613 1.00 20.86 195 VAL B C 1
ATOM 5578 O O . VAL B 1 191 ? 33.970 -33.463 97.943 1.00 21.83 195 VAL B O 1
ATOM 5582 N N . SER B 1 192 ? 32.673 -35.288 98.187 1.00 18.03 196 SER B N 1
ATOM 5583 C CA . SER B 1 192 ? 32.306 -35.376 96.780 1.00 19.73 196 SER B CA 1
ATOM 5584 C C . SER B 1 192 ? 30.804 -35.177 96.659 1.00 15.22 196 SER B C 1
ATOM 5585 O O . SER B 1 192 ? 30.011 -36.082 96.973 1.00 17.62 196 SER B O 1
ATOM 5588 N N . PHE B 1 193 ? 30.417 -34.001 96.184 1.00 16.49 197 PHE B N 1
ATOM 5589 C CA . PHE B 1 193 ? 29.021 -33.605 96.107 1.00 17.88 197 PHE B CA 1
ATOM 5590 C C . PHE B 1 193 ? 28.410 -33.965 94.764 1.00 21.03 197 PHE B C 1
ATOM 5591 O O . PHE B 1 193 ? 29.097 -33.967 93.724 1.00 19.29 197 PHE B O 1
ATOM 5599 N N . THR B 1 194 ? 27.099 -34.196 94.775 1.00 18.87 198 THR B N 1
ATOM 5600 C CA . THR B 1 194 ? 26.415 -34.498 93.525 1.00 19.46 198 THR B CA 1
ATOM 5601 C C . THR B 1 194 ? 25.992 -33.233 92.749 1.00 24.18 198 THR B C 1
ATOM 5602 O O . THR B 1 194 ? 25.945 -33.268 91.519 1.00 22.73 198 THR B O 1
ATOM 5606 N N . HIS B 1 195 ? 25.720 -32.111 93.412 1.00 20.65 199 HIS B N 1
ATOM 5607 C CA . HIS B 1 195 ? 25.431 -30.878 92.673 1.00 20.44 199 HIS B CA 1
ATOM 5608 C C . HIS B 1 195 ? 26.688 -30.353 91.981 1.00 15.61 199 HIS B C 1
ATOM 5609 O O . HIS B 1 195 ? 27.807 -30.687 92.377 1.00 19.11 199 HIS B O 1
ATOM 5616 N N . PRO B 1 196 ? 26.534 -29.487 90.963 1.00 18.28 200 PRO B N 1
ATOM 5617 C CA . PRO B 1 196 ? 25.293 -28.954 90.375 1.00 16.69 200 PRO B CA 1
ATOM 5618 C C . PRO B 1 196 ? 24.712 -29.775 89.208 1.00 15.55 200 PRO B C 1
ATOM 5619 O O . PRO B 1 196 ? 23.946 -29.257 88.422 1.00 18.22 200 PRO B O 1
ATOM 5623 N N . HIS B 1 197 ? 25.041 -31.058 89.164 1.00 14.29 201 HIS B N 1
ATOM 5624 C CA . HIS B 1 197 ? 24.399 -32.040 88.288 1.00 20.61 201 HIS B CA 1
ATOM 5625 C C . HIS B 1 197 ? 22.891 -31.823 88.283 1.00 23.38 201 HIS B C 1
ATOM 5626 O O . HIS B 1 197 ? 22.307 -31.457 89.315 1.00 22.32 201 HIS B O 1
ATOM 5633 N N . ASP B 1 198 ? 22.251 -32.046 87.143 1.00 21.67 202 ASP B N 1
ATOM 5634 C CA . ASP B 1 198 ? 20.799 -31.966 87.065 1.00 20.93 202 ASP B CA 1
ATOM 5635 C C . ASP B 1 198 ? 20.142 -33.102 87.871 1.00 21.05 202 ASP B C 1
ATOM 5636 O O . ASP B 1 198 ? 20.786 -34.116 88.155 1.00 20.93 202 ASP B O 1
ATOM 5641 N N . PRO B 1 199 ? 18.838 -32.973 88.238 1.00 20.38 203 PRO B N 1
ATOM 5642 C CA . PRO B 1 199 ? 17.834 -31.941 87.971 1.00 21.43 203 PRO B CA 1
ATOM 5643 C C . PRO B 1 199 ? 18.277 -30.561 88.394 1.00 20.37 203 PRO B C 1
ATOM 5644 O O . PRO B 1 199 ? 18.947 -30.404 89.418 1.00 21.40 203 PRO B O 1
ATOM 5648 N N . TYR B 1 200 ? 17.911 -29.584 87.569 1.00 16.95 204 TYR B N 1
ATOM 5649 C CA . TYR B 1 200 ? 18.217 -28.186 87.824 1.00 16.25 204 TYR B CA 1
ATOM 5650 C C . TYR B 1 200 ? 17.121 -27.635 88.726 1.00 18.49 204 TYR B C 1
ATOM 5651 O O . TYR B 1 200 ? 16.222 -26.935 88.286 1.00 15.93 204 TYR B O 1
ATOM 5660 N N . VAL B 1 201 ? 17.219 -27.966 90.012 1.00 18.94 205 VAL B N 1
ATOM 5661 C CA . VAL B 1 201 ? 16.205 -27.622 91.010 1.00 16.12 205 VAL B CA 1
ATOM 5662 C C . VAL B 1 201 ? 16.945 -27.156 92.251 1.00 15.69 205 VAL B C 1
ATOM 5663 O O . VAL B 1 201 ? 17.816 -27.872 92.766 1.00 18.57 205 VAL B O 1
ATOM 5667 N N . ALA B 1 202 ? 16.622 -25.953 92.710 1.00 19.49 206 ALA B N 1
ATOM 5668 C CA . ALA B 1 202 ? 17.355 -25.333 93.807 1.00 20.10 206 ALA B CA 1
ATOM 5669 C C . ALA B 1 202 ? 16.414 -24.882 94.916 1.00 18.27 206 ALA B C 1
ATOM 5670 O O . ALA B 1 202 ? 15.254 -24.545 94.668 1.00 20.03 206 ALA B O 1
ATOM 5672 N N . ARG B 1 203 ? 16.980 -24.770 96.120 1.00 18.67 207 ARG B N 1
ATOM 5673 C CA . ARG B 1 203 ? 16.271 -24.107 97.213 1.00 17.91 207 ARG B CA 1
ATOM 5674 C C . ARG B 1 203 ? 15.988 -22.639 96.892 1.00 20.31 207 ARG B C 1
ATOM 5675 O O . ARG B 1 203 ? 16.806 -21.942 96.276 1.00 19.88 207 ARG B O 1
ATOM 5683 N N A ARG B 1 204 ? 14.833 -22.165 97.373 0.40 21.12 208 ARG B N 1
ATOM 5684 N N B ARG B 1 204 ? 14.834 -22.158 97.379 0.60 21.05 208 ARG B N 1
ATOM 5685 C CA A ARG B 1 204 ? 14.370 -20.814 97.076 0.40 22.23 208 ARG B CA 1
ATOM 5686 C CA B ARG B 1 204 ? 14.376 -20.808 97.064 0.60 21.88 208 ARG B CA 1
ATOM 5687 C C A ARG B 1 204 ? 15.395 -19.764 97.483 0.40 21.77 208 ARG B C 1
ATOM 5688 C C B ARG B 1 204 ? 15.398 -19.762 97.478 0.60 21.51 208 ARG B C 1
ATOM 5689 O O A ARG B 1 204 ? 15.614 -18.786 96.757 0.40 23.28 208 ARG B O 1
ATOM 5690 O O B ARG B 1 204 ? 15.621 -18.784 96.751 0.60 23.70 208 ARG B O 1
ATOM 5705 N N . LYS B 1 205 ? 16.039 -19.961 98.638 1.00 21.49 209 LYS B N 1
ATOM 5706 C CA . LYS B 1 205 ? 17.030 -19.007 99.140 1.00 25.64 209 LYS B CA 1
ATOM 5707 C C . LYS B 1 205 ? 18.155 -18.782 98.125 1.00 24.24 209 LYS B C 1
ATOM 5708 O O . LYS B 1 205 ? 18.590 -17.648 97.899 1.00 23.63 209 LYS B O 1
ATOM 5714 N N . PHE B 1 206 ? 18.623 -19.845 97.497 1.00 20.25 210 PHE B N 1
ATOM 5715 C CA . PHE B 1 206 ? 19.691 -19.683 96.514 1.00 20.20 210 PHE B CA 1
ATOM 5716 C C . PHE B 1 206 ? 19.159 -19.253 95.157 1.00 21.05 210 PHE B C 1
ATOM 5717 O O . PHE B 1 206 ? 19.818 -18.492 94.443 1.00 22.20 210 PHE B O 1
ATOM 5725 N N . TRP B 1 207 ? 17.992 -19.762 94.756 1.00 19.88 211 TRP B N 1
ATOM 5726 C CA . TRP B 1 207 ? 17.354 -19.274 93.538 1.00 22.39 211 TRP B CA 1
ATOM 5727 C C . TRP B 1 207 ? 17.179 -17.759 93.565 1.00 23.51 211 TRP B C 1
ATOM 5728 O O . TRP B 1 207 ? 17.352 -17.086 92.537 1.00 23.10 211 TRP B O 1
ATOM 5739 N N . ASP B 1 208 ? 16.839 -17.202 94.733 1.00 20.93 212 ASP B N 1
ATOM 5740 C CA . ASP B 1 208 ? 16.573 -15.762 94.812 1.00 23.98 212 ASP B CA 1
ATOM 5741 C C . ASP B 1 208 ? 17.833 -14.922 94.606 1.00 28.96 212 ASP B C 1
ATOM 5742 O O . ASP B 1 208 ? 17.723 -13.727 94.306 1.00 27.45 212 ASP B O 1
ATOM 5747 N N . LEU B 1 209 ? 19.027 -15.513 94.739 1.00 27.41 213 LEU B N 1
ATOM 5748 C CA . LEU B 1 209 ? 20.247 -14.750 94.509 1.00 29.38 213 LEU B CA 1
ATOM 5749 C C . LEU B 1 209 ? 20.394 -14.340 93.051 1.00 27.92 213 LEU B C 1
ATOM 5750 O O . LEU B 1 209 ? 21.189 -13.444 92.755 1.00 31.50 213 LEU B O 1
ATOM 5755 N N . TYR B 1 210 ? 19.659 -14.967 92.125 1.00 23.28 214 TYR B N 1
ATOM 5756 C CA . TYR B 1 210 ? 19.938 -14.768 90.702 1.00 26.01 214 TYR B CA 1
ATOM 5757 C C . TYR B 1 210 ? 18.771 -14.115 89.957 1.00 29.45 214 TYR B C 1
ATOM 5758 O O . TYR B 1 210 ? 18.655 -14.254 88.731 1.00 31.17 214 TYR B O 1
ATOM 5767 N N . GLU B 1 211 ? 17.895 -13.428 90.672 1.00 31.29 215 GLU B N 1
ATOM 5768 C CA . GLU B 1 211 ? 16.770 -12.755 90.022 1.00 38.18 215 GLU B CA 1
ATOM 5769 C C . GLU B 1 211 ? 17.237 -11.792 88.934 1.00 39.79 215 GLU B C 1
ATOM 5770 O O . GLU B 1 211 ? 16.611 -11.701 87.871 1.00 41.91 215 GLU B O 1
ATOM 5772 N N . ASP B 1 212 ? 18.339 -11.078 89.166 1.00 38.03 216 ASP B N 1
ATOM 5773 C CA . ASP B 1 212 ? 18.799 -10.055 88.235 1.00 41.55 216 ASP B CA 1
ATOM 5774 C C . ASP B 1 212 ? 19.929 -10.543 87.318 1.00 37.80 216 ASP B C 1
ATOM 5775 O O . ASP B 1 212 ? 20.614 -9.726 86.695 1.00 37.25 216 ASP B O 1
ATOM 5777 N N . CYS B 1 213 ? 20.126 -11.852 87.208 1.00 33.82 217 CYS B N 1
ATOM 5778 C CA . CYS B 1 213 ? 21.322 -12.386 86.566 1.00 28.89 217 CYS B CA 1
ATOM 5779 C C . CYS B 1 213 ? 21.334 -12.127 85.050 1.00 30.28 217 CYS B C 1
ATOM 5780 O O . CYS B 1 213 ? 20.322 -12.269 84.357 1.00 34.16 217 CYS B O 1
ATOM 5783 N N . GLU B 1 214 ? 22.501 -11.720 84.544 1.00 30.43 218 GLU B N 1
ATOM 5784 C CA . GLU B 1 214 ? 22.755 -11.392 83.147 1.00 32.24 218 GLU B CA 1
ATOM 5785 C C . GLU B 1 214 ? 23.254 -12.580 82.337 1.00 31.22 218 GLU B C 1
ATOM 5786 O O . GLU B 1 214 ? 23.616 -12.410 81.162 1.00 29.97 218 GLU B O 1
ATOM 5792 N N . HIS B 1 215 ? 23.320 -13.768 82.942 1.00 22.71 219 HIS B N 1
ATOM 5793 C CA . HIS B 1 215 ? 23.939 -14.918 82.293 1.00 24.76 219 HIS B CA 1
ATOM 5794 C C . HIS B 1 215 ? 22.980 -16.103 82.234 1.00 24.18 219 HIS B C 1
ATOM 5795 O O . HIS B 1 215 ? 23.416 -17.250 82.206 1.00 22.71 219 HIS B O 1
ATOM 5802 N N . LEU B 1 216 ? 21.676 -15.844 82.215 1.00 24.94 220 LEU B N 1
ATOM 5803 C CA . LEU B 1 216 ? 20.710 -16.938 82.215 1.00 22.44 220 LEU B CA 1
ATOM 5804 C C . LEU B 1 216 ? 20.467 -17.515 80.817 1.00 24.35 220 LEU B C 1
ATOM 5805 O O . LEU B 1 216 ? 19.686 -18.460 80.682 1.00 22.08 220 LEU B O 1
ATOM 5810 N N . THR B 1 217 ? 21.131 -16.989 79.781 1.00 24.14 221 THR B N 1
ATOM 5811 C CA . THR B 1 217 ? 21.145 -17.610 78.467 1.00 24.06 221 THR B CA 1
ATOM 5812 C C . THR B 1 217 ? 22.581 -17.848 78.024 1.00 24.56 221 THR B C 1
ATOM 5813 O O . THR B 1 217 ? 23.503 -17.143 78.455 1.00 23.86 221 THR B O 1
ATOM 5817 N N . PRO B 1 218 ? 22.820 -18.874 77.215 1.00 23.29 222 PRO B N 1
ATOM 5818 C CA . PRO B 1 218 ? 24.195 -19.183 76.833 1.00 21.48 222 PRO B CA 1
ATOM 5819 C C . PRO B 1 218 ? 24.704 -18.172 75.820 1.00 24.01 222 PRO B C 1
ATOM 5820 O O . PRO B 1 218 ? 23.956 -17.379 75.251 1.00 23.16 222 PRO B O 1
ATOM 5824 N N . GLU B 1 219 ? 26.014 -18.218 75.602 1.00 21.73 223 GLU B N 1
ATOM 5825 C CA . GLU B 1 219 ? 26.657 -17.284 74.674 1.00 25.00 223 GLU B CA 1
ATOM 5826 C C . GLU B 1 219 ? 26.454 -17.682 73.223 1.00 26.61 223 GLU B C 1
ATOM 5827 O O . GLU B 1 219 ? 26.608 -16.841 72.323 1.00 28.24 223 GLU B O 1
ATOM 5829 N N . VAL B 1 220 ? 26.171 -18.952 72.970 1.00 23.75 224 VAL B N 1
ATOM 5830 C CA . VAL B 1 220 ? 25.878 -19.467 71.639 1.00 23.40 224 VAL B CA 1
ATOM 5831 C C . VAL B 1 220 ? 24.550 -20.180 71.731 1.00 24.31 224 VAL B C 1
ATOM 5832 O O . VAL B 1 220 ? 24.387 -21.072 72.576 1.00 22.67 224 VAL B O 1
ATOM 5836 N N . GLY B 1 221 ? 23.601 -19.803 70.876 1.00 24.79 225 GLY B N 1
ATOM 5837 C CA . GLY B 1 221 ? 22.271 -20.379 70.957 1.00 27.18 225 GLY B CA 1
ATOM 5838 C C . GLY B 1 221 ? 22.192 -21.769 70.340 1.00 27.89 225 GLY B C 1
ATOM 5839 O O . GLY B 1 221 ? 23.183 -22.354 69.892 1.00 24.89 225 GLY B O 1
ATOM 5840 N N . ALA B 1 222 ? 20.969 -22.301 70.313 1.00 27.07 226 ALA B N 1
ATOM 5841 C CA . ALA B 1 222 ? 20.762 -23.645 69.788 1.00 30.15 226 ALA B CA 1
ATOM 5842 C C . ALA B 1 222 ? 21.066 -23.681 68.298 1.00 31.60 226 ALA B C 1
ATOM 5843 O O . ALA B 1 222 ? 20.603 -22.828 67.544 1.00 34.86 226 ALA B O 1
ATOM 5845 N N . ILE B 1 223 ? 21.866 -24.655 67.890 1.00 29.45 227 ILE B N 1
ATOM 5846 C CA . ILE B 1 223 ? 22.213 -24.883 66.491 1.00 24.92 227 ILE B CA 1
ATOM 5847 C C . ILE B 1 223 ? 21.293 -25.985 65.962 1.00 30.15 227 ILE B C 1
ATOM 5848 O O . ILE B 1 223 ? 21.158 -27.026 66.620 1.00 28.70 227 ILE B O 1
ATOM 5853 N N . PRO B 1 224 ? 20.624 -25.789 64.828 1.00 30.08 228 PRO B N 1
ATOM 5854 C CA . PRO B 1 224 ? 19.701 -26.825 64.337 1.00 32.89 228 PRO B CA 1
ATOM 5855 C C . PRO B 1 224 ? 20.454 -28.117 64.038 1.00 32.23 228 PRO B C 1
ATOM 5856 O O . PRO B 1 224 ? 21.627 -28.089 63.666 1.00 27.99 228 PRO B O 1
ATOM 5860 N N . LEU B 1 225 ? 19.745 -29.249 64.160 1.00 31.35 229 LEU B N 1
ATOM 5861 C CA . LEU B 1 225 ? 20.366 -30.566 63.995 1.00 29.32 229 LEU B CA 1
ATOM 5862 C C . LEU B 1 225 ? 21.198 -30.649 62.716 1.00 32.88 229 LEU B C 1
ATOM 5863 O O . LEU B 1 225 ? 22.347 -31.112 62.739 1.00 31.43 229 LEU B O 1
ATOM 5868 N N . ASP B 1 226 ? 20.654 -30.153 61.601 1.00 35.03 230 ASP B N 1
ATOM 5869 C CA . ASP B 1 226 ? 21.334 -30.274 60.313 1.00 39.45 230 ASP B CA 1
ATOM 5870 C C . ASP B 1 226 ? 22.655 -29.521 60.267 1.00 38.43 230 ASP B C 1
ATOM 5871 O O . ASP B 1 226 ? 23.514 -29.856 59.444 1.00 36.46 230 ASP B O 1
ATOM 5876 N N . GLU B 1 227 ? 22.833 -28.510 61.108 1.00 32.76 231 GLU B N 1
ATOM 5877 C CA . GLU B 1 227 ? 24.063 -27.726 61.144 1.00 31.41 231 GLU B CA 1
ATOM 5878 C C . GLU B 1 227 ? 25.081 -28.251 62.159 1.00 29.83 231 GLU B C 1
ATOM 5879 O O . GLU B 1 227 ? 26.189 -27.711 62.255 1.00 31.47 231 GLU B O 1
ATOM 5885 N N . GLN B 1 228 ? 24.720 -29.254 62.943 1.00 28.15 232 GLN B N 1
ATOM 5886 C CA . GLN B 1 228 ? 25.586 -29.747 64.009 1.00 25.80 232 GLN B CA 1
ATOM 5887 C C . GLN B 1 228 ? 26.597 -30.725 63.444 1.00 25.77 232 GLN B C 1
ATOM 5888 O O . GLN B 1 228 ? 26.309 -31.450 62.488 1.00 27.49 232 GLN B O 1
ATOM 5894 N N . ASP B 1 229 ? 27.763 -30.774 64.076 1.00 22.19 233 ASP B N 1
ATOM 5895 C CA . ASP B 1 229 ? 28.741 -31.828 63.778 1.00 21.16 233 ASP B CA 1
ATOM 5896 C C . ASP B 1 229 ? 28.168 -33.204 64.146 1.00 20.57 233 ASP B C 1
ATOM 5897 O O . ASP B 1 229 ? 27.248 -33.307 64.975 1.00 21.88 233 ASP B O 1
ATOM 5902 N N . PRO B 1 230 ? 28.697 -34.287 63.543 1.00 19.00 234 PRO B N 1
ATOM 5903 C CA . PRO B 1 230 ? 28.086 -35.616 63.764 1.00 19.79 234 PRO B CA 1
ATOM 5904 C C . PRO B 1 230 ? 27.974 -36.036 65.228 1.00 21.77 234 PRO B C 1
ATOM 5905 O O . PRO B 1 230 ? 26.979 -36.660 65.600 1.00 20.91 234 PRO B O 1
ATOM 5909 N N . HIS B 1 231 ? 28.976 -35.772 66.059 1.00 20.85 235 HIS B N 1
ATOM 5910 C CA . HIS B 1 231 ? 28.862 -36.235 67.440 1.00 22.15 235 HIS B CA 1
ATOM 5911 C C . HIS B 1 231 ? 27.773 -35.465 68.185 1.00 22.96 235 HIS B C 1
ATOM 5912 O O . HIS B 1 231 ? 26.995 -36.065 68.941 1.00 23.27 235 HIS B O 1
ATOM 5919 N N . SER B 1 232 ? 27.662 -34.151 67.946 1.00 21.43 236 SER B N 1
ATOM 5920 C CA . SER B 1 232 ? 26.575 -33.383 68.569 1.00 21.38 236 SER B CA 1
ATOM 5921 C C . SER B 1 232 ? 25.214 -33.868 68.093 1.00 23.04 236 SER B C 1
ATOM 5922 O O . SER B 1 232 ? 24.262 -33.925 68.882 1.00 22.68 236 SER B O 1
ATOM 5925 N N . GLN B 1 233 ? 25.088 -34.218 66.805 1.00 20.60 237 GLN B N 1
ATOM 5926 C CA . GLN B 1 233 ? 23.851 -34.857 66.337 1.00 24.93 237 GLN B CA 1
ATOM 5927 C C . GLN B 1 233 ? 23.541 -36.132 67.123 1.00 29.05 237 GLN B C 1
ATOM 5928 O O . GLN B 1 233 ? 22.401 -36.331 67.564 1.00 26.63 237 GLN B O 1
ATOM 5934 N N . ARG B 1 234 ? 24.536 -37.015 67.307 1.00 23.58 238 ARG B N 1
ATOM 5935 C CA . ARG B 1 234 ? 24.295 -38.215 68.133 1.00 27.59 238 ARG B CA 1
ATOM 5936 C C . ARG B 1 234 ? 23.849 -37.861 69.552 1.00 28.15 238 ARG B C 1
ATOM 5937 O O . ARG B 1 234 ? 22.992 -38.543 70.126 1.00 29.34 238 ARG B O 1
ATOM 5945 N N . ILE B 1 235 ? 24.446 -36.830 70.150 1.00 21.91 239 ILE B N 1
ATOM 5946 C CA . ILE B 1 235 ? 24.049 -36.428 71.499 1.00 28.49 239 ILE B CA 1
ATOM 5947 C C . ILE B 1 235 ? 22.602 -35.952 71.516 1.00 31.70 239 ILE B C 1
ATOM 5948 O O . ILE B 1 235 ? 21.826 -36.322 72.416 1.00 31.01 239 ILE B O 1
ATOM 5953 N N . MET B 1 236 ? 22.213 -35.124 70.529 1.00 26.55 240 MET B N 1
ATOM 5954 C CA . MET B 1 236 ? 20.873 -34.536 70.534 1.00 29.47 240 MET B CA 1
ATOM 5955 C C . MET B 1 236 ? 19.816 -35.614 70.454 1.00 33.67 240 MET B C 1
ATOM 5956 O O . MET B 1 236 ? 18.832 -35.583 71.199 1.00 32.65 240 MET B O 1
ATOM 5961 N N . LEU B 1 237 ? 19.999 -36.578 69.549 1.00 30.09 241 LEU B N 1
ATOM 5962 C CA . LEU B 1 237 ? 19.087 -37.711 69.516 1.00 34.24 241 LEU B CA 1
ATOM 5963 C C . LEU B 1 237 ? 19.071 -38.435 70.863 1.00 31.63 241 LEU B C 1
ATOM 5964 O O . LEU B 1 237 ? 17.999 -38.795 71.373 1.00 33.93 241 LEU B O 1
ATOM 5969 N N . SER B 1 238 ? 20.247 -38.611 71.483 1.00 27.78 242 SER B N 1
ATOM 5970 C CA . SER B 1 238 ? 20.298 -39.357 72.747 1.00 25.38 242 SER B CA 1
ATOM 5971 C C . SER B 1 238 ? 19.531 -38.642 73.849 1.00 27.25 242 SER B C 1
ATOM 5972 O O . SER B 1 238 ? 18.931 -39.290 74.718 1.00 27.77 242 SER B O 1
ATOM 5975 N N . CYS B 1 239 ? 19.569 -37.308 73.859 1.00 26.38 243 CYS B N 1
ATOM 5976 C CA . CYS B 1 239 ? 18.717 -36.562 74.779 1.00 33.07 243 CYS B CA 1
ATOM 5977 C C . CYS B 1 239 ? 17.230 -36.584 74.381 1.00 35.33 243 CYS B C 1
ATOM 5978 O O . CYS B 1 239 ? 16.430 -35.895 75.035 1.00 36.61 243 CYS B O 1
ATOM 5981 N N . ASP B 1 240 ? 16.853 -37.342 73.336 1.00 35.74 244 ASP B N 1
ATOM 5982 C CA . ASP B 1 240 ? 15.470 -37.363 72.829 1.00 36.12 244 ASP B CA 1
ATOM 5983 C C . ASP B 1 240 ? 15.017 -35.956 72.437 1.00 31.23 244 ASP B C 1
ATOM 5984 O O . ASP B 1 240 ? 13.876 -35.566 72.671 1.00 30.07 244 ASP B O 1
ATOM 5989 N N . TYR B 1 241 ? 15.937 -35.159 71.864 1.00 29.36 245 TYR B N 1
ATOM 5990 C CA . TYR B 1 241 ? 15.687 -33.722 71.757 1.00 28.27 245 TYR B CA 1
ATOM 5991 C C . TYR B 1 241 ? 14.384 -33.420 71.040 1.00 32.59 245 TYR B C 1
ATOM 5992 O O . TYR B 1 241 ? 13.728 -32.422 71.357 1.00 35.34 245 TYR B O 1
ATOM 6001 N N . GLN B 1 242 ? 13.995 -34.251 70.063 1.00 33.84 246 GLN B N 1
ATOM 6002 C CA . GLN B 1 242 ? 12.810 -33.946 69.264 1.00 38.18 246 GLN B CA 1
ATOM 6003 C C . GLN B 1 242 ? 11.516 -34.080 70.063 1.00 40.98 246 GLN B C 1
ATOM 6004 O O . GLN B 1 242 ? 10.492 -33.545 69.648 1.00 43.81 246 GLN B O 1
ATOM 6006 N N . ASN B 1 243 ? 11.545 -34.739 71.217 1.00 42.40 247 ASN B N 1
ATOM 6007 C CA . ASN B 1 243 ? 10.363 -34.895 72.060 1.00 43.68 247 ASN B CA 1
ATOM 6008 C C . ASN B 1 243 ? 10.215 -33.803 73.107 1.00 43.51 247 ASN B C 1
ATOM 6009 O O . ASN B 1 243 ? 9.382 -33.940 74.010 1.00 44.77 247 ASN B O 1
ATOM 6014 N N . PHE B 1 244 ? 10.995 -32.726 73.022 1.00 39.40 248 PHE B N 1
ATOM 6015 C CA . PHE B 1 244 ? 10.908 -31.661 74.008 1.00 36.22 248 PHE B CA 1
ATOM 6016 C C . PHE B 1 244 ? 10.839 -30.316 73.312 1.00 38.14 248 PHE B C 1
ATOM 6017 O O . PHE B 1 244 ? 11.565 -30.068 72.343 1.00 37.20 248 PHE B O 1
ATOM 6025 N N . ASP B 1 245 ? 9.962 -29.452 73.810 1.00 40.10 249 ASP B N 1
ATOM 6026 C CA . ASP B 1 245 ? 9.900 -28.066 73.359 1.00 48.61 249 ASP B CA 1
ATOM 6027 C C . ASP B 1 245 ? 10.619 -27.252 74.428 1.00 44.90 249 ASP B C 1
ATOM 6028 O O . ASP B 1 245 ? 10.037 -26.841 75.430 1.00 46.66 249 ASP B O 1
ATOM 6033 N N . VAL B 1 246 ? 11.911 -27.048 74.219 1.00 34.98 250 VAL B N 1
ATOM 6034 C CA . VAL B 1 246 ? 12.716 -26.294 75.163 1.00 32.23 250 VAL B CA 1
ATOM 6035 C C . VAL B 1 246 ? 12.546 -24.816 74.836 1.00 34.73 250 VAL B C 1
ATOM 6036 O O . VAL B 1 246 ? 13.022 -24.342 73.802 1.00 33.74 250 VAL B O 1
ATOM 6040 N N . THR B 1 247 ? 11.857 -24.085 75.712 1.00 26.32 251 THR B N 1
ATOM 6041 C CA . THR B 1 247 ? 11.621 -22.668 75.494 1.00 30.37 251 THR B CA 1
ATOM 6042 C C . THR B 1 247 ? 12.779 -21.864 76.070 1.00 29.40 251 THR B C 1
ATOM 6043 O O . THR B 1 247 ? 13.578 -22.369 76.858 1.00 27.30 251 THR B O 1
ATOM 6047 N N . GLU B 1 248 ? 12.851 -20.588 75.690 1.00 25.88 252 GLU B N 1
ATOM 6048 C CA . GLU B 1 248 ? 13.830 -19.694 76.305 1.00 29.94 252 GLU B CA 1
ATOM 6049 C C . GLU B 1 248 ? 13.613 -19.609 77.811 1.00 24.77 252 GLU B C 1
ATOM 6050 O O . GLU B 1 248 ? 14.576 -19.588 78.596 1.00 24.54 252 GLU B O 1
ATOM 6052 N N . GLU B 1 249 ? 12.354 -19.588 78.246 1.00 23.97 253 GLU B N 1
ATOM 6053 C CA . GLU B 1 249 ? 12.103 -19.594 79.685 1.00 28.54 253 GLU B CA 1
ATOM 6054 C C . GLU B 1 249 ? 12.689 -20.843 80.351 1.00 27.00 253 GLU B C 1
ATOM 6055 O O . GLU B 1 249 ? 13.211 -20.763 81.469 1.00 25.18 253 GLU B O 1
ATOM 6061 N N . ASN B 1 250 ? 12.622 -22.000 79.679 1.00 26.00 254 ASN B N 1
ATOM 6062 C CA . ASN B 1 250 ? 13.216 -23.219 80.242 1.00 26.11 254 ASN B CA 1
ATOM 6063 C C . ASN B 1 250 ? 14.736 -23.103 80.355 1.00 24.58 254 ASN B C 1
ATOM 6064 O O . ASN B 1 250 ? 15.334 -23.568 81.331 1.00 20.53 254 ASN B O 1
ATOM 6069 N N . VAL B 1 251 ? 15.388 -22.571 79.323 1.00 24.36 255 VAL B N 1
ATOM 6070 C CA . VAL B 1 251 ? 16.824 -22.346 79.391 1.00 25.42 255 VAL B CA 1
ATOM 6071 C C . VAL B 1 251 ? 17.181 -21.477 80.592 1.00 21.29 255 VAL B C 1
ATOM 6072 O O . VAL B 1 251 ? 18.129 -21.772 81.335 1.00 19.32 255 VAL B O 1
ATOM 6076 N N . ARG B 1 252 ? 16.454 -20.368 80.775 1.00 18.22 256 ARG B N 1
ATOM 6077 C CA . ARG B 1 252 ? 16.776 -19.430 81.845 1.00 20.16 256 ARG B CA 1
ATOM 6078 C C . ARG B 1 252 ? 16.565 -20.052 83.219 1.00 21.18 256 ARG B C 1
ATOM 6079 O O . ARG B 1 252 ? 17.382 -19.848 84.128 1.00 21.25 256 ARG B O 1
ATOM 6087 N N . ARG B 1 253 ? 15.470 -20.795 83.393 1.00 20.03 257 ARG B N 1
ATOM 6088 C CA . ARG B 1 253 ? 15.212 -21.444 84.686 1.00 20.85 257 ARG B CA 1
ATOM 6089 C C . ARG B 1 253 ? 16.262 -22.505 84.976 1.00 20.98 257 ARG B C 1
ATOM 6090 O O . ARG B 1 253 ? 16.675 -22.702 86.133 1.00 17.80 257 ARG B O 1
ATOM 6098 N N . SER B 1 254 ? 16.680 -23.232 83.942 1.00 16.71 258 SER B N 1
ATOM 6099 C CA . SER B 1 254 ? 17.693 -24.258 84.154 1.00 18.67 258 SER B CA 1
ATOM 6100 C C . SER B 1 254 ? 19.020 -23.646 84.579 1.00 18.01 258 SER B C 1
ATOM 6101 O O . SER B 1 254 ? 19.659 -24.124 85.522 1.00 18.63 258 SER B O 1
ATOM 6104 N N . ARG B 1 255 ? 19.473 -22.614 83.875 1.00 18.77 259 ARG B N 1
ATOM 6105 C CA . ARG B 1 255 ? 20.725 -21.975 84.258 1.00 16.94 259 ARG B CA 1
ATOM 6106 C C . ARG B 1 255 ? 20.593 -21.300 85.612 1.00 18.65 259 ARG B C 1
ATOM 6107 O O . ARG B 1 255 ? 21.533 -21.307 86.407 1.00 20.55 259 ARG B O 1
ATOM 6115 N N . ARG B 1 256 ? 19.431 -20.712 85.900 1.00 17.07 260 ARG B N 1
ATOM 6116 C CA . ARG B 1 256 ? 19.269 -20.042 87.193 1.00 18.26 260 ARG B CA 1
ATOM 6117 C C . ARG B 1 256 ? 19.365 -21.042 88.345 1.00 19.00 260 ARG B C 1
ATOM 6118 O O . ARG B 1 256 ? 20.063 -20.804 89.332 1.00 16.44 260 ARG B O 1
ATOM 6126 N N . ALA B 1 257 ? 18.701 -22.184 88.217 1.00 17.73 261 ALA B N 1
ATOM 6127 C CA . ALA B 1 257 ? 18.775 -23.180 89.276 1.00 20.69 261 ALA B CA 1
ATOM 6128 C C . ALA B 1 257 ? 20.175 -23.754 89.387 1.00 18.48 261 ALA B C 1
ATOM 6129 O O . ALA B 1 257 ? 20.625 -24.086 90.481 1.00 18.25 261 ALA B O 1
ATOM 6131 N N . TYR B 1 258 ? 20.872 -23.916 88.250 1.00 17.43 262 TYR B N 1
ATOM 6132 C CA . TYR B 1 258 ? 22.239 -24.416 88.301 1.00 16.72 262 TYR B CA 1
ATOM 6133 C C . TYR B 1 258 ? 23.158 -23.448 89.049 1.00 17.48 262 TYR B C 1
ATOM 6134 O O . TYR B 1 258 ? 23.935 -23.859 89.918 1.00 17.30 262 TYR B O 1
ATOM 6143 N N . PHE B 1 259 ? 23.097 -22.161 88.706 1.00 15.52 263 PHE B N 1
ATOM 6144 C CA . PHE B 1 259 ? 23.856 -21.162 89.454 1.00 16.51 263 PHE B CA 1
ATOM 6145 C C . PHE B 1 259 ? 23.449 -21.169 90.926 1.00 18.27 263 PHE B C 1
ATOM 6146 O O . PHE B 1 259 ? 24.292 -21.029 91.823 1.00 19.34 263 PHE B O 1
ATOM 6154 N N . ALA B 1 260 ? 22.153 -21.316 91.182 1.00 16.15 264 ALA B N 1
ATOM 6155 C CA . ALA B 1 260 ? 21.688 -21.366 92.568 1.00 16.73 264 ALA B CA 1
ATOM 6156 C C . ALA B 1 260 ? 22.326 -22.543 93.287 1.00 19.56 264 ALA B C 1
ATOM 6157 O O . ALA B 1 260 ? 22.682 -22.442 94.466 1.00 17.97 264 ALA B O 1
ATOM 6159 N N . ASN B 1 261 ? 22.511 -23.667 92.575 1.00 19.67 265 ASN B N 1
ATOM 6160 C CA . ASN B 1 261 ? 23.087 -24.824 93.238 1.00 16.94 265 ASN B CA 1
ATOM 6161 C C . ASN B 1 261 ? 24.595 -24.707 93.402 1.00 17.35 265 ASN B C 1
ATOM 6162 O O . ASN B 1 261 ? 25.167 -25.353 94.289 1.00 18.45 265 ASN B O 1
ATOM 6167 N N . ILE B 1 262 ? 25.260 -23.897 92.577 1.00 16.01 266 ILE B N 1
ATOM 6168 C CA . ILE B 1 262 ? 26.627 -23.508 92.902 1.00 17.11 266 ILE B CA 1
ATOM 6169 C C . ILE B 1 262 ? 26.667 -22.716 94.220 1.00 17.42 266 ILE B C 1
ATOM 6170 O O . ILE B 1 262 ? 27.538 -22.940 95.063 1.00 16.71 266 ILE B O 1
ATOM 6175 N N . SER B 1 263 ? 25.738 -21.776 94.419 1.00 16.18 267 SER B N 1
ATOM 6176 C CA . SER B 1 263 ? 25.721 -21.040 95.680 1.00 20.76 267 SER B CA 1
ATOM 6177 C C . SER B 1 263 ? 25.384 -21.947 96.859 1.00 20.35 267 SER B C 1
ATOM 6178 O O . SER B 1 263 ? 25.932 -21.773 97.957 1.00 21.81 267 SER B O 1
ATOM 6181 N N . TYR B 1 264 ? 24.481 -22.910 96.650 1.00 16.67 268 TYR B N 1
ATOM 6182 C CA . TYR B 1 264 ? 24.221 -23.954 97.644 1.00 18.59 268 TYR B CA 1
ATOM 6183 C C . TYR B 1 264 ? 25.516 -24.656 98.055 1.00 19.75 268 TYR B C 1
ATOM 6184 O O . TYR B 1 264 ? 25.791 -24.849 99.249 1.00 19.66 268 TYR B O 1
ATOM 6193 N N . LEU B 1 265 ? 26.326 -25.052 97.070 1.00 17.26 269 LEU B N 1
ATOM 6194 C CA . LEU B 1 265 ? 27.608 -25.685 97.370 1.00 17.17 269 LEU B CA 1
ATOM 6195 C C . LEU B 1 265 ? 28.570 -24.719 98.057 1.00 18.88 269 LEU B C 1
ATOM 6196 O O . LEU B 1 265 ? 29.372 -25.130 98.900 1.00 18.90 269 LEU B O 1
ATOM 6201 N N . ASP B 1 266 ? 28.547 -23.440 97.674 1.00 16.58 270 ASP B N 1
ATOM 6202 C CA . ASP B 1 266 ? 29.504 -22.512 98.263 1.00 20.37 270 ASP B CA 1
ATOM 6203 C C . ASP B 1 266 ? 29.283 -22.412 99.760 1.00 19.34 270 ASP B C 1
ATOM 6204 O O . ASP B 1 266 ? 30.238 -22.290 100.544 1.00 21.27 270 ASP B O 1
ATOM 6209 N N . GLU B 1 267 ? 28.025 -22.501 100.177 1.00 19.01 271 GLU B N 1
ATOM 6210 C CA . GLU B 1 267 ? 27.737 -22.488 101.603 1.00 21.94 271 GLU B CA 1
ATOM 6211 C C . GLU B 1 267 ? 28.372 -23.698 102.289 1.00 20.92 271 GLU B C 1
ATOM 6212 O O . GLU B 1 267 ? 28.920 -23.578 103.393 1.00 20.24 271 GLU B O 1
ATOM 6218 N N . LYS B 1 268 ? 28.345 -24.859 101.624 1.00 17.76 272 LYS B N 1
ATOM 6219 C CA . LYS B 1 268 ? 28.964 -26.060 102.187 1.00 18.66 272 LYS B CA 1
ATOM 6220 C C . LYS B 1 268 ? 30.484 -25.950 102.231 1.00 22.34 272 LYS B C 1
ATOM 6221 O O . LYS B 1 268 ? 31.120 -26.467 103.158 1.00 23.42 272 LYS B O 1
ATOM 6227 N N . VAL B 1 269 ? 31.096 -25.318 101.221 1.00 17.86 273 VAL B N 1
ATOM 6228 C CA . VAL B 1 269 ? 32.534 -25.053 101.271 1.00 17.32 273 VAL B CA 1
ATOM 6229 C C . VAL B 1 269 ? 32.860 -24.170 102.474 1.00 19.79 273 VAL B C 1
ATOM 6230 O O . VAL B 1 269 ? 33.835 -24.405 103.194 1.00 22.96 273 VAL B O 1
ATOM 6234 N N . GLY B 1 270 ? 32.058 -23.137 102.698 1.00 18.21 274 GLY B N 1
ATOM 6235 C CA . GLY B 1 270 ? 32.266 -22.291 103.869 1.00 20.06 274 GLY B CA 1
ATOM 6236 C C . GLY B 1 270 ? 32.194 -23.050 105.189 1.00 23.79 274 GLY B C 1
ATOM 6237 O O . GLY B 1 270 ? 32.958 -22.777 106.124 1.00 22.30 274 GLY B O 1
ATOM 6238 N N . GLU B 1 271 ? 31.257 -23.996 105.292 1.00 21.82 275 GLU B N 1
ATOM 6239 C CA . GLU B 1 271 ? 31.148 -24.829 106.494 1.00 23.09 275 GLU B CA 1
ATOM 6240 C C . GLU B 1 271 ? 32.408 -25.664 106.716 1.00 20.91 275 GLU B C 1
ATOM 6241 O O . GLU B 1 271 ? 32.897 -25.786 107.846 1.00 19.97 275 GLU B O 1
ATOM 6247 N N . LEU B 1 272 ? 32.922 -26.296 105.649 1.00 18.50 276 LEU B N 1
ATOM 6248 C CA . LEU B 1 272 ? 34.123 -27.108 105.801 1.00 19.98 276 LEU B CA 1
ATOM 6249 C C . LEU B 1 272 ? 35.306 -26.248 106.236 1.00 23.68 276 LEU B C 1
ATOM 6250 O O . LEU B 1 272 ? 36.108 -26.661 107.084 1.00 20.79 276 LEU B O 1
ATOM 6255 N N . ILE B 1 273 ? 35.458 -25.068 105.631 1.00 22.34 277 ILE B N 1
ATOM 6256 C CA . ILE B 1 273 ? 36.573 -24.184 105.989 1.00 23.46 277 ILE B CA 1
ATOM 6257 C C . ILE B 1 273 ? 36.436 -23.701 107.432 1.00 24.95 277 ILE B C 1
ATOM 6258 O O . ILE B 1 273 ? 37.435 -23.561 108.157 1.00 23.89 277 ILE B O 1
ATOM 6263 N N . ASP B 1 274 ? 35.207 -23.401 107.857 1.00 21.87 278 ASP B N 1
ATOM 6264 C CA . ASP B 1 274 ? 34.984 -22.995 109.248 1.00 21.31 278 ASP B CA 1
ATOM 6265 C C . ASP B 1 274 ? 35.385 -24.115 110.219 1.00 21.60 278 ASP B C 1
ATOM 6266 O O . ASP B 1 274 ? 36.024 -23.862 111.246 1.00 23.11 278 ASP B O 1
ATOM 6271 N N . THR B 1 275 ? 35.029 -25.361 109.909 1.00 21.12 279 THR B N 1
ATOM 6272 C CA . THR B 1 275 ? 35.457 -26.477 110.751 1.00 19.90 279 THR B CA 1
ATOM 6273 C C . THR B 1 275 ? 36.978 -26.596 110.813 1.00 22.89 279 THR B C 1
ATOM 6274 O O . THR B 1 275 ? 37.542 -26.775 111.895 1.00 22.82 279 THR B O 1
ATOM 6278 N N . LEU B 1 276 ? 37.666 -26.513 109.661 1.00 17.03 280 LEU B N 1
ATOM 6279 C CA . LEU B 1 276 ? 39.119 -26.537 109.686 1.00 20.94 280 LEU B CA 1
ATOM 6280 C C . LEU B 1 276 ? 39.667 -25.407 110.539 1.00 25.64 280 LEU B C 1
ATOM 6281 O O . LEU B 1 276 ? 40.654 -25.574 111.269 1.00 29.47 280 LEU B O 1
ATOM 6286 N N . THR B 1 277 ? 39.052 -24.239 110.440 1.00 24.50 281 THR B N 1
ATOM 6287 C CA . THR B 1 277 ? 39.544 -23.078 111.171 1.00 27.93 281 THR B CA 1
ATOM 6288 C C . THR B 1 277 ? 39.370 -23.260 112.677 1.00 30.50 281 THR B C 1
ATOM 6289 O O . THR B 1 277 ? 40.317 -23.057 113.456 1.00 29.95 281 THR B O 1
ATOM 6293 N N . ARG B 1 278 ? 38.170 -23.668 113.101 1.00 25.75 282 ARG B N 1
ATOM 6294 C CA . ARG B 1 278 ? 37.879 -23.737 114.527 1.00 28.95 282 ARG B CA 1
ATOM 6295 C C . ARG B 1 278 ? 38.628 -24.883 115.204 1.00 30.70 282 ARG B C 1
ATOM 6296 O O . ARG B 1 278 ? 38.941 -24.789 116.398 1.00 29.37 282 ARG B O 1
ATOM 6304 N N . THR B 1 279 ? 38.951 -25.944 114.461 1.00 26.11 283 THR B N 1
ATOM 6305 C CA . THR B 1 279 ? 39.745 -27.058 114.977 1.00 27.64 283 THR B CA 1
ATOM 6306 C C . THR B 1 279 ? 41.240 -26.807 114.846 1.00 28.05 283 THR B C 1
ATOM 6307 O O . THR B 1 279 ? 42.031 -27.665 115.246 1.00 33.26 283 THR B O 1
ATOM 6311 N N . ARG B 1 280 ? 41.634 -25.669 114.279 1.00 29.04 284 ARG B N 1
ATOM 6312 C CA . ARG B 1 280 ? 43.035 -25.292 114.075 1.00 31.15 284 ARG B CA 1
ATOM 6313 C C . ARG B 1 280 ? 43.787 -26.302 113.223 1.00 33.28 284 ARG B C 1
ATOM 6314 O O . ARG B 1 280 ? 45.000 -26.506 113.383 1.00 32.08 284 ARG B O 1
ATOM 6322 N N . MET B 1 281 ? 43.086 -26.930 112.286 1.00 30.32 285 MET B N 1
ATOM 6323 C CA . MET B 1 281 ? 43.738 -27.784 111.302 1.00 30.02 285 MET B CA 1
ATOM 6324 C C . MET B 1 281 ? 43.993 -27.071 109.972 1.00 33.11 285 MET B C 1
ATOM 6325 O O . MET B 1 281 ? 44.675 -27.634 109.109 1.00 37.97 285 MET B O 1
ATOM 6330 N N . LEU B 1 282 ? 43.505 -25.835 109.814 1.00 30.58 286 LEU B N 1
ATOM 6331 C CA . LEU B 1 282 ? 43.486 -25.176 108.508 1.00 34.23 286 LEU B CA 1
ATOM 6332 C C . LEU B 1 282 ? 44.893 -24.937 107.958 1.00 35.07 286 LEU B C 1
ATOM 6333 O O . LEU B 1 282 ? 45.158 -25.166 106.766 1.00 31.65 286 LEU B O 1
ATOM 6338 N N . ASP B 1 283 ? 45.806 -24.443 108.799 1.00 37.25 287 ASP B N 1
ATOM 6339 C CA . ASP B 1 283 ? 47.144 -24.082 108.320 1.00 37.57 287 ASP B CA 1
ATOM 6340 C C . ASP B 1 283 ? 47.974 -25.285 107.888 1.00 36.63 287 ASP B C 1
ATOM 6341 O O . ASP B 1 283 ? 48.962 -25.110 107.173 1.00 39.84 287 ASP B O 1
ATOM 6346 N N . ASP B 1 284 ? 47.617 -26.496 108.312 1.00 34.96 288 ASP B N 1
ATOM 6347 C CA . ASP B 1 284 ? 48.346 -27.704 107.953 1.00 39.52 288 ASP B CA 1
ATOM 6348 C C . ASP B 1 284 ? 47.595 -28.550 106.934 1.00 33.98 288 ASP B C 1
ATOM 6349 O O . ASP B 1 284 ? 47.924 -29.728 106.763 1.00 34.22 288 ASP B O 1
ATOM 6354 N N . THR B 1 285 ? 46.595 -27.979 106.266 1.00 30.07 289 THR B N 1
ATOM 6355 C CA . THR B 1 285 ? 45.718 -28.718 105.369 1.00 28.90 289 THR B CA 1
ATOM 6356 C C . THR B 1 285 ? 45.787 -28.137 103.964 1.00 29.29 289 THR B C 1
ATOM 6357 O O . THR B 1 285 ? 45.557 -26.935 103.765 1.00 29.31 289 THR B O 1
ATOM 6361 N N . LEU B 1 286 ? 46.083 -28.998 102.996 1.00 25.03 290 LEU B N 1
ATOM 6362 C CA . LEU B 1 286 ? 45.919 -28.652 101.596 1.00 26.11 290 LEU B CA 1
ATOM 6363 C C . LEU B 1 286 ? 44.454 -28.806 101.227 1.00 24.95 290 LEU B C 1
ATOM 6364 O O . LEU B 1 286 ? 43.807 -29.781 101.610 1.00 25.83 290 LEU B O 1
ATOM 6369 N N . ILE B 1 287 ? 43.925 -27.844 100.479 1.00 24.37 291 ILE B N 1
ATOM 6370 C CA . ILE B 1 287 ? 42.548 -27.916 99.994 1.00 20.55 291 ILE B CA 1
ATOM 6371 C C . ILE B 1 287 ? 42.579 -27.888 98.473 1.00 24.30 291 ILE B C 1
ATOM 6372 O O . ILE B 1 287 ? 43.127 -26.949 97.879 1.00 25.79 291 ILE B O 1
ATOM 6377 N N . LEU B 1 288 ? 42.015 -28.927 97.847 1.00 22.83 292 LEU B N 1
ATOM 6378 C CA . LEU B 1 288 ? 41.873 -28.998 96.404 1.00 24.90 292 LEU B CA 1
ATOM 6379 C C . LEU B 1 288 ? 40.390 -28.922 96.052 1.00 28.57 292 LEU B C 1
ATOM 6380 O O . LEU B 1 288 ? 39.556 -29.549 96.707 1.00 34.92 292 LEU B O 1
ATOM 6385 N N . PHE B 1 289 ? 40.050 -28.121 95.050 1.00 20.91 293 PHE B N 1
ATOM 6386 C CA . PHE B 1 289 ? 38.684 -28.017 94.550 1.00 21.54 293 PHE B CA 1
ATOM 6387 C C . PHE B 1 289 ? 38.666 -28.508 93.116 1.00 22.39 293 PHE B C 1
ATOM 6388 O O . PHE B 1 289 ? 39.478 -28.036 92.310 1.00 19.22 293 PHE B O 1
ATOM 6396 N N . CYS B 1 290 ? 37.744 -29.428 92.791 1.00 18.60 294 CYS B N 1
ATOM 6397 C CA . CYS B 1 290 ? 37.773 -30.070 91.466 1.00 20.83 294 CYS B CA 1
ATOM 6398 C C . CYS B 1 290 ? 36.371 -30.554 91.075 1.00 21.85 294 CYS B C 1
ATOM 6399 O O . CYS B 1 290 ? 35.434 -30.540 91.881 1.00 19.03 294 CYS B O 1
ATOM 6402 N N . SER B 1 291 ? 36.227 -30.981 89.819 1.00 19.06 295 SER B N 1
ATOM 6403 C CA . SER B 1 291 ? 34.968 -31.532 89.330 1.00 16.11 295 SER B CA 1
ATOM 6404 C C . SER B 1 291 ? 35.289 -32.622 88.314 1.00 21.06 295 SER B C 1
ATOM 6405 O O . SER B 1 291 ? 36.388 -32.666 87.755 1.00 21.12 295 SER B O 1
ATOM 6408 N N . ASP B 1 292 ? 34.312 -33.494 88.062 1.00 17.82 296 ASP B N 1
ATOM 6409 C CA . ASP B 1 292 ? 34.559 -34.621 87.152 1.00 15.62 296 ASP B CA 1
ATOM 6410 C C . ASP B 1 292 ? 34.397 -34.249 85.676 1.00 16.87 296 ASP B C 1
ATOM 6411 O O . ASP B 1 292 ? 35.209 -34.664 84.841 1.00 18.71 296 ASP B O 1
ATOM 6416 N N . HIS B 1 293 ? 33.380 -33.473 85.321 1.00 15.78 297 HIS B N 1
ATOM 6417 C CA . HIS B 1 293 ? 33.197 -32.982 83.960 1.00 15.10 297 HIS B CA 1
ATOM 6418 C C . HIS B 1 293 ? 32.297 -31.754 84.082 1.00 14.65 297 HIS B C 1
ATOM 6419 O O . HIS B 1 293 ? 31.788 -31.457 85.162 1.00 16.50 297 HIS B O 1
ATOM 6426 N N . GLY B 1 294 ? 32.055 -31.081 82.959 1.00 14.37 298 GLY B N 1
ATOM 6427 C CA . GLY B 1 294 ? 31.235 -29.878 82.937 1.00 16.18 298 GLY B CA 1
ATOM 6428 C C . GLY B 1 294 ? 29.803 -30.142 82.513 1.00 15.43 298 GLY B C 1
ATOM 6429 O O . GLY B 1 294 ? 29.284 -31.259 82.628 1.00 16.88 298 GLY B O 1
ATOM 6430 N N . ASP B 1 295 ? 29.155 -29.078 82.014 1.00 13.72 299 ASP B N 1
ATOM 6431 C CA . ASP B 1 295 ? 27.758 -29.094 81.580 1.00 14.49 299 ASP B CA 1
ATOM 6432 C C . ASP B 1 295 ? 27.641 -28.014 80.518 1.00 18.23 299 ASP B C 1
ATOM 6433 O O . ASP B 1 295 ? 27.999 -26.864 80.800 1.00 19.27 299 ASP B O 1
ATOM 6438 N N . MET B 1 296 ? 27.159 -28.365 79.320 1.00 17.34 300 MET B N 1
ATOM 6439 C CA . MET B 1 296 ? 27.082 -27.361 78.241 1.00 16.26 300 MET B CA 1
ATOM 6440 C C . MET B 1 296 ? 26.082 -26.251 78.569 1.00 16.82 300 MET B C 1
ATOM 6441 O O . MET B 1 296 ? 26.179 -25.145 78.013 1.00 18.98 300 MET B O 1
ATOM 6446 N N . LEU B 1 297 ? 25.093 -26.542 79.425 1.00 16.82 301 LEU B N 1
ATOM 6447 C CA . LEU B 1 297 ? 24.139 -25.532 79.938 1.00 21.81 301 LEU B CA 1
ATOM 6448 C C . LEU B 1 297 ? 23.423 -24.777 78.806 1.00 22.51 301 LEU B C 1
ATOM 6449 O O . LEU B 1 297 ? 23.228 -23.555 78.867 1.00 19.75 301 LEU B O 1
ATOM 6454 N N . GLY B 1 298 ? 23.049 -25.496 77.743 1.00 18.51 302 GLY B N 1
ATOM 6455 C CA . GLY B 1 298 ? 22.310 -24.882 76.661 1.00 16.90 302 GLY B CA 1
ATOM 6456 C C . GLY B 1 298 ? 23.178 -24.335 75.553 1.00 20.81 302 GLY B C 1
ATOM 6457 O O . GLY B 1 298 ? 22.659 -24.009 74.489 1.00 20.61 302 GLY B O 1
ATOM 6458 N N . GLU B 1 299 ? 24.468 -24.179 75.787 1.00 20.84 303 GLU B N 1
ATOM 6459 C CA . GLU B 1 299 ? 25.327 -23.650 74.734 1.00 16.05 303 GLU B CA 1
ATOM 6460 C C . GLU B 1 299 ? 25.316 -24.566 73.514 1.00 21.15 303 GLU B C 1
ATOM 6461 O O . GLU B 1 299 ? 25.420 -25.791 73.636 1.00 19.34 303 GLU B O 1
ATOM 6467 N N . ARG B 1 300 ? 25.208 -23.958 72.320 1.00 18.77 304 ARG B N 1
ATOM 6468 C CA . ARG B 1 300 ? 25.073 -24.674 71.047 1.00 21.67 304 ARG B CA 1
ATOM 6469 C C . ARG B 1 300 ? 23.760 -25.447 70.977 1.00 21.19 304 ARG B C 1
ATOM 6470 O O . ARG B 1 300 ? 23.515 -26.176 70.012 1.00 23.56 304 ARG B O 1
ATOM 6478 N N . GLY B 1 301 ? 22.887 -25.271 71.959 1.00 23.15 305 GLY B N 1
ATOM 6479 C CA . GLY B 1 301 ? 21.709 -26.098 72.050 1.00 18.89 305 GLY B CA 1
ATOM 6480 C C . GLY B 1 301 ? 21.923 -27.376 72.800 1.00 20.27 305 GLY B C 1
ATOM 6481 O O . GLY B 1 301 ? 20.947 -28.104 73.022 1.00 23.30 305 GLY B O 1
ATOM 6482 N N . LEU B 1 302 ? 23.144 -27.644 73.239 1.00 19.16 306 LEU B N 1
ATOM 6483 C CA . LEU B 1 302 ? 23.446 -28.862 73.992 1.00 18.54 306 LEU B CA 1
ATOM 6484 C C . LEU B 1 302 ? 23.298 -28.649 75.489 1.00 18.66 306 LEU B C 1
ATOM 6485 O O . LEU B 1 302 ? 23.546 -27.557 76.009 1.00 20.71 306 LEU B O 1
ATOM 6490 N N . TRP B 1 303 ? 22.988 -29.738 76.181 1.00 18.10 307 TRP B N 1
ATOM 6491 C CA . TRP B 1 303 ? 22.908 -29.802 77.632 1.00 18.30 307 TRP B CA 1
ATOM 6492 C C . TRP B 1 303 ? 23.788 -30.956 78.105 1.00 17.94 307 TRP B C 1
ATOM 6493 O O . TRP B 1 303 ? 24.051 -31.901 77.347 1.00 17.41 307 TRP B O 1
ATOM 6504 N N . PHE B 1 304 ? 24.251 -30.869 79.351 1.00 15.14 308 PHE B N 1
ATOM 6505 C CA . PHE B 1 304 ? 24.966 -31.966 80.012 1.00 16.36 308 PHE B CA 1
ATOM 6506 C C . PHE B 1 304 ? 26.364 -32.165 79.417 1.00 18.32 308 PHE B C 1
ATOM 6507 O O . PHE B 1 304 ? 27.058 -31.187 79.124 1.00 20.29 308 PHE B O 1
ATOM 6515 N N . LYS B 1 305 ? 26.810 -33.405 79.216 1.00 20.00 309 LYS B N 1
ATOM 6516 C CA . LYS B 1 305 ? 28.225 -33.584 78.891 1.00 15.75 309 LYS B CA 1
ATOM 6517 C C . LYS B 1 305 ? 28.422 -34.494 77.672 1.00 17.77 309 LYS B C 1
ATOM 6518 O O . LYS B 1 305 ? 27.834 -34.227 76.631 1.00 19.43 309 LYS B O 1
ATOM 6524 N N . MET B 1 306 ? 29.291 -35.507 77.755 1.00 16.20 310 MET B N 1
ATOM 6525 C CA . MET B 1 306 ? 29.481 -36.484 76.680 1.00 17.83 310 MET B CA 1
ATOM 6526 C C . MET B 1 306 ? 30.143 -35.894 75.427 1.00 20.81 310 MET B C 1
ATOM 6527 O O . MET B 1 306 ? 30.096 -36.528 74.354 1.00 19.66 310 MET B O 1
ATOM 6532 N N . ASN B 1 307 ? 30.781 -34.723 75.526 1.00 16.09 311 ASN B N 1
ATOM 6533 C CA . ASN B 1 307 ? 31.477 -34.180 74.369 1.00 17.58 311 ASN B CA 1
ATOM 6534 C C . ASN B 1 307 ? 32.690 -33.391 74.836 1.00 17.05 311 ASN B C 1
ATOM 6535 O O . ASN B 1 307 ? 32.903 -33.170 76.032 1.00 15.53 311 ASN B O 1
ATOM 6540 N N . PHE B 1 308 ? 33.498 -32.961 73.873 1.00 13.72 312 PHE B N 1
ATOM 6541 C CA . PHE B 1 308 ? 34.739 -32.272 74.178 1.00 14.13 312 PHE B CA 1
ATOM 6542 C C . PHE B 1 308 ? 34.656 -30.755 74.028 1.00 16.19 312 PHE B C 1
ATOM 6543 O O . PHE B 1 308 ? 35.690 -30.088 74.167 1.00 18.23 312 PHE B O 1
ATOM 6551 N N . PHE B 1 309 ? 33.487 -30.184 73.739 1.00 19.25 313 PHE B N 1
ATOM 6552 C CA . PHE B 1 309 ? 33.383 -28.722 73.719 1.00 18.78 313 PHE B CA 1
ATOM 6553 C C . PHE B 1 309 ? 33.690 -28.160 75.109 1.00 17.95 313 PHE B C 1
ATOM 6554 O O . PHE B 1 309 ? 33.582 -28.865 76.120 1.00 16.02 313 PHE B O 1
ATOM 6562 N N . GLU B 1 310 ? 34.120 -26.889 75.142 1.00 16.59 314 GLU B N 1
ATOM 6563 C CA . GLU B 1 310 ? 34.627 -26.282 76.379 1.00 15.78 314 GLU B CA 1
ATOM 6564 C C . GLU B 1 310 ? 33.682 -26.498 77.569 1.00 18.20 314 GLU B C 1
ATOM 6565 O O . GLU B 1 310 ? 34.125 -26.845 78.672 1.00 17.61 314 GLU B O 1
ATOM 6571 N N . GLY B 1 311 ? 32.384 -26.250 77.372 1.00 17.09 315 GLY B N 1
ATOM 6572 C CA . GLY B 1 311 ? 31.462 -26.258 78.514 1.00 16.84 315 GLY B CA 1
ATOM 6573 C C . GLY B 1 311 ? 31.337 -27.626 79.162 1.00 21.84 315 GLY B C 1
ATOM 6574 O O . GLY B 1 311 ? 31.099 -27.734 80.364 1.00 17.64 315 GLY B O 1
ATOM 6575 N N . SER B 1 312 ? 31.509 -28.689 78.380 1.00 18.36 316 SER B N 1
ATOM 6576 C CA . SER B 1 312 ? 31.455 -30.061 78.882 1.00 16.79 316 SER B CA 1
ATOM 6577 C C . SER B 1 312 ? 32.820 -30.556 79.370 1.00 19.02 316 SER B C 1
ATOM 6578 O O . SER B 1 312 ? 32.891 -31.335 80.327 1.00 19.28 316 SER B O 1
ATOM 6581 N N . ALA B 1 313 ? 33.920 -30.162 78.702 1.00 14.31 317 ALA B N 1
ATOM 6582 C CA . ALA B 1 313 ? 35.222 -30.747 79.017 1.00 17.03 317 ALA B CA 1
ATOM 6583 C C . ALA B 1 313 ? 36.032 -29.940 80.028 1.00 17.28 317 ALA B C 1
ATOM 6584 O O . ALA B 1 313 ? 36.908 -30.506 80.700 1.00 18.03 317 ALA B O 1
ATOM 6586 N N . ARG B 1 314 ? 35.810 -28.629 80.124 1.00 15.32 318 ARG B N 1
ATOM 6587 C CA . ARG B 1 314 ? 36.500 -27.814 81.125 1.00 14.35 318 ARG B CA 1
ATOM 6588 C C . ARG B 1 314 ? 35.882 -28.039 82.502 1.00 16.59 318 ARG B C 1
ATOM 6589 O O . ARG B 1 314 ? 34.660 -28.040 82.625 1.00 17.15 318 ARG B O 1
ATOM 6597 N N . VAL B 1 315 ? 36.731 -28.205 83.520 1.00 16.39 319 VAL B N 1
ATOM 6598 C CA . VAL B 1 315 ? 36.295 -28.262 84.928 1.00 16.48 319 VAL B CA 1
ATOM 6599 C C . VAL B 1 315 ? 37.285 -27.489 85.776 1.00 19.78 319 VAL B C 1
ATOM 6600 O O . VAL B 1 315 ? 38.487 -27.446 85.484 1.00 22.76 319 VAL B O 1
ATOM 6604 N N . PRO B 1 316 ? 36.807 -26.860 86.840 1.00 17.40 320 PRO B N 1
ATOM 6605 C CA . PRO B 1 316 ? 37.719 -26.065 87.675 1.00 15.63 320 PRO B CA 1
ATOM 6606 C C . PRO B 1 316 ? 38.726 -26.968 88.379 1.00 17.92 320 PRO B C 1
ATOM 6607 O O . PRO B 1 316 ? 38.484 -28.148 88.638 1.00 18.93 320 PRO B O 1
ATOM 6611 N N . LEU B 1 317 ? 39.858 -26.373 88.727 1.00 18.02 321 LEU B N 1
ATOM 6612 C CA . LEU B 1 317 ? 40.864 -27.025 89.559 1.00 20.22 321 LEU B CA 1
ATOM 6613 C C . LEU B 1 317 ? 41.619 -25.928 90.302 1.00 20.09 321 LEU B C 1
ATOM 6614 O O . LEU B 1 317 ? 42.212 -25.042 89.674 1.00 20.49 321 LEU B O 1
ATOM 6619 N N . MET B 1 318 ? 41.578 -25.978 91.628 1.00 18.92 322 MET B N 1
ATOM 6620 C CA . MET B 1 318 ? 42.312 -25.046 92.482 1.00 22.99 322 MET B CA 1
ATOM 6621 C C . MET B 1 318 ? 42.973 -25.841 93.592 1.00 24.54 322 MET B C 1
ATOM 6622 O O . MET B 1 318 ? 42.413 -26.840 94.055 1.00 23.60 322 MET B O 1
ATOM 6627 N N . ILE B 1 319 ? 44.132 -25.365 94.057 1.00 21.16 323 ILE B N 1
ATOM 6628 C CA . ILE B 1 319 ? 44.851 -25.993 95.167 1.00 22.36 323 ILE B CA 1
ATOM 6629 C C . ILE B 1 319 ? 45.338 -24.901 96.099 1.00 25.02 323 ILE B C 1
ATOM 6630 O O . ILE B 1 319 ? 45.958 -23.941 95.642 1.00 23.30 323 ILE B O 1
ATOM 6635 N N . ALA B 1 320 ? 45.051 -25.030 97.402 1.00 24.56 324 ALA B N 1
ATOM 6636 C CA . ALA B 1 320 ? 45.497 -24.031 98.363 1.00 26.34 324 ALA B CA 1
ATOM 6637 C C . ALA B 1 320 ? 46.143 -24.720 99.561 1.00 30.59 324 ALA B C 1
ATOM 6638 O O . ALA B 1 320 ? 45.880 -25.887 99.846 1.00 28.30 324 ALA B O 1
ATOM 6640 N N . GLY B 1 321 ? 47.023 -23.992 100.256 1.00 28.86 325 GLY B N 1
ATOM 6641 C CA . GLY B 1 321 ? 47.559 -24.477 101.510 1.00 30.49 325 GLY B CA 1
ATOM 6642 C C . GLY B 1 321 ? 49.075 -24.400 101.592 1.00 35.20 325 GLY B C 1
ATOM 6643 O O . GLY B 1 321 ? 49.737 -23.756 100.768 1.00 32.51 325 GLY B O 1
ATOM 6644 N N . PRO B 1 322 ? 49.650 -25.111 102.566 1.00 38.23 326 PRO B N 1
ATOM 6645 C CA . PRO B 1 322 ? 51.095 -25.002 102.828 1.00 40.82 326 PRO B CA 1
ATOM 6646 C C . PRO B 1 322 ? 51.926 -25.411 101.617 1.00 38.98 326 PRO B C 1
ATOM 6647 O O . PRO B 1 322 ? 51.691 -26.453 101.001 1.00 37.04 326 PRO B O 1
ATOM 6651 N N . GLY B 1 323 ? 52.909 -24.574 101.281 1.00 39.10 327 GLY B N 1
ATOM 6652 C CA . GLY B 1 323 ? 53.763 -24.830 100.138 1.00 40.78 327 GLY B CA 1
ATOM 6653 C C . GLY B 1 323 ? 53.145 -24.549 98.787 1.00 40.71 327 GLY B C 1
ATOM 6654 O O . GLY B 1 323 ? 53.702 -24.979 97.773 1.00 45.13 327 GLY B O 1
ATOM 6655 N N . ILE B 1 324 ? 52.012 -23.847 98.734 1.00 35.26 328 ILE B N 1
ATOM 6656 C CA . ILE B 1 324 ? 51.318 -23.555 97.484 1.00 33.95 328 ILE B CA 1
ATOM 6657 C C . ILE B 1 324 ? 51.316 -22.044 97.322 1.00 34.61 328 ILE B C 1
ATOM 6658 O O . ILE B 1 324 ? 50.631 -21.328 98.071 1.00 35.02 328 ILE B O 1
ATOM 6663 N N . ALA B 1 325 ? 52.086 -21.557 96.369 1.00 33.60 329 ALA B N 1
ATOM 6664 C CA . ALA B 1 325 ? 52.041 -20.141 96.022 1.00 35.44 329 ALA B CA 1
ATOM 6665 C C . ALA B 1 325 ? 50.777 -19.849 95.222 1.00 33.37 329 ALA B C 1
ATOM 6666 O O . ALA B 1 325 ? 50.523 -20.519 94.213 1.00 30.70 329 ALA B O 1
ATOM 6668 N N . PRO B 1 326 ? 49.964 -18.879 95.635 1.00 32.87 330 PRO B N 1
ATOM 6669 C CA . PRO B 1 326 ? 48.768 -18.546 94.851 1.00 33.25 330 PRO B CA 1
ATOM 6670 C C . PRO B 1 326 ? 49.138 -17.945 93.503 1.00 34.44 330 PRO B C 1
ATOM 6671 O O . PRO B 1 326 ? 50.194 -17.327 93.336 1.00 34.92 330 PRO B O 1
ATOM 6675 N N . GLY B 1 327 ? 48.259 -18.139 92.531 1.00 30.34 331 GLY B N 1
ATOM 6676 C CA . GLY B 1 327 ? 48.488 -17.625 91.194 1.00 31.29 331 GLY B CA 1
ATOM 6677 C C . GLY B 1 327 ? 47.550 -18.268 90.195 1.00 30.14 331 GLY B C 1
ATOM 6678 O O . GLY B 1 327 ? 46.966 -19.323 90.438 1.00 29.05 331 GLY B O 1
ATOM 6679 N N . LEU B 1 328 ? 47.357 -17.576 89.071 1.00 28.13 332 LEU B N 1
ATOM 6680 C CA . LEU B 1 328 ? 46.506 -18.047 87.981 1.00 29.47 332 LEU B CA 1
ATOM 6681 C C . LEU B 1 328 ? 47.367 -18.642 86.870 1.00 30.67 332 LEU B C 1
ATOM 6682 O O . LEU B 1 328 ? 48.321 -18.001 86.414 1.00 29.87 332 LEU B O 1
ATOM 6687 N N . HIS B 1 329 ? 47.039 -19.867 86.431 1.00 25.86 333 HIS B N 1
ATOM 6688 C CA . HIS B 1 329 ? 47.839 -20.562 85.427 1.00 28.90 333 HIS B CA 1
ATOM 6689 C C . HIS B 1 329 ? 47.001 -20.806 84.187 1.00 25.72 333 HIS B C 1
ATOM 6690 O O . HIS B 1 329 ? 45.904 -21.349 84.288 1.00 26.30 333 HIS B O 1
ATOM 6697 N N . LEU B 1 330 ? 47.550 -20.470 83.007 1.00 22.75 334 LEU B N 1
ATOM 6698 C CA . LEU B 1 330 ? 46.782 -20.596 81.779 1.00 24.84 334 LEU B CA 1
ATOM 6699 C C . LEU B 1 330 ? 47.171 -21.798 80.930 1.00 23.21 334 LEU B C 1
ATOM 6700 O O . LEU B 1 330 ? 46.425 -22.152 80.010 1.00 21.84 334 LEU B O 1
ATOM 6705 N N . THR B 1 331 ? 48.310 -22.395 81.197 1.00 21.78 335 THR B N 1
ATOM 6706 C CA . THR B 1 331 ? 48.715 -23.598 80.497 1.00 23.82 335 THR B CA 1
ATOM 6707 C C . THR B 1 331 ? 47.685 -24.697 80.740 1.00 21.34 335 THR B C 1
ATOM 6708 O O . THR B 1 331 ? 47.239 -24.871 81.881 1.00 19.86 335 THR B O 1
ATOM 6712 N N . PRO B 1 332 ? 47.245 -25.406 79.710 1.00 19.07 336 PRO B N 1
ATOM 6713 C CA . PRO B 1 332 ? 46.255 -26.478 79.922 1.00 21.49 336 PRO B CA 1
ATOM 6714 C C . PRO B 1 332 ? 46.773 -27.567 80.852 1.00 22.44 336 PRO B C 1
ATOM 6715 O O . PRO B 1 332 ? 47.922 -28.011 80.748 1.00 21.14 336 PRO B O 1
ATOM 6719 N N . THR B 1 333 ? 45.873 -28.028 81.724 1.00 19.72 337 THR B N 1
ATOM 6720 C CA . THR B 1 333 ? 46.110 -29.079 82.701 1.00 19.04 337 THR B CA 1
ATOM 6721 C C . THR B 1 333 ? 44.938 -30.047 82.664 1.00 17.75 337 THR B C 1
ATOM 6722 O O . THR B 1 333 ? 43.920 -29.809 82.010 1.00 17.21 337 THR B O 1
ATOM 6726 N N . SER B 1 334 ? 45.099 -31.153 83.367 1.00 19.03 338 SER B N 1
ATOM 6727 C CA . SER B 1 334 ? 44.151 -32.261 83.287 1.00 20.07 338 SER B CA 1
ATOM 6728 C C . SER B 1 334 ? 43.847 -32.779 84.679 1.00 17.04 338 SER B C 1
ATOM 6729 O O . SER B 1 334 ? 44.728 -32.793 85.542 1.00 20.42 338 SER B O 1
ATOM 6732 N N . ASN B 1 335 ? 42.607 -33.257 84.874 1.00 19.22 339 ASN B N 1
ATOM 6733 C CA . ASN B 1 335 ? 42.278 -34.074 86.042 1.00 18.75 339 ASN B CA 1
ATOM 6734 C C . ASN B 1 335 ? 43.227 -35.245 86.221 1.00 20.71 339 ASN B C 1
ATOM 6735 O O . ASN B 1 335 ? 43.375 -35.767 87.336 1.00 21.66 339 ASN B O 1
ATOM 6740 N N . LEU B 1 336 ? 43.827 -35.721 85.129 1.00 17.00 340 LEU B N 1
ATOM 6741 C CA . LEU B 1 336 ? 44.824 -36.788 85.272 1.00 21.40 340 LEU B CA 1
ATOM 6742 C C . LEU B 1 336 ? 45.996 -36.373 86.157 1.00 23.52 340 LEU B C 1
ATOM 6743 O O . LEU B 1 336 ? 46.719 -37.237 86.676 1.00 21.06 340 LEU B O 1
ATOM 6748 N N . ASP B 1 337 ? 46.256 -35.073 86.277 1.00 21.88 341 ASP B N 1
ATOM 6749 C CA . ASP B 1 337 ? 47.400 -34.592 87.040 1.00 23.01 341 ASP B CA 1
ATOM 6750 C C . ASP B 1 337 ? 47.137 -34.546 88.543 1.00 22.16 341 ASP B C 1
ATOM 6751 O O . ASP B 1 337 ? 48.065 -34.312 89.322 1.00 22.51 341 ASP B O 1
ATOM 6756 N N . VAL B 1 338 ? 45.905 -34.776 88.973 1.00 18.68 342 VAL B N 1
ATOM 6757 C CA . VAL B 1 338 ? 45.590 -34.639 90.396 1.00 19.95 342 VAL B CA 1
ATOM 6758 C C . VAL B 1 338 ? 46.299 -35.717 91.214 1.00 18.29 342 VAL B C 1
ATOM 6759 O O . VAL B 1 338 ? 46.945 -35.420 92.225 1.00 21.74 342 VAL B O 1
ATOM 6763 N N . THR B 1 339 ? 46.177 -36.982 90.802 1.00 19.38 343 THR B N 1
ATOM 6764 C CA . THR B 1 339 ? 46.804 -38.051 91.582 1.00 19.96 343 THR B CA 1
ATOM 6765 C C . THR B 1 339 ? 48.313 -37.876 91.705 1.00 22.60 343 THR B C 1
ATOM 6766 O O . THR B 1 339 ? 48.818 -37.923 92.841 1.00 23.64 343 THR B O 1
ATOM 6770 N N . PRO B 1 340 ? 49.091 -37.646 90.629 1.00 20.18 344 PRO B N 1
ATOM 6771 C CA . PRO B 1 340 ? 50.530 -37.397 90.851 1.00 22.15 344 PRO B CA 1
ATOM 6772 C C . PRO B 1 340 ? 50.811 -36.119 91.613 1.00 22.46 344 PRO B C 1
ATOM 6773 O O . PRO B 1 340 ? 51.844 -36.055 92.286 1.00 24.13 344 PRO B O 1
ATOM 6777 N N . THR B 1 341 ? 49.936 -35.094 91.534 1.00 22.99 345 THR B N 1
ATOM 6778 C CA . THR B 1 341 ? 50.163 -33.875 92.316 1.00 21.59 345 THR B CA 1
ATOM 6779 C C . THR B 1 341 ? 50.000 -34.144 93.814 1.00 24.60 345 THR B C 1
ATOM 6780 O O . THR B 1 341 ? 50.822 -33.709 94.633 1.00 27.26 345 THR B O 1
ATOM 6784 N N . LEU B 1 342 ? 48.939 -34.852 94.183 1.00 24.04 346 LEU B N 1
ATOM 6785 C CA . LEU B 1 342 ? 48.719 -35.257 95.574 1.00 26.09 346 LEU B CA 1
ATOM 6786 C C . LEU B 1 342 ? 49.881 -36.098 96.097 1.00 28.16 346 LEU B C 1
ATOM 6787 O O . LEU B 1 342 ? 50.365 -35.901 97.226 1.00 24.15 346 LEU B O 1
ATOM 6792 N N . ALA B 1 343 ? 50.317 -37.077 95.295 1.00 24.47 347 ALA B N 1
ATOM 6793 C CA . ALA B 1 343 ? 51.421 -37.918 95.719 1.00 23.22 347 ALA B CA 1
ATOM 6794 C C . ALA B 1 343 ? 52.654 -37.074 95.975 1.00 26.85 347 ALA B C 1
ATOM 6795 O O . ALA B 1 343 ? 53.334 -37.249 96.989 1.00 31.21 347 ALA B O 1
ATOM 6797 N N . ASP B 1 344 ? 52.911 -36.109 95.093 1.00 28.07 348 ASP B N 1
ATOM 6798 C CA . ASP B 1 344 ? 54.061 -35.221 95.229 1.00 28.99 348 ASP B CA 1
ATOM 6799 C C . ASP B 1 344 ? 53.954 -34.374 96.489 1.00 29.60 348 ASP B C 1
ATOM 6800 O O . ASP B 1 344 ? 54.931 -34.239 97.238 1.00 33.02 348 ASP B O 1
ATOM 6805 N N . LEU B 1 345 ? 52.772 -33.802 96.746 1.00 28.92 349 LEU B N 1
ATOM 6806 C CA . LEU B 1 345 ? 52.581 -32.972 97.935 1.00 28.82 349 LEU B CA 1
ATOM 6807 C C . LEU B 1 345 ? 52.694 -33.782 99.214 1.00 30.06 349 LEU B C 1
ATOM 6808 O O . LEU B 1 345 ? 53.068 -33.238 100.255 1.00 32.71 349 LEU B O 1
ATOM 6813 N N . ALA B 1 346 ? 52.359 -35.063 99.169 1.00 31.48 350 ALA B N 1
ATOM 6814 C CA . ALA B 1 346 ? 52.482 -35.961 100.313 1.00 30.66 350 ALA B CA 1
ATOM 6815 C C . ALA B 1 346 ? 53.890 -36.511 100.510 1.00 34.04 350 ALA B C 1
ATOM 6816 O O . ALA B 1 346 ? 54.084 -37.345 101.405 1.00 36.34 350 ALA B O 1
ATOM 6818 N N . GLY B 1 347 ? 54.864 -36.086 99.705 1.00 32.00 351 GLY B N 1
ATOM 6819 C CA . GLY B 1 347 ? 56.227 -36.559 99.855 1.00 31.47 351 GLY B CA 1
ATOM 6820 C C . GLY B 1 347 ? 56.545 -37.898 99.226 1.00 34.12 351 GLY B C 1
ATOM 6821 O O . GLY B 1 347 ? 57.643 -38.424 99.460 1.00 37.02 351 GLY B O 1
ATOM 6822 N N . ILE B 1 348 ? 55.624 -38.478 98.445 1.00 30.23 352 ILE B N 1
ATOM 6823 C CA . ILE B 1 348 ? 55.904 -39.719 97.727 1.00 30.83 352 ILE B CA 1
ATOM 6824 C C . ILE B 1 348 ? 56.862 -39.439 96.571 1.00 35.19 352 ILE B C 1
ATOM 6825 O O . ILE B 1 348 ? 56.732 -38.437 95.855 1.00 35.23 352 ILE B O 1
ATOM 6830 N N . SER B 1 349 ? 57.820 -40.335 96.364 1.00 34.72 353 SER B N 1
ATOM 6831 C CA . SER B 1 349 ? 58.804 -40.131 95.309 1.00 37.44 353 SER B CA 1
ATOM 6832 C C . SER B 1 349 ? 58.169 -40.274 93.924 1.00 35.39 353 SER B C 1
ATOM 6833 O O . SER B 1 349 ? 57.186 -40.999 93.729 1.00 33.65 353 SER B O 1
ATOM 6836 N N . LEU B 1 350 ? 58.774 -39.603 92.942 1.00 34.51 354 LEU B N 1
ATOM 6837 C CA . LEU B 1 350 ? 58.304 -39.731 91.566 1.00 39.15 354 LEU B CA 1
ATOM 6838 C C . LEU B 1 350 ? 58.352 -41.178 91.085 1.00 42.28 354 LEU B C 1
ATOM 6839 O O . LEU B 1 350 ? 57.471 -41.618 90.331 1.00 41.60 354 LEU B O 1
ATOM 6844 N N . GLU B 1 351 ? 59.393 -41.924 91.487 1.00 42.64 355 GLU B N 1
ATOM 6845 C CA . GLU B 1 351 ? 59.552 -43.303 91.034 1.00 47.27 355 GLU B CA 1
ATOM 6846 C C . GLU B 1 351 ? 58.434 -44.194 91.547 1.00 41.13 355 GLU B C 1
ATOM 6847 O O . GLU B 1 351 ? 58.057 -45.165 90.876 1.00 40.90 355 GLU B O 1
ATOM 6853 N N . GLU B 1 352 ? 57.914 -43.897 92.739 1.00 37.81 356 GLU B N 1
ATOM 6854 C CA . GLU B 1 352 ? 56.846 -44.706 93.311 1.00 37.16 356 GLU B CA 1
ATOM 6855 C C . GLU B 1 352 ? 55.545 -44.577 92.534 1.00 35.46 356 GLU B C 1
ATOM 6856 O O . GLU B 1 352 ? 54.762 -45.530 92.497 1.00 38.04 356 GLU B O 1
ATOM 6862 N N . VAL B 1 353 ? 55.272 -43.423 91.923 1.00 31.16 357 VAL B N 1
ATOM 6863 C CA . VAL B 1 353 ? 54.008 -43.247 91.223 1.00 34.07 357 VAL B CA 1
ATOM 6864 C C . VAL B 1 353 ? 54.154 -43.259 89.706 1.00 31.72 357 VAL B C 1
ATOM 6865 O O . VAL B 1 353 ? 53.148 -43.481 89.016 1.00 31.58 357 VAL B O 1
ATOM 6869 N N . ARG B 1 354 ? 55.370 -43.102 89.171 1.00 33.62 358 ARG B N 1
ATOM 6870 C CA . ARG B 1 354 ? 55.616 -43.136 87.720 1.00 34.30 358 ARG B CA 1
ATOM 6871 C C . ARG B 1 354 ? 54.913 -44.272 86.984 1.00 32.91 358 ARG B C 1
ATOM 6872 O O . ARG B 1 354 ? 54.208 -43.982 86.007 1.00 33.10 358 ARG B O 1
ATOM 6880 N N . PRO B 1 355 ? 55.010 -45.545 87.404 1.00 32.08 359 PRO B N 1
ATOM 6881 C CA . PRO B 1 355 ? 54.375 -46.636 86.636 1.00 32.59 359 PRO B CA 1
ATOM 6882 C C . PRO B 1 355 ? 52.862 -46.648 86.683 1.00 31.61 359 PRO B C 1
ATOM 6883 O O . PRO B 1 355 ? 52.244 -47.398 85.918 1.00 29.61 359 PRO B O 1
ATOM 6887 N N . TRP B 1 356 ? 52.241 -45.883 87.574 1.00 27.69 360 TRP B N 1
ATOM 6888 C CA . TRP B 1 356 ? 50.816 -45.988 87.792 1.00 27.32 360 TRP B CA 1
ATOM 6889 C C . TRP B 1 356 ? 50.041 -44.774 87.311 1.00 26.99 360 TRP B C 1
ATOM 6890 O O . TRP B 1 356 ? 48.814 -44.762 87.440 1.00 25.74 360 TRP B O 1
ATOM 6901 N N . THR B 1 357 ? 50.703 -43.764 86.753 1.00 25.07 361 THR B N 1
ATOM 6902 C CA . THR B 1 357 ? 49.993 -42.543 86.369 1.00 27.57 361 THR B CA 1
ATOM 6903 C C . THR B 1 357 ? 50.378 -42.077 84.970 1.00 31.04 361 THR B C 1
ATOM 6904 O O . THR B 1 357 ? 51.514 -42.267 84.522 1.00 33.04 361 THR B O 1
ATOM 6908 N N . ASP B 1 358 ? 49.396 -41.524 84.260 1.00 26.22 362 ASP B N 1
ATOM 6909 C CA . ASP B 1 358 ? 49.557 -40.986 82.913 1.00 30.52 362 ASP B CA 1
ATOM 6910 C C . ASP B 1 358 ? 49.653 -39.456 82.915 1.00 30.83 362 ASP B C 1
ATOM 6911 O O . ASP B 1 358 ? 49.913 -38.870 81.865 1.00 33.92 362 ASP B O 1
ATOM 6916 N N . GLY B 1 359 ? 49.368 -38.794 84.039 1.00 24.49 363 GLY B N 1
ATOM 6917 C CA . GLY B 1 359 ? 49.518 -37.359 84.158 1.00 26.35 363 GLY B CA 1
ATOM 6918 C C . GLY B 1 359 ? 50.848 -36.979 84.792 1.00 27.55 363 GLY B C 1
ATOM 6919 O O . GLY B 1 359 ? 51.762 -37.793 84.918 1.00 27.31 363 GLY B O 1
ATOM 6920 N N . VAL B 1 360 ? 50.949 -35.707 85.197 1.00 24.01 364 VAL B N 1
ATOM 6921 C CA . VAL B 1 360 ? 52.182 -35.172 85.766 1.00 21.74 364 VAL B CA 1
ATOM 6922 C C . VAL B 1 360 ? 51.855 -34.360 87.009 1.00 24.25 364 VAL B C 1
ATOM 6923 O O . VAL B 1 360 ? 50.754 -33.813 87.143 1.00 26.76 364 VAL B O 1
ATOM 6927 N N . SER B 1 361 ? 52.827 -34.245 87.919 1.00 21.41 365 SER B N 1
ATOM 6928 C CA . SER B 1 361 ? 52.605 -33.381 89.083 1.00 26.36 365 SER B CA 1
ATOM 6929 C C . SER B 1 361 ? 52.509 -31.929 88.640 1.00 24.22 365 SER B C 1
ATOM 6930 O O . SER B 1 361 ? 53.275 -31.481 87.780 1.00 25.56 365 SER B O 1
ATOM 6933 N N . LEU B 1 362 ? 51.544 -31.192 89.199 1.00 21.26 366 LEU B N 1
ATOM 6934 C CA . LEU B 1 362 ? 51.454 -29.764 88.930 1.00 24.06 366 LEU B CA 1
ATOM 6935 C C . LEU B 1 362 ? 52.301 -28.929 89.887 1.00 27.34 366 LEU B C 1
ATOM 6936 O O . LEU B 1 362 ? 52.312 -27.702 89.761 1.00 29.15 366 LEU B O 1
ATOM 6941 N N . VAL B 1 363 ? 52.967 -29.550 90.867 1.00 26.49 367 VAL B N 1
ATOM 6942 C CA . VAL B 1 363 ? 53.732 -28.759 91.843 1.00 32.60 367 VAL B CA 1
ATOM 6943 C C . VAL B 1 363 ? 54.834 -27.962 91.177 1.00 31.51 367 VAL B C 1
ATOM 6944 O O . VAL B 1 363 ? 55.003 -26.774 91.514 1.00 30.60 367 VAL B O 1
ATOM 6948 N N . PRO B 1 364 ? 55.610 -28.494 90.220 1.00 31.87 368 PRO B N 1
ATOM 6949 C CA . PRO B 1 364 ? 56.604 -27.626 89.556 1.00 32.11 368 PRO B CA 1
ATOM 6950 C C . PRO B 1 364 ? 55.976 -26.425 88.869 1.00 31.68 368 PRO B C 1
ATOM 6951 O O . PRO B 1 364 ? 56.544 -25.329 88.884 1.00 34.00 368 PRO B O 1
ATOM 6955 N N . MET B 1 365 ? 54.792 -26.605 88.287 1.00 27.54 369 MET B N 1
ATOM 6956 C CA . MET B 1 365 ? 54.052 -25.503 87.686 1.00 29.83 369 MET B CA 1
ATOM 6957 C C . MET B 1 365 ? 53.740 -24.426 88.714 1.00 34.97 369 MET B C 1
ATOM 6958 O O . MET B 1 365 ? 53.904 -23.226 88.460 1.00 36.28 369 MET B O 1
ATOM 6963 N N . VAL B 1 366 ? 53.252 -24.846 89.882 1.00 31.44 370 VAL B N 1
ATOM 6964 C CA . VAL B 1 366 ? 52.974 -23.894 90.952 1.00 34.98 370 VAL B CA 1
ATOM 6965 C C . VAL B 1 366 ? 54.236 -23.136 91.320 1.00 38.97 370 VAL B C 1
ATOM 6966 O O . VAL B 1 366 ? 54.181 -21.960 91.692 1.00 39.03 370 VAL B O 1
ATOM 6970 N N . ASN B 1 367 ? 55.392 -23.784 91.190 1.00 35.69 371 ASN B N 1
ATOM 6971 C CA . ASN B 1 367 ? 56.665 -23.197 91.562 1.00 36.78 371 ASN B CA 1
ATOM 6972 C C . ASN B 1 367 ? 57.398 -22.591 90.371 1.00 41.63 371 ASN B C 1
ATOM 6973 O O . ASN B 1 367 ? 58.610 -22.375 90.445 1.00 45.49 371 ASN B O 1
ATOM 6978 N N . GLY B 1 368 ? 56.691 -22.317 89.277 1.00 39.69 372 GLY B N 1
ATOM 6979 C CA . GLY B 1 368 ? 57.235 -21.562 88.167 1.00 36.20 372 GLY B CA 1
ATOM 6980 C C . GLY B 1 368 ? 57.859 -22.371 87.046 1.00 40.02 372 GLY B C 1
ATOM 6981 O O . GLY B 1 368 ? 58.351 -21.771 86.078 1.00 41.07 372 GLY B O 1
ATOM 6982 N N . VAL B 1 369 ? 57.855 -23.700 87.130 1.00 38.30 373 VAL B N 1
ATOM 6983 C CA . VAL B 1 369 ? 58.446 -24.533 86.083 1.00 38.18 373 VAL B CA 1
ATOM 6984 C C . VAL B 1 369 ? 57.417 -24.769 84.983 1.00 37.63 373 VAL B C 1
ATOM 6985 O O . VAL B 1 369 ? 56.331 -25.299 85.235 1.00 36.47 373 VAL B O 1
ATOM 6989 N N . GLU B 1 370 ? 57.777 -24.412 83.753 1.00 35.69 374 GLU B N 1
ATOM 6990 C CA . GLU B 1 370 ? 56.839 -24.477 82.647 1.00 35.57 374 GLU B CA 1
ATOM 6991 C C . GLU B 1 370 ? 56.419 -25.914 82.388 1.00 32.61 374 GLU B C 1
ATOM 6992 O O . GLU B 1 370 ? 57.248 -26.823 82.328 1.00 32.70 374 GLU B O 1
ATOM 6998 N N . ARG B 1 371 ? 55.121 -26.115 82.255 1.00 32.01 375 ARG B N 1
ATOM 6999 C CA . ARG B 1 371 ? 54.586 -27.421 81.894 1.00 34.96 375 ARG B CA 1
ATOM 7000 C C . ARG B 1 371 ? 54.449 -27.514 80.385 1.00 35.11 375 ARG B C 1
ATOM 7001 O O . ARG B 1 371 ? 53.871 -26.618 79.762 1.00 39.81 375 ARG B O 1
ATOM 7009 N N . THR B 1 372 ? 54.962 -28.606 79.801 1.00 29.53 376 THR B N 1
ATOM 7010 C CA . THR B 1 372 ? 54.948 -28.818 78.358 1.00 31.80 376 THR B CA 1
ATOM 7011 C C . THR B 1 372 ? 54.004 -29.925 77.888 1.00 32.18 376 THR B C 1
ATOM 7012 O O . THR B 1 372 ? 53.636 -29.939 76.712 1.00 27.75 376 THR B O 1
ATOM 7016 N N . GLU B 1 373 ? 53.637 -30.865 78.754 1.00 28.64 377 GLU B N 1
ATOM 7017 C CA . GLU B 1 373 ? 52.876 -32.040 78.323 1.00 28.61 377 GLU B CA 1
ATOM 7018 C C . GLU B 1 373 ? 51.490 -31.636 77.819 1.00 24.33 377 GLU B C 1
ATOM 7019 O O . GLU B 1 373 ? 50.820 -30.800 78.450 1.00 26.80 377 GLU B O 1
ATOM 7025 N N . PRO B 1 374 ? 51.004 -32.234 76.728 1.00 25.09 378 PRO B N 1
ATOM 7026 C CA . PRO B 1 374 ? 49.638 -31.949 76.279 1.00 21.99 378 PRO B CA 1
ATOM 7027 C C . PRO B 1 374 ? 48.622 -32.544 77.244 1.00 22.56 378 PRO B C 1
ATOM 7028 O O . PRO B 1 374 ? 48.939 -33.393 78.078 1.00 22.70 378 PRO B O 1
ATOM 7032 N N . VAL B 1 375 ? 47.370 -32.115 77.077 1.00 20.29 379 VAL B N 1
ATOM 7033 C CA . VAL B 1 375 ? 46.236 -32.652 77.830 1.00 17.95 379 VAL B CA 1
ATOM 7034 C C . VAL B 1 375 ? 45.472 -33.612 76.923 1.00 20.62 379 VAL B C 1
ATOM 7035 O O . VAL B 1 375 ? 45.153 -33.258 75.783 1.00 19.38 379 VAL B O 1
ATOM 7039 N N . LEU B 1 376 ? 45.233 -34.851 77.394 1.00 18.33 380 LEU B N 1
ATOM 7040 C CA . LEU B 1 376 ? 44.540 -35.869 76.603 1.00 16.19 380 LEU B CA 1
ATOM 7041 C C . LEU B 1 376 ? 43.168 -36.160 77.192 1.00 19.27 380 LEU B C 1
ATOM 7042 O O . LEU B 1 376 ? 42.998 -36.149 78.411 1.00 19.33 380 LEU B O 1
ATOM 7047 N N . MET B 1 377 ? 42.206 -36.473 76.322 1.00 17.72 381 MET B N 1
ATOM 7048 C CA . MET B 1 377 ? 40.855 -36.855 76.737 1.00 15.26 381 MET B CA 1
ATOM 7049 C C . MET B 1 377 ? 40.359 -37.986 75.852 1.00 15.14 381 MET B C 1
ATOM 7050 O O . MET B 1 377 ? 40.812 -38.168 74.714 1.00 17.22 381 MET B O 1
ATOM 7055 N N . GLU B 1 378 ? 39.407 -38.742 76.378 1.00 16.17 382 GLU B N 1
ATOM 7056 C CA . GLU B 1 378 ? 38.841 -39.869 75.649 1.00 16.64 382 GLU B CA 1
ATOM 7057 C C . GLU B 1 378 ? 37.365 -39.935 75.974 1.00 16.91 382 GLU B C 1
ATOM 7058 O O . GLU B 1 378 ? 36.926 -39.496 77.054 1.00 19.06 382 GLU B O 1
ATOM 7064 N N . TYR B 1 379 ? 36.599 -40.499 75.051 1.00 15.39 383 TYR B N 1
ATOM 7065 C CA . TYR B 1 379 ? 35.186 -40.733 75.312 1.00 17.53 383 TYR B CA 1
ATOM 7066 C C . TYR B 1 379 ? 34.746 -41.979 74.559 1.00 20.16 383 TYR B C 1
ATOM 7067 O O . TYR B 1 379 ? 34.980 -42.096 73.355 1.00 17.17 383 TYR B O 1
ATOM 7076 N N . ALA B 1 380 ? 34.075 -42.893 75.258 1.00 19.51 384 ALA B N 1
ATOM 7077 C CA . ALA B 1 380 ? 33.693 -44.157 74.626 1.00 21.73 384 ALA B CA 1
ATOM 7078 C C . ALA B 1 380 ? 32.391 -44.680 75.213 1.00 21.71 384 ALA B C 1
ATOM 7079 O O . ALA B 1 380 ? 32.239 -45.885 75.430 1.00 23.22 384 ALA B O 1
ATOM 7081 N N . ALA B 1 381 ? 31.439 -43.783 75.487 1.00 20.36 385 ALA B N 1
ATOM 7082 C CA . ALA B 1 381 ? 30.199 -44.215 76.134 1.00 22.11 385 ALA B CA 1
ATOM 7083 C C . ALA B 1 381 ? 28.994 -43.812 75.287 1.00 24.11 385 ALA B C 1
ATOM 7084 O O . ALA B 1 381 ? 29.131 -43.663 74.065 1.00 24.26 385 ALA B O 1
ATOM 7086 N N . GLU B 1 382 ? 27.818 -43.608 75.894 1.00 22.19 386 GLU B N 1
ATOM 7087 C CA . GLU B 1 382 ? 26.622 -43.366 75.079 1.00 24.47 386 GLU B CA 1
ATOM 7088 C C . GLU B 1 382 ? 26.768 -42.109 74.221 1.00 26.35 386 GLU B C 1
ATOM 7089 O O . GLU B 1 382 ? 27.410 -41.133 74.607 1.00 24.45 386 GLU B O 1
ATOM 7095 N N . ALA B 1 383 ? 26.131 -42.144 73.056 1.00 29.60 387 ALA B N 1
ATOM 7096 C CA . ALA B 1 383 ? 26.179 -41.147 71.976 1.00 24.73 387 ALA B CA 1
ATOM 7097 C C . ALA B 1 383 ? 27.498 -41.242 71.198 1.00 28.28 387 ALA B C 1
ATOM 7098 O O . ALA B 1 383 ? 27.680 -40.502 70.218 1.00 30.14 387 ALA B O 1
ATOM 7100 N N . SER B 1 384 ? 28.424 -42.105 71.590 1.00 24.46 388 SER B N 1
ATOM 7101 C CA . SER B 1 384 ? 29.496 -42.526 70.706 1.00 22.40 388 SER B CA 1
ATOM 7102 C C . SER B 1 384 ? 29.113 -43.858 70.071 1.00 25.15 388 SER B C 1
ATOM 7103 O O . SER B 1 384 ? 28.468 -44.701 70.711 1.00 26.04 388 SER B O 1
ATOM 7106 N N . TYR B 1 385 ? 29.490 -44.039 68.803 1.00 25.50 389 TYR B N 1
ATOM 7107 C CA . TYR B 1 385 ? 29.398 -45.339 68.141 1.00 26.00 389 TYR B CA 1
ATOM 7108 C C . TYR B 1 385 ? 30.774 -45.963 67.970 1.00 24.79 389 TYR B C 1
ATOM 7109 O O . TYR B 1 385 ? 30.889 -47.095 67.483 1.00 27.86 389 TYR B O 1
ATOM 7118 N N . ALA B 1 386 ? 31.810 -45.230 68.350 1.00 22.38 390 ALA B N 1
ATOM 7119 C CA . ALA B 1 386 ? 33.217 -45.617 68.339 1.00 22.62 390 ALA B CA 1
ATOM 7120 C C . ALA B 1 386 ? 33.964 -44.600 69.205 1.00 21.80 390 ALA B C 1
ATOM 7121 O O . ALA B 1 386 ? 33.460 -43.496 69.404 1.00 23.58 390 ALA B O 1
ATOM 7123 N N . PRO B 1 387 ? 35.143 -44.951 69.736 1.00 22.90 391 PRO B N 1
ATOM 7124 C CA . PRO B 1 387 ? 35.788 -44.051 70.709 1.00 20.62 391 PRO B CA 1
ATOM 7125 C C . PRO B 1 387 ? 36.222 -42.755 70.060 1.00 20.52 391 PRO B C 1
ATOM 7126 O O . PRO B 1 387 ? 36.600 -42.709 68.884 1.00 21.32 391 PRO B O 1
ATOM 7130 N N . LEU B 1 388 ? 36.164 -41.692 70.847 1.00 17.56 392 LEU B N 1
ATOM 7131 C CA . LEU B 1 388 ? 36.680 -40.385 70.447 1.00 18.32 392 LEU B CA 1
ATOM 7132 C C . LEU B 1 388 ? 37.859 -40.026 71.341 1.00 17.26 392 LEU B C 1
ATOM 7133 O O . LEU B 1 388 ? 37.882 -40.377 72.523 1.00 17.41 392 LEU B O 1
ATOM 7138 N N . VAL B 1 389 ? 38.848 -39.330 70.778 1.00 13.81 393 VAL B N 1
ATOM 7139 C CA . VAL B 1 389 ? 39.959 -38.841 71.575 1.00 13.54 393 VAL B CA 1
ATOM 7140 C C . VAL B 1 389 ? 40.169 -37.380 71.238 1.00 16.65 393 VAL B C 1
ATOM 7141 O O . VAL B 1 389 ? 39.776 -36.901 70.172 1.00 17.49 393 VAL B O 1
ATOM 7145 N N . ALA B 1 390 ? 40.804 -36.673 72.164 1.00 16.75 394 ALA B N 1
ATOM 7146 C CA . ALA B 1 390 ? 41.077 -35.259 71.989 1.00 16.50 394 ALA B CA 1
ATOM 7147 C C . ALA B 1 390 ? 42.422 -34.942 72.610 1.00 16.48 394 ALA B C 1
ATOM 7148 O O . ALA B 1 390 ? 42.841 -35.569 73.584 1.00 16.76 394 ALA B O 1
ATOM 7150 N N . ILE B 1 391 ? 43.088 -33.955 72.021 1.00 16.68 395 ILE B N 1
ATOM 7151 C CA . ILE B 1 391 ? 44.353 -33.436 72.499 1.00 16.99 395 ILE B CA 1
ATOM 7152 C C . ILE B 1 391 ? 44.192 -31.948 72.663 1.00 19.59 395 ILE B C 1
ATOM 7153 O O . ILE B 1 391 ? 43.726 -31.259 71.746 1.00 19.91 395 ILE B O 1
ATOM 7158 N N . ARG B 1 392 ? 44.584 -31.453 73.820 1.00 19.27 396 ARG B N 1
ATOM 7159 C CA . ARG B 1 392 ? 44.576 -30.024 74.090 1.00 20.51 396 ARG B CA 1
ATOM 7160 C C . ARG B 1 392 ? 46.021 -29.610 74.354 1.00 22.17 396 ARG B C 1
ATOM 7161 O O . ARG B 1 392 ? 46.664 -30.132 75.279 1.00 21.16 396 ARG B O 1
ATOM 7169 N N . GLU B 1 393 ? 46.542 -28.706 73.530 1.00 19.96 397 GLU B N 1
ATOM 7170 C CA . GLU B 1 393 ? 47.931 -28.287 73.699 1.00 27.03 397 GLU B CA 1
ATOM 7171 C C . GLU B 1 393 ? 48.085 -26.875 73.180 1.00 24.51 397 GLU B C 1
ATOM 7172 O O . GLU B 1 393 ? 47.613 -26.562 72.082 1.00 26.03 397 GLU B O 1
ATOM 7178 N N . GLY B 1 394 ? 48.785 -26.044 73.937 1.00 27.91 398 GLY B N 1
ATOM 7179 C CA . GLY B 1 394 ? 48.939 -24.660 73.519 1.00 28.53 398 GLY B CA 1
ATOM 7180 C C . GLY B 1 394 ? 47.583 -23.992 73.414 1.00 23.96 398 GLY B C 1
ATOM 7181 O O . GLY B 1 394 ? 46.726 -24.122 74.300 1.00 25.61 398 GLY B O 1
ATOM 7182 N N . LYS B 1 395 ? 47.358 -23.306 72.298 1.00 24.36 399 LYS B N 1
ATOM 7183 C CA . LYS B 1 395 ? 46.072 -22.656 72.042 1.00 24.82 399 LYS B CA 1
ATOM 7184 C C . LYS B 1 395 ? 45.080 -23.579 71.329 1.00 22.22 399 LYS B C 1
ATOM 7185 O O . LYS B 1 395 ? 43.969 -23.143 71.004 1.00 22.26 399 LYS B O 1
ATOM 7191 N N . TRP B 1 396 ? 45.439 -24.845 71.119 1.00 18.05 400 TRP B N 1
ATOM 7192 C CA . TRP B 1 396 ? 44.713 -25.714 70.199 1.00 15.54 400 TRP B CA 1
ATOM 7193 C C . TRP B 1 396 ? 43.930 -26.795 70.916 1.00 17.25 400 TRP B C 1
ATOM 7194 O O . TRP B 1 396 ? 44.365 -27.315 71.940 1.00 20.47 400 TRP B O 1
ATOM 7205 N N . LYS B 1 397 ? 42.853 -27.239 70.265 1.00 17.94 401 LYS B N 1
ATOM 7206 C CA . LYS B 1 397 ? 42.171 -28.458 70.665 1.00 17.11 401 LYS B CA 1
ATOM 7207 C C . LYS B 1 397 ? 41.856 -29.244 69.404 1.00 19.34 401 LYS B C 1
ATOM 7208 O O . LYS B 1 397 ? 41.253 -28.696 68.476 1.00 16.47 401 LYS B O 1
ATOM 7214 N N . TYR B 1 398 ? 42.235 -30.527 69.403 1.00 17.18 402 TYR B N 1
ATOM 7215 C CA . TYR B 1 398 ? 42.048 -31.456 68.291 1.00 15.83 402 TYR B CA 1
ATOM 7216 C C . TYR B 1 398 ? 41.154 -32.619 68.745 1.00 18.96 402 TYR B C 1
ATOM 7217 O O . TYR B 1 398 ? 41.370 -33.180 69.814 1.00 18.00 402 TYR B O 1
ATOM 7226 N N . VAL B 1 399 ? 40.177 -33.005 67.931 1.00 17.61 403 VAL B N 1
ATOM 7227 C CA . VAL B 1 399 ? 39.265 -34.108 68.271 1.00 16.57 403 VAL B CA 1
ATOM 7228 C C . VAL B 1 399 ? 39.226 -35.071 67.106 1.00 20.28 403 VAL B C 1
ATOM 7229 O O . VAL B 1 399 ? 38.995 -34.651 65.964 1.00 18.60 403 VAL B O 1
ATOM 7233 N N . TYR B 1 400 ? 39.400 -36.355 67.399 1.00 16.23 404 TYR B N 1
ATOM 7234 C CA . TYR B 1 400 ? 39.407 -37.390 66.381 1.00 17.02 404 TYR B CA 1
ATOM 7235 C C . TYR B 1 400 ? 38.418 -38.496 66.739 1.00 17.91 404 TYR B C 1
ATOM 7236 O O . TYR B 1 400 ? 38.374 -38.967 67.883 1.00 17.93 404 TYR B O 1
ATOM 7245 N N . CYS B 1 401 ? 37.691 -38.968 65.730 1.00 17.11 405 CYS B N 1
ATOM 7246 C CA . CYS B 1 401 ? 36.928 -40.206 65.841 1.00 18.16 405 CYS B CA 1
ATOM 7247 C C . CYS B 1 401 ? 36.953 -40.853 64.473 1.00 20.01 405 CYS B C 1
ATOM 7248 O O . CYS B 1 401 ? 36.785 -40.153 63.474 1.00 20.11 405 CYS B O 1
ATOM 7251 N N . ALA B 1 402 ? 37.140 -42.181 64.424 1.00 18.18 406 ALA B N 1
ATOM 7252 C CA . ALA B 1 402 ? 37.272 -42.812 63.115 1.00 21.97 406 ALA B CA 1
ATOM 7253 C C . ALA B 1 402 ? 36.007 -42.683 62.275 1.00 27.01 406 ALA B C 1
ATOM 7254 O O . ALA B 1 402 ? 36.081 -42.790 61.039 1.00 29.06 406 ALA B O 1
ATOM 7256 N N . LEU B 1 403 ? 34.869 -42.391 62.893 1.00 24.11 407 LEU B N 1
ATOM 7257 C CA . LEU B 1 403 ? 33.612 -42.253 62.168 1.00 27.60 407 LEU B CA 1
ATOM 7258 C C . LEU B 1 403 ? 33.286 -40.829 61.714 1.00 27.93 407 LEU B C 1
ATOM 7259 O O . LEU B 1 403 ? 32.363 -40.662 60.906 1.00 26.52 407 LEU B O 1
ATOM 7264 N N . ASP B 1 404 ? 33.978 -39.808 62.223 1.00 22.59 408 ASP B N 1
ATOM 7265 C CA . ASP B 1 404 ? 33.604 -38.412 62.051 1.00 19.78 408 ASP B CA 1
ATOM 7266 C C . ASP B 1 404 ? 34.718 -37.607 61.399 1.00 20.19 408 ASP B C 1
ATOM 7267 O O . ASP B 1 404 ? 35.897 -37.965 61.496 1.00 20.76 408 ASP B O 1
ATOM 7272 N N . PRO B 1 405 ? 34.386 -36.457 60.815 1.00 20.08 409 PRO B N 1
ATOM 7273 C CA . PRO B 1 405 ? 35.439 -35.503 60.443 1.00 21.64 409 PRO B CA 1
ATOM 7274 C C . PRO B 1 405 ? 36.174 -35.014 61.685 1.00 20.09 409 PRO B C 1
ATOM 7275 O O . PRO B 1 405 ? 35.584 -34.848 62.761 1.00 19.09 409 PRO B O 1
ATOM 7279 N N . GLU B 1 406 ? 37.465 -34.757 61.522 1.00 16.86 410 GLU B N 1
ATOM 7280 C CA . GLU B 1 406 ? 38.250 -34.162 62.590 1.00 18.24 410 GLU B CA 1
ATOM 7281 C C . GLU B 1 406 ? 37.747 -32.768 62.947 1.00 16.84 410 GLU B C 1
ATOM 7282 O O . GLU B 1 406 ? 37.175 -32.055 62.128 1.00 21.52 410 GLU B O 1
ATOM 7288 N N . GLN B 1 407 ? 38.020 -32.354 64.189 1.00 15.79 411 GLN B N 1
ATOM 7289 C CA . GLN B 1 407 ? 37.833 -30.975 64.617 1.00 17.85 411 GLN B CA 1
ATOM 7290 C C . GLN B 1 407 ? 39.163 -30.418 65.105 1.00 17.56 411 GLN B C 1
ATOM 7291 O O . GLN B 1 407 ? 39.921 -31.110 65.793 1.00 17.60 411 GLN B O 1
ATOM 7297 N N . LEU B 1 408 ? 39.438 -29.168 64.749 1.00 14.55 412 LEU B N 1
ATOM 7298 C CA . LEU B 1 408 ? 40.610 -28.461 65.225 1.00 14.97 412 LEU B CA 1
ATOM 7299 C C . LEU B 1 408 ? 40.147 -27.054 65.550 1.00 18.42 412 LEU B C 1
ATOM 7300 O O . LEU B 1 408 ? 39.568 -26.389 64.686 1.00 17.69 412 LEU B O 1
ATOM 7305 N N . PHE B 1 409 ? 40.357 -26.619 66.797 1.00 18.41 413 PHE B N 1
ATOM 7306 C CA . PHE B 1 409 ? 39.942 -25.292 67.231 1.00 17.54 413 PHE B CA 1
ATOM 7307 C C . PHE B 1 409 ? 41.138 -24.520 67.770 1.00 18.25 413 PHE B C 1
ATOM 7308 O O . PHE B 1 409 ? 42.000 -25.080 68.456 1.00 20.32 413 PHE B O 1
ATOM 7316 N N . ASP B 1 410 ? 41.194 -23.237 67.434 1.00 18.82 414 ASP B N 1
ATOM 7317 C CA . ASP B 1 410 ? 42.155 -22.293 67.993 1.00 19.75 414 ASP B CA 1
ATOM 7318 C C . ASP B 1 410 ? 41.378 -21.534 69.062 1.00 21.86 414 ASP B C 1
ATOM 7319 O O . ASP B 1 410 ? 40.557 -20.665 68.748 1.00 21.76 414 ASP B O 1
ATOM 7324 N N . LEU B 1 411 ? 41.608 -21.889 70.321 1.00 17.91 415 LEU B N 1
ATOM 7325 C CA . LEU B 1 411 ? 40.757 -21.334 71.363 1.00 17.65 415 LEU B CA 1
ATOM 7326 C C . LEU B 1 411 ? 41.124 -19.901 71.718 1.00 23.16 415 LEU B C 1
ATOM 7327 O O . LEU B 1 411 ? 40.359 -19.240 72.438 1.00 25.20 415 LEU B O 1
ATOM 7332 N N . GLU B 1 412 ? 42.277 -19.414 71.273 1.00 24.27 416 GLU B N 1
ATOM 7333 C CA . GLU B 1 412 ? 42.605 -18.014 71.528 1.00 27.42 416 GLU B CA 1
ATOM 7334 C C . GLU B 1 412 ? 41.926 -17.122 70.496 1.00 31.04 416 GLU B C 1
ATOM 7335 O O . GLU B 1 412 ? 41.446 -16.043 70.833 1.00 30.67 416 GLU B O 1
ATOM 7341 N N . ALA B 1 413 ? 41.824 -17.583 69.246 1.00 26.48 417 ALA B N 1
ATOM 7342 C CA . ALA B 1 413 ? 41.092 -16.846 68.218 1.00 27.09 417 ALA B CA 1
ATOM 7343 C C . ALA B 1 413 ? 39.590 -17.140 68.235 1.00 26.75 417 ALA B C 1
ATOM 7344 O O . ALA B 1 413 ? 38.798 -16.348 67.705 1.00 24.33 417 ALA B O 1
ATOM 7346 N N . ASP B 1 414 ? 39.194 -18.278 68.775 1.00 24.15 418 ASP B N 1
ATOM 7347 C CA . ASP B 1 414 ? 37.849 -18.828 68.612 1.00 22.13 418 ASP B CA 1
ATOM 7348 C C . ASP B 1 414 ? 37.459 -19.534 69.907 1.00 20.23 418 ASP B C 1
ATOM 7349 O O . ASP B 1 414 ? 37.289 -20.757 69.930 1.00 19.64 418 ASP B O 1
ATOM 7354 N N . PRO B 1 415 ? 37.319 -18.806 71.018 1.00 24.17 419 PRO B N 1
ATOM 7355 C CA . PRO B 1 415 ? 37.076 -19.493 72.289 1.00 22.16 419 PRO B CA 1
ATOM 7356 C C . PRO B 1 415 ? 35.731 -20.196 72.354 1.00 23.67 419 PRO B C 1
ATOM 7357 O O . PRO B 1 415 ? 35.566 -21.074 73.219 1.00 24.11 419 PRO B O 1
ATOM 7361 N N . LEU B 1 416 ? 34.763 -19.828 71.506 1.00 17.71 420 LEU B N 1
ATOM 7362 C CA . LEU B 1 416 ? 33.471 -20.513 71.452 1.00 19.56 420 LEU B CA 1
ATOM 7363 C C . LEU B 1 416 ? 33.448 -21.648 70.441 1.00 21.73 420 LEU B C 1
ATOM 7364 O O . LEU B 1 416 ? 32.389 -22.267 70.244 1.00 21.19 420 LEU B O 1
ATOM 7369 N N . GLU B 1 417 ? 34.579 -21.928 69.770 1.00 20.18 421 GLU B N 1
ATOM 7370 C CA . GLU B 1 417 ? 34.686 -23.129 68.932 1.00 19.83 421 GLU B CA 1
ATOM 7371 C C . GLU B 1 417 ? 33.631 -23.119 67.829 1.00 18.06 421 GLU B C 1
ATOM 7372 O O . GLU B 1 417 ? 32.968 -24.129 67.553 1.00 20.12 421 GLU B O 1
ATOM 7378 N N . LEU B 1 418 ? 33.485 -21.947 67.174 1.00 16.97 422 LEU B N 1
ATOM 7379 C CA . LEU B 1 418 ? 32.528 -21.812 66.086 1.00 18.45 422 LEU B CA 1
ATOM 7380 C C . LEU B 1 418 ? 33.150 -22.060 64.708 1.00 23.87 422 LEU B C 1
ATOM 7381 O O . LEU B 1 418 ? 32.413 -22.091 63.725 1.00 22.70 422 LEU B O 1
ATOM 7386 N N . THR B 1 419 ? 34.464 -22.218 64.614 1.00 19.37 423 THR B N 1
ATOM 7387 C CA . THR B 1 419 ? 35.083 -22.482 63.320 1.00 18.41 423 THR B CA 1
ATOM 7388 C C . THR B 1 419 ? 35.970 -23.707 63.434 1.00 17.45 423 THR B C 1
ATOM 7389 O O . THR B 1 419 ? 36.985 -23.675 64.135 1.00 22.48 423 THR B O 1
ATOM 7393 N N . ASN B 1 420 ? 35.630 -24.743 62.688 1.00 17.98 424 ASN B N 1
ATOM 7394 C CA . ASN B 1 420 ? 36.419 -25.971 62.670 1.00 15.74 424 ASN B CA 1
ATOM 7395 C C . ASN B 1 420 ? 37.523 -25.812 61.630 1.00 19.23 424 ASN B C 1
ATOM 7396 O O . ASN B 1 420 ? 37.252 -25.842 60.433 1.00 20.03 424 ASN B O 1
ATOM 7401 N N . LEU B 1 421 ? 38.759 -25.647 62.097 1.00 16.48 425 LEU B N 1
ATOM 7402 C CA . LEU B 1 421 ? 39.893 -25.360 61.220 1.00 16.14 425 LEU B CA 1
ATOM 7403 C C . LEU B 1 421 ? 40.427 -26.599 60.512 1.00 20.18 425 LEU B C 1
ATOM 7404 O O . LEU B 1 421 ? 41.250 -26.448 59.597 1.00 20.03 425 LEU B O 1
ATOM 7409 N N . ALA B 1 422 ? 40.005 -27.807 60.922 1.00 18.52 426 ALA B N 1
ATOM 7410 C CA . ALA B 1 422 ? 40.304 -28.990 60.108 1.00 22.04 426 ALA B CA 1
ATOM 7411 C C . ALA B 1 422 ? 39.557 -28.937 58.780 1.00 24.91 426 ALA B C 1
ATOM 7412 O O . ALA B 1 422 ? 40.093 -29.324 57.741 1.00 23.89 426 ALA B O 1
ATOM 7414 N N . GLU B 1 423 ? 38.312 -28.472 58.793 1.00 21.40 427 GLU B N 1
ATOM 7415 C CA . GLU B 1 423 ? 37.569 -28.350 57.548 1.00 23.90 427 GLU B CA 1
ATOM 7416 C C . GLU B 1 423 ? 37.895 -27.034 56.848 1.00 22.26 427 GLU B C 1
ATOM 7417 O O . GLU B 1 423 ? 37.981 -26.987 55.616 1.00 22.69 427 GLU B O 1
ATOM 7423 N N . ASN B 1 424 ? 38.091 -25.967 57.631 1.00 20.05 428 ASN B N 1
ATOM 7424 C CA . ASN B 1 424 ? 38.196 -24.595 57.129 1.00 19.67 428 ASN B CA 1
ATOM 7425 C C . ASN B 1 424 ? 39.450 -23.936 57.684 1.00 21.66 428 ASN B C 1
ATOM 7426 O O . ASN B 1 424 ? 39.373 -22.934 58.412 1.00 20.05 428 ASN B O 1
ATOM 7431 N N . PRO B 1 425 ? 40.634 -24.426 57.297 1.00 20.99 429 PRO B N 1
ATOM 7432 C CA . PRO B 1 425 ? 41.878 -23.823 57.803 1.00 19.81 429 PRO B CA 1
ATOM 7433 C C . PRO B 1 425 ? 42.022 -22.388 57.323 1.00 21.15 429 PRO B C 1
ATOM 7434 O O . PRO B 1 425 ? 41.597 -22.028 56.225 1.00 24.29 429 PRO B O 1
ATOM 7438 N N . ARG B 1 426 ? 42.643 -21.571 58.159 1.00 21.39 430 ARG B N 1
ATOM 7439 C CA . ARG B 1 426 ? 42.829 -20.165 57.830 1.00 21.96 430 ARG B CA 1
ATOM 7440 C C . ARG B 1 426 ? 44.034 -19.943 56.938 1.00 23.37 430 ARG B C 1
ATOM 7441 O O . ARG B 1 426 ? 44.143 -18.881 56.309 1.00 24.11 430 ARG B O 1
ATOM 7449 N N . GLY B 1 427 ? 44.954 -20.891 56.887 1.00 21.67 431 GLY B N 1
ATOM 7450 C CA . GLY B 1 427 ? 46.181 -20.677 56.128 1.00 20.80 431 GLY B CA 1
ATOM 7451 C C . GLY B 1 427 ? 47.121 -21.843 56.365 1.00 24.26 431 GLY B C 1
ATOM 7452 O O . GLY B 1 427 ? 46.747 -22.874 56.958 1.00 24.60 431 GLY B O 1
ATOM 7453 N N . PRO B 1 428 ? 48.367 -21.696 55.923 1.00 23.42 432 PRO B N 1
ATOM 7454 C CA . PRO B 1 428 ? 49.299 -22.835 55.976 1.00 20.66 432 PRO B CA 1
ATOM 7455 C C . PRO B 1 428 ? 49.591 -23.340 57.378 1.00 25.65 432 PRO B C 1
ATOM 7456 O O . PRO B 1 428 ? 49.782 -24.558 57.561 1.00 23.87 432 PRO B O 1
ATOM 7460 N N . VAL B 1 429 ? 49.608 -22.464 58.390 1.00 22.45 433 VAL B N 1
ATOM 7461 C CA . VAL B 1 429 ? 49.957 -22.950 59.721 1.00 25.84 433 VAL B CA 1
ATOM 7462 C C . VAL B 1 429 ? 48.875 -23.882 60.256 1.00 21.52 433 VAL B C 1
ATOM 7463 O O . VAL B 1 429 ? 49.170 -24.886 60.921 1.00 20.92 433 VAL B O 1
ATOM 7467 N N . ASP B 1 430 ? 47.609 -23.587 59.966 1.00 21.96 434 ASP B N 1
ATOM 7468 C CA . ASP B 1 430 ? 46.543 -24.491 60.402 1.00 21.73 434 ASP B CA 1
ATOM 7469 C C . ASP B 1 430 ? 46.690 -25.870 59.768 1.00 20.59 434 ASP B C 1
ATOM 7470 O O . ASP B 1 430 ? 46.385 -26.900 60.399 1.00 20.22 434 ASP B O 1
ATOM 7475 N N . GLN B 1 431 ? 47.090 -25.912 58.503 1.00 19.66 435 GLN B N 1
ATOM 7476 C CA . GLN B 1 431 ? 47.272 -27.217 57.859 1.00 20.19 435 GLN B CA 1
ATOM 7477 C C . GLN B 1 431 ? 48.391 -27.995 58.544 1.00 22.54 435 GLN B C 1
ATOM 7478 O O . GLN B 1 431 ? 48.244 -29.188 58.861 1.00 20.81 435 GLN B O 1
ATOM 7484 N N . ALA B 1 432 ? 49.528 -27.327 58.783 1.00 20.07 436 ALA B N 1
ATOM 7485 C CA . ALA B 1 432 ? 50.667 -27.993 59.411 1.00 22.59 436 ALA B CA 1
ATOM 7486 C C . ALA B 1 432 ? 50.311 -28.456 60.812 1.00 20.42 436 ALA B C 1
ATOM 7487 O O . ALA B 1 432 ? 50.754 -29.515 61.264 1.00 23.76 436 ALA B O 1
ATOM 7489 N N . THR B 1 433 ? 49.524 -27.646 61.518 1.00 19.40 437 THR B N 1
ATOM 7490 C CA . THR B 1 433 ? 49.087 -28.001 62.866 1.00 21.57 437 THR B CA 1
ATOM 7491 C C . THR B 1 433 ? 48.206 -29.232 62.840 1.00 22.36 437 THR B C 1
ATOM 7492 O O . THR B 1 433 ? 48.341 -30.109 63.697 1.00 21.44 437 THR B O 1
ATOM 7496 N N . LEU B 1 434 ? 47.291 -29.317 61.869 1.00 20.23 438 LEU B N 1
ATOM 7497 C CA . LEU B 1 434 ? 46.446 -30.511 61.791 1.00 17.55 438 LEU B CA 1
ATOM 7498 C C . LEU B 1 434 ? 47.310 -31.745 61.584 1.00 18.64 438 LEU B C 1
ATOM 7499 O O . LEU B 1 434 ? 47.142 -32.765 62.258 1.00 19.35 438 LEU B O 1
ATOM 7504 N N . THR B 1 435 ? 48.279 -31.648 60.673 1.00 20.47 439 THR B N 1
ATOM 7505 C CA . THR B 1 435 ? 49.174 -32.778 60.420 1.00 21.51 439 THR B CA 1
ATOM 7506 C C . THR B 1 435 ? 49.959 -33.177 61.665 1.00 22.37 439 THR B C 1
ATOM 7507 O O . THR B 1 435 ? 50.088 -34.375 61.970 1.00 25.24 439 THR B O 1
ATOM 7511 N N . ALA B 1 436 ? 50.452 -32.196 62.426 1.00 20.41 440 ALA B N 1
ATOM 7512 C CA . ALA B 1 436 ? 51.171 -32.520 63.652 1.00 25.77 440 ALA B CA 1
ATOM 7513 C C . ALA B 1 436 ? 50.260 -33.167 64.704 1.00 26.61 440 ALA B C 1
ATOM 7514 O O . ALA B 1 436 ? 50.695 -34.076 65.422 1.00 21.81 440 ALA B O 1
ATOM 7516 N N . PHE B 1 437 ? 48.999 -32.715 64.829 1.00 21.59 441 PHE B N 1
ATOM 7517 C CA . PHE B 1 437 ? 48.099 -33.414 65.760 1.00 18.27 441 PHE B CA 1
ATOM 7518 C C . PHE B 1 437 ? 47.780 -34.827 65.303 1.00 20.42 441 PHE B C 1
ATOM 7519 O O . PHE B 1 437 ? 47.600 -35.724 66.142 1.00 21.74 441 PHE B O 1
ATOM 7527 N N . ARG B 1 438 ? 47.678 -35.064 64.001 1.00 22.57 442 ARG B N 1
ATOM 7528 C CA . ARG B 1 438 ? 47.449 -36.437 63.566 1.00 23.38 442 ARG B CA 1
ATOM 7529 C C . ARG B 1 438 ? 48.617 -37.335 63.957 1.00 24.86 442 ARG B C 1
ATOM 7530 O O . ARG B 1 438 ? 48.412 -38.478 64.380 1.00 21.60 442 ARG B O 1
ATOM 7538 N N . ASP B 1 439 ? 49.848 -36.829 63.817 1.00 26.73 443 ASP B N 1
ATOM 7539 C CA . ASP B 1 439 ? 51.042 -37.565 64.245 1.00 29.39 443 ASP B CA 1
ATOM 7540 C C . ASP B 1 439 ? 51.034 -37.806 65.753 1.00 26.22 443 ASP B C 1
ATOM 7541 O O . ASP B 1 439 ? 51.383 -38.899 66.223 1.00 26.58 443 ASP B O 1
ATOM 7546 N N . MET B 1 440 ? 50.658 -36.785 66.523 1.00 23.24 444 MET B N 1
ATOM 7547 C CA . MET B 1 440 ? 50.550 -36.937 67.968 1.00 26.38 444 MET B CA 1
ATOM 7548 C C . MET B 1 440 ? 49.473 -37.951 68.348 1.00 27.49 444 MET B C 1
ATOM 7549 O O . MET B 1 440 ? 49.649 -38.728 69.295 1.00 28.24 444 MET B O 1
ATOM 7554 N N . ARG B 1 441 ? 48.330 -37.920 67.661 1.00 19.83 445 ARG B N 1
ATOM 7555 C CA . ARG B 1 441 ? 47.279 -38.884 67.966 1.00 24.29 445 ARG B CA 1
ATOM 7556 C C . ARG B 1 441 ? 47.768 -40.320 67.776 1.00 23.70 445 ARG B C 1
ATOM 7557 O O . ARG B 1 441 ? 47.523 -41.193 68.616 1.00 24.57 445 ARG B O 1
ATOM 7565 N N . ALA B 1 442 ? 48.453 -40.580 66.673 1.00 22.23 446 ALA B N 1
ATOM 7566 C CA . ALA B 1 442 ? 48.977 -41.921 66.413 1.00 26.48 446 ALA B CA 1
ATOM 7567 C C . ALA B 1 442 ? 50.062 -42.323 67.409 1.00 28.78 446 ALA B C 1
ATOM 7568 O O . ALA B 1 442 ? 50.249 -43.520 67.668 1.00 33.79 446 ALA B O 1
ATOM 7570 N N . ALA B 1 443 ? 50.800 -41.356 67.954 1.00 27.58 447 ALA B N 1
ATOM 7571 C CA . ALA B 1 443 ? 51.786 -41.648 68.980 1.00 30.25 447 ALA B CA 1
ATOM 7572 C C . ALA B 1 443 ? 51.141 -42.055 70.300 1.00 32.66 447 ALA B C 1
ATOM 7573 O O . ALA B 1 443 ? 51.807 -42.679 71.128 1.00 33.15 447 ALA B O 1
ATOM 7575 N N . HIS B 1 444 ? 49.885 -41.680 70.537 1.00 28.47 448 HIS B N 1
ATOM 7576 C CA . HIS B 1 444 ? 49.258 -41.903 71.844 1.00 27.01 448 HIS B CA 1
ATOM 7577 C C . HIS B 1 444 ? 48.215 -43.015 71.851 1.00 26.85 448 HIS B C 1
ATOM 7578 O O . HIS B 1 444 ? 48.013 -43.647 72.888 1.00 30.91 448 HIS B O 1
ATOM 7585 N N . TRP B 1 445 ? 47.511 -43.232 70.751 1.00 22.13 449 TRP B N 1
ATOM 7586 C CA . TRP B 1 445 ? 46.394 -44.157 70.688 1.00 24.33 449 TRP B CA 1
ATOM 7587 C C . TRP B 1 445 ? 46.475 -45.040 69.464 1.00 28.70 449 TRP B C 1
ATOM 7588 O O . TRP B 1 445 ? 46.734 -44.555 68.360 1.00 26.37 449 TRP B O 1
ATOM 7599 N N . ASP B 1 446 ? 46.164 -46.322 69.650 1.00 27.91 450 ASP B N 1
ATOM 7600 C CA . ASP B 1 446 ? 45.761 -47.212 68.563 1.00 27.30 450 ASP B CA 1
ATOM 7601 C C . ASP B 1 446 ? 44.235 -47.273 68.544 1.00 24.09 450 ASP B C 1
ATOM 7602 O O . ASP B 1 446 ? 43.626 -47.932 69.393 1.00 25.07 450 ASP B O 1
ATOM 7607 N N . MET B 1 447 ? 43.596 -46.590 67.582 1.00 26.04 451 MET B N 1
ATOM 7608 C CA . MET B 1 447 ? 42.144 -46.424 67.690 1.00 27.25 451 MET B CA 1
ATOM 7609 C C . MET B 1 447 ? 41.391 -47.711 67.361 1.00 28.17 451 MET B C 1
ATOM 7610 O O . MET B 1 447 ? 40.289 -47.916 67.870 1.00 28.46 451 MET B O 1
ATOM 7615 N N . GLU B 1 448 ? 41.932 -48.559 66.477 1.00 25.36 452 GLU B N 1
ATOM 7616 C CA . GLU B 1 448 ? 41.283 -49.847 66.223 1.00 27.79 452 GLU B CA 1
ATOM 7617 C C . GLU B 1 448 ? 41.307 -50.738 67.459 1.00 26.49 452 GLU B C 1
ATOM 7618 O O . GLU B 1 448 ? 40.311 -51.409 67.772 1.00 28.56 452 GLU B O 1
ATOM 7620 N N . ALA B 1 449 ? 42.443 -50.783 68.150 1.00 27.05 453 ALA B N 1
ATOM 7621 C CA . ALA B 1 449 ? 42.541 -51.554 69.386 1.00 31.61 453 ALA B CA 1
ATOM 7622 C C . ALA B 1 449 ? 41.637 -50.985 70.473 1.00 29.43 453 ALA B C 1
ATOM 7623 O O . ALA B 1 449 ? 41.085 -51.736 71.290 1.00 29.45 453 ALA B O 1
ATOM 7625 N N . PHE B 1 450 ? 41.522 -49.655 70.533 1.00 25.29 454 PHE B N 1
ATOM 7626 C CA . PHE B 1 450 ? 40.624 -49.016 71.494 1.00 22.35 454 PHE B CA 1
ATOM 7627 C C . PHE B 1 450 ? 39.197 -49.492 71.263 1.00 23.38 454 PHE B C 1
ATOM 7628 O O . PHE B 1 450 ? 38.524 -49.951 72.189 1.00 21.70 454 PHE B O 1
ATOM 7636 N N . ASP B 1 451 ? 38.732 -49.432 70.009 1.00 24.91 455 ASP B N 1
ATOM 7637 C CA . ASP B 1 451 ? 37.356 -49.829 69.710 1.00 23.75 455 ASP B CA 1
ATOM 7638 C C . ASP B 1 451 ? 37.106 -51.304 70.021 1.00 24.81 455 ASP B C 1
ATOM 7639 O O . ASP B 1 451 ? 36.025 -51.675 70.501 1.00 27.48 455 ASP B O 1
ATOM 7644 N N . ALA B 1 452 ? 38.078 -52.157 69.726 1.00 24.55 456 ALA B N 1
ATOM 7645 C CA . ALA B 1 452 ? 37.883 -53.590 69.966 1.00 26.33 456 ALA B CA 1
ATOM 7646 C C . ALA B 1 452 ? 37.796 -53.887 71.459 1.00 27.16 456 ALA B C 1
ATOM 7647 O O . ALA B 1 452 ? 36.983 -54.709 71.876 1.00 26.88 456 ALA B O 1
ATOM 7649 N N . ALA B 1 453 ? 38.570 -53.169 72.284 1.00 25.23 457 ALA B N 1
ATOM 7650 C CA . ALA B 1 453 ? 38.529 -53.381 73.727 1.00 26.15 457 ALA B CA 1
ATOM 7651 C C . ALA B 1 453 ? 37.209 -52.900 74.320 1.00 27.58 457 ALA B C 1
ATOM 7652 O O . ALA B 1 453 ? 36.671 -53.527 75.239 1.00 27.77 457 ALA B O 1
ATOM 7654 N N . VAL B 1 454 ? 36.680 -51.779 73.823 1.00 22.71 458 VAL B N 1
ATOM 7655 C CA . VAL B 1 454 ? 35.379 -51.301 74.282 1.00 22.35 458 VAL B CA 1
ATOM 7656 C C . VAL B 1 454 ? 34.276 -52.289 73.907 1.00 25.96 458 VAL B C 1
ATOM 7657 O O . VAL B 1 454 ? 33.380 -52.574 74.706 1.00 23.54 458 VAL B O 1
ATOM 7661 N N . ARG B 1 455 ? 34.299 -52.790 72.672 1.00 27.69 459 ARG B N 1
ATOM 7662 C CA . ARG B 1 455 ? 33.271 -53.740 72.260 1.00 28.26 459 ARG B CA 1
ATOM 7663 C C . ARG B 1 455 ? 33.322 -55.009 73.105 1.00 28.05 459 ARG B C 1
ATOM 7664 O O . ARG B 1 455 ? 32.282 -55.505 73.544 1.00 28.44 459 ARG B O 1
ATOM 7672 N N . GLU B 1 456 ? 34.522 -55.536 73.360 1.00 28.21 460 GLU B N 1
ATOM 7673 C CA . GLU B 1 456 ? 34.626 -56.742 74.187 1.00 29.17 460 GLU B CA 1
ATOM 7674 C C . GLU B 1 456 ? 34.087 -56.494 75.592 1.00 29.16 460 GLU B C 1
ATOM 7675 O O . GLU B 1 456 ? 33.403 -57.353 76.156 1.00 28.53 460 GLU B O 1
ATOM 7677 N N . SER B 1 457 ? 34.391 -55.322 76.174 1.00 23.33 461 SER B N 1
ATOM 7678 C CA . SER B 1 457 ? 33.897 -54.993 77.509 1.00 26.60 461 SER B CA 1
ATOM 7679 C C . SER B 1 457 ? 32.369 -54.898 77.538 1.00 25.10 461 SER B C 1
ATOM 7680 O O . SER B 1 457 ? 31.729 -55.375 78.483 1.00 25.93 461 SER B O 1
ATOM 7683 N N . GLN B 1 458 ? 31.768 -54.245 76.535 1.00 25.31 462 GLN B N 1
ATOM 7684 C CA . GLN B 1 458 ? 30.312 -54.115 76.499 1.00 24.90 462 GLN B CA 1
ATOM 7685 C C . GLN B 1 458 ? 29.645 -55.482 76.367 1.00 27.54 462 GLN B C 1
ATOM 7686 O O . GLN B 1 458 ? 28.666 -55.778 77.060 1.00 29.17 462 GLN B O 1
ATOM 7692 N N . ALA B 1 459 ? 30.172 -56.320 75.482 1.00 22.91 463 ALA B N 1
ATOM 7693 C CA . ALA B 1 459 ? 29.565 -57.622 75.219 1.00 27.81 463 ALA B CA 1
ATOM 7694 C C . ALA B 1 459 ? 29.566 -58.507 76.459 1.00 29.88 463 ALA B C 1
ATOM 7695 O O . ALA B 1 459 ? 28.554 -59.153 76.761 1.00 30.34 463 ALA B O 1
ATOM 7697 N N . ARG B 1 460 ? 30.706 -58.577 77.158 1.00 30.93 464 ARG B N 1
ATOM 7698 C CA . ARG B 1 460 ? 30.819 -59.308 78.425 1.00 35.12 464 ARG B CA 1
ATOM 7699 C C . ARG B 1 460 ? 29.752 -58.886 79.410 1.00 31.84 464 ARG B C 1
ATOM 7700 O O . ARG B 1 460 ? 29.099 -59.717 80.046 1.00 30.21 464 ARG B O 1
ATOM 7708 N N . ARG B 1 461 ? 29.646 -57.578 79.631 1.00 27.50 465 ARG B N 1
ATOM 7709 C CA . ARG B 1 461 ? 28.718 -57.076 80.635 1.00 31.68 465 ARG B CA 1
ATOM 7710 C C . ARG B 1 461 ? 27.274 -57.359 80.260 1.00 30.18 465 ARG B C 1
ATOM 7711 O O . ARG B 1 461 ? 26.426 -57.521 81.144 1.00 35.72 465 ARG B O 1
ATOM 7719 N N . TRP B 1 462 ? 26.965 -57.391 78.968 1.00 29.03 466 TRP B N 1
ATOM 7720 C CA . TRP B 1 462 ? 25.581 -57.603 78.593 1.00 31.47 466 TRP B CA 1
ATOM 7721 C C . TRP B 1 462 ? 25.147 -59.035 78.889 1.00 36.96 466 TRP B C 1
ATOM 7722 O O . TRP B 1 462 ? 24.004 -59.256 79.307 1.00 39.57 466 TRP B O 1
ATOM 7733 N N . VAL B 1 463 ? 26.058 -60.000 78.738 1.00 33.34 467 VAL B N 1
ATOM 7734 C CA . VAL B 1 463 ? 25.780 -61.371 79.179 1.00 33.25 467 VAL B CA 1
ATOM 7735 C C . VAL B 1 463 ? 25.580 -61.411 80.689 1.00 33.26 467 VAL B C 1
ATOM 7736 O O . VAL B 1 463 ? 24.582 -61.941 81.192 1.00 34.03 467 VAL B O 1
ATOM 7740 N N . VAL B 1 464 ? 26.513 -60.816 81.434 1.00 30.76 468 VAL B N 1
ATOM 7741 C CA . VAL B 1 464 ? 26.474 -60.916 82.887 1.00 33.44 468 VAL B CA 1
ATOM 7742 C C . VAL B 1 464 ? 25.234 -60.214 83.450 1.00 34.09 468 VAL B C 1
ATOM 7743 O O . VAL B 1 464 ? 24.513 -60.778 84.282 1.00 34.46 468 VAL B O 1
ATOM 7747 N N . TYR B 1 465 ? 24.962 -58.982 83.008 1.00 31.60 469 TYR B N 1
ATOM 7748 C CA . TYR B 1 465 ? 23.883 -58.214 83.631 1.00 34.59 469 TYR B CA 1
ATOM 7749 C C . TYR B 1 465 ? 22.518 -58.862 83.402 1.00 35.09 469 TYR B C 1
ATOM 7750 O O . TYR B 1 465 ? 21.677 -58.876 84.305 1.00 42.11 469 TYR B O 1
ATOM 7759 N N . GLU B 1 466 ? 22.279 -59.400 82.210 1.00 35.61 470 GLU B N 1
ATOM 7760 C CA . GLU B 1 466 ? 21.061 -60.173 81.978 1.00 44.30 470 GLU B CA 1
ATOM 7761 C C . GLU B 1 466 ? 20.867 -61.233 83.058 1.00 44.39 470 GLU B C 1
ATOM 7762 O O . GLU B 1 466 ? 19.780 -61.361 83.633 1.00 45.08 470 GLU B O 1
ATOM 7768 N N . ALA B 1 467 ? 21.925 -61.986 83.368 1.00 38.25 471 ALA B N 1
ATOM 7769 C CA . ALA B 1 467 ? 21.804 -63.028 84.377 1.00 36.95 471 ALA B CA 1
ATOM 7770 C C . ALA B 1 467 ? 21.582 -62.429 85.764 1.00 37.03 471 ALA B C 1
ATOM 7771 O O . ALA B 1 467 ? 20.718 -62.896 86.521 1.00 38.59 471 ALA B O 1
ATOM 7773 N N . LEU B 1 468 ? 22.334 -61.371 86.102 1.00 32.67 472 LEU B N 1
ATOM 7774 C CA . LEU B 1 468 ? 22.308 -60.841 87.463 1.00 31.71 472 LEU B CA 1
ATOM 7775 C C . LEU B 1 468 ? 20.955 -60.236 87.824 1.00 34.74 472 LEU B C 1
ATOM 7776 O O . LEU B 1 468 ? 20.634 -60.125 89.020 1.00 38.44 472 LEU B O 1
ATOM 7781 N N . ARG B 1 469 ? 20.162 -59.863 86.824 1.00 34.86 473 ARG B N 1
ATOM 7782 C CA . ARG B 1 469 ? 18.828 -59.323 87.032 1.00 36.75 473 ARG B CA 1
ATOM 7783 C C . ARG B 1 469 ? 17.738 -60.390 86.939 1.00 35.96 473 ARG B C 1
ATOM 7784 O O . ARG B 1 469 ? 16.553 -60.048 86.926 1.00 34.77 473 ARG B O 1
ATOM 7792 N N . ASN B 1 470 ? 18.112 -61.662 86.876 1.00 36.03 474 ASN B N 1
ATOM 7793 C CA . ASN B 1 470 ? 17.171 -62.758 87.086 1.00 36.94 474 ASN B CA 1
ATOM 7794 C C . ASN B 1 470 ? 17.262 -63.246 88.522 1.00 37.28 474 ASN B C 1
ATOM 7795 O O . ASN B 1 470 ? 18.350 -63.298 89.108 1.00 36.37 474 ASN B O 1
ATOM 7800 N N . GLY B 1 471 ? 16.122 -63.628 89.080 1.00 35.51 475 GLY B N 1
ATOM 7801 C CA . GLY B 1 471 ? 16.188 -64.138 90.437 1.00 39.11 475 GLY B CA 1
ATOM 7802 C C . GLY B 1 471 ? 16.407 -63.028 91.456 1.00 36.16 475 GLY B C 1
ATOM 7803 O O . GLY B 1 471 ? 16.223 -61.835 91.179 1.00 35.03 475 GLY B O 1
ATOM 7804 N N . ALA B 1 472 ? 16.819 -63.449 92.653 1.00 36.76 476 ALA B N 1
ATOM 7805 C CA . ALA B 1 472 ? 17.099 -62.517 93.742 1.00 34.92 476 ALA B CA 1
ATOM 7806 C C . ALA B 1 472 ? 18.290 -61.632 93.391 1.00 34.10 476 ALA B C 1
ATOM 7807 O O . ALA B 1 472 ? 19.351 -62.127 92.988 1.00 33.18 476 ALA B O 1
ATOM 7809 N N . TYR B 1 473 ? 18.110 -60.319 93.523 1.00 28.83 477 TYR B N 1
ATOM 7810 C CA . TYR B 1 473 ? 19.203 -59.398 93.236 1.00 29.48 477 TYR B CA 1
ATOM 7811 C C . TYR B 1 473 ? 20.171 -59.300 94.410 1.00 33.30 477 TYR B C 1
ATOM 7812 O O . TYR B 1 473 ? 19.759 -59.216 95.575 1.00 33.45 477 TYR B O 1
ATOM 7821 N N . TYR B 1 474 ? 21.474 -59.303 94.100 1.00 32.43 478 TYR B N 1
ATOM 7822 C CA . TYR B 1 474 ? 22.472 -59.064 95.134 1.00 29.81 478 TYR B CA 1
ATOM 7823 C C . TYR B 1 474 ? 23.098 -57.691 94.936 1.00 30.02 478 TYR B C 1
ATOM 7824 O O . TYR B 1 474 ? 23.942 -57.531 94.033 1.00 29.97 478 TYR B O 1
ATOM 7833 N N . PRO B 1 475 ? 22.762 -56.692 95.763 1.00 30.98 479 PRO B N 1
ATOM 7834 C CA . PRO B 1 475 ? 23.248 -55.330 95.521 1.00 30.86 479 PRO B CA 1
ATOM 7835 C C . PRO B 1 475 ? 24.697 -55.143 95.949 1.00 31.37 479 PRO B C 1
ATOM 7836 O O . PRO B 1 475 ? 25.192 -55.770 96.890 1.00 30.99 479 PRO B O 1
ATOM 7840 N N . TRP B 1 476 ? 25.384 -54.271 95.216 1.00 30.86 480 TRP B N 1
ATOM 7841 C CA . TRP B 1 476 ? 26.769 -53.927 95.505 1.00 31.17 480 TRP B CA 1
ATOM 7842 C C . TRP B 1 476 ? 26.915 -52.553 96.165 1.00 31.54 480 TRP B C 1
ATOM 7843 O O . TRP B 1 476 ? 28.034 -52.143 96.467 1.00 31.85 480 TRP B O 1
ATOM 7854 N N . ASP B 1 477 ? 25.821 -51.842 96.398 1.00 31.54 481 ASP B N 1
ATOM 7855 C CA . ASP B 1 477 ? 25.898 -50.513 97.014 1.00 31.93 481 ASP B CA 1
ATOM 7856 C C . ASP B 1 477 ? 26.645 -50.548 98.347 1.00 32.31 481 ASP B C 1
ATOM 7857 O O . ASP B 1 477 ? 26.473 -51.468 99.151 1.00 32.32 481 ASP B O 1
ATOM 7862 N N . HIS B 1 478 ? 27.483 -49.541 98.578 1.00 32.66 482 HIS B N 1
ATOM 7863 C CA . HIS B 1 478 ? 28.203 -49.446 99.843 1.00 33.09 482 HIS B CA 1
ATOM 7864 C C . HIS B 1 478 ? 27.239 -49.196 101.007 1.00 33.25 482 HIS B C 1
ATOM 7865 O O . HIS B 1 478 ? 26.371 -48.315 100.929 1.00 33.24 482 HIS B O 1
ATOM 7872 N N . GLN B 1 479 ? 27.432 -49.938 102.099 1.00 33.42 483 GLN B N 1
ATOM 7873 C CA . GLN B 1 479 ? 26.687 -49.705 103.336 1.00 35.65 483 GLN B CA 1
ATOM 7874 C C . GLN B 1 479 ? 27.641 -49.227 104.432 1.00 34.16 483 GLN B C 1
ATOM 7875 O O . GLN B 1 479 ? 28.472 -50.019 104.908 1.00 34.29 483 GLN B O 1
ATOM 7881 N N . PRO B 1 480 ? 27.599 -47.964 104.850 1.00 34.47 484 PRO B N 1
ATOM 7882 C CA . PRO B 1 480 ? 28.555 -47.498 105.867 1.00 36.62 484 PRO B CA 1
ATOM 7883 C C . PRO B 1 480 ? 28.467 -48.331 107.142 1.00 42.61 484 PRO B C 1
ATOM 7884 O O . PRO B 1 480 ? 27.392 -48.791 107.529 1.00 44.96 484 PRO B O 1
ATOM 7888 N N . LEU B 1 481 ? 29.621 -48.531 107.784 1.00 44.89 485 LEU B N 1
ATOM 7889 C CA . LEU B 1 481 ? 29.738 -49.490 108.883 1.00 52.98 485 LEU B CA 1
ATOM 7890 C C . LEU B 1 481 ? 28.885 -49.086 110.080 1.00 60.88 485 LEU B C 1
ATOM 7891 O O . LEU B 1 481 ? 28.760 -47.903 110.412 1.00 57.11 485 LEU B O 1
ATOM 7893 N N . GLN B 1 482 ? 28.319 -50.094 110.746 1.00 72.56 486 GLN B N 1
ATOM 7894 C CA . GLN B 1 482 ? 27.432 -49.908 111.890 1.00 75.76 486 GLN B CA 1
ATOM 7895 C C . GLN B 1 482 ? 28.237 -50.032 113.182 1.00 76.40 486 GLN B C 1
ATOM 7896 O O . GLN B 1 482 ? 28.832 -51.083 113.443 1.00 81.20 486 GLN B O 1
ATOM 7898 N N . LYS B 1 483 ? 28.246 -48.971 113.997 1.00 68.51 487 LYS B N 1
ATOM 7899 C CA . LYS B 1 483 ? 29.142 -48.925 115.151 1.00 63.71 487 LYS B CA 1
ATOM 7900 C C . LYS B 1 483 ? 28.427 -48.549 116.458 1.00 56.99 487 LYS B C 1
ATOM 7901 O O . LYS B 1 483 ? 29.073 -48.069 117.396 1.00 53.86 487 LYS B O 1
ATOM 7903 N N . ALA B 1 484 ? 27.113 -48.804 116.555 1.00 50.81 488 ALA B N 1
ATOM 7904 C CA . ALA B 1 484 ? 26.312 -48.277 117.667 1.00 48.90 488 ALA B CA 1
ATOM 7905 C C . ALA B 1 484 ? 26.800 -48.775 119.027 1.00 47.69 488 ALA B C 1
ATOM 7906 O O . ALA B 1 484 ? 26.785 -48.025 120.019 1.00 46.57 488 ALA B O 1
ATOM 7908 N N . SER B 1 485 ? 27.206 -50.042 119.107 1.00 49.94 489 SER B N 1
ATOM 7909 C CA . SER B 1 485 ? 27.629 -50.602 120.385 1.00 48.79 489 SER B CA 1
ATOM 7910 C C . SER B 1 485 ? 29.021 -50.137 120.802 1.00 49.21 489 SER B C 1
ATOM 7911 O O . SER B 1 485 ? 29.434 -50.414 121.933 1.00 48.92 489 SER B O 1
ATOM 7914 N N . GLU B 1 486 ? 29.753 -49.443 119.925 1.00 45.78 490 GLU B N 1
ATOM 7915 C CA . GLU B 1 486 ? 31.048 -48.874 120.275 1.00 48.85 490 GLU B CA 1
ATOM 7916 C C . GLU B 1 486 ? 31.041 -47.348 120.362 1.00 48.96 490 GLU B C 1
ATOM 7917 O O . GLU B 1 486 ? 32.053 -46.765 120.769 1.00 49.63 490 GLU B O 1
ATOM 7919 N N . ARG B 1 487 ? 29.936 -46.691 120.012 1.00 50.21 491 ARG B N 1
ATOM 7920 C CA . ARG B 1 487 ? 29.849 -45.235 120.033 1.00 48.61 491 ARG B CA 1
ATOM 7921 C C . ARG B 1 487 ? 29.359 -44.732 121.387 1.00 46.81 491 ARG B C 1
ATOM 7922 O O . ARG B 1 487 ? 28.647 -45.437 122.115 1.00 40.06 491 ARG B O 1
ATOM 7930 N N . TYR B 1 488 ? 29.751 -43.501 121.709 1.00 46.93 492 TYR B N 1
ATOM 7931 C CA . TYR B 1 488 ? 29.285 -42.752 122.894 1.00 45.89 492 TYR B CA 1
ATOM 7932 C C . TYR B 1 488 ? 29.590 -43.557 124.164 1.00 47.26 492 TYR B C 1
ATOM 7933 O O . TYR B 1 488 ? 30.595 -44.279 124.224 1.00 43.86 492 TYR B O 1
ATOM 7942 N N . MET B 1 489 ? 28.738 -43.436 125.192 1.00 45.05 493 MET B N 1
ATOM 7943 C CA . MET B 1 489 ? 29.016 -44.015 126.501 1.00 49.04 493 MET B CA 1
ATOM 7944 C C . MET B 1 489 ? 28.479 -45.447 126.573 1.00 46.65 493 MET B C 1
ATOM 7945 O O . MET B 1 489 ? 27.262 -45.679 126.478 1.00 41.15 493 MET B O 1
ATOM 7950 N N . ARG B 1 490 ? 29.398 -46.401 126.741 1.00 49.87 494 ARG B N 1
ATOM 7951 C CA . ARG B 1 490 ? 29.083 -47.817 126.874 1.00 53.30 494 ARG B CA 1
ATOM 7952 C C . ARG B 1 490 ? 29.757 -48.341 128.138 1.00 54.19 494 ARG B C 1
ATOM 7953 O O . ARG B 1 490 ? 30.809 -47.839 128.547 1.00 53.41 494 ARG B O 1
ATOM 7961 N N . ASN B 1 491 ? 29.149 -49.349 128.766 1.00 51.21 495 ASN B N 1
ATOM 7962 C CA . ASN B 1 491 ? 29.554 -49.686 130.130 1.00 52.70 495 ASN B CA 1
ATOM 7963 C C . ASN B 1 491 ? 30.772 -50.623 130.213 1.00 56.88 495 ASN B C 1
ATOM 7964 O O . ASN B 1 491 ? 30.990 -51.244 131.263 1.00 54.36 495 ASN B O 1
ATOM 7969 N N . HIS B 1 492 ? 31.592 -50.709 129.166 1.00 65.06 496 HIS B N 1
ATOM 7970 C CA . HIS B 1 492 ? 32.928 -51.274 129.291 1.00 75.28 496 HIS B CA 1
ATOM 7971 C C . HIS B 1 492 ? 34.007 -50.191 129.379 1.00 84.62 496 HIS B C 1
ATOM 7972 O O . HIS B 1 492 ? 35.194 -50.487 129.200 1.00 85.45 496 HIS B O 1
ATOM 7979 N N . MET B 1 493 ? 33.618 -48.945 129.660 1.00 90.91 497 MET B N 1
ATOM 7980 C CA . MET B 1 493 ? 34.546 -47.828 129.780 1.00 95.95 497 MET B CA 1
ATOM 7981 C C . MET B 1 493 ? 34.204 -47.003 131.016 1.00 99.76 497 MET B C 1
ATOM 7982 O O . MET B 1 493 ? 33.170 -47.201 131.662 1.00 101.00 497 MET B O 1
ATOM 7984 N N . ASN B 1 494 ? 35.098 -46.076 131.351 1.00 99.85 498 ASN B N 1
ATOM 7985 C CA . ASN B 1 494 ? 34.870 -45.109 132.417 1.00 98.16 498 ASN B CA 1
ATOM 7986 C C . ASN B 1 494 ? 34.373 -43.811 131.795 1.00 95.25 498 ASN B C 1
ATOM 7987 O O . ASN B 1 494 ? 34.998 -43.287 130.867 1.00 95.60 498 ASN B O 1
ATOM 7989 N N . LEU B 1 495 ? 33.246 -43.302 132.304 1.00 91.36 499 LEU B N 1
ATOM 7990 C CA . LEU B 1 495 ? 32.601 -42.142 131.689 1.00 84.38 499 LEU B CA 1
ATOM 7991 C C . LEU B 1 495 ? 33.544 -40.945 131.626 1.00 78.12 499 LEU B C 1
ATOM 7992 O O . LEU B 1 495 ? 33.648 -40.282 130.589 1.00 78.70 499 LEU B O 1
ATOM 7994 N N . ASP B 1 496 ? 34.248 -40.656 132.728 1.00 71.14 500 ASP B N 1
ATOM 7995 C CA . ASP B 1 496 ? 35.164 -39.517 132.750 1.00 66.32 500 ASP B CA 1
ATOM 7996 C C . ASP B 1 496 ? 36.281 -39.681 131.720 1.00 67.48 500 ASP B C 1
ATOM 7997 O O . ASP B 1 496 ? 36.636 -38.723 131.021 1.00 63.80 500 ASP B O 1
ATOM 7999 N N . THR B 1 497 ? 36.845 -40.889 131.612 1.00 73.33 501 THR B N 1
ATOM 8000 C CA . THR B 1 497 ? 37.874 -41.142 130.606 1.00 72.75 501 THR B CA 1
ATOM 8001 C C . THR B 1 497 ? 37.321 -40.955 129.194 1.00 71.33 501 THR B C 1
ATOM 8002 O O . THR B 1 497 ? 38.002 -40.405 128.317 1.00 69.16 501 THR B O 1
ATOM 8004 N N . LEU B 1 498 ? 36.078 -41.392 128.962 1.00 68.17 502 LEU B N 1
ATOM 8005 C CA . LEU B 1 498 ? 35.460 -41.246 127.646 1.00 65.50 502 LEU B CA 1
ATOM 8006 C C . LEU B 1 498 ? 35.307 -39.776 127.267 1.00 62.15 502 LEU B C 1
ATOM 8007 O O . LEU B 1 498 ? 35.725 -39.355 126.179 1.00 55.81 502 LEU B O 1
ATOM 8009 N N . GLU B 1 499 ? 34.707 -38.980 128.159 1.00 62.01 503 GLU B N 1
ATOM 8010 C CA . GLU B 1 499 ? 34.405 -37.587 127.834 1.00 64.91 503 GLU B CA 1
ATOM 8011 C C . GLU B 1 499 ? 35.675 -36.804 127.510 1.00 71.03 503 GLU B C 1
ATOM 8012 O O . GLU B 1 499 ? 35.703 -36.031 126.546 1.00 64.07 503 GLU B O 1
ATOM 8018 N N . GLU B 1 500 ? 36.741 -37.007 128.291 1.00 88.61 504 GLU B N 1
ATOM 8019 C CA . GLU B 1 500 ? 38.006 -36.337 128.000 1.00 98.09 504 GLU B CA 1
ATOM 8020 C C . GLU B 1 500 ? 38.540 -36.738 126.628 1.00 92.37 504 GLU B C 1
ATOM 8021 O O . GLU B 1 500 ? 39.046 -35.892 125.878 1.00 94.82 504 GLU B O 1
ATOM 8023 N N . SER B 1 501 ? 38.417 -38.023 126.275 1.00 78.35 505 SER B N 1
ATOM 8024 C CA . SER B 1 501 ? 38.892 -38.493 124.977 1.00 67.81 505 SER B CA 1
ATOM 8025 C C . SER B 1 501 ? 38.102 -37.877 123.826 1.00 60.09 505 SER B C 1
ATOM 8026 O O . SER B 1 501 ? 38.667 -37.617 122.754 1.00 54.81 505 SER B O 1
ATOM 8028 N N . LYS B 1 502 ? 36.804 -37.636 124.025 1.00 58.30 506 LYS B N 1
ATOM 8029 C CA . LYS B 1 502 ? 35.944 -37.096 122.976 1.00 56.73 506 LYS B CA 1
ATOM 8030 C C . LYS B 1 502 ? 35.948 -35.572 122.927 1.00 50.28 506 LYS B C 1
ATOM 8031 O O . LYS B 1 502 ? 35.358 -34.997 122.009 1.00 43.72 506 LYS B O 1
ATOM 8037 N N . ARG B 1 503 ? 36.615 -34.923 123.877 1.00 48.29 507 ARG B N 1
ATOM 8038 C CA . ARG B 1 503 ? 36.693 -33.471 123.971 1.00 50.22 507 ARG B CA 1
ATOM 8039 C C . ARG B 1 503 ? 37.923 -32.976 123.221 1.00 50.79 507 ARG B C 1
ATOM 8040 O O . ARG B 1 503 ? 38.995 -33.585 123.305 1.00 51.27 507 ARG B O 1
ATOM 8048 N N . TYR B 1 504 ? 37.756 -31.883 122.464 1.00 50.08 508 TYR B N 1
ATOM 8049 C CA . TYR B 1 504 ? 38.879 -31.243 121.776 1.00 50.04 508 TYR B CA 1
ATOM 8050 C C . TYR B 1 504 ? 38.538 -29.852 121.233 1.00 51.18 508 TYR B C 1
ATOM 8051 O O . TYR B 1 504 ? 37.541 -29.695 120.517 1.00 49.19 508 TYR B O 1
ATOM 8060 N N . PRO B 1 505 ? 39.358 -28.816 121.521 1.00 55.31 509 PRO B N 1
ATOM 8061 C CA . PRO B 1 505 ? 40.588 -28.819 122.337 1.00 59.58 509 PRO B CA 1
ATOM 8062 C C . PRO B 1 505 ? 40.375 -29.272 123.790 1.00 64.56 509 PRO B C 1
ATOM 8063 O O . PRO B 1 505 ? 39.243 -29.249 124.273 1.00 63.06 509 PRO B O 1
ATOM 8067 N N . ARG B 1 506 ? 41.447 -29.674 124.469 1.00 68.69 510 ARG B N 1
ATOM 8068 C CA . ARG B 1 506 ? 41.339 -30.149 125.849 1.00 70.56 510 ARG B CA 1
ATOM 8069 C C . ARG B 1 506 ? 41.906 -29.150 126.852 1.00 72.71 510 ARG B C 1
ATOM 8070 O O . ARG B 1 506 ? 42.769 -28.341 126.518 1.00 73.54 510 ARG B O 1
ATOM 8078 N N . LYS C 1 1 ? 22.823 44.609 33.867 1.00 46.71 5 LYS C N 1
ATOM 8079 C CA . LYS C 1 1 ? 22.583 44.465 35.302 1.00 43.37 5 LYS C CA 1
ATOM 8080 C C . LYS C 1 1 ? 23.600 45.274 36.105 1.00 40.78 5 LYS C C 1
ATOM 8081 O O . LYS C 1 1 ? 24.805 45.170 35.873 1.00 40.86 5 LYS C O 1
ATOM 8087 N N . PRO C 1 2 ? 23.117 46.083 37.043 1.00 37.02 6 PRO C N 1
ATOM 8088 C CA . PRO C 1 2 ? 24.027 46.893 37.859 1.00 33.58 6 PRO C CA 1
ATOM 8089 C C . PRO C 1 2 ? 24.778 46.038 38.865 1.00 30.34 6 PRO C C 1
ATOM 8090 O O . PRO C 1 2 ? 24.319 44.968 39.273 1.00 30.26 6 PRO C O 1
ATOM 8094 N N . ASN C 1 3 ? 25.945 46.532 39.278 1.00 26.72 7 ASN C N 1
ATOM 8095 C CA . ASN C 1 3 ? 26.592 45.950 40.451 1.00 26.24 7 ASN C CA 1
ATOM 8096 C C . ASN C 1 3 ? 25.829 46.368 41.702 1.00 27.37 7 ASN C C 1
ATOM 8097 O O . ASN C 1 3 ? 25.050 47.328 41.686 1.00 31.45 7 ASN C O 1
ATOM 8102 N N . ILE C 1 4 ? 26.036 45.630 42.793 1.00 23.50 8 ILE C N 1
ATOM 8103 C CA . ILE C 1 4 ? 25.355 45.929 44.050 1.00 24.94 8 ILE C CA 1
ATOM 8104 C C . ILE C 1 4 ? 26.375 45.860 45.176 1.00 28.62 8 ILE C C 1
ATOM 8105 O O . ILE C 1 4 ? 26.987 44.805 45.406 1.00 26.04 8 ILE C O 1
ATOM 8110 N N . LEU C 1 5 ? 26.559 46.982 45.877 1.00 25.00 9 LEU C N 1
ATOM 8111 C CA . LEU C 1 5 ? 27.366 47.037 47.090 1.00 26.99 9 LEU C CA 1
ATOM 8112 C C . LEU C 1 5 ? 26.424 47.232 48.271 1.00 27.62 9 LEU C C 1
ATOM 8113 O O . LEU C 1 5 ? 25.728 48.250 48.355 1.00 27.30 9 LEU C O 1
ATOM 8118 N N . ILE C 1 6 ? 26.407 46.262 49.181 1.00 25.52 10 ILE C N 1
ATOM 8119 C CA . ILE C 1 6 ? 25.596 46.334 50.388 1.00 27.11 10 ILE C CA 1
ATOM 8120 C C . ILE C 1 6 ? 26.527 46.632 51.552 1.00 27.85 10 ILE C C 1
ATOM 8121 O O . ILE C 1 6 ? 27.420 45.836 51.866 1.00 28.99 10 ILE C O 1
ATOM 8126 N N . ILE C 1 7 ? 26.365 47.788 52.168 1.00 26.14 11 ILE C N 1
ATOM 8127 C CA . ILE C 1 7 ? 27.167 48.145 53.332 1.00 25.49 11 ILE C CA 1
ATOM 8128 C C . ILE C 1 7 ? 26.269 47.960 54.540 1.00 25.03 11 ILE C C 1
ATOM 8129 O O . ILE C 1 7 ? 25.274 48.667 54.692 1.00 26.65 11 ILE C O 1
ATOM 8134 N N . MET C 1 8 ? 26.593 47.004 55.385 1.00 22.98 12 MET C N 1
ATOM 8135 C CA . MET C 1 8 ? 25.801 46.721 56.565 1.00 26.03 12 MET C CA 1
ATOM 8136 C C . MET C 1 8 ? 26.625 47.000 57.813 1.00 25.45 12 MET C C 1
ATOM 8137 O O . MET C 1 8 ? 27.838 46.769 57.829 1.00 25.25 12 MET C O 1
ATOM 8142 N N . VAL C 1 9 ? 25.981 47.562 58.845 1.00 23.80 13 VAL C N 1
ATOM 8143 C CA . VAL C 1 9 ? 26.641 47.773 60.124 1.00 23.50 13 VAL C CA 1
ATOM 8144 C C . VAL C 1 9 ? 25.757 47.138 61.182 1.00 25.21 13 VAL C C 1
ATOM 8145 O O . VAL C 1 9 ? 24.603 46.806 60.935 1.00 27.20 13 VAL C O 1
ATOM 8149 N N . ASP C 1 10 ? 26.305 46.975 62.368 1.00 24.36 14 ASP C N 1
ATOM 8150 C CA . ASP C 1 10 ? 25.651 46.184 63.395 1.00 25.32 14 ASP C CA 1
ATOM 8151 C C . ASP C 1 10 ? 25.293 47.116 64.534 1.00 28.32 14 ASP C C 1
ATOM 8152 O O . ASP C 1 10 ? 26.149 47.884 64.993 1.00 26.42 14 ASP C O 1
ATOM 8157 N N . GLN C 1 11 ? 24.025 47.062 64.972 1.00 26.94 15 GLN C N 1
ATOM 8158 C CA . GLN C 1 11 ? 23.595 47.732 66.203 1.00 27.47 15 GLN C CA 1
ATOM 8159 C C . GLN C 1 11 ? 23.552 49.254 66.046 1.00 29.76 15 GLN C C 1
ATOM 8160 O O . GLN C 1 11 ? 23.847 50.000 66.988 1.00 29.38 15 GLN C O 1
ATOM 8166 N N . LEU C 1 12 ? 23.115 49.733 64.886 1.00 28.72 16 LEU C N 1
ATOM 8167 C CA . LEU C 1 12 ? 23.038 51.169 64.620 1.00 27.40 16 LEU C CA 1
ATOM 8168 C C . LEU C 1 12 ? 21.600 51.656 64.799 1.00 28.30 16 LEU C C 1
ATOM 8169 O O . LEU C 1 12 ? 20.709 51.279 64.029 1.00 27.39 16 LEU C O 1
ATOM 8174 N N . ASN C 1 13 ? 21.391 52.509 65.811 1.00 28.40 17 ASN C N 1
ATOM 8175 C CA . ASN C 1 13 ? 20.076 53.085 66.139 1.00 28.48 17 ASN C CA 1
ATOM 8176 C C . ASN C 1 13 ? 19.569 53.945 64.986 1.00 27.11 17 ASN C C 1
ATOM 8177 O O . ASN C 1 13 ? 20.212 54.925 64.604 1.00 29.91 17 ASN C O 1
ATOM 8182 N N . GLY C 1 14 ? 18.427 53.566 64.409 1.00 25.89 18 GLY C N 1
ATOM 8183 C CA . GLY C 1 14 ? 17.945 54.247 63.222 1.00 28.45 18 GLY C CA 1
ATOM 8184 C C . GLY C 1 14 ? 17.443 55.658 63.477 1.00 31.86 18 GLY C C 1
ATOM 8185 O O . GLY C 1 14 ? 17.298 56.427 62.524 1.00 31.65 18 GLY C O 1
ATOM 8186 N N . LYS C 1 15 ? 17.149 56.004 64.737 1.00 30.61 19 LYS C N 1
ATOM 8187 C CA . LYS C 1 15 ? 16.800 57.382 65.045 1.00 32.28 19 LYS C CA 1
ATOM 8188 C C . LYS C 1 15 ? 17.953 58.334 64.777 1.00 35.51 19 LYS C C 1
ATOM 8189 O O . LYS C 1 15 ? 17.717 59.538 64.607 1.00 34.65 19 LYS C O 1
ATOM 8195 N N . LEU C 1 16 ? 19.186 57.824 64.700 1.00 34.13 20 LEU C N 1
ATOM 8196 C CA . LEU C 1 16 ? 20.327 58.669 64.379 1.00 33.95 20 LEU C CA 1
ATOM 8197 C C . LEU C 1 16 ? 20.418 58.999 62.891 1.00 35.34 20 LEU C C 1
ATOM 8198 O O . LEU C 1 16 ? 21.341 59.716 62.487 1.00 35.20 20 LEU C O 1
ATOM 8203 N N . PHE C 1 17 ? 19.489 58.503 62.072 1.00 35.48 21 PHE C N 1
ATOM 8204 C CA . PHE C 1 17 ? 19.438 58.793 60.641 1.00 35.73 21 PHE C CA 1
ATOM 8205 C C . PHE C 1 17 ? 18.091 59.435 60.341 1.00 39.87 21 PHE C C 1
ATOM 8206 O O . PHE C 1 17 ? 17.237 58.827 59.679 1.00 42.50 21 PHE C O 1
ATOM 8214 N N . PRO C 1 18 ? 17.871 60.673 60.808 1.00 39.13 22 PRO C N 1
ATOM 8215 C CA . PRO C 1 18 ? 16.575 61.322 60.559 1.00 43.05 22 PRO C CA 1
ATOM 8216 C C . PRO C 1 18 ? 16.349 61.647 59.098 1.00 45.33 22 PRO C C 1
ATOM 8217 O O . PRO C 1 18 ? 15.196 61.693 58.653 1.00 44.22 22 PRO C O 1
ATOM 8221 N N . ASP C 1 19 ? 17.422 61.838 58.338 1.00 44.35 23 ASP C N 1
ATOM 8222 C CA . ASP C 1 19 ? 17.370 62.221 56.937 1.00 43.86 23 ASP C CA 1
ATOM 8223 C C . ASP C 1 19 ? 18.783 62.031 56.419 1.00 45.31 23 ASP C C 1
ATOM 8224 O O . ASP C 1 19 ? 19.483 63.004 56.131 1.00 44.70 23 ASP C O 1
ATOM 8229 N N . GLY C 1 20 ? 19.232 60.782 56.356 1.00 43.23 24 GLY C N 1
ATOM 8230 C CA . GLY C 1 20 ? 20.645 60.511 56.397 1.00 41.43 24 GLY C CA 1
ATOM 8231 C C . GLY C 1 20 ? 21.148 60.745 57.808 1.00 39.15 24 GLY C C 1
ATOM 8232 O O . GLY C 1 20 ? 20.362 60.978 58.734 1.00 39.73 24 GLY C O 1
ATOM 8233 N N . PRO C 1 21 ? 22.464 60.683 58.004 1.00 36.50 25 PRO C N 1
ATOM 8234 C CA . PRO C 1 21 ? 23.009 60.815 59.359 1.00 32.27 25 PRO C CA 1
ATOM 8235 C C . PRO C 1 21 ? 22.582 62.131 59.987 1.00 34.90 25 PRO C C 1
ATOM 8236 O O . PRO C 1 21 ? 22.476 63.156 59.307 1.00 35.46 25 PRO C O 1
ATOM 8240 N N . ALA C 1 22 ? 22.319 62.078 61.294 1.00 33.77 26 ALA C N 1
ATOM 8241 C CA . ALA C 1 22 ? 22.033 63.280 62.070 1.00 35.99 26 ALA C CA 1
ATOM 8242 C C . ALA C 1 22 ? 23.140 64.315 61.889 1.00 36.25 26 ALA C C 1
ATOM 8243 O O . ALA C 1 22 ? 24.320 63.975 61.736 1.00 34.06 26 ALA C O 1
ATOM 8245 N N . ASP C 1 23 ? 22.739 65.599 61.894 1.00 35.51 27 ASP C N 1
ATOM 8246 C CA . ASP C 1 23 ? 23.687 66.690 61.697 1.00 37.74 27 ASP C CA 1
ATOM 8247 C C . ASP C 1 23 ? 24.840 66.626 62.684 1.00 36.05 27 ASP C C 1
ATOM 8248 O O . ASP C 1 23 ? 25.981 66.937 62.325 1.00 37.17 27 ASP C O 1
ATOM 8253 N N . PHE C 1 24 ? 24.568 66.240 63.937 1.00 36.82 28 PHE C N 1
ATOM 8254 C CA . PHE C 1 24 ? 25.616 66.258 64.963 1.00 38.08 28 PHE C CA 1
ATOM 8255 C C . PHE C 1 24 ? 26.661 65.170 64.759 1.00 35.82 28 PHE C C 1
ATOM 8256 O O . PHE C 1 24 ? 27.728 65.229 65.369 1.00 37.83 28 PHE C O 1
ATOM 8264 N N . LEU C 1 25 ? 26.368 64.151 63.961 1.00 34.37 29 LEU C N 1
ATOM 8265 C CA . LEU C 1 25 ? 27.336 63.095 63.723 1.00 31.27 29 LEU C CA 1
ATOM 8266 C C . LEU C 1 25 ? 28.384 63.571 62.732 1.00 33.17 29 LEU C C 1
ATOM 8267 O O . LEU C 1 25 ? 28.052 64.193 61.720 1.00 36.70 29 LEU C O 1
ATOM 8272 N N . HIS C 1 26 ? 29.645 63.268 63.011 1.00 34.37 30 HIS C N 1
ATOM 8273 C CA . HIS C 1 26 ? 30.697 63.561 62.040 1.00 38.17 30 HIS C CA 1
ATOM 8274 C C . HIS C 1 26 ? 30.742 62.378 61.084 1.00 34.56 30 HIS C C 1
ATOM 8275 O O . HIS C 1 26 ? 31.374 61.360 61.350 1.00 34.51 30 HIS C O 1
ATOM 8282 N N . ALA C 1 27 ? 30.021 62.500 59.983 1.00 34.18 31 ALA C N 1
ATOM 8283 C CA . ALA C 1 27 ? 29.904 61.410 59.025 1.00 32.87 31 ALA C CA 1
ATOM 8284 C C . ALA C 1 27 ? 29.838 61.976 57.614 1.00 31.80 31 ALA C C 1
ATOM 8285 O O . ALA C 1 27 ? 28.827 61.790 56.929 1.00 35.31 31 ALA C O 1
ATOM 8287 N N . PRO C 1 28 ? 30.880 62.667 57.137 1.00 35.15 32 PRO C N 1
ATOM 8288 C CA . PRO C 1 28 ? 30.765 63.315 55.820 1.00 37.10 32 PRO C CA 1
ATOM 8289 C C . PRO C 1 28 ? 30.513 62.338 54.683 1.00 33.20 32 PRO C C 1
ATOM 8290 O O . PRO C 1 28 ? 29.790 62.677 53.740 1.00 35.19 32 PRO C O 1
ATOM 8294 N N . ASN C 1 29 ? 31.049 61.120 54.745 1.00 29.89 33 ASN C N 1
ATOM 8295 C CA . ASN C 1 29 ? 30.851 60.223 53.608 1.00 30.31 33 ASN C CA 1
ATOM 8296 C C . ASN C 1 29 ? 29.436 59.655 53.570 1.00 27.89 33 ASN C C 1
ATOM 8297 O O . ASN C 1 29 ? 28.839 59.543 52.498 1.00 32.21 33 ASN C O 1
ATOM 8302 N N . LEU C 1 30 ? 28.885 59.285 54.720 1.00 27.30 34 LEU C N 1
ATOM 8303 C CA . LEU C 1 30 ? 27.504 58.810 54.763 1.00 28.68 34 LEU C CA 1
ATOM 8304 C C . LEU C 1 30 ? 26.516 59.938 54.472 1.00 29.52 34 LEU C C 1
ATOM 8305 O O . LEU C 1 30 ? 25.423 59.696 53.930 1.00 31.06 34 LEU C O 1
ATOM 8310 N N . LYS C 1 31 ? 26.856 61.174 54.832 1.00 29.85 35 LYS C N 1
ATOM 8311 C CA . LYS C 1 31 ? 25.947 62.278 54.505 1.00 30.99 35 LYS C CA 1
ATOM 8312 C C . LYS C 1 31 ? 25.930 62.549 52.999 1.00 34.89 35 LYS C C 1
ATOM 8313 O O . LYS C 1 31 ? 24.872 62.825 52.421 1.00 35.12 35 LYS C O 1
ATOM 8319 N N . ALA C 1 32 ? 27.098 62.465 52.347 1.00 36.01 36 ALA C N 1
ATOM 8320 C CA . ALA C 1 32 ? 27.166 62.604 50.895 1.00 37.69 36 ALA C CA 1
ATOM 8321 C C . ALA C 1 32 ? 26.461 61.452 50.193 1.00 36.06 36 ALA C C 1
ATOM 8322 O O . ALA C 1 32 ? 25.787 61.655 49.175 1.00 35.20 36 ALA C O 1
ATOM 8324 N N . LEU C 1 33 ? 26.616 60.230 50.711 1.00 31.80 37 LEU C N 1
ATOM 8325 C CA . LEU C 1 33 ? 25.855 59.115 50.162 1.00 30.68 37 LEU C CA 1
ATOM 8326 C C . LEU C 1 33 ? 24.357 59.324 50.367 1.00 31.83 37 LEU C C 1
ATOM 8327 O O . LEU C 1 33 ? 23.553 59.070 49.461 1.00 33.33 37 LEU C O 1
ATOM 8332 N N . ALA C 1 34 ? 23.957 59.799 51.552 1.00 31.28 38 ALA C N 1
ATOM 8333 C CA . ALA C 1 34 ? 22.532 59.964 51.813 1.00 32.78 38 ALA C CA 1
ATOM 8334 C C . ALA C 1 34 ? 21.904 61.009 50.893 1.00 34.50 38 ALA C C 1
ATOM 8335 O O . ALA C 1 34 ? 20.734 60.871 50.520 1.00 33.37 38 ALA C O 1
ATOM 8337 N N . LYS C 1 35 ? 22.668 62.036 50.497 1.00 32.94 39 LYS C N 1
ATOM 8338 C CA . LYS C 1 35 ? 22.116 63.104 49.660 1.00 36.80 39 LYS C CA 1
ATOM 8339 C C . LYS C 1 35 ? 21.692 62.598 48.287 1.00 38.13 39 LYS C C 1
ATOM 8340 O O . LYS C 1 35 ? 20.825 63.205 47.646 1.00 38.47 39 LYS C O 1
ATOM 8342 N N . ARG C 1 36 ? 22.280 61.494 47.817 1.00 37.72 40 ARG C N 1
ATOM 8343 C CA . ARG C 1 36 ? 21.928 60.926 46.520 1.00 40.54 40 ARG C CA 1
ATOM 8344 C C . ARG C 1 36 ? 21.125 59.641 46.659 1.00 34.64 40 ARG C C 1
ATOM 8345 O O . ARG C 1 36 ? 20.959 58.908 45.681 1.00 35.61 40 ARG C O 1
ATOM 8353 N N . SER C 1 37 ? 20.609 59.366 47.854 1.00 31.48 41 SER C N 1
ATOM 8354 C CA . SER C 1 37 ? 19.927 58.114 48.161 1.00 29.37 41 SER C CA 1
ATOM 8355 C C . SER C 1 37 ? 18.430 58.322 48.308 1.00 31.73 41 SER C C 1
ATOM 8356 O O . SER C 1 37 ? 17.965 59.405 48.679 1.00 30.63 41 SER C O 1
ATOM 8359 N N . ALA C 1 38 ? 17.685 57.258 48.031 1.00 31.93 42 ALA C N 1
ATOM 8360 C CA . ALA C 1 38 ? 16.369 57.089 48.632 1.00 32.85 42 ALA C CA 1
ATOM 8361 C C . ALA C 1 38 ? 16.565 56.661 50.084 1.00 36.09 42 ALA C C 1
ATOM 8362 O O . ALA C 1 38 ? 17.187 55.622 50.356 1.00 33.77 42 ALA C O 1
ATOM 8364 N N . ARG C 1 39 ? 16.060 57.462 51.013 1.00 32.54 43 ARG C N 1
ATOM 8365 C CA . ARG C 1 39 ? 16.264 57.257 52.439 1.00 32.45 43 ARG C CA 1
ATOM 8366 C C . ARG C 1 39 ? 14.937 56.887 53.086 1.00 33.72 43 ARG C C 1
ATOM 8367 O O . ARG C 1 39 ? 13.942 57.596 52.916 1.00 30.65 43 ARG C O 1
ATOM 8375 N N . PHE C 1 40 ? 14.920 55.776 53.816 1.00 30.17 44 PHE C N 1
ATOM 8376 C CA . PHE C 1 40 ? 13.697 55.233 54.404 1.00 30.48 44 PHE C CA 1
ATOM 8377 C C . PHE C 1 40 ? 13.790 55.473 55.904 1.00 32.23 44 PHE C C 1
ATOM 8378 O O . PHE C 1 40 ? 14.434 54.715 56.641 1.00 32.64 44 PHE C O 1
ATOM 8386 N N . HIS C 1 41 ? 13.094 56.518 56.343 1.00 27.86 45 HIS C N 1
ATOM 8387 C CA . HIS C 1 41 ? 13.304 57.085 57.664 1.00 29.96 45 HIS C CA 1
ATOM 8388 C C . HIS C 1 41 ? 12.733 56.193 58.752 1.00 30.59 45 HIS C C 1
ATOM 8389 O O . HIS C 1 41 ? 13.286 56.125 59.856 1.00 32.63 45 HIS C O 1
ATOM 8396 N N . ASN C 1 42 ? 11.602 55.542 58.476 1.00 28.89 46 ASN C N 1
ATOM 8397 C CA . ASN C 1 42 ? 10.917 54.738 59.479 1.00 28.78 46 ASN C CA 1
ATOM 8398 C C . ASN C 1 42 ? 11.098 53.261 59.155 1.00 27.09 46 ASN C C 1
ATOM 8399 O O . ASN C 1 42 ? 10.125 52.516 58.986 1.00 28.89 46 ASN C O 1
ATOM 8404 N N . ASN C 1 43 ? 12.353 52.842 59.075 1.00 26.90 47 ASN C N 1
ATOM 8405 C CA . ASN C 1 43 ? 12.690 51.478 58.712 1.00 26.15 47 ASN C CA 1
ATOM 8406 C C . ASN C 1 43 ? 12.975 50.667 59.967 1.00 25.09 47 ASN C C 1
ATOM 8407 O O . ASN C 1 43 ? 13.643 51.147 60.886 1.00 27.55 47 ASN C O 1
ATOM 8412 N N . TYR C 1 44 ? 12.525 49.417 59.967 1.00 23.97 48 TYR C N 1
ATOM 8413 C CA . TYR C 1 44 ? 12.544 48.555 61.134 1.00 21.72 48 TYR C CA 1
ATOM 8414 C C . TYR C 1 44 ? 13.276 47.269 60.833 1.00 25.63 48 TYR C C 1
ATOM 8415 O O . TYR C 1 44 ? 13.208 46.742 59.715 1.00 28.65 48 TYR C O 1
ATOM 8424 N N . THR C 1 45 ? 13.925 46.753 61.868 1.00 24.14 49 THR C N 1
ATOM 8425 C CA . THR C 1 45 ? 14.396 45.377 61.843 1.00 24.48 49 THR C CA 1
ATOM 8426 C C . THR C 1 45 ? 13.205 44.426 61.892 1.00 27.27 49 THR C C 1
ATOM 8427 O O . THR C 1 45 ? 12.109 44.790 62.316 1.00 27.03 49 THR C O 1
ATOM 8431 N N . SER C 1 46 ? 13.439 43.170 61.478 1.00 24.18 50 SER C N 1
ATOM 8432 C CA . SER C 1 46 ? 12.419 42.136 61.631 1.00 26.43 50 SER C CA 1
ATOM 8433 C C . SER C 1 46 ? 12.471 41.473 62.994 1.00 26.00 50 SER C C 1
ATOM 8434 O O . SER C 1 46 ? 11.473 40.884 63.434 1.00 23.82 50 SER C O 1
ATOM 8437 N N . SER C 1 47 ? 13.585 41.594 63.672 1.00 22.25 51 SER C N 1
ATOM 8438 C CA . SER C 1 47 ? 13.762 40.953 64.967 1.00 26.00 51 SER C CA 1
ATOM 8439 C C . SER C 1 47 ? 14.952 41.606 65.650 1.00 25.48 51 SER C C 1
ATOM 8440 O O . SER C 1 47 ? 16.053 41.630 65.082 1.00 28.16 51 SER C O 1
ATOM 8443 N N . PRO C 1 48 ? 14.791 42.145 66.835 1.00 24.84 52 PRO C N 1
ATOM 8444 C CA . PRO C 1 48 ? 15.868 42.966 67.427 1.00 23.32 52 PRO C CA 1
ATOM 8445 C C . PRO C 1 48 ? 16.961 42.136 68.096 1.00 25.84 52 PRO C C 1
ATOM 8446 O O . PRO C 1 48 ? 17.229 42.248 69.295 1.00 27.89 52 PRO C O 1
ATOM 8450 N N . LEU C 1 49 ? 17.639 41.310 67.297 1.00 25.39 53 LEU C N 1
ATOM 8451 C CA . LEU C 1 49 ? 18.778 40.513 67.760 1.00 25.91 53 LEU C CA 1
ATOM 8452 C C . LEU C 1 49 ? 19.555 40.081 66.514 1.00 25.94 53 LEU C C 1
ATOM 8453 O O . LEU C 1 49 ? 18.950 39.875 65.464 1.00 25.26 53 LEU C O 1
ATOM 8465 N N . ALA C 1 51 ? 21.512 37.310 65.021 1.00 23.99 55 ALA C N 1
ATOM 8466 C CA . ALA C 1 51 ? 21.249 36.182 64.124 1.00 23.00 55 ALA C CA 1
ATOM 8467 C C . ALA C 1 51 ? 19.799 36.141 63.570 1.00 22.82 55 ALA C C 1
ATOM 8468 O O . ALA C 1 51 ? 19.613 35.923 62.366 1.00 22.62 55 ALA C O 1
ATOM 8470 N N . PRO C 1 52 ? 18.767 36.319 64.412 1.00 24.68 56 PRO C N 1
ATOM 8471 C CA . PRO C 1 52 ? 17.415 36.351 63.838 1.00 22.37 56 PRO C CA 1
ATOM 8472 C C . PRO C 1 52 ? 17.234 37.480 62.845 1.00 24.93 56 PRO C C 1
ATOM 8473 O O . PRO C 1 52 ? 16.566 37.265 61.825 1.00 24.44 56 PRO C O 1
ATOM 8477 N N . ALA C 1 53 ? 17.789 38.685 63.118 1.00 22.10 57 ALA C N 1
ATOM 8478 C CA . ALA C 1 53 ? 17.624 39.783 62.168 1.00 21.99 57 ALA C CA 1
ATOM 8479 C C . ALA C 1 53 ? 18.319 39.473 60.859 1.00 23.30 57 ALA C C 1
ATOM 8480 O O . ALA C 1 53 ? 17.797 39.794 59.786 1.00 24.87 57 ALA C O 1
ATOM 8482 N N . ARG C 1 54 ? 19.499 38.839 60.929 1.00 23.80 58 ARG C N 1
ATOM 8483 C CA . ARG C 1 54 ? 20.310 38.623 59.738 1.00 22.57 58 ARG C CA 1
ATOM 8484 C C . ARG C 1 54 ? 19.784 37.478 58.892 1.00 21.21 58 ARG C C 1
ATOM 8485 O O . ARG C 1 54 ? 19.817 37.559 57.664 1.00 23.97 58 ARG C O 1
ATOM 8493 N N . ALA C 1 55 ? 19.320 36.396 59.524 1.00 22.31 59 ALA C N 1
ATOM 8494 C CA . ALA C 1 55 ? 18.715 35.315 58.760 1.00 22.98 59 ALA C CA 1
ATOM 8495 C C . ALA C 1 55 ? 17.450 35.804 58.088 1.00 26.08 59 ALA C C 1
ATOM 8496 O O . ALA C 1 55 ? 17.171 35.481 56.922 1.00 23.33 59 ALA C O 1
ATOM 8498 N N . SER C 1 56 ? 16.671 36.602 58.820 1.00 24.19 60 SER C N 1
ATOM 8499 C CA . SER C 1 56 ? 15.489 37.206 58.252 1.00 23.92 60 SER C CA 1
ATOM 8500 C C . SER C 1 56 ? 15.848 38.169 57.123 1.00 26.71 60 SER C C 1
ATOM 8501 O O . SER C 1 56 ? 15.207 38.163 56.066 1.00 27.20 60 SER C O 1
ATOM 8504 N N . PHE C 1 57 ? 16.866 39.009 57.344 1.00 22.50 61 PHE C N 1
ATOM 8505 C CA . PHE C 1 57 ? 17.391 39.908 56.313 1.00 25.48 61 PHE C CA 1
ATOM 8506 C C . PHE C 1 57 ? 17.814 39.144 55.055 1.00 24.86 61 PHE C C 1
ATOM 8507 O O . PHE C 1 57 ? 17.446 39.510 53.939 1.00 26.38 61 PHE C O 1
ATOM 8515 N N . MET C 1 58 ? 18.574 38.062 55.213 1.00 23.02 62 MET C N 1
ATOM 8516 C CA . MET C 1 58 ? 19.078 37.355 54.027 1.00 23.35 62 MET C CA 1
ATOM 8517 C C . MET C 1 58 ? 17.953 36.673 53.247 1.00 24.35 62 MET C C 1
ATOM 8518 O O . MET C 1 58 ? 17.945 36.694 52.010 1.00 23.59 62 MET C O 1
ATOM 8523 N N . ALA C 1 59 ? 16.988 36.072 53.947 1.00 24.01 63 ALA C N 1
ATOM 8524 C CA . ALA C 1 59 ? 15.898 35.358 53.289 1.00 22.98 63 ALA C CA 1
ATOM 8525 C C . ALA C 1 59 ? 14.711 36.246 52.911 1.00 24.30 63 ALA C C 1
ATOM 8526 O O . ALA C 1 59 ? 13.877 35.827 52.095 1.00 25.12 63 ALA C O 1
ATOM 8528 N N . GLY C 1 60 ? 14.585 37.434 53.500 1.00 21.40 64 GLY C N 1
ATOM 8529 C CA . GLY C 1 60 ? 13.335 38.176 53.367 1.00 21.51 64 GLY C CA 1
ATOM 8530 C C . GLY C 1 60 ? 12.146 37.451 53.969 1.00 24.70 64 GLY C C 1
ATOM 8531 O O . GLY C 1 60 ? 11.034 37.535 53.441 1.00 26.33 64 GLY C O 1
ATOM 8532 N N . GLN C 1 61 ? 12.364 36.704 55.050 1.00 24.35 65 GLN C N 1
ATOM 8533 C CA . GLN C 1 61 ? 11.326 35.933 55.733 1.00 25.71 65 GLN C CA 1
ATOM 8534 C C . GLN C 1 61 ? 11.426 36.241 57.214 1.00 26.92 65 GLN C C 1
ATOM 8535 O O . GLN C 1 61 ? 12.513 36.532 57.704 1.00 25.48 65 GLN C O 1
ATOM 8541 N N . LEU C 1 62 ? 10.298 36.175 57.934 1.00 26.00 66 LEU C N 1
ATOM 8542 C CA . LEU C 1 62 ? 10.337 36.433 59.376 1.00 24.17 66 LEU C CA 1
ATOM 8543 C C . LEU C 1 62 ? 10.947 35.248 60.141 1.00 24.68 66 LEU C C 1
ATOM 8544 O O . LEU C 1 62 ? 10.987 34.126 59.631 1.00 25.73 66 LEU C O 1
ATOM 8549 N N . PRO C 1 63 ? 11.431 35.482 61.369 1.00 23.62 67 PRO C N 1
ATOM 8550 C CA . PRO C 1 63 ? 11.965 34.368 62.174 1.00 23.28 67 PRO C CA 1
ATOM 8551 C C . PRO C 1 63 ? 11.006 33.215 62.348 1.00 24.53 67 PRO C C 1
ATOM 8552 O O . PRO C 1 63 ? 11.471 32.076 62.408 1.00 26.19 67 PRO C O 1
ATOM 8556 N N . SER C 1 64 ? 9.692 33.450 62.450 1.00 25.71 68 SER C N 1
ATOM 8557 C CA . SER C 1 64 ? 8.765 32.314 62.565 1.00 25.37 68 SER C CA 1
ATOM 8558 C C . SER C 1 64 ? 8.818 31.404 61.339 1.00 28.12 68 SER C C 1
ATOM 8559 O O . SER C 1 64 ? 8.521 30.201 61.440 1.00 28.62 68 SER C O 1
ATOM 8562 N N . ARG C 1 65 ? 9.216 31.947 60.195 1.00 25.25 69 ARG C N 1
ATOM 8563 C CA . ARG C 1 65 ? 9.408 31.188 58.970 1.00 26.06 69 ARG C CA 1
ATOM 8564 C C . ARG C 1 65 ? 10.843 30.685 58.782 1.00 24.30 69 ARG C C 1
ATOM 8565 O O . ARG C 1 65 ? 11.039 29.549 58.348 1.00 26.18 69 ARG C O 1
ATOM 8573 N N . THR C 1 66 ? 11.876 31.480 59.081 1.00 24.56 70 THR C N 1
ATOM 8574 C CA . THR C 1 66 ? 13.237 30.947 58.931 1.00 24.44 70 THR C CA 1
ATOM 8575 C C . THR C 1 66 ? 13.581 29.939 60.012 1.00 26.69 70 THR C C 1
ATOM 8576 O O . THR C 1 66 ? 14.482 29.111 59.820 1.00 24.29 70 THR C O 1
ATOM 8580 N N . ARG C 1 67 ? 12.892 30.014 61.148 1.00 22.83 71 ARG C N 1
ATOM 8581 C CA . ARG C 1 67 ? 13.132 29.243 62.363 1.00 23.32 71 ARG C CA 1
ATOM 8582 C C . ARG C 1 67 ? 14.373 29.713 63.101 1.00 21.07 71 ARG C C 1
ATOM 8583 O O . ARG C 1 67 ? 14.767 29.091 64.098 1.00 23.80 71 ARG C O 1
ATOM 8591 N N . VAL C 1 68 ? 14.976 30.822 62.695 1.00 21.32 72 VAL C N 1
ATOM 8592 C CA . VAL C 1 68 ? 16.145 31.340 63.403 1.00 22.05 72 VAL C CA 1
ATOM 8593 C C . VAL C 1 68 ? 15.601 32.261 64.485 1.00 22.55 72 VAL C C 1
ATOM 8594 O O . VAL C 1 68 ? 15.461 33.475 64.315 1.00 22.94 72 VAL C O 1
ATOM 8598 N N . TYR C 1 69 ? 15.249 31.658 65.618 1.00 23.32 73 TYR C N 1
ATOM 8599 C CA . TYR C 1 69 ? 14.570 32.398 66.678 1.00 26.11 73 TYR C CA 1
ATOM 8600 C C . TYR C 1 69 ? 15.523 33.156 67.589 1.00 26.43 73 TYR C C 1
ATOM 8601 O O . TYR C 1 69 ? 15.093 34.093 68.278 1.00 24.25 73 TYR C O 1
ATOM 8610 N N . ASP C 1 70 ? 16.784 32.745 67.664 1.00 21.92 74 ASP C N 1
ATOM 8611 C CA . ASP C 1 70 ? 17.692 33.349 68.630 1.00 24.96 74 ASP C CA 1
ATOM 8612 C C . ASP C 1 70 ? 19.095 33.279 68.045 1.00 26.57 74 ASP C C 1
ATOM 8613 O O . ASP C 1 70 ? 19.267 32.874 66.892 1.00 22.58 74 ASP C O 1
ATOM 8618 N N . ASN C 1 71 ? 20.102 33.641 68.859 1.00 25.32 75 ASN C N 1
ATOM 8619 C CA . ASN C 1 71 ? 21.472 33.764 68.363 1.00 27.58 75 ASN C CA 1
ATOM 8620 C C . ASN C 1 71 ? 22.180 32.430 68.233 1.00 27.01 75 ASN C C 1
ATOM 8621 O O . ASN C 1 71 ? 23.388 32.398 67.947 1.00 28.25 75 ASN C O 1
ATOM 8626 N N . ALA C 1 72 ? 21.478 31.328 68.449 1.00 22.95 76 ALA C N 1
ATOM 8627 C CA . ALA C 1 72 ? 22.096 30.014 68.336 1.00 25.33 76 ALA C CA 1
ATOM 8628 C C . ALA C 1 72 ? 21.234 29.041 67.535 1.00 25.85 76 ALA C C 1
ATOM 8629 O O . ALA C 1 72 ? 21.425 27.819 67.635 1.00 23.83 76 ALA C O 1
ATOM 8631 N N . ALA C 1 73 ? 20.246 29.540 66.804 1.00 23.94 77 ALA C N 1
ATOM 8632 C CA . ALA C 1 73 ? 19.312 28.682 66.090 1.00 23.47 77 ALA C CA 1
ATOM 8633 C C . ALA C 1 73 ? 19.882 28.369 64.712 1.00 23.02 77 ALA C C 1
ATOM 8634 O O . ALA C 1 73 ? 20.282 29.282 63.987 1.00 23.56 77 ALA C O 1
ATOM 8636 N N . GLU C 1 74 ? 19.879 27.088 64.348 1.00 22.42 78 GLU C N 1
ATOM 8637 C CA . GLU C 1 74 ? 20.394 26.676 63.040 1.00 22.27 78 GLU C CA 1
ATOM 8638 C C . GLU C 1 74 ? 19.614 27.317 61.894 1.00 21.55 78 GLU C C 1
ATOM 8639 O O . GLU C 1 74 ? 18.383 27.283 61.857 1.00 21.95 78 GLU C O 1
ATOM 8645 N N . TYR C 1 75 ? 20.343 27.870 60.932 1.00 19.94 79 TYR C N 1
ATOM 8646 C CA . TYR C 1 75 ? 19.774 28.394 59.692 1.00 21.84 79 TYR C CA 1
ATOM 8647 C C . TYR C 1 75 ? 19.938 27.315 58.627 1.00 24.79 79 TYR C C 1
ATOM 8648 O O . TYR C 1 75 ? 21.068 26.975 58.275 1.00 22.75 79 TYR C O 1
ATOM 8657 N N . GLN C 1 76 ? 18.831 26.768 58.127 1.00 24.04 80 GLN C N 1
ATOM 8658 C CA . GLN C 1 76 ? 18.914 25.668 57.161 1.00 24.89 80 GLN C CA 1
ATOM 8659 C C . GLN C 1 76 ? 19.535 26.110 55.830 1.00 23.95 80 GLN C C 1
ATOM 8660 O O . GLN C 1 76 ? 19.232 27.189 55.324 1.00 22.25 80 GLN C O 1
ATOM 8666 N N . SER C 1 77 ? 20.397 25.257 55.243 1.00 22.37 81 SER C N 1
ATOM 8667 C CA . SER C 1 77 ? 21.029 25.592 53.956 1.00 23.55 81 SER C CA 1
ATOM 8668 C C . SER C 1 77 ? 20.041 25.657 52.799 1.00 24.05 81 SER C C 1
ATOM 8669 O O . SER C 1 77 ? 20.325 26.311 51.786 1.00 27.33 81 SER C O 1
ATOM 8672 N N . SER C 1 78 ? 18.898 24.977 52.902 1.00 21.01 82 SER C N 1
ATOM 8673 C CA . SER C 1 78 ? 17.927 24.964 51.814 1.00 23.92 82 SER C CA 1
ATOM 8674 C C . SER C 1 78 ? 17.078 26.230 51.735 1.00 26.66 82 SER C C 1
ATOM 8675 O O . SER C 1 78 ? 16.240 26.321 50.834 1.00 27.43 82 SER C O 1
ATOM 8678 N N . ILE C 1 79 ? 17.235 27.187 52.654 1.00 21.01 83 ILE C N 1
ATOM 8679 C CA . ILE C 1 79 ? 16.429 28.404 52.596 1.00 20.07 83 ILE C CA 1
ATOM 8680 C C . ILE C 1 79 ? 17.040 29.395 51.611 1.00 21.62 83 ILE C C 1
ATOM 8681 O O . ILE C 1 79 ? 18.182 29.833 51.804 1.00 22.91 83 ILE C O 1
ATOM 8686 N N . PRO C 1 80 ? 16.320 29.791 50.570 1.00 24.87 84 PRO C N 1
ATOM 8687 C CA . PRO C 1 80 ? 16.889 30.731 49.594 1.00 23.76 84 PRO C CA 1
ATOM 8688 C C . PRO C 1 80 ? 17.136 32.094 50.217 1.00 25.76 84 PRO C C 1
ATOM 8689 O O . PRO C 1 80 ? 16.288 32.623 50.937 1.00 24.01 84 PRO C O 1
ATOM 8693 N N . THR C 1 81 ? 18.287 32.684 49.909 1.00 25.79 85 THR C N 1
ATOM 8694 C CA . THR C 1 81 ? 18.610 34.048 50.334 1.00 23.07 85 THR C CA 1
ATOM 8695 C C . THR C 1 81 ? 18.780 34.951 49.117 1.00 21.81 85 THR C C 1
ATOM 8696 O O . THR C 1 81 ? 18.795 34.482 47.981 1.00 21.27 85 THR C O 1
ATOM 8700 N N . TYR C 1 82 ? 18.981 36.259 49.367 1.00 21.97 86 TYR C N 1
ATOM 8701 C CA . TYR C 1 82 ? 19.261 37.145 48.250 1.00 21.35 86 TYR C CA 1
ATOM 8702 C C . TYR C 1 82 ? 20.522 36.724 47.513 1.00 22.39 86 TYR C C 1
ATOM 8703 O O . TYR C 1 82 ? 20.629 36.950 46.304 1.00 24.40 86 TYR C O 1
ATOM 8712 N N . ALA C 1 83 ? 21.472 36.096 48.204 1.00 23.34 87 ALA C N 1
ATOM 8713 C CA . ALA C 1 83 ? 22.651 35.594 47.509 1.00 23.61 87 ALA C CA 1
ATOM 8714 C C . ALA C 1 83 ? 22.246 34.548 46.473 1.00 23.05 87 ALA C C 1
ATOM 8715 O O . ALA C 1 83 ? 22.665 34.620 45.318 1.00 25.05 87 ALA C O 1
ATOM 8717 N N . HIS C 1 84 ? 21.380 33.599 46.854 1.00 21.86 88 HIS C N 1
ATOM 8718 C CA . HIS C 1 84 ? 20.913 32.607 45.880 1.00 23.55 88 HIS C CA 1
ATOM 8719 C C . HIS C 1 84 ? 20.173 33.271 44.732 1.00 25.78 88 HIS C C 1
ATOM 8720 O O . HIS C 1 84 ? 20.379 32.917 43.568 1.00 24.38 88 HIS C O 1
ATOM 8727 N N . HIS C 1 85 ? 19.256 34.208 45.041 1.00 22.48 89 HIS C N 1
ATOM 8728 C CA . HIS C 1 85 ? 18.460 34.801 43.976 1.00 22.34 89 HIS C CA 1
ATOM 8729 C C . HIS C 1 85 ? 19.355 35.529 42.962 1.00 22.59 89 HIS C C 1
ATOM 8730 O O . HIS C 1 85 ? 19.183 35.377 41.746 1.00 23.83 89 HIS C O 1
ATOM 8737 N N . LEU C 1 86 ? 20.345 36.285 43.443 1.00 22.14 90 LEU C N 1
ATOM 8738 C CA . LEU C 1 86 ? 21.226 37.021 42.532 1.00 23.07 90 LEU C CA 1
ATOM 8739 C C . LEU C 1 86 ? 22.159 36.073 41.793 1.00 25.88 90 LEU C C 1
ATOM 8740 O O . LEU C 1 86 ? 22.427 36.243 40.598 1.00 25.17 90 LEU C O 1
ATOM 8745 N N . ARG C 1 87 ? 22.685 35.086 42.511 1.00 21.43 91 ARG C N 1
ATOM 8746 C CA . ARG C 1 87 ? 23.610 34.128 41.913 1.00 21.36 91 ARG C CA 1
ATOM 8747 C C . ARG C 1 87 ? 22.919 33.358 40.807 1.00 24.45 91 ARG C C 1
ATOM 8748 O O . ARG C 1 87 ? 23.487 33.144 39.729 1.00 25.48 91 ARG C O 1
ATOM 8756 N N . ARG C 1 88 ? 21.676 32.954 41.067 1.00 23.03 92 ARG C N 1
ATOM 8757 C CA . ARG C 1 88 ? 20.852 32.290 40.070 1.00 29.49 92 ARG C CA 1
ATOM 8758 C C . ARG C 1 88 ? 20.612 33.189 38.859 1.00 31.44 92 ARG C C 1
ATOM 8759 O O . ARG C 1 88 ? 20.559 32.700 37.725 1.00 32.06 92 ARG C O 1
ATOM 8767 N N . ALA C 1 89 ? 20.485 34.497 39.076 1.00 29.20 93 ALA C N 1
ATOM 8768 C CA . ALA C 1 89 ? 20.319 35.475 38.005 1.00 28.64 93 ALA C CA 1
ATOM 8769 C C . ALA C 1 89 ? 21.633 35.850 37.316 1.00 30.01 93 ALA C C 1
ATOM 8770 O O . ALA C 1 89 ? 21.640 36.736 36.455 1.00 34.09 93 ALA C O 1
ATOM 8772 N N . GLY C 1 90 ? 22.746 35.240 37.683 1.00 28.49 94 GLY C N 1
ATOM 8773 C CA . GLY C 1 90 ? 24.006 35.496 37.023 1.00 28.45 94 GLY C CA 1
ATOM 8774 C C . GLY C 1 90 ? 24.976 36.406 37.742 1.00 29.42 94 GLY C C 1
ATOM 8775 O O . GLY C 1 90 ? 25.944 36.839 37.118 1.00 27.85 94 GLY C O 1
ATOM 8776 N N . TYR C 1 91 ? 24.761 36.717 39.022 1.00 25.73 95 TYR C N 1
ATOM 8777 C CA . TYR C 1 91 ? 25.710 37.539 39.787 1.00 24.50 95 TYR C CA 1
ATOM 8778 C C . TYR C 1 91 ? 26.806 36.701 40.438 1.00 25.57 95 TYR C C 1
ATOM 8779 O O . TYR C 1 91 ? 26.540 35.627 40.979 1.00 25.02 95 TYR C O 1
ATOM 8788 N N . TYR C 1 92 ? 28.028 37.235 40.439 1.00 21.37 96 TYR C N 1
ATOM 8789 C CA . TYR C 1 92 ? 29.020 36.842 41.430 1.00 21.54 96 TYR C CA 1
ATOM 8790 C C . TYR C 1 92 ? 28.649 37.483 42.769 1.00 27.09 96 TYR C C 1
ATOM 8791 O O . TYR C 1 92 ? 28.380 38.684 42.837 1.00 25.66 96 TYR C O 1
ATOM 8800 N N . THR C 1 93 ? 28.589 36.679 43.832 1.00 27.08 97 THR C N 1
ATOM 8801 C CA . THR C 1 93 ? 28.163 37.175 45.134 1.00 25.32 97 THR C CA 1
ATOM 8802 C C . THR C 1 93 ? 29.258 36.913 46.159 1.00 26.00 97 THR C C 1
ATOM 8803 O O . THR C 1 93 ? 29.866 35.830 46.182 1.00 26.59 97 THR C O 1
ATOM 8807 N N . ALA C 1 94 ? 29.521 37.904 47.009 1.00 24.25 98 ALA C N 1
ATOM 8808 C CA . ALA C 1 94 ? 30.567 37.736 48.012 1.00 26.69 98 ALA C CA 1
ATOM 8809 C C . ALA C 1 94 ? 30.190 38.470 49.285 1.00 25.33 98 ALA C C 1
ATOM 8810 O O . ALA C 1 94 ? 29.434 39.444 49.265 1.00 23.50 98 ALA C O 1
ATOM 8812 N N . LEU C 1 95 ? 30.740 37.982 50.391 1.00 21.86 99 LEU C N 1
ATOM 8813 C CA . LEU C 1 95 ? 30.517 38.564 51.704 1.00 22.86 99 LEU C CA 1
ATOM 8814 C C . LEU C 1 95 ? 31.869 38.835 52.327 1.00 22.44 99 LEU C C 1
ATOM 8815 O O . LEU C 1 95 ? 32.737 37.949 52.377 1.00 20.11 99 LEU C O 1
ATOM 8820 N N . SER C 1 96 ? 32.055 40.061 52.791 1.00 24.39 100 SER C N 1
ATOM 8821 C CA . SER C 1 96 ? 33.171 40.384 53.662 1.00 25.42 100 SER C CA 1
ATOM 8822 C C . SER C 1 96 ? 32.585 40.795 55.005 1.00 24.72 100 SER C C 1
ATOM 8823 O O . SER C 1 96 ? 31.857 41.781 55.080 1.00 22.76 100 SER C O 1
ATOM 8826 N N . GLY C 1 97 ? 32.903 40.060 56.055 1.00 25.32 101 GLY C N 1
ATOM 8827 C CA . GLY C 1 97 ? 32.396 40.481 57.345 1.00 27.10 101 GLY C CA 1
ATOM 8828 C C . GLY C 1 97 ? 31.421 39.547 58.020 1.00 26.74 101 GLY C C 1
ATOM 8829 O O . GLY C 1 97 ? 31.413 38.333 57.776 1.00 24.73 101 GLY C O 1
ATOM 8830 N N . LYS C 1 98 ? 30.588 40.134 58.877 1.00 25.08 102 LYS C N 1
ATOM 8831 C CA . LYS C 1 98 ? 29.769 39.406 59.826 1.00 28.48 102 LYS C CA 1
ATOM 8832 C C . LYS C 1 98 ? 28.415 39.062 59.221 1.00 27.22 102 LYS C C 1
ATOM 8833 O O . LYS C 1 98 ? 27.807 39.866 58.508 1.00 27.54 102 LYS C O 1
ATOM 8839 N N . MET C 1 99 ? 27.930 37.870 59.519 1.00 23.29 103 MET C N 1
ATOM 8840 C CA . MET C 1 99 ? 26.515 37.636 59.275 1.00 24.78 103 MET C CA 1
ATOM 8841 C C . MET C 1 99 ? 25.860 36.762 60.338 1.00 25.29 103 MET C C 1
ATOM 8842 O O . MET C 1 99 ? 24.635 36.593 60.286 1.00 24.62 103 MET C O 1
ATOM 8847 N N . HIS C 1 100 ? 26.620 36.224 61.294 1.00 22.53 104 HIS C N 1
ATOM 8848 C CA . HIS C 1 100 ? 26.078 35.498 62.445 1.00 24.39 104 HIS C CA 1
ATOM 8849 C C . HIS C 1 100 ? 25.143 34.383 61.997 1.00 27.39 104 HIS C C 1
ATOM 8850 O O . HIS C 1 100 ? 24.024 34.239 62.501 1.00 26.32 104 HIS C O 1
ATOM 8857 N N . LEU C 1 101 ? 25.598 33.631 60.990 1.00 22.88 105 LEU C N 1
ATOM 8858 C CA . LEU C 1 101 ? 24.921 32.426 60.543 1.00 26.84 105 LEU C CA 1
ATOM 8859 C C . LEU C 1 101 ? 25.286 31.306 61.499 1.00 25.73 105 LEU C C 1
ATOM 8860 O O . LEU C 1 101 ? 26.465 31.115 61.807 1.00 26.42 105 LEU C O 1
ATOM 8865 N N . VAL C 1 102 ? 24.290 30.557 61.956 1.00 22.30 106 VAL C N 1
ATOM 8866 C CA . VAL C 1 102 ? 24.511 29.478 62.911 1.00 21.75 106 VAL C CA 1
ATOM 8867 C C . VAL C 1 102 ? 24.330 28.151 62.193 1.00 21.50 106 VAL C C 1
ATOM 8868 O O . VAL C 1 102 ? 23.322 27.941 61.501 1.00 23.66 106 VAL C O 1
ATOM 8872 N N . GLY C 1 103 ? 25.288 27.251 62.387 1.00 23.48 107 GLY C N 1
ATOM 8873 C CA . GLY C 1 103 ? 25.269 25.966 61.736 1.00 23.33 107 GLY C CA 1
ATOM 8874 C C . GLY C 1 103 ? 26.464 25.788 60.824 1.00 23.86 107 GLY C C 1
ATOM 8875 O O . GLY C 1 103 ? 27.305 26.672 60.650 1.00 24.46 107 GLY C O 1
ATOM 8876 N N . PRO C 1 104 ? 26.570 24.605 60.236 1.00 25.49 108 PRO C N 1
ATOM 8877 C CA . PRO C 1 104 ? 27.759 24.294 59.446 1.00 20.93 108 PRO C CA 1
ATOM 8878 C C . PRO C 1 104 ? 27.828 25.016 58.097 1.00 19.84 108 PRO C C 1
ATOM 8879 O O . PRO C 1 104 ? 28.919 25.120 57.516 1.00 24.85 108 PRO C O 1
ATOM 8883 N N . ASP C 1 105 ? 26.725 25.540 57.584 1.00 23.71 109 ASP C N 1
ATOM 8884 C CA . ASP C 1 105 ? 26.775 26.346 56.366 1.00 22.26 109 ASP C CA 1
ATOM 8885 C C . ASP C 1 105 ? 27.144 27.770 56.766 1.00 23.61 109 ASP C C 1
ATOM 8886 O O . ASP C 1 105 ? 26.372 28.442 57.453 1.00 22.26 109 ASP C O 1
ATOM 8891 N N . GLN C 1 106 ? 28.313 28.240 56.339 1.00 21.40 110 GLN C N 1
ATOM 8892 C CA . GLN C 1 106 ? 28.692 29.619 56.624 1.00 21.86 110 GLN C CA 1
ATOM 8893 C C . GLN C 1 106 ? 28.640 30.492 55.380 1.00 24.18 110 GLN C C 1
ATOM 8894 O O . GLN C 1 106 ? 29.170 31.603 55.398 1.00 26.09 110 GLN C O 1
ATOM 8900 N N . LEU C 1 107 ? 28.014 30.016 54.296 1.00 20.52 111 LEU C N 1
ATOM 8901 C CA . LEU C 1 107 ? 27.875 30.810 53.075 1.00 23.27 111 LEU C CA 1
ATOM 8902 C C . LEU C 1 107 ? 26.434 31.137 52.722 1.00 22.43 111 LEU C C 1
ATOM 8903 O O . LEU C 1 107 ? 26.144 32.264 52.326 1.00 23.59 111 LEU C O 1
ATOM 8908 N N . HIS C 1 108 ? 25.509 30.186 52.864 1.00 24.01 112 HIS C N 1
ATOM 8909 C CA . HIS C 1 108 ? 24.092 30.413 52.569 1.00 21.50 112 HIS C CA 1
ATOM 8910 C C . HIS C 1 108 ? 23.910 31.125 51.235 1.00 20.03 112 HIS C C 1
ATOM 8911 O O . HIS C 1 108 ? 23.167 32.103 51.111 1.00 19.66 112 HIS C O 1
ATOM 8918 N N . GLY C 1 109 ? 24.586 30.604 50.212 1.00 21.51 113 GLY C N 1
ATOM 8919 C CA . GLY C 1 109 ? 24.430 31.104 48.873 1.00 21.77 113 GLY C CA 1
ATOM 8920 C C . GLY C 1 109 ? 25.524 32.047 48.409 1.00 22.03 113 GLY C C 1
ATOM 8921 O O . GLY C 1 109 ? 25.723 32.178 47.201 1.00 24.01 113 GLY C O 1
ATOM 8922 N N . PHE C 1 110 ? 26.226 32.711 49.318 1.00 21.26 114 PHE C N 1
ATOM 8923 C CA . PHE C 1 110 ? 27.379 33.505 48.901 1.00 20.14 114 PHE C CA 1
ATOM 8924 C C . PHE C 1 110 ? 28.376 32.601 48.192 1.00 22.72 114 PHE C C 1
ATOM 8925 O O . PHE C 1 110 ? 28.675 31.508 48.675 1.00 19.98 114 PHE C O 1
ATOM 8933 N N . GLU C 1 111 ? 28.891 33.067 47.056 1.00 20.32 115 GLU C N 1
ATOM 8934 C CA . GLU C 1 111 ? 29.878 32.281 46.325 1.00 25.76 115 GLU C CA 1
ATOM 8935 C C . GLU C 1 111 ? 31.240 32.339 46.999 1.00 24.74 115 GLU C C 1
ATOM 8936 O O . GLU C 1 111 ? 32.020 31.380 46.931 1.00 26.22 115 GLU C O 1
ATOM 8942 N N . GLU C 1 112 ? 31.545 33.442 47.663 1.00 24.00 116 GLU C N 1
ATOM 8943 C CA . GLU C 1 112 ? 32.814 33.559 48.346 1.00 23.59 116 GLU C CA 1
ATOM 8944 C C . GLU C 1 112 ? 32.589 34.350 49.616 1.00 24.74 116 GLU C C 1
ATOM 8945 O O . GLU C 1 112 ? 31.783 35.278 49.633 1.00 24.87 116 GLU C O 1
ATOM 8951 N N . ARG C 1 113 ? 33.289 33.973 50.678 1.00 23.98 117 ARG C N 1
ATOM 8952 C CA . ARG C 1 113 ? 33.238 34.731 51.912 1.00 23.94 117 ARG C CA 1
ATOM 8953 C C . ARG C 1 113 ? 34.667 35.028 52.327 1.00 22.65 117 ARG C C 1
ATOM 8954 O O . ARG C 1 113 ? 35.480 34.108 52.476 1.00 25.06 117 ARG C O 1
ATOM 8962 N N . LEU C 1 114 ? 34.982 36.314 52.471 1.00 23.55 118 LEU C N 1
ATOM 8963 C CA . LEU C 1 114 ? 36.357 36.772 52.579 1.00 24.23 118 LEU C CA 1
ATOM 8964 C C . LEU C 1 114 ? 36.905 36.731 54.004 1.00 25.96 118 LEU C C 1
ATOM 8965 O O . LEU C 1 114 ? 38.123 36.738 54.172 1.00 23.62 118 LEU C O 1
ATOM 8970 N N . THR C 1 115 ? 36.042 36.696 55.032 1.00 25.88 119 THR C N 1
ATOM 8971 C CA . THR C 1 115 ? 36.468 36.658 56.422 1.00 23.82 119 THR C CA 1
ATOM 8972 C C . THR C 1 115 ? 35.698 35.572 57.164 1.00 21.51 119 THR C C 1
ATOM 8973 O O . THR C 1 115 ? 34.598 35.182 56.772 1.00 22.79 119 THR C O 1
ATOM 8977 N N . THR C 1 116 ? 36.266 35.114 58.270 1.00 20.54 120 THR C N 1
ATOM 8978 C CA . THR C 1 116 ? 35.475 34.307 59.190 1.00 21.51 120 THR C CA 1
ATOM 8979 C C . THR C 1 116 ? 34.487 35.226 59.914 1.00 24.04 120 THR C C 1
ATOM 8980 O O . THR C 1 116 ? 34.480 36.446 59.718 1.00 25.60 120 THR C O 1
ATOM 8984 N N . ASP C 1 117 ? 33.623 34.653 60.746 1.00 24.52 121 ASP C N 1
ATOM 8985 C CA . ASP C 1 117 ? 32.703 35.491 61.501 1.00 21.94 121 ASP C CA 1
ATOM 8986 C C . ASP C 1 117 ? 33.345 35.922 62.798 1.00 24.65 121 ASP C C 1
ATOM 8987 O O . ASP C 1 117 ? 34.167 35.210 63.369 1.00 26.08 121 ASP C O 1
ATOM 8992 N N . ILE C 1 118 ? 32.921 37.088 63.294 1.00 24.98 122 ILE C N 1
ATOM 8993 C CA . ILE C 1 118 ? 33.449 37.529 64.572 1.00 24.73 122 ILE C CA 1
ATOM 8994 C C . ILE C 1 118 ? 32.797 36.740 65.701 1.00 25.31 122 ILE C C 1
ATOM 8995 O O . ILE C 1 118 ? 33.397 36.570 66.764 1.00 28.53 122 ILE C O 1
ATOM 9000 N N . TYR C 1 119 ? 31.583 36.232 65.487 1.00 24.97 123 TYR C N 1
ATOM 9001 C CA . TYR C 1 119 ? 30.792 35.534 66.501 1.00 25.21 123 TYR C CA 1
ATOM 9002 C C . TYR C 1 119 ? 30.719 34.020 66.238 1.00 24.94 123 TYR C C 1
ATOM 9003 O O . TYR C 1 119 ? 31.024 33.547 65.132 1.00 25.07 123 TYR C O 1
ATOM 9012 N N . PRO C 1 120 ? 30.335 33.225 67.246 1.00 25.00 124 PRO C N 1
ATOM 9013 C CA . PRO C 1 120 ? 30.312 31.762 67.081 1.00 25.46 124 PRO C CA 1
ATOM 9014 C C . PRO C 1 120 ? 29.273 31.274 66.078 1.00 24.31 124 PRO C C 1
ATOM 9015 O O . PRO C 1 120 ? 28.243 31.891 65.822 1.00 25.52 124 PRO C O 1
ATOM 9019 N N . ALA C 1 121 ? 29.546 30.096 65.532 1.00 21.06 125 ALA C N 1
ATOM 9020 C CA . ALA C 1 121 ? 28.670 29.480 64.551 1.00 26.48 125 ALA C CA 1
ATOM 9021 C C . ALA C 1 121 ? 27.887 28.304 65.130 1.00 27.45 125 ALA C C 1
ATOM 9022 O O . ALA C 1 121 ? 27.214 27.585 64.372 1.00 26.21 125 ALA C O 1
ATOM 9024 N N . ASP C 1 122 ? 27.985 28.063 66.440 1.00 25.36 126 ASP C N 1
ATOM 9025 C CA . ASP C 1 122 ? 27.430 26.850 67.034 1.00 27.20 126 ASP C CA 1
ATOM 9026 C C . ASP C 1 122 ? 26.235 27.171 67.943 1.00 26.45 126 ASP C C 1
ATOM 9027 O O . ASP C 1 122 ? 25.758 28.319 68.020 1.00 26.13 126 ASP C O 1
ATOM 9032 N N . PHE C 1 123 ? 25.726 26.144 68.624 1.00 21.83 127 PHE C N 1
ATOM 9033 C CA . PHE C 1 123 ? 24.465 26.263 69.363 1.00 23.15 127 PHE C CA 1
ATOM 9034 C C . PHE C 1 123 ? 24.663 26.768 70.798 1.00 26.58 127 PHE C C 1
ATOM 9035 O O . PHE C 1 123 ? 23.753 26.625 71.628 1.00 27.37 127 PHE C O 1
ATOM 9043 N N . GLY C 1 124 ? 25.815 27.373 71.097 1.00 27.02 128 GLY C N 1
ATOM 9044 C CA . GLY C 1 124 ? 26.138 27.708 72.483 1.00 27.47 128 GLY C CA 1
ATOM 9045 C C . GLY C 1 124 ? 25.196 28.717 73.116 1.00 26.81 128 GLY C C 1
ATOM 9046 O O . GLY C 1 124 ? 24.884 28.622 74.309 1.00 27.09 128 GLY C O 1
ATOM 9047 N N . TRP C 1 125 ? 24.744 29.706 72.345 1.00 23.50 129 TRP C N 1
ATOM 9048 C CA . TRP C 1 125 ? 23.942 30.797 72.916 1.00 26.65 129 TRP C CA 1
ATOM 9049 C C . TRP C 1 125 ? 22.437 30.510 72.844 1.00 31.32 129 TRP C C 1
ATOM 9050 O O . TRP C 1 125 ? 21.633 31.410 72.582 1.00 29.38 129 TRP C O 1
ATOM 9061 N N . THR C 1 126 ? 22.038 29.260 73.071 1.00 28.59 130 THR C N 1
ATOM 9062 C CA . THR C 1 126 ? 20.631 28.862 72.994 1.00 30.48 130 THR C CA 1
ATOM 9063 C C . THR C 1 126 ? 19.906 29.232 74.283 1.00 31.28 130 THR C C 1
ATOM 9064 O O . THR C 1 126 ? 20.309 28.765 75.355 1.00 34.26 130 THR C O 1
ATOM 9068 N N . PRO C 1 127 ? 18.826 30.028 74.226 1.00 31.61 131 PRO C N 1
ATOM 9069 C CA . PRO C 1 127 ? 18.010 30.296 75.425 1.00 31.70 131 PRO C CA 1
ATOM 9070 C C . PRO C 1 127 ? 17.202 29.077 75.834 1.00 32.79 131 PRO C C 1
ATOM 9071 O O . PRO C 1 127 ? 17.058 28.113 75.089 1.00 35.19 131 PRO C O 1
ATOM 9075 N N . ASP C 1 128 ? 16.621 29.134 77.037 1.00 32.07 132 ASP C N 1
ATOM 9076 C CA . ASP C 1 128 ? 15.806 28.008 77.509 1.00 30.90 132 ASP C CA 1
ATOM 9077 C C . ASP C 1 128 ? 14.568 28.550 78.211 1.00 34.29 132 ASP C C 1
ATOM 9078 O O . ASP C 1 128 ? 14.653 28.979 79.365 1.00 36.28 132 ASP C O 1
ATOM 9083 N N . TYR C 1 129 ? 13.419 28.509 77.517 1.00 34.78 133 TYR C N 1
ATOM 9084 C CA . TYR C 1 129 ? 12.149 28.930 78.107 1.00 33.91 133 TYR C CA 1
ATOM 9085 C C . TYR C 1 129 ? 11.764 28.095 79.328 1.00 34.12 133 TYR C C 1
ATOM 9086 O O . TYR C 1 129 ? 10.831 28.467 80.051 1.00 32.10 133 TYR C O 1
ATOM 9095 N N . ARG C 1 130 ? 12.441 26.980 79.569 1.00 35.20 134 ARG C N 1
ATOM 9096 C CA . ARG C 1 130 ? 12.140 26.172 80.748 1.00 36.70 134 ARG C CA 1
ATOM 9097 C C . ARG C 1 130 ? 12.741 26.758 82.018 1.00 36.73 134 ARG C C 1
ATOM 9098 O O . ARG C 1 130 ? 12.327 26.370 83.116 1.00 39.23 134 ARG C O 1
ATOM 9106 N N . LYS C 1 131 ? 13.702 27.676 81.901 1.00 35.35 135 LYS C N 1
ATOM 9107 C CA . LYS C 1 131 ? 14.303 28.348 83.054 1.00 39.23 135 LYS C CA 1
ATOM 9108 C C . LYS C 1 131 ? 14.108 29.865 82.979 1.00 37.20 135 LYS C C 1
ATOM 9109 O O . LYS C 1 131 ? 15.078 30.629 82.928 1.00 34.80 135 LYS C O 1
ATOM 9111 N N . PRO C 1 132 ? 12.867 30.339 83.004 1.00 37.22 136 PRO C N 1
ATOM 9112 C CA . PRO C 1 132 ? 12.646 31.791 82.948 1.00 38.20 136 PRO C CA 1
ATOM 9113 C C . PRO C 1 132 ? 13.315 32.482 84.126 1.00 42.80 136 PRO C C 1
ATOM 9114 O O . PRO C 1 132 ? 13.201 32.039 85.272 1.00 45.00 136 PRO C O 1
ATOM 9118 N N . GLY C 1 133 ? 14.048 33.561 83.832 1.00 42.24 137 GLY C N 1
ATOM 9119 C CA . GLY C 1 133 ? 14.716 34.344 84.844 1.00 45.10 137 GLY C CA 1
ATOM 9120 C C . GLY C 1 133 ? 16.208 34.114 84.946 1.00 46.30 137 GLY C C 1
ATOM 9121 O O . GLY C 1 133 ? 16.905 34.928 85.565 1.00 45.83 137 GLY C O 1
ATOM 9122 N N . GLU C 1 134 ? 16.716 33.025 84.374 1.00 44.68 138 GLU C N 1
ATOM 9123 C CA . GLU C 1 134 ? 18.143 32.771 84.417 1.00 41.31 138 GLU C CA 1
ATOM 9124 C C . GLU C 1 134 ? 18.875 33.678 83.431 1.00 41.16 138 GLU C C 1
ATOM 9125 O O . GLU C 1 134 ? 18.323 34.144 82.429 1.00 40.72 138 GLU C O 1
ATOM 9127 N N . ARG C 1 135 ? 20.137 33.924 83.725 1.00 41.09 139 ARG C N 1
ATOM 9128 C CA . ARG C 1 135 ? 21.023 34.580 82.781 1.00 42.16 139 ARG C CA 1
ATOM 9129 C C . ARG C 1 135 ? 22.319 33.787 82.712 1.00 40.43 139 ARG C C 1
ATOM 9130 O O . ARG C 1 135 ? 22.686 33.100 83.667 1.00 39.42 139 ARG C O 1
ATOM 9138 N N . ILE C 1 136 ? 22.991 33.868 81.562 1.00 35.33 140 ILE C N 1
ATOM 9139 C CA . ILE C 1 136 ? 24.239 33.158 81.309 1.00 37.39 140 ILE C CA 1
ATOM 9140 C C . ILE C 1 136 ? 25.335 34.207 81.225 1.00 39.03 140 ILE C C 1
ATOM 9141 O O . ILE C 1 136 ? 25.516 34.851 80.183 1.00 35.98 140 ILE C O 1
ATOM 9146 N N . ASP C 1 137 ? 26.086 34.361 82.317 1.00 42.51 141 ASP C N 1
ATOM 9147 C CA . ASP C 1 137 ? 26.994 35.496 82.423 1.00 42.17 141 ASP C CA 1
ATOM 9148 C C . ASP C 1 137 ? 28.079 35.479 81.352 1.00 39.60 141 ASP C C 1
ATOM 9149 O O . ASP C 1 137 ? 28.532 36.544 80.913 1.00 38.55 141 ASP C O 1
ATOM 9154 N N . TRP C 1 138 ? 28.512 34.306 80.904 1.00 38.33 142 TRP C N 1
ATOM 9155 C CA . TRP C 1 138 ? 29.683 34.326 80.035 1.00 38.22 142 TRP C CA 1
ATOM 9156 C C . TRP C 1 138 ? 29.378 34.780 78.603 1.00 38.74 142 TRP C C 1
ATOM 9157 O O . TRP C 1 138 ? 30.327 35.014 77.843 1.00 40.54 142 TRP C O 1
ATOM 9168 N N . TRP C 1 139 ? 28.100 34.967 78.230 1.00 36.91 143 TRP C N 1
ATOM 9169 C CA . TRP C 1 139 ? 27.787 35.576 76.932 1.00 35.66 143 TRP C CA 1
ATOM 9170 C C . TRP C 1 139 ? 26.621 36.560 76.917 1.00 35.98 143 TRP C C 1
ATOM 9171 O O . TRP C 1 139 ? 26.457 37.243 75.899 1.00 34.58 143 TRP C O 1
ATOM 9182 N N . TYR C 1 140 ? 25.807 36.660 77.967 1.00 39.73 144 TYR C N 1
ATOM 9183 C CA . TYR C 1 140 ? 24.749 37.673 77.965 1.00 34.96 144 TYR C CA 1
ATOM 9184 C C . TYR C 1 140 ? 25.351 39.067 77.882 1.00 33.29 144 TYR C C 1
ATOM 9185 O O . TYR C 1 140 ? 26.449 39.325 78.379 1.00 34.90 144 TYR C O 1
ATOM 9194 N N . HIS C 1 141 ? 24.620 39.985 77.252 1.00 33.96 145 HIS C N 1
ATOM 9195 C CA . HIS C 1 141 ? 24.908 41.393 77.479 1.00 31.47 145 HIS C CA 1
ATOM 9196 C C . HIS C 1 141 ? 24.944 41.655 78.986 1.00 33.67 145 HIS C C 1
ATOM 9197 O O . HIS C 1 141 ? 24.206 41.033 79.763 1.00 34.24 145 HIS C O 1
ATOM 9204 N N . ASN C 1 142 ? 25.805 42.581 79.402 1.00 31.64 146 ASN C N 1
ATOM 9205 C CA . ASN C 1 142 ? 25.719 43.137 80.746 1.00 34.77 146 ASN C CA 1
ATOM 9206 C C . ASN C 1 142 ? 26.146 44.599 80.684 1.00 35.06 146 ASN C C 1
ATOM 9207 O O . ASN C 1 142 ? 26.750 45.055 79.706 1.00 34.21 146 ASN C O 1
ATOM 9212 N N . LEU C 1 143 ? 25.842 45.333 81.757 1.00 34.55 147 LEU C N 1
ATOM 9213 C CA . LEU C 1 143 ? 26.090 46.766 81.746 1.00 34.02 147 LEU C CA 1
ATOM 9214 C C . LEU C 1 143 ? 27.570 47.125 81.846 1.00 34.83 147 LEU C C 1
ATOM 9215 O O . LEU C 1 143 ? 27.899 48.319 81.830 1.00 36.87 147 LEU C O 1
ATOM 9220 N N . GLY C 1 144 ? 28.454 46.133 81.981 1.00 38.41 148 GLY C N 1
ATOM 9221 C CA . GLY C 1 144 ? 29.882 46.399 81.934 1.00 40.64 148 GLY C CA 1
ATOM 9222 C C . GLY C 1 144 ? 30.334 47.109 80.672 1.00 38.67 148 GLY C C 1
ATOM 9223 O O . GLY C 1 144 ? 31.338 47.825 80.687 1.00 40.69 148 GLY C O 1
ATOM 9224 N N . SER C 1 145 ? 29.625 46.912 79.556 1.00 36.72 149 SER C N 1
ATOM 9225 C CA . SER C 1 145 ? 29.956 47.698 78.371 1.00 35.03 149 SER C CA 1
ATOM 9226 C C . SER C 1 145 ? 29.752 49.183 78.629 1.00 35.63 149 SER C C 1
ATOM 9227 O O . SER C 1 145 ? 30.504 50.019 78.100 1.00 32.67 149 SER C O 1
ATOM 9230 N N . VAL C 1 146 ? 28.741 49.527 79.434 1.00 33.23 150 VAL C N 1
ATOM 9231 C CA . VAL C 1 146 ? 28.472 50.921 79.743 1.00 35.35 150 VAL C CA 1
ATOM 9232 C C . VAL C 1 146 ? 29.494 51.468 80.737 1.00 37.06 150 VAL C C 1
ATOM 9233 O O . VAL C 1 146 ? 29.976 52.596 80.590 1.00 33.87 150 VAL C O 1
ATOM 9237 N N . THR C 1 147 ? 29.843 50.697 81.763 1.00 37.31 151 THR C N 1
ATOM 9238 C CA . THR C 1 147 ? 30.828 51.211 82.708 1.00 37.22 151 THR C CA 1
ATOM 9239 C C . THR C 1 147 ? 32.255 51.084 82.192 1.00 37.44 151 THR C C 1
ATOM 9240 O O . THR C 1 147 ? 33.160 51.711 82.746 1.00 37.38 151 THR C O 1
ATOM 9244 N N . GLY C 1 148 ? 32.479 50.317 81.132 1.00 36.61 152 GLY C N 1
ATOM 9245 C CA . GLY C 1 148 ? 33.818 50.144 80.602 1.00 38.08 152 GLY C CA 1
ATOM 9246 C C . GLY C 1 148 ? 34.118 50.922 79.341 1.00 37.02 152 GLY C C 1
ATOM 9247 O O . GLY C 1 148 ? 35.182 50.718 78.742 1.00 38.47 152 GLY C O 1
ATOM 9248 N N . ALA C 1 149 ? 33.210 51.783 78.903 1.00 34.42 153 ALA C N 1
ATOM 9249 C CA . ALA C 1 149 ? 33.404 52.497 77.652 1.00 34.12 153 ALA C CA 1
ATOM 9250 C C . ALA C 1 149 ? 34.655 53.364 77.717 1.00 34.18 153 ALA C C 1
ATOM 9251 O O . ALA C 1 149 ? 35.094 53.784 78.791 1.00 35.77 153 ALA C O 1
ATOM 9253 N N . GLY C 1 150 ? 35.230 53.642 76.548 1.00 31.15 154 GLY C N 1
ATOM 9254 C CA . GLY C 1 150 ? 36.392 54.511 76.527 1.00 30.58 154 GLY C CA 1
ATOM 9255 C C . GLY C 1 150 ? 37.142 54.440 75.221 1.00 31.80 154 GLY C C 1
ATOM 9256 O O . GLY C 1 150 ? 36.548 54.251 74.147 1.00 27.88 154 GLY C O 1
ATOM 9257 N N . VAL C 1 151 ? 38.466 54.568 75.330 1.00 35.42 155 VAL C N 1
ATOM 9258 C CA . VAL C 1 151 ? 39.342 54.774 74.183 1.00 33.84 155 VAL C CA 1
ATOM 9259 C C . VAL C 1 151 ? 40.388 53.671 74.119 1.00 33.33 155 VAL C C 1
ATOM 9260 O O . VAL C 1 151 ? 40.978 53.299 75.137 1.00 35.97 155 VAL C O 1
ATOM 9264 N N . ALA C 1 152 ? 40.613 53.140 72.921 1.00 29.72 156 ALA C N 1
ATOM 9265 C CA . ALA C 1 152 ? 41.729 52.220 72.702 1.00 29.70 156 ALA C CA 1
ATOM 9266 C C . ALA C 1 152 ? 42.078 52.250 71.222 1.00 28.21 156 ALA C C 1
ATOM 9267 O O . ALA C 1 152 ? 41.236 52.586 70.386 1.00 31.33 156 ALA C O 1
ATOM 9269 N N . GLU C 1 153 ? 43.323 51.892 70.895 1.00 29.82 157 GLU C N 1
ATOM 9270 C CA . GLU C 1 153 ? 43.729 51.944 69.501 1.00 28.23 157 GLU C CA 1
ATOM 9271 C C . GLU C 1 153 ? 43.482 50.636 68.780 1.00 29.82 157 GLU C C 1
ATOM 9272 O O . GLU C 1 153 ? 43.403 50.630 67.544 1.00 31.43 157 GLU C O 1
ATOM 9278 N N . ILE C 1 154 ? 43.311 49.541 69.514 1.00 30.22 158 ILE C N 1
ATOM 9279 C CA . ILE C 1 154 ? 42.882 48.275 68.924 1.00 31.24 158 ILE C CA 1
ATOM 9280 C C . ILE C 1 154 ? 41.895 47.619 69.885 1.00 32.85 158 ILE C C 1
ATOM 9281 O O . ILE C 1 154 ? 42.007 47.770 71.109 1.00 30.42 158 ILE C O 1
ATOM 9286 N N . THR C 1 155 ? 40.904 46.931 69.315 1.00 31.92 159 THR C N 1
ATOM 9287 C CA . THR C 1 155 ? 39.943 46.100 70.035 1.00 29.38 159 THR C CA 1
ATOM 9288 C C . THR C 1 155 ? 39.701 44.863 69.186 1.00 27.60 159 THR C C 1
ATOM 9289 O O . THR C 1 155 ? 40.169 44.774 68.048 1.00 24.46 159 THR C O 1
ATOM 9293 N N . ASN C 1 156 ? 39.006 43.876 69.763 1.00 26.00 160 ASN C N 1
ATOM 9294 C CA . ASN C 1 156 ? 38.560 42.732 68.964 1.00 25.84 160 ASN C CA 1
ATOM 9295 C C . ASN C 1 156 ? 37.767 43.204 67.751 1.00 25.68 160 ASN C C 1
ATOM 9296 O O . ASN C 1 156 ? 38.004 42.767 66.621 1.00 26.76 160 ASN C O 1
ATOM 9301 N N . GLN C 1 157 ? 36.857 44.154 67.956 1.00 25.54 161 GLN C N 1
ATOM 9302 C CA . GLN C 1 157 ? 36.004 44.598 66.862 1.00 24.90 161 GLN C CA 1
ATOM 9303 C C . GLN C 1 157 ? 36.768 45.433 65.842 1.00 26.51 161 GLN C C 1
ATOM 9304 O O . GLN C 1 157 ? 36.468 45.380 64.641 1.00 24.73 161 GLN C O 1
ATOM 9310 N N . MET C 1 158 ? 37.727 46.247 66.297 1.00 23.76 162 MET C N 1
ATOM 9311 C CA . MET C 1 158 ? 38.450 47.073 65.340 1.00 25.15 162 MET C CA 1
ATOM 9312 C C . MET C 1 158 ? 39.398 46.232 64.508 1.00 26.40 162 MET C C 1
ATOM 9313 O O . MET C 1 158 ? 39.580 46.509 63.317 1.00 27.49 162 MET C O 1
ATOM 9318 N N . GLU C 1 159 ? 40.013 45.211 65.118 1.00 22.83 163 GLU C N 1
ATOM 9319 C CA . GLU C 1 159 ? 40.777 44.253 64.329 1.00 23.81 163 GLU C CA 1
ATOM 9320 C C . GLU C 1 159 ? 39.895 43.644 63.248 1.00 27.99 163 GLU C C 1
ATOM 9321 O O . GLU C 1 159 ? 40.286 43.543 62.074 1.00 24.38 163 GLU C O 1
ATOM 9327 N N . TYR C 1 160 ? 38.686 43.239 63.634 1.00 25.02 164 TYR C N 1
ATOM 9328 C CA . TYR C 1 160 ? 37.783 42.592 62.699 1.00 24.73 164 TYR C CA 1
ATOM 9329 C C . TYR C 1 160 ? 37.389 43.541 61.563 1.00 23.30 164 TYR C C 1
ATOM 9330 O O . TYR C 1 160 ? 37.491 43.202 60.378 1.00 23.15 164 TYR C O 1
ATOM 9339 N N . ASP C 1 161 ? 36.912 44.726 61.912 1.00 21.02 165 ASP C N 1
ATOM 9340 C CA . ASP C 1 161 ? 36.378 45.638 60.907 1.00 25.04 165 ASP C CA 1
ATOM 9341 C C . ASP C 1 161 ? 37.481 46.209 60.017 1.00 23.89 165 ASP C C 1
ATOM 9342 O O . ASP C 1 161 ? 37.240 46.457 58.829 1.00 25.46 165 ASP C O 1
ATOM 9347 N N . ASP C 1 162 ? 38.680 46.461 60.578 1.00 24.25 166 ASP C N 1
ATOM 9348 C CA . ASP C 1 162 ? 39.821 46.850 59.743 1.00 24.21 166 ASP C CA 1
ATOM 9349 C C . ASP C 1 162 ? 40.050 45.820 58.635 1.00 22.35 166 ASP C C 1
ATOM 9350 O O . ASP C 1 162 ? 40.298 46.169 57.474 1.00 23.35 166 ASP C O 1
ATOM 9355 N N . GLU C 1 163 ? 39.973 44.541 58.985 1.00 18.13 167 GLU C N 1
ATOM 9356 C CA . GLU C 1 163 ? 40.201 43.484 58.000 1.00 20.19 167 GLU C CA 1
ATOM 9357 C C . GLU C 1 163 ? 39.045 43.371 57.024 1.00 23.01 167 GLU C C 1
ATOM 9358 O O . GLU C 1 163 ? 39.259 43.172 55.817 1.00 21.29 167 GLU C O 1
ATOM 9364 N N . VAL C 1 164 ? 37.807 43.466 57.535 1.00 21.51 168 VAL C N 1
ATOM 9365 C CA . VAL C 1 164 ? 36.628 43.475 56.674 1.00 23.54 168 VAL C CA 1
ATOM 9366 C C . VAL C 1 164 ? 36.762 44.545 55.608 1.00 23.83 168 VAL C C 1
ATOM 9367 O O . VAL C 1 164 ? 36.452 44.321 54.434 1.00 22.34 168 VAL C O 1
ATOM 9371 N N . ALA C 1 165 ? 37.151 45.754 56.026 1.00 23.80 169 ALA C N 1
ATOM 9372 C CA . ALA C 1 165 ? 37.273 46.868 55.098 1.00 21.88 169 ALA C CA 1
ATOM 9373 C C . ALA C 1 165 ? 38.401 46.625 54.101 1.00 24.54 169 ALA C C 1
ATOM 9374 O O . ALA C 1 165 ? 38.232 46.813 52.888 1.00 25.70 169 ALA C O 1
ATOM 9376 N N . PHE C 1 166 ? 39.560 46.209 54.595 1.00 23.11 170 PHE C N 1
ATOM 9377 C CA . PHE C 1 166 ? 40.672 45.948 53.686 1.00 25.61 170 PHE C CA 1
ATOM 9378 C C . PHE C 1 166 ? 40.287 44.928 52.621 1.00 25.70 170 PHE C C 1
ATOM 9379 O O . PHE C 1 166 ? 40.538 45.133 51.432 1.00 21.44 170 PHE C O 1
ATOM 9387 N N . LEU C 1 167 ? 39.724 43.789 53.036 1.00 22.23 171 LEU C N 1
ATOM 9388 C CA . LEU C 1 167 ? 39.452 42.758 52.053 1.00 23.26 171 LEU C CA 1
ATOM 9389 C C . LEU C 1 167 ? 38.321 43.150 51.105 1.00 20.82 171 LEU C C 1
ATOM 9390 O O . LEU C 1 167 ? 38.294 42.679 49.960 1.00 25.46 171 LEU C O 1
ATOM 9395 N N . ALA C 1 168 ? 37.381 43.982 51.548 1.00 20.20 172 ALA C N 1
ATOM 9396 C CA . ALA C 1 168 ? 36.331 44.446 50.654 1.00 21.63 172 ALA C CA 1
ATOM 9397 C C . ALA C 1 168 ? 36.912 45.347 49.578 1.00 25.12 172 ALA C C 1
ATOM 9398 O O . ALA C 1 168 ? 36.568 45.220 48.391 1.00 23.90 172 ALA C O 1
ATOM 9400 N N . ASN C 1 169 ? 37.808 46.263 49.971 1.00 26.63 173 ASN C N 1
ATOM 9401 C CA . ASN C 1 169 ? 38.427 47.126 48.965 1.00 25.86 173 ASN C CA 1
ATOM 9402 C C . ASN C 1 169 ? 39.324 46.321 48.030 1.00 23.90 173 ASN C C 1
ATOM 9403 O O . ASN C 1 169 ? 39.338 46.568 46.814 1.00 26.22 173 ASN C O 1
ATOM 9408 N N . GLN C 1 170 ? 40.074 45.356 48.572 1.00 20.88 174 GLN C N 1
ATOM 9409 C CA . GLN C 1 170 ? 40.869 44.477 47.717 1.00 23.23 174 GLN C CA 1
ATOM 9410 C C . GLN C 1 170 ? 39.987 43.771 46.694 1.00 25.51 174 GLN C C 1
ATOM 9411 O O . GLN C 1 170 ? 40.338 43.687 45.514 1.00 22.07 174 GLN C O 1
ATOM 9417 N N . LYS C 1 171 ? 38.812 43.292 47.128 1.00 24.44 175 LYS C N 1
ATOM 9418 C CA . LYS C 1 171 ? 37.914 42.567 46.235 1.00 22.38 175 LYS C CA 1
ATOM 9419 C C . LYS C 1 171 ? 37.357 43.475 45.155 1.00 23.27 175 LYS C C 1
ATOM 9420 O O . LYS C 1 171 ? 37.227 43.064 43.995 1.00 25.17 175 LYS C O 1
ATOM 9426 N N . LEU C 1 172 ? 36.998 44.704 45.520 1.00 22.82 176 LEU C N 1
ATOM 9427 C CA . LEU C 1 172 ? 36.562 45.673 44.524 1.00 22.59 176 LEU C CA 1
ATOM 9428 C C . LEU C 1 172 ? 37.644 45.913 43.468 1.00 26.99 176 LEU C C 1
ATOM 9429 O O . LEU C 1 172 ? 37.346 45.950 42.266 1.00 28.56 176 LEU C O 1
ATOM 9434 N N . TYR C 1 173 ? 38.902 46.082 43.897 1.00 24.97 177 TYR C N 1
ATOM 9435 C CA . TYR C 1 173 ? 39.997 46.229 42.938 1.00 25.13 177 TYR C CA 1
ATOM 9436 C C . TYR C 1 173 ? 40.100 45.001 42.044 1.00 28.22 177 TYR C C 1
ATOM 9437 O O . TYR C 1 173 ? 40.255 45.114 40.821 1.00 30.41 177 TYR C O 1
ATOM 9446 N N . GLN C 1 174 ? 40.036 43.809 42.647 1.00 26.13 178 GLN C N 1
ATOM 9447 C CA . GLN C 1 174 ? 40.093 42.578 41.858 1.00 28.22 178 GLN C CA 1
ATOM 9448 C C . GLN C 1 174 ? 38.965 42.527 40.829 1.00 27.95 178 GLN C C 1
ATOM 9449 O O . GLN C 1 174 ? 39.196 42.191 39.665 1.00 30.98 178 GLN C O 1
ATOM 9455 N N . LEU C 1 175 ? 37.749 42.912 41.228 1.00 24.86 179 LEU C N 1
ATOM 9456 C CA . LEU C 1 175 ? 36.603 42.887 40.328 1.00 28.26 179 LEU C CA 1
ATOM 9457 C C . LEU C 1 175 ? 36.759 43.889 39.192 1.00 28.87 179 LEU C C 1
ATOM 9458 O O . LEU C 1 175 ? 36.264 43.640 38.092 1.00 28.91 179 LEU C O 1
ATOM 9463 N N . SER C 1 176 ? 37.431 45.016 39.440 1.00 29.41 180 SER C N 1
ATOM 9464 C CA . SER C 1 176 ? 37.606 46.023 38.392 1.00 27.84 180 SER C CA 1
ATOM 9465 C C . SER C 1 176 ? 38.424 45.488 37.213 1.00 29.86 180 SER C C 1
ATOM 9466 O O . SER C 1 176 ? 38.294 45.998 36.094 1.00 34.69 180 SER C O 1
ATOM 9469 N N . ARG C 1 177 ? 39.279 44.484 37.441 1.00 28.45 181 ARG C N 1
ATOM 9470 C CA . ARG C 1 177 ? 40.096 43.908 36.361 1.00 33.16 181 ARG C CA 1
ATOM 9471 C C . ARG C 1 177 ? 39.257 43.189 35.307 1.00 36.56 181 ARG C C 1
ATOM 9472 O O . ARG C 1 177 ? 39.761 42.924 34.209 1.00 37.62 181 ARG C O 1
ATOM 9480 N N . GLU C 1 178 ? 38.003 42.860 35.626 1.00 37.84 182 GLU C N 1
ATOM 9481 C CA . GLU C 1 178 ? 37.046 42.242 34.714 1.00 42.34 182 GLU C CA 1
ATOM 9482 C C . GLU C 1 178 ? 36.158 43.266 34.016 1.00 44.60 182 GLU C C 1
ATOM 9483 O O . GLU C 1 178 ? 35.352 42.881 33.168 1.00 44.94 182 GLU C O 1
ATOM 9489 N N . ASN C 1 179 ? 36.299 44.559 34.348 1.00 49.28 183 ASN C N 1
ATOM 9490 C CA . ASN C 1 179 ? 35.343 45.582 33.931 1.00 51.22 183 ASN C CA 1
ATOM 9491 C C . ASN C 1 179 ? 35.353 45.837 32.428 1.00 55.57 183 ASN C C 1
ATOM 9492 O O . ASN C 1 179 ? 34.411 46.455 31.917 1.00 54.84 183 ASN C O 1
ATOM 9494 N N . ASP C 1 180 ? 36.383 45.389 31.712 1.00 56.40 184 ASP C N 1
ATOM 9495 C CA . ASP C 1 180 ? 36.442 45.553 30.264 1.00 60.70 184 ASP C CA 1
ATOM 9496 C C . ASP C 1 180 ? 36.108 44.271 29.502 1.00 62.75 184 ASP C C 1
ATOM 9497 O O . ASP C 1 180 ? 36.119 44.283 28.264 1.00 57.89 184 ASP C O 1
ATOM 9499 N N . ASP C 1 181 ? 35.811 43.173 30.204 1.00 65.54 185 ASP C N 1
ATOM 9500 C CA . ASP C 1 181 ? 35.352 41.939 29.569 1.00 69.78 185 ASP C CA 1
ATOM 9501 C C . ASP C 1 181 ? 33.832 41.984 29.452 1.00 73.24 185 ASP C C 1
ATOM 9502 O O . ASP C 1 181 ? 33.132 42.093 30.464 1.00 73.53 185 ASP C O 1
ATOM 9504 N N . GLU C 1 182 ? 33.321 41.915 28.218 1.00 74.50 186 GLU C N 1
ATOM 9505 C CA . GLU C 1 182 ? 31.874 41.949 28.022 1.00 74.92 186 GLU C CA 1
ATOM 9506 C C . GLU C 1 182 ? 31.191 40.736 28.645 1.00 72.12 186 GLU C C 1
ATOM 9507 O O . GLU C 1 182 ? 30.011 40.807 29.007 1.00 72.91 186 GLU C O 1
ATOM 9509 N N . SER C 1 183 ? 31.916 39.626 28.795 1.00 66.88 187 SER C N 1
ATOM 9510 C CA . SER C 1 183 ? 31.372 38.402 29.367 1.00 61.86 187 SER C CA 1
ATOM 9511 C C . SER C 1 183 ? 31.358 38.403 30.896 1.00 55.08 187 SER C C 1
ATOM 9512 O O . SER C 1 183 ? 31.011 37.373 31.489 1.00 54.11 187 SER C O 1
ATOM 9514 N N . ARG C 1 184 ? 31.716 39.520 31.535 1.00 49.42 188 ARG C N 1
ATOM 9515 C CA . ARG C 1 184 ? 31.853 39.579 32.988 1.00 45.03 188 ARG C CA 1
ATOM 9516 C C . ARG C 1 184 ? 30.515 39.341 33.686 1.00 37.04 188 ARG C C 1
ATOM 9517 O O . ARG C 1 184 ? 29.459 39.720 33.189 1.00 38.26 188 ARG C O 1
ATOM 9525 N N . ARG C 1 185 ? 30.560 38.685 34.853 1.00 31.73 189 ARG C N 1
ATOM 9526 C CA . ARG C 1 185 ? 29.322 38.684 35.620 1.00 27.72 189 ARG C CA 1
ATOM 9527 C C . ARG C 1 185 ? 29.199 39.996 36.391 1.00 24.83 189 ARG C C 1
ATOM 9528 O O . ARG C 1 185 ? 30.200 40.495 36.918 1.00 28.39 189 ARG C O 1
ATOM 9536 N N . PRO C 1 186 ? 27.994 40.552 36.525 1.00 25.48 190 PRO C N 1
ATOM 9537 C CA . PRO C 1 186 ? 27.808 41.619 37.514 1.00 25.55 190 PRO C CA 1
ATOM 9538 C C . PRO C 1 186 ? 28.089 41.057 38.899 1.00 26.05 190 PRO C C 1
ATOM 9539 O O . PRO C 1 186 ? 28.001 39.850 39.134 1.00 25.37 190 PRO C O 1
ATOM 9543 N N . TRP C 1 187 ? 28.452 41.933 39.823 1.00 26.45 191 TRP C N 1
ATOM 9544 C CA . TRP C 1 187 ? 28.845 41.474 41.144 1.00 26.53 191 TRP C CA 1
ATOM 9545 C C . TRP C 1 187 ? 27.956 42.088 42.214 1.00 25.10 191 TRP C C 1
ATOM 9546 O O . TRP C 1 187 ? 27.407 43.186 42.051 1.00 23.66 191 TRP C O 1
ATOM 9557 N N . CYS C 1 188 ? 27.823 41.360 43.316 1.00 23.32 192 CYS C N 1
ATOM 9558 C CA . CYS C 1 188 ? 27.134 41.853 44.507 1.00 22.21 192 CYS C CA 1
ATOM 9559 C C . CYS C 1 188 ? 28.030 41.554 45.695 1.00 23.16 192 CYS C C 1
ATOM 9560 O O . CYS C 1 188 ? 28.340 40.386 45.976 1.00 23.86 192 CYS C O 1
ATOM 9563 N N . LEU C 1 189 ? 28.514 42.605 46.346 1.00 23.02 193 LEU C N 1
ATOM 9564 C CA . LEU C 1 189 ? 29.457 42.477 47.442 1.00 25.21 193 LEU C CA 1
ATOM 9565 C C . LEU C 1 189 ? 28.769 43.014 48.682 1.00 26.43 193 LEU C C 1
ATOM 9566 O O . LEU C 1 189 ? 28.295 44.159 48.682 1.00 24.97 193 LEU C O 1
ATOM 9571 N N . THR C 1 190 ? 28.672 42.177 49.709 1.00 22.17 194 THR C N 1
ATOM 9572 C CA . THR C 1 190 ? 28.116 42.584 50.998 1.00 22.86 194 THR C CA 1
ATOM 9573 C C . THR C 1 190 ? 29.281 42.811 51.938 1.00 22.00 194 THR C C 1
ATOM 9574 O O . THR C 1 190 ? 30.124 41.924 52.113 1.00 22.27 194 THR C O 1
ATOM 9578 N N . VAL C 1 191 ? 29.359 44.010 52.491 1.00 22.55 195 VAL C N 1
ATOM 9579 C CA . VAL C 1 191 ? 30.418 44.420 53.406 1.00 21.87 195 VAL C CA 1
ATOM 9580 C C . VAL C 1 191 ? 29.732 44.670 54.747 1.00 25.20 195 VAL C C 1
ATOM 9581 O O . VAL C 1 191 ? 28.981 45.649 54.891 1.00 27.84 195 VAL C O 1
ATOM 9585 N N . SER C 1 192 ? 30.005 43.811 55.729 1.00 20.92 196 SER C N 1
ATOM 9586 C CA . SER C 1 192 ? 29.210 43.749 56.957 1.00 23.14 196 SER C CA 1
ATOM 9587 C C . SER C 1 192 ? 30.122 43.935 58.167 1.00 21.90 196 SER C C 1
ATOM 9588 O O . SER C 1 192 ? 30.825 43.005 58.584 1.00 23.16 196 SER C O 1
ATOM 9591 N N . PHE C 1 193 ? 30.090 45.148 58.726 1.00 23.82 197 PHE C N 1
ATOM 9592 C CA . PHE C 1 193 ? 30.913 45.567 59.852 1.00 24.37 197 PHE C CA 1
ATOM 9593 C C . PHE C 1 193 ? 30.264 45.235 61.192 1.00 24.77 197 PHE C C 1
ATOM 9594 O O . PHE C 1 193 ? 29.040 45.181 61.314 1.00 26.25 197 PHE C O 1
ATOM 9602 N N . THR C 1 194 ? 31.100 45.040 62.206 1.00 25.69 198 THR C N 1
ATOM 9603 C CA . THR C 1 194 ? 30.577 44.740 63.534 1.00 26.68 198 THR C CA 1
ATOM 9604 C C . THR C 1 194 ? 30.264 46.006 64.337 1.00 30.02 198 THR C C 1
ATOM 9605 O O . THR C 1 194 ? 29.329 46.001 65.130 1.00 31.19 198 THR C O 1
ATOM 9609 N N . HIS C 1 195 ? 30.970 47.104 64.111 1.00 26.45 199 HIS C N 1
ATOM 9610 C CA . HIS C 1 195 ? 30.617 48.357 64.778 1.00 27.02 199 HIS C CA 1
ATOM 9611 C C . HIS C 1 195 ? 29.279 48.868 64.257 1.00 27.80 199 HIS C C 1
ATOM 9612 O O . HIS C 1 195 ? 28.839 48.472 63.173 1.00 25.67 199 HIS C O 1
ATOM 9619 N N . PRO C 1 196 ? 28.601 49.774 65.011 1.00 28.79 200 PRO C N 1
ATOM 9620 C CA . PRO C 1 196 ? 28.991 50.324 66.321 1.00 27.30 200 PRO C CA 1
ATOM 9621 C C . PRO C 1 196 ? 28.552 49.484 67.530 1.00 30.64 200 PRO C C 1
ATOM 9622 O O . PRO C 1 196 ? 28.446 50.026 68.630 1.00 30.15 200 PRO C O 1
ATOM 9626 N N . HIS C 1 197 ? 28.292 48.192 67.314 1.00 29.27 201 HIS C N 1
ATOM 9627 C CA . HIS C 1 197 ? 28.016 47.233 68.377 1.00 27.31 201 HIS C CA 1
ATOM 9628 C C . HIS C 1 197 ? 29.003 47.435 69.526 1.00 29.05 201 HIS C C 1
ATOM 9629 O O . HIS C 1 197 ? 30.151 47.848 69.309 1.00 27.66 201 HIS C O 1
ATOM 9636 N N . ASP C 1 198 ? 28.563 47.200 70.763 1.00 27.84 202 ASP C N 1
ATOM 9637 C CA . ASP C 1 198 ? 29.463 47.334 71.903 1.00 27.98 202 ASP C CA 1
ATOM 9638 C C . ASP C 1 198 ? 30.479 46.177 71.915 1.00 27.32 202 ASP C C 1
ATOM 9639 O O . ASP C 1 198 ? 30.257 45.142 71.281 1.00 29.49 202 ASP C O 1
ATOM 9644 N N . PRO C 1 199 ? 31.595 46.307 72.658 1.00 29.10 203 PRO C N 1
ATOM 9645 C CA . PRO C 1 199 ? 32.062 47.340 73.600 1.00 31.97 203 PRO C CA 1
ATOM 9646 C C . PRO C 1 199 ? 32.100 48.740 73.008 1.00 34.67 203 PRO C C 1
ATOM 9647 O O . PRO C 1 199 ? 32.491 48.918 71.837 1.00 32.77 203 PRO C O 1
ATOM 9651 N N . TYR C 1 200 ? 31.692 49.718 73.817 1.00 29.48 204 TYR C N 1
ATOM 9652 C CA . TYR C 1 200 ? 31.694 51.115 73.396 1.00 31.70 204 TYR C CA 1
ATOM 9653 C C . TYR C 1 200 ? 33.108 51.663 73.602 1.00 31.32 204 TYR C C 1
ATOM 9654 O O . TYR C 1 200 ? 33.404 52.405 74.542 1.00 31.55 204 TYR C O 1
ATOM 9663 N N . VAL C 1 201 ? 34.008 51.239 72.714 1.00 30.39 205 VAL C N 1
ATOM 9664 C CA . VAL C 1 201 ? 35.419 51.602 72.777 1.00 30.42 205 VAL C CA 1
ATOM 9665 C C . VAL C 1 201 ? 35.855 52.092 71.401 1.00 30.73 205 VAL C C 1
ATOM 9666 O O . VAL C 1 201 ? 35.663 51.390 70.401 1.00 28.71 205 VAL C O 1
ATOM 9670 N N . ALA C 1 202 ? 36.450 53.283 71.354 1.00 31.07 206 ALA C N 1
ATOM 9671 C CA . ALA C 1 202 ? 36.798 53.938 70.101 1.00 32.56 206 ALA C CA 1
ATOM 9672 C C . ALA C 1 202 ? 38.266 54.340 70.090 1.00 33.55 206 ALA C C 1
ATOM 9673 O O . ALA C 1 202 ? 38.881 54.556 71.141 1.00 32.30 206 ALA C O 1
ATOM 9675 N N . ARG C 1 203 ? 38.815 54.457 68.872 1.00 30.79 207 ARG C N 1
ATOM 9676 C CA . ARG C 1 203 ? 40.136 55.051 68.674 1.00 28.81 207 ARG C CA 1
ATOM 9677 C C . ARG C 1 203 ? 40.122 56.540 69.035 1.00 32.36 207 ARG C C 1
ATOM 9678 O O . ARG C 1 203 ? 39.117 57.232 68.856 1.00 30.53 207 ARG C O 1
ATOM 9686 N N . ARG C 1 204 ? 41.271 57.038 69.512 1.00 33.37 208 ARG C N 1
ATOM 9687 C CA . ARG C 1 204 ? 41.331 58.412 70.015 1.00 36.46 208 ARG C CA 1
ATOM 9688 C C . ARG C 1 204 ? 40.938 59.415 68.937 1.00 35.48 208 ARG C C 1
ATOM 9689 O O . ARG C 1 204 ? 40.262 60.412 69.222 1.00 36.27 208 ARG C O 1
ATOM 9697 N N . LYS C 1 205 ? 41.339 59.165 67.691 1.00 32.96 209 LYS C N 1
ATOM 9698 C CA . LYS C 1 205 ? 41.081 60.137 66.634 1.00 38.00 209 LYS C CA 1
ATOM 9699 C C . LYS C 1 205 ? 39.583 60.379 66.438 1.00 35.44 209 LYS C C 1
ATOM 9700 O O . LYS C 1 205 ? 39.161 61.508 66.174 1.00 36.32 209 LYS C O 1
ATOM 9706 N N . PHE C 1 206 ? 38.760 59.341 66.582 1.00 34.71 210 PHE C N 1
ATOM 9707 C CA . PHE C 1 206 ? 37.320 59.505 66.413 1.00 31.02 210 PHE C CA 1
ATOM 9708 C C . PHE C 1 206 ? 36.637 59.961 67.691 1.00 32.58 210 PHE C C 1
ATOM 9709 O O . PHE C 1 206 ? 35.655 60.723 67.636 1.00 33.98 210 PHE C O 1
ATOM 9717 N N . TRP C 1 207 ? 37.162 59.552 68.844 1.00 32.48 211 TRP C N 1
ATOM 9718 C CA . TRP C 1 207 ? 36.610 60.022 70.113 1.00 32.37 211 TRP C CA 1
ATOM 9719 C C . TRP C 1 207 ? 36.799 61.529 70.277 1.00 34.88 211 TRP C C 1
ATOM 9720 O O . TRP C 1 207 ? 35.915 62.229 70.794 1.00 35.44 211 TRP C O 1
ATOM 9731 N N . ASP C 1 208 ? 37.937 62.051 69.822 1.00 34.09 212 ASP C N 1
ATOM 9732 C CA . ASP C 1 208 ? 38.193 63.479 69.954 1.00 39.13 212 ASP C CA 1
ATOM 9733 C C . ASP C 1 208 ? 37.225 64.317 69.135 1.00 42.08 212 ASP C C 1
ATOM 9734 O O . ASP C 1 208 ? 37.132 65.529 69.367 1.00 41.39 212 ASP C O 1
ATOM 9739 N N . LEU C 1 209 ? 36.507 63.708 68.182 1.00 40.24 213 LEU C N 1
ATOM 9740 C CA . LEU C 1 209 ? 35.551 64.463 67.375 1.00 42.37 213 LEU C CA 1
ATOM 9741 C C . LEU C 1 209 ? 34.287 64.835 68.139 1.00 42.03 213 LEU C C 1
ATOM 9742 O O . LEU C 1 209 ? 33.530 65.691 67.670 1.00 43.62 213 LEU C O 1
ATOM 9747 N N . TYR C 1 210 ? 34.019 64.214 69.282 1.00 41.79 214 TYR C N 1
ATOM 9748 C CA . TYR C 1 210 ? 32.755 64.427 69.979 1.00 41.19 214 TYR C CA 1
ATOM 9749 C C . TYR C 1 210 ? 32.953 65.088 71.338 1.00 42.54 214 TYR C C 1
ATOM 9750 O O . TYR C 1 210 ? 32.154 64.883 72.252 1.00 44.64 214 TYR C O 1
ATOM 9759 N N . GLU C 1 211 ? 34.023 65.873 71.488 1.00 48.49 215 GLU C N 1
ATOM 9760 C CA . GLU C 1 211 ? 34.327 66.455 72.792 1.00 55.55 215 GLU C CA 1
ATOM 9761 C C . GLU C 1 211 ? 33.211 67.380 73.268 1.00 58.50 215 GLU C C 1
ATOM 9762 O O . GLU C 1 211 ? 32.809 67.328 74.436 1.00 62.14 215 GLU C O 1
ATOM 9768 N N . ASP C 1 212 ? 32.688 68.225 72.382 1.00 57.96 216 ASP C N 1
ATOM 9769 C CA . ASP C 1 212 ? 31.619 69.155 72.740 1.00 61.54 216 ASP C CA 1
ATOM 9770 C C . ASP C 1 212 ? 30.241 68.637 72.336 1.00 56.58 216 ASP C C 1
ATOM 9771 O O . ASP C 1 212 ? 29.320 69.427 72.099 1.00 54.17 216 ASP C O 1
ATOM 9776 N N . CYS C 1 213 ? 30.085 67.319 72.254 1.00 52.51 217 CYS C N 1
ATOM 9777 C CA . CYS C 1 213 ? 28.853 66.740 71.740 1.00 48.73 217 CYS C CA 1
ATOM 9778 C C . CYS C 1 213 ? 27.692 67.051 72.673 1.00 47.81 217 CYS C C 1
ATOM 9779 O O . CYS C 1 213 ? 27.811 66.944 73.896 1.00 47.88 217 CYS C O 1
ATOM 9782 N N . GLU C 1 214 ? 26.568 67.452 72.090 1.00 49.19 218 GLU C N 1
ATOM 9783 C CA . GLU C 1 214 ? 25.385 67.828 72.850 1.00 49.62 218 GLU C CA 1
ATOM 9784 C C . GLU C 1 214 ? 24.387 66.688 72.979 1.00 46.52 218 GLU C C 1
ATOM 9785 O O . GLU C 1 214 ? 23.296 66.887 73.523 1.00 45.96 218 GLU C O 1
ATOM 9791 N N . HIS C 1 215 ? 24.735 65.496 72.492 1.00 41.89 219 HIS C N 1
ATOM 9792 C CA . HIS C 1 215 ? 23.816 64.366 72.472 1.00 42.17 219 HIS C CA 1
ATOM 9793 C C . HIS C 1 215 ? 24.306 63.216 73.348 1.00 40.85 219 HIS C C 1
ATOM 9794 O O . HIS C 1 215 ? 23.933 62.062 73.131 1.00 37.09 219 HIS C O 1
ATOM 9801 N N . LEU C 1 216 ? 25.116 63.521 74.365 1.00 42.28 220 LEU C N 1
ATOM 9802 C CA . LEU C 1 216 ? 25.685 62.465 75.187 1.00 43.83 220 LEU C CA 1
ATOM 9803 C C . LEU C 1 216 ? 24.728 61.959 76.258 1.00 46.35 220 LEU C C 1
ATOM 9804 O O . LEU C 1 216 ? 25.074 60.997 76.953 1.00 46.65 220 LEU C O 1
ATOM 9809 N N . THR C 1 217 ? 23.537 62.560 76.387 1.00 44.40 221 THR C N 1
ATOM 9810 C CA . THR C 1 217 ? 22.505 62.115 77.319 1.00 50.69 221 THR C CA 1
ATOM 9811 C C . THR C 1 217 ? 21.213 61.836 76.557 1.00 49.02 221 THR C C 1
ATOM 9812 O O . THR C 1 217 ? 20.775 62.675 75.751 1.00 46.66 221 THR C O 1
ATOM 9816 N N . PRO C 1 218 ? 20.573 60.685 76.768 1.00 47.94 222 PRO C N 1
ATOM 9817 C CA . PRO C 1 218 ? 19.272 60.447 76.130 1.00 46.99 222 PRO C CA 1
ATOM 9818 C C . PRO C 1 218 ? 18.204 61.348 76.727 1.00 45.77 222 PRO C C 1
ATOM 9819 O O . PRO C 1 218 ? 18.271 61.735 77.896 1.00 44.99 222 PRO C O 1
ATOM 9823 N N . GLU C 1 219 ? 17.225 61.717 75.896 1.00 50.84 223 GLU C N 1
ATOM 9824 C CA . GLU C 1 219 ? 16.187 62.629 76.376 1.00 55.92 223 GLU C CA 1
ATOM 9825 C C . GLU C 1 219 ? 15.300 61.942 77.402 1.00 57.61 223 GLU C C 1
ATOM 9826 O O . GLU C 1 219 ? 14.989 62.524 78.449 1.00 65.21 223 GLU C O 1
ATOM 9828 N N . VAL C 1 220 ? 14.916 60.696 77.139 1.00 49.77 224 VAL C N 1
ATOM 9829 C CA . VAL C 1 220 ? 14.163 59.887 78.093 1.00 46.16 224 VAL C CA 1
ATOM 9830 C C . VAL C 1 220 ? 15.150 59.149 78.993 1.00 42.68 224 VAL C C 1
ATOM 9831 O O . VAL C 1 220 ? 15.840 58.220 78.557 1.00 41.74 224 VAL C O 1
ATOM 9835 N N . GLY C 1 221 ? 15.190 59.533 80.261 1.00 44.14 225 GLY C N 1
ATOM 9836 C CA . GLY C 1 221 ? 16.121 58.953 81.199 1.00 48.57 225 GLY C CA 1
ATOM 9837 C C . GLY C 1 221 ? 15.663 57.607 81.730 1.00 46.00 225 GLY C C 1
ATOM 9838 O O . GLY C 1 221 ? 14.668 57.026 81.295 1.00 43.71 225 GLY C O 1
ATOM 9839 N N . ALA C 1 222 ? 16.416 57.115 82.708 1.00 48.08 226 ALA C N 1
ATOM 9840 C CA . ALA C 1 222 ? 16.198 55.777 83.241 1.00 47.11 226 ALA C CA 1
ATOM 9841 C C . ALA C 1 222 ? 14.848 55.681 83.943 1.00 45.71 226 ALA C C 1
ATOM 9842 O O . ALA C 1 222 ? 14.494 56.536 84.755 1.00 47.09 226 ALA C O 1
ATOM 9844 N N . ILE C 1 223 ? 14.091 54.644 83.621 1.00 46.29 227 ILE C N 1
ATOM 9845 C CA . ILE C 1 223 ? 12.841 54.332 84.309 1.00 49.38 227 ILE C CA 1
ATOM 9846 C C . ILE C 1 223 ? 13.154 53.318 85.404 1.00 49.00 227 ILE C C 1
ATOM 9847 O O . ILE C 1 223 ? 13.755 52.273 85.104 1.00 47.64 227 ILE C O 1
ATOM 9852 N N . PRO C 1 224 ? 12.785 53.582 86.662 1.00 51.55 228 PRO C N 1
ATOM 9853 C CA . PRO C 1 224 ? 13.090 52.633 87.744 1.00 52.04 228 PRO C CA 1
ATOM 9854 C C . PRO C 1 224 ? 12.434 51.288 87.493 1.00 49.80 228 PRO C C 1
ATOM 9855 O O . PRO C 1 224 ? 11.398 51.202 86.832 1.00 51.21 228 PRO C O 1
ATOM 9859 N N . LEU C 1 225 ? 13.047 50.232 88.045 1.00 49.76 229 LEU C N 1
ATOM 9860 C CA . LEU C 1 225 ? 12.617 48.871 87.720 1.00 51.21 229 LEU C CA 1
ATOM 9861 C C . LEU C 1 225 ? 11.127 48.664 87.975 1.00 53.29 229 LEU C C 1
ATOM 9862 O O . LEU C 1 225 ? 10.433 48.051 87.154 1.00 51.66 229 LEU C O 1
ATOM 9867 N N . ASP C 1 226 ? 10.609 49.185 89.096 1.00 55.18 230 ASP C N 1
ATOM 9868 C CA . ASP C 1 226 ? 9.209 48.953 89.440 1.00 56.74 230 ASP C CA 1
ATOM 9869 C C . ASP C 1 226 ? 8.243 49.674 88.511 1.00 53.87 230 ASP C C 1
ATOM 9870 O O . ASP C 1 226 ? 7.074 49.282 88.433 1.00 58.69 230 ASP C O 1
ATOM 9875 N N . GLU C 1 227 ? 8.689 50.712 87.811 1.00 47.34 231 GLU C N 1
ATOM 9876 C CA . GLU C 1 227 ? 7.835 51.421 86.862 1.00 47.44 231 GLU C CA 1
ATOM 9877 C C . GLU C 1 227 ? 8.034 50.953 85.427 1.00 42.70 231 GLU C C 1
ATOM 9878 O O . GLU C 1 227 ? 7.383 51.478 84.512 1.00 40.91 231 GLU C O 1
ATOM 9884 N N . GLN C 1 228 ? 8.924 49.998 85.206 1.00 38.75 232 GLN C N 1
ATOM 9885 C CA . GLN C 1 228 ? 9.156 49.502 83.865 1.00 39.12 232 GLN C CA 1
ATOM 9886 C C . GLN C 1 228 ? 8.058 48.524 83.459 1.00 39.91 232 GLN C C 1
ATOM 9887 O O . GLN C 1 228 ? 7.460 47.844 84.298 1.00 39.82 232 GLN C O 1
ATOM 9893 N N . ASP C 1 229 ? 7.798 48.448 82.156 1.00 37.97 233 ASP C N 1
ATOM 9894 C CA . ASP C 1 229 ? 6.928 47.397 81.643 1.00 38.71 233 ASP C CA 1
ATOM 9895 C C . ASP C 1 229 ? 7.601 46.036 81.855 1.00 34.89 233 ASP C C 1
ATOM 9896 O O . ASP C 1 229 ? 8.818 45.969 82.032 1.00 37.70 233 ASP C O 1
ATOM 9901 N N . PRO C 1 230 ? 6.829 44.933 81.870 1.00 31.73 234 PRO C N 1
ATOM 9902 C CA . PRO C 1 230 ? 7.443 43.632 82.210 1.00 31.18 234 PRO C CA 1
ATOM 9903 C C . PRO C 1 230 ? 8.597 43.226 81.300 1.00 31.88 234 PRO C C 1
ATOM 9904 O O . PRO C 1 230 ? 9.590 42.688 81.796 1.00 31.89 234 PRO C O 1
ATOM 9908 N N . HIS C 1 231 ? 8.515 43.477 79.994 1.00 30.86 235 HIS C N 1
ATOM 9909 C CA . HIS C 1 231 ? 9.617 43.056 79.131 1.00 30.83 235 HIS C CA 1
ATOM 9910 C C . HIS C 1 231 ? 10.880 43.859 79.417 1.00 30.36 235 HIS C C 1
ATOM 9911 O O . HIS C 1 231 ? 11.984 43.299 79.457 1.00 32.00 235 HIS C O 1
ATOM 9918 N N . SER C 1 232 ? 10.739 45.167 79.638 1.00 33.25 236 SER C N 1
ATOM 9919 C CA . SER C 1 232 ? 11.898 45.982 79.992 1.00 31.81 236 SER C CA 1
ATOM 9920 C C . SER C 1 232 ? 12.537 45.499 81.287 1.00 35.84 236 SER C C 1
ATOM 9921 O O . SER C 1 232 ? 13.770 45.475 81.412 1.00 35.85 236 SER C O 1
ATOM 9924 N N . GLN C 1 233 ? 11.712 45.135 82.277 1.00 35.69 237 GLN C N 1
ATOM 9925 C CA . GLN C 1 233 ? 12.248 44.521 83.484 1.00 33.68 237 GLN C CA 1
ATOM 9926 C C . GLN C 1 233 ? 13.070 43.278 83.154 1.00 33.28 237 GLN C C 1
ATOM 9927 O O . GLN C 1 233 ? 14.145 43.077 83.727 1.00 37.47 237 GLN C O 1
ATOM 9933 N N . ARG C 1 234 ? 12.565 42.414 82.261 1.00 30.39 238 ARG C N 1
ATOM 9934 C CA . ARG C 1 234 ? 13.297 41.185 81.943 1.00 33.60 238 ARG C CA 1
ATOM 9935 C C . ARG C 1 234 ? 14.629 41.488 81.288 1.00 34.52 238 ARG C C 1
ATOM 9936 O O . ARG C 1 234 ? 15.604 40.755 81.499 1.00 33.58 238 ARG C O 1
ATOM 9944 N N . ILE C 1 235 ? 14.688 42.565 80.499 1.00 35.83 239 ILE C N 1
ATOM 9945 C CA . ILE C 1 235 ? 15.942 42.977 79.875 1.00 36.89 239 ILE C CA 1
ATOM 9946 C C . ILE C 1 235 ? 16.931 43.483 80.921 1.00 37.15 239 ILE C C 1
ATOM 9947 O O . ILE C 1 235 ? 18.118 43.131 80.902 1.00 38.62 239 ILE C O 1
ATOM 9952 N N . MET C 1 236 ? 16.464 44.333 81.839 1.00 35.09 240 MET C N 1
ATOM 9953 C CA . MET C 1 236 ? 17.357 44.861 82.865 1.00 36.75 240 MET C CA 1
ATOM 9954 C C . MET C 1 236 ? 17.943 43.730 83.696 1.00 37.81 240 MET C C 1
ATOM 9955 O O . MET C 1 236 ? 19.140 43.733 84.001 1.00 42.30 240 MET C O 1
ATOM 9960 N N . LEU C 1 237 ? 17.123 42.733 84.038 1.00 33.42 241 LEU C N 1
ATOM 9961 C CA . LEU C 1 237 ? 17.643 41.592 84.782 1.00 33.67 241 LEU C CA 1
ATOM 9962 C C . LEU C 1 237 ? 18.641 40.819 83.937 1.00 36.04 241 LEU C C 1
ATOM 9963 O O . LEU C 1 237 ? 19.691 40.396 84.433 1.00 37.25 241 LEU C O 1
ATOM 9968 N N . SER C 1 238 ? 18.344 40.655 82.647 1.00 37.92 242 SER C N 1
ATOM 9969 C CA . SER C 1 238 ? 19.256 39.905 81.784 1.00 36.26 242 SER C CA 1
ATOM 9970 C C . SER C 1 238 ? 20.610 40.603 81.677 1.00 36.83 242 SER C C 1
ATOM 9971 O O . SER C 1 238 ? 21.639 39.937 81.532 1.00 37.26 242 SER C O 1
ATOM 9974 N N . CYS C 1 239 ? 20.637 41.930 81.787 1.00 36.28 243 CYS C N 1
ATOM 9975 C CA . CYS C 1 239 ? 21.877 42.698 81.721 1.00 37.84 243 CYS C CA 1
ATOM 9976 C C . CYS C 1 239 ? 22.591 42.811 83.062 1.00 39.15 243 CYS C C 1
ATOM 9977 O O . CYS C 1 239 ? 23.578 43.556 83.154 1.00 39.56 243 CYS C O 1
ATOM 9980 N N . ASP C 1 240 ? 22.092 42.141 84.109 1.00 43.18 244 ASP C N 1
ATOM 9981 C CA . ASP C 1 240 ? 22.728 42.156 85.437 1.00 44.06 244 ASP C CA 1
ATOM 9982 C C . ASP C 1 240 ? 22.751 43.567 86.024 1.00 43.12 244 ASP C C 1
ATOM 9983 O O . ASP C 1 240 ? 23.714 43.965 86.687 1.00 43.62 244 ASP C O 1
ATOM 9988 N N . TYR C 1 241 ? 21.675 44.332 85.787 1.00 42.94 245 TYR C N 1
ATOM 9989 C CA . TYR C 1 241 ? 21.718 45.765 86.066 1.00 45.13 245 TYR C CA 1
ATOM 9990 C C . TYR C 1 241 ? 22.001 46.049 87.537 1.00 46.51 245 TYR C C 1
ATOM 9991 O O . TYR C 1 241 ? 22.625 47.068 87.861 1.00 49.01 245 TYR C O 1
ATOM 10000 N N . GLN C 1 242 ? 21.564 45.155 88.431 1.00 46.37 246 GLN C N 1
ATOM 10001 C CA . GLN C 1 242 ? 21.739 45.356 89.863 1.00 51.39 246 GLN C CA 1
ATOM 10002 C C . GLN C 1 242 ? 23.208 45.346 90.272 1.00 49.99 246 GLN C C 1
ATOM 10003 O O . GLN C 1 242 ? 23.557 45.930 91.301 1.00 49.09 246 GLN C O 1
ATOM 10005 N N . ASN C 1 243 ? 24.079 44.720 89.487 1.00 50.25 247 ASN C N 1
ATOM 10006 C CA . ASN C 1 243 ? 25.492 44.644 89.819 1.00 51.62 247 ASN C CA 1
ATOM 10007 C C . ASN C 1 243 ? 26.332 45.717 89.142 1.00 50.87 247 ASN C C 1
ATOM 10008 O O . ASN C 1 243 ? 27.557 45.589 89.110 1.00 52.47 247 ASN C O 1
ATOM 10013 N N . PHE C 1 244 ? 25.716 46.761 88.593 1.00 49.00 248 PHE C N 1
ATOM 10014 C CA . PHE C 1 244 ? 26.469 47.844 87.975 1.00 46.98 248 PHE C CA 1
ATOM 10015 C C . PHE C 1 244 ? 25.895 49.183 88.420 1.00 51.55 248 PHE C C 1
ATOM 10016 O O . PHE C 1 244 ? 24.672 49.361 88.463 1.00 50.70 248 PHE C O 1
ATOM 10024 N N . ASP C 1 245 ? 26.780 50.114 88.762 1.00 53.66 249 ASP C N 1
ATOM 10025 C CA . ASP C 1 245 ? 26.396 51.472 89.144 1.00 56.62 249 ASP C CA 1
ATOM 10026 C C . ASP C 1 245 ? 26.694 52.361 87.942 1.00 55.72 249 ASP C C 1
ATOM 10027 O O . ASP C 1 245 ? 27.830 52.803 87.748 1.00 55.65 249 ASP C O 1
ATOM 10029 N N . VAL C 1 246 ? 25.671 52.599 87.123 1.00 52.77 250 VAL C N 1
ATOM 10030 C CA . VAL C 1 246 ? 25.820 53.318 85.862 1.00 48.78 250 VAL C CA 1
ATOM 10031 C C . VAL C 1 246 ? 25.619 54.803 86.142 1.00 50.67 250 VAL C C 1
ATOM 10032 O O . VAL C 1 246 ? 24.493 55.271 86.315 1.00 52.28 250 VAL C O 1
ATOM 10036 N N . THR C 1 247 ? 26.722 55.544 86.178 1.00 49.95 251 THR C N 1
ATOM 10037 C CA . THR C 1 247 ? 26.697 56.973 86.442 1.00 50.87 251 THR C CA 1
ATOM 10038 C C . THR C 1 247 ? 26.348 57.747 85.173 1.00 51.51 251 THR C C 1
ATOM 10039 O O . THR C 1 247 ? 26.330 57.206 84.063 1.00 48.58 251 THR C O 1
ATOM 10043 N N . GLU C 1 248 ? 26.078 59.042 85.353 1.00 45.60 252 GLU C N 1
ATOM 10044 C CA . GLU C 1 248 ? 25.876 59.919 84.205 1.00 44.96 252 GLU C CA 1
ATOM 10045 C C . GLU C 1 248 ? 27.096 59.904 83.296 1.00 42.09 252 GLU C C 1
ATOM 10046 O O . GLU C 1 248 ? 26.965 59.887 82.068 1.00 42.28 252 GLU C O 1
ATOM 10048 N N . GLU C 1 249 ? 28.293 59.896 83.881 1.00 39.60 253 GLU C N 1
ATOM 10049 C CA . GLU C 1 249 ? 29.490 59.934 83.052 1.00 44.93 253 GLU C CA 1
ATOM 10050 C C . GLU C 1 249 ? 29.690 58.625 82.287 1.00 42.43 253 GLU C C 1
ATOM 10051 O O . GLU C 1 249 ? 30.202 58.650 81.161 1.00 40.83 253 GLU C O 1
ATOM 10057 N N . ASN C 1 250 ? 29.282 57.491 82.872 1.00 41.02 254 ASN C N 1
ATOM 10058 C CA . ASN C 1 250 ? 29.256 56.219 82.142 1.00 40.00 254 ASN C CA 1
ATOM 10059 C C . ASN C 1 250 ? 28.376 56.313 80.903 1.00 39.90 254 ASN C C 1
ATOM 10060 O O . ASN C 1 250 ? 28.746 55.849 79.812 1.00 35.46 254 ASN C O 1
ATOM 10065 N N . VAL C 1 251 ? 27.168 56.852 81.076 1.00 38.27 255 VAL C N 1
ATOM 10066 C CA . VAL C 1 251 ? 26.243 57.020 79.964 1.00 38.89 255 VAL C CA 1
ATOM 10067 C C . VAL C 1 251 ? 26.864 57.887 78.883 1.00 39.54 255 VAL C C 1
ATOM 10068 O O . VAL C 1 251 ? 26.762 57.583 77.687 1.00 36.94 255 VAL C O 1
ATOM 10072 N N . ARG C 1 252 ? 27.495 58.996 79.286 1.00 37.32 256 ARG C N 1
ATOM 10073 C CA . ARG C 1 252 ? 28.092 59.909 78.318 1.00 35.22 256 ARG C CA 1
ATOM 10074 C C . ARG C 1 252 ? 29.267 59.264 77.591 1.00 35.20 256 ARG C C 1
ATOM 10075 O O . ARG C 1 252 ? 29.462 59.498 76.391 1.00 36.95 256 ARG C O 1
ATOM 10083 N N . ARG C 1 253 ? 30.077 58.471 78.297 1.00 35.67 257 ARG C N 1
ATOM 10084 C CA . ARG C 1 253 ? 31.237 57.865 77.646 1.00 37.55 257 ARG C CA 1
ATOM 10085 C C . ARG C 1 253 ? 30.806 56.807 76.643 1.00 35.17 257 ARG C C 1
ATOM 10086 O O . ARG C 1 253 ? 31.417 56.670 75.574 1.00 34.01 257 ARG C O 1
ATOM 10094 N N . SER C 1 254 ? 29.754 56.052 76.979 1.00 33.19 258 SER C N 1
ATOM 10095 C CA . SER C 1 254 ? 29.238 55.032 76.073 1.00 32.83 258 SER C CA 1
ATOM 10096 C C . SER C 1 254 ? 28.704 55.659 74.791 1.00 35.01 258 SER C C 1
ATOM 10097 O O . SER C 1 254 ? 29.050 55.234 73.680 1.00 33.53 258 SER C O 1
ATOM 10100 N N . ARG C 1 255 ? 27.855 56.680 74.922 1.00 30.65 259 ARG C N 1
ATOM 10101 C CA . ARG C 1 255 ? 27.325 57.315 73.724 1.00 30.21 259 ARG C CA 1
ATOM 10102 C C . ARG C 1 255 ? 28.436 57.978 72.922 1.00 32.94 259 ARG C C 1
ATOM 10103 O O . ARG C 1 255 ? 28.424 57.926 71.687 1.00 33.63 259 ARG C O 1
ATOM 10111 N N . ARG C 1 256 ? 29.411 58.587 73.604 1.00 31.51 260 ARG C N 1
ATOM 10112 C CA . ARG C 1 256 ? 30.501 59.261 72.896 1.00 31.91 260 ARG C CA 1
ATOM 10113 C C . ARG C 1 256 ? 31.309 58.276 72.046 1.00 31.72 260 ARG C C 1
ATOM 10114 O O . ARG C 1 256 ? 31.588 58.529 70.869 1.00 31.26 260 ARG C O 1
ATOM 10122 N N . ALA C 1 257 ? 31.694 57.147 72.630 1.00 30.33 261 ALA C N 1
ATOM 10123 C CA . ALA C 1 257 ? 32.418 56.135 71.867 1.00 32.87 261 ALA C CA 1
ATOM 10124 C C . ALA C 1 257 ? 31.554 55.519 70.772 1.00 31.78 261 ALA C C 1
ATOM 10125 O O . ALA C 1 257 ? 32.072 55.153 69.710 1.00 28.35 261 ALA C O 1
ATOM 10127 N N . TYR C 1 258 ? 30.243 55.393 71.004 1.00 28.73 262 TYR C N 1
ATOM 10128 C CA . TYR C 1 258 ? 29.356 54.855 69.977 1.00 28.87 262 TYR C CA 1
ATOM 10129 C C . TYR C 1 258 ? 29.310 55.793 68.775 1.00 29.82 262 TYR C C 1
ATOM 10130 O O . TYR C 1 258 ? 29.494 55.367 67.625 1.00 31.43 262 TYR C O 1
ATOM 10139 N N . PHE C 1 259 ? 29.103 57.090 69.030 1.00 27.49 263 PHE C N 1
ATOM 10140 C CA . PHE C 1 259 ? 29.181 58.071 67.957 1.00 28.68 263 PHE C CA 1
ATOM 10141 C C . PHE C 1 259 ? 30.554 58.051 67.300 1.00 27.03 263 PHE C C 1
ATOM 10142 O O . PHE C 1 259 ? 30.666 58.136 66.072 1.00 30.18 263 PHE C O 1
ATOM 10150 N N . ALA C 1 260 ? 31.612 57.947 68.098 1.00 29.56 264 ALA C N 1
ATOM 10151 C CA . ALA C 1 260 ? 32.943 57.901 67.506 1.00 27.28 264 ALA C CA 1
ATOM 10152 C C . ALA C 1 260 ? 33.088 56.694 66.582 1.00 30.95 264 ALA C C 1
ATOM 10153 O O . ALA C 1 260 ? 33.742 56.773 65.538 1.00 33.41 264 ALA C O 1
ATOM 10155 N N . ASN C 1 261 ? 32.487 55.564 66.945 1.00 29.34 265 ASN C N 1
ATOM 10156 C CA . ASN C 1 261 ? 32.596 54.406 66.068 1.00 26.78 265 ASN C CA 1
ATOM 10157 C C . ASN C 1 261 ? 31.698 54.513 64.844 1.00 24.87 265 ASN C C 1
ATOM 10158 O O . ASN C 1 261 ? 32.009 53.894 63.824 1.00 27.34 265 ASN C O 1
ATOM 10163 N N . ILE C 1 262 ? 30.624 55.312 64.891 1.00 25.58 266 ILE C N 1
ATOM 10164 C CA . ILE C 1 262 ? 29.954 55.677 63.641 1.00 28.88 266 ILE C CA 1
ATOM 10165 C C . ILE C 1 262 ? 30.917 56.447 62.734 1.00 29.92 266 ILE C C 1
ATOM 10166 O O . ILE C 1 262 ? 30.951 56.231 61.518 1.00 27.61 266 ILE C O 1
ATOM 10171 N N . SER C 1 263 ? 31.709 57.362 63.309 1.00 30.19 267 SER C N 1
ATOM 10172 C CA . SER C 1 263 ? 32.694 58.099 62.515 1.00 31.72 267 SER C CA 1
ATOM 10173 C C . SER C 1 263 ? 33.814 57.199 62.014 1.00 28.80 267 SER C C 1
ATOM 10174 O O . SER C 1 263 ? 34.334 57.411 60.910 1.00 29.74 267 SER C O 1
ATOM 10177 N N . TYR C 1 264 ? 34.209 56.209 62.821 1.00 25.23 268 TYR C N 1
ATOM 10178 C CA . TYR C 1 264 ? 35.124 55.167 62.370 1.00 26.83 268 TYR C CA 1
ATOM 10179 C C . TYR C 1 264 ? 34.583 54.450 61.126 1.00 27.57 268 TYR C C 1
ATOM 10180 O O . TYR C 1 264 ? 35.312 54.245 60.143 1.00 28.46 268 TYR C O 1
ATOM 10189 N N . LEU C 1 265 ? 33.305 54.054 61.157 1.00 25.70 269 LEU C N 1
ATOM 10190 C CA . LEU C 1 265 ? 32.665 53.440 59.996 1.00 26.07 269 LEU C CA 1
ATOM 10191 C C . LEU C 1 265 ? 32.548 54.412 58.833 1.00 27.92 269 LEU C C 1
ATOM 10192 O O . LEU C 1 265 ? 32.700 54.014 57.672 1.00 24.34 269 LEU C O 1
ATOM 10197 N N . ASP C 1 266 ? 32.312 55.691 59.116 1.00 26.60 270 ASP C N 1
ATOM 10198 C CA . ASP C 1 266 ? 32.165 56.647 58.021 1.00 27.08 270 ASP C CA 1
ATOM 10199 C C . ASP C 1 266 ? 33.436 56.748 57.189 1.00 29.44 270 ASP C C 1
ATOM 10200 O O . ASP C 1 266 ? 33.375 56.891 55.959 1.00 30.97 270 ASP C O 1
ATOM 10205 N N . GLU C 1 267 ? 34.598 56.687 57.841 1.00 27.40 271 GLU C N 1
ATOM 10206 C CA . GLU C 1 267 ? 35.857 56.723 57.102 1.00 31.57 271 GLU C CA 1
ATOM 10207 C C . GLU C 1 267 ? 35.985 55.509 56.188 1.00 29.72 271 GLU C C 1
ATOM 10208 O O . GLU C 1 267 ? 36.463 55.627 55.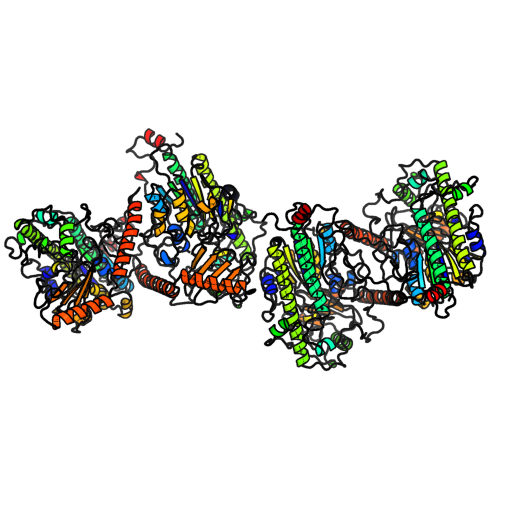057 1.00 28.22 271 GLU C O 1
ATOM 10214 N N . LYS C 1 268 ? 35.513 54.341 56.645 1.00 26.42 272 LYS C N 1
ATOM 10215 C CA . LYS C 1 268 ? 35.557 53.138 55.814 1.00 27.34 272 LYS C CA 1
ATOM 10216 C C . LYS C 1 268 ? 34.553 53.209 54.676 1.00 28.90 272 LYS C C 1
ATOM 10217 O O . LYS C 1 268 ? 34.806 52.673 53.593 1.00 30.12 272 LYS C O 1
ATOM 10223 N N . VAL C 1 269 ? 33.400 53.830 54.904 1.00 26.75 273 VAL C N 1
ATOM 10224 C CA . VAL C 1 269 ? 32.468 54.064 53.805 1.00 27.39 273 VAL C CA 1
ATOM 10225 C C . VAL C 1 269 ? 33.141 54.904 52.728 1.00 28.11 273 VAL C C 1
ATOM 10226 O O . VAL C 1 269 ? 32.983 54.655 51.529 1.00 26.78 273 VAL C O 1
ATOM 10230 N N . GLY C 1 270 ? 33.895 55.920 53.137 1.00 29.45 274 GLY C N 1
ATOM 10231 C CA . GLY C 1 270 ? 34.543 56.767 52.153 1.00 27.92 274 GLY C CA 1
ATOM 10232 C C . GLY C 1 270 ? 35.619 56.018 51.390 1.00 30.69 274 GLY C C 1
ATOM 10233 O O . GLY C 1 270 ? 35.819 56.251 50.193 1.00 31.44 274 GLY C O 1
ATOM 10234 N N . GLU C 1 271 ? 36.322 55.106 52.070 1.00 30.90 275 GLU C N 1
ATOM 10235 C CA . GLU C 1 271 ? 37.310 54.265 51.384 1.00 31.88 275 GLU C CA 1
ATOM 10236 C C . GLU C 1 271 ? 36.665 53.448 50.275 1.00 28.47 275 GLU C C 1
ATOM 10237 O O . GLU C 1 271 ? 37.205 53.364 49.166 1.00 28.08 275 GLU C O 1
ATOM 10243 N N . LEU C 1 272 ? 35.529 52.793 50.571 1.00 27.50 276 LEU C N 1
ATOM 10244 C CA . LEU C 1 272 ? 34.841 51.997 49.550 1.00 27.30 276 LEU C CA 1
ATOM 10245 C C . LEU C 1 272 ? 34.377 52.863 48.379 1.00 29.13 276 LEU C C 1
ATOM 10246 O O . LEU C 1 272 ? 34.542 52.487 47.214 1.00 26.87 276 LEU C O 1
ATOM 10251 N N . ILE C 1 273 ? 33.736 53.998 48.673 1.00 25.81 277 ILE C N 1
ATOM 10252 C CA . ILE C 1 273 ? 33.304 54.908 47.610 1.00 31.09 277 ILE C CA 1
ATOM 10253 C C . ILE C 1 273 ? 34.488 55.353 46.758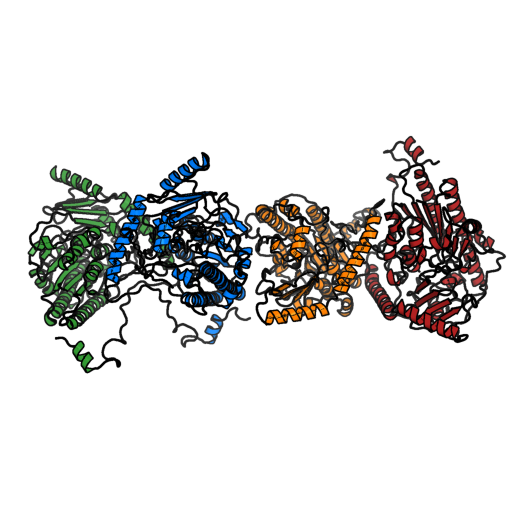 1.00 30.18 277 ILE C C 1
ATOM 10254 O O . ILE C 1 273 ? 34.391 55.435 45.524 1.00 32.79 277 ILE C O 1
ATOM 10259 N N . ASP C 1 274 ? 35.604 55.700 47.407 1.00 31.03 278 ASP C N 1
ATOM 10260 C CA . ASP C 1 274 ? 36.826 56.057 46.688 1.00 29.21 278 ASP C CA 1
ATOM 10261 C C . ASP C 1 274 ? 37.269 54.931 45.755 1.00 28.30 278 ASP C C 1
ATOM 10262 O O . ASP C 1 274 ? 37.564 55.162 44.573 1.00 27.64 278 ASP C O 1
ATOM 10267 N N . THR C 1 275 ? 37.316 53.693 46.266 1.00 29.63 279 THR C N 1
ATOM 10268 C CA . THR C 1 275 ? 37.684 52.580 45.395 1.00 28.77 279 THR C CA 1
ATOM 10269 C C . THR C 1 275 ? 36.731 52.469 44.210 1.00 29.83 279 THR C C 1
ATOM 10270 O O . THR C 1 275 ? 37.175 52.293 43.070 1.00 29.81 279 THR C O 1
ATOM 10274 N N . LEU C 1 276 ? 35.422 52.595 44.447 1.00 27.94 280 LEU C N 1
ATOM 10275 C CA . LEU C 1 276 ? 34.476 52.517 43.336 1.00 30.92 280 LEU C CA 1
ATOM 10276 C C . LEU C 1 276 ? 34.718 53.648 42.344 1.00 31.43 280 LEU C C 1
ATOM 10277 O O . LEU C 1 276 ? 34.592 53.461 41.130 1.00 30.24 280 LEU C O 1
ATOM 10282 N N . THR C 1 277 ? 35.084 54.822 42.849 1.00 30.26 281 THR C N 1
ATOM 10283 C CA . THR C 1 277 ? 35.273 55.972 41.975 1.00 31.41 281 THR C CA 1
ATOM 10284 C C . THR C 1 277 ? 36.510 55.807 41.103 1.00 33.48 281 THR C C 1
ATOM 10285 O O . THR C 1 277 ? 36.455 56.028 39.891 1.00 35.28 281 THR C O 1
ATOM 10289 N N . ARG C 1 278 ? 37.638 55.417 41.700 1.00 31.02 282 ARG C N 1
ATOM 10290 C CA . ARG C 1 278 ? 38.876 55.343 40.930 1.00 34.71 282 ARG C CA 1
ATOM 10291 C C . ARG C 1 278 ? 38.920 54.119 40.021 1.00 36.57 282 ARG C C 1
ATOM 10292 O O . ARG C 1 278 ? 39.640 54.134 39.023 1.00 35.78 282 ARG C O 1
ATOM 10300 N N . THR C 1 279 ? 38.192 53.045 40.351 1.00 31.78 283 THR C N 1
ATOM 10301 C CA . THR C 1 279 ? 38.095 51.921 39.425 1.00 31.53 283 THR C CA 1
ATOM 10302 C C . THR C 1 279 ? 37.039 52.144 38.351 1.00 31.31 283 THR C C 1
ATOM 10303 O O . THR C 1 279 ? 36.857 51.268 37.502 1.00 34.68 283 THR C O 1
ATOM 10307 N N . ARG C 1 280 ? 36.309 53.252 38.416 1.00 30.90 284 ARG C N 1
ATOM 10308 C CA . ARG C 1 280 ? 35.273 53.603 37.458 1.00 42.02 284 ARG C CA 1
ATOM 10309 C C . ARG C 1 280 ? 34.107 52.620 37.485 1.00 40.77 284 ARG C C 1
ATOM 10310 O O . ARG C 1 280 ? 33.486 52.362 36.459 1.00 42.25 284 ARG C O 1
ATOM 10318 N N . MET C 1 281 ? 33.785 52.070 38.656 1.00 35.24 285 MET C N 1
ATOM 10319 C CA . MET C 1 281 ? 32.592 51.255 38.808 1.00 33.22 285 MET C CA 1
ATOM 10320 C C . MET C 1 281 ? 31.439 51.996 39.476 1.00 33.73 285 MET C C 1
ATOM 10321 O O . MET C 1 281 ? 30.317 51.480 39.482 1.00 35.88 285 MET C O 1
ATOM 10326 N N . LEU C 1 282 ? 31.682 53.206 39.984 1.00 32.81 286 LEU C N 1
ATOM 10327 C CA . LEU C 1 282 ? 30.706 53.888 40.831 1.00 36.35 286 LEU C CA 1
ATOM 10328 C C . LEU C 1 282 ? 29.380 54.116 40.111 1.00 39.03 286 LEU C C 1
ATOM 10329 O O . LEU C 1 282 ? 28.304 53.870 40.677 1.00 37.34 286 LEU C O 1
ATOM 10334 N N . ASP C 1 283 ? 29.433 54.559 38.857 1.00 38.53 287 ASP C N 1
ATOM 10335 C CA . ASP C 1 283 ? 28.204 54.910 38.158 1.00 41.97 287 ASP C CA 1
ATOM 10336 C C . ASP C 1 283 ? 27.341 53.697 37.840 1.00 37.76 287 ASP C C 1
ATOM 10337 O O . ASP C 1 283 ? 26.140 53.857 37.619 1.00 34.86 287 ASP C O 1
ATOM 10342 N N . ASP C 1 284 ? 27.916 52.496 37.831 1.00 34.95 288 ASP C N 1
ATOM 10343 C CA . ASP C 1 284 ? 27.178 51.279 37.530 1.00 38.27 288 ASP C CA 1
ATOM 10344 C C . ASP C 1 284 ? 26.858 50.465 38.785 1.00 36.50 288 ASP C C 1
ATOM 10345 O O . ASP C 1 284 ? 26.538 49.278 38.673 1.00 33.37 288 ASP C O 1
ATOM 10350 N N . THR C 1 285 ? 26.937 51.071 39.971 1.00 34.33 289 THR C N 1
ATOM 10351 C CA . THR C 1 285 ? 26.852 50.320 41.219 1.00 32.78 289 THR C CA 1
ATOM 10352 C C . THR C 1 285 ? 25.742 50.877 42.104 1.00 34.46 289 THR C C 1
ATOM 10353 O O . THR C 1 285 ? 25.731 52.075 42.434 1.00 34.28 289 THR C O 1
ATOM 10357 N N . LEU C 1 286 ? 24.809 50.014 42.479 1.00 31.74 290 LEU C N 1
ATOM 10358 C CA . LEU C 1 286 ? 23.859 50.351 43.533 1.00 32.48 290 LEU C CA 1
ATOM 10359 C C . LEU C 1 286 ? 24.549 50.208 44.880 1.00 31.78 290 LEU C C 1
ATOM 10360 O O . LEU C 1 286 ? 25.352 49.291 45.088 1.00 31.76 290 LEU C O 1
ATOM 10365 N N . ILE C 1 287 ? 24.269 51.134 45.792 1.00 30.35 291 ILE C N 1
ATOM 10366 C CA . ILE C 1 287 ? 24.846 51.096 47.131 1.00 26.15 291 ILE C CA 1
ATOM 10367 C C . ILE C 1 287 ? 23.705 51.106 48.141 1.00 28.20 291 ILE C C 1
ATOM 10368 O O . ILE C 1 287 ? 22.878 52.029 48.143 1.00 29.89 291 ILE C O 1
ATOM 10373 N N . LEU C 1 288 ? 23.654 50.081 48.987 1.00 26.74 292 LEU C N 1
ATOM 10374 C CA . LEU C 1 288 ? 22.652 49.969 50.044 1.00 31.18 292 LEU C CA 1
ATOM 10375 C C . LEU C 1 288 ? 23.340 50.083 51.390 1.00 31.92 292 LEU C C 1
ATOM 10376 O O . LEU C 1 288 ? 24.353 49.425 51.619 1.00 34.67 292 LEU C O 1
ATOM 10381 N N . PHE C 1 289 ? 22.811 50.931 52.266 1.00 26.64 293 PHE C N 1
ATOM 10382 C CA . PHE C 1 289 ? 23.317 51.053 53.624 1.00 23.84 293 PHE C CA 1
ATOM 10383 C C . PHE C 1 289 ? 22.226 50.548 54.559 1.00 25.66 293 PHE C C 1
ATOM 10384 O O . PHE C 1 289 ? 21.069 50.954 54.430 1.00 25.78 293 PHE C O 1
ATOM 10392 N N . CYS C 1 290 ? 22.583 49.652 55.478 1.00 26.94 294 CYS C N 1
ATOM 10393 C CA . CYS C 1 290 ? 21.571 48.979 56.284 1.00 30.45 294 CYS C CA 1
ATOM 10394 C C . CYS C 1 290 ? 22.192 48.530 57.605 1.00 29.33 294 CYS C C 1
ATOM 10395 O O . CYS C 1 290 ? 23.410 48.580 57.795 1.00 24.69 294 CYS C O 1
ATOM 10398 N N . SER C 1 291 ? 21.332 48.104 58.530 1.00 28.05 295 SER C N 1
ATOM 10399 C CA . SER C 1 291 ? 21.777 47.572 59.812 1.00 25.10 295 SER C CA 1
ATOM 10400 C C . SER C 1 291 ? 20.836 46.451 60.241 1.00 27.47 295 SER C C 1
ATOM 10401 O O . SER C 1 291 ? 19.704 46.360 59.766 1.00 27.73 295 SER C O 1
ATOM 10404 N N . ASP C 1 292 ? 21.306 45.604 61.174 1.00 25.17 296 ASP C N 1
ATOM 10405 C CA . ASP C 1 292 ? 20.480 44.475 61.595 1.00 24.29 296 ASP C CA 1
ATOM 10406 C C . ASP C 1 292 ? 19.457 44.858 62.678 1.00 25.31 296 ASP C C 1
ATOM 10407 O O . ASP C 1 292 ? 18.299 44.421 62.612 1.00 25.74 296 ASP C O 1
ATOM 10412 N N . HIS C 1 293 ? 19.854 45.662 63.667 1.00 27.82 297 HIS C N 1
ATOM 10413 C CA . HIS C 1 293 ? 18.984 46.161 64.737 1.00 26.97 297 HIS C CA 1
ATOM 10414 C C . HIS C 1 293 ? 19.633 47.423 65.286 1.00 27.96 297 HIS C C 1
ATOM 10415 O O . HIS C 1 293 ? 20.752 47.775 64.913 1.00 26.25 297 HIS C O 1
ATOM 10422 N N . GLY C 1 294 ? 18.945 48.085 66.209 1.00 23.77 298 GLY C N 1
ATOM 10423 C CA . GLY C 1 294 ? 19.458 49.289 66.820 1.00 24.70 298 GLY C CA 1
ATOM 10424 C C . GLY C 1 294 ? 20.099 49.058 68.178 1.00 27.07 298 GLY C C 1
ATOM 10425 O O . GLY C 1 294 ? 20.527 47.950 68.518 1.00 27.43 298 GLY C O 1
ATOM 10426 N N . ASP C 1 295 ? 20.142 50.135 68.977 1.00 25.81 299 ASP C N 1
ATOM 10427 C CA . ASP C 1 295 ? 20.721 50.145 70.317 1.00 26.32 299 ASP C CA 1
ATOM 10428 C C . ASP C 1 295 ? 19.989 51.228 71.098 1.00 26.36 299 ASP C C 1
ATOM 10429 O O . ASP C 1 295 ? 19.941 52.378 70.653 1.00 29.13 299 ASP C O 1
ATOM 10434 N N . MET C 1 296 ? 19.416 50.866 72.248 1.00 25.98 300 MET C N 1
ATOM 10435 C CA . MET C 1 296 ? 18.677 51.865 73.029 1.00 29.09 300 MET C CA 1
ATOM 10436 C C . MET C 1 296 ? 19.579 52.994 73.529 1.00 31.46 300 MET C C 1
ATOM 10437 O O . MET C 1 296 ? 19.097 54.119 73.765 1.00 32.27 300 MET C O 1
ATOM 10442 N N . LEU C 1 297 ? 20.875 52.722 73.714 1.00 31.22 301 LEU C N 1
ATOM 10443 C CA . LEU C 1 297 ? 21.863 53.759 74.053 1.00 32.50 301 LEU C CA 1
ATOM 10444 C C . LEU C 1 297 ? 21.471 54.517 75.322 1.00 30.39 301 LEU C C 1
ATOM 10445 O O . LEU C 1 297 ? 21.631 55.735 75.418 1.00 30.38 301 LEU C O 1
ATOM 10450 N N . GLY C 1 298 ? 20.968 53.792 76.307 1.00 29.86 302 GLY C N 1
ATOM 10451 C CA . GLY C 1 298 ? 20.574 54.390 77.559 1.00 28.48 302 GLY C CA 1
ATOM 10452 C C . GLY C 1 298 ? 19.174 54.960 77.593 1.00 32.39 302 GLY C C 1
ATOM 10453 O O . GLY C 1 298 ? 18.712 55.341 78.675 1.00 33.32 302 GLY C O 1
ATOM 10454 N N . GLU C 1 299 ? 18.492 55.077 76.452 1.00 30.73 303 GLU C N 1
ATOM 10455 C CA . GLU C 1 299 ? 17.147 55.627 76.472 1.00 33.80 303 GLU C CA 1
ATOM 10456 C C . GLU C 1 299 ? 16.250 54.734 77.317 1.00 34.17 303 GLU C C 1
ATOM 10457 O O . GLU C 1 299 ? 16.301 53.512 77.207 1.00 32.24 303 GLU C O 1
ATOM 10463 N N . ARG C 1 300 ? 15.446 55.346 78.189 1.00 35.14 304 ARG C N 1
ATOM 10464 C CA . ARG C 1 300 ? 14.593 54.643 79.148 1.00 33.88 304 ARG C CA 1
ATOM 10465 C C . ARG C 1 300 ? 15.387 53.877 80.191 1.00 35.11 304 ARG C C 1
ATOM 10466 O O . ARG C 1 300 ? 14.794 53.104 80.971 1.00 39.67 304 ARG C O 1
ATOM 10474 N N . GLY C 1 301 ? 16.704 54.054 80.235 1.00 33.97 305 GLY C N 1
ATOM 10475 C CA . GLY C 1 301 ? 17.539 53.234 81.078 1.00 34.81 305 GLY C CA 1
ATOM 10476 C C . GLY C 1 301 ? 17.970 51.928 80.450 1.00 36.46 305 GLY C C 1
ATOM 10477 O O . GLY C 1 301 ? 18.667 51.146 81.101 1.00 37.09 305 GLY C O 1
ATOM 10478 N N . LEU C 1 302 ? 17.594 51.669 79.208 1.00 35.42 306 LEU C N 1
ATOM 10479 C CA . LEU C 1 302 ? 17.937 50.410 78.559 1.00 31.81 306 LEU C CA 1
ATOM 10480 C C . LEU C 1 302 ? 19.134 50.606 77.639 1.00 33.23 306 LEU C C 1
ATOM 10481 O O . LEU C 1 302 ? 19.366 51.696 77.114 1.00 32.04 306 LEU C O 1
ATOM 10486 N N . TRP C 1 303 ? 19.891 49.533 77.447 1.00 31.33 307 TRP C N 1
ATOM 10487 C CA . TRP C 1 303 ? 20.993 49.479 76.511 1.00 30.79 307 TRP C CA 1
ATOM 10488 C C . TRP C 1 303 ? 20.768 48.302 75.576 1.00 29.85 307 TRP C C 1
ATOM 10489 O O . TRP C 1 303 ? 19.974 47.399 75.869 1.00 30.64 307 TRP C O 1
ATOM 10500 N N . PHE C 1 304 ? 21.458 48.340 74.436 1.00 29.45 308 PHE C N 1
ATOM 10501 C CA . PHE C 1 304 ? 21.454 47.221 73.491 1.00 27.58 308 PHE C CA 1
ATOM 10502 C C . PHE C 1 304 ? 20.085 47.074 72.837 1.00 30.54 308 PHE C C 1
ATOM 10503 O O . PHE C 1 304 ? 19.423 48.081 72.535 1.00 28.51 308 PHE C O 1
ATOM 10511 N N . LYS C 1 305 ? 19.645 45.843 72.584 1.00 30.06 309 LYS C N 1
ATOM 10512 C CA . LYS C 1 305 ? 18.452 45.658 71.764 1.00 27.61 309 LYS C CA 1
ATOM 10513 C C . LYS C 1 305 ? 17.443 44.748 72.468 1.00 27.97 309 LYS C C 1
ATOM 10514 O O . LYS C 1 305 ? 17.081 45.019 73.619 1.00 31.82 309 LYS C O 1
ATOM 10520 N N . MET C 1 306 ? 16.940 43.709 71.789 1.00 26.38 310 MET C N 1
ATOM 10521 C CA . MET C 1 306 ? 16.009 42.741 72.370 1.00 27.83 310 MET C CA 1
ATOM 10522 C C . MET C 1 306 ? 14.627 43.330 72.686 1.00 29.27 310 MET C C 1
ATOM 10523 O O . MET C 1 306 ? 13.860 42.743 73.464 1.00 30.69 310 MET C O 1
ATOM 10528 N N . ASN C 1 307 ? 14.252 44.462 72.102 1.00 26.57 311 ASN C N 1
ATOM 10529 C CA . ASN C 1 307 ? 12.920 44.986 72.342 1.00 29.07 311 ASN C CA 1
ATOM 10530 C C . ASN C 1 307 ? 12.468 45.765 71.122 1.00 29.57 311 ASN C C 1
ATOM 10531 O O . ASN C 1 307 ? 13.222 45.959 70.166 1.00 29.05 311 ASN C O 1
ATOM 10536 N N . PHE C 1 308 ? 11.206 46.197 71.167 1.00 25.95 312 PHE C N 1
ATOM 10537 C CA . PHE C 1 308 ? 10.551 46.823 70.034 1.00 28.01 312 PHE C CA 1
ATOM 10538 C C . PHE C 1 308 ? 10.463 48.332 70.171 1.00 29.98 312 PHE C C 1
ATOM 10539 O O . PHE C 1 308 ? 9.805 48.978 69.349 1.00 32.39 312 PHE C O 1
ATOM 10547 N N . PHE C 1 309 ? 11.069 48.904 71.204 1.00 28.87 313 PHE C N 1
ATOM 10548 C CA . PHE C 1 309 ? 11.108 50.357 71.289 1.00 30.12 313 PHE C CA 1
ATOM 10549 C C . PHE C 1 309 ? 11.921 50.902 70.112 1.00 27.88 313 PHE C C 1
ATOM 10550 O O . PHE C 1 309 ? 12.737 50.198 69.525 1.00 30.06 313 PHE C O 1
ATOM 10558 N N . GLU C 1 310 ? 11.701 52.181 69.795 1.00 28.46 314 GLU C N 1
ATOM 10559 C CA . GLU C 1 310 ? 12.242 52.779 68.573 1.00 27.77 314 GLU C CA 1
ATOM 10560 C C . GLU C 1 310 ? 13.753 52.637 68.483 1.00 28.61 314 GLU C C 1
ATOM 10561 O O . GLU C 1 310 ? 14.286 52.281 67.428 1.00 28.28 314 GLU C O 1
ATOM 10567 N N . GLY C 1 311 ? 14.471 52.927 69.573 1.00 29.57 315 GLY C N 1
ATOM 10568 C CA . GLY C 1 311 ? 15.925 52.922 69.499 1.00 27.71 315 GLY C CA 1
ATOM 10569 C C . GLY C 1 311 ? 16.501 51.552 69.190 1.00 30.53 315 GLY C C 1
ATOM 10570 O O . GLY C 1 311 ? 17.518 51.448 68.504 1.00 28.87 315 GLY C O 1
ATOM 10571 N N . SER C 1 312 ? 15.832 50.489 69.652 1.00 29.85 316 SER C N 1
ATOM 10572 C CA . SER C 1 312 ? 16.240 49.114 69.395 1.00 28.82 316 SER C CA 1
ATOM 10573 C C . SER C 1 312 ? 15.692 48.575 68.081 1.00 29.90 316 SER C C 1
ATOM 10574 O O . SER C 1 312 ? 16.376 47.787 67.413 1.00 29.13 316 SER C O 1
ATOM 10577 N N . ALA C 1 313 ? 14.489 48.978 67.676 1.00 27.64 317 ALA C N 1
ATOM 10578 C CA . ALA C 1 313 ? 13.860 48.370 66.510 1.00 27.27 317 ALA C CA 1
ATOM 10579 C C . ALA C 1 313 ? 14.070 49.152 65.215 1.00 29.38 317 ALA C C 1
ATOM 10580 O O . ALA C 1 313 ? 13.977 48.554 64.133 1.00 26.35 317 ALA C O 1
ATOM 10582 N N . ARG C 1 314 ? 14.335 50.461 65.297 1.00 25.58 318 ARG C N 1
ATOM 10583 C CA . ARG C 1 314 ? 14.607 51.271 64.113 1.00 26.92 318 ARG C CA 1
ATOM 10584 C C . ARG C 1 314 ? 16.036 51.048 63.628 1.00 26.20 318 ARG C C 1
ATOM 10585 O O . ARG C 1 314 ? 16.982 51.113 64.418 1.00 25.33 318 ARG C O 1
ATOM 10593 N N . VAL C 1 315 ? 16.193 50.848 62.321 1.00 27.99 319 VAL C N 1
ATOM 10594 C CA . VAL C 1 315 ? 17.525 50.822 61.693 1.00 24.66 319 VAL C CA 1
ATOM 10595 C C . VAL C 1 315 ? 17.487 51.629 60.412 1.00 26.34 319 VAL C C 1
ATOM 10596 O O . VAL C 1 315 ? 16.475 51.651 59.701 1.00 28.91 319 VAL C O 1
ATOM 10600 N N . PRO C 1 316 ? 18.596 52.281 60.069 1.00 27.77 320 PRO C N 1
ATOM 10601 C CA . PRO C 1 316 ? 18.614 53.051 58.823 1.00 30.78 320 PRO C CA 1
ATOM 10602 C C . PRO C 1 316 ? 18.522 52.125 57.618 1.00 29.48 320 PRO C C 1
ATOM 10603 O O . PRO C 1 316 ? 18.865 50.946 57.672 1.00 26.62 320 PRO C O 1
ATOM 10607 N N . LEU C 1 317 ? 18.055 52.688 56.514 1.00 31.47 321 LEU C N 1
ATOM 10608 C CA . LEU C 1 317 ? 18.106 52.020 55.221 1.00 29.80 321 LEU C CA 1
ATOM 10609 C C . LEU C 1 317 ? 18.172 53.115 54.166 1.00 30.75 321 LEU C C 1
ATOM 10610 O O . LEU C 1 317 ? 17.370 54.055 54.204 1.00 29.89 321 LEU C O 1
ATOM 10615 N N . MET C 1 318 ? 19.130 52.992 53.246 1.00 29.04 322 MET C N 1
ATOM 10616 C CA . MET C 1 318 ? 19.317 53.927 52.142 1.00 28.56 322 MET C CA 1
ATOM 10617 C C . MET C 1 318 ? 19.736 53.138 50.914 1.00 31.93 322 MET C C 1
ATOM 10618 O O . MET C 1 318 ? 20.417 52.114 51.021 1.00 30.24 322 MET C O 1
ATOM 10623 N N . ILE C 1 319 ? 19.332 53.627 49.750 1.00 30.52 323 ILE C N 1
ATOM 10624 C CA . ILE C 1 319 ? 19.652 53.001 48.471 1.00 31.29 323 ILE C CA 1
ATOM 10625 C C . ILE C 1 319 ? 20.045 54.113 47.515 1.00 29.01 323 ILE C C 1
ATOM 10626 O O . ILE C 1 319 ? 19.333 55.118 47.416 1.00 26.46 323 ILE C O 1
ATOM 10631 N N . ALA C 1 320 ? 21.168 53.946 46.826 1.00 29.39 324 ALA C N 1
ATOM 10632 C CA . ALA C 1 320 ? 21.631 54.951 45.884 1.00 31.73 324 ALA C CA 1
ATOM 10633 C C . ALA C 1 320 ? 22.144 54.256 44.638 1.00 35.10 324 ALA C C 1
ATOM 10634 O O . ALA C 1 320 ? 22.552 53.092 44.683 1.00 31.01 324 ALA C O 1
ATOM 10636 N N . GLY C 1 321 ? 22.135 54.986 43.523 1.00 37.47 325 GLY C N 1
ATOM 10637 C CA . GLY C 1 321 ? 22.803 54.527 42.322 1.00 36.14 325 GLY C CA 1
ATOM 10638 C C . GLY C 1 321 ? 21.939 54.637 41.080 1.00 37.32 325 GLY C C 1
ATOM 10639 O O . GLY C 1 321 ? 20.939 55.370 41.050 1.00 35.24 325 GLY C O 1
ATOM 10640 N N . PRO C 1 322 ? 22.309 53.892 40.033 1.00 39.63 326 PRO C N 1
ATOM 10641 C CA . PRO C 1 322 ? 21.589 53.988 38.752 1.00 41.16 326 PRO C CA 1
ATOM 10642 C C . PRO C 1 322 ? 20.100 53.732 38.925 1.00 40.67 326 PRO C C 1
ATOM 10643 O O . PRO C 1 322 ? 19.692 52.742 39.538 1.00 37.55 326 PRO C O 1
ATOM 10647 N N . GLY C 1 323 ? 19.291 54.659 38.405 1.00 40.96 327 GLY C N 1
ATOM 10648 C CA . GLY C 1 323 ? 17.848 54.527 38.439 1.00 43.26 327 GLY C CA 1
ATOM 10649 C C . GLY C 1 323 ? 17.200 54.771 39.781 1.00 46.88 327 GLY C C 1
ATOM 10650 O O . GLY C 1 323 ? 16.010 54.488 39.937 1.00 50.34 327 GLY C O 1
ATOM 10651 N N . ILE C 1 324 ? 17.925 55.304 40.753 1.00 44.04 328 ILE C N 1
ATOM 10652 C CA . ILE C 1 324 ? 17.385 55.541 42.084 1.00 39.00 328 ILE C CA 1
ATOM 10653 C C . ILE C 1 324 ? 17.238 57.042 42.242 1.00 35.54 328 ILE C C 1
ATOM 10654 O O . ILE C 1 324 ? 18.237 57.765 42.296 1.00 33.32 328 ILE C O 1
ATOM 10659 N N . ALA C 1 325 ? 15.988 57.514 42.288 1.00 35.28 329 ALA C N 1
ATOM 10660 C CA . ALA C 1 325 ? 15.719 58.920 42.554 1.00 35.98 329 ALA C CA 1
ATOM 10661 C C . ALA C 1 325 ? 15.964 59.221 44.029 1.00 38.73 329 ALA C C 1
ATOM 10662 O O . ALA C 1 325 ? 15.445 58.511 44.892 1.00 42.34 329 ALA C O 1
ATOM 10664 N N . PRO C 1 326 ? 16.737 60.243 44.362 1.00 39.62 330 PRO C N 1
ATOM 10665 C CA . PRO C 1 326 ? 16.957 60.549 45.778 1.00 38.75 330 PRO C CA 1
ATOM 10666 C C . PRO C 1 326 ? 15.683 61.071 46.423 1.00 40.60 330 PRO C C 1
ATOM 10667 O O . PRO C 1 326 ? 14.814 61.643 45.760 1.00 38.17 330 PRO C O 1
ATOM 10671 N N . GLY C 1 327 ? 15.572 60.877 47.728 1.00 35.84 331 GLY C N 1
ATOM 10672 C CA . GLY C 1 327 ? 14.413 61.398 48.428 1.00 37.32 331 GLY C CA 1
ATOM 10673 C C . GLY C 1 327 ? 14.234 60.753 49.782 1.00 38.37 331 GLY C C 1
ATOM 10674 O O . GLY C 1 327 ? 14.803 59.701 50.097 1.00 35.66 331 GLY C O 1
ATOM 10675 N N . LEU C 1 328 ? 13.413 61.400 50.602 1.00 35.94 332 LEU C N 1
ATOM 10676 C CA . LEU C 1 328 ? 13.123 60.936 51.947 1.00 37.12 332 LEU C CA 1
ATOM 10677 C C . LEU C 1 328 ? 11.743 60.297 51.956 1.00 38.59 332 LEU C C 1
ATOM 10678 O O . LEU C 1 328 ? 10.789 60.878 51.441 1.00 38.13 332 LEU C O 1
ATOM 10683 N N . HIS C 1 329 ? 11.641 59.100 52.525 1.00 34.55 333 HIS C N 1
ATOM 10684 C CA . HIS C 1 329 ? 10.377 58.386 52.615 1.00 36.75 333 HIS C CA 1
ATOM 10685 C C . HIS C 1 329 ? 10.048 58.152 54.078 1.00 35.84 333 HIS C C 1
ATOM 10686 O O . HIS C 1 329 ? 10.886 57.639 54.828 1.00 34.67 333 HIS C O 1
ATOM 10693 N N . LEU C 1 330 ? 8.821 58.493 54.472 1.00 35.48 334 LEU C N 1
ATOM 10694 C CA . LEU C 1 330 ? 8.385 58.369 55.855 1.00 32.71 334 LEU C CA 1
ATOM 10695 C C . LEU C 1 330 ? 7.479 57.168 56.110 1.00 32.10 334 LEU C C 1
ATOM 10696 O O . LEU C 1 330 ? 7.247 56.835 57.281 1.00 29.48 334 LEU C O 1
ATOM 10701 N N . THR C 1 331 ? 6.946 56.526 55.076 1.00 30.78 335 THR C N 1
ATOM 10702 C CA . THR C 1 331 ? 6.110 55.356 55.315 1.00 33.16 335 THR C CA 1
ATOM 10703 C C . THR C 1 331 ? 6.954 54.242 55.935 1.00 32.64 335 THR C C 1
ATOM 10704 O O . THR C 1 331 ? 8.095 54.024 55.503 1.00 29.79 335 THR C O 1
ATOM 10708 N N . PRO C 1 332 ? 6.444 53.537 56.954 1.00 32.19 336 PRO C N 1
ATOM 10709 C CA . PRO C 1 332 ? 7.237 52.464 57.578 1.00 30.18 336 PRO C CA 1
ATOM 10710 C C . PRO C 1 332 ? 7.613 51.366 56.596 1.00 29.00 336 PRO C C 1
ATOM 10711 O O . PRO C 1 332 ? 6.801 50.916 55.780 1.00 27.73 336 PRO C O 1
ATOM 10715 N N . THR C 1 333 ? 8.856 50.917 56.716 1.00 27.05 337 THR C N 1
ATOM 10716 C CA . THR C 1 333 ? 9.433 49.854 55.908 1.00 25.25 337 THR C CA 1
ATOM 10717 C C . THR C 1 333 ? 10.158 48.896 56.847 1.00 25.95 337 THR C C 1
ATOM 10718 O O . THR C 1 333 ? 10.320 49.167 58.043 1.00 25.41 337 THR C O 1
ATOM 10722 N N . SER C 1 334 ? 10.677 47.799 56.301 1.00 24.99 338 SER C N 1
ATOM 10723 C CA . SER C 1 334 ? 11.473 46.945 57.164 1.00 27.59 338 SER C CA 1
ATOM 10724 C C . SER C 1 334 ? 12.574 46.258 56.372 1.00 25.07 338 SER C C 1
ATOM 10725 O O . SER C 1 334 ? 12.558 46.219 55.141 1.00 27.88 338 SER C O 1
ATOM 10728 N N . ASN C 1 335 ? 13.529 45.711 57.120 1.00 25.22 339 ASN C N 1
ATOM 10729 C CA . ASN C 1 335 ? 14.596 44.894 56.552 1.00 25.60 339 ASN C CA 1
ATOM 10730 C C . ASN C 1 335 ? 14.055 43.732 55.738 1.00 26.12 339 ASN C C 1
ATOM 10731 O O . ASN C 1 335 ? 14.761 43.201 54.873 1.00 27.90 339 ASN C O 1
ATOM 10736 N N . LEU C 1 336 ? 12.844 43.268 56.058 1.00 24.82 340 LEU C N 1
ATOM 10737 C CA . LEU C 1 336 ? 12.214 42.213 55.274 1.00 25.95 340 LEU C CA 1
ATOM 10738 C C . LEU C 1 336 ? 12.080 42.588 53.799 1.00 29.14 340 LEU C C 1
ATOM 10739 O O . LEU C 1 336 ? 11.943 41.702 52.949 1.00 27.54 340 LEU C O 1
ATOM 10744 N N . ASP C 1 337 ? 12.071 43.885 53.485 1.00 25.43 341 ASP C N 1
ATOM 10745 C CA . ASP C 1 337 ? 11.898 44.356 52.117 1.00 26.55 341 ASP C CA 1
ATOM 10746 C C . ASP C 1 337 ? 13.192 44.361 51.317 1.00 27.68 341 ASP C C 1
ATOM 10747 O O . ASP C 1 337 ? 13.136 44.570 50.100 1.00 30.21 341 ASP C O 1
ATOM 10752 N N . VAL C 1 338 ? 14.343 44.130 51.952 1.00 25.42 342 VAL C N 1
ATOM 10753 C CA . VAL C 1 338 ? 15.612 44.306 51.245 1.00 26.16 342 VAL C CA 1
ATOM 10754 C C . VAL C 1 338 ? 15.790 43.229 50.175 1.00 25.12 342 VAL C C 1
ATOM 10755 O O . VAL C 1 338 ? 16.137 43.533 49.028 1.00 26.57 342 VAL C O 1
ATOM 10759 N N . THR C 1 339 ? 15.563 41.960 50.528 1.00 24.13 343 THR C N 1
ATOM 10760 C CA . THR C 1 339 ? 15.774 40.891 49.550 1.00 22.97 343 THR C CA 1
ATOM 10761 C C . THR C 1 339 ? 14.866 41.029 48.330 1.00 25.68 343 THR C C 1
ATOM 10762 O O . THR C 1 339 ? 15.391 40.976 47.199 1.00 24.56 343 THR C O 1
ATOM 10766 N N . PRO C 1 340 ? 13.546 41.250 48.455 1.00 24.52 344 PRO C N 1
ATOM 10767 C CA . PRO C 1 340 ? 12.762 41.522 47.236 1.00 27.82 344 PRO C CA 1
ATOM 10768 C C . PRO C 1 340 ? 13.165 42.800 46.525 1.00 28.68 344 PRO C C 1
ATOM 10769 O O . PRO C 1 340 ? 13.036 42.860 45.297 1.00 25.05 344 PRO C O 1
ATOM 10773 N N . THR C 1 341 ? 13.636 43.827 47.254 1.00 29.61 345 THR C N 1
ATOM 10774 C CA . THR C 1 341 ? 14.132 45.040 46.607 1.00 28.02 345 THR C CA 1
ATOM 10775 C C . THR C 1 341 ? 15.384 44.741 45.789 1.00 27.79 345 THR C C 1
ATOM 10776 O O . THR C 1 341 ? 15.505 45.192 44.644 1.00 29.45 345 THR C O 1
ATOM 10780 N N . LEU C 1 342 ? 16.325 43.976 46.359 1.00 24.48 346 LEU C N 1
ATOM 10781 C CA . LEU C 1 342 ? 17.522 43.593 45.598 1.00 28.12 346 LEU C CA 1
ATOM 10782 C C . LEU C 1 342 ? 17.142 42.803 44.353 1.00 28.58 346 LEU C C 1
ATOM 10783 O O . LEU C 1 342 ? 17.667 43.055 43.262 1.00 28.62 346 LEU C O 1
ATOM 10788 N N . ALA C 1 343 ? 16.215 41.848 44.491 1.00 27.11 347 ALA C N 1
ATOM 10789 C CA . ALA C 1 343 ? 15.831 41.038 43.338 1.00 28.54 347 ALA C CA 1
ATOM 10790 C C . ALA C 1 343 ? 15.226 41.895 42.235 1.00 28.49 347 ALA C C 1
ATOM 10791 O O . ALA C 1 343 ? 15.534 41.710 41.050 1.00 29.95 347 ALA C O 1
ATOM 10793 N N . ASP C 1 344 ? 14.338 42.816 42.610 1.00 27.54 348 ASP C N 1
ATOM 10794 C CA . ASP C 1 344 ? 13.712 43.732 41.654 1.00 29.72 348 ASP C CA 1
ATOM 10795 C C . ASP C 1 344 ? 14.765 44.594 40.945 1.00 32.66 348 ASP C C 1
ATOM 10796 O O . ASP C 1 344 ? 14.756 44.722 39.712 1.00 33.49 348 ASP C O 1
ATOM 10801 N N . LEU C 1 345 ? 15.729 45.131 41.704 1.00 29.04 349 LEU C N 1
ATOM 10802 C CA . LEU C 1 345 ? 16.779 45.966 41.119 1.00 30.75 349 LEU C CA 1
ATOM 10803 C C . LEU C 1 345 ? 17.693 45.180 40.189 1.00 33.86 349 LEU C C 1
ATOM 10804 O O . LEU C 1 345 ? 18.230 45.743 39.227 1.00 33.42 349 LEU C O 1
ATOM 10809 N N . ALA C 1 346 ? 17.911 43.903 40.472 1.00 28.60 350 ALA C N 1
ATOM 10810 C CA . ALA C 1 346 ? 18.682 43.030 39.607 1.00 32.36 350 ALA C CA 1
ATOM 10811 C C . ALA C 1 346 ? 17.881 42.502 38.431 1.00 34.53 350 ALA C C 1
ATOM 10812 O O . ALA C 1 346 ? 18.396 41.673 37.681 1.00 34.53 350 ALA C O 1
ATOM 10814 N N . GLY C 1 347 ? 16.635 42.928 38.275 1.00 34.47 351 GLY C N 1
ATOM 10815 C CA . GLY C 1 347 ? 15.838 42.523 37.138 1.00 36.98 351 GLY C CA 1
ATOM 10816 C C . GLY C 1 347 ? 15.155 41.187 37.274 1.00 36.56 351 GLY C C 1
ATOM 10817 O O . GLY C 1 347 ? 14.663 40.662 36.273 1.00 38.28 351 GLY C O 1
ATOM 10818 N N . ILE C 1 348 ? 15.111 40.613 38.473 1.00 31.41 352 ILE C N 1
ATOM 10819 C CA . ILE C 1 348 ? 14.414 39.350 38.691 1.00 33.41 352 ILE C CA 1
ATOM 10820 C C . ILE C 1 348 ? 12.915 39.606 38.780 1.00 33.46 352 ILE C C 1
ATOM 10821 O O . ILE C 1 348 ? 12.474 40.562 39.425 1.00 36.63 352 ILE C O 1
ATOM 10826 N N . SER C 1 349 ? 12.124 38.736 38.156 1.00 32.39 353 SER C N 1
ATOM 10827 C CA . SER C 1 349 ? 10.677 38.909 38.132 1.00 37.93 353 SER C CA 1
ATOM 10828 C C . SER C 1 349 ? 10.048 38.719 39.516 1.00 36.12 353 SER C C 1
ATOM 10829 O O . SER C 1 349 ? 10.541 37.962 40.358 1.00 37.74 353 SER C O 1
ATOM 10832 N N . LEU C 1 350 ? 8.926 39.413 39.740 1.00 33.77 354 LEU C N 1
ATOM 10833 C CA . LEU C 1 350 ? 8.198 39.265 40.999 1.00 35.85 354 LEU C CA 1
ATOM 10834 C C . LEU C 1 350 ? 7.797 37.816 41.250 1.00 38.83 354 LEU C C 1
ATOM 10835 O O . LEU C 1 350 ? 7.798 37.360 42.400 1.00 40.48 354 LEU C O 1
ATOM 10840 N N . GLU C 1 351 ? 7.445 37.081 40.190 1.00 39.58 355 GLU C N 1
ATOM 10841 C CA . GLU C 1 351 ? 7.020 35.698 40.362 1.00 37.87 355 GLU C CA 1
ATOM 10842 C C . GLU C 1 351 ? 8.172 34.812 40.813 1.00 35.65 355 GLU C C 1
ATOM 10843 O O . GLU C 1 351 ? 7.950 33.849 41.549 1.00 35.44 355 GLU C O 1
ATOM 10849 N N . GLU C 1 352 ? 9.412 35.124 40.419 1.00 32.99 356 GLU C N 1
ATOM 10850 C CA . GLU C 1 352 ? 10.509 34.266 40.847 1.00 36.04 356 GLU C CA 1
ATOM 10851 C C . GLU C 1 352 ? 10.764 34.369 42.344 1.00 34.01 356 GLU C C 1
ATOM 10852 O O . GLU C 1 352 ? 11.229 33.399 42.943 1.00 34.23 356 GLU C O 1
ATOM 10858 N N . VAL C 1 353 ? 10.460 35.503 42.981 1.00 31.35 357 VAL C N 1
ATOM 10859 C CA . VAL C 1 353 ? 10.741 35.639 44.408 1.00 28.54 357 VAL C CA 1
ATOM 10860 C C . VAL C 1 353 ? 9.503 35.571 45.284 1.00 29.64 357 VAL C C 1
ATOM 10861 O O . VAL C 1 353 ? 9.652 35.373 46.503 1.00 33.48 357 VAL C O 1
ATOM 10865 N N . ARG C 1 354 ? 8.299 35.678 44.715 1.00 29.45 358 ARG C N 1
ATOM 10866 C CA . ARG C 1 354 ? 7.057 35.684 45.492 1.00 32.03 358 ARG C CA 1
ATOM 10867 C C . ARG C 1 354 ? 6.940 34.539 46.496 1.00 31.57 358 ARG C C 1
ATOM 10868 O O . ARG C 1 354 ? 6.590 34.808 47.659 1.00 29.89 358 ARG C O 1
ATOM 10870 N N . PRO C 1 355 ? 7.212 33.275 46.145 1.00 32.51 359 PRO C N 1
ATOM 10871 C CA . PRO C 1 355 ? 7.045 32.195 47.130 1.00 32.94 359 PRO C CA 1
ATOM 10872 C C . PRO C 1 355 ? 8.067 32.204 48.251 1.00 32.22 359 PRO C C 1
ATOM 10873 O O . PRO C 1 355 ? 7.877 31.459 49.224 1.00 32.46 359 PRO C O 1
ATOM 10877 N N . TRP C 1 356 ? 9.151 32.978 48.140 1.00 25.87 360 TRP C N 1
ATOM 10878 C CA . TRP C 1 356 ? 10.278 32.903 49.068 1.00 28.76 360 TRP C CA 1
ATOM 10879 C C . TRP C 1 356 ? 10.429 34.137 49.942 1.00 29.49 360 TRP C C 1
ATOM 10880 O O . TRP C 1 356 ? 11.324 34.174 50.788 1.00 29.35 360 TRP C O 1
ATOM 10891 N N . THR C 1 357 ? 9.624 35.156 49.735 1.00 30.09 361 THR C N 1
ATOM 10892 C CA . THR C 1 357 ? 9.795 36.409 50.448 1.00 35.52 361 THR C CA 1
ATOM 10893 C C . THR C 1 357 ? 8.436 36.878 50.926 1.00 35.20 361 THR C C 1
ATOM 10894 O O . THR C 1 357 ? 7.428 36.687 50.244 1.00 36.54 361 THR C O 1
ATOM 10898 N N . ASP C 1 358 ? 8.410 37.471 52.108 1.00 34.68 362 ASP C N 1
ATOM 10899 C CA . ASP C 1 358 ? 7.176 37.975 52.678 1.00 36.25 362 ASP C CA 1
ATOM 10900 C C . ASP C 1 358 ? 7.181 39.486 52.826 1.00 34.66 362 ASP C C 1
ATOM 10901 O O . ASP C 1 358 ? 6.170 40.055 53.252 1.00 32.74 362 ASP C O 1
ATOM 10906 N N . GLY C 1 359 ? 8.269 40.150 52.439 1.00 30.05 363 GLY C N 1
ATOM 10907 C CA . GLY C 1 359 ? 8.288 41.592 52.306 1.00 31.09 363 GLY C CA 1
ATOM 10908 C C . GLY C 1 359 ? 7.909 42.025 50.902 1.00 34.28 363 GLY C C 1
ATOM 10909 O O . GLY C 1 359 ? 7.430 41.243 50.083 1.00 35.89 363 GLY C O 1
ATOM 10910 N N . VAL C 1 360 ? 8.140 43.307 50.618 1.00 29.74 364 VAL C N 1
ATOM 10911 C CA . VAL C 1 360 ? 7.779 43.883 49.332 1.00 32.36 364 VAL C CA 1
ATOM 10912 C C . VAL C 1 360 ? 8.945 44.715 48.831 1.00 30.11 364 VAL C C 1
ATOM 10913 O O . VAL C 1 360 ? 9.714 45.283 49.614 1.00 28.55 364 VAL C O 1
ATOM 10917 N N . SER C 1 361 ? 9.068 44.792 47.511 1.00 28.27 365 SER C N 1
ATOM 10918 C CA . SER C 1 361 ? 10.093 45.633 46.911 1.00 29.85 365 SER C CA 1
ATOM 10919 C C . SER C 1 361 ? 9.841 47.094 47.248 1.00 29.94 365 SER C C 1
ATOM 10920 O O . SER C 1 361 ? 8.700 47.576 47.224 1.00 28.26 365 SER C O 1
ATOM 10923 N N . LEU C 1 362 ? 10.910 47.807 47.573 1.00 29.32 366 LEU C N 1
ATOM 10924 C CA . LEU C 1 362 ? 10.803 49.240 47.814 1.00 32.10 366 LEU C CA 1
ATOM 10925 C C . LEU C 1 362 ? 11.007 50.058 46.544 1.00 32.30 366 LEU C C 1
ATOM 10926 O O . LEU C 1 362 ? 10.920 51.293 46.592 1.00 30.63 366 LEU C O 1
ATOM 10931 N N . VAL C 1 363 ? 11.311 49.399 45.415 1.00 31.72 367 VAL C N 1
ATOM 10932 C CA . VAL C 1 363 ? 11.527 50.148 44.172 1.00 32.36 367 VAL C CA 1
ATOM 10933 C C . VAL C 1 363 ? 10.300 50.951 43.775 1.00 30.78 367 VAL C C 1
ATOM 10934 O O . VAL C 1 363 ? 10.462 52.111 43.351 1.00 34.93 367 VAL C O 1
ATOM 10938 N N . PRO C 1 364 ? 9.056 50.441 43.869 1.00 30.54 368 PRO C N 1
ATOM 10939 C CA . PRO C 1 364 ? 7.904 51.327 43.594 1.00 31.50 368 PRO C CA 1
ATOM 10940 C C . PRO C 1 364 ? 7.881 52.561 44.467 1.00 29.28 368 PRO C C 1
ATOM 10941 O O . PRO C 1 364 ? 7.631 53.653 43.948 1.00 30.26 368 PRO C O 1
ATOM 10945 N N . MET C 1 365 ? 8.170 52.431 45.768 1.00 28.46 369 MET C N 1
ATOM 10946 C CA . MET C 1 365 ? 8.282 53.611 46.630 1.00 31.70 369 MET C CA 1
ATOM 10947 C C . MET C 1 365 ? 9.299 54.610 46.094 1.00 32.34 369 MET C C 1
ATOM 10948 O O . MET C 1 365 ? 9.052 55.820 46.105 1.00 36.12 369 MET C O 1
ATOM 10953 N N . VAL C 1 366 ? 10.471 54.128 45.675 1.00 30.29 370 VAL C N 1
ATOM 10954 C CA . VAL C 1 366 ? 11.501 55.017 45.130 1.00 29.29 370 VAL C CA 1
ATOM 10955 C C . VAL C 1 366 ? 10.954 55.795 43.946 1.00 33.14 370 VAL C C 1
ATOM 10956 O O . VAL C 1 366 ? 11.316 56.963 43.721 1.00 33.71 370 VAL C O 1
ATOM 10960 N N . ASN C 1 367 ? 10.073 55.165 43.170 1.00 30.35 371 ASN C N 1
ATOM 10961 C CA . ASN C 1 367 ? 9.495 55.782 41.994 1.00 36.03 371 ASN C CA 1
ATOM 10962 C C . ASN C 1 367 ? 8.165 56.484 42.276 1.00 37.28 371 ASN C C 1
ATOM 10963 O O . ASN C 1 367 ? 7.427 56.787 41.326 1.00 38.42 371 ASN C O 1
ATOM 10968 N N . GLY C 1 368 ? 7.839 56.738 43.551 1.00 33.09 372 GLY C N 1
ATOM 10969 C CA . GLY C 1 368 ? 6.705 57.565 43.913 1.00 31.76 372 GLY C CA 1
ATOM 10970 C C . GLY C 1 368 ? 5.455 56.825 44.354 1.00 33.48 372 GLY C C 1
ATOM 10971 O O . GLY C 1 368 ? 4.474 57.478 44.720 1.00 34.25 372 GLY C O 1
ATOM 10972 N N . VAL C 1 369 ? 5.458 55.486 44.349 1.00 31.20 373 VAL C N 1
ATOM 10973 C CA . VAL C 1 369 ? 4.248 54.708 44.617 1.00 33.26 373 VAL C CA 1
ATOM 10974 C C . VAL C 1 369 ? 4.039 54.533 46.121 1.00 33.43 373 VAL C C 1
ATOM 10975 O O . VAL C 1 369 ? 4.915 54.018 46.828 1.00 32.82 373 VAL C O 1
ATOM 10979 N N . GLU C 1 370 ? 2.838 54.872 46.597 1.00 35.64 374 GLU C N 1
ATOM 10980 C CA . GLU C 1 370 ? 2.512 54.760 48.019 1.00 37.19 374 GLU C CA 1
ATOM 10981 C C . GLU C 1 370 ? 2.523 53.313 48.492 1.00 38.07 374 GLU C C 1
ATOM 10982 O O . GLU C 1 370 ? 1.981 52.418 47.844 1.00 39.96 374 GLU C O 1
ATOM 10984 N N . ARG C 1 371 ? 3.125 53.087 49.642 1.00 37.69 375 ARG C N 1
ATOM 10985 C CA . ARG C 1 371 ? 3.154 51.757 50.224 1.00 39.29 375 ARG C CA 1
ATOM 10986 C C . ARG C 1 371 ? 2.095 51.695 51.317 1.00 43.09 375 ARG C C 1
ATOM 10987 O O . ARG C 1 371 ? 1.901 52.663 52.052 1.00 43.13 375 ARG C O 1
ATOM 10995 N N . THR C 1 372 ? 1.379 50.576 51.390 1.00 42.11 376 THR C N 1
ATOM 10996 C CA . THR C 1 372 ? 0.378 50.377 52.425 1.00 39.91 376 THR C CA 1
ATOM 10997 C C . THR C 1 372 ? 0.638 49.153 53.303 1.00 39.47 376 THR C C 1
ATOM 10998 O O . THR C 1 372 ? 0.024 49.047 54.372 1.00 39.13 376 THR C O 1
ATOM 11002 N N . GLU C 1 373 ? 1.538 48.251 52.914 1.00 38.73 377 GLU C N 1
ATOM 11003 C CA . GLU C 1 373 ? 1.737 47.025 53.686 1.00 38.72 377 GLU C CA 1
ATOM 11004 C C . GLU C 1 373 ? 2.306 47.347 55.066 1.00 36.27 377 GLU C C 1
ATOM 11005 O O . GLU C 1 373 ? 3.278 48.106 55.171 1.00 34.61 377 GLU C O 1
ATOM 11011 N N . PRO C 1 374 ? 1.751 46.790 56.135 1.00 36.04 378 PRO C N 1
ATOM 11012 C CA . PRO C 1 374 ? 2.312 47.028 57.472 1.00 37.99 378 PRO C CA 1
ATOM 11013 C C . PRO C 1 374 ? 3.667 46.349 57.648 1.00 34.53 378 PRO C C 1
ATOM 11014 O O . PRO C 1 374 ? 4.117 45.555 56.818 1.00 32.72 378 PRO C O 1
ATOM 11018 N N . VAL C 1 375 ? 4.314 46.669 58.767 1.00 27.89 379 VAL C N 1
ATOM 11019 C CA . VAL C 1 375 ? 5.611 46.111 59.141 1.00 30.38 379 VAL C CA 1
ATOM 11020 C C . VAL C 1 375 ? 5.405 45.201 60.344 1.00 30.87 379 VAL C C 1
ATOM 11021 O O . VAL C 1 375 ? 4.810 45.618 61.346 1.00 31.02 379 VAL C O 1
ATOM 11025 N N . LEU C 1 376 ? 5.872 43.959 60.243 1.00 26.65 380 LEU C N 1
ATOM 11026 C CA . LEU C 1 376 ? 5.777 43.010 61.342 1.00 27.30 380 LEU C CA 1
ATOM 11027 C C . LEU C 1 376 ? 7.159 42.760 61.935 1.00 29.66 380 LEU C C 1
ATOM 11028 O O . LEU C 1 376 ? 8.175 42.740 61.224 1.00 29.38 380 LEU C O 1
ATOM 11033 N N . MET C 1 377 ? 7.180 42.495 63.238 1.00 24.26 381 MET C N 1
ATOM 11034 C CA . MET C 1 377 ? 8.397 42.173 63.959 1.00 26.25 381 MET C CA 1
ATOM 11035 C C . MET C 1 377 ? 8.105 41.042 64.926 1.00 30.03 381 MET C C 1
ATOM 11036 O O . MET C 1 377 ? 6.962 40.872 65.380 1.00 26.32 381 MET C O 1
ATOM 11041 N N . GLU C 1 378 ? 9.149 40.272 65.227 1.00 26.15 382 GLU C N 1
ATOM 11042 C CA . GLU C 1 378 ? 9.082 39.133 66.136 1.00 26.35 382 GLU C CA 1
ATOM 11043 C C . GLU C 1 378 ? 10.315 39.113 67.030 1.00 28.76 382 GLU C C 1
ATOM 11044 O O . GLU C 1 378 ? 11.396 39.582 66.647 1.00 31.18 382 GLU C O 1
ATOM 11050 N N . TYR C 1 379 ? 10.161 38.518 68.207 1.00 24.59 383 TYR C N 1
ATOM 11051 C CA . TYR C 1 379 ? 11.289 38.335 69.107 1.00 25.43 383 TYR C CA 1
ATOM 11052 C C . TYR C 1 379 ? 11.035 37.125 69.990 1.00 29.06 383 TYR C C 1
ATOM 11053 O O . TYR C 1 379 ? 9.970 37.041 70.602 1.00 27.44 383 TYR C O 1
ATOM 11062 N N . ALA C 1 380 ? 12.023 36.228 70.093 1.00 25.08 384 ALA C N 1
ATOM 11063 C CA . ALA C 1 380 ? 11.851 34.987 70.853 1.00 25.67 384 ALA C CA 1
ATOM 11064 C C . ALA C 1 380 ? 13.176 34.489 71.433 1.00 29.41 384 ALA C C 1
ATOM 11065 O O . ALA C 1 380 ? 13.444 33.278 71.461 1.00 29.57 384 ALA C O 1
ATOM 11067 N N . ALA C 1 381 ? 14.032 35.409 71.889 1.00 27.76 385 ALA C N 1
ATOM 11068 C CA . ALA C 1 381 ? 15.344 35.012 72.407 1.00 27.16 385 ALA C CA 1
ATOM 11069 C C . ALA C 1 381 ? 15.529 35.429 73.871 1.00 30.60 385 ALA C C 1
ATOM 11070 O O . ALA C 1 381 ? 14.546 35.524 74.621 1.00 30.33 385 ALA C O 1
ATOM 11072 N N . GLU C 1 382 ? 16.770 35.708 74.282 1.00 27.74 386 GLU C N 1
ATOM 11073 C CA . GLU C 1 382 ? 17.034 35.987 75.693 1.00 29.98 386 GLU C CA 1
ATOM 11074 C C . GLU C 1 382 ? 16.224 37.195 76.157 1.00 31.95 386 GLU C C 1
ATOM 11075 O O . GLU C 1 382 ? 15.935 38.119 75.384 1.00 32.68 386 GLU C O 1
ATOM 11081 N N . ALA C 1 383 ? 15.832 37.164 77.433 1.00 32.85 387 ALA C N 1
ATOM 11082 C CA . ALA C 1 383 ? 14.965 38.151 78.087 1.00 30.87 387 ALA C CA 1
ATOM 11083 C C . ALA C 1 383 ? 13.519 38.070 77.619 1.00 33.03 387 ALA C C 1
ATOM 11084 O O . ALA C 1 383 ? 12.692 38.869 78.084 1.00 36.41 387 ALA C O 1
ATOM 11086 N N . SER C 1 384 ? 13.175 37.157 76.719 1.00 30.14 388 SER C N 1
ATOM 11087 C CA . SER C 1 384 ? 11.784 36.783 76.523 1.00 31.56 388 SER C CA 1
ATOM 11088 C C . SER C 1 384 ? 11.535 35.466 77.241 1.00 31.76 388 SER C C 1
ATOM 11089 O O . SER C 1 384 ? 12.422 34.611 77.297 1.00 33.03 388 SER C O 1
ATOM 11092 N N . TYR C 1 385 ? 10.354 35.315 77.836 1.00 28.98 389 TYR C N 1
ATOM 11093 C CA . TYR C 1 385 ? 9.958 34.023 78.396 1.00 29.12 389 TYR C CA 1
ATOM 11094 C C . TYR C 1 385 ? 8.887 33.368 77.545 1.00 29.46 389 TYR C C 1
ATOM 11095 O O . TYR C 1 385 ? 8.463 32.247 77.830 1.00 29.34 389 TYR C O 1
ATOM 11104 N N . ALA C 1 386 ? 8.423 34.077 76.530 1.00 32.67 390 ALA C N 1
ATOM 11105 C CA . ALA C 1 386 ? 7.493 33.627 75.511 1.00 33.16 390 ALA C CA 1
ATOM 11106 C C . ALA C 1 386 ? 7.619 34.606 74.355 1.00 29.08 390 ALA C C 1
ATOM 11107 O O . ALA C 1 386 ? 8.138 35.709 74.547 1.00 29.61 390 ALA C O 1
ATOM 11109 N N . PRO C 1 387 ? 7.224 34.222 73.145 1.00 27.11 391 PRO C N 1
ATOM 11110 C CA . PRO C 1 387 ? 7.521 35.090 71.995 1.00 28.37 391 PRO C CA 1
ATOM 11111 C C . PRO C 1 387 ? 6.766 36.406 72.080 1.00 31.27 391 PRO C C 1
ATOM 11112 O O . PRO C 1 387 ? 5.686 36.495 72.667 1.00 31.05 391 PRO C O 1
ATOM 11116 N N . LEU C 1 388 ? 7.358 37.447 71.492 1.00 26.29 392 LEU C N 1
ATOM 11117 C CA . LEU C 1 388 ? 6.682 38.732 71.362 1.00 24.62 392 LEU C CA 1
ATOM 11118 C C . LEU C 1 388 ? 6.559 39.053 69.878 1.00 27.37 392 LEU C C 1
ATOM 11119 O O . LEU C 1 388 ? 7.415 38.673 69.068 1.00 27.44 392 LEU C O 1
ATOM 11124 N N . VAL C 1 389 ? 5.476 39.715 69.520 1.00 28.21 393 VAL C N 1
ATOM 11125 C CA . VAL C 1 389 ? 5.286 40.154 68.147 1.00 26.76 393 VAL C CA 1
ATOM 11126 C C . VAL C 1 389 ? 4.896 41.618 68.171 1.00 26.41 393 VAL C C 1
ATOM 11127 O O . VAL C 1 389 ? 4.341 42.124 69.158 1.00 27.81 393 VAL C O 1
ATOM 11131 N N . ALA C 1 390 ? 5.175 42.296 67.066 1.00 25.53 394 ALA C N 1
ATOM 11132 C CA . ALA C 1 390 ? 4.809 43.694 66.943 1.00 24.42 394 ALA C CA 1
ATOM 11133 C C . ALA C 1 390 ? 4.259 43.953 65.556 1.00 20.95 394 ALA C C 1
ATOM 11134 O O . ALA C 1 390 ? 4.624 43.282 64.584 1.00 27.73 394 ALA C O 1
ATOM 11136 N N . ILE C 1 391 ? 3.388 44.957 65.475 1.00 25.16 395 ILE C N 1
ATOM 11137 C CA . ILE C 1 391 ? 2.824 45.409 64.212 1.00 28.86 395 ILE C CA 1
ATOM 11138 C C . ILE C 1 391 ? 3.059 46.905 64.136 1.00 29.14 395 ILE C C 1
ATOM 11139 O O . ILE C 1 391 ? 2.830 47.621 65.112 1.00 28.88 395 ILE C O 1
ATOM 11144 N N . ARG C 1 392 ? 3.546 47.371 62.996 1.00 28.40 396 ARG C N 1
ATOM 11145 C CA . ARG C 1 392 ? 3.790 48.788 62.777 1.00 30.28 396 ARG C CA 1
ATOM 11146 C C . ARG C 1 392 ? 3.043 49.167 61.512 1.00 32.24 396 ARG C C 1
ATOM 11147 O O . ARG C 1 392 ? 3.334 48.629 60.436 1.00 29.56 396 ARG C O 1
ATOM 11155 N N . GLU C 1 393 ? 2.058 50.057 61.647 1.00 34.92 397 GLU C N 1
ATOM 11156 C CA . GLU C 1 393 ? 1.215 50.442 60.521 1.00 36.55 397 GLU C CA 1
ATOM 11157 C C . GLU C 1 393 ? 0.765 51.880 60.727 1.00 33.40 397 GLU C C 1
ATOM 11158 O O . GLU C 1 393 ? 0.238 52.224 61.793 1.00 31.69 397 GLU C O 1
ATOM 11164 N N . GLY C 1 394 ? 0.955 52.695 59.698 1.00 31.42 398 GLY C N 1
ATOM 11165 C CA . GLY C 1 394 ? 0.593 54.101 59.798 1.00 34.45 398 GLY C CA 1
ATOM 11166 C C . GLY C 1 394 ? 1.361 54.761 60.923 1.00 34.81 398 GLY C C 1
ATOM 11167 O O . GLY C 1 394 ? 2.584 54.636 61.041 1.00 35.36 398 GLY C O 1
ATOM 11168 N N . LYS C 1 395 ? 0.643 55.452 61.790 1.00 33.19 399 LYS C N 1
ATOM 11169 C CA . LYS C 1 395 ? 1.277 56.135 62.903 1.00 32.05 399 LYS C CA 1
ATOM 11170 C C . LYS C 1 395 ? 1.429 55.236 64.130 1.00 31.90 399 LYS C C 1
ATOM 11171 O O . LYS C 1 395 ? 1.959 55.701 65.150 1.00 33.31 399 LYS C O 1
ATOM 11177 N N . TRP C 1 396 ? 0.990 53.976 64.052 1.00 29.01 400 TRP C N 1
ATOM 11178 C CA . TRP C 1 396 ? 0.793 53.111 65.211 1.00 27.55 400 TRP C CA 1
ATOM 11179 C C . TRP C 1 396 ? 1.885 52.058 65.353 1.00 29.28 400 TRP C C 1
ATOM 11180 O O . TRP C 1 396 ? 2.402 51.535 64.361 1.00 30.00 400 TRP C O 1
ATOM 11191 N N . LYS C 1 397 ? 2.171 51.687 66.607 1.00 26.81 401 LYS C N 1
ATOM 11192 C CA . LYS C 1 397 ? 2.957 50.490 66.916 1.00 27.77 401 LYS C CA 1
ATOM 11193 C C . LYS C 1 397 ? 2.213 49.694 67.975 1.00 27.17 401 LYS C C 1
ATOM 11194 O O . LYS C 1 397 ? 1.820 50.259 68.999 1.00 29.28 401 LYS C O 1
ATOM 11200 N N . TYR C 1 398 ? 2.025 48.400 67.734 1.00 27.17 402 TYR C N 1
ATOM 11201 C CA . TYR C 1 398 ? 1.318 47.504 68.643 1.00 27.07 402 TYR C CA 1
ATOM 11202 C C . TYR C 1 398 ? 2.264 46.374 69.024 1.00 27.71 402 TYR C C 1
ATOM 11203 O O . TYR C 1 398 ? 2.914 45.803 68.147 1.00 27.26 402 TYR C O 1
ATOM 11212 N N . VAL C 1 399 ? 2.371 46.063 70.318 1.00 26.33 403 VAL C N 1
ATOM 11213 C CA . VAL C 1 399 ? 3.298 45.019 70.790 1.00 25.93 403 VAL C CA 1
ATOM 11214 C C . VAL C 1 399 ? 2.526 44.040 71.659 1.00 26.34 403 VAL C C 1
ATOM 11215 O O . VAL C 1 399 ? 1.836 44.453 72.600 1.00 28.43 403 VAL C O 1
ATOM 11219 N N . TYR C 1 400 ? 2.630 42.748 71.346 1.00 27.90 404 TYR C N 1
ATOM 11220 C CA . TYR C 1 400 ? 1.892 41.733 72.073 1.00 29.36 404 TYR C CA 1
ATOM 11221 C C . TYR C 1 400 ? 2.823 40.656 72.607 1.00 29.34 404 TYR C C 1
ATOM 11222 O O . TYR C 1 400 ? 3.686 40.155 71.881 1.00 28.07 404 TYR C O 1
ATOM 11231 N N . CYS C 1 401 ? 2.597 40.254 73.865 1.00 25.11 405 CYS C N 1
ATOM 11232 C CA . CYS C 1 401 ? 3.175 39.023 74.410 1.00 28.23 405 CYS C CA 1
ATOM 11233 C C . CYS C 1 401 ? 2.131 38.417 75.339 1.00 31.76 405 CYS C C 1
ATOM 11234 O O . CYS C 1 401 ? 1.516 39.142 76.126 1.00 29.66 405 CYS C O 1
ATOM 11237 N N . ALA C 1 402 ? 1.897 37.107 75.227 1.00 32.73 406 ALA C N 1
ATOM 11238 C CA . ALA C 1 402 ? 0.837 36.481 76.018 1.00 35.78 406 ALA C CA 1
ATOM 11239 C C . ALA C 1 402 ? 0.998 36.723 77.514 1.00 37.20 406 ALA C C 1
ATOM 11240 O O . ALA C 1 402 ? 0.005 36.689 78.247 1.00 37.43 406 ALA C O 1
ATOM 11242 N N . LEU C 1 403 ? 2.217 36.966 77.977 1.00 36.91 407 LEU C N 1
ATOM 11243 C CA . LEU C 1 403 ? 2.547 37.142 79.383 1.00 35.22 407 LEU C CA 1
ATOM 11244 C C . LEU C 1 403 ? 2.472 38.584 79.860 1.00 38.13 407 LEU C C 1
ATOM 11245 O O . LEU C 1 403 ? 2.474 38.812 81.078 1.00 38.90 407 LEU C O 1
ATOM 11250 N N . ASP C 1 404 ? 2.442 39.563 78.956 1.00 36.58 408 ASP C N 1
ATOM 11251 C CA . ASP C 1 404 ? 2.559 40.966 79.329 1.00 33.73 408 ASP C CA 1
ATOM 11252 C C . ASP C 1 404 ? 1.324 41.764 78.946 1.00 35.09 408 ASP C C 1
ATOM 11253 O O . ASP C 1 404 ? 0.610 41.408 78.001 1.00 37.27 408 ASP C O 1
ATOM 11258 N N . PRO C 1 405 ? 1.084 42.892 79.617 1.00 33.56 409 PRO C N 1
ATOM 11259 C CA . PRO C 1 405 ? 0.108 43.854 79.097 1.00 30.88 409 PRO C CA 1
ATOM 11260 C C . PRO C 1 405 ? 0.503 44.275 77.686 1.00 33.58 409 PRO C C 1
ATOM 11261 O O . PRO C 1 405 ? 1.689 44.437 77.373 1.00 30.88 409 PRO C O 1
ATOM 11265 N N . GLU C 1 406 ? -0.499 44.404 76.822 1.00 34.60 410 GLU C N 1
ATOM 11266 C CA . GLU C 1 406 ? -0.283 44.940 75.484 1.00 33.96 410 GLU C CA 1
ATOM 11267 C C . GLU C 1 406 ? 0.253 46.365 75.539 1.00 30.39 410 GLU C C 1
ATOM 11268 O O . GLU C 1 406 ? 0.004 47.112 76.487 1.00 30.98 410 GLU C O 1
ATOM 11274 N N . GLN C 1 407 ? 0.953 46.755 74.484 1.00 30.82 411 GLN C N 1
ATOM 11275 C CA . GLN C 1 407 ? 1.393 48.130 74.300 1.00 33.51 411 GLN C CA 1
ATOM 11276 C C . GLN C 1 407 ? 0.872 48.648 72.972 1.00 30.99 411 GLN C C 1
ATOM 11277 O O . GLN C 1 407 ? 0.889 47.932 71.967 1.00 30.25 411 GLN C O 1
ATOM 11283 N N . LEU C 1 408 ? 0.408 49.899 72.978 1.00 31.14 412 LEU C N 1
ATOM 11284 C CA . LEU C 1 408 ? -0.010 50.564 71.758 1.00 31.30 412 LEU C CA 1
ATOM 11285 C C . LEU C 1 408 ? 0.483 51.997 71.822 1.00 33.49 412 LEU C C 1
ATOM 11286 O O . LEU C 1 408 ? 0.187 52.714 72.786 1.00 31.73 412 LEU C O 1
ATOM 11291 N N . PHE C 1 409 ? 1.211 52.416 70.791 1.00 32.09 413 PHE C N 1
ATOM 11292 C CA . PHE C 1 409 ? 1.791 53.753 70.739 1.00 30.85 413 PHE C CA 1
ATOM 11293 C C . PHE C 1 409 ? 1.364 54.469 69.467 1.00 32.13 413 PHE C C 1
ATOM 11294 O O . PHE C 1 409 ? 1.309 53.868 68.387 1.00 32.32 413 PHE C O 1
ATOM 11302 N N . ASP C 1 410 ? 1.077 55.765 69.604 1.00 33.23 414 ASP C N 1
ATOM 11303 C CA . ASP C 1 410 ? 0.816 56.671 68.488 1.00 33.09 414 ASP C CA 1
ATOM 11304 C C . ASP C 1 410 ? 2.109 57.457 68.301 1.00 34.04 414 ASP C C 1
ATOM 11305 O O . ASP C 1 410 ? 2.416 58.363 69.080 1.00 36.83 414 ASP C O 1
ATOM 11310 N N . LEU C 1 411 ? 2.876 57.101 67.271 1.00 33.86 415 LEU C N 1
ATOM 11311 C CA . LEU C 1 411 ? 4.220 57.643 67.133 1.00 34.39 415 LEU C CA 1
ATOM 11312 C C . LEU C 1 411 ? 4.238 59.052 66.554 1.00 36.27 415 LEU C C 1
ATOM 11313 O O . LEU C 1 411 ? 5.277 59.713 66.623 1.00 38.86 415 LEU C O 1
ATOM 11318 N N . GLU C 1 412 ? 3.133 59.502 65.960 1.00 35.03 416 GLU C N 1
ATOM 11319 C CA . GLU C 1 412 ? 3.009 60.902 65.556 1.00 37.57 416 GLU C CA 1
ATOM 11320 C C . GLU C 1 412 ? 2.800 61.810 66.769 1.00 38.96 416 GLU C C 1
ATOM 11321 O O . GLU C 1 412 ? 3.495 62.820 66.927 1.00 40.17 416 GLU C O 1
ATOM 11323 N N . ALA C 1 413 ? 1.852 61.460 67.647 1.00 37.58 417 ALA C N 1
ATOM 11324 C CA . ALA C 1 413 ? 1.624 62.247 68.856 1.00 36.58 417 ALA C CA 1
ATOM 11325 C C . ALA C 1 413 ? 2.661 61.988 69.944 1.00 37.86 417 ALA C C 1
ATOM 11326 O O . ALA C 1 413 ? 2.882 62.861 70.792 1.00 41.43 417 ALA C O 1
ATOM 11328 N N . ASP C 1 414 ? 3.305 60.824 69.934 1.00 31.50 418 ASP C N 1
ATOM 11329 C CA . ASP C 1 414 ? 4.089 60.338 71.072 1.00 32.67 418 ASP C CA 1
ATOM 11330 C C . ASP C 1 414 ? 5.314 59.593 70.541 1.00 34.88 418 ASP C C 1
ATOM 11331 O O . ASP C 1 414 ? 5.462 58.381 70.731 1.00 37.10 418 ASP C O 1
ATOM 11336 N N . PRO C 1 415 ? 6.234 60.306 69.885 1.00 34.49 419 PRO C N 1
ATOM 11337 C CA . PRO C 1 415 ? 7.383 59.622 69.266 1.00 36.58 419 PRO C CA 1
ATOM 11338 C C . PRO C 1 415 ? 8.334 58.980 70.264 1.00 36.28 419 PRO C C 1
ATOM 11339 O O . PRO C 1 415 ? 9.107 58.090 69.872 1.00 35.25 419 PRO C O 1
ATOM 11343 N N . LEU C 1 416 ? 8.305 59.383 71.533 1.00 34.67 420 LEU C N 1
ATOM 11344 C CA . LEU C 1 416 ? 9.144 58.743 72.539 1.00 35.40 420 LEU C CA 1
ATOM 11345 C C . LEU C 1 416 ? 8.430 57.612 73.267 1.00 34.00 420 LEU C C 1
ATOM 11346 O O . LEU C 1 416 ? 8.979 57.078 74.239 1.00 32.48 420 LEU C O 1
ATOM 11351 N N . GLU C 1 417 ? 7.222 57.248 72.831 1.00 32.68 421 GLU C N 1
ATOM 11352 C CA . GLU C 1 417 ? 6.526 56.056 73.337 1.00 31.96 421 GLU C CA 1
ATOM 11353 C C . GLU C 1 417 ? 6.391 56.109 74.858 1.00 33.57 421 GLU C C 1
ATOM 11354 O O . GLU C 1 417 ? 6.718 55.165 75.577 1.00 34.71 421 GLU C O 1
ATOM 11360 N N . LEU C 1 418 ? 5.929 57.262 75.351 1.00 35.84 422 LEU C N 1
ATOM 11361 C CA . LEU C 1 418 ? 5.748 57.492 76.780 1.00 38.87 422 LEU C CA 1
ATOM 11362 C C . LEU C 1 418 ? 4.328 57.205 77.260 1.00 37.41 422 LEU C C 1
ATOM 11363 O O . LEU C 1 418 ? 4.112 57.086 78.468 1.00 39.49 422 LEU C O 1
ATOM 11368 N N . THR C 1 419 ? 3.357 57.090 76.359 1.00 37.46 423 THR C N 1
ATOM 11369 C CA . THR C 1 419 ? 1.969 56.830 76.744 1.00 34.73 423 THR C CA 1
ATOM 11370 C C . THR C 1 419 ? 1.501 55.549 76.069 1.00 35.56 423 THR C C 1
ATOM 11371 O O . THR C 1 419 ? 1.392 55.489 74.838 1.00 35.78 423 THR C O 1
ATOM 11375 N N . ASN C 1 420 ? 1.237 54.532 76.879 1.00 33.65 424 ASN C N 1
ATOM 11376 C CA . ASN C 1 420 ? 0.719 53.258 76.394 1.00 34.39 424 ASN C CA 1
ATOM 11377 C C . ASN C 1 420 ? -0.790 53.406 76.237 1.00 34.61 424 ASN C C 1
ATOM 11378 O O . ASN C 1 420 ? -1.543 53.371 77.214 1.00 37.36 424 ASN C O 1
ATOM 11383 N N . LEU C 1 421 ? -1.233 53.552 74.991 1.00 32.28 425 LEU C N 1
ATOM 11384 C CA . LEU C 1 421 ? -2.642 53.756 74.690 1.00 33.48 425 LEU C CA 1
ATOM 11385 C C . LEU C 1 421 ? -3.485 52.503 74.874 1.00 35.14 425 LEU C C 1
ATOM 11386 O O . LEU C 1 421 ? -4.718 52.616 74.907 1.00 36.91 425 LEU C O 1
ATOM 11391 N N . ALA C 1 422 ? -2.868 51.321 74.981 1.00 32.94 426 ALA C N 1
ATOM 11392 C CA . ALA C 1 422 ? -3.633 50.134 75.341 1.00 34.57 426 ALA C CA 1
ATOM 11393 C C . ALA C 1 422 ? -4.091 50.199 76.791 1.00 39.79 426 ALA C C 1
ATOM 11394 O O . ALA C 1 422 ? -5.194 49.745 77.115 1.00 43.30 426 ALA C O 1
ATOM 11396 N N . GLU C 1 423 ? -3.261 50.761 77.667 1.00 39.03 427 GLU C N 1
ATOM 11397 C CA . GLU C 1 423 ? -3.612 50.952 79.061 1.00 41.90 427 GLU C CA 1
ATOM 11398 C C . GLU C 1 423 ? -4.387 52.249 79.293 1.00 42.14 427 GLU C C 1
ATOM 11399 O O . GLU C 1 423 ? -5.282 52.287 80.149 1.00 41.67 427 GLU C O 1
ATOM 11405 N N . ASN C 1 424 ? -4.071 53.309 78.549 1.00 39.73 428 ASN C N 1
ATOM 11406 C CA . ASN C 1 424 ? -4.650 54.635 78.767 1.00 40.42 428 ASN C CA 1
ATOM 11407 C C . ASN C 1 424 ? -5.133 55.214 77.442 1.00 38.72 428 ASN C C 1
ATOM 11408 O O . ASN C 1 424 ? -4.548 56.172 76.925 1.00 39.37 428 ASN C O 1
ATOM 11413 N N . PRO C 1 425 ? -6.199 54.659 76.865 1.00 39.35 429 PRO C N 1
ATOM 11414 C CA . PRO C 1 425 ? -6.677 55.168 75.577 1.00 35.68 429 PRO C CA 1
ATOM 11415 C C . PRO C 1 425 ? -7.179 56.595 75.715 1.00 38.43 429 PRO C C 1
ATOM 11416 O O . PRO C 1 425 ? -7.733 56.987 76.745 1.00 37.70 429 PRO C O 1
ATOM 11420 N N . ARG C 1 426 ? -6.976 57.376 74.655 1.00 38.56 430 ARG C N 1
ATOM 11421 C CA . ARG C 1 426 ? -7.435 58.760 74.659 1.00 40.62 430 ARG C CA 1
ATOM 11422 C C . ARG C 1 426 ? -8.925 58.884 74.378 1.00 40.49 430 ARG C C 1
ATOM 11423 O O . ARG C 1 426 ? -9.505 59.951 74.636 1.00 41.93 430 ARG C O 1
ATOM 11431 N N . GLY C 1 427 ? -9.557 57.828 73.865 1.00 37.03 431 GLY C N 1
ATOM 11432 C CA . GLY C 1 427 ? -10.945 57.885 73.469 1.00 39.81 431 GLY C CA 1
ATOM 11433 C C . GLY C 1 427 ? -11.322 56.693 72.614 1.00 38.72 431 GLY C C 1
ATOM 11434 O O . GLY C 1 427 ? -10.539 55.758 72.446 1.00 38.93 431 GLY C O 1
ATOM 11435 N N . PRO C 1 428 ? -12.530 56.711 72.043 1.00 36.41 432 PRO C N 1
ATOM 11436 C CA . PRO C 1 428 ? -13.018 55.520 71.324 1.00 33.02 432 PRO C CA 1
ATOM 11437 C C . PRO C 1 428 ? -12.193 55.155 70.111 1.00 37.09 432 PRO C C 1
ATOM 11438 O O . PRO C 1 428 ? -12.144 53.973 69.744 1.00 34.30 432 PRO C O 1
ATOM 11442 N N . VAL C 1 429 ? -11.533 56.119 69.467 1.00 36.62 433 VAL C N 1
ATOM 11443 C CA . VAL C 1 429 ? -10.708 55.750 68.322 1.00 37.70 433 VAL C CA 1
ATOM 11444 C C . VAL C 1 429 ? -9.537 54.861 68.757 1.00 35.87 433 VAL C C 1
ATOM 11445 O O . VAL C 1 429 ? -9.223 53.871 68.090 1.00 34.45 433 VAL C O 1
ATOM 11449 N N . ASP C 1 430 ? -8.874 55.200 69.871 1.00 34.83 434 ASP C N 1
ATOM 11450 C CA . ASP C 1 430 ? -7.809 54.338 70.388 1.00 36.04 434 ASP C CA 1
ATOM 11451 C C . ASP C 1 430 ? -8.331 52.939 70.715 1.00 34.45 434 ASP C C 1
ATOM 11452 O O . ASP C 1 430 ? -7.648 51.939 70.454 1.00 33.03 434 ASP C O 1
ATOM 11457 N N . GLN C 1 431 ? -9.528 52.841 71.312 1.00 34.21 435 GLN C N 1
ATOM 11458 C CA . GLN C 1 431 ? -10.058 51.523 71.646 1.00 34.99 435 GLN C CA 1
ATOM 11459 C C . GLN C 1 431 ? -10.371 50.708 70.396 1.00 35.47 435 GLN C C 1
ATOM 11460 O O . GLN C 1 431 ? -10.085 49.503 70.345 1.00 36.35 435 GLN C O 1
ATOM 11466 N N . ALA C 1 432 ? -10.970 51.338 69.383 1.00 34.12 436 ALA C N 1
ATOM 11467 C CA . ALA C 1 432 ? -11.227 50.643 68.127 1.00 33.41 436 ALA C CA 1
ATOM 11468 C C . ALA C 1 432 ? -9.925 50.216 67.469 1.00 32.03 436 ALA C C 1
ATOM 11469 O O . ALA C 1 432 ? -9.846 49.140 66.868 1.00 32.87 436 ALA C O 1
ATOM 11471 N N . THR C 1 433 ? -8.905 51.063 67.562 1.00 30.89 437 THR C N 1
ATOM 11472 C CA . THR C 1 433 ? -7.598 50.734 67.004 1.00 29.32 437 THR C CA 1
ATOM 11473 C C . THR C 1 433 ? -6.999 49.521 67.694 1.00 30.86 437 THR C C 1
ATOM 11474 O O . THR C 1 433 ? -6.483 48.614 67.027 1.00 31.19 437 THR C O 1
ATOM 11478 N N . LEU C 1 434 ? -7.073 49.480 69.029 1.00 29.64 438 LEU C N 1
ATOM 11479 C CA . LEU C 1 434 ? -6.571 48.320 69.757 1.00 28.03 438 LEU C CA 1
ATOM 11480 C C . LEU C 1 434 ? -7.270 47.048 69.300 1.00 30.05 438 LEU C C 1
ATOM 11481 O O . LEU C 1 434 ? -6.619 46.024 69.061 1.00 31.24 438 LEU C O 1
ATOM 11486 N N . THR C 1 435 ? -8.596 47.100 69.145 1.00 32.76 439 THR C N 1
ATOM 11487 C CA . THR C 1 435 ? -9.338 45.919 68.710 1.00 33.61 439 THR C CA 1
ATOM 11488 C C . THR C 1 435 ? -8.935 45.510 67.301 1.00 34.04 439 THR C C 1
ATOM 11489 O O . THR C 1 435 ? -8.745 44.321 67.020 1.00 32.45 439 THR C O 1
ATOM 11493 N N . ALA C 1 436 ? -8.768 46.489 66.410 1.00 31.55 440 ALA C N 1
ATOM 11494 C CA . ALA C 1 436 ? -8.278 46.196 65.069 1.00 30.98 440 ALA C CA 1
ATOM 11495 C C . ALA C 1 436 ? -6.900 45.532 65.094 1.00 30.88 440 ALA C C 1
ATOM 11496 O O . ALA C 1 436 ? -6.651 44.589 64.324 1.00 31.13 440 ALA C O 1
ATOM 11498 N N . PHE C 1 437 ? -5.986 45.992 65.963 1.00 26.53 441 PHE C N 1
ATOM 11499 C CA . PHE C 1 437 ? -4.678 45.324 66.010 1.00 29.05 441 PHE C CA 1
ATOM 11500 C C . PHE C 1 437 ? -4.757 43.935 66.638 1.00 28.81 441 PHE C C 1
ATOM 11501 O O . PHE C 1 437 ? -3.991 43.028 66.246 1.00 28.04 441 PHE C O 1
ATOM 11509 N N . ARG C 1 438 ? -5.662 43.732 67.598 1.00 28.72 442 ARG C N 1
ATOM 11510 C CA . ARG C 1 438 ? -5.808 42.402 68.181 1.00 32.02 442 ARG C CA 1
ATOM 11511 C C . ARG C 1 438 ? -6.280 41.408 67.134 1.00 34.99 442 ARG C C 1
ATOM 11512 O O . ARG C 1 438 ? -5.759 40.287 67.041 1.00 34.10 442 ARG C O 1
ATOM 11520 N N . ASP C 1 439 ? -7.275 41.807 66.344 1.00 33.46 443 ASP C N 1
ATOM 11521 C CA . ASP C 1 439 ? -7.787 40.948 65.284 1.00 33.28 443 ASP C CA 1
ATOM 11522 C C . ASP C 1 439 ? -6.715 40.691 64.231 1.00 32.84 443 ASP C C 1
ATOM 11523 O O . ASP C 1 439 ? -6.568 39.563 63.737 1.00 34.73 443 ASP C O 1
ATOM 11528 N N . MET C 1 440 ? -5.918 41.706 63.916 1.00 31.79 444 MET C N 1
ATOM 11529 C CA . MET C 1 440 ? -4.850 41.517 62.940 1.00 33.67 444 MET C CA 1
ATOM 11530 C C . MET C 1 440 ? -3.761 40.596 63.477 1.00 34.70 444 MET C C 1
ATOM 11531 O O . MET C 1 440 ? -3.225 39.752 62.742 1.00 33.30 444 MET C O 1
ATOM 11536 N N . ARG C 1 441 ? -3.410 40.755 64.754 1.00 32.11 445 ARG C N 1
ATOM 11537 C CA . ARG C 1 441 ? -2.404 39.889 65.350 1.00 31.94 445 ARG C CA 1
ATOM 11538 C C . ARG C 1 441 ? -2.862 38.425 65.363 1.00 32.61 445 ARG C C 1
ATOM 11539 O O . ARG C 1 441 ? -2.093 37.521 65.004 1.00 33.53 445 ARG C O 1
ATOM 11547 N N . ALA C 1 442 ? -4.124 38.184 65.754 1.00 34.14 446 ALA C N 1
ATOM 11548 C CA . ALA C 1 442 ? -4.689 36.835 65.784 1.00 37.23 446 ALA C CA 1
ATOM 11549 C C . ALA C 1 442 ? -4.749 36.200 64.401 1.00 40.27 446 ALA C C 1
ATOM 11550 O O . ALA C 1 442 ? -4.612 34.977 64.275 1.00 42.33 446 ALA C O 1
ATOM 11552 N N . ALA C 1 443 ? -4.959 36.997 63.356 1.00 41.48 447 ALA C N 1
ATOM 11553 C CA . ALA C 1 443 ? -4.946 36.452 61.999 1.00 42.74 447 ALA C CA 1
ATOM 11554 C C . ALA C 1 443 ? -3.538 36.105 61.530 1.00 44.22 447 ALA C C 1
ATOM 11555 O O . ALA C 1 443 ? -3.373 35.191 60.715 1.00 45.67 447 ALA C O 1
ATOM 11557 N N . HIS C 1 444 ? -2.517 36.815 62.013 1.00 40.40 448 HIS C N 1
ATOM 11558 C CA . HIS C 1 444 ? -1.161 36.556 61.540 1.00 42.21 448 HIS C CA 1
ATOM 11559 C C . HIS C 1 444 ? -0.418 35.505 62.359 1.00 37.67 448 HIS C C 1
ATOM 11560 O O . HIS C 1 444 ? 0.379 34.755 61.792 1.00 40.27 448 HIS C O 1
ATOM 11567 N N . TRP C 1 445 ? -0.658 35.412 63.667 1.00 32.15 449 TRP C N 1
ATOM 11568 C CA . TRP C 1 445 ? 0.116 34.538 64.536 1.00 31.55 449 TRP C CA 1
ATOM 11569 C C . TRP C 1 445 ? -0.814 33.705 65.405 1.00 32.41 449 TRP C C 1
ATOM 11570 O O . TRP C 1 445 ? -1.769 34.235 65.970 1.00 29.39 449 TRP C O 1
ATOM 11581 N N . ASP C 1 446 ? -0.516 32.407 65.547 1.00 32.68 450 ASP C N 1
ATOM 11582 C CA . ASP C 1 446 ? -0.994 31.658 66.708 1.00 35.26 450 ASP C CA 1
ATOM 11583 C C . ASP C 1 446 ? 0.162 31.659 67.689 1.00 30.58 450 ASP C C 1
ATOM 11584 O O . ASP C 1 446 ? 1.150 30.954 67.486 1.00 30.41 450 ASP C O 1
ATOM 11589 N N . MET C 1 447 ? 0.027 32.437 68.763 1.00 30.02 451 MET C N 1
ATOM 11590 C CA . MET C 1 447 ? 1.134 32.629 69.695 1.00 31.16 451 MET C CA 1
ATOM 11591 C C . MET C 1 447 ? 1.414 31.378 70.519 1.00 31.35 451 MET C C 1
ATOM 11592 O O . MET C 1 447 ? 2.547 31.189 70.968 1.00 31.18 451 MET C O 1
ATOM 11597 N N . GLU C 1 448 ? 0.405 30.524 70.733 1.00 30.89 452 GLU C N 1
ATOM 11598 C CA . GLU C 1 448 ? 0.650 29.252 71.397 1.00 29.21 452 GLU C CA 1
ATOM 11599 C C . GLU C 1 448 ? 1.435 28.296 70.487 1.00 28.44 452 GLU C C 1
ATOM 11600 O O . GLU C 1 448 ? 2.335 27.586 70.955 1.00 27.77 452 GLU C O 1
ATOM 11606 N N . ALA C 1 449 ? 1.120 28.271 69.186 1.00 26.42 453 ALA C N 1
ATOM 11607 C CA . ALA C 1 449 ? 1.916 27.462 68.259 1.00 28.18 453 ALA C CA 1
ATOM 11608 C C . ALA C 1 449 ? 3.340 28.001 68.134 1.00 29.91 453 ALA C C 1
ATOM 11609 O O . ALA C 1 449 ? 4.304 27.229 68.032 1.00 26.01 453 ALA C O 1
ATOM 11611 N N . PHE C 1 450 ? 3.478 29.323 68.087 1.00 27.39 454 PHE C N 1
ATOM 11612 C CA . PHE C 1 450 ? 4.794 29.961 68.030 1.00 28.35 454 PHE C CA 1
ATOM 11613 C C . PHE C 1 450 ? 5.634 29.583 69.253 1.00 28.25 454 PHE C C 1
ATOM 11614 O O . PHE C 1 450 ? 6.800 29.178 69.136 1.00 26.57 454 PHE C O 1
ATOM 11622 N N . ASP C 1 451 ? 5.042 29.685 70.442 1.00 26.66 455 ASP C N 1
ATOM 11623 C CA . ASP C 1 451 ? 5.752 29.297 71.657 1.00 26.50 455 ASP C CA 1
ATOM 11624 C C . ASP C 1 451 ? 6.137 27.814 71.656 1.00 27.41 455 ASP C C 1
ATOM 11625 O O . ASP C 1 451 ? 7.226 27.450 72.113 1.00 27.84 455 ASP C O 1
ATOM 11630 N N . ALA C 1 452 ? 5.256 26.932 71.179 1.00 27.90 456 ALA C N 1
ATOM 11631 C CA . ALA C 1 452 ? 5.632 25.522 71.137 1.00 28.63 456 ALA C CA 1
ATOM 11632 C C . ALA C 1 452 ? 6.798 25.294 70.178 1.00 29.40 456 ALA C C 1
ATOM 11633 O O . ALA C 1 452 ? 7.714 24.508 70.475 1.00 28.28 456 ALA C O 1
ATOM 11635 N N . ALA C 1 453 ? 6.791 25.988 69.033 1.00 26.09 457 ALA C N 1
ATOM 11636 C CA . ALA C 1 453 ? 7.864 25.797 68.050 1.00 27.87 457 ALA C CA 1
ATOM 11637 C C . ALA C 1 453 ? 9.205 26.249 68.617 1.00 27.38 457 ALA C C 1
ATOM 11638 O O . ALA C 1 453 ? 10.217 25.577 68.436 1.00 26.53 457 ALA C O 1
ATOM 11640 N N . VAL C 1 454 ? 9.217 27.353 69.361 1.00 25.93 458 VAL C N 1
ATOM 11641 C CA . VAL C 1 454 ? 10.465 27.845 69.934 1.00 25.11 458 VAL C CA 1
ATOM 11642 C C . VAL C 1 454 ? 10.993 26.892 70.998 1.00 27.05 458 VAL C C 1
ATOM 11643 O O . VAL C 1 454 ? 12.198 26.614 71.053 1.00 26.88 458 VAL C O 1
ATOM 11647 N N . ARG C 1 455 ? 10.117 26.411 71.888 1.00 24.69 459 ARG C N 1
ATOM 11648 C CA . ARG C 1 455 ? 10.577 25.497 72.927 1.00 25.93 459 ARG C CA 1
ATOM 11649 C C . ARG C 1 455 ? 11.130 24.223 72.318 1.00 26.20 459 ARG C C 1
ATOM 11650 O O . ARG C 1 455 ? 12.135 23.692 72.794 1.00 28.87 459 ARG C O 1
ATOM 11658 N N . GLU C 1 456 ? 10.475 23.707 71.270 1.00 29.28 460 GLU C N 1
ATOM 11659 C CA . GLU C 1 456 ? 10.980 22.492 70.632 1.00 29.02 460 GLU C CA 1
ATOM 11660 C C . GLU C 1 456 ? 12.370 22.724 70.060 1.00 29.87 460 GLU C C 1
ATOM 11661 O O . GLU C 1 456 ? 13.253 21.860 70.165 1.00 29.29 460 GLU C O 1
ATOM 11663 N N . SER C 1 457 ? 12.581 23.892 69.459 1.00 26.47 461 SER C N 1
ATOM 11664 C CA . SER C 1 457 ? 13.883 24.212 68.883 1.00 27.53 461 SER C CA 1
ATOM 11665 C C . SER C 1 457 ? 14.948 24.312 69.971 1.00 27.95 461 SER C C 1
ATOM 11666 O O . SER C 1 457 ? 16.057 23.798 69.813 1.00 23.74 461 SER C O 1
ATOM 11669 N N . GLN C 1 458 ? 14.633 24.989 71.080 1.00 25.12 462 GLN C N 1
ATOM 11670 C CA . GLN C 1 458 ? 15.598 25.102 72.173 1.00 27.74 462 GLN C CA 1
ATOM 11671 C C . GLN C 1 458 ? 15.962 23.735 72.737 1.00 32.03 462 GLN C C 1
ATOM 11672 O O . GLN C 1 458 ? 17.137 23.437 72.977 1.00 29.16 462 GLN C O 1
ATOM 11678 N N . ALA C 1 459 ? 14.955 22.898 72.990 1.00 29.85 463 ALA C N 1
ATOM 11679 C CA . ALA C 1 459 ? 15.218 21.627 73.654 1.00 29.39 463 ALA C CA 1
ATOM 11680 C C . ALA C 1 459 ? 16.078 20.725 72.779 1.00 28.97 463 ALA C C 1
ATOM 11681 O O . ALA C 1 459 ? 16.986 20.050 73.274 1.00 26.69 463 ALA C O 1
ATOM 11683 N N . ARG C 1 460 ? 15.757 20.678 71.490 1.00 23.13 464 ARG C N 1
ATOM 11684 C CA . ARG C 1 460 ? 16.538 19.935 70.506 1.00 26.05 464 ARG C CA 1
ATOM 11685 C C . ARG C 1 460 ? 17.999 20.341 70.558 1.00 27.30 464 ARG C C 1
ATOM 11686 O O . ARG C 1 460 ? 18.902 19.501 70.617 1.00 27.32 464 ARG C O 1
ATOM 11694 N N . ARG C 1 461 ? 18.250 21.648 70.490 1.00 29.57 465 ARG C N 1
ATOM 11695 C CA . ARG C 1 461 ? 19.627 22.108 70.472 1.00 29.86 465 ARG C CA 1
ATOM 11696 C C . ARG C 1 461 ? 20.336 21.796 71.778 1.00 31.23 465 ARG C C 1
ATOM 11697 O O . ARG C 1 461 ? 21.538 21.544 71.774 1.00 32.42 465 ARG C O 1
ATOM 11705 N N . TRP C 1 462 ? 19.625 21.823 72.905 1.00 31.73 466 TRP C N 1
ATOM 11706 C CA . TRP C 1 462 ? 20.321 21.542 74.152 1.00 35.40 466 TRP C CA 1
ATOM 11707 C C . TRP C 1 462 ? 20.752 20.082 74.239 1.00 31.32 466 TRP C C 1
ATOM 11708 O O . TRP C 1 462 ? 21.814 19.795 74.803 1.00 32.91 466 TRP C O 1
ATOM 11719 N N . VAL C 1 463 ? 19.985 19.150 73.664 1.00 26.69 467 VAL C N 1
ATOM 11720 C CA . VAL C 1 463 ? 20.465 17.765 73.612 1.00 29.36 467 VAL C CA 1
ATOM 11721 C C . VAL C 1 463 ? 21.708 17.675 72.735 1.00 28.12 467 VAL C C 1
ATOM 11722 O O . VAL C 1 463 ? 22.732 17.104 73.119 1.00 28.49 467 VAL C O 1
ATOM 11726 N N . VAL C 1 464 ? 21.624 18.245 71.537 1.00 24.80 468 VAL C N 1
ATOM 11727 C CA . VAL C 1 464 ? 22.710 18.125 70.570 1.00 24.88 468 VAL C CA 1
ATOM 11728 C C . VAL C 1 464 ? 23.965 18.836 71.079 1.00 26.42 468 VAL C C 1
ATOM 11729 O O . VAL C 1 464 ? 25.069 18.293 71.027 1.00 25.87 468 VAL C O 1
ATOM 11733 N N . TYR C 1 465 ? 23.810 20.047 71.626 1.00 26.90 469 TYR C N 1
ATOM 11734 C CA . TYR C 1 465 ? 25.006 20.830 71.951 1.00 30.27 469 TYR C CA 1
ATOM 11735 C C . TYR C 1 465 ? 25.794 20.199 73.090 1.00 29.97 469 TYR C C 1
ATOM 11736 O O . TYR C 1 465 ? 27.029 20.226 73.092 1.00 28.32 469 TYR C O 1
ATOM 11745 N N . GLU C 1 466 ? 25.103 19.633 74.074 1.00 28.17 470 GLU C N 1
ATOM 11746 C CA . GLU C 1 466 ? 25.825 18.983 75.150 1.00 31.41 470 GLU C CA 1
ATOM 11747 C C . GLU C 1 466 ? 26.659 17.825 74.613 1.00 29.54 470 GLU C C 1
ATOM 11748 O O . GLU C 1 466 ? 27.789 17.609 75.060 1.00 31.61 470 GLU C O 1
ATOM 11754 N N . ALA C 1 467 ? 26.132 17.092 73.625 1.00 25.78 471 ALA C N 1
ATOM 11755 C CA . ALA C 1 467 ? 26.922 16.049 72.988 1.00 26.13 471 ALA C CA 1
ATOM 11756 C C . ALA C 1 467 ? 28.128 16.640 72.260 1.00 28.79 471 ALA C C 1
ATOM 11757 O O . ALA C 1 467 ? 29.261 16.180 72.443 1.00 28.53 471 ALA C O 1
ATOM 11759 N N . LEU C 1 468 ? 27.905 17.685 71.454 1.00 26.09 472 LEU C N 1
ATOM 11760 C CA . LEU C 1 468 ? 28.972 18.238 70.615 1.00 26.98 472 LEU C CA 1
ATOM 11761 C C . LEU C 1 468 ? 30.108 18.852 71.426 1.00 27.72 472 LEU C C 1
ATOM 11762 O O . LEU C 1 468 ? 31.240 18.945 70.925 1.00 28.44 472 LEU C O 1
ATOM 11767 N N . ARG C 1 469 ? 29.852 19.250 72.667 1.00 23.64 473 ARG C N 1
ATOM 11768 C CA . ARG C 1 469 ? 30.910 19.753 73.528 1.00 25.75 473 ARG C CA 1
ATOM 11769 C C . ARG C 1 469 ? 31.537 18.654 74.391 1.00 29.08 473 ARG C C 1
ATOM 11770 O O . ARG C 1 469 ? 32.327 18.960 75.285 1.00 28.34 473 ARG C O 1
ATOM 11778 N N . ASN C 1 470 ? 31.254 17.385 74.105 1.00 27.30 474 ASN C N 1
ATOM 11779 C CA . ASN C 1 470 ? 31.982 16.276 74.716 1.00 27.92 474 ASN C CA 1
ATOM 11780 C C . ASN C 1 470 ? 32.998 15.755 73.716 1.00 29.27 474 ASN C C 1
ATOM 11781 O O . ASN C 1 470 ? 32.706 15.680 72.522 1.00 27.34 474 ASN C O 1
ATOM 11786 N N . GLY C 1 471 ? 34.180 15.380 74.204 1.00 29.56 475 GLY C N 1
ATOM 11787 C CA . GLY C 1 471 ? 35.151 14.870 73.249 1.00 31.94 475 GLY C CA 1
ATOM 11788 C C . GLY C 1 471 ? 35.773 15.982 72.410 1.00 32.12 475 GLY C C 1
ATOM 11789 O O . GLY C 1 471 ? 35.722 17.168 72.747 1.00 26.50 475 GLY C O 1
ATOM 11790 N N . ALA C 1 472 ? 36.369 15.575 71.292 1.00 28.00 476 ALA C N 1
ATOM 11791 C CA . ALA C 1 472 ? 37.025 16.521 70.395 1.00 29.58 476 ALA C CA 1
ATOM 11792 C C . ALA C 1 472 ? 35.995 17.412 69.707 1.00 27.43 476 ALA C C 1
ATOM 11793 O O . ALA C 1 472 ? 34.982 16.927 69.189 1.00 26.11 476 ALA C O 1
ATOM 11795 N N . TYR C 1 473 ? 36.247 18.723 69.716 1.00 24.43 477 TYR C N 1
ATOM 11796 C CA . TYR C 1 473 ? 35.302 19.690 69.163 1.00 22.71 477 TYR C CA 1
ATOM 11797 C C . TYR C 1 473 ? 35.521 19.828 67.660 1.00 25.31 477 TYR C C 1
ATOM 11798 O O . TYR C 1 473 ? 36.662 19.913 67.202 1.00 27.60 477 TYR C O 1
ATOM 11807 N N . TYR C 1 474 ? 34.430 19.826 66.889 1.00 22.30 478 TYR C N 1
ATOM 11808 C CA . TYR C 1 474 ? 34.521 20.064 65.452 1.00 21.96 478 TYR C CA 1
ATOM 11809 C C . TYR C 1 474 ? 33.969 21.448 65.118 1.00 23.76 478 TYR C C 1
ATOM 11810 O O . TYR C 1 474 ? 32.740 21.625 65.079 1.00 23.22 478 TYR C O 1
ATOM 11819 N N . PRO C 1 475 ? 34.816 22.439 64.824 1.00 25.26 479 PRO C N 1
ATOM 11820 C CA . PRO C 1 475 ? 34.315 23.806 64.624 1.00 24.39 479 PRO C CA 1
ATOM 11821 C C . PRO C 1 475 ? 33.675 24.003 63.263 1.00 24.58 479 PRO C C 1
ATOM 11822 O O . PRO C 1 475 ? 34.050 23.392 62.258 1.00 26.20 479 PRO C O 1
ATOM 11826 N N . TRP C 1 476 ? 32.677 24.874 63.251 1.00 22.17 480 TRP C N 1
ATOM 11827 C CA . TRP C 1 476 ? 31.970 25.240 62.045 1.00 22.90 480 TRP C CA 1
ATOM 11828 C C . TRP C 1 476 ? 32.372 26.611 61.531 1.00 24.29 480 TRP C C 1
ATOM 11829 O O . TRP C 1 476 ? 31.779 27.090 60.564 1.00 23.87 480 TRP C O 1
ATOM 11840 N N . ASP C 1 477 ? 33.351 27.254 62.147 1.00 24.71 481 ASP C N 1
ATOM 11841 C CA . ASP C 1 477 ? 33.701 28.605 61.714 1.00 27.13 481 ASP C CA 1
ATOM 11842 C C . ASP C 1 477 ? 34.216 28.613 60.281 1.00 27.96 481 ASP C C 1
ATOM 11843 O O . ASP C 1 477 ? 34.930 27.700 59.848 1.00 23.70 481 ASP C O 1
ATOM 11848 N N . HIS C 1 478 ? 33.835 29.638 59.532 1.00 24.41 482 HIS C N 1
ATOM 11849 C CA . HIS C 1 478 ? 34.254 29.713 58.140 1.00 26.05 482 HIS C CA 1
ATOM 11850 C C . HIS C 1 478 ? 35.751 29.980 58.058 1.00 26.08 482 HIS C C 1
ATOM 11851 O O . HIS C 1 478 ? 36.264 30.868 58.749 1.00 24.94 482 HIS C O 1
ATOM 11858 N N . GLN C 1 479 ? 36.451 29.248 57.172 1.00 26.22 483 GLN C N 1
ATOM 11859 C CA . GLN C 1 479 ? 37.867 29.522 56.929 1.00 25.76 483 GLN C CA 1
ATOM 11860 C C . GLN C 1 479 ? 38.036 29.985 55.495 1.00 26.20 483 GLN C C 1
ATOM 11861 O O . GLN C 1 479 ? 37.837 29.181 54.576 1.00 27.79 483 GLN C O 1
ATOM 11867 N N . PRO C 1 480 ? 38.370 31.252 55.249 1.00 25.85 484 PRO C N 1
ATOM 11868 C CA . PRO C 1 480 ? 38.538 31.726 53.870 1.00 32.57 484 PRO C CA 1
ATOM 11869 C C . PRO C 1 480 ? 39.543 30.873 53.100 1.00 38.75 484 PRO C C 1
ATOM 11870 O O . PRO C 1 480 ? 40.495 30.337 53.671 1.00 37.32 484 PRO C O 1
ATOM 11874 N N . LEU C 1 481 ? 39.314 30.769 51.789 1.00 42.86 485 LEU C N 1
ATOM 11875 C CA . LEU C 1 481 ? 39.983 29.774 50.961 1.00 47.94 485 LEU C CA 1
ATOM 11876 C C . LEU C 1 481 ? 41.451 30.116 50.752 1.00 46.70 485 LEU C C 1
ATOM 11877 O O . LEU C 1 481 ? 41.811 31.270 50.513 1.00 43.52 485 LEU C O 1
ATOM 11879 N N . GLN C 1 482 ? 42.295 29.088 50.812 1.00 51.19 486 GLN C N 1
ATOM 11880 C CA . GLN C 1 482 ? 43.739 29.229 50.651 1.00 52.45 486 GLN C CA 1
ATOM 11881 C C . GLN C 1 482 ? 44.109 29.142 49.169 1.00 48.76 486 GLN C C 1
ATOM 11882 O O . GLN C 1 482 ? 43.888 28.105 48.536 1.00 52.68 486 GLN C O 1
ATOM 11884 N N . LYS C 1 483 ? 44.675 30.220 48.606 1.00 39.62 487 LYS C N 1
ATOM 11885 C CA . LYS C 1 483 ? 44.930 30.226 47.166 1.00 40.70 487 LYS C CA 1
ATOM 11886 C C . LYS C 1 483 ? 46.390 30.526 46.776 1.00 40.65 487 LYS C C 1
ATOM 11887 O O . LYS C 1 483 ? 46.634 30.936 45.633 1.00 38.76 487 LYS C O 1
ATOM 11889 N N . ALA C 1 484 ? 47.375 30.309 47.667 1.00 38.01 488 ALA C N 1
ATOM 11890 C CA . ALA C 1 484 ? 48.698 30.919 47.455 1.00 36.74 488 ALA C CA 1
ATOM 11891 C C . ALA C 1 484 ? 49.420 30.359 46.222 1.00 33.41 488 ALA C C 1
ATOM 11892 O O . ALA C 1 484 ? 50.124 31.100 45.519 1.00 36.25 488 ALA C O 1
ATOM 11894 N N . SER C 1 485 ? 49.270 29.065 45.929 1.00 32.83 489 SER C N 1
ATOM 11895 C CA . SER C 1 485 ? 49.963 28.509 44.763 1.00 33.07 489 SER C CA 1
ATOM 11896 C C . SER C 1 485 ? 49.389 29.003 43.436 1.00 33.50 489 SER C C 1
ATOM 11897 O O . SER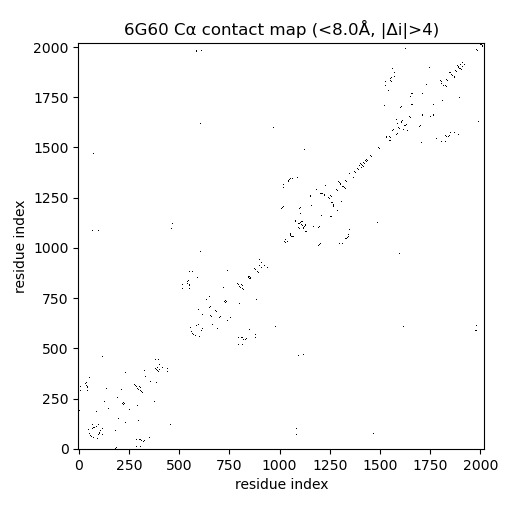 C 1 485 ? 49.950 28.688 42.374 1.00 33.14 489 SER C O 1
ATOM 11900 N N . GLU C 1 486 ? 48.273 29.736 43.461 1.00 33.55 490 GLU C N 1
ATOM 11901 C CA . GLU C 1 486 ? 47.700 30.286 42.244 1.00 37.67 490 GLU C CA 1
ATOM 11902 C C . GLU C 1 486 ? 47.717 31.811 42.201 1.00 35.74 490 GLU C C 1
ATOM 11903 O O . GLU C 1 486 ? 47.345 32.381 41.174 1.00 38.95 490 GLU C O 1
ATOM 11909 N N . ARG C 1 487 ? 48.161 32.485 43.260 1.00 34.19 491 ARG C N 1
ATOM 11910 C CA . ARG C 1 487 ? 48.211 33.944 43.282 1.00 35.30 491 ARG C CA 1
ATOM 11911 C C . ARG C 1 487 ? 49.554 34.462 42.779 1.00 30.91 491 ARG C C 1
ATOM 11912 O O . ARG C 1 487 ? 50.578 33.784 42.891 1.00 31.40 491 ARG C O 1
ATOM 11920 N N . TYR C 1 488 ? 49.543 35.689 42.255 1.00 32.48 492 TYR C N 1
ATOM 11921 C CA . TYR C 1 488 ? 50.760 36.431 41.873 1.00 31.47 492 TYR C CA 1
ATOM 11922 C C . TYR C 1 488 ? 51.498 35.662 40.767 1.00 32.65 492 TYR C C 1
ATOM 11923 O O . TYR C 1 488 ? 50.872 35.018 39.914 1.00 32.03 492 TYR C O 1
ATOM 11932 N N . MET C 1 489 ? 52.825 35.721 40.747 1.00 31.67 493 MET C N 1
ATOM 11933 C CA . MET C 1 489 ? 53.593 35.144 39.651 1.00 33.09 493 MET C CA 1
ATOM 11934 C C . MET C 1 489 ? 54.005 33.716 39.996 1.00 33.91 493 MET C C 1
ATOM 11935 O O . MET C 1 489 ? 54.686 33.486 41.005 1.00 30.92 493 MET C O 1
ATOM 11940 N N . ARG C 1 490 ? 53.591 32.761 39.152 1.00 32.96 494 ARG C N 1
ATOM 11941 C CA . ARG C 1 490 ? 53.929 31.355 39.315 1.00 32.70 494 ARG C CA 1
ATOM 11942 C C . ARG C 1 490 ? 54.425 30.793 37.982 1.00 33.52 494 ARG C C 1
ATOM 11943 O O . ARG C 1 490 ? 54.016 31.245 36.911 1.00 31.56 494 ARG C O 1
ATOM 11951 N N . ASN C 1 491 ? 55.302 29.791 38.040 1.00 30.77 495 ASN C N 1
ATOM 11952 C CA . ASN C 1 491 ? 56.026 29.420 36.825 1.00 32.07 495 ASN C CA 1
ATOM 11953 C C . ASN C 1 491 ? 55.248 28.493 35.881 1.00 37.13 495 ASN C C 1
ATOM 11954 O O . ASN C 1 491 ? 55.859 27.876 35.006 1.00 41.79 495 ASN C O 1
ATOM 11959 N N . HIS C 1 492 ? 53.923 28.423 35.982 1.00 36.84 496 HIS C N 1
ATOM 11960 C CA . HIS C 1 492 ? 53.107 27.983 34.860 1.00 44.46 496 HIS C CA 1
ATOM 11961 C C . HIS C 1 492 ? 52.572 29.162 34.032 1.00 48.95 496 HIS C C 1
ATOM 11962 O O . HIS C 1 492 ? 51.822 28.945 33.076 1.00 49.67 496 HIS C O 1
ATOM 11969 N N . MET C 1 493 ? 52.970 30.397 34.354 1.00 47.35 497 MET C N 1
ATOM 11970 C CA . MET C 1 493 ? 52.435 31.591 33.712 1.00 43.78 497 MET C CA 1
ATOM 11971 C C . MET C 1 493 ? 53.531 32.336 32.960 1.00 45.24 497 MET C C 1
ATOM 11972 O O . MET C 1 493 ? 54.727 32.120 33.175 1.00 41.08 497 MET C O 1
ATOM 11977 N N . ASN C 1 494 ? 53.091 33.234 32.083 1.00 47.52 498 ASN C N 1
ATOM 11978 C CA . ASN C 1 494 ? 53.955 34.197 31.425 1.00 49.23 498 ASN C CA 1
ATOM 11979 C C . ASN C 1 494 ? 53.892 35.510 32.205 1.00 47.95 498 ASN C C 1
ATOM 11980 O O . ASN C 1 494 ? 52.799 36.034 32.454 1.00 49.93 498 ASN C O 1
ATOM 11985 N N . LEU C 1 495 ? 55.060 36.038 32.591 1.00 46.49 499 LEU C N 1
ATOM 11986 C CA . LEU C 1 495 ? 55.086 37.194 33.488 1.00 49.08 499 LEU C CA 1
ATOM 11987 C C . LEU C 1 495 ? 54.420 38.413 32.854 1.00 48.58 499 LEU C C 1
ATOM 11988 O O . LEU C 1 495 ? 53.604 39.085 33.498 1.00 46.03 499 LEU C O 1
ATOM 11993 N N . ASP C 1 496 ? 54.766 38.723 31.595 1.00 46.05 500 ASP C N 1
ATOM 11994 C CA . ASP C 1 496 ? 54.129 39.840 30.891 1.00 47.16 500 ASP C CA 1
ATOM 11995 C C . ASP C 1 496 ? 52.608 39.661 30.820 1.00 47.14 500 ASP C C 1
ATOM 11996 O O . ASP C 1 496 ? 51.843 40.596 31.098 1.00 44.21 500 ASP C O 1
ATOM 12001 N N . THR C 1 497 ? 52.150 38.462 30.442 1.00 46.33 501 THR C N 1
ATOM 12002 C CA . THR C 1 497 ? 50.711 38.215 30.369 1.00 47.70 501 THR C CA 1
ATOM 12003 C C . THR C 1 497 ? 50.057 38.389 31.735 1.00 44.55 501 THR C C 1
ATOM 12004 O O . THR C 1 497 ? 48.945 38.924 31.842 1.00 42.30 501 THR C O 1
ATOM 12008 N N . LEU C 1 498 ? 50.746 37.960 32.793 1.00 44.81 502 LEU C N 1
ATOM 12009 C CA . LEU C 1 498 ? 50.215 38.120 34.144 1.00 45.15 502 LEU C CA 1
ATOM 12010 C C . LEU C 1 498 ? 50.107 39.594 34.525 1.00 45.71 502 LEU C C 1
ATOM 12011 O O . LEU C 1 498 ? 49.062 40.044 35.021 1.00 42.40 502 LEU C O 1
ATOM 12016 N N . GLU C 1 499 ? 51.184 40.361 34.299 1.00 38.03 503 GLU C N 1
ATOM 12017 C CA . GLU C 1 499 ? 51.169 41.772 34.669 1.00 42.85 503 GLU C CA 1
ATOM 12018 C C . GLU C 1 499 ? 50.042 42.510 33.960 1.00 44.00 503 GLU C C 1
ATOM 12019 O O . GLU C 1 499 ? 49.342 43.320 34.580 1.00 41.72 503 GLU C O 1
ATOM 12025 N N . GLU C 1 500 ? 49.826 42.215 32.671 1.00 48.52 504 GLU C N 1
ATOM 12026 C CA . GLU C 1 500 ? 48.775 42.897 31.917 1.00 48.64 504 GLU C CA 1
ATOM 12027 C C . GLU C 1 500 ? 47.389 42.546 32.453 1.00 43.37 504 GLU C C 1
ATOM 12028 O O . GLU C 1 500 ? 46.541 43.431 32.625 1.00 40.14 504 GLU C O 1
ATOM 12034 N N . SER C 1 501 ? 47.145 41.262 32.735 1.00 44.25 505 SER C N 1
ATOM 12035 C CA . SER C 1 501 ? 45.842 40.859 33.255 1.00 41.79 505 SER C CA 1
ATOM 12036 C C . SER C 1 501 ? 45.569 41.469 34.631 1.00 39.06 505 SER C C 1
ATOM 12037 O O . SER C 1 501 ? 44.413 41.751 34.956 1.00 37.28 505 SER C O 1
ATOM 12040 N N . LYS C 1 502 ? 46.601 41.694 35.442 1.00 36.94 506 LYS C N 1
ATOM 12041 C CA . LYS C 1 502 ? 46.399 42.227 36.786 1.00 38.41 506 LYS C CA 1
ATOM 12042 C C . LYS C 1 502 ? 46.355 43.753 36.836 1.00 39.50 506 LYS C C 1
ATOM 12043 O O . LYS C 1 502 ? 46.002 44.309 37.881 1.00 37.13 506 LYS C O 1
ATOM 12049 N N . ARG C 1 503 ? 46.684 44.428 35.737 1.00 36.24 507 ARG C N 1
ATOM 12050 C CA . ARG C 1 503 ? 46.678 45.885 35.656 1.00 40.60 507 ARG C CA 1
ATOM 12051 C C . ARG C 1 503 ? 45.304 46.383 35.213 1.00 46.39 507 ARG C C 1
ATOM 12052 O O . ARG C 1 503 ? 44.727 45.855 34.256 1.00 48.60 507 ARG C O 1
ATOM 12060 N N . TYR C 1 504 ? 44.772 47.388 35.920 1.00 44.17 508 TYR C N 1
ATOM 12061 C CA . TYR C 1 504 ? 43.521 48.020 35.508 1.00 41.91 508 TYR C CA 1
ATOM 12062 C C . TYR C 1 504 ? 43.403 49.436 36.068 1.00 42.39 508 TYR C C 1
ATOM 12063 O O . TYR C 1 504 ? 43.645 49.645 37.267 1.00 38.09 508 TYR C O 1
ATOM 12072 N N . PRO C 1 505 ? 43.026 50.447 35.237 1.00 46.01 509 PRO C N 1
ATOM 12073 C CA . PRO C 1 505 ? 42.718 50.356 33.796 1.00 47.91 509 PRO C CA 1
ATOM 12074 C C . PRO C 1 505 ? 43.905 49.959 32.917 1.00 47.04 509 PRO C C 1
ATOM 12075 O O . PRO C 1 505 ? 45.027 50.067 33.405 1.00 47.70 509 PRO C O 1
ATOM 12079 N N . LYS D 1 1 ? 13.586 -78.627 81.412 1.00 50.00 5 LYS D N 1
ATOM 12080 C CA . LYS D 1 1 ? 15.013 -78.503 81.721 1.00 49.41 5 LYS D CA 1
ATOM 12081 C C . LYS D 1 1 ? 15.387 -79.252 83.013 1.00 48.65 5 LYS D C 1
ATOM 12082 O O . LYS D 1 1 ? 14.691 -79.152 84.024 1.00 49.89 5 LYS D O 1
ATOM 12088 N N . PRO D 1 2 ? 16.496 -79.986 82.975 1.00 45.10 6 PRO D N 1
ATOM 12089 C CA . PRO D 1 2 ? 16.890 -80.809 84.125 1.00 39.63 6 PRO D CA 1
ATOM 12090 C C . PRO D 1 2 ? 17.541 -79.993 85.235 1.00 38.71 6 PRO D C 1
ATOM 12091 O O . PRO D 1 2 ? 18.200 -78.981 84.991 1.00 40.06 6 PRO D O 1
ATOM 12095 N N . ASN D 1 3 ? 17.358 -80.451 86.475 1.00 37.36 7 ASN D N 1
ATOM 12096 C CA . ASN D 1 3 ? 18.179 -79.906 87.548 1.00 35.57 7 ASN D CA 1
ATOM 12097 C C . ASN D 1 3 ? 19.617 -80.357 87.342 1.00 36.56 7 ASN D C 1
ATOM 12098 O O . ASN D 1 3 ? 19.877 -81.330 86.639 1.00 36.54 7 ASN D O 1
ATOM 12103 N N . ILE D 1 4 ? 20.558 -79.637 87.961 1.00 32.69 8 ILE D N 1
ATOM 12104 C CA . ILE D 1 4 ? 21.984 -79.952 87.826 1.00 33.40 8 ILE D CA 1
ATOM 12105 C C . ILE D 1 4 ? 22.640 -79.872 89.195 1.00 29.83 8 ILE D C 1
ATOM 12106 O O . ILE D 1 4 ? 22.601 -78.821 89.853 1.00 29.58 8 ILE D O 1
ATOM 12111 N N . LEU D 1 5 ? 23.230 -80.975 89.631 1.00 29.68 9 LEU D N 1
ATOM 12112 C CA . LEU D 1 5 ? 23.958 -81.049 90.894 1.00 31.14 9 LEU D CA 1
ATOM 12113 C C . LEU D 1 5 ? 25.429 -81.265 90.560 1.00 31.99 9 LEU D C 1
ATOM 12114 O O . LEU D 1 5 ? 25.801 -82.322 90.041 1.00 31.08 9 LEU D O 1
ATOM 12119 N N . ILE D 1 6 ? 26.260 -80.268 90.848 1.00 33.57 10 ILE D N 1
ATOM 12120 C CA . ILE D 1 6 ? 27.699 -80.349 90.609 1.00 30.34 10 ILE D CA 1
ATOM 12121 C C . ILE D 1 6 ? 28.388 -80.641 91.936 1.00 29.48 10 ILE D C 1
ATOM 12122 O O . ILE D 1 6 ? 28.389 -79.806 92.852 1.00 31.23 10 ILE D O 1
ATOM 12127 N N . ILE D 1 7 ? 28.973 -81.821 92.053 1.00 29.73 11 ILE D N 1
ATOM 12128 C CA . ILE D 1 7 ? 29.727 -82.200 93.238 1.00 30.86 11 ILE D CA 1
ATOM 12129 C C . ILE D 1 7 ? 31.197 -82.007 92.922 1.00 32.07 11 ILE D C 1
ATOM 12130 O O . ILE D 1 7 ? 31.754 -82.694 92.052 1.00 31.31 11 ILE D O 1
ATOM 12135 N N . MET D 1 8 ? 31.828 -81.078 93.624 1.00 31.63 12 MET D N 1
ATOM 12136 C CA . MET D 1 8 ? 33.225 -80.748 93.385 1.00 29.97 12 MET D CA 1
ATOM 12137 C C . MET D 1 8 ? 34.027 -81.043 94.640 1.00 26.80 12 MET D C 1
ATOM 12138 O O . MET D 1 8 ? 33.561 -80.810 95.752 1.00 31.31 12 MET D O 1
ATOM 12143 N N . VAL D 1 9 ? 35.218 -81.602 94.467 1.00 28.13 13 VAL D N 1
ATOM 12144 C CA . VAL D 1 9 ? 36.124 -81.839 95.583 1.00 26.61 13 VAL D CA 1
ATOM 12145 C C . VAL D 1 9 ? 37.463 -81.208 95.227 1.00 29.05 13 VAL D C 1
ATOM 12146 O O . VAL D 1 9 ? 37.744 -80.910 94.067 1.00 32.12 13 VAL D O 1
ATOM 12150 N N . ASP D 1 10 ? 38.273 -80.950 96.243 1.00 28.34 14 ASP D N 1
ATOM 12151 C CA . ASP D 1 10 ? 39.520 -80.219 96.055 1.00 29.70 14 ASP D CA 1
ATOM 12152 C C . ASP D 1 10 ? 40.705 -81.172 96.140 1.00 30.27 14 ASP D C 1
ATOM 12153 O O . ASP D 1 10 ? 40.795 -81.951 97.087 1.00 28.54 14 ASP D O 1
ATOM 12158 N N . GLN D 1 11 ? 41.610 -81.117 95.145 1.00 28.14 15 GLN D N 1
ATOM 12159 C CA . GLN D 1 11 ? 42.916 -81.801 95.231 1.00 31.24 15 GLN D CA 1
ATOM 12160 C C . GLN D 1 11 ? 42.785 -83.328 95.142 1.00 31.16 15 GLN D C 1
ATOM 12161 O O . GLN D 1 11 ? 43.489 -84.066 95.832 1.00 31.74 15 GLN D O 1
ATOM 12167 N N . LEU D 1 12 ? 41.949 -83.809 94.218 1.00 32.40 16 LEU D N 1
ATOM 12168 C CA . LEU D 1 12 ? 41.718 -85.237 94.022 1.00 29.31 16 LEU D CA 1
ATOM 12169 C C . LEU D 1 12 ? 42.478 -85.700 92.781 1.00 33.14 16 LEU D C 1
ATOM 12170 O O . LEU D 1 12 ? 42.122 -85.340 91.651 1.00 31.75 16 LEU D O 1
ATOM 12175 N N . ASN D 1 13 ? 43.525 -86.498 93.015 1.00 31.05 17 ASN D N 1
ATOM 12176 C CA . ASN D 1 13 ? 44.333 -87.144 91.979 1.00 30.13 17 ASN D CA 1
ATOM 12177 C C . ASN D 1 13 ? 43.461 -87.974 91.035 1.00 31.92 17 ASN D C 1
ATOM 12178 O O . ASN D 1 13 ? 42.834 -88.950 91.452 1.00 34.56 17 ASN D O 1
ATOM 12183 N N . GLY D 1 14 ? 43.432 -87.598 89.759 1.00 29.46 18 GLY D N 1
ATOM 12184 C CA . GLY D 1 14 ? 42.552 -88.270 88.820 1.00 28.70 18 GLY D CA 1
ATOM 12185 C C . GLY D 1 14 ? 42.968 -89.692 88.488 1.00 32.06 18 GLY D C 1
ATOM 12186 O O . GLY D 1 14 ? 42.138 -90.465 88.003 1.00 34.93 18 GLY D O 1
ATOM 12187 N N . LYS D 1 15 ? 44.228 -90.058 88.741 1.00 33.45 19 LYS D N 1
ATOM 12188 C CA . LYS D 1 15 ? 44.618 -91.446 88.504 1.00 36.98 19 LYS D CA 1
ATOM 12189 C C . LYS D 1 15 ? 43.920 -92.395 89.473 1.00 38.23 19 LYS D C 1
ATOM 12190 O O . LYS D 1 15 ? 43.830 -93.599 89.197 1.00 37.84 19 LYS D O 1
ATOM 12196 N N . LEU D 1 16 ? 43.387 -91.879 90.573 1.00 38.45 20 LEU D N 1
ATOM 12197 C CA . LEU D 1 16 ? 42.598 -92.702 91.478 1.00 36.01 20 LEU D CA 1
ATOM 12198 C C . LEU D 1 16 ? 41.195 -92.991 90.955 1.00 36.78 20 LEU D C 1
ATOM 12199 O O . LEU D 1 16 ? 40.436 -93.701 91.626 1.00 38.59 20 LEU D O 1
ATOM 12204 N N . PHE D 1 17 ? 40.832 -92.465 89.781 1.00 37.08 21 PHE D N 1
ATOM 12205 C CA . PHE D 1 17 ? 39.536 -92.718 89.156 1.00 39.96 21 PHE D CA 1
ATOM 12206 C C . PHE D 1 17 ? 39.763 -93.323 87.774 1.00 45.11 21 PHE D C 1
ATOM 12207 O O . PHE D 1 17 ? 39.477 -92.682 86.752 1.00 48.04 21 PHE D O 1
ATOM 12215 N N . PRO D 1 18 ? 40.268 -94.561 87.701 1.00 47.30 22 PRO D N 1
ATOM 12216 C CA . PRO D 1 18 ? 40.546 -95.150 86.378 1.00 50.00 22 PRO D CA 1
ATOM 12217 C C . PRO D 1 18 ? 39.291 -95.572 85.625 1.00 52.24 22 PRO D C 1
ATOM 12218 O O . PRO D 1 18 ? 39.338 -95.709 84.397 1.00 55.11 22 PRO D O 1
ATOM 12222 N N . ASP D 1 19 ? 38.168 -95.740 86.314 1.00 51.63 23 ASP D N 1
ATOM 12223 C CA . ASP D 1 19 ? 36.910 -96.145 85.703 1.00 53.10 23 ASP D CA 1
ATOM 12224 C C . ASP D 1 19 ? 35.853 -95.987 86.783 1.00 50.57 23 ASP D C 1
ATOM 12225 O O . ASP D 1 19 ? 35.270 -96.974 87.247 1.00 50.29 23 ASP D O 1
ATOM 12230 N N . GLY D 1 20 ? 35.628 -94.746 87.210 1.00 47.04 24 GLY D N 1
ATOM 12231 C CA . GLY D 1 20 ? 35.095 -94.500 88.527 1.00 45.70 24 GLY D CA 1
ATOM 12232 C C . GLY D 1 20 ? 36.190 -94.724 89.557 1.00 43.26 24 GLY D C 1
ATOM 12233 O O . GLY D 1 20 ? 37.359 -94.924 89.204 1.00 43.08 24 GLY D O 1
ATOM 12234 N N . PRO D 1 21 ? 35.843 -94.689 90.845 1.00 38.68 25 PRO D N 1
ATOM 12235 C CA . PRO D 1 21 ? 36.872 -94.825 91.883 1.00 34.93 25 PRO D CA 1
ATOM 12236 C C . PRO D 1 21 ? 37.617 -96.138 91.719 1.00 38.47 25 PRO D C 1
ATOM 12237 O O . PRO D 1 21 ? 37.045 -97.146 91.291 1.00 35.39 25 PRO D O 1
ATOM 12241 N N . ALA D 1 22 ? 38.909 -96.114 92.051 1.00 39.18 26 ALA D N 1
ATOM 12242 C CA . ALA D 1 22 ? 39.703 -97.336 92.024 1.00 39.80 26 ALA D CA 1
ATOM 12243 C C . ALA D 1 22 ? 39.102 -98.378 92.961 1.00 38.58 26 ALA D C 1
ATOM 12244 O O . ALA D 1 22 ? 38.485 -98.049 93.982 1.00 37.90 26 ALA D O 1
ATOM 12246 N N . ASP D 1 23 ? 39.284 -99.653 92.590 1.00 41.44 27 ASP D N 1
ATOM 12247 C CA . ASP D 1 23 ? 38.748 -100.762 93.377 1.00 44.20 27 ASP D CA 1
ATOM 12248 C C . ASP D 1 23 ? 39.162 -100.676 94.839 1.00 41.46 27 ASP D C 1
ATOM 12249 O O . ASP D 1 23 ? 38.367 -100.979 95.737 1.00 41.75 27 ASP D O 1
ATOM 12254 N N . PHE D 1 24 ? 40.418 -100.305 95.101 1.00 40.05 28 PHE D N 1
ATOM 12255 C CA . PHE D 1 24 ? 40.919 -100.350 96.474 1.00 37.60 28 PHE D CA 1
ATOM 12256 C C . PHE D 1 24 ? 40.334 -99.262 97.362 1.00 36.93 28 PHE D C 1
ATOM 12257 O O . PHE D 1 24 ? 40.493 -99.345 98.582 1.00 35.89 28 PHE D O 1
ATOM 12265 N N . LEU D 1 25 ? 39.707 -98.226 96.793 1.00 35.89 29 LEU D N 1
ATOM 12266 C CA . LEU D 1 25 ? 39.081 -97.203 97.617 1.00 33.84 29 LEU D CA 1
ATOM 12267 C C . LEU D 1 25 ? 37.748 -97.707 98.138 1.00 37.76 29 LEU D C 1
ATOM 12268 O O . LEU D 1 25 ? 36.968 -98.309 97.398 1.00 40.85 29 LEU D O 1
ATOM 12273 N N . HIS D 1 26 ? 37.472 -97.431 99.408 1.00 42.57 30 HIS D N 1
ATOM 12274 C CA . HIS D 1 26 ? 36.132 -97.658 99.939 1.00 45.04 30 HIS D CA 1
ATOM 12275 C C . HIS D 1 26 ? 35.284 -96.455 99.552 1.00 38.89 30 HIS D C 1
ATOM 12276 O O . HIS D 1 26 ? 35.304 -95.417 100.209 1.00 36.95 30 HIS D O 1
ATOM 12283 N N . ALA D 1 27 ? 34.528 -96.597 98.467 1.00 38.18 31 ALA D N 1
ATOM 12284 C CA . ALA D 1 27 ? 33.761 -95.486 97.924 1.00 35.50 31 ALA D CA 1
ATOM 12285 C C . ALA D 1 27 ? 32.501 -96.010 97.246 1.00 39.56 31 ALA D C 1
ATOM 12286 O O . ALA D 1 27 ? 32.327 -95.820 96.035 1.00 41.98 31 ALA D O 1
ATOM 12288 N N . PRO D 1 28 ? 31.605 -96.682 97.981 1.00 37.77 32 PRO D N 1
ATOM 12289 C CA . PRO D 1 28 ? 30.461 -97.328 97.309 1.00 36.60 32 PRO D CA 1
ATOM 12290 C C . PRO D 1 28 ? 29.527 -96.351 96.614 1.00 34.03 32 PRO D C 1
ATOM 12291 O O . PRO D 1 28 ? 28.977 -96.668 95.554 1.00 36.60 32 PRO D O 1
ATOM 12295 N N . ASN D 1 29 ? 29.316 -95.167 97.181 1.00 31.68 33 ASN D N 1
ATOM 12296 C CA . ASN D 1 29 ? 28.370 -94.247 96.567 1.00 31.55 33 ASN D CA 1
ATOM 12297 C C . ASN D 1 29 ? 28.937 -93.674 95.275 1.00 36.04 33 ASN D C 1
ATOM 12298 O O . ASN D 1 29 ? 28.227 -93.572 94.264 1.00 36.67 33 ASN D O 1
ATOM 12303 N N . LEU D 1 30 ? 30.228 -93.346 95.272 1.00 35.33 34 LEU D N 1
ATOM 12304 C CA . LEU D 1 30 ? 30.837 -92.830 94.051 1.00 32.28 34 LEU D CA 1
ATOM 12305 C C . LEU D 1 30 ? 30.976 -93.926 93.005 1.00 33.05 34 LEU D C 1
ATOM 12306 O O . LEU D 1 30 ? 30.945 -93.648 91.797 1.00 36.00 34 LEU D O 1
ATOM 12311 N N . LYS D 1 31 ? 31.112 -95.178 93.439 1.00 33.64 35 LYS D N 1
ATOM 12312 C CA . LYS D 1 31 ? 31.180 -96.261 92.461 1.00 35.79 35 LYS D CA 1
ATOM 12313 C C . LYS D 1 31 ? 29.809 -96.515 91.829 1.00 38.51 35 LYS D C 1
ATOM 12314 O O . LYS D 1 31 ? 29.707 -96.704 90.613 1.00 39.07 35 LYS D O 1
ATOM 12320 N N . ALA D 1 32 ? 28.738 -96.491 92.626 1.00 39.78 36 ALA D N 1
ATOM 12321 C CA . ALA D 1 32 ? 27.397 -96.593 92.052 1.00 39.93 36 ALA D CA 1
ATOM 12322 C C . ALA D 1 32 ? 27.096 -95.421 91.118 1.00 38.95 36 ALA D C 1
ATOM 12323 O O . ALA D 1 32 ? 26.561 -95.615 90.020 1.00 40.38 36 ALA D O 1
ATOM 12325 N N . LEU D 1 33 ? 27.418 -94.192 91.540 1.00 38.06 37 LEU D N 1
ATOM 12326 C CA . LEU D 1 33 ? 27.279 -93.050 90.638 1.00 34.51 37 LEU D CA 1
ATOM 12327 C C . LEU D 1 33 ? 28.075 -93.266 89.352 1.00 33.96 37 LEU D C 1
ATOM 12328 O O . LEU D 1 33 ? 27.583 -92.988 88.251 1.00 35.49 37 LEU D O 1
ATOM 12333 N N . ALA D 1 34 ? 29.303 -93.778 89.467 1.00 33.78 38 ALA D N 1
ATOM 12334 C CA . ALA D 1 34 ? 30.145 -93.938 88.278 1.00 34.02 38 ALA D CA 1
ATOM 12335 C C . ALA D 1 34 ? 29.552 -94.951 87.296 1.00 36.50 38 ALA D C 1
ATOM 12336 O O . ALA D 1 34 ? 29.643 -94.770 86.072 1.00 38.82 38 ALA D O 1
ATOM 12338 N N . LYS D 1 35 ? 28.950 -96.024 87.815 1.00 34.44 39 LYS D N 1
ATOM 12339 C CA . LYS D 1 35 ? 28.384 -97.052 86.946 1.00 38.77 39 LYS D CA 1
ATOM 12340 C C . LYS D 1 35 ? 27.305 -96.487 86.026 1.00 41.23 39 LYS D C 1
ATOM 12341 O O . LYS D 1 35 ? 27.153 -96.967 84.897 1.00 43.31 39 LYS D O 1
ATOM 12343 N N . ARG D 1 36 ? 26.565 -95.459 86.471 1.00 40.19 40 ARG D N 1
ATOM 12344 C CA . ARG D 1 36 ? 25.552 -94.808 85.642 1.00 40.79 40 ARG D CA 1
ATOM 12345 C C . ARG D 1 36 ? 26.055 -93.517 84.993 1.00 38.97 40 ARG D C 1
ATOM 12346 O O . ARG D 1 36 ? 25.251 -92.746 84.450 1.00 41.19 40 ARG D O 1
ATOM 12354 N N . SER D 1 37 ? 27.366 -93.287 84.990 1.00 35.00 41 SER D N 1
ATOM 12355 C CA . SER D 1 37 ? 27.929 -92.053 84.466 1.00 34.47 41 SER D CA 1
ATOM 12356 C C . SER D 1 37 ? 28.643 -92.276 83.140 1.00 33.86 41 SER D C 1
ATOM 12357 O O . SER D 1 37 ? 29.112 -93.373 82.823 1.00 35.83 41 SER D O 1
ATOM 12360 N N . ALA D 1 38 ? 28.725 -91.197 82.372 1.00 36.48 42 ALA D N 1
ATOM 12361 C CA . ALA D 1 38 ? 29.812 -91.046 81.420 1.00 33.22 42 ALA D CA 1
ATOM 12362 C C . ALA D 1 38 ? 31.057 -90.637 82.199 1.00 35.98 42 ALA D C 1
ATOM 12363 O O . ALA D 1 38 ? 31.039 -89.638 82.932 1.00 38.07 42 ALA D O 1
ATOM 12365 N N . ARG D 1 39 ? 32.119 -91.425 82.076 1.00 36.60 43 ARG D N 1
ATOM 12366 C CA . ARG D 1 39 ? 33.340 -91.247 82.847 1.00 34.24 43 ARG D CA 1
ATOM 12367 C C . ARG D 1 39 ? 34.448 -90.820 81.896 1.00 37.15 43 ARG D C 1
ATOM 12368 O O . ARG D 1 39 ? 34.644 -91.444 80.846 1.00 39.54 43 ARG D O 1
ATOM 12376 N N . PHE D 1 40 ? 35.148 -89.738 82.239 1.00 36.03 44 PHE D N 1
ATOM 12377 C CA . PHE D 1 40 ? 36.186 -89.172 81.373 1.00 34.74 44 PHE D CA 1
ATOM 12378 C C . PHE D 1 40 ? 37.534 -89.483 82.012 1.00 35.17 44 PHE D C 1
ATOM 12379 O O . PHE D 1 40 ? 38.001 -88.756 82.893 1.00 37.26 44 PHE D O 1
ATOM 12387 N N . HIS D 1 41 ? 38.151 -90.573 81.553 1.00 35.65 45 HIS D N 1
ATOM 12388 C CA . HIS D 1 41 ? 39.292 -91.145 82.265 1.00 39.24 45 HIS D CA 1
ATOM 12389 C C . HIS D 1 41 ? 40.509 -90.232 82.208 1.00 37.15 45 HIS D C 1
ATOM 12390 O O . HIS D 1 41 ? 41.256 -90.131 83.191 1.00 37.67 45 HIS D O 1
ATOM 12397 N N . ASN D 1 42 ? 40.744 -89.595 81.058 1.00 35.20 46 ASN D N 1
ATOM 12398 C CA . ASN D 1 42 ? 41.929 -88.764 80.844 1.00 32.31 46 ASN D CA 1
ATOM 12399 C C . ASN D 1 42 ? 41.555 -87.292 80.882 1.00 30.42 46 ASN D C 1
ATOM 12400 O O . ASN D 1 42 ? 41.797 -86.530 79.936 1.00 34.14 46 ASN D O 1
ATOM 12405 N N . ASN D 1 43 ? 40.983 -86.893 82.017 1.00 31.48 47 ASN D N 1
ATOM 12406 C CA . ASN D 1 43 ? 40.522 -85.528 82.197 1.00 32.73 47 ASN D CA 1
ATOM 12407 C C . ASN D 1 43 ? 41.550 -84.719 82.980 1.00 32.87 47 ASN D C 1
ATOM 12408 O O . ASN D 1 43 ? 42.127 -85.199 83.961 1.00 30.92 47 ASN D O 1
ATOM 12413 N N . TYR D 1 44 ? 41.740 -83.475 82.567 1.00 31.96 48 TYR D N 1
ATOM 12414 C CA . TYR D 1 44 ? 42.795 -82.635 83.099 1.00 28.31 48 TYR D CA 1
ATOM 12415 C C . TYR D 1 44 ? 42.239 -81.338 83.646 1.00 30.16 48 TYR D C 1
ATOM 12416 O O . TYR D 1 44 ? 41.269 -80.782 83.113 1.00 28.91 48 TYR D O 1
ATOM 12425 N N . THR D 1 45 ? 42.937 -80.825 84.654 1.00 26.06 49 THR D N 1
ATOM 12426 C CA . THR D 1 45 ? 42.737 -79.452 85.088 1.00 28.99 49 THR D CA 1
ATOM 12427 C C . THR D 1 45 ? 43.253 -78.496 84.024 1.00 28.84 49 THR D C 1
ATOM 12428 O O . THR D 1 45 ? 44.066 -78.852 83.172 1.00 29.17 49 THR D O 1
ATOM 12432 N N . SER D 1 46 ? 42.773 -77.254 84.082 1.00 28.01 50 SER D N 1
ATOM 12433 C CA . SER D 1 46 ? 43.354 -76.230 83.231 1.00 30.73 50 SER D CA 1
ATOM 12434 C C . SER D 1 46 ? 44.572 -75.566 83.867 1.00 30.68 50 SER D C 1
ATOM 12435 O O . SER D 1 46 ? 45.369 -74.966 83.147 1.00 31.00 50 SER D O 1
ATOM 12438 N N . SER D 1 47 ? 44.754 -75.688 85.192 1.00 31.13 51 SER D N 1
ATOM 12439 C CA . SER D 1 47 ? 45.879 -75.056 85.880 1.00 29.32 51 SER D CA 1
ATOM 12440 C C . SER D 1 47 ? 46.048 -75.708 87.240 1.00 28.17 51 SER D C 1
ATOM 12441 O O . SER D 1 47 ? 45.122 -75.681 88.056 1.00 31.46 51 SER D O 1
ATOM 12444 N N . PRO D 1 48 ? 47.183 -76.283 87.531 1.00 30.38 52 PRO D N 1
ATOM 12445 C CA . PRO D 1 48 ? 47.316 -77.080 88.769 1.00 28.71 52 PRO D CA 1
ATOM 12446 C C . PRO D 1 48 ? 47.471 -76.218 90.021 1.00 29.16 52 PRO D C 1
ATOM 12447 O O . PRO D 1 48 ? 48.473 -76.272 90.740 1.00 29.59 52 PRO D O 1
ATOM 12451 N N . LEU D 1 49 ? 46.453 -75.401 90.301 1.00 26.12 53 LEU D N 1
ATOM 12452 C CA . LEU D 1 49 ? 46.401 -74.616 91.542 1.00 28.95 53 LEU D CA 1
ATOM 12453 C C . LEU D 1 49 ? 44.967 -74.120 91.773 1.00 30.98 53 LEU D C 1
ATOM 12454 O O . LEU D 1 49 ? 44.260 -73.828 90.805 1.00 30.72 53 LEU D O 1
ATOM 12466 N N . ALA D 1 51 ? 42.877 -71.413 92.944 1.00 24.53 55 ALA D N 1
ATOM 12467 C CA . ALA D 1 51 ? 42.157 -70.255 92.378 1.00 24.99 55 ALA D CA 1
ATOM 12468 C C . ALA D 1 51 ? 42.207 -70.190 90.845 1.00 27.49 55 ALA D C 1
ATOM 12469 O O . ALA D 1 51 ? 41.151 -70.008 90.202 1.00 28.48 55 ALA D O 1
ATOM 12471 N N . PRO D 1 52 ? 43.399 -70.372 90.249 1.00 28.62 56 PRO D N 1
ATOM 12472 C CA . PRO D 1 52 ? 43.451 -70.449 88.777 1.00 23.62 56 PRO D CA 1
ATOM 12473 C C . PRO D 1 52 ? 42.582 -71.542 88.197 1.00 24.16 56 PRO D C 1
ATOM 12474 O O . PRO D 1 52 ? 41.863 -71.281 87.222 1.00 25.39 56 PRO D O 1
ATOM 12478 N N . ALA D 1 53 ? 42.617 -72.756 88.770 1.00 23.91 57 ALA D N 1
ATOM 12479 C CA . ALA D 1 53 ? 41.801 -73.843 88.239 1.00 24.42 57 ALA D CA 1
ATOM 12480 C C . ALA D 1 53 ? 40.324 -73.528 88.359 1.00 25.65 57 ALA D C 1
ATOM 12481 O O . ALA D 1 53 ? 39.545 -73.841 87.453 1.00 28.27 57 ALA D O 1
ATOM 12483 N N . ARG D 1 54 ? 39.920 -72.905 89.472 1.00 27.43 58 ARG D N 1
ATOM 12484 C CA . ARG D 1 54 ? 38.508 -72.684 89.736 1.00 24.23 58 ARG D CA 1
ATOM 12485 C C . ARG D 1 54 ? 37.953 -71.529 88.917 1.00 24.80 58 ARG D C 1
ATOM 12486 O O . ARG D 1 54 ? 36.834 -71.623 88.404 1.00 25.93 58 ARG D O 1
ATOM 12494 N N . ALA D 1 55 ? 38.712 -70.442 88.747 1.00 25.34 59 ALA D N 1
ATOM 12495 C CA . ALA D 1 55 ? 38.217 -69.372 87.885 1.00 25.43 59 ALA D CA 1
ATOM 12496 C C . ALA D 1 55 ? 38.129 -69.861 86.447 1.00 25.53 59 ALA D C 1
ATOM 12497 O O . ALA D 1 55 ? 37.208 -69.503 85.696 1.00 27.97 59 ALA D O 1
ATOM 12499 N N . SER D 1 56 ? 39.054 -70.726 86.071 1.00 25.75 60 SER D N 1
ATOM 12500 C CA . SER D 1 56 ? 39.032 -71.288 84.733 1.00 26.38 60 SER D CA 1
ATOM 12501 C C . SER D 1 56 ? 37.881 -72.280 84.576 1.00 29.19 60 SER D C 1
ATOM 12502 O O . SER D 1 56 ? 37.180 -72.276 83.558 1.00 31.57 60 SER D O 1
ATOM 12505 N N . PHE D 1 57 ? 37.656 -73.104 85.596 1.00 27.02 61 PHE D N 1
ATOM 12506 C CA . PHE D 1 57 ? 36.502 -74.007 85.637 1.00 27.11 61 PHE D CA 1
ATOM 12507 C C . PHE D 1 57 ? 35.184 -73.243 85.510 1.00 25.51 61 PHE D C 1
ATOM 12508 O O . PHE D 1 57 ? 34.305 -73.618 84.725 1.00 26.73 61 PHE D O 1
ATOM 12516 N N . MET D 1 58 ? 35.043 -72.136 86.242 1.00 25.97 62 MET D N 1
ATOM 12517 C CA . MET D 1 58 ? 33.778 -71.407 86.239 1.00 24.73 62 MET D CA 1
ATOM 12518 C C . MET D 1 58 ? 33.525 -70.721 84.898 1.00 28.70 62 MET D C 1
ATOM 12519 O O . MET D 1 58 ? 32.384 -70.691 84.419 1.00 27.61 62 MET D O 1
ATOM 12524 N N . ALA D 1 59 ? 34.571 -70.153 84.286 1.00 26.84 63 ALA D N 1
ATOM 12525 C CA . ALA D 1 59 ? 34.423 -69.396 83.054 1.00 26.07 63 ALA D CA 1
ATOM 12526 C C . ALA D 1 59 ? 34.588 -70.243 81.795 1.00 28.89 63 ALA D C 1
ATOM 12527 O O . ALA D 1 59 ? 34.249 -69.769 80.701 1.00 31.33 63 ALA D O 1
ATOM 12529 N N . GLY D 1 60 ? 35.116 -71.457 81.916 1.00 26.74 64 GLY D N 1
ATOM 12530 C CA . GLY D 1 60 ? 35.464 -72.217 80.724 1.00 27.42 64 GLY D CA 1
ATOM 12531 C C . GLY D 1 60 ? 36.519 -71.530 79.878 1.00 31.01 64 GLY D C 1
ATOM 12532 O O . GLY D 1 60 ? 36.479 -71.626 78.644 1.00 30.95 64 GLY D O 1
ATOM 12533 N N . GLN D 1 61 ? 37.459 -70.827 80.522 1.00 28.36 65 GLN D N 1
ATOM 12534 C CA . GLN D 1 61 ? 38.520 -70.051 79.885 1.00 29.27 65 GLN D CA 1
ATOM 12535 C C . GLN D 1 61 ? 39.837 -70.319 80.608 1.00 32.09 65 GLN D C 1
ATOM 12536 O O . GLN D 1 61 ? 39.856 -70.566 81.815 1.00 28.41 65 GLN D O 1
ATOM 12542 N N . LEU D 1 62 ? 40.941 -70.273 79.864 1.00 30.23 66 LEU D N 1
ATOM 12543 C CA . LEU D 1 62 ? 42.264 -70.504 80.439 1.00 27.34 66 LEU D CA 1
ATOM 12544 C C . LEU D 1 62 ? 42.696 -69.320 81.301 1.00 25.21 66 LEU D C 1
ATOM 12545 O O . LEU D 1 62 ? 42.191 -68.204 81.128 1.00 24.66 66 LEU D O 1
ATOM 12550 N N . PRO D 1 63 ? 43.671 -69.533 82.197 1.00 26.85 67 PRO D N 1
ATOM 12551 C CA . PRO D 1 63 ? 44.146 -68.426 83.058 1.00 27.85 67 PRO D CA 1
ATOM 12552 C C . PRO D 1 63 ? 44.668 -67.225 82.293 1.00 29.40 67 PRO D C 1
ATOM 12553 O O . PRO D 1 63 ? 44.519 -66.076 82.750 1.00 25.94 67 PRO D O 1
ATOM 12557 N N . SER D 1 64 ? 45.312 -67.452 81.148 1.00 27.56 68 SER D N 1
ATOM 12558 C CA . SER D 1 64 ? 45.747 -66.324 80.331 1.00 29.90 68 SER D CA 1
ATOM 12559 C C . SER D 1 64 ? 44.569 -65.464 79.875 1.00 29.27 68 SER D C 1
ATOM 12560 O O . SER D 1 64 ? 44.747 -64.270 79.598 1.00 28.28 68 SER D O 1
ATOM 12563 N N . ARG D 1 65 ? 43.374 -66.049 79.760 1.00 28.47 69 ARG D N 1
ATOM 12564 C CA . ARG D 1 65 ? 42.165 -65.294 79.443 1.00 24.73 69 ARG D CA 1
ATOM 12565 C C . ARG D 1 65 ? 41.442 -64.747 80.686 1.00 26.68 69 ARG D C 1
ATOM 12566 O O . ARG D 1 65 ? 41.052 -63.579 80.696 1.00 26.86 69 ARG D O 1
ATOM 12574 N N . THR D 1 66 ? 41.228 -65.551 81.736 1.00 26.63 70 THR D N 1
ATOM 12575 C CA . THR D 1 66 ? 40.594 -65.010 82.951 1.00 26.47 70 THR D CA 1
ATOM 12576 C C . THR D 1 66 ? 41.474 -64.011 83.699 1.00 27.73 70 THR D C 1
ATOM 12577 O O . THR D 1 66 ? 40.947 -63.209 84.481 1.00 27.79 70 THR D O 1
ATOM 12581 N N . ARG D 1 67 ? 42.794 -64.056 83.491 1.00 25.57 71 ARG D N 1
ATOM 12582 C CA . ARG D 1 67 ? 43.822 -63.312 84.222 1.00 27.92 71 ARG D CA 1
ATOM 12583 C C . ARG D 1 67 ? 43.982 -63.781 85.663 1.00 25.56 71 ARG D C 1
ATOM 12584 O O . ARG D 1 67 ? 44.748 -63.163 86.413 1.00 25.02 71 ARG D O 1
ATOM 12592 N N . VAL D 1 68 ? 43.341 -64.880 86.063 1.00 23.65 72 VAL D N 1
ATOM 12593 C CA . VAL D 1 68 ? 43.514 -65.418 87.420 1.00 27.01 72 VAL D CA 1
ATOM 12594 C C . VAL D 1 68 ? 44.723 -66.348 87.366 1.00 28.09 72 VAL D C 1
ATOM 12595 O O . VAL D 1 68 ? 44.604 -67.545 87.127 1.00 23.49 72 VAL D O 1
ATOM 12599 N N . TYR D 1 69 ? 45.907 -65.769 87.557 1.00 26.71 73 TYR D N 1
ATOM 12600 C CA . TYR D 1 69 ? 47.159 -66.493 87.335 1.00 25.55 73 TYR D CA 1
ATOM 12601 C C . TYR D 1 69 ? 47.622 -67.277 88.546 1.00 28.05 73 TYR D C 1
ATOM 12602 O O . TYR D 1 69 ? 48.412 -68.216 88.395 1.00 26.66 73 TYR D O 1
ATOM 12611 N N . ASP D 1 70 ? 47.203 -66.863 89.732 1.00 25.71 74 ASP D N 1
ATOM 12612 C CA . ASP D 1 70 ? 47.689 -67.425 90.981 1.00 28.29 74 ASP D CA 1
ATOM 12613 C C . ASP D 1 70 ? 46.555 -67.313 92.003 1.00 30.63 74 ASP D C 1
ATOM 12614 O O . ASP D 1 70 ? 45.442 -66.882 91.670 1.00 28.27 74 ASP D O 1
ATOM 12619 N N . ASN D 1 71 ? 46.835 -67.720 93.253 1.00 27.21 75 ASN D N 1
ATOM 12620 C CA . ASN D 1 71 ? 45.813 -67.786 94.296 1.00 26.64 75 ASN D CA 1
ATOM 12621 C C . ASN D 1 71 ? 45.437 -66.424 94.886 1.00 29.41 75 ASN D C 1
ATOM 12622 O O . ASN D 1 71 ? 44.628 -66.379 95.818 1.00 33.09 75 ASN D O 1
ATOM 12627 N N . ALA D 1 72 ? 45.983 -65.319 94.380 1.00 28.91 76 ALA D N 1
ATOM 12628 C CA . ALA D 1 72 ? 45.664 -63.992 94.895 1.00 31.57 76 ALA D CA 1
ATOM 12629 C C . ALA D 1 72 ? 45.255 -63.035 93.783 1.00 29.62 76 ALA D C 1
ATOM 12630 O O . ALA D 1 72 ? 45.278 -61.811 93.981 1.00 26.54 76 ALA D O 1
ATOM 12632 N N . ALA D 1 73 ? 44.921 -63.552 92.607 1.00 25.83 77 ALA D N 1
ATOM 12633 C CA . ALA D 1 73 ? 44.675 -62.694 91.449 1.00 26.11 77 ALA D CA 1
ATOM 12634 C C . ALA D 1 73 ? 43.183 -62.416 91.325 1.00 27.00 77 ALA D C 1
ATOM 12635 O O . ALA D 1 73 ? 42.362 -63.342 91.363 1.00 25.50 77 ALA D O 1
ATOM 12637 N N . GLU D 1 74 ? 42.835 -61.134 91.182 1.00 25.85 78 GLU D N 1
ATOM 12638 C CA . GLU D 1 74 ? 41.434 -60.741 91.139 1.00 25.22 78 GLU D CA 1
ATOM 12639 C C . GLU D 1 74 ? 40.713 -61.394 89.965 1.00 25.44 78 GLU D C 1
ATOM 12640 O O . GLU D 1 74 ? 41.187 -61.363 88.822 1.00 26.86 78 GLU D O 1
ATOM 12646 N N . TYR D 1 75 ? 39.558 -61.960 90.245 1.00 24.52 79 TYR D N 1
ATOM 12647 C CA . TYR D 1 75 ? 38.651 -62.489 89.230 1.00 25.83 79 TYR D CA 1
ATOM 12648 C C . TYR D 1 75 ? 37.603 -61.419 88.932 1.00 28.83 79 TYR D C 1
ATOM 12649 O O . TYR D 1 75 ? 36.793 -61.084 89.799 1.00 25.29 79 TYR D O 1
ATOM 12658 N N . GLN D 1 76 ? 37.633 -60.856 87.730 1.00 24.34 80 GLN D N 1
ATOM 12659 C CA . GLN D 1 76 ? 36.757 -59.730 87.433 1.00 26.15 80 GLN D CA 1
ATOM 12660 C C . GLN D 1 76 ? 35.293 -60.162 87.390 1.00 27.97 80 GLN D C 1
ATOM 12661 O O . GLN D 1 76 ? 34.960 -61.224 86.848 1.00 24.73 80 GLN D O 1
ATOM 12667 N N . SER D 1 77 ? 34.408 -59.323 87.959 1.00 25.94 81 SER D N 1
ATOM 12668 C CA . SER D 1 77 ? 32.979 -59.646 87.996 1.00 26.73 81 SER D CA 1
ATOM 12669 C C . SER D 1 77 ? 32.337 -59.718 86.618 1.00 28.29 81 SER D C 1
ATOM 12670 O O . SER D 1 77 ? 31.299 -60.365 86.470 1.00 31.10 81 SER D O 1
ATOM 12673 N N . SER D 1 78 ? 32.901 -59.053 85.615 1.00 24.37 82 SER D N 1
ATOM 12674 C CA . SER D 1 78 ? 32.263 -59.042 84.308 1.00 28.35 82 SER D CA 1
ATOM 12675 C C . SER D 1 78 ? 32.580 -60.271 83.452 1.00 27.90 82 SER D C 1
ATOM 12676 O O . SER D 1 78 ? 32.149 -60.327 82.295 1.00 29.38 82 SER D O 1
ATOM 12679 N N . ILE D 1 79 ? 33.301 -61.262 83.962 1.00 26.96 83 ILE D N 1
ATOM 12680 C CA . ILE D 1 79 ? 33.621 -62.467 83.202 1.00 25.43 83 ILE D CA 1
ATOM 12681 C C . ILE D 1 79 ? 32.475 -63.471 83.354 1.00 28.30 83 ILE D C 1
ATOM 12682 O O . ILE D 1 79 ? 32.178 -63.885 84.490 1.00 28.18 83 ILE D O 1
ATOM 12687 N N . PRO D 1 80 ? 31.829 -63.900 82.263 1.00 27.98 84 PRO D N 1
ATOM 12688 C CA . PRO D 1 80 ? 30.700 -64.828 82.392 1.00 29.92 84 PRO D CA 1
ATOM 12689 C C . PRO D 1 80 ? 31.161 -66.197 82.865 1.00 34.15 84 PRO D C 1
ATOM 12690 O O . PRO D 1 80 ? 32.197 -66.723 82.434 1.00 30.42 84 PRO D O 1
ATOM 12694 N N . THR D 1 81 ? 30.372 -66.774 83.760 1.00 23.07 85 THR D N 1
ATOM 12695 C CA . THR D 1 81 ? 30.597 -68.134 84.228 1.00 24.06 85 THR D CA 1
ATOM 12696 C C . THR D 1 81 ? 29.401 -69.017 83.890 1.00 27.36 85 THR D C 1
ATOM 12697 O O . THR D 1 81 ? 28.336 -68.538 83.482 1.00 27.83 85 THR D O 1
ATOM 12701 N N . TYR D 1 82 ? 29.548 -70.327 84.145 1.00 27.58 86 TYR D N 1
ATOM 12702 C CA . TYR D 1 82 ? 28.393 -71.194 83.963 1.00 26.75 86 TYR D CA 1
ATOM 12703 C C . TYR D 1 82 ? 27.217 -70.759 84.827 1.00 29.01 86 TYR D C 1
ATOM 12704 O O . TYR D 1 82 ? 26.060 -70.949 84.427 1.00 30.68 86 TYR D O 1
ATOM 12713 N N . ALA D 1 83 ? 27.474 -70.133 85.982 1.00 26.36 87 ALA D N 1
ATOM 12714 C CA . ALA D 1 83 ? 26.354 -69.630 86.773 1.00 27.95 87 ALA D CA 1
ATOM 12715 C C . ALA D 1 83 ? 25.590 -68.553 86.009 1.00 28.55 87 ALA D C 1
ATOM 12716 O O . ALA D 1 83 ? 24.356 -68.580 85.949 1.00 29.59 87 ALA D O 1
ATOM 12718 N N . HIS D 1 84 ? 26.303 -67.608 85.388 1.00 28.94 88 HIS D N 1
ATOM 12719 C CA . HIS D 1 84 ? 25.614 -66.618 84.562 1.00 29.14 88 HIS D CA 1
ATOM 12720 C C . HIS D 1 84 ? 24.849 -67.296 83.433 1.00 27.03 88 HIS D C 1
ATOM 12721 O O . HIS D 1 84 ? 23.686 -66.977 83.181 1.00 29.05 88 HIS D O 1
ATOM 12728 N N . HIS D 1 85 ? 25.514 -68.179 82.691 1.00 27.47 89 HIS D N 1
ATOM 12729 C CA . HIS D 1 85 ? 24.882 -68.794 81.522 1.00 31.81 89 HIS D CA 1
ATOM 12730 C C . HIS D 1 85 ? 23.582 -69.499 81.899 1.00 33.56 89 HIS D C 1
ATOM 12731 O O . HIS D 1 85 ? 22.553 -69.346 81.226 1.00 32.03 89 HIS D O 1
ATOM 12738 N N . LEU D 1 86 ? 23.610 -70.276 82.978 1.00 32.11 90 LEU D N 1
ATOM 12739 C CA . LEU D 1 86 ? 22.413 -70.998 83.406 1.00 29.44 90 LEU D CA 1
ATOM 12740 C C . LEU D 1 86 ? 21.358 -70.049 83.976 1.00 32.42 90 LEU D C 1
ATOM 12741 O O . LEU D 1 86 ? 20.156 -70.199 83.710 1.00 31.89 90 LEU D O 1
ATOM 12746 N N . ARG D 1 87 ? 21.792 -69.085 84.789 1.00 29.90 91 ARG D N 1
ATOM 12747 C CA . ARG D 1 87 ? 20.865 -68.124 85.374 1.00 29.48 91 ARG D CA 1
ATOM 12748 C C . ARG D 1 87 ? 20.137 -67.363 84.276 1.00 34.30 91 ARG D C 1
ATOM 12749 O O . ARG D 1 87 ? 18.924 -67.149 84.358 1.00 35.03 91 ARG D O 1
ATOM 12757 N N . ARG D 1 88 ? 20.868 -66.986 83.220 1.00 36.23 92 ARG D N 1
ATOM 12758 C CA . ARG D 1 88 ? 20.279 -66.338 82.052 1.00 40.07 92 ARG D CA 1
ATOM 12759 C C . ARG D 1 88 ? 19.205 -67.207 81.411 1.00 41.38 92 ARG D C 1
ATOM 12760 O O . ARG D 1 88 ? 18.205 -66.691 80.893 1.00 40.91 92 ARG D O 1
ATOM 12768 N N . ALA D 1 89 ? 19.406 -68.518 81.419 1.00 37.35 93 ALA D N 1
ATOM 12769 C CA . ALA D 1 89 ? 18.499 -69.475 80.795 1.00 38.74 93 ALA D CA 1
ATOM 12770 C C . ALA D 1 89 ? 17.322 -69.860 81.690 1.00 36.90 93 ALA D C 1
ATOM 12771 O O . ALA D 1 89 ? 16.556 -70.752 81.325 1.00 44.02 93 ALA D O 1
ATOM 12773 N N . GLY D 1 90 ? 17.184 -69.246 82.857 1.00 35.29 94 GLY D N 1
ATOM 12774 C CA . GLY D 1 90 ? 16.074 -69.523 83.743 1.00 34.81 94 GLY D CA 1
ATOM 12775 C C . GLY D 1 90 ? 16.362 -70.437 84.917 1.00 37.28 94 GLY D C 1
ATOM 12776 O O . GLY D 1 90 ? 15.406 -70.924 85.537 1.00 39.40 94 GLY D O 1
ATOM 12777 N N . TYR D 1 91 ? 17.635 -70.680 85.251 1.00 34.56 95 TYR D N 1
ATOM 12778 C CA . TYR D 1 91 ? 17.984 -71.530 86.388 1.00 31.89 95 TYR D CA 1
ATOM 12779 C C . TYR D 1 91 ? 18.141 -70.729 87.672 1.00 34.38 95 TYR D C 1
ATOM 12780 O O . TYR D 1 91 ? 18.677 -69.615 87.662 1.00 34.65 95 TYR D O 1
ATOM 12789 N N . TYR D 1 92 ? 17.673 -71.304 88.783 1.00 30.94 96 TYR D N 1
ATOM 12790 C CA . TYR D 1 92 ? 18.163 -70.909 90.094 1.00 30.50 96 TYR D CA 1
ATOM 12791 C C . TYR D 1 92 ? 19.542 -71.541 90.292 1.00 30.06 96 TYR D C 1
ATOM 12792 O O . TYR D 1 92 ? 19.716 -72.732 90.038 1.00 32.34 96 TYR D O 1
ATOM 12801 N N . THR D 1 93 ? 20.530 -70.743 90.709 1.00 32.60 97 THR D N 1
ATOM 12802 C CA . THR D 1 93 ? 21.914 -71.215 90.844 1.00 28.99 97 THR D CA 1
ATOM 12803 C C . THR D 1 93 ? 22.400 -70.939 92.257 1.00 28.92 97 THR D C 1
ATOM 12804 O O . THR D 1 93 ? 22.199 -69.841 92.777 1.00 27.98 97 THR D O 1
ATOM 12808 N N . ALA D 1 94 ? 23.042 -71.923 92.881 1.00 28.05 98 ALA D N 1
ATOM 12809 C CA . ALA D 1 94 ? 23.530 -71.714 94.234 1.00 29.66 98 ALA D CA 1
ATOM 12810 C C . ALA D 1 94 ? 24.834 -72.472 94.408 1.00 27.56 98 ALA D C 1
ATOM 12811 O O . ALA D 1 94 ? 25.102 -73.435 93.701 1.00 25.22 98 ALA D O 1
ATOM 12813 N N . LEU D 1 95 ? 25.645 -72.012 95.350 1.00 27.06 99 LEU D N 1
ATOM 12814 C CA . LEU D 1 95 ? 26.916 -72.642 95.654 1.00 24.51 99 LEU D CA 1
ATOM 12815 C C . LEU D 1 95 ? 26.949 -72.879 97.149 1.00 26.61 99 LEU D C 1
ATOM 12816 O O . LEU D 1 95 ? 26.648 -71.971 97.923 1.00 25.86 99 LEU D O 1
ATOM 12821 N N . SER D 1 96 ? 27.259 -74.100 97.554 1.00 26.45 100 SER D N 1
ATOM 12822 C CA . SER D 1 96 ? 27.612 -74.381 98.936 1.00 27.14 100 SER D CA 1
ATOM 12823 C C . SER D 1 96 ? 29.068 -74.812 98.934 1.00 27.03 100 SER D C 1
ATOM 12824 O O . SER D 1 96 ? 29.419 -75.775 98.259 1.00 28.92 100 SER D O 1
ATOM 12827 N N . GLY D 1 97 ? 29.910 -74.109 99.658 1.00 26.68 101 GLY D N 1
ATOM 12828 C CA . GLY D 1 97 ? 31.289 -74.529 99.773 1.00 28.54 101 GLY D CA 1
ATOM 12829 C C . GLY D 1 97 ? 32.274 -73.603 99.076 1.00 28.04 101 GLY D C 1
ATOM 12830 O O . GLY D 1 97 ? 32.037 -72.412 98.881 1.00 27.99 101 GLY D O 1
ATOM 12831 N N . LYS D 1 98 ? 33.412 -74.182 98.729 1.00 28.37 102 LYS D N 1
ATOM 12832 C CA . LYS D 1 98 ? 34.614 -73.456 98.365 1.00 31.59 102 LYS D CA 1
ATOM 12833 C C . LYS D 1 98 ? 34.632 -73.122 96.880 1.00 29.57 102 LYS D C 1
ATOM 12834 O O . LYS D 1 98 ? 34.316 -73.963 96.034 1.00 30.00 102 LYS D O 1
ATOM 12840 N N . MET D 1 99 ? 35.052 -71.907 96.556 1.00 28.04 103 MET D N 1
ATOM 12841 C CA . MET D 1 99 ? 35.432 -71.669 95.168 1.00 27.16 103 MET D CA 1
ATOM 12842 C C . MET D 1 99 ? 36.682 -70.817 95.036 1.00 28.80 103 MET D C 1
ATOM 12843 O O . MET D 1 99 ? 37.176 -70.667 93.915 1.00 31.33 103 MET D O 1
ATOM 12848 N N . HIS D 1 100 ? 37.226 -70.279 96.129 1.00 28.13 104 HIS D N 1
ATOM 12849 C CA . HIS D 1 100 ? 38.486 -69.544 96.100 1.00 29.10 104 HIS D CA 1
ATOM 12850 C C . HIS D 1 100 ? 38.455 -68.422 95.059 1.00 30.52 104 HIS D C 1
ATOM 12851 O O . HIS D 1 100 ? 39.396 -68.248 94.278 1.00 29.13 104 HIS D O 1
ATOM 12858 N N . LEU D 1 101 ? 37.342 -67.695 95.022 1.00 27.61 105 LEU D N 1
ATOM 12859 C CA . LEU D 1 101 ? 37.217 -66.480 94.226 1.00 32.34 105 LEU D CA 1
ATOM 12860 C C . LEU D 1 101 ? 37.977 -65.366 94.927 1.00 29.29 105 LEU D C 1
ATOM 12861 O O . LEU D 1 101 ? 37.811 -65.158 96.131 1.00 28.73 105 LEU D O 1
ATOM 12866 N N . VAL D 1 102 ? 38.857 -64.688 94.207 1.00 26.17 106 VAL D N 1
ATOM 12867 C CA . VAL D 1 102 ? 39.636 -63.606 94.799 1.00 26.06 106 VAL D CA 1
ATOM 12868 C C . VAL D 1 102 ? 39.061 -62.265 94.359 1.00 25.80 106 VAL D C 1
ATOM 12869 O O . VAL D 1 102 ? 38.828 -62.029 93.165 1.00 26.25 106 VAL D O 1
ATOM 12873 N N . GLY D 1 103 ? 38.871 -61.370 95.321 1.00 26.28 107 GLY D N 1
ATOM 12874 C CA . GLY D 1 103 ? 38.322 -60.070 95.025 1.00 24.43 107 GLY D CA 1
ATOM 12875 C C . GLY D 1 103 ? 36.990 -59.877 95.707 1.00 27.31 107 GLY D C 1
ATOM 12876 O O . GLY D 1 103 ? 36.441 -60.783 96.340 1.00 24.84 107 GLY D O 1
ATOM 12877 N N . PRO D 1 104 ? 36.440 -58.673 95.587 1.00 27.95 108 PRO D N 1
ATOM 12878 C CA . PRO D 1 104 ? 35.227 -58.353 96.334 1.00 29.51 108 PRO D CA 1
ATOM 12879 C C . PRO D 1 104 ? 33.982 -59.077 95.828 1.00 29.70 108 PRO D C 1
ATOM 12880 O O . PRO D 1 104 ? 33.006 -59.159 96.571 1.00 32.52 108 PRO D O 1
ATOM 12884 N N . ASP D 1 105 ? 33.971 -59.628 94.614 1.00 26.55 109 ASP D N 1
ATOM 12885 C CA . ASP D 1 105 ? 32.821 -60.408 94.151 1.00 27.16 109 ASP D CA 1
ATOM 12886 C C . ASP D 1 105 ? 33.003 -61.845 94.616 1.00 28.42 109 ASP D C 1
ATOM 12887 O O . ASP D 1 105 ? 33.917 -62.532 94.154 1.00 25.30 109 ASP D O 1
ATOM 12892 N N . GLN D 1 106 ? 32.123 -62.307 95.511 1.00 25.18 110 GLN D N 1
ATOM 12893 C CA . GLN D 1 106 ? 32.180 -63.686 95.993 1.00 26.63 110 GLN D CA 1
ATOM 12894 C C . GLN D 1 106 ? 31.042 -64.543 95.449 1.00 28.83 110 GLN D C 1
ATOM 12895 O O . GLN D 1 106 ? 30.852 -65.655 95.933 1.00 30.87 110 GLN D O 1
ATOM 12901 N N . LEU D 1 107 ? 30.262 -64.042 94.482 1.00 25.63 111 LEU D N 1
ATOM 12902 C CA . LEU D 1 107 ? 29.215 -64.827 93.829 1.00 24.59 111 LEU D CA 1
ATOM 12903 C C . LEU D 1 107 ? 29.524 -65.177 92.378 1.00 26.35 111 LEU D C 1
ATOM 12904 O O . LEU D 1 107 ? 29.286 -66.315 91.965 1.00 25.66 111 LEU D O 1
ATOM 12909 N N . HIS D 1 108 ? 30.003 -64.221 91.575 1.00 25.11 112 HIS D N 1
ATOM 12910 C CA . HIS D 1 108 ? 30.323 -64.469 90.163 1.00 24.11 112 HIS D CA 1
ATOM 12911 C C . HIS D 1 108 ? 29.193 -65.193 89.439 1.00 24.38 112 HIS D C 1
ATOM 12912 O O . HIS D 1 108 ? 29.401 -66.189 88.737 1.00 23.38 112 HIS D O 1
ATOM 12919 N N . GLY D 1 109 ? 27.980 -64.671 89.600 1.00 25.27 113 GLY D N 1
ATOM 12920 C CA . GLY D 1 109 ? 26.840 -65.208 88.912 1.00 27.26 113 GLY D CA 1
ATOM 12921 C C . GLY D 1 109 ? 25.952 -66.101 89.755 1.00 26.85 113 GLY D C 1
ATOM 12922 O O . GLY D 1 109 ? 24.756 -66.196 89.471 1.00 31.46 113 GLY D O 1
ATOM 12923 N N . PHE D 1 110 ? 26.505 -66.789 90.744 1.00 24.48 114 PHE D N 1
ATOM 12924 C CA . PHE D 1 110 ? 25.656 -67.580 91.644 1.00 26.74 114 PHE D CA 1
ATOM 12925 C C . PHE D 1 110 ? 24.599 -66.681 92.264 1.00 26.08 114 PHE D C 1
ATOM 12926 O O . PHE D 1 110 ? 24.916 -65.586 92.740 1.00 27.02 114 PHE D O 1
ATOM 12934 N N . GLU D 1 111 ? 23.341 -67.144 92.250 1.00 28.40 115 GLU D N 1
ATOM 12935 C CA . GLU D 1 111 ? 22.262 -66.340 92.843 1.00 30.75 115 GLU D CA 1
ATOM 12936 C C . GLU D 1 111 ? 22.341 -66.354 94.362 1.00 30.86 115 GLU D C 1
ATOM 12937 O O . GLU D 1 111 ? 21.994 -65.362 95.020 1.00 28.10 115 GLU D O 1
ATOM 12943 N N . GLU D 1 112 ? 22.814 -67.454 94.935 1.00 29.22 116 GLU D N 1
ATOM 12944 C CA . GLU D 1 112 ? 22.922 -67.572 96.376 1.00 33.69 116 GLU D CA 1
ATOM 12945 C C . GLU D 1 112 ? 24.173 -68.373 96.707 1.00 32.08 116 GLU D C 1
ATOM 12946 O O . GLU D 1 112 ? 24.568 -69.260 95.955 1.00 30.55 116 GLU D O 1
ATOM 12952 N N . ARG D 1 113 ? 24.800 -68.047 97.830 1.00 30.37 117 ARG D N 1
ATOM 12953 C CA . ARG D 1 113 ? 25.964 -68.775 98.309 1.00 28.14 117 ARG D CA 1
ATOM 12954 C C . ARG D 1 113 ? 25.771 -69.093 99.787 1.00 28.08 117 ARG D C 1
ATOM 12955 O O . ARG D 1 113 ? 25.614 -68.182 100.608 1.00 26.10 117 ARG D O 1
ATOM 12963 N N . LEU D 1 114 ? 25.787 -70.377 100.123 1.00 29.65 118 LEU D N 1
ATOM 12964 C CA . LEU D 1 114 ? 25.306 -70.820 101.430 1.00 29.01 118 LEU D CA 1
ATOM 12965 C C . LEU D 1 114 ? 26.375 -70.797 102.507 1.00 29.68 118 LEU D C 1
ATOM 12966 O O . LEU D 1 114 ? 26.038 -70.823 103.695 1.00 31.60 118 LEU D O 1
ATOM 12971 N N . THR D 1 115 ? 27.648 -70.793 102.125 1.00 31.81 119 THR D N 1
ATOM 12972 C CA . THR D 1 115 ? 28.753 -70.767 103.064 1.00 28.01 119 THR D CA 1
ATOM 12973 C C . THR D 1 115 ? 29.722 -69.684 102.649 1.00 27.46 119 THR D C 1
ATOM 12974 O O . THR D 1 115 ? 29.780 -69.293 101.485 1.00 29.92 119 THR D O 1
ATOM 12978 N N . THR D 1 116 ? 30.513 -69.222 103.610 1.00 26.28 120 THR D N 1
ATOM 12979 C CA . THR D 1 116 ? 31.659 -68.409 103.249 1.00 26.73 120 THR D CA 1
ATOM 12980 C C . THR D 1 116 ? 32.728 -69.313 102.621 1.00 28.27 120 THR D C 1
ATOM 12981 O O . THR D 1 116 ? 32.564 -70.541 102.511 1.00 29.60 120 THR D O 1
ATOM 12985 N N . ASP D 1 117 ? 33.819 -68.718 102.150 1.00 27.75 121 ASP D N 1
ATOM 12986 C CA . ASP D 1 117 ? 34.912 -69.548 101.656 1.00 28.53 121 ASP D CA 1
ATOM 12987 C C . ASP D 1 117 ? 35.816 -69.973 102.807 1.00 29.79 121 ASP D C 1
ATOM 12988 O O . ASP D 1 117 ? 35.928 -69.277 103.821 1.00 33.20 121 ASP D O 1
ATOM 12993 N N . ILE D 1 118 ? 36.451 -71.137 102.652 1.00 35.60 122 ILE D N 1
ATOM 12994 C CA . ILE D 1 118 ? 37.421 -71.576 103.649 1.00 36.02 122 ILE D CA 1
ATOM 12995 C C . ILE D 1 118 ? 38.752 -70.835 103.504 1.00 39.19 122 ILE D C 1
ATOM 12996 O O . ILE D 1 118 ? 39.500 -70.737 104.483 1.00 41.14 122 ILE D O 1
ATOM 13001 N N . TYR D 1 119 ? 39.061 -70.300 102.307 1.00 36.47 123 TYR D N 1
ATOM 13002 C CA . TYR D 1 119 ? 40.328 -69.639 101.977 1.00 36.53 123 TYR D CA 1
ATOM 13003 C C . TYR D 1 119 ? 40.146 -68.123 101.795 1.00 37.68 123 TYR D C 1
ATOM 13004 O O . TYR D 1 119 ? 39.016 -67.639 101.651 1.00 36.01 123 TYR D O 1
ATOM 13013 N N . PRO D 1 120 ? 41.228 -67.337 101.826 1.00 36.35 124 PRO D N 1
ATOM 13014 C CA . PRO D 1 120 ? 41.070 -65.874 101.775 1.00 36.54 124 PRO D CA 1
ATOM 13015 C C . PRO D 1 120 ? 40.611 -65.375 100.407 1.00 36.02 124 PRO D C 1
ATOM 13016 O O . PRO D 1 120 ? 40.826 -65.993 99.358 1.00 35.52 124 PRO D O 1
ATOM 13020 N N . ALA D 1 121 ? 40.011 -64.196 100.430 1.00 36.15 125 ALA D N 1
ATOM 13021 C CA . ALA D 1 121 ? 39.454 -63.559 99.247 1.00 38.24 125 ALA D CA 1
ATOM 13022 C C . ALA D 1 121 ? 40.293 -62.370 98.783 1.00 39.87 125 ALA D C 1
ATOM 13023 O O . ALA D 1 121 ? 39.878 -61.639 97.858 1.00 35.49 125 ALA D O 1
ATOM 13025 N N . ASP D 1 122 ? 41.441 -62.134 99.419 1.00 36.20 126 ASP D N 1
ATOM 13026 C CA . ASP D 1 122 ? 42.212 -60.923 99.156 1.00 42.63 126 ASP D CA 1
ATOM 13027 C C . ASP D 1 122 ? 43.504 -61.270 98.425 1.00 36.13 126 ASP D C 1
ATOM 13028 O O . ASP D 1 122 ? 43.747 -62.430 98.060 1.00 35.83 126 ASP D O 1
ATOM 13033 N N . PHE D 1 123 ? 44.341 -60.247 98.219 1.00 36.28 127 PHE D N 1
ATOM 13034 C CA . PHE D 1 123 ? 45.541 -60.366 97.387 1.00 36.04 127 PHE D CA 1
ATOM 13035 C C . PHE D 1 123 ? 46.758 -60.868 98.166 1.00 36.41 127 PHE D C 1
ATOM 13036 O O . PHE D 1 123 ? 47.896 -60.714 97.695 1.00 36.36 127 PHE D O 1
ATOM 13044 N N . GLY D 1 124 ? 46.543 -61.518 99.311 1.00 36.76 128 GLY D N 1
ATOM 13045 C CA . GLY D 1 124 ? 47.661 -61.908 100.162 1.00 37.18 128 GLY D CA 1
ATOM 13046 C C . GLY D 1 124 ? 48.654 -62.825 99.475 1.00 36.86 128 GLY D C 1
ATOM 13047 O O . GLY D 1 124 ? 49.863 -62.593 99.527 1.00 37.05 128 GLY D O 1
ATOM 13048 N N . TRP D 1 125 ? 48.161 -63.875 98.821 1.00 36.37 129 TRP D N 1
ATOM 13049 C CA . TRP D 1 125 ? 49.026 -64.937 98.297 1.00 37.20 129 TRP D CA 1
ATOM 13050 C C . TRP D 1 125 ? 49.586 -64.628 96.896 1.00 39.44 129 TRP D C 1
ATOM 13051 O O . TRP D 1 125 ? 49.629 -65.492 96.007 1.00 35.55 129 TRP D O 1
ATOM 13062 N N . THR D 1 126 ? 50.072 -63.396 96.702 1.00 41.91 130 THR D N 1
ATOM 13063 C CA . THR D 1 126 ? 50.559 -62.947 95.393 1.00 38.33 130 THR D CA 1
ATOM 13064 C C . THR D 1 126 ? 52.029 -63.310 95.213 1.00 39.58 130 THR D C 1
ATOM 13065 O O . THR D 1 126 ? 52.873 -62.804 95.965 1.00 40.44 130 THR D O 1
ATOM 13069 N N . PRO D 1 127 ? 52.384 -64.148 94.231 1.00 38.31 131 PRO D N 1
ATOM 13070 C CA . PRO D 1 127 ? 53.803 -64.416 93.947 1.00 37.04 131 PRO D CA 1
ATOM 13071 C C . PRO D 1 127 ? 54.481 -63.185 93.371 1.00 36.90 131 PRO D C 1
ATOM 13072 O O . PRO D 1 127 ? 53.836 -62.251 92.897 1.00 38.06 131 PRO D O 1
ATOM 13076 N N . ASP D 1 128 ? 55.812 -63.210 93.371 1.00 38.54 132 ASP D N 1
ATOM 13077 C CA . ASP D 1 128 ? 56.595 -62.119 92.796 1.00 41.70 132 ASP D CA 1
ATOM 13078 C C . ASP D 1 128 ? 57.699 -62.691 91.919 1.00 36.27 132 ASP D C 1
ATOM 13079 O O . ASP D 1 128 ? 58.704 -63.186 92.442 1.00 38.34 132 ASP D O 1
ATOM 13084 N N . TYR D 1 129 ? 57.539 -62.585 90.592 1.00 36.42 133 TYR D N 1
ATOM 13085 C CA . TYR D 1 129 ? 58.592 -63.003 89.664 1.00 36.61 133 TYR D CA 1
ATOM 13086 C C . TYR D 1 129 ? 59.853 -62.161 89.795 1.00 40.40 133 TYR D C 1
ATOM 13087 O O . TYR D 1 129 ? 60.874 -62.531 89.218 1.00 41.33 133 TYR D O 1
ATOM 13096 N N . ARG D 1 130 ? 59.805 -61.029 90.497 1.00 41.05 134 ARG D N 1
ATOM 13097 C CA . ARG D 1 130 ? 61.019 -60.251 90.723 1.00 39.89 134 ARG D CA 1
ATOM 13098 C C . ARG D 1 130 ? 61.899 -60.848 91.813 1.00 41.26 134 ARG D C 1
ATOM 13099 O O . ARG D 1 130 ? 63.061 -60.443 91.938 1.00 39.03 134 ARG D O 1
ATOM 13107 N N . LYS D 1 131 ? 61.379 -61.796 92.598 1.00 43.88 135 LYS D N 1
ATOM 13108 C CA . LYS D 1 131 ? 62.115 -62.428 93.693 1.00 44.11 135 LYS D CA 1
ATOM 13109 C C . LYS D 1 131 ? 62.183 -63.946 93.500 1.00 47.59 135 LYS D C 1
ATOM 13110 O O . LYS D 1 131 ? 61.690 -64.718 94.337 1.00 44.73 135 LYS D O 1
ATOM 13112 N N . PRO D 1 132 ? 62.811 -64.414 92.416 1.00 47.18 136 PRO D N 1
ATOM 13113 C CA . PRO D 1 132 ? 62.836 -65.861 92.164 1.00 52.90 136 PRO D CA 1
ATOM 13114 C C . PRO D 1 132 ? 63.701 -66.573 93.194 1.00 57.74 136 PRO D C 1
ATOM 13115 O O . PRO D 1 132 ? 64.831 -66.161 93.475 1.00 56.28 136 PRO D O 1
ATOM 13119 N N . GLY D 1 133 ? 63.160 -67.651 93.757 1.00 62.03 137 GLY D N 1
ATOM 13120 C CA . GLY D 1 133 ? 63.850 -68.424 94.764 1.00 65.43 137 GLY D CA 1
ATOM 13121 C C . GLY D 1 133 ? 63.359 -68.204 96.176 1.00 68.62 137 GLY D C 1
ATOM 13122 O O . GLY D 1 133 ? 63.683 -69.011 97.058 1.00 71.09 137 GLY D O 1
ATOM 13123 N N . GLU D 1 134 ? 62.591 -67.146 96.417 1.00 67.13 138 GLU D N 1
ATOM 13124 C CA . GLU D 1 134 ? 62.054 -66.893 97.742 1.00 68.04 138 GLU D CA 1
ATOM 13125 C C . GLU D 1 134 ? 60.812 -67.746 97.986 1.00 65.51 138 GLU D C 1
ATOM 13126 O O . GLU D 1 134 ? 60.191 -68.275 97.058 1.00 65.76 138 GLU D O 1
ATOM 13128 N N . ARG D 1 135 ? 60.453 -67.878 99.259 1.00 60.08 139 ARG D N 1
ATOM 13129 C CA . ARG D 1 135 ? 59.214 -68.534 99.643 1.00 55.25 139 ARG D CA 1
ATOM 13130 C C . ARG D 1 135 ? 58.612 -67.771 100.808 1.00 53.22 139 ARG D C 1
ATOM 13131 O O . ARG D 1 135 ? 59.311 -67.076 101.544 1.00 54.01 139 ARG D O 1
ATOM 13139 N N . ILE D 1 136 ? 57.299 -67.899 100.958 1.00 51.34 140 ILE D N 1
ATOM 13140 C CA . ILE D 1 136 ? 56.542 -67.216 101.999 1.00 47.33 140 ILE D CA 1
ATOM 13141 C C . ILE D 1 136 ? 56.018 -68.303 102.926 1.00 49.79 140 ILE D C 1
ATOM 13142 O O . ILE D 1 136 ? 55.058 -69.006 102.591 1.00 50.74 140 ILE D O 1
ATOM 13144 N N . ASP D 1 137 ? 56.646 -68.447 104.099 1.00 51.03 141 ASP D N 1
ATOM 13145 C CA . ASP D 1 137 ? 56.407 -69.620 104.935 1.00 52.24 141 ASP D CA 1
ATOM 13146 C C . ASP D 1 137 ? 55.012 -69.639 105.545 1.00 51.21 141 ASP D C 1
ATOM 13147 O O . ASP D 1 137 ? 54.514 -70.719 105.881 1.00 49.92 141 ASP D O 1
ATOM 13152 N N . TRP D 1 138 ? 54.366 -68.482 105.697 1.00 52.88 142 TRP D N 1
ATOM 13153 C CA . TRP D 1 138 ? 53.065 -68.454 106.358 1.00 54.08 142 TRP D CA 1
ATOM 13154 C C . TRP D 1 138 ? 51.898 -68.811 105.437 1.00 56.21 142 TRP D C 1
ATOM 13155 O O . TRP D 1 138 ? 50.752 -68.790 105.902 1.00 60.35 142 TRP D O 1
ATOM 13166 N N . TRP D 1 139 ? 52.138 -69.147 104.161 1.00 53.51 143 TRP D N 1
ATOM 13167 C CA . TRP D 1 139 ? 51.040 -69.653 103.336 1.00 52.23 143 TRP D CA 1
ATOM 13168 C C . TRP D 1 139 ? 51.471 -70.659 102.270 1.00 51.47 143 TRP D C 1
ATOM 13169 O O . TRP D 1 139 ? 50.621 -71.363 101.709 1.00 49.03 143 TRP D O 1
ATOM 13180 N N . TYR D 1 140 ? 52.768 -70.735 101.974 1.00 50.20 144 TYR D N 1
ATOM 13181 C CA . TYR D 1 140 ? 53.242 -71.749 101.035 1.00 48.85 144 TYR D CA 1
ATOM 13182 C C . TYR D 1 140 ? 52.926 -73.148 101.555 1.00 46.31 144 TYR D C 1
ATOM 13183 O O . TYR D 1 140 ? 52.849 -73.381 102.763 1.00 47.14 144 TYR D O 1
ATOM 13192 N N . HIS D 1 141 ? 52.714 -74.082 100.626 1.00 42.77 145 HIS D N 1
ATOM 13193 C CA . HIS D 1 141 ? 52.746 -75.489 100.989 1.00 41.14 145 HIS D CA 1
ATOM 13194 C C . HIS D 1 141 ? 54.093 -75.781 101.635 1.00 45.07 145 HIS D C 1
ATOM 13195 O O . HIS D 1 141 ? 55.112 -75.188 101.264 1.00 45.70 145 HIS D O 1
ATOM 13202 N N . ASN D 1 142 ? 54.103 -76.684 102.610 1.00 45.91 146 ASN D N 1
ATOM 13203 C CA . ASN D 1 142 ? 55.358 -77.240 103.102 1.00 45.65 146 ASN D CA 1
ATOM 13204 C C . ASN D 1 142 ? 55.132 -78.706 103.455 1.00 44.01 146 ASN D C 1
ATOM 13205 O O . ASN D 1 142 ? 53.993 -79.174 103.564 1.00 39.72 146 ASN D O 1
ATOM 13210 N N . LEU D 1 143 ? 56.232 -79.437 103.619 1.00 42.77 147 LEU D N 1
ATOM 13211 C CA . LEU D 1 143 ? 56.089 -80.872 103.800 1.00 44.08 147 LEU D CA 1
ATOM 13212 C C . LEU D 1 143 ? 55.639 -81.235 105.210 1.00 44.17 147 LEU D C 1
ATOM 13213 O O . LEU D 1 143 ? 55.530 -82.430 105.515 1.00 45.32 147 LEU D O 1
ATOM 13215 N N . GLY D 1 144 ? 55.350 -80.242 106.058 1.00 40.89 148 GLY D N 1
ATOM 13216 C CA . GLY D 1 144 ? 54.773 -80.529 107.364 1.00 43.69 148 GLY D CA 1
ATOM 13217 C C . GLY D 1 144 ? 53.432 -81.244 107.293 1.00 44.15 148 GLY D C 1
ATOM 13218 O O . GLY D 1 144 ? 53.092 -82.027 108.188 1.00 41.46 148 GLY D O 1
ATOM 13219 N N . SER D 1 145 ? 52.645 -80.983 106.244 1.00 41.79 149 SER D N 1
ATOM 13220 C CA . SER D 1 145 ? 51.443 -81.787 106.028 1.00 42.16 149 SER D CA 1
ATOM 13221 C C . SER D 1 145 ? 51.779 -83.276 105.892 1.00 40.42 149 SER D C 1
ATOM 13222 O O . SER D 1 145 ? 50.978 -84.136 106.285 1.00 40.68 149 SER D O 1
ATOM 13225 N N . VAL D 1 146 ? 52.944 -83.605 105.329 1.00 38.67 150 VAL D N 1
ATOM 13226 C CA . VAL D 1 146 ? 53.306 -85.012 105.195 1.00 41.25 150 VAL D CA 1
ATOM 13227 C C . VAL D 1 146 ? 53.726 -85.579 106.548 1.00 42.67 150 VAL D C 1
ATOM 13228 O O . VAL D 1 146 ? 53.294 -86.673 106.942 1.00 40.59 150 VAL D O 1
ATOM 13232 N N . THR D 1 147 ? 54.549 -84.836 107.295 1.00 41.44 151 THR D N 1
ATOM 13233 C CA . THR D 1 147 ? 55.038 -85.331 108.573 1.00 39.91 151 THR D CA 1
ATOM 13234 C C . THR D 1 147 ? 53.980 -85.277 109.667 1.00 41.47 151 THR D C 1
ATOM 13235 O O . THR D 1 147 ? 54.111 -85.991 110.665 1.00 42.13 151 THR D O 1
ATOM 13239 N N . GLY D 1 148 ? 52.933 -84.469 109.501 1.00 41.04 152 GLY D N 1
ATOM 13240 C CA . GLY D 1 148 ? 51.917 -84.344 110.535 1.00 41.11 152 GLY D CA 1
ATOM 13241 C C . GLY D 1 148 ? 50.610 -85.031 110.203 1.00 39.59 152 GLY D C 1
ATOM 13242 O O . GLY D 1 148 ? 49.566 -84.706 110.781 1.00 41.11 152 GLY D O 1
ATOM 13243 N N . ALA D 1 149 ? 50.646 -85.975 109.266 1.00 41.92 153 ALA D N 1
ATOM 13244 C CA . ALA D 1 149 ? 49.445 -86.716 108.909 1.00 45.30 153 ALA D CA 1
ATOM 13245 C C . ALA D 1 149 ? 48.959 -87.551 110.093 1.00 46.59 153 ALA D C 1
ATOM 13246 O O . ALA D 1 149 ? 49.744 -87.994 110.935 1.00 49.93 153 ALA D O 1
ATOM 13248 N N . GLY D 1 150 ? 47.649 -87.768 110.161 1.00 43.72 154 GLY D N 1
ATOM 13249 C CA . GLY D 1 150 ? 47.137 -88.577 111.259 1.00 43.33 154 GLY D CA 1
ATOM 13250 C C . GLY D 1 150 ? 45.628 -88.530 111.379 1.00 40.55 154 GLY D C 1
ATOM 13251 O O . GLY D 1 150 ? 44.905 -88.354 110.380 1.00 36.89 154 GLY D O 1
ATOM 13252 N N . VAL D 1 151 ? 45.165 -88.667 112.623 1.00 39.34 155 VAL D N 1
ATOM 13253 C CA . VAL D 1 151 ? 43.766 -88.924 112.943 1.00 37.68 155 VAL D CA 1
ATOM 13254 C C . VAL D 1 151 ? 43.262 -87.844 113.889 1.00 38.17 155 VAL D C 1
ATOM 13255 O O . VAL D 1 151 ? 43.946 -87.483 114.852 1.00 39.32 155 VAL D O 1
ATOM 13259 N N . ALA D 1 152 ? 42.065 -87.332 113.614 1.00 37.99 156 ALA D N 1
ATOM 13260 C CA . ALA D 1 152 ? 41.403 -86.401 114.515 1.00 40.37 156 ALA D CA 1
ATOM 13261 C C . ALA D 1 152 ? 39.914 -86.434 114.215 1.00 41.47 156 ALA D C 1
ATOM 13262 O O . ALA D 1 152 ? 39.492 -86.840 113.128 1.00 43.23 156 ALA D O 1
ATOM 13264 N N . GLU D 1 153 ? 39.116 -85.978 115.183 1.00 38.47 157 GLU D N 1
ATOM 13265 C CA . GLU D 1 153 ? 37.671 -86.026 115.024 1.00 38.22 157 GLU D CA 1
ATOM 13266 C C . GLU D 1 153 ? 37.088 -84.714 114.527 1.00 40.21 157 GLU D C 1
ATOM 13267 O O . GLU D 1 153 ? 35.941 -84.693 114.060 1.00 41.22 157 GLU D O 1
ATOM 13273 N N . ILE D 1 154 ? 37.851 -83.632 114.604 1.00 38.72 158 ILE D N 1
ATOM 13274 C CA . ILE D 1 154 ? 37.473 -82.362 113.995 1.00 38.40 158 ILE D CA 1
ATOM 13275 C C . ILE D 1 154 ? 38.753 -81.708 113.492 1.00 38.46 158 ILE D C 1
ATOM 13276 O O . ILE D 1 154 ? 39.826 -81.889 114.074 1.00 38.79 158 ILE D O 1
ATOM 13281 N N . THR D 1 155 ? 38.642 -81.000 112.373 1.00 38.70 159 THR D N 1
ATOM 13282 C CA . THR D 1 155 ? 39.720 -80.217 111.792 1.00 38.54 159 THR D CA 1
ATOM 13283 C C . THR D 1 155 ? 39.071 -78.979 111.206 1.00 40.98 159 THR D C 1
ATOM 13284 O O . THR D 1 155 ? 37.843 -78.891 111.126 1.00 37.87 159 THR D O 1
ATOM 13288 N N . ASN D 1 156 ? 39.897 -78.002 110.816 1.00 33.28 160 ASN D N 1
ATOM 13289 C CA . ASN D 1 156 ? 39.371 -76.863 110.077 1.00 35.98 160 ASN D CA 1
ATOM 13290 C C . ASN D 1 156 ? 38.536 -77.349 108.899 1.00 35.72 160 ASN D C 1
ATOM 13291 O O . ASN D 1 156 ? 37.391 -76.930 108.703 1.00 34.62 160 ASN D O 1
ATOM 13296 N N . GLN D 1 157 ? 39.090 -78.283 108.128 1.00 30.35 161 GLN D N 1
ATOM 13297 C CA . GLN D 1 157 ? 38.444 -78.696 106.889 1.00 31.56 161 GLN D CA 1
ATOM 13298 C C . GLN D 1 157 ? 37.204 -79.542 107.153 1.00 30.94 161 GLN D C 1
ATOM 13299 O O . GLN D 1 157 ? 36.225 -79.448 106.411 1.00 33.30 161 GLN D O 1
ATOM 13305 N N . MET D 1 158 ? 37.223 -80.388 108.185 1.00 29.90 162 MET D N 1
ATOM 13306 C CA . MET D 1 158 ? 36.037 -81.197 108.463 1.00 28.01 162 MET D CA 1
ATOM 13307 C C . MET D 1 158 ? 34.880 -80.359 108.994 1.00 33.42 162 MET D C 1
ATOM 13308 O O . MET D 1 158 ? 33.714 -80.635 108.679 1.00 33.04 162 MET D O 1
ATOM 13313 N N . GLU D 1 159 ? 35.171 -79.338 109.806 1.00 32.29 163 GLU D N 1
ATOM 13314 C CA . GLU D 1 159 ? 34.121 -78.404 110.196 1.00 31.46 163 GLU D CA 1
ATOM 13315 C C . GLU D 1 159 ? 33.492 -77.764 108.970 1.00 31.75 163 GLU D C 1
ATOM 13316 O O . GLU D 1 159 ? 32.261 -77.648 108.868 1.00 31.24 163 GLU D O 1
ATOM 13322 N N . TYR D 1 160 ? 34.333 -77.329 108.034 1.00 28.95 164 TYR D N 1
ATOM 13323 C CA . TYR D 1 160 ? 33.854 -76.693 106.814 1.00 31.49 164 TYR D CA 1
ATOM 13324 C C . TYR D 1 160 ? 32.992 -77.643 106.000 1.00 29.23 164 TYR D C 1
ATOM 13325 O O . TYR D 1 160 ? 31.852 -77.319 105.654 1.00 27.94 164 TYR D O 1
ATOM 13334 N N . ASP D 1 161 ? 33.538 -78.821 105.668 1.00 26.45 165 ASP D N 1
ATOM 13335 C CA . ASP D 1 161 ? 32.833 -79.762 104.800 1.00 27.15 165 ASP D CA 1
ATOM 13336 C C . ASP D 1 161 ? 31.572 -80.317 105.466 1.00 26.03 165 ASP D C 1
ATOM 13337 O O . ASP D 1 161 ? 30.551 -80.519 104.793 1.00 31.02 165 ASP D O 1
ATOM 13342 N N . ASP D 1 162 ? 31.621 -80.589 106.776 1.00 26.38 166 ASP D N 1
ATOM 13343 C CA . ASP D 1 162 ? 30.392 -80.940 107.494 1.00 30.19 166 ASP D CA 1
ATOM 13344 C C . ASP D 1 162 ? 29.297 -79.907 107.233 1.00 27.35 166 ASP D C 1
ATOM 13345 O O . ASP D 1 162 ? 28.155 -80.271 106.931 1.00 26.80 166 ASP D O 1
ATOM 13350 N N . GLU D 1 163 ? 29.641 -78.609 107.295 1.00 26.28 167 GLU D N 1
ATOM 13351 C CA . GLU D 1 163 ? 28.645 -77.558 107.092 1.00 26.23 167 GLU D CA 1
ATOM 13352 C C . GLU D 1 163 ? 28.231 -77.455 105.629 1.00 28.59 167 GLU D C 1
ATOM 13353 O O . GLU D 1 163 ? 27.040 -77.293 105.326 1.00 28.62 167 GLU D O 1
ATOM 13359 N N . VAL D 1 164 ? 29.207 -77.533 104.712 1.00 26.54 168 VAL D N 1
ATOM 13360 C CA . VAL D 1 164 ? 28.922 -77.568 103.280 1.00 28.17 168 VAL D CA 1
ATOM 13361 C C . VAL D 1 164 ? 27.874 -78.627 102.984 1.00 25.65 168 VAL D C 1
ATOM 13362 O O . VAL D 1 164 ? 26.894 -78.387 102.274 1.00 27.98 168 VAL D O 1
ATOM 13366 N N . ALA D 1 165 ? 28.101 -79.829 103.489 1.00 27.20 169 ALA D N 1
ATOM 13367 C CA . ALA D 1 165 ? 27.197 -80.936 103.224 1.00 27.99 169 ALA D CA 1
ATOM 13368 C C . ALA D 1 165 ? 25.839 -80.688 103.869 1.00 30.04 169 ALA D C 1
ATOM 13369 O O . ALA D 1 165 ? 24.789 -80.873 103.239 1.00 29.45 169 ALA D O 1
ATOM 13371 N N . PHE D 1 166 ? 25.838 -80.250 105.126 1.00 28.82 170 PHE D N 1
ATOM 13372 C CA . PHE D 1 166 ? 24.553 -80.004 105.787 1.00 27.15 170 PHE D CA 1
ATOM 13373 C C . PHE D 1 166 ? 23.728 -78.974 105.026 1.00 27.36 170 PHE D C 1
ATOM 13374 O O . PHE D 1 166 ? 22.544 -79.199 104.743 1.00 28.13 170 PHE D O 1
ATOM 13382 N N . LEU D 1 167 ? 24.324 -77.813 104.723 1.00 27.04 171 LEU D N 1
ATOM 13383 C CA . LEU D 1 167 ? 23.562 -76.774 104.044 1.00 28.65 171 LEU D CA 1
ATOM 13384 C C . LEU D 1 167 ? 23.135 -77.192 102.637 1.00 28.46 171 LEU D C 1
ATOM 13385 O O . LEU D 1 167 ? 22.067 -76.771 102.167 1.00 30.37 171 LEU D O 1
ATOM 13390 N N . ALA D 1 168 ? 23.944 -77.988 101.937 1.00 27.42 172 ALA D N 1
ATOM 13391 C CA . ALA D 1 168 ? 23.535 -78.433 100.606 1.00 28.10 172 ALA D CA 1
ATOM 13392 C C . ALA D 1 168 ? 22.349 -79.388 100.672 1.00 27.70 172 ALA D C 1
ATOM 13393 O O . ALA D 1 168 ? 21.396 -79.275 99.883 1.00 28.65 172 ALA D O 1
ATOM 13395 N N . ASN D 1 169 ? 22.371 -80.338 101.604 1.00 30.62 173 ASN D N 1
ATOM 13396 C CA . ASN D 1 169 ? 21.187 -81.179 101.768 1.00 29.45 173 ASN D CA 1
ATOM 13397 C C . ASN D 1 169 ? 19.971 -80.361 102.191 1.00 31.36 173 ASN D C 1
ATOM 13398 O O . ASN D 1 169 ? 18.865 -80.579 101.678 1.00 31.61 173 ASN D O 1
ATOM 13403 N N . GLN D 1 170 ? 20.154 -79.401 103.104 1.00 29.82 174 GLN D N 1
ATOM 13404 C CA . GLN D 1 170 ? 19.023 -78.563 103.489 1.00 29.00 174 GLN D CA 1
ATOM 13405 C C . GLN D 1 170 ? 18.464 -77.830 102.276 1.00 28.35 174 GLN D C 1
ATOM 13406 O O . GLN D 1 170 ? 17.243 -77.734 102.106 1.00 31.06 174 GLN D O 1
ATOM 13412 N N . LYS D 1 171 ? 19.351 -77.324 101.407 1.00 27.31 175 LYS D N 1
ATOM 13413 C CA . LYS D 1 171 ? 18.913 -76.625 100.201 1.00 28.83 175 LYS D CA 1
ATOM 13414 C C . LYS D 1 171 ? 18.122 -77.549 99.271 1.00 31.18 175 LYS D C 1
ATOM 13415 O O . LYS D 1 171 ? 17.079 -77.163 98.730 1.00 32.84 175 LYS D O 1
ATOM 13421 N N . LEU D 1 172 ? 18.615 -78.764 99.050 1.00 26.82 176 LEU D N 1
ATOM 13422 C CA . LEU D 1 172 ? 17.856 -79.727 98.252 1.00 30.53 176 LEU D CA 1
ATOM 13423 C C . LEU D 1 172 ? 16.443 -79.932 98.810 1.00 30.56 176 LEU D C 1
ATOM 13424 O O . LEU D 1 172 ? 15.453 -79.894 98.066 1.00 34.52 176 LEU D O 1
ATOM 13429 N N . TYR D 1 173 ? 16.335 -80.166 100.118 1.00 33.11 177 TYR D N 1
ATOM 13430 C CA . TYR D 1 173 ? 15.024 -80.273 100.757 1.00 31.04 177 TYR D CA 1
ATOM 13431 C C . TYR D 1 173 ? 14.164 -79.048 100.466 1.00 36.77 177 TYR D C 1
ATOM 13432 O O . TYR D 1 173 ? 13.001 -79.169 100.058 1.00 36.55 177 TYR D O 1
ATOM 13441 N N . GLN D 1 174 ? 14.729 -77.847 100.664 1.00 36.71 178 GLN D N 1
ATOM 13442 C CA . GLN D 1 174 ? 13.962 -76.630 100.419 1.00 36.26 178 GLN D CA 1
ATOM 13443 C C . GLN D 1 174 ? 13.495 -76.572 98.971 1.00 38.20 178 GLN D C 1
ATOM 13444 O O . GLN D 1 174 ? 12.339 -76.225 98.695 1.00 38.59 178 GLN D O 1
ATOM 13450 N N . LEU D 1 175 ? 14.375 -76.939 98.036 1.00 35.89 179 LEU D N 1
ATOM 13451 C CA . LEU D 1 175 ? 14.024 -76.907 96.626 1.00 36.55 179 LEU D CA 1
ATOM 13452 C C . LEU D 1 175 ? 12.947 -77.928 96.292 1.00 40.92 179 LEU D C 1
ATOM 13453 O O . LEU D 1 175 ? 12.194 -77.733 95.330 1.00 43.17 179 LEU D O 1
ATOM 13458 N N . SER D 1 176 ? 12.847 -79.016 97.070 1.00 39.25 180 SER D N 1
ATOM 13459 C CA . SER D 1 176 ? 11.816 -80.006 96.786 1.00 38.79 180 SER D CA 1
ATOM 13460 C C . SER D 1 176 ? 10.417 -79.477 97.085 1.00 40.90 180 SER D C 1
ATOM 13461 O O . SER D 1 176 ? 9.445 -79.981 96.515 1.00 43.27 180 SER D O 1
ATOM 13464 N N . ARG D 1 177 ? 10.292 -78.473 97.959 1.00 41.43 181 ARG D N 1
ATOM 13465 C CA . ARG D 1 177 ? 8.980 -77.915 98.275 1.00 42.96 181 ARG D CA 1
ATOM 13466 C C . ARG D 1 177 ? 8.358 -77.192 97.085 1.00 45.79 181 ARG D C 1
ATOM 13467 O O . ARG D 1 177 ? 7.152 -76.923 97.099 1.00 45.57 181 ARG D O 1
ATOM 13475 N N . GLU D 1 178 ? 9.148 -76.853 96.070 1.00 49.46 182 GLU D N 1
ATOM 13476 C CA . GLU D 1 178 ? 8.621 -76.278 94.840 1.00 55.82 182 GLU D CA 1
ATOM 13477 C C . GLU D 1 178 ? 8.330 -77.327 93.768 1.00 60.56 182 GLU D C 1
ATOM 13478 O O . GLU D 1 178 ? 7.774 -76.976 92.720 1.00 59.21 182 GLU D O 1
ATOM 13484 N N . ASN D 1 179 ? 8.683 -78.600 94.002 1.00 69.26 183 ASN D N 1
ATOM 13485 C CA . ASN D 1 179 ? 8.625 -79.607 92.941 1.00 78.35 183 ASN D CA 1
ATOM 13486 C C . ASN D 1 179 ? 7.224 -79.752 92.352 1.00 85.78 183 ASN D C 1
ATOM 13487 O O . ASN D 1 179 ? 7.085 -80.103 91.174 1.00 86.79 183 ASN D O 1
ATOM 13489 N N . ASP D 1 180 ? 6.179 -79.477 93.140 1.00 89.40 184 ASP D N 1
ATOM 13490 C CA . ASP D 1 180 ? 4.794 -79.554 92.680 1.00 90.30 184 ASP D CA 1
ATOM 13491 C C . ASP D 1 180 ? 4.270 -78.237 92.112 1.00 90.98 184 ASP D C 1
ATOM 13492 O O . ASP D 1 180 ? 3.088 -78.163 91.755 1.00 90.22 184 ASP D O 1
ATOM 13494 N N . ASP D 1 181 ? 5.106 -77.200 92.026 1.00 91.27 185 ASP D N 1
ATOM 13495 C CA . ASP D 1 181 ? 4.723 -75.939 91.401 1.00 90.80 185 ASP D CA 1
ATOM 13496 C C . ASP D 1 181 ? 5.169 -75.957 89.944 1.00 92.03 185 ASP D C 1
ATOM 13497 O O . ASP D 1 181 ? 6.362 -76.109 89.656 1.00 91.61 185 ASP D O 1
ATOM 13499 N N . GLU D 1 182 ? 4.207 -75.812 89.028 1.00 92.75 186 GLU D N 1
ATOM 13500 C CA . GLU D 1 182 ? 4.531 -75.830 87.604 1.00 93.85 186 GLU D CA 1
ATOM 13501 C C . GLU D 1 182 ? 5.409 -74.648 87.208 1.00 87.16 186 GLU D C 1
ATOM 13502 O O . GLU D 1 182 ? 6.158 -74.736 86.229 1.00 91.63 186 GLU D O 1
ATOM 13504 N N . SER D 1 183 ? 5.343 -73.543 87.954 1.00 79.54 187 SER D N 1
ATOM 13505 C CA . SER D 1 183 ? 6.138 -72.356 87.658 1.00 70.66 187 SER D CA 1
ATOM 13506 C C . SER D 1 183 ? 7.565 -72.426 88.201 1.00 63.99 187 SER D C 1
ATOM 13507 O O . SER D 1 183 ? 8.300 -71.442 88.065 1.00 62.63 187 SER D O 1
ATOM 13509 N N . ARG D 1 184 ? 7.964 -73.553 88.802 1.00 58.47 188 ARG D N 1
ATOM 13510 C CA . ARG D 1 184 ? 9.293 -73.716 89.389 1.00 54.62 188 ARG D CA 1
ATOM 13511 C C . ARG D 1 184 ? 10.398 -73.381 88.392 1.00 45.24 188 ARG D C 1
ATOM 13512 O O . ARG D 1 184 ? 10.328 -73.746 87.218 1.00 46.62 188 ARG D O 1
ATOM 13520 N N . ARG D 1 185 ? 11.432 -72.664 88.863 1.00 39.10 189 ARG D N 1
ATOM 13521 C CA . ARG D 1 185 ? 12.648 -72.641 88.053 1.00 36.48 189 ARG D CA 1
ATOM 13522 C C . ARG D 1 185 ? 13.422 -73.938 88.283 1.00 37.63 189 ARG D C 1
ATOM 13523 O O . ARG D 1 185 ? 13.455 -74.446 89.409 1.00 40.13 189 ARG D O 1
ATOM 13531 N N . PRO D 1 186 ? 14.044 -74.496 87.250 1.00 35.12 190 PRO D N 1
ATOM 13532 C CA . PRO D 1 186 ? 15.013 -75.573 87.486 1.00 34.62 190 PRO D CA 1
ATOM 13533 C C . PRO D 1 186 ? 16.203 -75.020 88.255 1.00 33.85 190 PRO D C 1
ATOM 13534 O O . PRO D 1 186 ? 16.489 -73.817 88.216 1.00 34.04 190 PRO D O 1
ATOM 13538 N N . TRP D 1 187 ? 16.886 -75.896 88.985 1.00 32.21 191 TRP D N 1
ATOM 13539 C CA . TRP D 1 187 ? 17.934 -75.443 89.882 1.00 32.05 191 TRP D CA 1
ATOM 13540 C C . TRP D 1 187 ? 19.262 -76.093 89.520 1.00 31.06 191 TRP D C 1
ATOM 13541 O O . TRP D 1 187 ? 19.311 -77.189 88.963 1.00 32.36 191 TRP D O 1
ATOM 13552 N N . CYS D 1 188 ? 20.341 -75.375 89.817 1.00 29.08 192 CYS D N 1
ATOM 13553 C CA . CYS D 1 188 ? 21.696 -75.883 89.657 1.00 28.31 192 CYS D CA 1
ATOM 13554 C C . CYS D 1 188 ? 22.430 -75.606 90.955 1.00 27.64 192 CYS D C 1
ATOM 13555 O O . CYS D 1 188 ? 22.564 -74.446 91.357 1.00 28.15 192 CYS D O 1
ATOM 13558 N N . LEU D 1 189 ? 22.824 -76.660 91.656 1.00 29.95 193 LEU D N 1
ATOM 13559 C CA . LEU D 1 189 ? 23.476 -76.505 92.946 1.00 28.14 193 LEU D CA 1
ATOM 13560 C C . LEU D 1 189 ? 24.891 -77.046 92.822 1.00 27.91 193 LEU D C 1
ATOM 13561 O O . LEU D 1 189 ? 25.088 -78.175 92.374 1.00 26.60 193 LEU D O 1
ATOM 13566 N N . THR D 1 190 ? 25.869 -76.229 93.189 1.00 27.60 194 THR D N 1
ATOM 13567 C CA . THR D 1 190 ? 27.263 -76.637 93.240 1.00 27.59 194 THR D CA 1
ATOM 13568 C C . THR D 1 190 ? 27.636 -76.855 94.692 1.00 28.11 194 THR D C 1
ATOM 13569 O O . THR D 1 190 ? 27.394 -75.983 95.540 1.00 28.23 194 THR D O 1
ATOM 13573 N N . VAL D 1 191 ? 28.136 -78.054 94.986 1.00 26.97 195 VAL D N 1
ATOM 13574 C CA . VAL D 1 191 ? 28.523 -78.467 96.327 1.00 27.32 195 VAL D CA 1
ATOM 13575 C C . VAL D 1 191 ? 30.016 -78.733 96.258 1.00 29.63 195 VAL D C 1
ATOM 13576 O O . VAL D 1 191 ? 30.459 -79.661 95.563 1.00 31.63 195 VAL D O 1
ATOM 13580 N N . SER D 1 192 ? 30.797 -77.895 96.923 1.00 26.25 196 SER D N 1
ATOM 13581 C CA . SER D 1 192 ? 32.232 -77.827 96.653 1.00 27.15 196 SER D CA 1
ATOM 13582 C C . SER D 1 192 ? 32.998 -78.026 97.953 1.00 28.58 196 SER D C 1
ATOM 13583 O O . SER D 1 192 ? 33.164 -77.087 98.742 1.00 26.59 196 SER D O 1
ATOM 13586 N N . PHE D 1 193 ? 33.501 -79.242 98.136 1.00 29.04 197 PHE D N 1
ATOM 13587 C CA . PHE D 1 193 ? 34.176 -79.655 99.351 1.00 30.07 197 PHE D CA 1
ATOM 13588 C C . PHE D 1 193 ? 35.655 -79.304 99.318 1.00 30.60 197 PHE D C 1
ATOM 13589 O O . PHE D 1 193 ? 36.284 -79.255 98.256 1.00 30.65 197 PHE D O 1
ATOM 13597 N N . THR D 1 194 ? 36.214 -79.087 100.507 1.00 28.78 198 THR D N 1
ATOM 13598 C CA . THR D 1 194 ? 37.638 -78.802 100.629 1.00 32.16 198 THR D CA 1
ATOM 13599 C C . THR D 1 194 ? 38.493 -80.068 100.678 1.00 32.97 198 THR D C 1
ATOM 13600 O O . THR D 1 194 ? 39.639 -80.050 100.217 1.00 31.29 198 THR D O 1
ATOM 13604 N N . HIS D 1 195 ? 37.966 -81.177 101.179 1.00 30.72 199 HIS D N 1
ATOM 13605 C CA . HIS D 1 195 ? 38.726 -82.423 101.135 1.00 32.32 199 HIS D CA 1
ATOM 13606 C C . HIS D 1 195 ? 38.817 -82.951 99.703 1.00 32.67 199 HIS D C 1
ATOM 13607 O O . HIS D 1 195 ? 37.978 -82.621 98.866 1.00 30.62 199 HIS D O 1
ATOM 13614 N N . PRO D 1 196 ? 39.804 -83.832 99.402 1.00 33.78 200 PRO D N 1
ATOM 13615 C CA . PRO D 1 196 ? 40.830 -84.401 100.286 1.00 33.58 200 PRO D CA 1
ATOM 13616 C C . PRO D 1 196 ? 42.123 -83.583 100.303 1.00 30.26 200 PRO D C 1
ATOM 13617 O O . PRO D 1 196 ? 43.181 -84.145 100.603 1.00 31.84 200 PRO D O 1
ATOM 13621 N N . HIS D 1 197 ? 42.015 -82.287 100.004 1.00 30.24 201 HIS D N 1
ATOM 13622 C CA . HIS D 1 197 ? 43.113 -81.335 100.170 1.00 30.17 201 HIS D CA 1
ATOM 13623 C C . HIS D 1 197 ? 43.731 -81.517 101.551 1.00 34.56 201 HIS D C 1
ATOM 13624 O O . HIS D 1 197 ? 43.049 -81.890 102.508 1.00 34.02 201 HIS D O 1
ATOM 13631 N N . ASP D 1 198 ? 45.038 -81.291 101.650 1.00 33.42 202 ASP D N 1
ATOM 13632 C CA . ASP D 1 198 ? 45.733 -81.437 102.924 1.00 34.48 202 ASP D CA 1
ATOM 13633 C C . ASP D 1 198 ? 45.355 -80.296 103.880 1.00 35.53 202 ASP D C 1
ATOM 13634 O O . ASP D 1 198 ? 44.810 -79.276 103.453 1.00 38.24 202 ASP D O 1
ATOM 13639 N N . PRO D 1 199 ? 45.636 -80.430 105.195 1.00 36.29 203 PRO D N 1
ATOM 13640 C CA . PRO D 1 199 ? 46.284 -81.475 106.006 1.00 34.47 203 PRO D CA 1
ATOM 13641 C C . PRO D 1 199 ? 45.681 -82.855 105.798 1.00 38.75 203 PRO D C 1
ATOM 13642 O O . PRO D 1 199 ? 44.455 -83.003 105.716 1.00 38.12 203 PRO D O 1
ATOM 13646 N N . TYR D 1 200 ? 46.559 -83.855 105.684 1.00 37.76 204 TYR D N 1
ATOM 13647 C CA . TYR D 1 200 ? 46.136 -85.242 105.533 1.00 37.06 204 TYR D CA 1
ATOM 13648 C C . TYR D 1 200 ? 45.771 -85.760 106.924 1.00 36.65 204 TYR D C 1
ATOM 13649 O O . TYR D 1 200 ? 46.531 -86.473 107.581 1.00 38.06 204 TYR D O 1
ATOM 13658 N N . VAL D 1 201 ? 44.594 -85.351 107.401 1.00 36.51 205 VAL D N 1
ATOM 13659 C CA . VAL D 1 201 ? 44.096 -85.744 108.722 1.00 38.38 205 VAL D CA 1
ATOM 13660 C C . VAL D 1 201 ? 42.666 -86.234 108.563 1.00 38.72 205 VAL D C 1
ATOM 13661 O O . VAL D 1 201 ? 41.844 -85.558 107.933 1.00 39.28 205 VAL D O 1
ATOM 13665 N N . ALA D 1 202 ? 42.360 -87.391 109.152 1.00 38.88 206 ALA D N 1
ATOM 13666 C CA . ALA D 1 202 ? 41.078 -88.038 108.932 1.00 36.08 206 ALA D CA 1
ATOM 13667 C C . ALA D 1 202 ? 40.449 -88.459 110.251 1.00 37.98 206 ALA D C 1
ATOM 13668 O O . ALA D 1 202 ? 41.139 -88.676 111.254 1.00 38.83 206 ALA D O 1
ATOM 13670 N N . ARG D 1 203 ? 39.120 -88.594 110.226 1.00 37.07 207 ARG D N 1
ATOM 13671 C CA . ARG D 1 203 ? 38.398 -89.168 111.355 1.00 33.75 207 ARG D CA 1
ATOM 13672 C C . ARG D 1 203 ? 38.737 -90.649 111.478 1.00 33.37 207 ARG D C 1
ATOM 13673 O O . ARG D 1 203 ? 38.972 -91.330 110.478 1.00 35.08 207 ARG D O 1
ATOM 13681 N N . ARG D 1 204 ? 38.759 -91.138 112.724 1.00 33.76 208 ARG D N 1
ATOM 13682 C CA . ARG D 1 204 ? 39.164 -92.518 113.013 1.00 41.01 208 ARG D CA 1
ATOM 13683 C C . ARG D 1 204 ? 38.364 -93.534 112.201 1.00 42.44 208 ARG D C 1
ATOM 13684 O O . ARG D 1 204 ? 38.927 -94.501 111.668 1.00 42.78 208 ARG D O 1
ATOM 13692 N N . LYS D 1 205 ? 37.043 -93.335 112.112 1.00 41.97 209 LYS D N 1
ATOM 13693 C CA . LYS D 1 205 ? 36.191 -94.261 111.369 1.00 44.41 209 LYS D CA 1
ATOM 13694 C C . LYS D 1 205 ? 36.691 -94.486 109.936 1.00 39.88 209 LYS D C 1
ATOM 13695 O O . LYS D 1 205 ? 36.702 -95.619 109.449 1.00 38.46 209 LYS D O 1
ATOM 13701 N N . PHE D 1 206 ? 37.104 -93.420 109.236 1.00 37.39 210 PHE D N 1
ATOM 13702 C CA . PHE D 1 206 ? 37.536 -93.606 107.854 1.00 36.90 210 PHE D CA 1
ATOM 13703 C C . PHE D 1 206 ? 38.995 -94.041 107.766 1.00 41.18 210 PHE D C 1
ATOM 13704 O O . PHE D 1 206 ? 39.364 -94.795 106.854 1.00 39.73 210 PHE D O 1
ATOM 13712 N N . TRP D 1 207 ? 39.822 -93.590 108.711 1.00 40.80 211 TRP D N 1
ATOM 13713 C CA . TRP D 1 207 ? 41.196 -94.068 108.800 1.00 40.59 211 TRP D CA 1
ATOM 13714 C C . TRP D 1 207 ? 41.245 -95.580 108.969 1.00 43.07 211 TRP D C 1
ATOM 13715 O O . TRP D 1 207 ? 42.074 -96.255 108.347 1.00 43.15 211 TRP D O 1
ATOM 13726 N N . ASP D 1 208 ? 40.368 -96.133 109.814 1.00 46.05 212 ASP D N 1
ATOM 13727 C CA . ASP D 1 208 ? 40.372 -97.574 110.036 1.00 46.72 212 ASP D CA 1
ATOM 13728 C C . ASP D 1 208 ? 40.018 -98.363 108.784 1.00 47.02 212 ASP D C 1
ATOM 13729 O O . ASP D 1 208 ? 40.275 -99.574 108.742 1.00 47.86 212 ASP D O 1
ATOM 13734 N N . LEU D 1 209 ? 39.427 -97.718 107.772 1.00 42.19 213 LEU D N 1
ATOM 13735 C CA . LEU D 1 209 ? 39.026 -98.443 106.577 1.00 43.03 213 LEU D CA 1
ATOM 13736 C C . LEU D 1 209 ? 40.223 -98.930 105.779 1.00 44.45 213 LEU D C 1
ATOM 13737 O O . LEU D 1 209 ? 40.091 -99.889 105.017 1.00 48.18 213 LEU D O 1
ATOM 13742 N N . TYR D 1 210 ? 41.378 -98.284 105.920 1.00 44.86 214 TYR D N 1
ATOM 13743 C CA . TYR D 1 210 ? 42.546 -98.562 105.093 1.00 43.89 214 TYR D CA 1
ATOM 13744 C C . TYR D 1 210 ? 43.673 -99.166 105.923 1.00 47.15 214 TYR D C 1
ATOM 13745 O O . TYR D 1 210 ? 44.853 -98.922 105.663 1.00 49.94 214 TYR D O 1
ATOM 13754 N N . GLU D 1 211 ? 43.309 -99.964 106.933 1.00 53.09 215 GLU D N 1
ATOM 13755 C CA . GLU D 1 211 ? 44.315 -100.635 107.759 1.00 57.99 215 GLU D CA 1
ATOM 13756 C C . GLU D 1 211 ? 45.234 -101.511 106.912 1.00 61.00 215 GLU D C 1
ATOM 13757 O O . GLU D 1 211 ? 46.461 -101.446 107.043 1.00 65.64 215 GLU D O 1
ATOM 13759 N N . ASP D 1 212 ? 44.664 -102.326 106.023 1.00 59.02 216 ASP D N 1
ATOM 13760 C CA . ASP D 1 212 ? 45.443 -103.262 105.216 1.00 58.84 216 ASP D CA 1
ATOM 13761 C C . ASP D 1 212 ? 45.721 -102.739 103.806 1.00 57.66 216 ASP D C 1
ATOM 13762 O O . ASP D 1 212 ? 45.937 -103.533 102.885 1.00 58.90 216 ASP D O 1
ATOM 13764 N N . CYS D 1 213 ? 45.735 -101.421 103.615 1.00 56.65 217 CYS D N 1
ATOM 13765 C CA . CYS D 1 213 ? 45.786 -100.865 102.267 1.00 53.79 217 CYS D CA 1
ATOM 13766 C C . CYS D 1 213 ? 47.130 -101.138 101.584 1.00 53.88 217 CYS D C 1
ATOM 13767 O O . CYS D 1 213 ? 48.194 -101.027 102.197 1.00 53.45 217 CYS D O 1
ATOM 13770 N N . GLU D 1 214 ? 47.071 -101.489 100.295 1.00 56.08 218 GLU D N 1
ATOM 13771 C CA . GLU D 1 214 ? 48.245 -101.879 99.514 1.00 57.53 218 GLU D CA 1
ATOM 13772 C C . GLU D 1 214 ? 48.812 -100.757 98.657 1.00 56.72 218 GLU D C 1
ATOM 13773 O O . GLU D 1 214 ? 49.840 -100.950 97.997 1.00 55.61 218 GLU D O 1
ATOM 13779 N N . HIS D 1 215 ? 48.167 -99.598 98.625 1.00 54.36 219 HIS D N 1
ATOM 13780 C CA . HIS D 1 215 ? 48.634 -98.493 97.802 1.00 54.00 219 HIS D CA 1
ATOM 13781 C C . HIS D 1 215 ? 49.173 -97.355 98.658 1.00 48.47 219 HIS D C 1
ATOM 13782 O O . HIS D 1 215 ? 49.056 -96.188 98.283 1.00 41.97 219 HIS D O 1
ATOM 13789 N N . LEU D 1 216 ? 49.776 -97.679 99.806 1.00 48.64 220 LEU D N 1
ATOM 13790 C CA . LEU D 1 216 ? 50.235 -96.625 100.700 1.00 48.42 220 LEU D CA 1
ATOM 13791 C C . LEU D 1 216 ? 51.607 -96.087 100.331 1.00 51.88 220 LEU D C 1
ATOM 13792 O O . LEU D 1 216 ? 52.080 -95.156 100.990 1.00 52.03 220 LEU D O 1
ATOM 13797 N N . THR D 1 217 ? 52.252 -96.637 99.302 1.00 53.31 221 THR D N 1
ATOM 13798 C CA . THR D 1 217 ? 53.467 -96.043 98.764 1.00 59.58 221 THR D CA 1
ATOM 13799 C C . THR D 1 217 ? 53.333 -95.841 97.262 1.00 54.38 221 THR D C 1
ATOM 13800 O O . THR D 1 217 ? 52.742 -96.675 96.565 1.00 51.24 221 THR D O 1
ATOM 13804 N N . PRO D 1 218 ? 53.851 -94.735 96.742 1.00 52.50 222 PRO D N 1
ATOM 13805 C CA . PRO D 1 218 ? 53.783 -94.506 95.296 1.00 55.56 222 PRO D CA 1
ATOM 13806 C C . PRO D 1 218 ? 54.756 -95.418 94.577 1.00 59.51 222 PRO D C 1
ATOM 13807 O O . PRO D 1 218 ? 55.833 -95.724 95.093 1.00 55.56 222 PRO D O 1
ATOM 13811 N N . GLU D 1 219 ? 54.350 -95.871 93.387 1.00 68.80 223 GLU D N 1
ATOM 13812 C CA . GLU D 1 219 ? 55.214 -96.732 92.585 1.00 75.29 223 GLU D CA 1
ATOM 13813 C C . GLU D 1 219 ? 56.521 -96.025 92.260 1.00 73.72 223 GLU D C 1
ATOM 13814 O O . GLU D 1 219 ? 57.607 -96.583 92.452 1.00 81.45 223 GLU D O 1
ATOM 13816 N N . VAL D 1 220 ? 56.437 -94.785 91.789 1.00 58.85 224 VAL D N 1
ATOM 13817 C CA . VAL D 1 220 ? 57.622 -93.992 91.489 1.00 55.53 224 VAL D CA 1
ATOM 13818 C C . VAL D 1 220 ? 57.994 -93.219 92.745 1.00 49.76 224 VAL D C 1
ATOM 13819 O O . VAL D 1 220 ? 57.278 -92.301 93.158 1.00 46.24 224 VAL D O 1
ATOM 13823 N N . GLY D 1 221 ? 59.130 -93.578 93.334 1.00 49.41 225 GLY D N 1
ATOM 13824 C CA . GLY D 1 221 ? 59.575 -93.001 94.580 1.00 48.82 225 GLY D CA 1
ATOM 13825 C C . GLY D 1 221 ? 60.312 -91.694 94.389 1.00 47.01 225 GLY D C 1
ATOM 13826 O O . GLY D 1 221 ? 60.371 -91.114 93.301 1.00 44.10 225 GLY D O 1
ATOM 13827 N N . ALA D 1 222 ? 60.901 -91.237 95.492 1.00 49.03 226 ALA D N 1
ATOM 13828 C CA . ALA D 1 222 ? 61.545 -89.932 95.521 1.00 51.25 226 ALA D CA 1
ATOM 13829 C C . ALA D 1 222 ? 62.707 -89.880 94.541 1.00 53.03 226 ALA D C 1
ATOM 13830 O O . ALA D 1 222 ? 63.484 -90.827 94.419 1.00 57.11 226 ALA D O 1
ATOM 13832 N N . ILE D 1 223 ? 62.796 -88.772 93.824 1.00 52.69 227 ILE D N 1
ATOM 13833 C CA . ILE D 1 223 ? 63.901 -88.467 92.918 1.00 54.71 227 ILE D CA 1
ATOM 13834 C C . ILE D 1 223 ? 64.770 -87.421 93.599 1.00 54.48 227 ILE D C 1
ATOM 13835 O O . ILE D 1 223 ? 64.251 -86.371 93.994 1.00 50.15 227 ILE D O 1
ATOM 13840 N N . PRO D 1 224 ? 66.072 -87.667 93.778 1.00 58.78 228 PRO D N 1
ATOM 13841 C CA . PRO D 1 224 ? 66.923 -86.701 94.486 1.00 59.51 228 PRO D CA 1
ATOM 13842 C C . PRO D 1 224 ? 66.975 -85.358 93.770 1.00 58.30 228 PRO D C 1
ATOM 13843 O O . PRO D 1 224 ? 66.833 -85.276 92.546 1.00 55.55 228 PRO D O 1
ATOM 13847 N N . LEU D 1 225 ? 67.209 -84.301 94.558 1.00 58.46 229 LEU D N 1
ATOM 13848 C CA . LEU D 1 225 ? 67.123 -82.936 94.040 1.00 59.60 229 LEU D CA 1
ATOM 13849 C C . LEU D 1 225 ? 68.006 -82.737 92.813 1.00 60.37 229 LEU D C 1
ATOM 13850 O O . LEU D 1 225 ? 67.588 -82.101 91.837 1.00 59.60 229 LEU D O 1
ATOM 13855 N N . ASP D 1 226 ? 69.223 -83.291 92.831 1.00 59.86 230 ASP D N 1
ATOM 13856 C CA . ASP D 1 226 ? 70.147 -83.074 91.723 1.00 60.86 230 ASP D CA 1
ATOM 13857 C C . ASP D 1 226 ? 69.704 -83.783 90.449 1.00 61.01 230 ASP D C 1
ATOM 13858 O O . ASP D 1 226 ? 70.192 -83.444 89.366 1.00 63.61 230 ASP D O 1
ATOM 13860 N N . GLU D 1 227 ? 68.795 -84.754 90.547 1.00 58.12 231 GLU D N 1
ATOM 13861 C CA . GLU D 1 227 ? 68.283 -85.471 89.385 1.00 58.39 231 GLU D CA 1
ATOM 13862 C C . GLU D 1 227 ? 66.892 -85.006 88.951 1.00 54.82 231 GLU D C 1
ATOM 13863 O O . GLU D 1 227 ? 66.350 -85.534 87.975 1.00 53.07 231 GLU D O 1
ATOM 13865 N N . GLN D 1 228 ? 66.302 -84.035 89.637 1.00 53.60 232 GLN D N 1
ATOM 13866 C CA . GLN D 1 228 ? 64.974 -83.567 89.275 1.00 50.90 232 GLN D CA 1
ATOM 13867 C C . GLN D 1 228 ? 65.040 -82.597 88.101 1.00 49.28 232 GLN D C 1
ATOM 13868 O O . GLN D 1 228 ? 66.029 -81.886 87.910 1.00 49.18 232 GLN D O 1
ATOM 13874 N N . ASP D 1 229 ? 63.958 -82.557 87.318 1.00 47.84 233 ASP D N 1
ATOM 13875 C CA . ASP D 1 229 ? 63.802 -81.499 86.332 1.00 43.35 233 ASP D CA 1
ATOM 13876 C C . ASP D 1 229 ? 63.755 -80.143 87.045 1.00 42.58 233 ASP D C 1
ATOM 13877 O O . ASP D 1 229 ? 63.427 -80.072 88.233 1.00 43.76 233 ASP D O 1
ATOM 13882 N N . PRO D 1 230 ? 64.093 -79.048 86.343 1.00 41.76 234 PRO D N 1
ATOM 13883 C CA . PRO D 1 230 ? 64.175 -77.741 87.031 1.00 39.37 234 PRO D CA 1
ATOM 13884 C C . PRO D 1 230 ? 62.895 -77.310 87.743 1.00 40.66 234 PRO D C 1
ATOM 13885 O O . PRO D 1 230 ? 62.970 -76.756 88.850 1.00 41.03 234 PRO D O 1
ATOM 13889 N N . HIS D 1 231 ? 61.720 -77.527 87.147 1.00 39.22 235 HIS D N 1
ATOM 13890 C CA . HIS D 1 231 ? 60.504 -77.083 87.829 1.00 39.74 235 HIS D CA 1
ATOM 13891 C C . HIS D 1 231 ? 60.240 -77.914 89.083 1.00 39.58 235 HIS D C 1
ATOM 13892 O O . HIS D 1 231 ? 59.872 -77.359 90.126 1.00 39.68 235 HIS D O 1
ATOM 13899 N N . SER D 1 232 ? 60.428 -79.241 89.007 1.00 39.30 236 SER D N 1
ATOM 13900 C CA . SER D 1 232 ? 60.309 -80.074 90.205 1.00 39.14 236 SER D CA 1
ATOM 13901 C C . SER D 1 232 ? 61.270 -79.616 91.296 1.00 42.12 236 SER D C 1
ATOM 13902 O O . SER D 1 232 ? 60.940 -79.665 92.483 1.00 44.07 236 SER D O 1
ATOM 13905 N N . GLN D 1 233 ? 62.468 -79.176 90.912 1.00 43.62 237 GLN D N 1
ATOM 13906 C CA . GLN D 1 233 ? 63.395 -78.591 91.876 1.00 45.14 237 GLN D CA 1
ATOM 13907 C C . GLN D 1 233 ? 62.798 -77.352 92.518 1.00 41.34 237 GLN D C 1
ATOM 13908 O O . GLN D 1 233 ? 62.805 -77.214 93.746 1.00 43.49 237 GLN D O 1
ATOM 13914 N N . ARG D 1 234 ? 62.286 -76.429 91.696 1.00 38.14 238 ARG D N 1
ATOM 13915 C CA . ARG D 1 234 ? 61.666 -75.229 92.244 1.00 37.68 238 ARG D CA 1
ATOM 13916 C C . ARG D 1 234 ? 60.549 -75.585 93.209 1.00 38.01 238 ARG D C 1
ATOM 13917 O O . ARG D 1 234 ? 60.365 -74.910 94.228 1.00 37.87 238 ARG D O 1
ATOM 13925 N N . ILE D 1 235 ? 59.790 -76.644 92.903 1.00 39.22 239 ILE D N 1
ATOM 13926 C CA . ILE D 1 235 ? 58.676 -77.032 93.766 1.00 41.35 239 ILE D CA 1
ATOM 13927 C C . ILE D 1 235 ? 59.199 -77.552 95.098 1.00 42.47 239 ILE D C 1
ATOM 13928 O O . ILE D 1 235 ? 58.680 -77.207 96.163 1.00 42.66 239 ILE D O 1
ATOM 13933 N N . MET D 1 236 ? 60.232 -78.398 95.057 1.00 43.71 240 MET D N 1
ATOM 13934 C CA . MET D 1 236 ? 60.783 -78.939 96.297 1.00 46.03 240 MET D CA 1
ATOM 13935 C C . MET D 1 236 ? 61.337 -77.831 97.179 1.00 47.04 240 MET D C 1
ATOM 13936 O O . MET D 1 236 ? 61.132 -77.837 98.400 1.00 52.00 240 MET D O 1
ATOM 13941 N N . LEU D 1 237 ? 62.016 -76.857 96.575 1.00 44.12 241 LEU D N 1
ATOM 13942 C CA . LEU D 1 237 ? 62.501 -75.730 97.353 1.00 48.44 241 LEU D CA 1
ATOM 13943 C C . LEU D 1 237 ? 61.344 -74.886 97.889 1.00 47.68 241 LEU D C 1
ATOM 13944 O O . LEU D 1 237 ? 61.434 -74.344 98.999 1.00 47.86 241 LEU D O 1
ATOM 13949 N N . SER D 1 238 ? 60.241 -74.779 97.143 1.00 42.95 242 SER D N 1
ATOM 13950 C CA . SER D 1 238 ? 59.128 -73.986 97.654 1.00 44.39 242 SER D CA 1
ATOM 13951 C C . SER D 1 238 ? 58.376 -74.724 98.765 1.00 43.85 242 SER D C 1
ATOM 13952 O O . SER D 1 238 ? 57.806 -74.087 99.652 1.00 45.17 242 SER D O 1
ATOM 13955 N N . CYS D 1 239 ? 58.388 -76.056 98.765 1.00 46.01 243 CYS D N 1
ATOM 13956 C CA . CYS D 1 239 ? 57.852 -76.815 99.894 1.00 48.45 243 CYS D CA 1
ATOM 13957 C C . CYS D 1 239 ? 58.833 -76.914 101.064 1.00 48.86 243 CYS D C 1
ATOM 13958 O O . CYS D 1 239 ? 58.544 -77.640 102.024 1.00 49.07 243 CYS D O 1
ATOM 13961 N N . ASP D 1 240 ? 59.971 -76.212 100.998 1.00 50.90 244 ASP D N 1
ATOM 13962 C CA . ASP D 1 240 ? 61.002 -76.242 102.044 1.00 54.91 244 ASP D CA 1
ATOM 13963 C C . ASP D 1 240 ? 61.447 -77.675 102.352 1.00 53.48 244 ASP D C 1
ATOM 13964 O O . ASP D 1 240 ? 61.507 -78.102 103.511 1.00 50.58 244 ASP D O 1
ATOM 13969 N N . TYR D 1 241 ? 61.744 -78.428 101.287 1.00 52.28 245 TYR D N 1
ATOM 13970 C CA . TYR D 1 241 ? 62.032 -79.852 101.440 1.00 55.16 245 TYR D CA 1
ATOM 13971 C C . TYR D 1 241 ? 63.223 -80.082 102.362 1.00 59.85 245 TYR D C 1
ATOM 13972 O O . TYR D 1 241 ? 63.234 -81.037 103.148 1.00 62.62 245 TYR D O 1
ATOM 13974 N N . GLN D 1 242 ? 64.224 -79.202 102.296 1.00 61.02 246 GLN D N 1
ATOM 13975 C CA . GLN D 1 242 ? 65.444 -79.356 103.078 1.00 63.77 246 GLN D CA 1
ATOM 13976 C C . GLN D 1 242 ? 65.201 -79.332 104.585 1.00 65.10 246 GLN D C 1
ATOM 13977 O O . GLN D 1 242 ? 66.083 -79.755 105.342 1.00 66.91 246 GLN D O 1
ATOM 13979 N N . ASN D 1 243 ? 64.038 -78.872 105.046 1.00 63.85 247 ASN D N 1
ATOM 13980 C CA . ASN D 1 243 ? 63.772 -78.734 106.473 1.00 66.09 247 ASN D CA 1
ATOM 13981 C C . ASN D 1 243 ? 62.861 -79.818 107.038 1.00 63.60 247 ASN D C 1
ATOM 13982 O O . ASN D 1 243 ? 62.401 -79.683 108.173 1.00 65.25 247 ASN D O 1
ATOM 13987 N N . PHE D 1 244 ? 62.588 -80.881 106.287 1.00 61.35 248 PHE D N 1
ATOM 13988 C CA . PHE D 1 244 ? 61.732 -81.960 106.760 1.00 60.68 248 PHE D CA 1
ATOM 13989 C C . PHE D 1 244 ? 62.372 -83.299 106.425 1.00 64.05 248 PHE D C 1
ATOM 13990 O O . PHE D 1 244 ? 62.955 -83.464 105.348 1.00 64.72 248 PHE D O 1
ATOM 13998 N N . ASP D 1 245 ? 62.256 -84.252 107.351 1.00 64.40 249 ASP D N 1
ATOM 13999 C CA . ASP D 1 245 ? 62.739 -85.615 107.146 1.00 65.91 249 ASP D CA 1
ATOM 14000 C C . ASP D 1 245 ? 61.519 -86.497 106.899 1.00 64.47 249 ASP D C 1
ATOM 14001 O O . ASP D 1 245 ? 60.901 -87.017 107.829 1.00 64.68 249 ASP D O 1
ATOM 14003 N N . VAL D 1 246 ? 61.175 -86.670 105.627 1.00 62.81 250 VAL D N 1
ATOM 14004 C CA . VAL D 1 246 ? 59.977 -87.403 105.235 1.00 60.98 250 VAL D CA 1
ATOM 14005 C C . VAL D 1 246 ? 60.336 -88.881 105.134 1.00 60.68 250 VAL D C 1
ATOM 14006 O O . VAL D 1 246 ? 61.049 -89.295 104.217 1.00 59.81 250 VAL D O 1
ATOM 14010 N N . THR D 1 247 ? 59.828 -89.673 106.072 1.00 63.69 251 THR D N 1
ATOM 14011 C CA . THR D 1 247 ? 60.110 -91.098 106.155 1.00 67.08 251 THR D CA 1
ATOM 14012 C C . THR D 1 247 ? 59.045 -91.902 105.416 1.00 66.28 251 THR D C 1
ATOM 14013 O O . THR D 1 247 ? 57.982 -91.391 105.057 1.00 68.50 251 THR D O 1
ATOM 14017 N N . GLU D 1 248 ? 59.341 -93.186 105.195 1.00 61.30 252 GLU D N 1
ATOM 14018 C CA . GLU D 1 248 ? 58.366 -94.063 104.556 1.00 60.43 252 GLU D CA 1
ATOM 14019 C C . GLU D 1 248 ? 57.058 -94.093 105.336 1.00 59.63 252 GLU D C 1
ATOM 14020 O O . GLU D 1 248 ? 55.980 -94.162 104.735 1.00 60.73 252 GLU D O 1
ATOM 14022 N N . GLU D 1 249 ? 57.129 -94.017 106.667 1.00 56.14 253 GLU D N 1
ATOM 14023 C CA . GLU D 1 249 ? 55.914 -94.004 107.471 1.00 57.76 253 GLU D CA 1
ATOM 14024 C C . GLU D 1 249 ? 55.133 -92.703 107.279 1.00 50.77 253 GLU D C 1
ATOM 14025 O O . GLU D 1 249 ? 53.899 -92.711 107.310 1.00 49.96 253 GLU D O 1
ATOM 14031 N N . ASN D 1 250 ? 55.829 -91.580 107.077 1.00 49.05 254 ASN D N 1
ATOM 14032 C CA . ASN D 1 250 ? 55.138 -90.319 106.796 1.00 45.67 254 ASN D CA 1
ATOM 14033 C C . ASN D 1 250 ? 54.330 -90.418 105.507 1.00 44.15 254 ASN D C 1
ATOM 14034 O O . ASN D 1 250 ? 53.184 -89.946 105.428 1.00 42.28 254 ASN D O 1
ATOM 14039 N N . VAL D 1 251 ? 54.937 -91.003 104.473 1.00 45.05 255 VAL D N 1
ATOM 14040 C CA . VAL D 1 251 ? 54.271 -91.185 103.184 1.00 44.40 255 VAL D CA 1
ATOM 14041 C C . VAL D 1 251 ? 53.023 -92.046 103.352 1.00 43.25 255 VAL D C 1
ATOM 14042 O O . VAL D 1 251 ? 51.935 -91.698 102.872 1.00 41.87 255 VAL D O 1
ATOM 14046 N N . ARG D 1 252 ? 53.170 -93.187 104.034 1.00 38.65 256 ARG D N 1
ATOM 14047 C CA . ARG D 1 252 ? 52.045 -94.087 104.288 1.00 42.98 256 ARG D CA 1
ATOM 14048 C C . ARG D 1 252 ? 50.916 -93.392 105.036 1.00 43.77 256 ARG D C 1
ATOM 14049 O O . ARG D 1 252 ? 49.744 -93.522 104.666 1.00 43.68 256 ARG D O 1
ATOM 14057 N N . ARG D 1 253 ? 51.243 -92.700 106.135 1.00 43.54 257 ARG D N 1
ATOM 14058 C CA . ARG D 1 253 ? 50.212 -92.038 106.929 1.00 42.76 257 ARG D CA 1
ATOM 14059 C C . ARG D 1 253 ? 49.512 -90.962 106.119 1.00 42.49 257 ARG D C 1
ATOM 14060 O O . ARG D 1 253 ? 48.291 -90.781 106.229 1.00 44.11 257 ARG D O 1
ATOM 14068 N N . SER D 1 254 ? 50.286 -90.217 105.326 1.00 39.01 258 SER D N 1
ATOM 14069 C CA . SER D 1 254 ? 49.722 -89.174 104.479 1.00 38.50 258 SER D CA 1
ATOM 14070 C C . SER D 1 254 ? 48.754 -89.764 103.466 1.00 37.66 258 SER D C 1
ATOM 14071 O O . SER D 1 254 ? 47.611 -89.308 103.342 1.00 37.17 258 SER D O 1
ATOM 14074 N N . ARG D 1 255 ? 49.194 -90.803 102.746 1.00 37.38 259 ARG D N 1
ATOM 14075 C CA . ARG D 1 255 ? 48.321 -91.395 101.747 1.00 38.77 259 ARG D CA 1
ATOM 14076 C C . ARG D 1 255 ? 47.119 -92.080 102.392 1.00 40.92 259 ARG D C 1
ATOM 14077 O O . ARG D 1 255 ? 46.016 -92.046 101.830 1.00 36.81 259 ARG D O 1
ATOM 14085 N N . ARG D 1 256 ? 47.297 -92.678 103.578 1.00 41.33 260 ARG D N 1
ATOM 14086 C CA . ARG D 1 256 ? 46.175 -93.355 104.222 1.00 39.68 260 ARG D CA 1
ATOM 14087 C C . ARG D 1 256 ? 45.098 -92.366 104.672 1.00 38.05 260 ARG D C 1
ATOM 14088 O O . ARG D 1 256 ? 43.903 -92.613 104.476 1.00 37.62 260 ARG D O 1
ATOM 14096 N N . ALA D 1 257 ? 45.498 -91.232 105.257 1.00 37.35 261 ALA D N 1
ATOM 14097 C CA . ALA D 1 257 ? 44.526 -90.206 105.634 1.00 34.77 261 ALA D CA 1
ATOM 14098 C C . ALA D 1 257 ? 43.827 -89.617 104.409 1.00 34.71 261 ALA D C 1
ATOM 14099 O O . ALA D 1 257 ? 42.627 -89.300 104.450 1.00 34.29 261 ALA D O 1
ATOM 14101 N N . TYR D 1 258 ? 44.573 -89.442 103.321 1.00 31.32 262 TYR D N 1
ATOM 14102 C CA . TYR D 1 258 ? 44.005 -88.923 102.080 1.00 29.50 262 TYR D CA 1
ATOM 14103 C C . TYR D 1 258 ? 42.923 -89.857 101.537 1.00 31.70 262 TYR D C 1
ATOM 14104 O O . TYR D 1 258 ? 41.815 -89.412 101.200 1.00 34.60 262 TYR D O 1
ATOM 14113 N N . PHE D 1 259 ? 43.232 -91.163 101.464 1.00 33.93 263 PHE D N 1
ATOM 14114 C CA . PHE D 1 259 ? 42.238 -92.156 101.057 1.00 35.64 263 PHE D CA 1
ATOM 14115 C C . PHE D 1 259 ? 41.055 -92.165 102.014 1.00 36.45 263 PHE D C 1
ATOM 14116 O O . PHE D 1 259 ? 39.896 -92.273 101.587 1.00 34.23 263 PHE D O 1
ATOM 14124 N N . ALA D 1 260 ? 41.336 -92.076 103.314 1.00 35.23 264 ALA D N 1
ATOM 14125 C CA . ALA D 1 260 ? 40.268 -91.987 104.301 1.00 34.74 264 ALA D CA 1
ATOM 14126 C C . ALA D 1 260 ? 39.367 -90.789 104.030 1.00 33.92 264 ALA D C 1
ATOM 14127 O O . ALA D 1 260 ? 38.143 -90.878 104.160 1.00 35.88 264 ALA D O 1
ATOM 14129 N N . ASN D 1 261 ? 39.951 -89.654 103.643 1.00 33.58 265 ASN D N 1
ATOM 14130 C CA . ASN D 1 261 ? 39.134 -88.469 103.419 1.00 30.02 265 ASN D CA 1
ATOM 14131 C C . ASN D 1 261 ? 38.362 -88.545 102.113 1.00 31.06 265 ASN D C 1
ATOM 14132 O O . ASN D 1 261 ? 37.328 -87.890 101.979 1.00 33.11 265 ASN D O 1
ATOM 14137 N N . ILE D 1 262 ? 38.824 -89.359 101.159 1.00 33.75 266 ILE D N 1
ATOM 14138 C CA . ILE D 1 262 ? 37.973 -89.734 100.031 1.00 36.34 266 ILE D CA 1
ATOM 14139 C C . ILE D 1 262 ? 36.750 -90.518 100.523 1.00 33.01 266 ILE D C 1
ATOM 14140 O O . ILE D 1 262 ? 35.621 -90.295 100.065 1.00 33.25 266 ILE D O 1
ATOM 14145 N N . SER D 1 263 ? 36.951 -91.434 101.471 1.00 31.10 267 SER D N 1
ATOM 14146 C CA . SER D 1 263 ? 35.822 -92.184 102.015 1.00 33.55 267 SER D CA 1
ATOM 14147 C C . SER D 1 263 ? 34.891 -91.277 102.815 1.00 36.40 267 SER D C 1
ATOM 14148 O O . SER D 1 263 ? 33.663 -91.423 102.752 1.00 35.69 267 SER D O 1
ATOM 14151 N N . TYR D 1 264 ? 35.465 -90.328 103.559 1.00 34.14 268 TYR D N 1
ATOM 14152 C CA . TYR D 1 264 ? 34.683 -89.265 104.195 1.00 31.71 268 TYR D CA 1
ATOM 14153 C C . TYR D 1 264 ? 33.776 -88.575 103.186 1.00 33.40 268 TYR D C 1
ATOM 14154 O O . TYR D 1 264 ? 32.576 -88.383 103.426 1.00 30.98 268 TYR D O 1
ATOM 14163 N N . LEU D 1 265 ? 34.334 -88.227 102.024 1.00 31.57 269 LEU D N 1
ATOM 14164 C CA . LEU D 1 265 ? 33.543 -87.562 100.998 1.00 31.45 269 LEU D CA 1
ATOM 14165 C C . LEU D 1 265 ? 32.497 -88.495 100.404 1.00 31.31 269 LEU D C 1
ATOM 14166 O O . LEU D 1 265 ? 31.369 -88.068 100.134 1.00 33.37 269 LEU D O 1
ATOM 14171 N N . ASP D 1 266 ? 32.843 -89.778 100.221 1.00 32.74 270 ASP D N 1
ATOM 14172 C CA . ASP D 1 266 ? 31.888 -90.714 99.639 1.00 33.96 270 ASP D CA 1
ATOM 14173 C C . ASP D 1 266 ? 30.622 -90.804 100.476 1.00 35.58 270 ASP D C 1
ATOM 14174 O O . ASP D 1 266 ? 29.513 -90.871 99.932 1.00 36.47 270 ASP D O 1
ATOM 14179 N N . GLU D 1 267 ? 30.774 -90.813 101.802 1.00 36.77 271 GLU D N 1
ATOM 14180 C CA . GLU D 1 267 ? 29.625 -90.738 102.701 1.00 39.30 271 GLU D CA 1
ATOM 14181 C C . GLU D 1 267 ? 28.756 -89.517 102.401 1.00 34.58 271 GLU D C 1
ATOM 14182 O O . GLU D 1 267 ? 27.523 -89.613 102.346 1.00 31.70 271 GLU D O 1
ATOM 14188 N N . LYS D 1 268 ? 29.385 -88.363 102.174 1.00 32.48 272 LYS D N 1
ATOM 14189 C CA . LYS D 1 268 ? 28.626 -87.157 101.893 1.00 33.69 272 LYS D CA 1
ATOM 14190 C C . LYS D 1 268 ? 27.939 -87.218 100.529 1.00 34.23 272 LYS D C 1
ATOM 14191 O O . LYS D 1 268 ? 26.811 -86.719 100.375 1.00 31.90 272 LYS D O 1
ATOM 14197 N N . VAL D 1 269 ? 28.591 -87.846 99.546 1.00 33.21 273 VAL D N 1
ATOM 14198 C CA . VAL D 1 269 ? 27.966 -88.099 98.251 1.00 33.07 273 VAL D CA 1
ATOM 14199 C C . VAL D 1 269 ? 26.726 -88.965 98.437 1.00 32.62 273 VAL D C 1
ATOM 14200 O O . VAL D 1 269 ? 25.647 -88.678 97.892 1.00 32.41 273 VAL D O 1
ATOM 14204 N N . GLY D 1 270 ? 26.856 -90.017 99.246 1.00 33.23 274 GLY D N 1
ATOM 14205 C CA . GLY D 1 270 ? 25.695 -90.827 99.600 1.00 34.59 274 GLY D CA 1
ATOM 14206 C C . GLY D 1 270 ? 24.543 -90.011 100.166 1.00 35.77 274 GLY D C 1
ATOM 14207 O O . GLY D 1 270 ? 23.377 -90.238 99.823 1.00 35.52 274 GLY D O 1
ATOM 14208 N N . GLU D 1 271 ? 24.849 -89.058 101.056 1.00 36.07 275 GLU D N 1
ATOM 14209 C CA . GLU D 1 271 ? 23.792 -88.242 101.660 1.00 35.87 275 GLU D CA 1
ATOM 14210 C C . GLU D 1 271 ? 23.051 -87.435 100.607 1.00 32.02 275 GLU D C 1
ATOM 14211 O O . GLU D 1 271 ? 21.811 -87.386 100.603 1.00 32.03 275 GLU D O 1
ATOM 14217 N N . LEU D 1 272 ? 23.798 -86.786 99.705 1.00 29.57 276 LEU D N 1
ATOM 14218 C CA . LEU D 1 272 ? 23.182 -85.972 98.667 1.00 30.62 276 LEU D CA 1
ATOM 14219 C C . LEU D 1 272 ? 22.281 -86.817 97.768 1.00 37.67 276 LEU D C 1
ATOM 14220 O O . LEU D 1 272 ? 21.137 -86.441 97.487 1.00 35.73 276 LEU D O 1
ATOM 14225 N N . ILE D 1 273 ? 22.781 -87.972 97.309 1.00 36.07 277 ILE D N 1
ATOM 14226 C CA . ILE D 1 273 ? 21.959 -88.852 96.476 1.00 37.12 277 ILE D CA 1
ATOM 14227 C C . ILE D 1 273 ? 20.734 -89.344 97.242 1.00 35.84 277 ILE D C 1
ATOM 14228 O O . ILE D 1 273 ? 19.629 -89.432 96.688 1.00 37.32 277 ILE D O 1
ATOM 14233 N N . ASP D 1 274 ? 20.896 -89.666 98.525 1.00 36.98 278 ASP D N 1
ATOM 14234 C CA . ASP D 1 274 ? 19.738 -90.093 99.308 1.00 38.42 278 ASP D CA 1
ATOM 14235 C C . ASP D 1 274 ? 18.702 -88.974 99.412 1.00 36.51 278 ASP D C 1
ATOM 14236 O O . ASP D 1 274 ? 17.489 -89.223 99.340 1.00 34.08 278 ASP D O 1
ATOM 14241 N N . THR D 1 275 ? 19.156 -87.726 99.555 1.00 35.69 279 THR D N 1
ATOM 14242 C CA . THR D 1 275 ? 18.195 -86.629 99.601 1.00 35.46 279 THR D CA 1
ATOM 14243 C C . THR D 1 275 ? 17.463 -86.489 98.275 1.00 32.41 279 THR D C 1
ATOM 14244 O O . THR D 1 275 ? 16.239 -86.305 98.248 1.00 31.99 279 THR D O 1
ATOM 14248 N N . LEU D 1 276 ? 18.194 -86.589 97.167 1.00 30.37 280 LEU D N 1
ATOM 14249 C CA . LEU D 1 276 ? 17.557 -86.523 95.860 1.00 33.44 280 LEU D CA 1
ATOM 14250 C C . LEU D 1 276 ? 16.550 -87.642 95.694 1.00 37.41 280 LEU D C 1
ATOM 14251 O O . LEU D 1 276 ? 15.477 -87.450 95.109 1.00 40.91 280 LEU D O 1
ATOM 14256 N N . THR D 1 277 ? 16.882 -88.834 96.192 1.00 36.83 281 THR D N 1
ATOM 14257 C CA . THR D 1 277 ? 15.974 -89.960 96.011 1.00 37.70 281 THR D CA 1
ATOM 14258 C C . THR D 1 277 ? 14.699 -89.770 96.820 1.00 38.39 281 THR D C 1
ATOM 14259 O O . THR D 1 277 ? 13.595 -89.934 96.294 1.00 37.91 281 THR D O 1
ATOM 14263 N N . ARG D 1 278 ? 14.833 -89.410 98.100 1.00 38.20 282 ARG D N 1
ATOM 14264 C CA . ARG D 1 278 ? 13.657 -89.331 98.959 1.00 40.79 282 ARG D CA 1
ATOM 14265 C C . ARG D 1 278 ? 12.789 -88.126 98.619 1.00 39.92 282 ARG D C 1
ATOM 14266 O O . ARG D 1 278 ? 11.575 -88.165 98.842 1.00 42.22 282 ARG D O 1
ATOM 14274 N N . THR D 1 279 ? 13.381 -87.062 98.068 1.00 38.52 283 THR D N 1
ATOM 14275 C CA . THR D 1 279 ? 12.602 -85.925 97.594 1.00 40.18 283 THR D CA 1
ATOM 14276 C C . THR D 1 279 ? 12.003 -86.148 96.212 1.00 44.86 283 THR D C 1
ATOM 14277 O O . THR D 1 279 ? 11.255 -85.283 95.742 1.00 48.01 283 THR D O 1
ATOM 14281 N N . ARG D 1 280 ? 12.329 -87.261 95.550 1.00 41.36 284 ARG D N 1
ATOM 14282 C CA . ARG D 1 280 ? 11.809 -87.595 94.227 1.00 45.24 284 ARG D CA 1
ATOM 14283 C C . ARG D 1 280 ? 12.284 -86.615 93.158 1.00 46.53 284 ARG D C 1
ATOM 14284 O O . ARG D 1 280 ? 11.573 -86.348 92.187 1.00 49.26 284 ARG D O 1
ATOM 14286 N N . MET D 1 281 ? 13.489 -86.075 93.321 1.00 39.87 285 MET D N 1
ATOM 14287 C CA . MET D 1 281 ? 14.117 -85.244 92.301 1.00 41.06 285 MET D CA 1
ATOM 14288 C C . MET D 1 281 ? 15.236 -85.966 91.562 1.00 41.40 285 MET D C 1
ATOM 14289 O O . MET D 1 281 ? 15.811 -85.393 90.636 1.00 43.44 285 MET D O 1
ATOM 14294 N N . LEU D 1 282 ? 15.546 -87.213 91.930 1.00 42.53 286 LEU D N 1
ATOM 14295 C CA . LEU D 1 282 ? 16.753 -87.857 91.411 1.00 42.23 286 LEU D CA 1
ATOM 14296 C C . LEU D 1 282 ? 16.682 -88.087 89.902 1.00 43.90 286 LEU D C 1
ATOM 14297 O O . LEU D 1 282 ? 17.659 -87.843 89.178 1.00 40.83 286 LEU D O 1
ATOM 14302 N N . ASP D 1 283 ? 15.536 -88.551 89.405 1.00 46.59 287 ASP D N 1
ATOM 14303 C CA . ASP D 1 283 ? 15.432 -88.875 87.987 1.00 50.25 287 ASP D CA 1
ATOM 14304 C C . ASP D 1 283 ? 15.460 -87.636 87.094 1.00 48.90 287 ASP D C 1
ATOM 14305 O O . ASP D 1 283 ? 15.758 -87.756 85.902 1.00 47.71 287 ASP D O 1
ATOM 14310 N N . ASP D 1 284 ? 15.178 -86.452 87.642 1.00 48.71 288 ASP D N 1
ATOM 14311 C CA . ASP D 1 284 ? 15.177 -85.215 86.869 1.00 52.02 288 ASP D CA 1
ATOM 14312 C C . ASP D 1 284 ? 16.466 -84.422 87.033 1.00 46.49 288 ASP D C 1
ATOM 14313 O O . ASP D 1 284 ? 16.501 -83.237 86.676 1.00 42.48 288 ASP D O 1
ATOM 14318 N N . THR D 1 285 ? 17.521 -85.040 87.570 1.00 41.20 289 THR D N 1
ATOM 14319 C CA . THR D 1 285 ? 18.701 -84.305 88.016 1.00 34.34 289 THR D CA 1
ATOM 14320 C C . THR D 1 285 ? 19.966 -84.859 87.381 1.00 34.03 289 THR D C 1
ATOM 14321 O O . THR D 1 285 ? 20.283 -86.045 87.539 1.00 33.89 289 THR D O 1
ATOM 14325 N N . LEU D 1 286 ? 20.718 -83.988 86.723 1.00 33.19 290 LEU D N 1
ATOM 14326 C CA . LEU D 1 286 ? 22.051 -84.338 86.265 1.00 35.99 290 LEU D CA 1
ATOM 14327 C C . LEU D 1 286 ? 23.031 -84.185 87.415 1.00 33.75 290 LEU D C 1
ATOM 14328 O O . LEU D 1 286 ? 22.952 -83.229 88.188 1.00 35.11 290 LEU D O 1
ATOM 14333 N N . ILE D 1 287 ? 23.972 -85.115 87.521 1.00 31.37 291 ILE D N 1
ATOM 14334 C CA . ILE D 1 287 ? 24.951 -85.095 88.599 1.00 31.07 291 ILE D CA 1
ATOM 14335 C C . ILE D 1 287 ? 26.336 -85.147 87.981 1.00 32.66 291 ILE D C 1
ATOM 14336 O O . ILE D 1 287 ? 26.666 -86.106 87.283 1.00 36.75 291 ILE D O 1
ATOM 14341 N N . LEU D 1 288 ? 27.141 -84.124 88.244 1.00 32.16 292 LEU D N 1
ATOM 14342 C CA . LEU D 1 288 ? 28.510 -84.022 87.755 1.00 33.18 292 LEU D CA 1
ATOM 14343 C C . LEU D 1 288 ? 29.459 -84.106 88.945 1.00 32.33 292 LEU D C 1
ATOM 14344 O O . LEU D 1 288 ? 29.221 -83.462 89.969 1.00 39.03 292 LEU D O 1
ATOM 14349 N N . PHE D 1 289 ? 30.509 -84.916 88.827 1.00 27.85 293 PHE D N 1
ATOM 14350 C CA . PHE D 1 289 ? 31.567 -85.033 89.831 1.00 30.19 293 PHE D CA 1
ATOM 14351 C C . PHE D 1 289 ? 32.871 -84.539 89.218 1.00 35.13 293 PHE D C 1
ATOM 14352 O O . PHE D 1 289 ? 33.260 -84.998 88.140 1.00 32.84 293 PHE D O 1
ATOM 14360 N N . CYS D 1 290 ? 33.541 -83.604 89.897 1.00 35.64 294 CYS D N 1
ATOM 14361 C CA . CYS D 1 290 ? 34.737 -82.970 89.345 1.00 36.00 294 CYS D CA 1
ATOM 14362 C C . CYS D 1 290 ? 35.675 -82.557 90.478 1.00 36.41 294 CYS D C 1
ATOM 14363 O O . CYS D 1 290 ? 35.325 -82.632 91.660 1.00 33.73 294 CYS D O 1
ATOM 14366 N N . SER D 1 291 ? 36.877 -82.115 90.097 1.00 31.58 295 SER D N 1
ATOM 14367 C CA . SER D 1 291 ? 37.874 -81.586 91.022 1.00 28.05 295 SER D CA 1
ATOM 14368 C C . SER D 1 291 ? 38.670 -80.485 90.325 1.00 33.93 295 SER D C 1
ATOM 14369 O O . SER D 1 291 ? 38.712 -80.415 89.095 1.00 32.80 295 SER D O 1
ATOM 14372 N N . ASP D 1 292 ? 39.335 -79.646 91.126 1.00 29.90 296 ASP D N 1
ATOM 14373 C CA . ASP D 1 292 ? 40.065 -78.509 90.563 1.00 27.88 296 ASP D CA 1
ATOM 14374 C C . ASP D 1 292 ? 41.461 -78.902 90.092 1.00 28.66 296 ASP D C 1
ATOM 14375 O O . ASP D 1 292 ? 41.900 -78.453 89.025 1.00 29.35 296 ASP D O 1
ATOM 14380 N N . HIS D 1 293 ? 42.168 -79.731 90.863 1.00 27.17 297 HIS D N 1
ATOM 14381 C CA . HIS D 1 293 ? 43.502 -80.222 90.507 1.00 31.21 297 HIS D CA 1
ATOM 14382 C C . HIS D 1 293 ? 43.746 -81.492 91.311 1.00 30.67 297 HIS D C 1
ATOM 14383 O O . HIS D 1 293 ? 42.946 -81.861 92.179 1.00 30.46 297 HIS D O 1
ATOM 14390 N N . GLY D 1 294 ? 44.862 -82.156 91.029 1.00 28.63 298 GLY D N 1
ATOM 14391 C CA . GLY D 1 294 ? 45.226 -83.371 91.715 1.00 32.71 298 GLY D CA 1
ATOM 14392 C C . GLY D 1 294 ? 46.212 -83.147 92.846 1.00 31.70 298 GLY D C 1
ATOM 14393 O O . GLY D 1 294 ? 46.364 -82.038 93.370 1.00 31.90 298 GLY D O 1
ATOM 14394 N N . ASP D 1 295 ? 46.916 -84.219 93.197 1.00 31.84 299 ASP D N 1
ATOM 14395 C CA . ASP D 1 295 ? 47.893 -84.232 94.285 1.00 32.59 299 ASP D CA 1
ATOM 14396 C C . ASP D 1 295 ? 48.909 -85.317 93.963 1.00 35.00 299 ASP D C 1
ATOM 14397 O O . ASP D 1 295 ? 48.525 -86.474 93.766 1.00 35.50 299 ASP D O 1
ATOM 14402 N N . MET D 1 296 ? 50.188 -84.961 93.900 1.00 34.79 300 MET D N 1
ATOM 14403 C CA . MET D 1 296 ? 51.229 -85.938 93.596 1.00 34.12 300 MET D CA 1
ATOM 14404 C C . MET D 1 296 ? 51.129 -87.134 94.538 1.00 35.00 300 MET D C 1
ATOM 14405 O O . MET D 1 296 ? 51.199 -88.287 94.113 1.00 36.87 300 MET D O 1
ATOM 14410 N N . LEU D 1 297 ? 50.964 -86.838 95.822 1.00 39.68 301 LEU D N 1
ATOM 14411 C CA . LEU D 1 297 ? 50.842 -87.860 96.872 1.00 40.17 301 LEU D CA 1
ATOM 14412 C C . LEU D 1 297 ? 52.136 -88.646 97.055 1.00 38.39 301 LEU D C 1
ATOM 14413 O O . LEU D 1 297 ? 52.117 -89.866 97.227 1.00 38.84 301 LEU D O 1
ATOM 14418 N N . GLY D 1 298 ? 53.271 -87.953 96.996 1.00 38.25 302 GLY D N 1
ATOM 14419 C CA . GLY D 1 298 ? 54.550 -88.603 97.159 1.00 39.74 302 GLY D CA 1
ATOM 14420 C C . GLY D 1 298 ? 55.181 -89.089 95.874 1.00 41.67 302 GLY D C 1
ATOM 14421 O O . GLY D 1 298 ? 56.378 -89.405 95.871 1.00 40.99 302 GLY D O 1
ATOM 14422 N N . GLU D 1 299 ? 54.416 -89.175 94.785 1.00 42.78 303 GLU D N 1
ATOM 14423 C CA . GLU D 1 299 ? 54.970 -89.727 93.561 1.00 41.30 303 GLU D CA 1
ATOM 14424 C C . GLU D 1 299 ? 56.086 -88.823 93.068 1.00 40.19 303 GLU D C 1
ATOM 14425 O O . GLU D 1 299 ? 55.957 -87.592 93.072 1.00 38.46 303 GLU D O 1
ATOM 14431 N N . ARG D 1 300 ? 57.197 -89.447 92.653 1.00 40.99 304 ARG D N 1
ATOM 14432 C CA . ARG D 1 300 ? 58.446 -88.775 92.282 1.00 41.51 304 ARG D CA 1
ATOM 14433 C C . ARG D 1 300 ? 59.085 -88.041 93.458 1.00 41.63 304 ARG D C 1
ATOM 14434 O O . ARG D 1 300 ? 60.024 -87.259 93.261 1.00 43.09 304 ARG D O 1
ATOM 14442 N N . GLY D 1 301 ? 58.596 -88.258 94.675 1.00 41.90 305 GLY D N 1
ATOM 14443 C CA . GLY D 1 301 ? 59.020 -87.432 95.780 1.00 39.56 305 GLY D CA 1
ATOM 14444 C C . GLY D 1 301 ? 58.330 -86.087 95.852 1.00 40.81 305 GLY D C 1
ATOM 14445 O O . GLY D 1 301 ? 58.718 -85.259 96.684 1.00 41.22 305 GLY D O 1
ATOM 14446 N N . LEU D 1 302 ? 57.311 -85.841 95.025 1.00 38.16 306 LEU D N 1
ATOM 14447 C CA . LEU D 1 302 ? 56.556 -84.595 95.115 1.00 34.42 306 LEU D CA 1
ATOM 14448 C C . LEU D 1 302 ? 55.249 -84.782 95.877 1.00 36.92 306 LEU D C 1
ATOM 14449 O O . LEU D 1 302 ? 54.702 -85.881 95.986 1.00 36.89 306 LEU D O 1
ATOM 14454 N N . TRP D 1 303 ? 54.746 -83.667 96.385 1.00 36.29 307 TRP D N 1
ATOM 14455 C CA . TRP D 1 303 ? 53.477 -83.590 97.086 1.00 36.13 307 TRP D CA 1
ATOM 14456 C C . TRP D 1 303 ? 52.694 -82.422 96.504 1.00 34.88 307 TRP D C 1
ATOM 14457 O O . TRP D 1 303 ? 53.269 -81.512 95.903 1.00 36.16 307 TRP D O 1
ATOM 14468 N N . PHE D 1 304 ? 51.367 -82.483 96.646 1.00 35.93 308 PHE D N 1
ATOM 14469 C CA . PHE D 1 304 ? 50.486 -81.386 96.250 1.00 35.55 308 PHE D CA 1
ATOM 14470 C C . PHE D 1 304 ? 50.478 -81.203 94.732 1.00 34.11 308 PHE D C 1
ATOM 14471 O O . PHE D 1 304 ? 50.476 -82.184 93.984 1.00 33.79 308 PHE D O 1
ATOM 14479 N N . LYS D 1 305 ? 50.456 -79.959 94.256 1.00 32.69 309 LYS D N 1
ATOM 14480 C CA . LYS D 1 305 ? 50.195 -79.748 92.841 1.00 29.68 309 LYS D CA 1
ATOM 14481 C C . LYS D 1 305 ? 51.253 -78.824 92.243 1.00 31.58 309 LYS D C 1
ATOM 14482 O O . LYS D 1 305 ? 52.448 -79.056 92.441 1.00 35.61 309 LYS D O 1
ATOM 14488 N N . MET D 1 306 ? 50.830 -77.815 91.494 1.00 27.96 310 MET D N 1
ATOM 14489 C CA . MET D 1 306 ? 51.710 -76.821 90.876 1.00 30.89 310 MET D CA 1
ATOM 14490 C C . MET D 1 306 ? 52.545 -77.400 89.730 1.00 34.75 310 MET D C 1
ATOM 14491 O O . MET D 1 306 ? 53.503 -76.757 89.288 1.00 35.75 310 MET D O 1
ATOM 14496 N N . ASN D 1 307 ? 52.224 -78.592 89.215 1.00 34.12 311 ASN D N 1
ATOM 14497 C CA . ASN D 1 307 ? 52.970 -79.094 88.066 1.00 33.08 311 ASN D CA 1
ATOM 14498 C C . ASN D 1 307 ? 52.043 -79.858 87.131 1.00 36.12 311 ASN D C 1
ATOM 14499 O O . ASN D 1 307 ? 50.865 -80.071 87.426 1.00 32.68 311 ASN D O 1
ATOM 14504 N N . PHE D 1 308 ? 52.593 -80.275 85.980 1.00 33.46 312 PHE D N 1
ATOM 14505 C CA . PHE D 1 308 ? 51.791 -80.901 84.942 1.00 34.46 312 PHE D CA 1
ATOM 14506 C C . PHE D 1 308 ? 51.953 -82.411 84.895 1.00 38.49 312 PHE D C 1
ATOM 14507 O O . PHE D 1 308 ? 51.440 -83.042 83.961 1.00 36.32 312 PHE D O 1
ATOM 14515 N N . PHE D 1 309 ? 52.680 -82.996 85.841 1.00 29.78 313 PHE D N 1
ATOM 14516 C CA . PHE D 1 309 ? 52.689 -84.450 85.946 1.00 30.84 313 PHE D CA 1
ATOM 14517 C C . PHE D 1 309 ? 51.275 -84.978 86.211 1.00 32.40 313 PHE D C 1
ATOM 14518 O O . PHE D 1 309 ? 50.384 -84.254 86.680 1.00 33.39 313 PHE D O 1
ATOM 14526 N N . GLU D 1 310 ? 51.092 -86.275 85.940 1.00 33.65 314 GLU D N 1
ATOM 14527 C CA . GLU D 1 310 ? 49.752 -86.857 85.863 1.00 33.91 314 GLU D CA 1
ATOM 14528 C C . GLU D 1 310 ? 48.964 -86.685 87.152 1.00 34.92 314 GLU D C 1
ATOM 14529 O O . GLU D 1 310 ? 47.790 -86.301 87.123 1.00 34.59 314 GLU D O 1
ATOM 14535 N N . GLY D 1 311 ? 49.561 -86.989 88.301 1.00 35.23 315 GLY D N 1
ATOM 14536 C CA . GLY D 1 311 ? 48.746 -87.020 89.504 1.00 33.99 315 GLY D CA 1
ATOM 14537 C C . GLY D 1 311 ? 48.298 -85.644 89.955 1.00 32.56 315 GLY D C 1
ATOM 14538 O O . GLY D 1 311 ? 47.303 -85.527 90.671 1.00 33.93 315 GLY D O 1
ATOM 14539 N N . SER D 1 312 ? 49.022 -84.589 89.550 1.00 33.08 316 SER D N 1
ATOM 14540 C CA . SER D 1 312 ? 48.688 -83.196 89.840 1.00 31.49 316 SER D CA 1
ATOM 14541 C C . SER D 1 312 ? 47.744 -82.623 88.792 1.00 33.24 316 SER D C 1
ATOM 14542 O O . SER D 1 312 ? 46.839 -81.848 89.126 1.00 30.13 316 SER D O 1
ATOM 14545 N N . ALA D 1 313 ? 47.957 -82.985 87.530 1.00 29.58 317 ALA D N 1
ATOM 14546 C CA . ALA D 1 313 ? 47.192 -82.404 86.440 1.00 29.90 317 ALA D CA 1
ATOM 14547 C C . ALA D 1 313 ? 45.933 -83.202 86.102 1.00 31.45 317 ALA D C 1
ATOM 14548 O O . ALA D 1 313 ? 44.966 -82.617 85.596 1.00 33.13 317 ALA D O 1
ATOM 14550 N N . ARG D 1 314 ? 45.909 -84.517 86.360 1.00 29.61 318 ARG D N 1
ATOM 14551 C CA . ARG D 1 314 ? 44.694 -85.298 86.145 1.00 29.66 318 ARG D CA 1
ATOM 14552 C C . ARG D 1 314 ? 43.695 -85.064 87.275 1.00 31.98 318 ARG D C 1
ATOM 14553 O O . ARG D 1 314 ? 44.063 -85.060 88.452 1.00 32.20 318 ARG D O 1
ATOM 14561 N N . VAL D 1 315 ? 42.428 -84.889 86.904 1.00 32.14 319 VAL D N 1
ATOM 14562 C CA . VAL D 1 315 ? 41.312 -84.872 87.859 1.00 30.18 319 VAL D CA 1
ATOM 14563 C C . VAL D 1 315 ? 40.165 -85.674 87.286 1.00 34.17 319 VAL D C 1
ATOM 14564 O O . VAL D 1 315 ? 39.968 -85.732 86.064 1.00 35.29 319 VAL D O 1
ATOM 14568 N N . PRO D 1 316 ? 39.367 -86.300 88.147 1.00 32.87 320 PRO D N 1
ATOM 14569 C CA . PRO D 1 316 ? 38.239 -87.087 87.641 1.00 31.86 320 PRO D CA 1
ATOM 14570 C C . PRO D 1 316 ? 37.178 -86.174 87.052 1.00 28.27 320 PRO D C 1
ATOM 14571 O O . PRO D 1 316 ? 37.078 -84.995 87.390 1.00 27.77 320 PRO D O 1
ATOM 14575 N N . LEU D 1 317 ? 36.383 -86.737 86.150 1.00 32.49 321 LEU D N 1
ATOM 14576 C CA . LEU D 1 317 ? 35.198 -86.047 85.650 1.00 32.80 321 LEU D CA 1
ATOM 14577 C C . LEU D 1 317 ? 34.165 -87.104 85.294 1.00 34.75 321 LEU D C 1
ATOM 14578 O O . LEU D 1 317 ? 34.473 -88.021 84.525 1.00 35.36 321 LEU D O 1
ATOM 14583 N N . MET D 1 318 ? 32.958 -86.972 85.853 1.00 32.97 322 MET D N 1
ATOM 14584 C CA . MET D 1 318 ? 31.852 -87.892 85.620 1.00 32.94 322 MET D CA 1
ATOM 14585 C C . MET D 1 318 ? 30.556 -87.109 85.483 1.00 33.43 322 MET D C 1
ATOM 14586 O O . MET D 1 318 ? 30.348 -86.126 86.195 1.00 35.68 322 MET D O 1
ATOM 14591 N N . ILE D 1 319 ? 29.673 -87.563 84.594 1.00 35.32 323 ILE D N 1
ATOM 14592 C CA . ILE D 1 319 ? 28.359 -86.955 84.400 1.00 36.62 323 ILE D CA 1
ATOM 14593 C C . ILE D 1 319 ? 27.319 -88.066 84.343 1.00 36.09 323 ILE D C 1
ATOM 14594 O O . ILE D 1 319 ? 27.435 -88.967 83.511 1.00 32.60 323 ILE D O 1
ATOM 14599 N N . ALA D 1 320 ? 26.286 -87.984 85.191 1.00 36.04 324 ALA D N 1
ATOM 14600 C CA . ALA D 1 320 ? 25.194 -88.950 85.132 1.00 36.39 324 ALA D CA 1
ATOM 14601 C C . ALA D 1 320 ? 23.859 -88.221 85.120 1.00 39.78 324 ALA D C 1
ATOM 14602 O O . ALA D 1 320 ? 23.747 -87.087 85.592 1.00 36.54 324 ALA D O 1
ATOM 14604 N N . GLY D 1 321 ? 22.835 -88.894 84.586 1.00 42.88 325 GLY D N 1
ATOM 14605 C CA . GLY D 1 321 ? 21.474 -88.419 84.710 1.00 39.28 325 GLY D CA 1
ATOM 14606 C C . GLY D 1 321 ? 20.677 -88.517 83.426 1.00 41.79 325 GLY D C 1
ATOM 14607 O O . GLY D 1 321 ? 21.053 -89.228 82.483 1.00 39.54 325 GLY D O 1
ATOM 14608 N N . PRO D 1 322 ? 19.566 -87.778 83.358 1.00 46.96 326 PRO D N 1
ATOM 14609 C CA . PRO D 1 322 ? 18.656 -87.914 82.208 1.00 50.10 326 PRO D CA 1
ATOM 14610 C C . PRO D 1 322 ? 19.357 -87.603 80.895 1.00 49.01 326 PRO D C 1
ATOM 14611 O O . PRO D 1 322 ? 20.021 -86.577 80.755 1.00 47.43 326 PRO D O 1
ATOM 14615 N N . GLY D 1 323 ? 19.226 -88.521 79.940 1.00 50.94 327 GLY D N 1
ATOM 14616 C CA . GLY D 1 323 ? 19.814 -88.345 78.626 1.00 53.03 327 GLY D CA 1
ATOM 14617 C C . GLY D 1 323 ? 21.312 -88.543 78.544 1.00 51.36 327 GLY D C 1
ATOM 14618 O O . GLY D 1 323 ? 21.917 -88.136 77.547 1.00 51.72 327 GLY D O 1
ATOM 14619 N N . ILE D 1 324 ? 21.932 -89.151 79.552 1.00 48.48 328 ILE D N 1
ATOM 14620 C CA . ILE D 1 324 ? 23.373 -89.379 79.577 1.00 44.92 328 ILE D CA 1
ATOM 14621 C C . ILE D 1 324 ? 23.599 -90.874 79.496 1.00 41.24 328 ILE D C 1
ATOM 14622 O O . ILE D 1 324 ? 23.312 -91.599 80.458 1.00 38.81 328 ILE D O 1
ATOM 14627 N N . ALA D 1 325 ? 24.116 -91.326 78.360 1.00 40.68 329 ALA D N 1
ATOM 14628 C CA . ALA D 1 325 ? 24.490 -92.727 78.207 1.00 43.65 329 ALA D CA 1
ATOM 14629 C C . ALA D 1 325 ? 25.746 -93.023 79.022 1.00 44.03 329 ALA D C 1
ATOM 14630 O O . ALA D 1 325 ? 26.750 -92.307 78.893 1.00 41.13 329 ALA D O 1
ATOM 14632 N N . PRO D 1 326 ? 25.729 -94.052 79.870 1.00 41.76 330 PRO D N 1
ATOM 14633 C CA . PRO D 1 326 ? 26.933 -94.412 80.629 1.00 40.29 330 PRO D CA 1
ATOM 14634 C C . PRO D 1 326 ? 28.028 -94.952 79.725 1.00 42.45 330 PRO D C 1
ATOM 14635 O O . PRO D 1 326 ? 27.777 -95.470 78.633 1.00 43.44 330 PRO D O 1
ATOM 14639 N N . GLY D 1 327 ? 29.256 -94.843 80.209 1.00 41.37 331 GLY D N 1
ATOM 14640 C CA . GLY D 1 327 ? 30.392 -95.425 79.520 1.00 43.33 331 GLY D CA 1
ATOM 14641 C C . GLY D 1 327 ? 31.679 -94.706 79.850 1.00 43.25 331 GLY D C 1
ATOM 14642 O O . GLY D 1 327 ? 31.690 -93.583 80.353 1.00 43.38 331 GLY D O 1
ATOM 14643 N N . LEU D 1 328 ? 32.790 -95.369 79.530 1.00 41.16 332 LEU D N 1
ATOM 14644 C CA . LEU D 1 328 ? 34.132 -94.881 79.837 1.00 38.74 332 LEU D CA 1
ATOM 14645 C C . LEU D 1 328 ? 34.745 -94.269 78.583 1.00 39.55 332 LEU D C 1
ATOM 14646 O O . LEU D 1 328 ? 34.760 -94.910 77.534 1.00 40.40 332 LEU D O 1
ATOM 14651 N N . HIS D 1 329 ? 35.267 -93.045 78.698 1.00 40.39 333 HIS D N 1
ATOM 14652 C CA . HIS D 1 329 ? 35.873 -92.327 77.584 1.00 39.64 333 HIS D CA 1
ATOM 14653 C C . HIS D 1 329 ? 37.353 -92.090 77.858 1.00 41.40 333 HIS D C 1
ATOM 14654 O O . HIS D 1 329 ? 37.711 -91.572 78.922 1.00 39.70 333 HIS D O 1
ATOM 14661 N N . LEU D 1 330 ? 38.202 -92.433 76.874 1.00 39.13 334 LEU D N 1
ATOM 14662 C 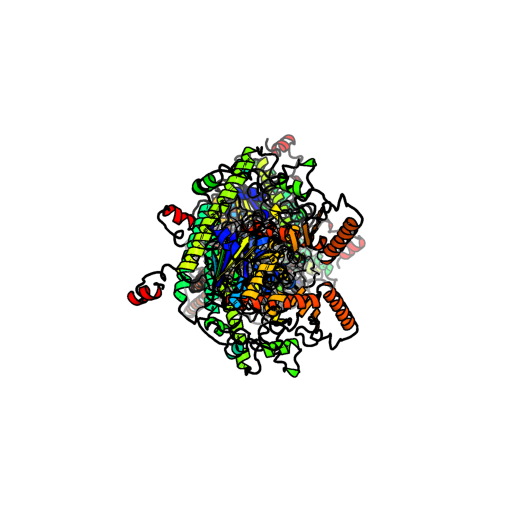CA . LEU D 1 330 ? 39.655 -92.316 76.985 1.00 37.45 334 LEU D CA 1
ATOM 14663 C C . LEU D 1 330 ? 40.244 -91.092 76.281 1.00 39.70 334 LEU D C 1
ATOM 14664 O O . LEU D 1 330 ? 41.380 -90.701 76.589 1.00 38.26 334 LEU D O 1
ATOM 14669 N N . THR D 1 331 ? 39.532 -90.487 75.345 1.00 40.41 335 THR D N 1
ATOM 14670 C CA . THR D 1 331 ? 40.054 -89.289 74.707 1.00 39.50 335 THR D CA 1
ATOM 14671 C C . THR D 1 331 ? 40.297 -88.220 75.770 1.00 40.90 335 THR D C 1
ATOM 14672 O O . THR D 1 331 ? 39.425 -88.005 76.621 1.00 39.59 335 THR D O 1
ATOM 14676 N N . PRO D 1 332 ? 41.454 -87.542 75.766 1.00 39.79 336 PRO D N 1
ATOM 14677 C CA . PRO D 1 332 ? 41.701 -86.495 76.777 1.00 36.14 336 PRO D CA 1
ATOM 14678 C C . PRO D 1 332 ? 40.672 -85.377 76.721 1.00 33.94 336 PRO D C 1
ATOM 14679 O O . PRO D 1 332 ? 40.304 -84.899 75.648 1.00 34.85 336 PRO D O 1
ATOM 14683 N N . THR D 1 333 ? 40.220 -84.963 77.905 1.00 32.29 337 THR D N 1
ATOM 14684 C CA . THR D 1 333 ? 39.271 -83.881 78.120 1.00 35.05 337 THR D CA 1
ATOM 14685 C C . THR D 1 333 ? 39.842 -82.921 79.153 1.00 32.97 337 THR D C 1
ATOM 14686 O O . THR D 1 333 ? 40.874 -83.182 79.782 1.00 32.21 337 THR D O 1
ATOM 14690 N N . SER D 1 334 ? 39.171 -81.782 79.306 1.00 30.03 338 SER D N 1
ATOM 14691 C CA . SER D 1 334 ? 39.639 -80.738 80.205 1.00 31.51 338 SER D CA 1
ATOM 14692 C C . SER D 1 334 ? 38.484 -80.207 81.044 1.00 31.26 338 SER D C 1
ATOM 14693 O O . SER D 1 334 ? 37.336 -80.172 80.594 1.00 33.84 338 SER D O 1
ATOM 14696 N N . ASN D 1 335 ? 38.810 -79.728 82.245 1.00 31.49 339 ASN D N 1
ATOM 14697 C CA . ASN D 1 335 ? 37.854 -78.946 83.030 1.00 31.27 339 ASN D CA 1
ATOM 14698 C C . ASN D 1 335 ? 37.310 -77.763 82.244 1.00 31.50 339 ASN D C 1
ATOM 14699 O O . ASN D 1 335 ? 36.200 -77.291 82.518 1.00 30.18 339 ASN D O 1
ATOM 14704 N N . LEU D 1 336 ? 38.085 -77.253 81.283 1.00 30.77 340 LEU D N 1
ATOM 14705 C CA . LEU D 1 336 ? 37.584 -76.207 80.395 1.00 27.77 340 LEU D CA 1
ATOM 14706 C C . LEU D 1 336 ? 36.280 -76.606 79.713 1.00 29.41 340 LEU D C 1
ATOM 14707 O O . LEU D 1 336 ? 35.493 -75.738 79.319 1.00 29.43 340 LEU D O 1
ATOM 14712 N N . ASP D 1 337 ? 36.036 -77.911 79.550 1.00 29.63 341 ASP D N 1
ATOM 14713 C CA . ASP D 1 337 ? 34.847 -78.361 78.836 1.00 32.39 341 ASP D CA 1
ATOM 14714 C C . ASP D 1 337 ? 33.590 -78.368 79.705 1.00 31.68 341 ASP D C 1
ATOM 14715 O O . ASP D 1 337 ? 32.492 -78.536 79.162 1.00 29.27 341 ASP D O 1
ATOM 14720 N N . VAL D 1 338 ? 33.713 -78.154 81.017 1.00 28.90 342 VAL D N 1
ATOM 14721 C CA . VAL D 1 338 ? 32.551 -78.299 81.895 1.00 28.43 342 VAL D CA 1
ATOM 14722 C C . VAL D 1 338 ? 31.512 -77.225 81.604 1.00 30.02 342 VAL D C 1
ATOM 14723 O O . VAL D 1 338 ? 30.323 -77.527 81.452 1.00 30.78 342 VAL D O 1
ATOM 14727 N N . THR D 1 339 ? 31.940 -75.959 81.490 1.00 27.33 343 THR D N 1
ATOM 14728 C CA . THR D 1 339 ? 30.959 -74.892 81.306 1.00 27.67 343 THR D CA 1
ATOM 14729 C C . THR D 1 339 ? 30.201 -75.031 79.993 1.00 32.03 343 THR D C 1
ATOM 14730 O O . THR D 1 339 ? 28.957 -75.001 80.021 1.00 33.09 343 THR D O 1
ATOM 14734 N N . PRO D 1 340 ? 30.844 -75.227 78.836 1.00 29.98 344 PRO D N 1
ATOM 14735 C CA . PRO D 1 340 ? 30.043 -75.456 77.623 1.00 28.58 344 PRO D CA 1
ATOM 14736 C C . PRO D 1 340 ? 29.256 -76.759 77.659 1.00 32.08 344 PRO D C 1
ATOM 14737 O O . PRO D 1 340 ? 28.219 -76.850 76.988 1.00 33.37 344 PRO D O 1
ATOM 14741 N N . THR D 1 341 ? 29.695 -77.773 78.422 1.00 30.04 345 THR D N 1
ATOM 14742 C CA . THR D 1 341 ? 28.888 -78.991 78.554 1.00 29.42 345 THR D CA 1
ATOM 14743 C C . THR D 1 341 ? 27.616 -78.727 79.352 1.00 30.81 345 THR D C 1
ATOM 14744 O O . THR D 1 341 ? 26.529 -79.195 78.983 1.00 32.45 345 THR D O 1
ATOM 14748 N N . LEU D 1 342 ? 27.747 -78.019 80.476 1.00 29.59 346 LEU D N 1
ATOM 14749 C CA . LEU D 1 342 ? 26.585 -77.628 81.265 1.00 30.81 346 LEU D CA 1
ATOM 14750 C C . LEU D 1 342 ? 25.590 -76.834 80.426 1.00 32.17 346 LEU D C 1
ATOM 14751 O O . LEU D 1 342 ? 24.377 -77.081 80.474 1.00 34.37 346 LEU D O 1
ATOM 14756 N N . ALA D 1 343 ? 26.087 -75.856 79.668 1.00 30.98 347 ALA D N 1
ATOM 14757 C CA . ALA D 1 343 ? 25.213 -75.022 78.848 1.00 33.14 347 ALA D CA 1
ATOM 14758 C C . ALA D 1 343 ? 24.462 -75.849 77.809 1.00 37.85 347 ALA D C 1
ATOM 14759 O O . ALA D 1 343 ? 23.257 -75.659 77.595 1.00 38.69 347 ALA D O 1
ATOM 14761 N N . ASP D 1 344 ? 25.172 -76.751 77.135 1.00 34.71 348 ASP D N 1
ATOM 14762 C CA . ASP D 1 344 ? 24.552 -77.653 76.175 1.00 37.14 348 ASP D CA 1
ATOM 14763 C C . ASP D 1 344 ? 23.450 -78.484 76.837 1.00 38.61 348 ASP D C 1
ATOM 14764 O O . ASP D 1 344 ? 22.332 -78.578 76.317 1.00 37.89 348 ASP D O 1
ATOM 14769 N N . LEU D 1 345 ? 23.740 -79.063 78.008 1.00 34.99 349 LEU D N 1
ATOM 14770 C CA . LEU D 1 345 ? 22.753 -79.914 78.677 1.00 37.31 349 LEU D CA 1
ATOM 14771 C C . LEU D 1 345 ? 21.529 -79.123 79.109 1.00 38.35 349 LEU D C 1
ATOM 14772 O O . LEU D 1 345 ? 20.434 -79.688 79.246 1.00 35.84 349 LEU D O 1
ATOM 14777 N N . ALA D 1 346 ? 21.698 -77.828 79.338 1.00 37.12 350 ALA D N 1
ATOM 14778 C CA . ALA D 1 346 ? 20.618 -76.953 79.749 1.00 39.03 350 ALA D CA 1
ATOM 14779 C C . ALA D 1 346 ? 19.858 -76.362 78.572 1.00 40.60 350 ALA D C 1
ATOM 14780 O O . ALA D 1 346 ? 19.060 -75.441 78.771 1.00 43.75 350 ALA D O 1
ATOM 14782 N N . GLY D 1 347 ? 20.107 -76.847 77.358 1.00 38.81 351 GLY D N 1
ATOM 14783 C CA . GLY D 1 347 ? 19.418 -76.364 76.181 1.00 40.12 351 GLY D CA 1
ATOM 14784 C C . GLY D 1 347 ? 19.934 -75.067 75.596 1.00 41.09 351 GLY D C 1
ATOM 14785 O O . GLY D 1 347 ? 19.366 -74.591 74.604 1.00 42.37 351 GLY D O 1
ATOM 14786 N N . ILE D 1 348 ? 20.982 -74.471 76.171 1.00 39.19 352 ILE D N 1
ATOM 14787 C CA . ILE D 1 348 ? 21.500 -73.206 75.652 1.00 38.73 352 ILE D CA 1
ATOM 14788 C C . ILE D 1 348 ? 22.159 -73.454 74.307 1.00 39.84 352 ILE D C 1
ATOM 14789 O O . ILE D 1 348 ? 22.823 -74.482 74.105 1.00 40.11 352 ILE D O 1
ATOM 14794 N N . SER D 1 349 ? 21.980 -72.514 73.376 1.00 39.42 353 SER D N 1
ATOM 14795 C CA . SER D 1 349 ? 22.511 -72.693 72.034 1.00 41.25 353 SER D CA 1
ATOM 14796 C C . SER D 1 349 ? 24.034 -72.592 72.038 1.00 41.97 353 SER D C 1
ATOM 14797 O O . SER D 1 349 ? 24.632 -71.912 72.879 1.00 42.01 353 SER D O 1
ATOM 14800 N N . LEU D 1 350 ? 24.657 -73.280 71.074 1.00 41.61 354 LEU D N 1
ATOM 14801 C CA . LEU D 1 350 ? 26.109 -73.250 70.931 1.00 43.75 354 LEU D CA 1
ATOM 14802 C C . LEU D 1 350 ? 26.623 -71.830 70.748 1.00 47.81 354 LEU D C 1
ATOM 14803 O O . LEU D 1 350 ? 27.629 -71.440 71.355 1.00 46.09 354 LEU D O 1
ATOM 14808 N N . GLU D 1 351 ? 25.941 -71.039 69.917 1.00 50.59 355 GLU D N 1
ATOM 14809 C CA . GLU D 1 351 ? 26.429 -69.701 69.609 1.00 50.56 355 GLU D CA 1
ATOM 14810 C C . GLU D 1 351 ? 26.345 -68.776 70.817 1.00 47.09 355 GLU D C 1
ATOM 14811 O O . GLU D 1 351 ? 27.148 -67.844 70.927 1.00 46.98 355 GLU D O 1
ATOM 14817 N N . GLU D 1 352 ? 25.402 -69.015 71.737 1.00 44.05 356 GLU D N 1
ATOM 14818 C CA . GLU D 1 352 ? 25.315 -68.183 72.935 1.00 45.80 356 GLU D CA 1
ATOM 14819 C C . GLU D 1 352 ? 26.533 -68.321 73.846 1.00 44.56 356 GLU D C 1
ATOM 14820 O O . GLU D 1 352 ? 26.816 -67.399 74.616 1.00 42.62 356 GLU D O 1
ATOM 14826 N N . VAL D 1 353 ? 27.260 -69.440 73.791 1.00 41.41 357 VAL D N 1
ATOM 14827 C CA . VAL D 1 353 ? 28.413 -69.638 74.667 1.00 39.90 357 VAL D CA 1
ATOM 14828 C C . VAL D 1 353 ? 29.745 -69.632 73.933 1.00 38.82 357 VAL D C 1
ATOM 14829 O O . VAL D 1 353 ? 30.786 -69.506 74.595 1.00 39.42 357 VAL D O 1
ATOM 14833 N N . ARG D 1 354 ? 29.759 -69.730 72.603 1.00 42.15 358 ARG D N 1
ATOM 14834 C CA . ARG D 1 354 ? 31.028 -69.799 71.874 1.00 43.29 358 ARG D CA 1
ATOM 14835 C C . ARG D 1 354 ? 31.981 -68.634 72.161 1.00 37.67 358 ARG D C 1
ATOM 14836 O O . ARG D 1 354 ? 33.173 -68.891 72.394 1.00 36.54 358 ARG D O 1
ATOM 14844 N N . PRO D 1 355 ? 31.555 -67.365 72.170 1.00 36.86 359 PRO D N 1
ATOM 14845 C CA . PRO D 1 355 ? 32.521 -66.279 72.432 1.00 36.32 359 PRO D CA 1
ATOM 14846 C C . PRO D 1 355 ? 33.105 -66.285 73.839 1.00 34.53 359 PRO D C 1
ATOM 14847 O O . PRO D 1 355 ? 34.053 -65.532 74.096 1.00 33.35 359 PRO D O 1
ATOM 14851 N N . TRP D 1 356 ? 32.564 -67.077 74.762 1.00 35.19 360 TRP D N 1
ATOM 14852 C CA . TRP D 1 356 ? 32.928 -67.006 76.174 1.00 32.22 360 TRP D CA 1
ATOM 14853 C C . TRP D 1 356 ? 33.684 -68.224 76.683 1.00 31.93 360 TRP D C 1
ATOM 14854 O O . TRP D 1 356 ? 34.099 -68.231 77.849 1.00 32.47 360 TRP D O 1
ATOM 14865 N N . THR D 1 357 ? 33.835 -69.262 75.872 1.00 32.92 361 THR D N 1
ATOM 14866 C CA . THR D 1 357 ? 34.434 -70.520 76.306 1.00 36.10 361 THR D CA 1
ATOM 14867 C C . THR D 1 357 ? 35.550 -70.938 75.358 1.00 38.16 361 THR D C 1
ATOM 14868 O O . THR D 1 357 ? 35.431 -70.777 74.139 1.00 38.89 361 THR D O 1
ATOM 14872 N N . ASP D 1 358 ? 36.656 -71.426 75.936 1.00 36.78 362 ASP D N 1
ATOM 14873 C CA . ASP D 1 358 ? 37.780 -71.989 75.193 1.00 37.28 362 ASP D CA 1
ATOM 14874 C C . ASP D 1 358 ? 37.667 -73.511 75.048 1.00 37.30 362 ASP D C 1
ATOM 14875 O O . ASP D 1 358 ? 38.428 -74.112 74.279 1.00 39.28 362 ASP D O 1
ATOM 14880 N N . GLY D 1 359 ? 36.739 -74.153 75.757 1.00 30.96 363 GLY D N 1
ATOM 14881 C CA . GLY D 1 359 ? 36.576 -75.592 75.697 1.00 33.25 363 GLY D CA 1
ATOM 14882 C C . GLY D 1 359 ? 35.471 -76.003 74.737 1.00 37.96 363 GLY D C 1
ATOM 14883 O O . GLY D 1 359 ? 34.990 -75.217 73.920 1.00 38.48 363 GLY D O 1
ATOM 14884 N N . VAL D 1 360 ? 35.051 -77.266 74.856 1.00 35.19 364 VAL D N 1
ATOM 14885 C CA . VAL D 1 360 ? 34.008 -77.818 73.997 1.00 37.08 364 VAL D CA 1
ATOM 14886 C C . VAL D 1 360 ? 33.040 -78.628 74.844 1.00 37.11 364 VAL D C 1
ATOM 14887 O O . VAL D 1 360 ? 33.428 -79.252 75.833 1.00 34.30 364 VAL D O 1
ATOM 14891 N N . SER D 1 361 ? 31.773 -78.641 74.431 1.00 36.65 365 SER D N 1
ATOM 14892 C CA . SER D 1 361 ? 30.792 -79.503 75.081 1.00 34.04 365 SER D CA 1
ATOM 14893 C C . SER D 1 361 ? 31.201 -80.965 74.952 1.00 34.41 365 SER D C 1
ATOM 14894 O O . SER D 1 361 ? 31.642 -81.415 73.893 1.00 35.88 365 SER D O 1
ATOM 14897 N N . LEU D 1 362 ? 31.025 -81.726 76.021 1.00 32.14 366 LEU D N 1
ATOM 14898 C CA . LEU D 1 362 ? 31.298 -83.156 75.936 1.00 35.21 366 LEU D CA 1
ATOM 14899 C C . LEU D 1 362 ? 30.058 -83.974 75.576 1.00 35.92 366 LEU D C 1
ATOM 14900 O O . LEU D 1 362 ? 30.149 -85.202 75.502 1.00 35.54 366 LEU D O 1
ATOM 14905 N N . VAL D 1 363 ? 28.894 -83.335 75.384 1.00 35.52 367 VAL D N 1
ATOM 14906 C CA . VAL D 1 363 ? 27.679 -84.099 75.070 1.00 36.92 367 VAL D CA 1
ATOM 14907 C C . VAL D 1 363 ? 27.815 -84.886 73.773 1.00 36.99 367 VAL D C 1
ATOM 14908 O O . VAL D 1 363 ? 27.365 -86.046 73.731 1.00 35.68 367 VAL D O 1
ATOM 14912 N N . PRO D 1 364 ? 28.404 -84.358 72.691 1.00 38.82 368 PRO D N 1
ATOM 14913 C CA . PRO D 1 364 ? 28.596 -85.211 71.500 1.00 39.80 368 PRO D CA 1
ATOM 14914 C C . PRO D 1 364 ? 29.452 -86.444 71.757 1.00 39.58 368 PRO D C 1
ATOM 14915 O O . PRO D 1 364 ? 29.191 -87.506 71.175 1.00 40.64 368 PRO D O 1
ATOM 14919 N N . MET D 1 365 ? 30.489 -86.318 72.587 1.00 39.01 369 MET D N 1
ATOM 14920 C CA . MET D 1 365 ? 31.274 -87.473 73.016 1.00 39.60 369 MET D CA 1
ATOM 14921 C C . MET D 1 365 ? 30.396 -88.512 73.707 1.00 36.70 369 MET D C 1
ATOM 14922 O O . MET D 1 365 ? 30.474 -89.709 73.413 1.00 39.49 369 MET D O 1
ATOM 14927 N N . VAL D 1 366 ? 29.561 -88.069 74.650 1.00 35.88 370 VAL D N 1
ATOM 14928 C CA . VAL D 1 366 ? 28.667 -88.988 75.356 1.00 35.07 370 VAL D CA 1
ATOM 14929 C C . VAL D 1 366 ? 27.744 -89.704 74.382 1.00 34.84 370 VAL D C 1
ATOM 14930 O O . VAL D 1 366 ? 27.370 -90.865 74.602 1.00 36.08 370 VAL D O 1
ATOM 14934 N N . ASN D 1 367 ? 27.373 -89.038 73.287 1.00 33.78 371 ASN D N 1
ATOM 14935 C CA . ASN D 1 367 ? 26.507 -89.624 72.274 1.00 41.12 371 ASN D CA 1
ATOM 14936 C C . ASN D 1 367 ? 27.295 -90.165 71.079 1.00 44.64 371 ASN D C 1
ATOM 14937 O O . ASN D 1 367 ? 26.752 -90.244 69.970 1.00 44.96 371 ASN D O 1
ATOM 14942 N N . GLY D 1 368 ? 28.566 -90.509 71.283 1.00 45.61 372 GLY D N 1
ATOM 14943 C CA . GLY D 1 368 ? 29.325 -91.289 70.325 1.00 45.93 372 GLY D CA 1
ATOM 14944 C C . GLY D 1 368 ? 29.921 -90.526 69.163 1.00 47.85 372 GLY D C 1
ATOM 14945 O O . GLY D 1 368 ? 30.150 -91.124 68.106 1.00 49.36 372 GLY D O 1
ATOM 14946 N N . VAL D 1 369 ? 30.174 -89.226 69.316 1.00 45.64 373 VAL D N 1
ATOM 14947 C CA . VAL D 1 369 ? 30.822 -88.397 68.296 1.00 48.07 373 VAL D CA 1
ATOM 14948 C C . VAL D 1 369 ? 32.247 -88.099 68.758 1.00 48.36 373 VAL D C 1
ATOM 14949 O O . VAL D 1 369 ? 32.444 -87.488 69.815 1.00 47.26 373 VAL D O 1
ATOM 14953 N N . GLU D 1 370 ? 33.238 -88.482 67.958 1.00 49.01 374 GLU D N 1
ATOM 14954 C CA . GLU D 1 370 ? 34.630 -88.376 68.384 1.00 47.23 374 GLU D CA 1
ATOM 14955 C C . GLU D 1 370 ? 35.037 -86.924 68.616 1.00 47.93 374 GLU D C 1
ATOM 14956 O O . GLU D 1 370 ? 34.659 -86.025 67.858 1.00 46.18 374 GLU D O 1
ATOM 14958 N N . ARG D 1 371 ? 35.821 -86.703 69.669 1.00 45.79 375 ARG D N 1
ATOM 14959 C CA . ARG D 1 371 ? 36.396 -85.396 69.965 1.00 47.11 375 ARG D CA 1
ATOM 14960 C C . ARG D 1 371 ? 37.860 -85.370 69.540 1.00 51.21 375 ARG D C 1
ATOM 14961 O O . ARG D 1 371 ? 38.593 -86.341 69.747 1.00 50.59 375 ARG D O 1
ATOM 14969 N N . THR D 1 372 ? 38.283 -84.245 68.947 1.00 50.75 376 THR D N 1
ATOM 14970 C CA . THR D 1 372 ? 39.638 -84.096 68.436 1.00 49.50 376 THR D CA 1
ATOM 14971 C C . THR D 1 372 ? 40.423 -82.956 69.061 1.00 47.03 376 THR D C 1
ATOM 14972 O O . THR D 1 372 ? 41.649 -82.938 68.929 1.00 48.48 376 THR D O 1
ATOM 14976 N N . GLU D 1 373 ? 39.766 -82.005 69.713 1.00 43.86 377 GLU D N 1
ATOM 14977 C CA . GLU D 1 373 ? 40.471 -80.830 70.203 1.00 42.24 377 GLU D CA 1
ATOM 14978 C C . GLU D 1 373 ? 41.491 -81.225 71.271 1.00 39.89 377 GLU D C 1
ATOM 14979 O O . GLU D 1 373 ? 41.198 -82.066 72.129 1.00 42.37 377 GLU D O 1
ATOM 14985 N N . PRO D 1 374 ? 42.680 -80.630 71.262 1.00 38.70 378 PRO D N 1
ATOM 14986 C CA . PRO D 1 374 ? 43.677 -80.928 72.297 1.00 36.93 378 PRO D CA 1
ATOM 14987 C C . PRO D 1 374 ? 43.292 -80.288 73.626 1.00 37.35 378 PRO D C 1
ATOM 14988 O O . PRO D 1 374 ? 42.389 -79.450 73.708 1.00 37.61 378 PRO D O 1
ATOM 14992 N N . VAL D 1 375 ? 44.023 -80.672 74.672 1.00 30.80 379 VAL D N 1
ATOM 14993 C CA . VAL D 1 375 ? 43.824 -80.138 76.018 1.00 32.58 379 VAL D CA 1
ATOM 14994 C C . VAL D 1 375 ? 45.008 -79.242 76.355 1.00 32.75 379 VAL D C 1
ATOM 14995 O O . VAL D 1 375 ? 46.162 -79.685 76.313 1.00 35.73 379 VAL D O 1
ATOM 14999 N N . LEU D 1 376 ? 44.734 -77.987 76.706 1.00 30.71 380 LEU D N 1
ATOM 15000 C CA . LEU D 1 376 ? 45.791 -77.048 77.035 1.00 29.54 380 LEU D CA 1
ATOM 15001 C C . LEU D 1 376 ? 45.802 -76.786 78.530 1.00 32.23 380 LEU D C 1
ATOM 15002 O O . LEU D 1 376 ? 44.742 -76.757 79.165 1.00 31.47 380 LEU D O 1
ATOM 15007 N N . MET D 1 377 ? 46.995 -76.574 79.091 1.00 29.64 381 MET D N 1
ATOM 15008 C CA . MET D 1 377 ? 47.102 -76.199 80.498 1.00 29.28 381 MET D CA 1
ATOM 15009 C C . MET D 1 377 ? 48.117 -75.081 80.640 1.00 31.18 381 MET D C 1
ATOM 15010 O O . MET D 1 377 ? 49.020 -74.936 79.804 1.00 29.48 381 MET D O 1
ATOM 15015 N N . GLU D 1 378 ? 47.980 -74.305 81.723 1.00 27.19 382 GLU D N 1
ATOM 15016 C CA . GLU D 1 378 ? 48.905 -73.220 82.009 1.00 27.58 382 GLU D CA 1
ATOM 15017 C C . GLU D 1 378 ? 49.186 -73.166 83.502 1.00 31.88 382 GLU D C 1
ATOM 15018 O O . GLU D 1 378 ? 48.337 -73.542 84.324 1.00 31.30 382 GLU D O 1
ATOM 15024 N N . TYR D 1 379 ? 50.352 -72.615 83.848 1.00 29.08 383 TYR D N 1
ATOM 15025 C CA . TYR D 1 379 ? 50.676 -72.418 85.254 1.00 28.96 383 TYR D CA 1
ATOM 15026 C C . TYR D 1 379 ? 51.597 -71.217 85.403 1.00 31.80 383 TYR D C 1
ATOM 15027 O O . TYR D 1 379 ? 52.592 -71.131 84.684 1.00 30.71 383 TYR D O 1
ATOM 15036 N N . ALA D 1 380 ? 51.306 -70.325 86.352 1.00 27.53 384 ALA D N 1
ATOM 15037 C CA . ALA D 1 380 ? 52.125 -69.117 86.532 1.00 28.11 384 ALA D CA 1
ATOM 15038 C C . ALA D 1 380 ? 52.047 -68.591 87.965 1.00 33.72 384 ALA D C 1
ATOM 15039 O O . ALA D 1 380 ? 51.898 -67.385 88.208 1.00 36.71 384 ALA D O 1
ATOM 15041 N N . ALA D 1 381 ? 52.144 -69.488 88.942 1.00 30.88 385 ALA D N 1
ATOM 15042 C CA . ALA D 1 381 ? 52.064 -69.062 90.331 1.00 30.67 385 ALA D CA 1
ATOM 15043 C C . ALA D 1 381 ? 53.338 -69.460 91.070 1.00 33.95 385 ALA D C 1
ATOM 15044 O O . ALA D 1 381 ? 54.406 -69.534 90.460 1.00 35.09 385 ALA D O 1
ATOM 15046 N N . GLU D 1 382 ? 53.239 -69.732 92.369 1.00 33.04 386 GLU D N 1
ATOM 15047 C CA . GLU D 1 382 ? 54.432 -70.032 93.153 1.00 34.38 386 GLU D CA 1
ATOM 15048 C C . GLU D 1 382 ? 55.159 -71.249 92.579 1.00 34.92 386 GLU D C 1
ATOM 15049 O O . GLU D 1 382 ? 54.548 -72.160 92.003 1.00 34.87 386 GLU D O 1
ATOM 15055 N N . ALA D 1 383 ? 56.485 -71.235 92.719 1.00 33.48 387 ALA D N 1
ATOM 15056 C CA . ALA D 1 383 ? 57.421 -72.232 92.189 1.00 35.93 387 ALA D CA 1
ATOM 15057 C C . ALA D 1 383 ? 57.595 -72.102 90.678 1.00 38.65 387 ALA D C 1
ATOM 15058 O O . ALA D 1 383 ? 58.365 -72.871 90.089 1.00 37.75 387 ALA D O 1
ATOM 15060 N N . SER D 1 384 ? 56.909 -71.163 90.024 1.00 36.61 388 SER D N 1
ATOM 15061 C CA . SER D 1 384 ? 57.293 -70.746 88.684 1.00 35.98 388 SER D CA 1
ATOM 15062 C C . SER D 1 384 ? 58.032 -69.418 88.789 1.00 36.42 388 SER D C 1
ATOM 15063 O O . SER D 1 384 ? 57.709 -68.581 89.639 1.00 36.19 388 SER D O 1
ATOM 15066 N N . TYR D 1 385 ? 59.063 -69.256 87.965 1.00 35.19 389 TYR D N 1
ATOM 15067 C CA . TYR D 1 385 ? 59.744 -67.978 87.805 1.00 37.12 389 TYR D CA 1
ATOM 15068 C C . TYR D 1 385 ? 59.403 -67.337 86.467 1.00 35.21 389 TYR D C 1
ATOM 15069 O O . TYR D 1 385 ? 59.888 -66.243 86.171 1.00 34.56 389 TYR D O 1
ATOM 15078 N N . ALA D 1 386 ? 58.609 -68.028 85.638 1.00 37.09 390 ALA D N 1
ATOM 15079 C CA . ALA D 1 386 ? 58.077 -67.623 84.345 1.00 34.74 390 ALA D CA 1
ATOM 15080 C C . ALA D 1 386 ? 56.970 -68.616 84.007 1.00 32.44 390 ALA D C 1
ATOM 15081 O O . ALA D 1 386 ? 56.985 -69.752 84.504 1.00 33.82 390 ALA D O 1
ATOM 15083 N N . PRO D 1 387 ? 55.987 -68.240 83.195 1.00 30.90 391 PRO D N 1
ATOM 15084 C CA . PRO D 1 387 ? 54.846 -69.142 82.970 1.00 31.78 391 PRO D CA 1
ATOM 15085 C C . PRO D 1 387 ? 55.280 -70.447 82.324 1.00 34.12 391 PRO D C 1
ATOM 15086 O O . PRO D 1 387 ? 56.261 -70.502 81.575 1.00 37.30 391 PRO D O 1
ATOM 15090 N N . LEU D 1 388 ? 54.539 -71.508 82.641 1.00 28.57 392 LEU D N 1
ATOM 15091 C CA . LEU D 1 388 ? 54.667 -72.803 81.985 1.00 28.23 392 LEU D CA 1
ATOM 15092 C C . LEU D 1 388 ? 53.363 -73.104 81.258 1.00 31.22 392 LEU D C 1
ATOM 15093 O O . LEU D 1 388 ? 52.278 -72.723 81.725 1.00 28.19 392 LEU D O 1
ATOM 15098 N N . VAL D 1 389 ? 53.467 -73.759 80.105 1.00 28.59 393 VAL D N 1
ATOM 15099 C CA . VAL D 1 389 ? 52.281 -74.192 79.376 1.00 33.24 393 VAL D CA 1
ATOM 15100 C C . VAL D 1 389 ? 52.427 -75.669 79.041 1.00 33.62 393 VAL D C 1
ATOM 15101 O O . VAL D 1 389 ? 53.530 -76.218 79.032 1.00 34.09 393 VAL D O 1
ATOM 15105 N N . ALA D 1 390 ? 51.296 -76.315 78.749 1.00 29.35 394 ALA D N 1
ATOM 15106 C CA . ALA D 1 390 ? 51.303 -77.727 78.422 1.00 29.98 394 ALA D CA 1
ATOM 15107 C C . ALA D 1 390 ? 50.225 -78.040 77.394 1.00 31.94 394 ALA D C 1
ATOM 15108 O O . ALA D 1 390 ? 49.170 -77.400 77.349 1.00 31.28 394 ALA D O 1
ATOM 15110 N N . ILE D 1 391 ? 50.512 -79.034 76.557 1.00 30.80 395 ILE D N 1
ATOM 15111 C CA . ILE D 1 391 ? 49.596 -79.506 75.529 1.00 36.20 395 ILE D CA 1
ATOM 15112 C C . ILE D 1 391 ? 49.458 -81.015 75.681 1.00 36.89 395 ILE D C 1
ATOM 15113 O O . ILE D 1 391 ? 50.459 -81.736 75.776 1.00 35.80 395 ILE D O 1
ATOM 15118 N N . ARG D 1 392 ? 48.219 -81.484 75.719 1.00 35.78 396 ARG D N 1
ATOM 15119 C CA . ARG D 1 392 ? 47.892 -82.898 75.805 1.00 32.00 396 ARG D CA 1
ATOM 15120 C C . ARG D 1 392 ? 47.019 -83.223 74.604 1.00 34.11 396 ARG D C 1
ATOM 15121 O O . ARG D 1 392 ? 45.912 -82.690 74.482 1.00 37.19 396 ARG D O 1
ATOM 15129 N N . GLU D 1 393 ? 47.529 -84.067 73.700 1.00 37.47 397 GLU D N 1
ATOM 15130 C CA . GLU D 1 393 ? 46.853 -84.410 72.451 1.00 40.68 397 GLU D CA 1
ATOM 15131 C C . GLU D 1 393 ? 47.157 -85.864 72.142 1.00 40.06 397 GLU D C 1
ATOM 15132 O O . GLU D 1 393 ? 48.330 -86.246 72.102 1.00 41.16 397 GLU D O 1
ATOM 15134 N N . GLY D 1 394 ? 46.120 -86.658 71.921 1.00 41.15 398 GLY D N 1
ATOM 15135 C CA . GLY D 1 394 ? 46.362 -88.059 71.590 1.00 41.67 398 GLY D CA 1
ATOM 15136 C C . GLY D 1 394 ? 47.068 -88.743 72.746 1.00 42.02 398 GLY D C 1
ATOM 15137 O O . GLY D 1 394 ? 46.637 -88.658 73.899 1.00 41.33 398 GLY D O 1
ATOM 15138 N N . LYS D 1 395 ? 48.174 -89.426 72.457 1.00 42.11 399 LYS D N 1
ATOM 15139 C CA . LYS D 1 395 ? 48.951 -90.110 73.487 1.00 41.54 399 LYS D CA 1
ATOM 15140 C C . LYS D 1 395 ? 50.042 -89.236 74.108 1.00 42.00 399 LYS D C 1
ATOM 15141 O O . LYS D 1 395 ? 50.778 -89.724 74.974 1.00 41.66 399 LYS D O 1
ATOM 15147 N N . TRP D 1 396 ? 50.160 -87.964 73.705 1.00 38.82 400 TRP D N 1
ATOM 15148 C CA . TRP D 1 396 ? 51.303 -87.127 74.053 1.00 37.79 400 TRP D CA 1
ATOM 15149 C C . TRP D 1 396 ? 50.959 -86.054 75.074 1.00 39.43 400 TRP D C 1
ATOM 15150 O O . TRP D 1 396 ? 49.837 -85.538 75.103 1.00 38.49 400 TRP D O 1
ATOM 15161 N N . LYS D 1 397 ? 51.971 -85.705 75.882 1.00 36.57 401 LYS D N 1
ATOM 15162 C CA . LYS D 1 397 ? 51.986 -84.517 76.725 1.00 35.04 401 LYS D CA 1
ATOM 15163 C C . LYS D 1 397 ? 53.275 -83.743 76.461 1.00 36.86 401 LYS D C 1
ATOM 15164 O O . LYS D 1 397 ? 54.365 -84.323 76.501 1.00 40.38 401 LYS D O 1
ATOM 15170 N N . TYR D 1 398 ? 53.149 -82.436 76.213 1.00 34.05 402 TYR D N 1
ATOM 15171 C CA . TYR D 1 398 ? 54.276 -81.543 75.958 1.00 34.83 402 TYR D CA 1
ATOM 15172 C C . TYR D 1 398 ? 54.265 -80.419 76.989 1.00 35.80 402 TYR D C 1
ATOM 15173 O O . TYR D 1 398 ? 53.214 -79.810 77.220 1.00 35.98 402 TYR D O 1
ATOM 15182 N N . VAL D 1 399 ? 55.419 -80.138 77.614 1.00 35.17 403 VAL D N 1
ATOM 15183 C CA . VAL D 1 399 ? 55.506 -79.097 78.647 1.00 34.67 403 VAL D CA 1
ATOM 15184 C C . VAL D 1 399 ? 56.624 -78.126 78.290 1.00 33.59 403 VAL D C 1
ATOM 15185 O O . VAL D 1 399 ? 57.762 -78.546 78.050 1.00 35.70 403 VAL D O 1
ATOM 15189 N N . TYR D 1 400 ? 56.306 -76.836 78.265 1.00 33.02 404 TYR D N 1
ATOM 15190 C CA . TYR D 1 400 ? 57.260 -75.796 77.911 1.00 35.24 404 TYR D CA 1
ATOM 15191 C C . TYR D 1 400 ? 57.342 -74.737 78.998 1.00 37.44 404 TYR D C 1
ATOM 15192 O O . TYR D 1 400 ? 56.318 -74.297 79.532 1.00 34.21 404 TYR D O 1
ATOM 15201 N N . CYS D 1 401 ? 58.566 -74.309 79.297 1.00 35.36 405 CYS D N 1
ATOM 15202 C CA . CYS D 1 401 ? 58.817 -73.080 80.032 1.00 33.24 405 CYS D CA 1
ATOM 15203 C C . CYS D 1 401 ? 60.077 -72.463 79.445 1.00 36.26 405 CYS D C 1
ATOM 15204 O O . CYS D 1 401 ? 61.034 -73.186 79.145 1.00 35.89 405 CYS D O 1
ATOM 15207 N N . ALA D 1 402 ? 60.073 -71.140 79.242 1.00 36.22 406 ALA D N 1
ATOM 15208 C CA . ALA D 1 402 ? 61.217 -70.511 78.578 1.00 39.01 406 ALA D CA 1
ATOM 15209 C C . ALA D 1 402 ? 62.523 -70.782 79.316 1.00 40.69 406 ALA D C 1
ATOM 15210 O O . ALA D 1 402 ? 63.592 -70.802 78.698 1.00 40.71 406 ALA D O 1
ATOM 15212 N N . LEU D 1 403 ? 62.458 -71.013 80.623 1.00 41.19 407 LEU D N 1
ATOM 15213 C CA . LEU D 1 403 ? 63.643 -71.173 81.448 1.00 39.51 407 LEU D CA 1
ATOM 15214 C C . LEU D 1 403 ? 64.094 -72.617 81.609 1.00 42.31 407 LEU D C 1
ATOM 15215 O O . LEU D 1 403 ? 65.187 -72.847 82.133 1.00 42.50 407 LEU D O 1
ATOM 15220 N N . ASP D 1 404 ? 63.296 -73.596 81.195 1.00 45.06 408 ASP D N 1
ATOM 15221 C CA . ASP D 1 404 ? 63.591 -74.996 81.461 1.00 38.74 408 ASP D CA 1
ATOM 15222 C C . ASP D 1 404 ? 63.715 -75.796 80.176 1.00 38.83 408 ASP D C 1
ATOM 15223 O O . ASP D 1 404 ? 63.134 -75.430 79.152 1.00 41.03 408 ASP D O 1
ATOM 15228 N N . PRO D 1 405 ? 64.383 -76.952 80.223 1.00 41.41 409 PRO D N 1
ATOM 15229 C CA . PRO D 1 405 ? 64.308 -77.897 79.097 1.00 39.66 409 PRO D CA 1
ATOM 15230 C C . PRO D 1 405 ? 62.870 -78.327 78.833 1.00 39.28 409 PRO D C 1
ATOM 15231 O O . PRO D 1 405 ? 62.065 -78.464 79.756 1.00 37.95 409 PRO D O 1
ATOM 15235 N N . GLU D 1 406 ? 62.548 -78.545 77.561 1.00 37.02 410 GLU D N 1
ATOM 15236 C CA . GLU D 1 406 ? 61.232 -79.066 77.211 1.00 39.10 410 GLU D CA 1
ATOM 15237 C C . GLU D 1 406 ? 61.029 -80.465 77.788 1.00 37.82 410 GLU D C 1
ATOM 15238 O O . GLU D 1 406 ? 61.980 -81.217 78.012 1.00 38.45 410 GLU D O 1
ATOM 15244 N N . GLN D 1 407 ? 59.759 -80.823 78.008 1.00 34.60 411 GLN D N 1
ATOM 15245 C CA . GLN D 1 407 ? 59.400 -82.188 78.374 1.00 35.36 411 GLN D CA 1
ATOM 15246 C C . GLN D 1 407 ? 58.386 -82.715 77.374 1.00 36.51 411 GLN D C 1
ATOM 15247 O O . GLN D 1 407 ? 57.441 -82.004 77.010 1.00 36.85 411 GLN D O 1
ATOM 15253 N N . LEU D 1 408 ? 58.588 -83.958 76.930 1.00 36.25 412 LEU D N 1
ATOM 15254 C CA . LEU D 1 408 ? 57.657 -84.619 76.027 1.00 37.54 412 LEU D CA 1
ATOM 15255 C C . LEU D 1 408 ? 57.499 -86.066 76.455 1.00 38.51 412 LEU D C 1
ATOM 15256 O O . LEU D 1 408 ? 58.490 -86.796 76.554 1.00 43.15 412 LEU D O 1
ATOM 15261 N N . PHE D 1 409 ? 56.256 -86.487 76.656 1.00 38.62 413 PHE D N 1
ATOM 15262 C CA . PHE D 1 409 ? 55.948 -87.822 77.153 1.00 37.26 413 PHE D CA 1
ATOM 15263 C C . PHE D 1 409 ? 54.939 -88.516 76.244 1.00 37.39 413 PHE D C 1
ATOM 15264 O O . PHE D 1 409 ? 53.953 -87.907 75.808 1.00 38.98 413 PHE D O 1
ATOM 15272 N N . ASP D 1 410 ? 55.199 -89.797 75.973 1.00 38.12 414 ASP D N 1
ATOM 15273 C CA . ASP D 1 410 ? 54.254 -90.710 75.328 1.00 40.47 414 ASP D CA 1
ATOM 15274 C C . ASP D 1 410 ? 53.525 -91.444 76.449 1.00 44.11 414 ASP D C 1
ATOM 15275 O O . ASP D 1 410 ? 54.071 -92.369 77.051 1.00 45.03 414 ASP D O 1
ATOM 15280 N N . LEU D 1 411 ? 52.291 -91.013 76.751 1.00 42.00 415 LEU D N 1
ATOM 15281 C CA . LEU D 1 411 ? 51.547 -91.582 77.879 1.00 41.46 415 LEU D CA 1
ATOM 15282 C C . LEU D 1 411 ? 51.122 -93.032 77.658 1.00 46.10 415 LEU D C 1
ATOM 15283 O O . LEU D 1 411 ? 50.781 -93.714 78.632 1.00 46.40 415 LEU D O 1
ATOM 15285 N N . GLU D 1 412 ? 51.072 -93.498 76.410 1.00 48.69 416 GLU D N 1
ATOM 15286 C CA . GLU D 1 412 ? 50.719 -94.890 76.149 1.00 52.78 416 GLU D CA 1
ATOM 15287 C C . GLU D 1 412 ? 51.877 -95.813 76.498 1.00 51.22 416 GLU D C 1
ATOM 15288 O O . GLU D 1 412 ? 51.715 -96.783 77.243 1.00 48.09 416 GLU D O 1
ATOM 15294 N N . ALA D 1 413 ? 53.058 -95.521 75.959 1.00 50.67 417 ALA D N 1
ATOM 15295 C CA . ALA D 1 413 ? 54.250 -96.308 76.240 1.00 52.80 417 ALA D CA 1
ATOM 15296 C C . ALA D 1 413 ? 54.836 -96.013 77.614 1.00 52.46 417 ALA D C 1
ATOM 15297 O O . ALA D 1 413 ? 55.540 -96.863 78.168 1.00 52.96 417 ALA D O 1
ATOM 15299 N N . ASP D 1 414 ? 54.538 -94.851 78.188 1.00 50.04 418 ASP D N 1
ATOM 15300 C CA . ASP D 1 414 ? 55.248 -94.342 79.363 1.00 49.90 418 ASP D CA 1
ATOM 15301 C C . ASP D 1 414 ? 54.264 -93.599 80.260 1.00 46.39 418 ASP D C 1
ATOM 15302 O O . ASP D 1 414 ? 54.379 -92.385 80.465 1.00 42.06 418 ASP D O 1
ATOM 15307 N N . PRO D 1 415 ? 53.283 -94.313 80.827 1.00 50.01 419 PRO D N 1
ATOM 15308 C CA . PRO D 1 415 ? 52.275 -93.647 81.672 1.00 49.52 419 PRO D CA 1
ATOM 15309 C C . PRO D 1 415 ? 52.843 -93.000 82.929 1.00 46.94 419 PRO D C 1
ATOM 15310 O O . PRO D 1 415 ? 52.188 -92.110 83.495 1.00 47.13 419 PRO D O 1
ATOM 15314 N N . LEU D 1 416 ? 54.025 -93.420 83.387 1.00 44.34 420 LEU D N 1
ATOM 15315 C CA . LEU D 1 416 ? 54.641 -92.878 84.592 1.00 43.22 420 LEU D CA 1
ATOM 15316 C C . LEU D 1 416 ? 55.569 -91.706 84.308 1.00 42.70 420 LEU D C 1
ATOM 15317 O O . LEU D 1 416 ? 56.187 -91.187 85.247 1.00 42.12 420 LEU D O 1
ATOM 15322 N N . GLU D 1 417 ? 55.694 -91.294 83.042 1.00 42.87 421 GLU D N 1
ATOM 15323 C CA . GLU D 1 417 ? 56.473 -90.112 82.655 1.00 40.85 421 GLU D CA 1
ATOM 15324 C C . GLU D 1 417 ? 57.901 -90.207 83.194 1.00 42.09 421 GLU D C 1
ATOM 15325 O O . GLU D 1 417 ? 58.439 -89.281 83.807 1.00 40.77 421 GLU D O 1
ATOM 15331 N N . LEU D 1 418 ? 58.521 -91.367 82.953 1.00 46.10 422 LEU D N 1
ATOM 15332 C CA . LEU D 1 418 ? 59.906 -91.592 83.344 1.00 47.40 422 LEU D CA 1
ATOM 15333 C C . LEU D 1 418 ? 60.896 -91.265 82.236 1.00 48.67 422 LEU D C 1
ATOM 15334 O O . LEU D 1 418 ? 62.077 -91.049 82.523 1.00 50.91 422 LEU D O 1
ATOM 15339 N N . THR D 1 419 ? 60.442 -91.171 80.991 1.00 47.36 423 THR D N 1
ATOM 15340 C CA . THR D 1 419 ? 61.330 -90.974 79.847 1.00 46.96 423 THR D CA 1
ATOM 15341 C C . THR D 1 419 ? 60.956 -89.697 79.105 1.00 47.90 423 THR D C 1
ATOM 15342 O O . THR D 1 419 ? 59.948 -89.669 78.392 1.00 48.00 423 THR D O 1
ATOM 15346 N N . ASN D 1 420 ? 61.785 -88.660 79.243 1.00 46.96 424 ASN D N 1
ATOM 15347 C CA . ASN D 1 420 ? 61.574 -87.385 78.556 1.00 45.63 424 ASN D CA 1
ATOM 15348 C C . ASN D 1 420 ? 62.062 -87.494 77.120 1.00 47.68 424 ASN D C 1
ATOM 15349 O O . ASN D 1 420 ? 63.266 -87.492 76.865 1.00 49.50 424 ASN D O 1
ATOM 15354 N N . LEU D 1 421 ? 61.125 -87.542 76.178 1.00 48.96 425 LEU D N 1
ATOM 15355 C CA . LEU D 1 421 ? 61.451 -87.791 74.779 1.00 48.14 425 LEU D CA 1
ATOM 15356 C C . LEU D 1 421 ? 62.054 -86.577 74.100 1.00 49.08 425 LEU D C 1
ATOM 15357 O O . LEU D 1 421 ? 62.536 -86.702 72.965 1.00 49.52 425 LEU D O 1
ATOM 15362 N N . ALA D 1 422 ? 62.013 -85.410 74.755 1.00 46.29 426 ALA D N 1
ATOM 15363 C CA . ALA D 1 422 ? 62.657 -84.220 74.219 1.00 46.49 426 ALA D CA 1
ATOM 15364 C C . ALA D 1 422 ? 64.168 -84.245 74.431 1.00 51.68 426 ALA D C 1
ATOM 15365 O O . ALA D 1 422 ? 64.907 -83.698 73.612 1.00 56.68 426 ALA D O 1
ATOM 15367 N N . GLU D 1 423 ? 64.646 -84.848 75.518 1.00 51.04 427 GLU D N 1
ATOM 15368 C CA . GLU D 1 423 ? 66.077 -85.061 75.686 1.00 53.29 427 GLU D CA 1
ATOM 15369 C C . GLU D 1 423 ? 66.549 -86.389 75.096 1.00 57.57 427 GLU D C 1
ATOM 15370 O O . GLU D 1 423 ? 67.733 -86.517 74.759 1.00 62.39 427 GLU D O 1
ATOM 15372 N N . ASN D 1 424 ? 65.658 -87.369 74.944 1.00 56.96 428 ASN D N 1
ATOM 15373 C CA . ASN D 1 424 ? 66.030 -88.726 74.523 1.00 54.58 428 ASN D CA 1
ATOM 15374 C C . ASN D 1 424 ? 65.028 -89.248 73.504 1.00 53.62 428 ASN D C 1
ATOM 15375 O O . ASN D 1 424 ? 64.229 -90.144 73.800 1.00 54.69 428 ASN D O 1
ATOM 15380 N N . PRO D 1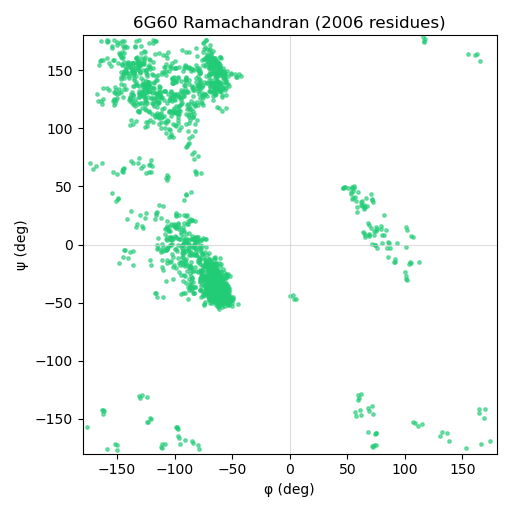 425 ? 65.050 -88.717 72.281 1.00 56.67 429 PRO D N 1
ATOM 15381 C CA . PRO D 1 425 ? 64.086 -89.172 71.270 1.00 58.58 429 PRO D CA 1
ATOM 15382 C C . PRO D 1 425 ? 64.328 -90.630 70.892 1.00 59.33 429 PRO D C 1
ATOM 15383 O O . PRO D 1 425 ? 65.442 -91.148 71.011 1.00 57.98 429 PRO D O 1
ATOM 15387 N N . ARG D 1 426 ? 63.255 -91.294 70.446 1.00 60.58 430 ARG D N 1
ATOM 15388 C CA . ARG D 1 426 ? 63.332 -92.674 69.971 1.00 62.74 430 ARG D CA 1
ATOM 15389 C C . ARG D 1 426 ? 63.569 -92.787 68.469 1.00 65.03 430 ARG D C 1
ATOM 15390 O O . ARG D 1 426 ? 63.802 -93.899 67.983 1.00 70.13 430 ARG D O 1
ATOM 15398 N N . GLY D 1 427 ? 63.526 -91.677 67.727 1.00 63.54 431 GLY D N 1
ATOM 15399 C CA . GLY D 1 427 ? 63.670 -91.710 66.291 1.00 61.74 431 GLY D CA 1
ATOM 15400 C C . GLY D 1 427 ? 62.977 -90.536 65.637 1.00 61.80 431 GLY D C 1
ATOM 15401 O O . GLY D 1 427 ? 62.457 -89.638 66.309 1.00 57.60 431 GLY D O 1
ATOM 15402 N N . PRO D 1 428 ? 62.959 -90.517 64.303 1.00 60.61 432 PRO D N 1
ATOM 15403 C CA . PRO D 1 428 ? 62.410 -89.346 63.593 1.00 61.64 432 PRO D CA 1
ATOM 15404 C C . PRO D 1 428 ? 60.956 -89.046 63.915 1.00 58.82 432 PRO D C 1
ATOM 15405 O O . PRO D 1 428 ? 60.546 -87.884 63.808 1.00 55.33 432 PRO D O 1
ATOM 15409 N N . VAL D 1 429 ? 60.165 -90.049 64.311 1.00 57.04 433 VAL D N 1
ATOM 15410 C CA . VAL D 1 429 ? 58.776 -89.793 64.699 1.00 53.91 433 VAL D CA 1
ATOM 15411 C C . VAL D 1 429 ? 58.720 -88.885 65.926 1.00 50.07 433 VAL D C 1
ATOM 15412 O O . VAL D 1 429 ? 57.929 -87.936 65.979 1.00 46.96 433 VAL D O 1
ATOM 15414 N N . ASP D 1 430 ? 59.545 -89.179 66.939 1.00 48.15 434 ASP D N 1
ATOM 15415 C CA . ASP D 1 430 ? 59.582 -88.366 68.150 1.00 47.10 434 ASP D CA 1
ATOM 15416 C C . ASP D 1 430 ? 60.087 -86.959 67.845 1.00 46.62 434 ASP D C 1
ATOM 15417 O O . ASP D 1 430 ? 59.547 -85.963 68.353 1.00 41.86 434 ASP D O 1
ATOM 15422 N N . GLN D 1 431 ? 61.127 -86.858 67.010 1.00 44.52 435 GLN D N 1
ATOM 15423 C CA . GLN D 1 431 ? 61.664 -85.554 66.642 1.00 42.38 435 GLN D CA 1
ATOM 15424 C C . GLN D 1 431 ? 60.621 -84.713 65.912 1.00 46.94 435 GLN D C 1
ATOM 15425 O O . GLN D 1 431 ? 60.419 -83.531 66.243 1.00 44.99 435 GLN D O 1
ATOM 15427 N N . ALA D 1 432 ? 59.923 -85.312 64.935 1.00 47.75 436 ALA D N 1
ATOM 15428 C CA . ALA D 1 432 ? 58.886 -84.571 64.219 1.00 48.87 436 ALA D CA 1
ATOM 15429 C C . ALA D 1 432 ? 57.724 -84.204 65.143 1.00 44.13 436 ALA D C 1
ATOM 15430 O O . ALA D 1 432 ? 57.103 -83.145 64.984 1.00 48.26 436 ALA D O 1
ATOM 15432 N N . THR D 1 433 ? 57.399 -85.083 66.088 1.00 38.90 437 THR D N 1
ATOM 15433 C CA . THR D 1 433 ? 56.351 -84.786 67.059 1.00 39.21 437 THR D CA 1
ATOM 15434 C C . THR D 1 433 ? 56.729 -83.579 67.907 1.00 42.17 437 THR D C 1
ATOM 15435 O O . THR D 1 433 ? 55.927 -82.654 68.073 1.00 42.01 437 THR D O 1
ATOM 15439 N N . LEU D 1 434 ? 57.953 -83.579 68.454 1.00 44.76 438 LEU D N 1
ATOM 15440 C CA . LEU D 1 434 ? 58.448 -82.434 69.215 1.00 43.77 438 LEU D CA 1
ATOM 15441 C C . LEU D 1 434 ? 58.392 -81.149 68.391 1.00 42.71 438 LEU D C 1
ATOM 15442 O O . LEU D 1 434 ? 57.982 -80.097 68.892 1.00 43.26 438 LEU D O 1
ATOM 15447 N N . THR D 1 435 ? 58.797 -81.214 67.124 1.00 41.88 439 THR D N 1
ATOM 15448 C CA . THR D 1 435 ? 58.725 -80.031 66.268 1.00 41.14 439 THR D CA 1
ATOM 15449 C C . THR D 1 435 ? 57.286 -79.553 66.107 1.00 38.98 439 THR D C 1
ATOM 15450 O O . THR D 1 435 ? 57.010 -78.346 66.166 1.00 39.85 439 THR D O 1
ATOM 15454 N N . ALA D 1 436 ? 56.360 -80.499 65.926 1.00 40.43 440 ALA D N 1
ATOM 15455 C CA . ALA D 1 436 ? 54.941 -80.188 65.791 1.00 38.75 440 ALA D CA 1
ATOM 15456 C C . ALA D 1 436 ? 54.399 -79.476 67.023 1.00 38.23 440 ALA D C 1
ATOM 15457 O O . ALA D 1 436 ? 53.596 -78.547 66.904 1.00 41.67 440 ALA D O 1
ATOM 15459 N N . PHE D 1 437 ? 54.765 -79.950 68.213 1.00 36.81 441 PHE D N 1
ATOM 15460 C CA . PHE D 1 437 ? 54.294 -79.302 69.435 1.00 36.39 441 PHE D CA 1
ATOM 15461 C C . PHE D 1 437 ? 54.897 -77.911 69.582 1.00 38.17 441 PHE D C 1
ATOM 15462 O O . PHE D 1 437 ? 54.208 -76.974 70.012 1.00 38.88 441 PHE D O 1
ATOM 15470 N N . ARG D 1 438 ? 56.173 -77.749 69.202 1.00 37.17 442 ARG D N 1
ATOM 15471 C CA . ARG D 1 438 ? 56.784 -76.421 69.225 1.00 35.07 442 ARG D CA 1
ATOM 15472 C C . ARG D 1 438 ? 55.984 -75.443 68.379 1.00 38.05 442 ARG D C 1
ATOM 15473 O O . ARG D 1 438 ? 55.595 -74.367 68.856 1.00 39.27 442 ARG D O 1
ATOM 15481 N N . ASP D 1 439 ? 55.718 -75.801 67.119 1.00 40.13 443 ASP D N 1
ATOM 15482 C CA . ASP D 1 439 ? 54.920 -74.932 66.256 1.00 41.10 443 ASP D CA 1
ATOM 15483 C C . ASP D 1 439 ? 53.522 -74.720 66.832 1.00 40.45 443 ASP D C 1
ATOM 15484 O O . ASP D 1 439 ? 52.944 -73.636 66.701 1.00 41.02 443 ASP D O 1
ATOM 15489 N N . MET D 1 440 ? 52.958 -75.745 67.476 1.00 39.96 444 MET D N 1
ATOM 15490 C CA . MET D 1 440 ? 51.631 -75.591 68.073 1.00 40.78 444 MET D CA 1
ATOM 15491 C C . MET D 1 440 ? 51.670 -74.696 69.301 1.00 40.56 444 MET D C 1
ATOM 15492 O O . MET D 1 440 ? 50.773 -73.859 69.503 1.00 40.49 444 MET D O 1
ATOM 15497 N N . ARG D 1 441 ? 52.667 -74.901 70.162 1.00 37.97 445 ARG D N 1
ATOM 15498 C CA . ARG D 1 441 ? 52.835 -74.015 71.304 1.00 38.50 445 ARG D CA 1
ATOM 15499 C C . ARG D 1 441 ? 53.037 -72.571 70.854 1.00 40.22 445 ARG D C 1
ATOM 15500 O O . ARG D 1 441 ? 52.417 -71.647 71.402 1.00 36.95 445 ARG D O 1
ATOM 15508 N N . ALA D 1 442 ? 53.897 -72.364 69.844 1.00 41.24 446 ALA D N 1
ATOM 15509 C CA . ALA D 1 442 ? 54.195 -71.026 69.347 1.00 41.34 446 ALA D CA 1
ATOM 15510 C C . ALA D 1 442 ? 52.980 -70.386 68.706 1.00 43.48 446 ALA D C 1
ATOM 15511 O O . ALA D 1 442 ? 52.857 -69.156 68.716 1.00 45.40 446 ALA D O 1
ATOM 15513 N N . ALA D 1 443 ? 52.060 -71.192 68.173 1.00 43.07 447 ALA D N 1
ATOM 15514 C CA . ALA D 1 443 ? 50.852 -70.619 67.592 1.00 46.70 447 ALA D CA 1
ATOM 15515 C C . ALA D 1 443 ? 49.832 -70.215 68.655 1.00 45.40 447 ALA D C 1
ATOM 15516 O O . ALA D 1 443 ? 49.080 -69.258 68.451 1.00 47.11 447 ALA D O 1
ATOM 15518 N N . HIS D 1 444 ? 49.783 -70.908 69.786 1.00 44.18 448 HIS D N 1
ATOM 15519 C CA . HIS D 1 444 ? 48.750 -70.585 70.762 1.00 45.76 448 HIS D CA 1
ATOM 15520 C C . HIS D 1 444 ? 49.193 -69.565 71.811 1.00 42.29 448 HIS D C 1
ATOM 15521 O O . HIS D 1 444 ? 48.357 -68.787 72.294 1.00 42.70 448 HIS D O 1
ATOM 15528 N N . TRP D 1 445 ? 50.468 -69.532 72.178 1.00 35.55 449 TRP D N 1
ATOM 15529 C CA . TRP D 1 445 ? 50.947 -68.626 73.209 1.00 36.17 449 TRP D CA 1
ATOM 15530 C C . TRP D 1 445 ? 52.100 -67.785 72.689 1.00 39.09 449 TRP D C 1
ATOM 15531 O O . TRP D 1 445 ? 52.997 -68.309 72.028 1.00 37.36 449 TRP D O 1
ATOM 15542 N N . ASP D 1 446 ? 52.110 -66.485 73.027 1.00 39.13 450 ASP D N 1
ATOM 15543 C CA . ASP D 1 446 ? 53.364 -65.733 73.057 1.00 36.70 450 ASP D CA 1
ATOM 15544 C C . ASP D 1 446 ? 53.829 -65.726 74.503 1.00 33.47 450 ASP D C 1
ATOM 15545 O O . ASP D 1 446 ? 53.225 -65.054 75.353 1.00 31.26 450 ASP D O 1
ATOM 15550 N N . MET D 1 447 ? 54.907 -66.457 74.778 1.00 30.52 451 MET D N 1
ATOM 15551 C CA . MET D 1 447 ? 55.297 -66.654 76.167 1.00 31.63 451 MET D CA 1
ATOM 15552 C C . MET D 1 447 ? 55.918 -65.395 76.769 1.00 30.94 451 MET D C 1
ATOM 15553 O O . MET D 1 447 ? 55.867 -65.207 77.990 1.00 32.00 451 MET D O 1
ATOM 15558 N N . GLU D 1 448 ? 56.527 -64.540 75.945 1.00 32.26 452 GLU D N 1
ATOM 15559 C CA . GLU D 1 448 ? 57.045 -63.271 76.455 1.00 31.46 452 GLU D CA 1
ATOM 15560 C C . GLU D 1 448 ? 55.903 -62.317 76.790 1.00 30.26 452 GLU D C 1
ATOM 15561 O O . GLU D 1 448 ? 55.962 -61.600 77.798 1.00 30.29 452 GLU D O 1
ATOM 15567 N N . ALA D 1 449 ? 54.849 -62.295 75.964 1.00 28.70 453 ALA D N 1
ATOM 15568 C CA . ALA D 1 449 ? 53.672 -61.498 76.313 1.00 27.72 453 ALA D CA 1
ATOM 15569 C C . ALA D 1 449 ? 52.979 -62.060 77.547 1.00 29.07 453 ALA D C 1
ATOM 15570 O O . ALA D 1 449 ? 52.465 -61.299 78.378 1.00 28.14 453 ALA D O 1
ATOM 15572 N N . PHE D 1 450 ? 52.991 -63.387 77.698 1.00 26.80 454 PHE D N 1
ATOM 15573 C CA . PHE D 1 450 ? 52.400 -64.019 78.875 1.00 26.60 454 PHE D CA 1
ATOM 15574 C C . PHE D 1 450 ? 53.160 -63.610 80.129 1.00 27.57 454 PHE D C 1
ATOM 15575 O O . PHE D 1 450 ? 52.569 -63.132 81.105 1.00 25.66 454 PHE D O 1
ATOM 15583 N N . ASP D 1 451 ? 54.491 -63.731 80.089 1.00 28.93 455 ASP D N 1
ATOM 15584 C CA . ASP D 1 451 ? 55.320 -63.330 81.222 1.00 28.29 455 ASP D CA 1
ATOM 15585 C C . ASP D 1 451 ? 55.093 -61.871 81.597 1.00 28.97 455 ASP D C 1
ATOM 15586 O O . ASP D 1 451 ? 54.967 -61.545 82.785 1.00 29.67 455 ASP D O 1
ATOM 15591 N N . ALA D 1 452 ? 55.044 -60.973 80.599 1.00 26.49 456 ALA D N 1
ATOM 15592 C CA . ALA D 1 452 ? 54.849 -59.555 80.889 1.00 28.07 456 ALA D CA 1
ATOM 15593 C C . ALA D 1 452 ? 53.519 -59.315 81.594 1.00 29.56 456 ALA D C 1
ATOM 15594 O O . ALA D 1 452 ? 53.425 -58.456 82.477 1.00 27.56 456 ALA D O 1
ATOM 15596 N N . ALA D 1 453 ? 52.477 -60.057 81.211 1.00 28.15 457 ALA D N 1
ATOM 15597 C CA . ALA D 1 453 ? 51.148 -59.809 81.775 1.00 27.03 457 ALA D CA 1
ATOM 15598 C C . ALA D 1 453 ? 51.080 -60.291 83.211 1.00 26.02 457 ALA D C 1
ATOM 15599 O O . ALA D 1 453 ? 50.443 -59.660 84.060 1.00 25.60 457 ALA D O 1
ATOM 15601 N N . VAL D 1 454 ? 51.735 -61.416 83.496 1.00 27.63 458 VAL D N 1
ATOM 15602 C CA . VAL D 1 454 ? 51.816 -61.917 84.858 1.00 27.95 458 VAL D CA 1
ATOM 15603 C C . VAL D 1 454 ? 52.572 -60.931 85.731 1.00 29.25 458 VAL D C 1
ATOM 15604 O O . VAL D 1 454 ? 52.144 -60.603 86.847 1.00 28.20 458 VAL D O 1
ATOM 15608 N N . ARG D 1 455 ? 53.720 -60.446 85.244 1.00 28.95 459 ARG D N 1
ATOM 15609 C CA . ARG D 1 455 ? 54.514 -59.522 86.058 1.00 31.24 459 ARG D CA 1
ATOM 15610 C C . ARG D 1 455 ? 53.756 -58.242 86.340 1.00 31.78 459 ARG D C 1
ATOM 15611 O O . ARG D 1 455 ? 53.857 -57.683 87.439 1.00 32.57 459 ARG D O 1
ATOM 15619 N N . GLU D 1 456 ? 53.033 -57.730 85.346 1.00 28.35 460 GLU D N 1
ATOM 15620 C CA . GLU D 1 456 ? 52.266 -56.506 85.581 1.00 28.99 460 GLU D CA 1
ATOM 15621 C C . GLU D 1 456 ? 51.172 -56.730 86.621 1.00 29.56 460 GLU D C 1
ATOM 15622 O O . GLU D 1 456 ? 50.914 -55.855 87.456 1.00 34.32 460 GLU D O 1
ATOM 15628 N N . SER D 1 457 ? 50.499 -57.876 86.562 1.00 28.64 461 SER D N 1
ATOM 15629 C CA . SER D 1 457 ? 49.454 -58.201 87.533 1.00 28.43 461 SER D CA 1
ATOM 15630 C C . SER D 1 457 ? 50.029 -58.314 88.933 1.00 30.01 461 SER D C 1
ATOM 15631 O O . SER D 1 457 ? 49.450 -57.795 89.896 1.00 29.45 461 SER D O 1
ATOM 15634 N N . GLN D 1 458 ? 51.166 -59.015 89.073 1.00 30.12 462 GLN D N 1
ATOM 15635 C CA . GLN D 1 458 ? 51.831 -59.101 90.377 1.00 33.04 462 GLN D CA 1
ATOM 15636 C C . GLN D 1 458 ? 52.192 -57.723 90.919 1.00 32.35 462 GLN D C 1
ATOM 15637 O O . GLN D 1 458 ? 51.961 -57.422 92.098 1.00 32.71 462 GLN D O 1
ATOM 15643 N N . ALA D 1 459 ? 52.787 -56.887 90.069 1.00 28.72 463 ALA D N 1
ATOM 15644 C CA . ALA D 1 459 ? 53.248 -55.564 90.486 1.00 33.20 463 ALA D CA 1
ATOM 15645 C C . ALA D 1 459 ? 52.105 -54.675 90.987 1.00 32.35 463 ALA D C 1
ATOM 15646 O O . ALA D 1 459 ? 52.262 -53.972 91.992 1.00 34.75 463 ALA D O 1
ATOM 15648 N N . ARG D 1 460 ? 50.973 -54.656 90.275 1.00 29.48 464 ARG D N 1
ATOM 15649 C CA . ARG D 1 460 ? 49.807 -53.894 90.733 1.00 32.97 464 ARG D CA 1
ATOM 15650 C C . ARG D 1 460 ? 49.330 -54.368 92.086 1.00 33.82 464 ARG D C 1
ATOM 15651 O O . ARG D 1 460 ? 49.011 -53.560 92.968 1.00 31.71 464 ARG D O 1
ATOM 15659 N N . ARG D 1 461 ? 49.154 -55.681 92.224 1.00 30.69 465 ARG D N 1
ATOM 15660 C CA . ARG D 1 461 ? 48.657 -56.207 93.488 1.00 33.14 465 ARG D CA 1
ATOM 15661 C C . ARG D 1 461 ? 49.568 -55.833 94.642 1.00 35.37 465 ARG D C 1
ATOM 15662 O O . ARG D 1 461 ? 49.090 -55.504 95.744 1.00 35.57 465 ARG D O 1
ATOM 15670 N N . TRP D 1 462 ? 50.879 -55.831 94.413 1.00 35.71 466 TRP D N 1
ATOM 15671 C CA . TRP D 1 462 ? 51.735 -55.503 95.540 1.00 39.07 466 TRP D CA 1
ATOM 15672 C C . TRP D 1 462 ? 51.600 -54.043 95.934 1.00 35.09 466 TRP D C 1
ATOM 15673 O O . TRP D 1 462 ? 51.656 -53.734 97.128 1.00 36.93 466 TRP D O 1
ATOM 15684 N N . VAL D 1 463 ? 51.378 -53.134 94.978 1.00 33.21 467 VAL D N 1
ATOM 15685 C CA . VAL D 1 463 ? 51.106 -51.748 95.372 1.00 34.50 467 VAL D CA 1
ATOM 15686 C C . VAL D 1 463 ? 49.819 -51.671 96.192 1.00 33.99 467 VAL D C 1
ATOM 15687 O O . VAL D 1 463 ? 49.782 -51.099 97.287 1.00 36.26 467 VAL D O 1
ATOM 15691 N N . VAL D 1 464 ? 48.748 -52.267 95.675 1.00 31.67 468 VAL D N 1
ATOM 15692 C CA . VAL D 1 464 ? 47.444 -52.171 96.323 1.00 29.47 468 VAL D CA 1
ATOM 15693 C C . VAL D 1 464 ? 47.455 -52.897 97.668 1.00 31.93 468 VAL D C 1
ATOM 15694 O O . VAL D 1 464 ? 47.002 -52.357 98.688 1.00 31.46 468 VAL D O 1
ATOM 15698 N N . TYR D 1 465 ? 47.962 -54.135 97.696 1.00 29.85 469 TYR D N 1
ATOM 15699 C CA . TYR D 1 465 ? 47.796 -54.921 98.924 1.00 34.28 469 TYR D CA 1
ATOM 15700 C C . TYR D 1 465 ? 48.539 -54.294 100.105 1.00 38.15 469 TYR D C 1
ATOM 15701 O O . TYR D 1 465 ? 48.053 -54.330 101.248 1.00 35.61 469 TYR D O 1
ATOM 15710 N N . GLU D 1 466 ? 49.727 -53.732 99.862 1.00 37.69 470 GLU D N 1
ATOM 15711 C CA . GLU D 1 466 ? 50.414 -53.049 100.949 1.00 39.93 470 GLU D CA 1
ATOM 15712 C C . GLU D 1 466 ? 49.541 -51.941 101.532 1.00 39.01 470 GLU D C 1
ATOM 15713 O O . GLU D 1 466 ? 49.447 -51.789 102.760 1.00 36.47 470 GLU D O 1
ATOM 15719 N N . ALA D 1 467 ? 48.861 -51.184 100.669 1.00 32.51 471 ALA D N 1
ATOM 15720 C CA . ALA D 1 467 ? 47.960 -50.146 101.156 1.00 32.21 471 ALA D CA 1
ATOM 15721 C C . ALA D 1 467 ? 46.788 -50.749 101.923 1.00 34.20 471 ALA D C 1
ATOM 15722 O O . ALA D 1 467 ? 46.429 -50.268 103.008 1.00 33.39 471 ALA D O 1
ATOM 15724 N N . LEU D 1 468 ? 46.177 -51.815 101.381 1.00 31.72 472 LEU D N 1
ATOM 15725 C CA . LEU D 1 468 ? 44.959 -52.335 102.002 1.00 33.18 472 LEU D CA 1
ATOM 15726 C C . LEU D 1 468 ? 45.223 -52.954 103.379 1.00 35.57 472 LEU D C 1
ATOM 15727 O O . LEU D 1 468 ? 44.289 -53.073 104.186 1.00 38.66 472 LEU D O 1
ATOM 15732 N N . ARG D 1 469 ? 46.464 -53.299 103.690 1.00 32.67 473 ARG D N 1
ATOM 15733 C CA . ARG D 1 469 ? 46.787 -53.815 105.014 1.00 34.24 473 ARG D CA 1
ATOM 15734 C C . ARG D 1 469 ? 47.322 -52.732 105.950 1.00 36.29 473 ARG D C 1
ATOM 15735 O O . ARG D 1 469 ? 47.850 -53.059 107.021 1.00 38.33 473 ARG D O 1
ATOM 15743 N N . ASN D 1 470 ? 47.173 -51.454 105.587 1.00 36.72 474 ASN D N 1
ATOM 15744 C CA . ASN D 1 470 ? 47.400 -50.346 106.514 1.00 37.84 474 ASN D CA 1
ATOM 15745 C C . ASN D 1 470 ? 46.058 -49.844 107.032 1.00 35.91 474 ASN D C 1
ATOM 15746 O O . ASN D 1 470 ? 45.069 -49.833 106.294 1.00 33.17 474 ASN D O 1
ATOM 15751 N N . GLY D 1 471 ? 46.026 -49.436 108.308 1.00 34.40 475 GLY D N 1
ATOM 15752 C CA . GLY D 1 471 ? 44.766 -48.979 108.866 1.00 35.42 475 GLY D CA 1
ATOM 15753 C C . GLY D 1 471 ? 43.750 -50.111 109.007 1.00 34.58 475 GLY D C 1
ATOM 15754 O O . GLY D 1 471 ? 44.084 -51.299 109.014 1.00 34.44 475 GLY D O 1
ATOM 15755 N N . ALA D 1 472 ? 42.486 -49.709 109.128 1.00 32.67 476 ALA D N 1
ATOM 15756 C CA . ALA D 1 472 ? 41.380 -50.642 109.329 1.00 34.73 476 ALA D CA 1
ATOM 15757 C C . ALA D 1 472 ? 41.213 -51.543 108.111 1.00 34.80 476 ALA D C 1
ATOM 15758 O O . ALA D 1 472 ? 41.159 -51.050 106.983 1.00 36.48 476 ALA D O 1
ATOM 15760 N N . TYR D 1 473 ? 41.133 -52.863 108.331 1.00 30.52 477 TYR D N 1
ATOM 15761 C CA . TYR D 1 473 ? 40.985 -53.806 107.221 1.00 31.98 477 TYR D CA 1
ATOM 15762 C C . TYR D 1 473 ? 39.522 -53.933 106.811 1.00 33.45 477 TYR D C 1
ATOM 15763 O O . TYR D 1 473 ? 38.642 -54.035 107.664 1.00 34.66 477 TYR D O 1
ATOM 15772 N N . TYR D 1 474 ? 39.250 -53.910 105.499 1.00 31.41 478 TYR D N 1
ATOM 15773 C CA . TYR D 1 474 ? 37.885 -54.166 105.021 1.00 31.88 478 TYR D CA 1
ATOM 15774 C C . TYR D 1 474 ? 37.819 -55.556 104.392 1.00 32.40 478 TYR D C 1
ATOM 15775 O O . TYR D 1 474 ? 38.346 -55.749 103.290 1.00 32.36 478 TYR D O 1
ATOM 15784 N N . PRO D 1 475 ? 37.194 -56.543 105.028 1.00 33.35 479 PRO D N 1
ATOM 15785 C CA . PRO D 1 475 ? 37.215 -57.903 104.480 1.00 33.41 479 PRO D CA 1
ATOM 15786 C C . PRO D 1 475 ? 36.240 -58.111 103.335 1.00 33.81 479 PRO D C 1
ATOM 15787 O O . PRO D 1 475 ? 35.161 -57.519 103.272 1.00 33.92 479 PRO D O 1
ATOM 15791 N N . TRP D 1 476 ? 36.641 -58.991 102.418 1.00 34.06 480 TRP D N 1
ATOM 15792 C CA . TRP D 1 476 ? 35.819 -59.359 101.275 1.00 34.50 480 TRP D CA 1
ATOM 15793 C C . TRP D 1 476 ? 35.146 -60.726 101.421 1.00 35.20 480 TRP D C 1
ATOM 15794 O O . TRP D 1 476 ? 34.513 -61.195 100.478 1.00 35.63 480 TRP D O 1
ATOM 15805 N N . ASP D 1 477 ? 35.274 -61.388 102.563 1.00 35.35 481 ASP D N 1
ATOM 15806 C CA . ASP D 1 477 ? 34.727 -62.735 102.675 1.00 36.92 481 ASP D CA 1
ATOM 15807 C C . ASP D 1 477 ? 33.209 -62.719 102.556 1.00 36.51 481 ASP D C 1
ATOM 15808 O O . ASP D 1 477 ? 32.535 -61.811 103.045 1.00 36.35 481 ASP D O 1
ATOM 15813 N N . HIS D 1 478 ? 32.670 -63.739 101.906 1.00 37.11 482 HIS D N 1
ATOM 15814 C CA . HIS D 1 478 ? 31.231 -63.795 101.725 1.00 37.62 482 HIS D CA 1
ATOM 15815 C C . HIS D 1 478 ? 30.539 -64.067 103.058 1.00 43.09 482 HIS D C 1
ATOM 15816 O O . HIS D 1 478 ? 30.925 -64.983 103.796 1.00 38.06 482 HIS D O 1
ATOM 15823 N N . GLN D 1 479 ? 29.507 -63.284 103.356 1.00 37.90 483 GLN D N 1
ATOM 15824 C CA . GLN D 1 479 ? 28.694 -63.519 104.549 1.00 38.21 483 GLN D CA 1
ATOM 15825 C C . GLN D 1 479 ? 27.310 -63.987 104.130 1.00 38.90 483 GLN D C 1
ATOM 15826 O O . GLN D 1 479 ? 26.537 -63.188 103.581 1.00 38.89 483 GLN D O 1
ATOM 15832 N N . PRO D 1 480 ? 26.951 -65.250 104.351 1.00 39.51 484 PRO D N 1
ATOM 15833 C CA . PRO D 1 480 ? 25.642 -65.726 103.892 1.00 45.32 484 PRO D CA 1
ATOM 15834 C C . PRO D 1 480 ? 24.526 -64.891 104.508 1.00 47.29 484 PRO D C 1
ATOM 15835 O O . PRO D 1 480 ? 24.683 -64.321 105.589 1.00 45.80 484 PRO D O 1
ATOM 15839 N N . LEU D 1 481 ? 23.404 -64.809 103.790 1.00 52.97 485 LEU D N 1
ATOM 15840 C CA . LEU D 1 481 ? 22.344 -63.863 104.127 1.00 57.90 485 LEU D CA 1
ATOM 15841 C C . LEU D 1 481 ? 21.623 -64.255 105.415 1.00 61.60 485 LEU D C 1
ATOM 15842 O O . LEU D 1 481 ? 21.446 -65.435 105.726 1.00 58.25 485 LEU D O 1
ATOM 15844 N N . GLN D 1 482 ? 21.197 -63.233 106.158 1.00 70.47 486 GLN D N 1
ATOM 15845 C CA . GLN D 1 482 ? 20.446 -63.389 107.399 1.00 77.30 486 GLN D CA 1
ATOM 15846 C C . GLN D 1 482 ? 18.950 -63.282 107.111 1.00 75.83 486 GLN D C 1
ATOM 15847 O O . GLN D 1 482 ? 18.501 -62.302 106.509 1.00 81.36 486 GLN D O 1
ATOM 15849 N N . LYS D 1 483 ? 18.177 -64.282 107.547 1.00 69.67 487 LYS D N 1
ATOM 15850 C CA . LYS D 1 483 ? 16.770 -64.327 107.160 1.00 65.42 487 LYS D CA 1
ATOM 15851 C C . LYS D 1 483 ? 15.837 -64.722 108.316 1.00 59.44 487 LYS D C 1
ATOM 15852 O O . LYS D 1 483 ? 14.755 -65.271 108.073 1.00 57.74 487 LYS D O 1
ATOM 15854 N N . ALA D 1 484 ? 16.211 -64.418 109.570 1.00 54.08 488 ALA D N 1
ATOM 15855 C CA . ALA D 1 484 ? 15.516 -65.013 110.720 1.00 52.36 488 ALA D CA 1
ATOM 15856 C C . ALA D 1 484 ? 14.078 -64.515 110.856 1.00 49.08 488 ALA D C 1
ATOM 15857 O O . ALA D 1 484 ? 13.182 -65.288 111.224 1.00 48.43 488 ALA D O 1
ATOM 15859 N N . SER D 1 485 ? 13.832 -63.229 110.586 1.00 48.29 489 SER D N 1
ATOM 15860 C CA . SER D 1 485 ? 12.478 -62.691 110.729 1.00 51.87 489 SER D CA 1
ATOM 15861 C C . SER D 1 485 ? 11.545 -63.146 109.608 1.00 52.92 489 SER D C 1
ATOM 15862 O O . SER D 1 485 ? 10.337 -62.876 109.675 1.00 48.99 489 SER D O 1
ATOM 15865 N N . GLU D 1 486 ? 12.071 -63.833 108.594 1.00 55.13 490 GLU D N 1
ATOM 15866 C CA . GLU D 1 486 ? 11.260 -64.420 107.537 1.00 57.77 490 GLU D CA 1
ATOM 15867 C C . GLU D 1 486 ? 11.215 -65.943 107.593 1.00 53.87 490 GLU D C 1
ATOM 15868 O O . GLU D 1 486 ? 10.532 -66.560 106.768 1.00 55.59 490 GLU D O 1
ATOM 15870 N N . ARG D 1 487 ? 11.918 -66.569 108.531 1.00 50.82 491 ARG D N 1
ATOM 15871 C CA . ARG D 1 487 ? 11.975 -68.023 108.605 1.00 50.72 491 ARG D CA 1
ATOM 15872 C C . ARG D 1 487 ? 10.959 -68.563 109.608 1.00 48.46 491 ARG D C 1
ATOM 15873 O O . ARG D 1 487 ? 10.597 -67.887 110.574 1.00 48.11 491 ARG D O 1
ATOM 15881 N N . TYR D 1 488 ? 10.514 -69.793 109.368 1.00 47.73 492 TYR D N 1
ATOM 15882 C CA . TYR D 1 488 ? 9.651 -70.563 110.303 1.00 48.41 492 TYR D CA 1
ATOM 15883 C C . TYR D 1 488 ? 8.340 -69.799 110.523 1.00 48.66 492 TYR D C 1
ATOM 15884 O O . TYR D 1 488 ? 7.803 -69.204 109.576 1.00 48.70 492 TYR D O 1
ATOM 15893 N N . MET D 1 489 ? 7.796 -69.808 111.741 1.00 48.86 493 MET D N 1
ATOM 15894 C CA . MET D 1 489 ? 6.488 -69.233 112.018 1.00 49.20 493 MET D CA 1
ATOM 15895 C C . MET D 1 489 ? 6.653 -67.819 112.563 1.00 48.49 493 MET D C 1
ATOM 15896 O O . MET D 1 489 ? 7.248 -67.622 113.630 1.00 48.10 493 MET D O 1
ATOM 15901 N N . ARG D 1 490 ? 6.111 -66.847 111.836 1.00 48.36 494 ARG D N 1
ATOM 15902 C CA . ARG D 1 490 ? 6.098 -65.450 112.246 1.00 50.23 494 ARG D CA 1
ATOM 15903 C C . ARG D 1 490 ? 4.677 -64.929 112.101 1.00 48.20 494 ARG D C 1
ATOM 15904 O O . ARG D 1 490 ? 3.899 -65.436 111.290 1.00 48.81 494 ARG D O 1
ATOM 15912 N N . ASN D 1 491 ? 4.339 -63.914 112.888 1.00 47.90 495 ASN D N 1
ATOM 15913 C CA . ASN D 1 491 ? 2.933 -63.574 113.084 1.00 51.26 495 ASN D CA 1
ATOM 15914 C C . ASN D 1 491 ? 2.347 -62.641 111.993 1.00 55.79 495 ASN D C 1
ATOM 15915 O O . ASN D 1 491 ? 1.304 -62.017 112.210 1.00 54.95 495 ASN D O 1
ATOM 15920 N N . HIS D 1 492 ? 2.949 -62.573 110.809 1.00 62.86 496 HIS D N 1
ATOM 15921 C CA . HIS D 1 492 ? 2.259 -62.059 109.634 1.00 69.47 496 HIS D CA 1
ATOM 15922 C C . HIS D 1 492 ? 1.719 -63.176 108.735 1.00 72.04 496 HIS D C 1
ATOM 15923 O O . HIS D 1 492 ? 1.212 -62.891 107.645 1.00 71.92 496 HIS D O 1
ATOM 15930 N N . MET D 1 493 ? 1.808 -64.433 109.171 1.00 73.56 497 MET D N 1
ATOM 15931 C CA . MET D 1 493 ? 1.385 -65.586 108.385 1.00 75.41 497 MET D CA 1
ATOM 15932 C C . MET D 1 493 ? 0.328 -66.387 109.142 1.00 76.39 497 MET D C 1
ATOM 15933 O O . MET D 1 493 ? 0.012 -66.110 110.304 1.00 74.28 497 MET D O 1
ATOM 15935 N N . ASN D 1 494 ? -0.227 -67.386 108.458 1.00 76.54 498 ASN D N 1
ATOM 15936 C CA . ASN D 1 494 ? -1.182 -68.319 109.046 1.00 77.13 498 ASN D CA 1
ATOM 15937 C C . ASN D 1 494 ? -0.475 -69.641 109.311 1.00 76.42 498 ASN D C 1
ATOM 15938 O O . ASN D 1 494 ? 0.137 -70.209 108.402 1.00 77.13 498 ASN D O 1
ATOM 15940 N N . LEU D 1 495 ? -0.555 -70.121 110.556 1.00 76.91 499 LEU D N 1
ATOM 15941 C CA . LEU D 1 495 ? 0.202 -71.310 110.950 1.00 76.20 499 LEU D CA 1
ATOM 15942 C C . LEU D 1 495 ? -0.142 -72.511 110.073 1.00 76.02 499 LEU D C 1
ATOM 15943 O O . LEU D 1 495 ? 0.750 -73.252 109.643 1.00 71.64 499 LEU D O 1
ATOM 15945 N N . ASP D 1 496 ? -1.432 -72.714 109.786 1.00 79.08 500 ASP D N 1
ATOM 15946 C CA . ASP D 1 496 ? -1.840 -73.889 109.019 1.00 81.52 500 ASP D CA 1
ATOM 15947 C C . ASP D 1 496 ? -1.321 -73.828 107.583 1.00 82.28 500 ASP D C 1
ATOM 15948 O O . ASP D 1 496 ? -0.942 -74.857 107.012 1.00 81.86 500 ASP D O 1
ATOM 15950 N N . THR D 1 497 ? -1.280 -72.630 106.986 1.00 78.47 501 THR D N 1
ATOM 15951 C CA . THR D 1 497 ? -0.795 -72.497 105.607 1.00 76.08 501 THR D CA 1
ATOM 15952 C C . THR D 1 497 ? 0.730 -72.557 105.544 1.00 70.38 501 THR D C 1
ATOM 15953 O O . THR D 1 497 ? 1.300 -73.028 104.548 1.00 67.91 501 THR D O 1
ATOM 15957 N N . LEU D 1 498 ? 1.412 -72.076 106.590 1.00 66.50 502 LEU D N 1
ATOM 15958 C CA . LEU D 1 498 ? 2.862 -72.237 106.642 1.00 63.79 502 LEU D CA 1
ATOM 15959 C C . LEU D 1 498 ? 3.245 -73.716 106.679 1.00 61.79 502 LEU D C 1
ATOM 15960 O O . LEU D 1 498 ? 4.093 -74.169 105.902 1.00 58.73 502 LEU D O 1
ATOM 15965 N N . GLU D 1 499 ? 2.619 -74.487 107.577 1.00 61.39 503 GLU D N 1
ATOM 15966 C CA . GLU D 1 499 ? 2.954 -75.904 107.700 1.00 61.61 503 GLU D CA 1
ATOM 15967 C C . GLU D 1 499 ? 2.739 -76.641 106.382 1.00 61.32 503 GLU D C 1
ATOM 15968 O O . GLU D 1 499 ? 3.590 -77.436 105.965 1.00 57.20 503 GLU D O 1
ATOM 15970 N N . GLU D 1 500 ? 1.616 -76.374 105.702 1.00 63.38 504 GLU D N 1
ATOM 15971 C CA . GLU D 1 500 ? 1.324 -77.063 104.446 1.00 64.89 504 GLU D CA 1
ATOM 15972 C C . GLU D 1 500 ? 2.367 -76.742 103.380 1.00 61.97 504 GLU D C 1
ATOM 15973 O O . GLU D 1 500 ? 2.748 -77.615 102.592 1.00 61.58 504 GLU D O 1
ATOM 15975 N N . SER D 1 501 ? 2.851 -75.498 103.351 1.00 61.14 505 SER D N 1
ATOM 15976 C CA . SER D 1 501 ? 3.800 -75.096 102.319 1.00 60.68 505 SER D CA 1
ATOM 15977 C C . SER D 1 501 ? 5.211 -75.613 102.594 1.00 58.46 505 SER D C 1
ATOM 15978 O O . SER D 1 501 ? 5.973 -75.843 101.647 1.00 55.15 505 SER D O 1
ATOM 15981 N N . LYS D 1 502 ? 5.579 -75.805 103.866 1.00 60.50 506 LYS D N 1
ATOM 15982 C CA . LYS D 1 502 ? 6.891 -76.343 104.221 1.00 56.84 506 LYS D CA 1
ATOM 15983 C C . LYS D 1 502 ? 6.925 -77.869 104.229 1.00 57.11 506 LYS D C 1
ATOM 15984 O O . LYS D 1 502 ? 8.009 -78.451 104.345 1.00 53.15 506 LYS D O 1
ATOM 15990 N N . ARG D 1 503 ? 5.771 -78.518 104.108 1.00 58.29 507 ARG D N 1
ATOM 15991 C CA . ARG D 1 503 ? 5.673 -79.973 104.100 1.00 61.37 507 ARG D CA 1
ATOM 15992 C C . ARG D 1 503 ? 5.756 -80.482 102.663 1.00 61.99 507 ARG D C 1
ATOM 15993 O O . ARG D 1 503 ? 5.131 -79.909 101.762 1.00 64.49 507 ARG D O 1
ATOM 16001 N N . TYR D 1 504 ? 6.558 -81.537 102.445 1.00 58.35 508 TYR D N 1
ATOM 16002 C CA . TYR D 1 504 ? 6.659 -82.164 101.131 1.00 59.67 508 TYR D CA 1
ATOM 16003 C C . TYR D 1 504 ? 7.271 -83.549 101.279 1.00 61.10 508 TYR D C 1
ATOM 16004 O O . TYR D 1 504 ? 8.286 -83.688 101.981 1.00 56.61 508 TYR D O 1
ATOM 16013 N N . PRO D 1 505 ? 6.708 -84.593 100.625 1.00 66.66 509 PRO D N 1
ATOM 16014 C CA . PRO D 1 505 ? 5.530 -84.537 99.742 1.00 66.36 509 PRO D CA 1
ATOM 16015 C C . PRO D 1 505 ? 4.212 -84.282 100.473 1.00 63.15 509 PRO D C 1
ATOM 16016 O O . PRO D 1 505 ? 4.234 -84.239 101.701 1.00 62.79 509 PRO D O 1
#

Radius of gyration: 53.58 Å; Cα contacts (8 Å, |Δi|>4): 4423; chains: 4; bounding box: 86×172×106 Å

Sequence (2020 aa):
KPNILIIMVDQLNGKLFPDGPADFLHAPNLKALAKRSARFHNNYTSSPLAPARASFMMAGQLPSRTRVYDNAAEYQSSIPTYAHHLRRAGYYTALSGKMHLVGPDQLHGFEERLTTDIYPADFGWTPDYRKPGERIDWWYHNLGSVTGAGVAEITNQMEYDDEVAFLANQKLYQLSRENDDESRRPWCLTVSFTHPHDPYVARRKFWDLYEDCEHLTPEVGAIPLDEQDPHSQRIMLSCDYQNFDVTEENVRRSRRAYFANISYLDEKVGELIDTLTRTRMLDDTLILFCSDHGDMLGERGLWFKMNFFEGSARVPLMIAGPGIAPGLHLTPTSNLDVTPTLADLAGISLEEVRPWTDGVSLVPMVNGVERTEPVLMEYAAEASYAPLVAIREGKWKYVYCALDPEQLFDLEADPLELTNLAENPRGPVDQATLTAFRDMRAAHWDMEAFDAAVRESQARRWVVYEALRNGAYYPWDHQPLQKASERYMRNHMNLDTLEESKRYPRGEKPNILIIMVDQLNGKLFPDGPADFLHAPNLKALAKRSARFHNNYTSSPLAPARASFMAGQLPSRTRVYDNAAEYQSSIPTYAHHLRRAGYYTALSGKMHLVGPDQLHGFEERLTTDIYPADFGWTPDYRKPGERIDWWYHNLGSVTGAGVAEITNQMEYDDEVAFLANQKLYQLSRENDDESRRPWCLTVSFTHPHDPYVARRRKFWDLYEDCEHLTPEVGAIPLDEQDPHSQRIMLSCDYQNFDVTEENVRRSRRAYFANISYLDEKVGELIDTLTRTRMLDDTLILFCSDHGDMLGERGLWFKMNFFEGSARVPLMIAGPGIAPGLHLTPTSNLDVTPTLADLAGISLEEVRPWTDGVSLVPMVNGVERTEPVLMEYAAEASYAPLVAIREGKWKYVYCALDPEQLFDLEADPLELTNLAENPRGPVDQATLTAFRDMRAAHWDMEAFDAAVRESQARRWVVYEALRNGAYYPWDHQPLQKASERYMRNHMNLDTLEESKRYPRKPNILIIMVDQLNGKLFPDGPADFLHAPNLKALAKRSARFHNNYTSSPLAPARASFMAGQLPSRTRVYDNAAEYQSSIPTYAHHLRRAGYYTALSGKMHLVGPDQLHGFEERLTTDIYPADFGWTPDYRKPGERIDWWYHNLGSVTGAGVAEITNQMEYDDEVAFLANQKLYQLSRENDDESRRPWCLTVSFTHPHDPYVARRKFWDLYEDCEHLTPEVGAIPLDEQDPHSQRIMLSCDYQNFDVTEENVRRSRRAYFANISYLDEKVGELIDTLTRTRMLDDTLILFCSDHGDMLGERGLWFKMNFFEGSARVPLMIAGPGIAPGLHLTPTSNLDVTPTLADLAGISLEEVRPWTDGVSLVPMVNGVERTEPVLMEYAAEASYAPLVAIREGKWKYVYCALDPEQLFDLEADPLELTNLAENPRGPVDQATLTAFRDMRAAHWDMEAFDAAVRESQARRWVVYEALRNGAYYPWDHQPLQKASERYMRNHMNLDTLEESKRYPKPNILIIMVDQLNGKLFPDGPADFLHAPNLKALAKRSARFHNNYTSSPLAPARASFMAGQLPSRTRVYDNAAEYQSSIPTYAHHLRRAGYYTALSGKMHLVGPDQLHGFEERLTTDIYPADFGWTPDYRKPGERIDWWYHNLGSVTGAGVAEITNQMEYDDEVAFLANQKLYQLSRENDDESRRPWCLTVSFTHPHDPYVARRKFWDLYEDCEHLTPEVGAIPLDEQDPHSQRIMLSCDYQNFDVTEENVRRSRRAYFANISYLDEKVGELIDTLTRTRMLDDTLILFCSDHGDMLGERGLWFKMNFFEGSARVPLMIAGPGIAPGLHLTPTSNLDVTPTLADLAGISLEEVRPWTDGVSLVPMVNGVERTEPVLMEYAAEASYAPLVAIREGKWKYVYCALDPEQLFDLEADPLELTNLAENPRGPVDQATLTAFRDMRAAHWDMEAFDAAVRESQARRWVVYEALRNGAYYPWDHQPLQKASERYMRNHMNLDTLEESKRYP

Nearest PDB structures (foldseek):
  6g5z-assembly1_A  TM=1.001E+00  e=2.878E-103  Sinorhizobium meliloti
  6g5z-assembly1_B  TM=9.987E-01  e=2.719E-103  Sinorhizobium meliloti
  6fny-assembly1_G  TM=1.000E+00  e=1.261E-101  Sinorhizobium meliloti 1021
  6g5z-assembly1_D  TM=9.994E-01  e=1.769E-101  Sinorhizobium meliloti
  7ptj-assembly1_D  TM=1.001E+00  e=6.477E-101  Sinorhizobium meliloti

Organism: Rhizobium meliloti (strain 1021) (NCBI:txid266834)

Solvent-accessible surface area: 74173 Å² total

Secondary structure (DSSP, 8-state):
--EEEEEEEES--GGG-SSSS-TTS--HHHHHHHHTEEEETTEE-SS---HHHHHHHHT--HHHH---STT----TTS--HHHHHHHTT-EEEEEE-----SS-S-TT-SEE-S--SS--SSTT---TTSTT---TTTS--THHHHT-EE-S--HHHHHHHHHHHHHHHHHHHHHTTTT-TTPPPEEEEEEEEEESSS-EE-HHHHGGGTT-S-SS-SS-PPPGGGS-HHHHHHHHHTTGGG----HHHHHHHHHHHHHHHHHHHHHHHHHHHHHHHTT-GGGEEEEEEES----TTGGG--S-SS-SHHHHB--EEEESTTPPPEEE-S-EEGGGHHHHHHHHTT--HHHHGGG-SS--SHHHHTTPPP-PPEEEEE-STT-SS-EEEEEETTEEEEEETTS--EEEETTT-TT----TTTS--SHHHHHHHHHHHHHHHHH--HHHHHHHHHHHHHHHHHHHHHHTSSS-------PPP-GGGSS--TTS-HHHHHHHH-SS---/--EEEEEEEES--GGG-SSSS-TTS--HHHHHHHHTEEEETTEE-SS---HHHHHHHHT--HHHH---STT----TTS--HHHHHHHTT-EEEEEE-----SS-S-TT-SEE-S--SS--SSTT---TTSTT---TTTS--THHHHT-EE-S--HHHHHHHHHHHHHHHHHHHHHTTTT-TTPPPEEEEEEEEEESSS-EE-HHHHGGGTT-S-SS-SS-PPPGGGS-HHHHHHHHHTTGGG----HHHHHHHHHHHHHHHHHHHHHHHHHHHHHHHTT-GGGEEEEEEES----TTGGG--S-SS-SHHHHB--EEEESTT---EEE-S-EEGGGHHHHHHHHTT--HHHHGGG-SS--SHHHHTTPPP-PPEEEEE-STT-SS-EEEEEETTEEEEEETTS--EEEETTT-TT----TTTS--SHHHHHHHHHHHHHHHHH--HHHHHHHHHHHHHHHHHHHHHHTSSS-------PPP-GGGSS--TTS-HHHHHHHH-S--/--EEEEEEEES--GGG-SSSS-TTS--HHHHHHHHTEEEETTEE-SS---HHHHHHHHT--HHHH---STT----TTS--HHHHHHHTT-EEEEEE-----SS-S-TT-SEE-S--SS--SGGG---TTSTT---TTTS--THHHHT-EE-S--HHHHHHHHHHHHHHHHHHHHHTTTT-TTPPPEEEEEEEEEESSS-EE-HHHHGGGTT-S-SS-SS-PPPGGGS-HHHHHHHHHTTGGG----HHHHHHHHHHHHHHHHHHHHHHHHHHHHHHHTT-GGGEEEEEEES----TTGGG--S-SS-SHHHHB--EEEESTT---EEE-S-EEGGGHHHHHHHHTT--HHHHGGG-SS--SHHHHTTPPP---EEEEE-STT-SS-EEEEEETTEEEEEETTS--EEEETTT-TT----TTTS-SSHHHHHHHHHHHHHHHHH--HHHHHHHHHHHHHHHHHHHHHHTSSS-------PPP-GGGSS--TTS-HHHHHHHH---/--EEEEEEEES--GGG-SSSS-TTS--HHHHHHHHTEEEETTEE-SS---HHHHHHHHT--HHHH---STT----TTS--HHHHHHHTT-EEEEEE-----SS-S-TT-SEE-S--SS--SSTT---TTSTT---TTTS--THHHHT-EE-S--HHHHHHHHHHHHHHHHHHHHHTTTT-TTPPPEEEEEEEEEESSS-EE-HHHHGGGTT-S-SS-SS----GGGS-HHHHHHHHHTTGGG----HHHHHHHHHHHHHHHHHHHHHHHHHHHHHHHTT-GGGEEEEEEES----TTGGG--S-SS-SHHHHB--EEEESTT---EEE-S-EEGGGHHHHHHHHTT--HHHHGGG-SS--SHHHHTT------EEEEE-STT-SS-EEEEEETTEEEEEETTEEEEEEETTT-TT----TTTS--SHHHHHHHHHHHHHHHHH--HHHHHHHHHHHHHHHHHHHHHHTSSS-------PPP-GGGSS--TTS-HHHHHHHH---

InterPro domains:
  IPR000917 Sulfatase, N-terminal [PF00884] (6-352)
  IPR017785 Choline-sulfatase [TIGR03417] (5-509)
  IPR017785 Choline-sulfatase [cd16032] (6-420)
  IPR017850 Alkaline-phosphatase-like, core domain superfamily [G3DSA:3.40.720.10] (5-467)
  IPR017850 Alkaline-phosphatase-like, core domain superfamily [SSF53649] (5-486)
  IPR024607 Sulfatase, conserved site [PS00149] (94-104)
  IPR024607 Sulfatase, conserved site [PS00523] (52-64)
  IPR025863 Choline sulfatase enzyme C-terminal domain [PF12411] (457-508)